Protein 3O0D (pdb70)

Radius of gyration: 40.68 Å; Cα contacts (8 Å, |Δi|>4): 5401; chains: 7; bounding box: 119×101×102 Å

Nearest PDB structures (foldseek):
  3o0d-assembly5_E  TM=1.002E+00  e=1.253E-67  Yarrowia lipolytica
  3o0d-assembly6_F  TM=1.001E+00  e=6.149E-67  Yarrowia lipolytica
  3o0d-assembly4_D  TM=1.002E+00  e=1.162E-66  Yarrowia lipolytica
  4jei-assembly1_A  TM=9.976E-01  e=8.583E-63  Yarrowia lipolytica
  3o0d-assembly7_G  TM=9.815E-01  e=1.068E-59  Yarrowia lipolytica

Structure (mmCIF, N/CA/C/O backbone):
data_3O0D
#
_entry.id   3O0D
#
_cell.length_a   115.354
_cell.length_b   132.141
_cell.length_c   137.255
_cell.angle_alpha   90.00
_cell.angle_beta   90.00
_cell.angle_gamma   90.00
#
_symmetry.space_group_name_H-M   'P 21 21 21'
#
loop_
_entity.id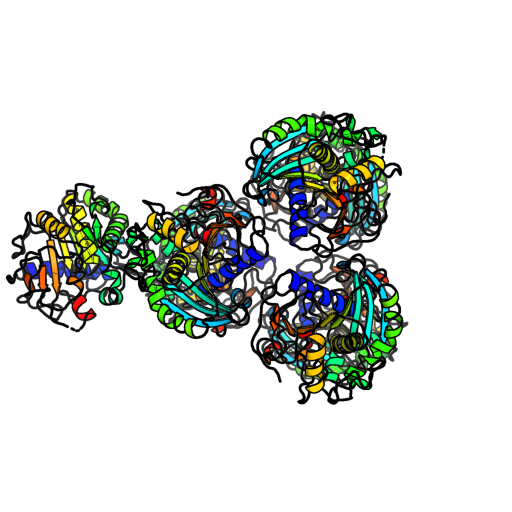
_entity.type
_entity.pdbx_description
1 polymer 'Triacylglycerol lipase'
2 non-polymer 2-acetamido-2-deoxy-beta-D-glucopyranose
3 non-polymer (4S)-2-METHYL-2,4-PENTANEDIOL
4 non-polymer (4R)-2-METHYLPENTANE-2,4-DIOL
5 non-polymer 'POTASSIUM ION'
6 water water
#
loop_
_atom_site.group_PDB
_atom_site.id
_atom_site.type_symbol
_atom_site.label_atom_id
_atom_site.label_alt_id
_atom_site.label_comp_id
_atom_site.label_asym_id
_atom_site.label_entity_id
_atom_site.label_seq_id
_atom_site.pdbx_PDB_ins_code
_atom_site.Cartn_x
_atom_site.Cartn_y
_atom_site.Cartn_z
_atom_site.occupancy
_atom_site.B_iso_or_equiv
_atom_site.auth_seq_id
_atom_site.auth_comp_id
_atom_site.auth_asym_id
_atom_site.auth_atom_id
_atom_site.pdbx_PDB_model_num
ATOM 1 N N A VAL A 1 1 ? 93.884 37.016 -6.729 0.50 24.48 1 VAL A N 1
ATOM 2 N N B VAL A 1 1 ? 94.123 37.337 -6.872 0.50 25.90 1 VAL A N 1
ATOM 3 C CA A VAL A 1 1 ? 93.681 38.423 -6.221 0.50 25.15 1 VAL A CA 1
ATOM 4 C CA B VAL A 1 1 ? 93.669 38.694 -6.368 0.50 25.57 1 VAL A CA 1
ATOM 5 C C A VAL A 1 1 ? 92.293 38.476 -5.618 0.50 24.46 1 VAL A C 1
ATOM 6 C C B VAL A 1 1 ? 92.303 38.562 -5.671 0.50 24.92 1 VAL A C 1
ATOM 7 O O A VAL A 1 1 ? 91.331 37.923 -6.191 0.50 24.58 1 VAL A O 1
ATOM 8 O O B VAL A 1 1 ? 91.370 37.949 -6.230 0.50 24.95 1 VAL A O 1
ATOM 15 N N . TYR A 1 2 ? 92.168 39.123 -4.464 1.00 23.50 2 TYR A N 1
ATOM 16 C CA . TYR A 1 2 ? 90.874 39.176 -3.807 1.00 24.04 2 TYR A CA 1
ATOM 17 C C . TYR A 1 2 ? 90.023 40.317 -4.470 1.00 22.81 2 TYR A C 1
ATOM 18 O O . TYR A 1 2 ? 90.437 41.502 -4.518 1.00 20.92 2 TYR A O 1
ATOM 27 N N . THR A 1 3 ? 88.919 39.931 -5.083 1.00 21.55 3 THR A N 1
ATOM 28 C CA . THR A 1 3 ? 88.113 40.918 -5.800 1.00 21.18 3 THR A CA 1
ATOM 29 C C . THR A 1 3 ? 86.786 41.073 -5.090 1.00 21.09 3 THR A C 1
ATOM 30 O O . THR A 1 3 ? 86.323 40.148 -4.444 1.00 20.79 3 THR A O 1
ATOM 34 N N . SER A 1 4 ? 86.111 42.196 -5.304 1.00 18.81 4 SER A N 1
ATOM 35 C CA . SER A 1 4 ? 84.826 42.362 -4.680 1.00 18.61 4 SER A CA 1
ATOM 36 C C . SER A 1 4 ? 84.131 43.426 -5.477 1.00 17.16 4 SER A C 1
ATOM 37 O O . SER A 1 4 ? 84.821 44.182 -6.197 1.00 16.63 4 SER A O 1
ATOM 40 N N . THR A 1 5 ? 82.798 43.519 -5.291 1.00 15.90 5 THR A N 1
ATOM 41 C CA . THR A 1 5 ? 82.084 44.756 -5.688 1.00 15.97 5 THR A CA 1
ATOM 42 C C . THR A 1 5 ? 81.372 45.427 -4.507 1.00 14.92 5 THR A C 1
ATOM 43 O O . THR A 1 5 ? 80.491 46.258 -4.749 1.00 14.74 5 THR A O 1
ATOM 47 N N . GLU A 1 6 ? 81.821 45.101 -3.313 1.00 13.60 6 GLU A N 1
ATOM 48 C CA . GLU A 1 6 ? 81.186 45.663 -2.109 1.00 13.16 6 GLU A CA 1
ATOM 49 C C . GLU A 1 6 ? 81.795 47.001 -1.788 1.00 10.11 6 GLU A C 1
ATOM 50 O O . GLU A 1 6 ? 83.027 47.211 -1.835 1.00 12.27 6 GLU A O 1
ATOM 56 N N . THR A 1 7 ? 80.897 47.975 -1.476 1.00 9.86 7 THR A N 1
ATOM 57 C CA . THR A 1 7 ? 81.430 49.302 -1.046 1.00 8.89 7 THR A CA 1
ATOM 58 C C . THR A 1 7 ? 80.537 49.790 0.077 1.00 9.06 7 THR A C 1
ATOM 59 O O . THR A 1 7 ? 79.452 49.217 0.243 1.00 11.69 7 THR A O 1
ATOM 63 N N . SER A 1 8 ? 80.983 50.781 0.820 1.00 9.34 8 SER A N 1
ATOM 64 C CA . SER A 1 8 ? 80.222 51.309 1.971 1.00 9.81 8 SER A CA 1
ATOM 65 C C . SER A 1 8 ? 80.430 52.833 2.016 1.00 8.61 8 SER A C 1
ATOM 66 O O . SER A 1 8 ? 81.475 53.362 1.655 1.00 10.80 8 SER A O 1
ATOM 69 N N . HIS A 1 9 ? 79.409 53.520 2.484 1.00 9.30 9 HIS A N 1
ATOM 70 C CA . HIS A 1 9 ? 79.499 54.948 2.708 1.00 8.69 9 HIS A CA 1
ATOM 71 C C . HIS A 1 9 ? 80.281 55.362 3.928 1.00 8.74 9 HIS A C 1
ATOM 72 O O . HIS A 1 9 ? 80.614 54.491 4.752 1.00 11.81 9 HIS A O 1
ATOM 79 N N . ILE A 1 10 ? 80.555 56.679 4.049 1.00 7.36 10 ILE A N 1
ATOM 80 C CA . ILE A 1 10 ? 81.322 57.187 5.193 1.00 8.93 10 ILE A CA 1
ATOM 81 C C . ILE A 1 10 ? 80.577 58.362 5.804 1.00 9.36 10 ILE A C 1
ATOM 82 O O . ILE A 1 10 ? 79.636 58.899 5.172 1.00 11.45 10 ILE A O 1
ATOM 87 N N . ASP A 1 11 ? 81.006 58.770 6.979 1.00 10.41 11 ASP A N 1
ATOM 88 C CA . ASP A 1 11 ? 80.439 59.913 7.638 1.00 13.14 11 ASP A CA 1
ATOM 89 C C . ASP A 1 11 ? 81.308 61.167 7.472 1.00 12.00 11 ASP A C 1
ATOM 90 O O . ASP A 1 11 ? 82.345 61.100 6.951 1.00 9.79 11 ASP A O 1
ATOM 95 N N . GLN A 1 12 ? 80.786 62.308 7.881 1.00 10.64 12 GLN A N 1
ATOM 96 C CA . GLN A 1 12 ? 81.444 63.541 7.554 1.00 10.64 12 GLN A CA 1
ATOM 97 C C . GLN A 1 12 ? 82.802 63.649 8.284 1.00 9.60 12 GLN A C 1
ATOM 98 O O . GLN A 1 12 ? 83.750 64.178 7.710 1.00 8.96 12 GLN A O 1
ATOM 104 N N . GLU A 1 13 ? 82.854 63.083 9.495 1.00 10.00 13 GLU A N 1
ATOM 105 C CA . GLU A 1 13 ? 84.124 63.123 10.216 1.00 10.52 13 GLU A CA 1
ATOM 106 C C . GLU A 1 13 ? 85.257 62.401 9.403 1.00 9.74 13 GLU A C 1
ATOM 107 O O . GLU A 1 13 ? 86.407 62.885 9.388 1.00 9.12 13 GLU A O 1
ATOM 113 N N . SER A 1 14 ? 84.872 61.274 8.783 1.00 8.66 14 SER A N 1
ATOM 114 C CA . SER A 1 14 ? 85.826 60.480 8.006 1.00 7.78 14 SER A CA 1
ATOM 115 C C . SER A 1 14 ? 86.123 61.216 6.747 1.00 9.32 14 SER A C 1
ATOM 116 O O . SER A 1 14 ? 87.308 61.273 6.355 1.00 8.27 14 SER A O 1
ATOM 119 N N . TYR A 1 15 ? 85.127 61.853 6.134 1.00 7.40 15 TYR A N 1
ATOM 120 C CA . TYR A 1 15 ? 85.403 62.623 4.926 1.00 7.95 15 TYR A CA 1
ATOM 121 C C . TYR A 1 15 ? 86.418 63.763 5.261 1.00 8.96 15 TYR A C 1
ATOM 122 O O . TYR A 1 15 ? 87.379 63.996 4.529 1.00 8.10 15 TYR A O 1
ATOM 131 N N . ASN A 1 16 ? 86.249 64.445 6.447 1.00 7.37 16 ASN A N 1
ATOM 132 C CA . ASN A 1 16 ? 87.129 65.554 6.790 1.00 8.72 16 ASN A CA 1
ATOM 133 C C . ASN A 1 16 ? 88.606 65.057 7.065 1.00 7.58 16 ASN A C 1
ATOM 134 O O . ASN A 1 16 ? 89.581 65.800 6.744 1.00 9.60 16 ASN A O 1
ATOM 139 N N . PHE A 1 17 ? 88.690 63.810 7.528 1.00 7.68 17 PHE A N 1
ATOM 140 C CA . PHE A 1 17 ? 89.956 63.182 7.793 1.00 8.36 17 PHE A CA 1
ATOM 141 C C . PHE A 1 17 ? 90.679 62.906 6.454 1.00 8.45 17 PHE A C 1
ATOM 142 O O . PHE A 1 17 ? 91.863 63.290 6.278 1.00 8.85 17 PHE A O 1
ATOM 150 N N . PHE A 1 18 ? 89.962 62.372 5.479 1.00 8.41 18 PHE A N 1
ATOM 151 C CA . PHE A 1 18 ? 90.617 62.167 4.186 1.00 8.76 18 PHE A CA 1
ATOM 152 C C . PHE A 1 18 ? 91.027 63.492 3.555 1.00 9.15 18 PHE A C 1
ATOM 153 O O . PHE A 1 18 ? 92.085 63.616 3.023 1.00 9.31 18 PHE A O 1
ATOM 161 N N . GLU A 1 19 ? 90.142 64.467 3.614 1.00 8.20 19 GLU A N 1
ATOM 162 C CA . GLU A 1 19 ? 90.450 65.802 3.046 1.00 8.34 19 GLU A CA 1
ATOM 163 C C . GLU A 1 19 ? 91.664 66.392 3.654 1.00 7.39 19 GLU A C 1
ATOM 164 O O . GLU A 1 19 ? 92.494 66.999 2.972 1.00 7.60 19 GLU A O 1
ATOM 170 N N . LYS A 1 20 ? 91.794 66.218 4.974 1.00 7.52 20 LYS A N 1
ATOM 171 C CA . LYS A 1 20 ? 93.003 66.671 5.647 1.00 6.34 20 LYS A CA 1
ATOM 172 C C . LYS A 1 20 ? 94.325 66.168 5.018 1.00 6.24 20 LYS A C 1
ATOM 173 O O . LYS A 1 20 ? 95.235 67.039 4.749 1.00 9.13 20 LYS A O 1
ATOM 179 N N . TYR A 1 21 ? 94.354 64.865 4.753 1.00 6.83 21 TYR A N 1
ATOM 180 C CA . TYR A 1 21 ? 95.610 64.242 4.200 1.00 8.73 21 TYR A CA 1
ATOM 181 C C . TYR A 1 21 ? 95.708 64.703 2.724 1.00 10.24 21 TYR A C 1
ATOM 182 O O . TYR A 1 21 ? 96.841 65.012 2.201 1.00 10.64 21 TYR A O 1
ATOM 191 N N . ALA A 1 22 ? 94.591 64.883 2.052 1.00 8.44 22 ALA A N 1
ATOM 192 C CA . ALA A 1 22 ? 94.758 65.426 0.722 1.00 9.87 22 ALA A CA 1
ATOM 193 C C . ALA A 1 22 ? 95.412 66.792 0.722 1.00 9.74 22 ALA A C 1
ATOM 194 O O . ALA A 1 22 ? 96.196 67.129 -0.166 1.00 9.13 22 ALA A O 1
ATOM 196 N N . ARG A 1 23 ? 95.042 67.634 1.673 1.00 7.34 23 ARG A N 1
ATOM 197 C CA . ARG A 1 23 ? 95.655 68.917 1.763 1.00 6.07 23 ARG A CA 1
ATOM 198 C C . ARG A 1 23 ? 97.158 68.837 2.114 1.00 8.45 23 ARG A C 1
ATOM 199 O O . ARG A 1 23 ? 97.913 69.516 1.559 1.00 8.70 23 ARG A O 1
ATOM 207 N N . LEU A 1 24 ? 97.522 68.010 3.062 1.00 8.41 24 LEU A N 1
ATOM 208 C CA . LEU A 1 24 ? 98.921 67.890 3.446 1.00 9.59 24 LEU A CA 1
ATOM 209 C C . LEU A 1 24 ? 99.733 67.414 2.215 1.00 8.36 24 LEU A C 1
ATOM 210 O O . LEU A 1 24 ? 100.889 67.888 2.025 1.00 11.38 24 LEU A O 1
ATOM 215 N N . ALA A 1 25 ? 99.187 66.433 1.518 1.00 9.20 25 ALA A N 1
ATOM 216 C CA . ALA A 1 25 ? 99.893 65.966 0.249 1.00 9.02 25 ALA A CA 1
ATOM 217 C C . ALA A 1 25 ? 100.052 67.059 -0.727 1.00 10.71 25 ALA A C 1
ATOM 218 O O . ALA A 1 25 ? 101.131 67.154 -1.391 1.00 10.37 25 ALA A O 1
ATOM 220 N N . ASN A 1 26 ? 99.040 67.901 -0.909 1.00 8.23 26 ASN A N 1
ATOM 221 C CA . ASN A 1 26 ? 99.114 69.083 -1.843 1.00 10.31 26 ASN A CA 1
ATOM 222 C C . ASN A 1 26 ? 100.202 70.003 -1.488 1.00 12.02 26 ASN A C 1
ATOM 223 O O . ASN A 1 26 ? 100.952 70.453 -2.366 1.00 12.59 26 ASN A O 1
ATOM 228 N N . ILE A 1 27 ? 100.427 70.210 -0.163 1.00 8.99 27 ILE A N 1
ATOM 229 C CA . ILE A 1 27 ? 101.487 71.090 0.287 1.00 8.59 27 ILE A CA 1
ATOM 230 C C . ILE A 1 27 ? 102.913 70.554 -0.130 1.00 8.45 27 ILE A C 1
ATOM 231 O O . ILE A 1 27 ? 103.882 71.355 -0.209 1.00 11.43 27 ILE A O 1
ATOM 236 N N . GLY A 1 28 ? 103.006 69.302 -0.434 1.00 10.87 28 GLY A N 1
ATOM 237 C CA . GLY A 1 28 ? 104.286 68.685 -0.845 1.00 13.43 28 GLY A CA 1
ATOM 238 C C . GLY A 1 28 ? 104.695 69.326 -2.164 1.00 11.73 28 GLY A C 1
ATOM 239 O O . GLY A 1 28 ? 105.914 69.398 -2.434 1.00 10.95 28 GLY A O 1
ATOM 240 N N . TYR A 1 29 ? 103.752 69.858 -2.935 1.00 10.60 29 TYR A N 1
ATOM 241 C CA . TYR A 1 29 ? 104.091 70.527 -4.183 1.00 11.20 29 TYR A CA 1
ATOM 242 C C . TYR A 1 29 ? 104.571 71.973 -3.992 1.00 11.80 29 TYR A C 1
ATOM 243 O O . TYR A 1 29 ? 104.961 72.596 -4.913 1.00 15.66 29 TYR A O 1
ATOM 252 N N . CYS A 1 30 ? 104.556 72.456 -2.752 1.00 11.80 30 CYS A N 1
ATOM 253 C CA . CYS A 1 30 ? 105.162 73.736 -2.372 1.00 11.89 30 CYS A CA 1
ATOM 254 C C . CYS A 1 30 ? 106.689 73.602 -2.076 1.00 12.45 30 CYS A C 1
ATOM 255 O O . CYS A 1 30 ? 107.277 74.626 -1.658 1.00 15.61 30 CYS A O 1
ATOM 258 N N . VAL A 1 31 ? 107.242 72.397 -2.181 1.00 13.56 31 VAL A N 1
ATOM 259 C CA . VAL A 1 31 ? 108.663 72.135 -1.983 1.00 15.81 31 VAL A CA 1
ATOM 260 C C . VAL A 1 31 ? 109.242 71.981 -3.367 1.00 17.56 31 VAL A C 1
ATOM 261 O O . VAL A 1 31 ? 108.796 71.178 -4.195 1.00 19.89 31 VAL A O 1
ATOM 265 N N . GLY A 1 32 ? 110.249 72.781 -3.583 1.00 19.67 32 GLY A N 1
ATOM 266 C CA . GLY A 1 32 ? 110.969 72.632 -4.863 1.00 23.75 32 GLY A CA 1
ATOM 267 C C . GLY A 1 32 ? 111.341 73.965 -5.414 1.00 24.57 32 GLY A C 1
ATOM 268 O O . GLY A 1 32 ? 111.254 74.987 -4.731 1.00 22.07 32 GLY A O 1
ATOM 269 N N . PRO A 1 33 ? 111.771 73.971 -6.698 1.00 26.63 33 PRO A N 1
ATOM 270 C CA . PRO A 1 33 ? 112.415 75.208 -7.040 1.00 27.00 33 PRO A CA 1
ATOM 271 C C . PRO A 1 33 ? 111.317 76.132 -7.501 1.00 24.42 33 PRO A C 1
ATOM 272 O O . PRO A 1 33 ? 110.266 75.692 -7.947 1.00 28.46 33 PRO A O 1
ATOM 276 N N . GLY A 1 34 ? 111.447 77.386 -7.202 1.00 23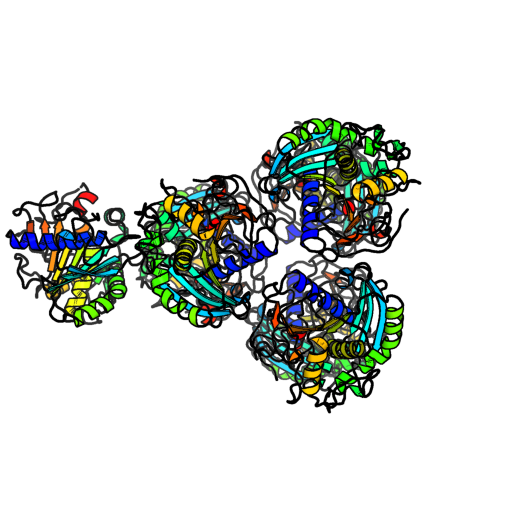.92 34 GLY A N 1
ATOM 277 C CA . GLY A 1 34 ? 110.387 78.295 -7.564 1.00 21.27 34 GLY A CA 1
ATOM 278 C C . GLY A 1 34 ? 109.269 78.405 -6.539 1.00 21.88 34 GLY A C 1
ATOM 279 O O . GLY A 1 34 ? 108.369 79.291 -6.659 1.00 25.22 34 GLY A O 1
ATOM 280 N N A THR A 1 35 ? 109.280 77.519 -5.549 0.50 20.67 35 THR A N 1
ATOM 281 N N B THR A 1 35 ? 109.324 77.582 -5.501 0.50 19.54 35 THR A N 1
ATOM 282 C CA A THR A 1 35 ? 108.240 77.583 -4.513 0.50 20.34 35 THR A CA 1
ATOM 283 C CA B THR A 1 35 ? 108.265 77.624 -4.479 0.50 18.70 35 THR A CA 1
ATOM 284 C C A THR A 1 35 ? 108.894 77.596 -3.131 0.50 19.85 35 THR A C 1
ATOM 285 C C B THR A 1 35 ? 108.812 77.307 -3.121 0.50 18.10 35 THR A C 1
ATOM 286 O O A THR A 1 35 ? 110.100 77.447 -2.989 0.50 19.56 35 THR A O 1
ATOM 287 O O B THR A 1 35 ? 109.846 76.638 -2.994 0.50 15.19 35 THR A O 1
ATOM 294 N N . LYS A 1 36 ? 108.106 77.738 -2.086 1.00 20.24 36 LYS A N 1
ATOM 295 C CA . LYS A 1 36 ? 108.652 77.545 -0.759 1.00 21.86 36 LYS A CA 1
ATOM 296 C C . LYS A 1 36 ? 107.536 77.323 0.258 1.00 19.97 36 LYS A C 1
ATOM 297 O O . LYS A 1 36 ? 106.471 77.818 0.046 1.00 23.05 36 LYS A O 1
ATOM 303 N N . ILE A 1 37 ? 107.835 76.626 1.342 1.00 17.63 37 ILE A N 1
ATOM 304 C CA . ILE A 1 37 ? 106.902 76.705 2.499 1.00 16.61 37 ILE A CA 1
ATOM 305 C C . ILE A 1 37 ? 107.643 77.636 3.494 1.00 17.98 37 ILE A C 1
ATOM 306 O O . ILE A 1 37 ? 108.812 77.269 3.863 1.00 18.38 37 ILE A O 1
ATOM 311 N N . PHE A 1 38 ? 107.091 78.799 3.812 1.00 18.07 38 PHE A N 1
ATOM 312 C CA . PHE A 1 38 ? 107.756 79.686 4.817 1.00 21.33 38 PHE A CA 1
ATOM 313 C C . PHE A 1 38 ? 107.514 79.129 6.257 1.00 22.81 38 PHE A C 1
ATOM 314 O O . PHE A 1 38 ? 106.445 78.672 6.491 1.00 19.00 38 PHE A O 1
ATOM 322 N N . LYS A 1 39 ? 108.513 79.120 7.164 1.00 23.97 39 LYS A N 1
ATOM 323 C CA . LYS A 1 39 ? 108.295 78.809 8.619 1.00 25.21 39 LYS A CA 1
ATOM 324 C C . LYS A 1 39 ? 107.358 79.897 9.182 1.00 24.54 39 LYS A C 1
ATOM 325 O O . LYS A 1 39 ? 107.426 81.092 8.796 1.00 26.02 39 LYS A O 1
ATOM 331 N N . PRO A 1 40 ? 106.429 79.519 10.104 1.00 22.01 40 PRO A N 1
ATOM 332 C CA . PRO A 1 40 ? 106.306 78.186 10.630 1.00 19.48 40 PRO A CA 1
ATOM 333 C C . PRO A 1 40 ? 105.738 77.269 9.658 1.00 14.52 40 PRO A C 1
ATOM 334 O O . PRO A 1 40 ? 106.271 76.181 9.521 1.00 16.14 40 PRO A O 1
ATOM 338 N N . PHE A 1 41 ? 104.654 77.638 8.993 1.00 13.99 41 PHE A N 1
ATOM 339 C CA . PHE A 1 41 ? 104.025 76.741 8.035 1.00 14.14 41 PHE A CA 1
ATOM 340 C C . PHE A 1 41 ? 103.100 77.545 7.148 1.00 15.05 41 PHE A C 1
ATOM 341 O O . PHE A 1 41 ? 101.878 77.434 7.241 1.00 17.08 41 PHE A O 1
ATOM 349 N N . ASN A 1 42 ? 103.691 78.370 6.293 1.00 16.43 42 ASN A N 1
ATOM 350 C CA . ASN A 1 42 ? 102.899 79.301 5.493 1.00 17.63 42 ASN A CA 1
ATOM 351 C C . ASN A 1 42 ? 103.124 79.064 3.993 1.00 17.15 42 ASN A C 1
ATOM 352 O O . ASN A 1 42 ? 104.284 78.998 3.559 1.00 17.27 42 ASN A O 1
ATOM 357 N N . CYS A 1 43 ? 102.060 78.863 3.227 1.00 15.92 43 CYS A N 1
ATOM 358 C CA . CYS A 1 43 ? 102.209 78.517 1.816 1.00 18.40 43 CYS A CA 1
ATOM 359 C C . CYS A 1 43 ? 100.900 78.745 1.086 1.00 18.69 43 CYS A C 1
ATOM 360 O O . CYS A 1 43 ? 100.551 78.026 0.149 1.00 22.49 43 CYS A O 1
ATOM 363 N N . GLY A 1 44 ? 100.180 79.762 1.537 1.00 18.78 44 GLY A N 1
ATOM 364 C CA . GLY A 1 44 ? 98.872 80.113 0.989 1.00 18.18 44 GLY A CA 1
ATOM 365 C C . GLY A 1 44 ? 97.732 79.273 1.583 1.00 18.85 44 GLY A C 1
ATOM 366 O O . GLY A 1 44 ? 97.789 78.823 2.761 1.00 18.62 44 GLY A O 1
ATOM 367 N N . LEU A 1 45 ? 96.724 79.038 0.773 1.00 18.09 45 LEU A N 1
ATOM 368 C CA . LEU A 1 45 ? 95.443 78.552 1.261 1.00 19.93 45 LEU A CA 1
ATOM 369 C C . LEU A 1 45 ? 95.545 77.241 2.003 1.00 18.72 45 LEU A C 1
ATOM 370 O O . LEU A 1 45 ? 94.901 77.057 3.066 1.00 18.56 45 LEU A O 1
ATOM 375 N N . GLN A 1 46 ? 96.311 76.295 1.461 1.00 15.52 46 GLN A N 1
ATOM 376 C CA . GLN A 1 46 ? 96.269 74.981 2.077 1.00 13.73 46 GLN A CA 1
ATOM 377 C C . GLN A 1 46 ? 97.005 74.924 3.419 1.00 13.40 46 GLN A C 1
ATOM 378 O O . GLN A 1 46 ? 96.457 74.390 4.333 1.00 11.30 46 GLN A O 1
ATOM 384 N N . CYS A 1 47 ? 98.172 75.540 3.562 1.00 12.75 47 CYS A N 1
ATOM 385 C CA . CYS A 1 47 ? 98.884 75.564 4.841 1.00 9.95 47 CYS A CA 1
ATOM 386 C C . CYS A 1 47 ? 98.025 76.316 5.871 1.00 9.96 47 CYS A C 1
ATOM 387 O O . CYS A 1 47 ? 98.194 76.038 7.094 1.00 10.57 47 CYS A O 1
ATOM 390 N N . ALA A 1 48 ? 97.184 77.281 5.403 1.00 9.90 48 ALA A N 1
ATOM 391 C CA . ALA A 1 48 ? 96.362 78.073 6.351 1.00 10.82 48 ALA A CA 1
ATOM 392 C C . ALA A 1 48 ? 95.368 77.222 7.139 1.00 11.50 48 ALA A C 1
ATOM 393 O O . ALA A 1 48 ? 94.930 77.702 8.213 1.00 13.73 48 ALA A O 1
ATOM 395 N N . HIS A 1 49 ? 95.091 76.031 6.708 1.00 11.13 49 HIS A N 1
ATOM 396 C CA . HIS A 1 49 ? 94.202 75.106 7.479 1.00 11.22 49 HIS A CA 1
ATOM 397 C C . HIS A 1 49 ? 94.896 74.344 8.578 1.00 10.10 49 HIS A C 1
ATOM 398 O O . HIS A 1 49 ? 94.254 73.456 9.214 1.00 10.64 49 HIS A O 1
ATOM 405 N N . PHE A 1 50 ? 96.190 74.706 8.886 1.00 9.15 50 PHE A N 1
ATOM 406 C CA . PHE A 1 50 ? 96.955 73.917 9.844 1.00 9.90 50 PHE A CA 1
ATOM 407 C C . PHE A 1 50 ? 97.582 74.752 10.973 1.00 10.19 50 PHE A C 1
ATOM 408 O O . PHE A 1 50 ? 98.844 74.953 11.043 1.00 11.29 50 PHE A O 1
ATOM 416 N N . PRO A 1 51 ? 96.766 75.234 11.914 1.00 9.80 51 PRO A N 1
ATOM 417 C CA . PRO A 1 51 ? 97.311 76.041 13.022 1.00 9.65 51 PRO A CA 1
ATOM 418 C C . PRO A 1 51 ? 98.181 75.101 13.895 1.00 8.75 51 PRO A C 1
ATOM 419 O O . PRO A 1 51 ? 97.902 73.911 14.108 1.00 11.15 51 PRO A O 1
ATOM 423 N N . ASN A 1 52 ? 99.180 75.716 14.489 1.00 9.06 52 ASN A N 1
ATOM 424 C CA . ASN A 1 52 ? 100.119 75.015 15.395 1.00 10.09 52 ASN A CA 1
ATOM 425 C C . ASN A 1 52 ? 100.934 73.952 14.755 1.00 11.53 52 ASN A C 1
ATOM 426 O O . ASN A 1 52 ? 101.374 72.991 15.388 1.00 10.33 52 ASN A O 1
ATOM 431 N N . VAL A 1 53 ? 101.196 74.143 13.431 1.00 11.72 53 VAL A N 1
ATOM 432 C CA . VAL A 1 53 ? 102.069 73.211 12.733 1.00 11.09 53 VAL A CA 1
ATOM 433 C C . VAL A 1 53 ? 103.349 73.971 12.469 1.00 10.57 53 VAL A C 1
ATOM 434 O O . VAL A 1 53 ? 103.334 75.158 12.145 1.00 11.19 53 VAL A O 1
ATOM 438 N N . GLU A 1 54 ? 104.448 73.254 12.658 1.00 11.75 54 GLU A N 1
ATOM 439 C CA . GLU A 1 54 ? 105.812 73.832 12.290 1.00 12.89 54 GLU A CA 1
ATOM 440 C C . GLU A 1 54 ? 106.519 72.924 11.328 1.00 12.79 54 GLU A C 1
ATOM 441 O O . GLU A 1 54 ? 106.603 71.694 11.506 1.00 11.97 54 GLU A O 1
ATOM 447 N N . LEU A 1 55 ? 107.013 73.577 10.259 1.00 13.43 55 LEU A N 1
ATOM 448 C CA . LEU A 1 55 ? 107.835 72.929 9.275 1.00 12.91 55 LEU A CA 1
ATOM 449 C C . LEU A 1 55 ? 109.200 72.600 9.992 1.00 13.92 55 LEU A C 1
ATOM 450 O O . LEU A 1 55 ? 109.800 73.516 10.628 1.00 16.96 55 LEU A O 1
ATOM 455 N N . ILE A 1 56 ? 109.594 71.345 9.874 1.00 12.66 56 ILE A N 1
ATOM 456 C CA . ILE A 1 56 ? 110.918 70.948 10.433 1.00 14.77 56 ILE A CA 1
ATOM 457 C C . ILE A 1 56 ? 111.970 71.088 9.313 1.00 15.54 56 ILE A C 1
ATOM 458 O O . ILE A 1 56 ? 113.014 71.787 9.494 1.00 16.42 56 ILE A O 1
ATOM 463 N N . GLU A 1 57 ? 111.712 70.416 8.197 1.00 15.12 57 GLU A N 1
ATOM 464 C CA . GLU A 1 57 ? 112.737 70.362 7.120 1.00 16.88 57 GLU A CA 1
ATOM 465 C C . GLU A 1 57 ? 112.048 70.040 5.825 1.00 17.60 57 GLU A C 1
ATOM 466 O O . GLU A 1 57 ? 111.174 69.184 5.797 1.00 17.34 57 GLU A O 1
ATOM 472 N N . GLU A 1 58 ? 112.546 70.642 4.729 1.00 17.21 58 GLU A N 1
ATOM 473 C CA . GLU A 1 58 ? 112.112 70.210 3.395 1.00 19.32 58 GLU A CA 1
ATOM 474 C C . GLU A 1 58 ? 113.254 69.326 2.810 1.00 20.40 58 GLU A C 1
ATOM 475 O O . GLU A 1 58 ? 114.427 69.404 3.248 1.00 20.75 58 GLU A O 1
ATOM 481 N N . PHE A 1 59 ? 112.925 68.482 1.849 1.00 16.86 59 PHE A N 1
ATOM 482 C CA . PHE A 1 59 ? 113.960 67.787 1.102 1.00 18.36 59 PHE A CA 1
ATOM 483 C C . PHE A 1 59 ? 113.588 67.792 -0.417 1.00 19.15 59 PHE A C 1
ATOM 484 O O . PHE A 1 59 ? 112.397 67.830 -0.792 1.00 17.70 59 PHE A O 1
ATOM 492 N N . HIS A 1 60 ? 114.597 67.735 -1.313 1.00 19.23 60 HIS A N 1
ATOM 493 C CA . HIS A 1 60 ? 114.275 67.792 -2.736 1.00 19.14 60 HIS A CA 1
ATOM 494 C C . HIS A 1 60 ? 115.489 67.123 -3.416 1.00 18.36 60 HIS A C 1
ATOM 495 O O . HIS A 1 60 ? 116.623 67.542 -3.120 1.00 19.18 60 HIS A O 1
ATOM 502 N N . ASP A 1 61 ? 115.252 66.091 -4.215 1.00 18.51 61 ASP A N 1
ATOM 503 C CA . ASP A 1 61 ? 116.346 65.510 -5.044 1.00 19.06 61 ASP A CA 1
ATOM 504 C C . ASP A 1 61 ? 115.798 65.342 -6.473 1.00 20.02 61 ASP A C 1
ATOM 505 O O . ASP A 1 61 ? 114.843 64.650 -6.712 1.00 17.85 61 ASP A O 1
ATOM 510 N N . PRO A 1 62 ? 116.453 66.003 -7.477 1.00 22.21 62 PRO A N 1
ATOM 511 C CA . PRO A 1 62 ? 115.966 65.867 -8.837 1.00 21.89 62 PRO A CA 1
ATOM 512 C C . PRO A 1 62 ? 116.815 64.919 -9.693 1.00 24.09 62 PRO A C 1
ATOM 513 O O . PRO A 1 62 ? 116.623 64.847 -10.901 1.00 22.32 62 PRO A O 1
ATOM 517 N N . ARG A 1 63 ? 117.705 64.155 -9.083 1.00 22.44 63 ARG A N 1
ATOM 518 C CA . ARG A 1 63 ? 118.756 63.458 -9.890 1.00 24.94 63 ARG A CA 1
ATOM 519 C C . ARG A 1 63 ? 118.264 62.356 -10.809 1.00 25.12 63 ARG A C 1
ATOM 520 O O . ARG A 1 63 ? 118.779 62.211 -11.959 1.00 25.75 63 ARG A O 1
ATOM 528 N N . LEU A 1 64 ? 117.261 61.587 -10.356 1.00 21.71 64 LEU A N 1
ATOM 529 C CA . LEU A 1 64 ? 116.756 60.399 -11.045 1.00 20.86 64 LEU A CA 1
ATOM 530 C C . LEU A 1 64 ? 115.266 60.556 -11.149 1.00 20.61 64 LEU A C 1
ATOM 531 O O . LEU A 1 64 ? 114.674 61.328 -10.323 1.00 19.74 64 LEU A O 1
ATOM 536 N N . ILE A 1 65 ? 114.708 59.848 -12.134 1.00 18.63 65 ILE A N 1
ATOM 537 C CA . ILE A 1 65 ? 113.290 59.972 -12.486 1.00 21.23 65 ILE A CA 1
ATOM 538 C C . ILE A 1 65 ? 112.398 59.533 -11.328 1.00 21.16 65 ILE A C 1
ATOM 539 O O . ILE A 1 65 ? 111.304 60.048 -11.173 1.00 20.98 65 ILE A O 1
ATOM 544 N N . PHE A 1 66 ? 112.896 58.636 -10.495 1.00 20.73 66 PHE A N 1
ATOM 545 C CA . PHE A 1 66 ? 112.070 58.230 -9.300 1.00 19.93 66 PHE A CA 1
ATOM 546 C C . PHE A 1 66 ? 112.447 58.867 -7.977 1.00 19.45 66 PHE A C 1
ATOM 547 O O . PHE A 1 66 ? 112.001 58.381 -6.889 1.00 20.32 66 PHE A O 1
ATOM 555 N N . ASP A 1 67 ? 113.186 59.935 -8.019 1.00 16.96 67 ASP A N 1
ATOM 556 C CA . ASP A 1 67 ? 113.564 60.649 -6.810 1.00 18.91 67 ASP A CA 1
ATOM 557 C C . ASP A 1 67 ? 112.385 61.513 -6.293 1.00 17.17 67 ASP A C 1
ATOM 558 O O . ASP A 1 67 ? 111.413 61.780 -7.028 1.00 15.72 67 ASP A O 1
ATOM 563 N N . VAL A 1 68 ? 112.517 61.924 -5.031 1.00 15.90 68 VAL A N 1
ATOM 564 C CA . VAL A 1 68 ? 111.397 62.495 -4.303 1.00 15.11 68 VAL A CA 1
ATOM 565 C C . VAL A 1 68 ? 111.723 63.845 -3.699 1.00 12.47 68 VAL A C 1
ATOM 566 O O . VAL A 1 68 ? 112.913 64.232 -3.482 1.00 13.37 68 VAL A O 1
ATOM 570 N N . SER A 1 69 ? 110.689 64.604 -3.291 1.00 12.06 69 SER A N 1
ATOM 571 C CA . SER A 1 69 ? 110.837 65.852 -2.611 1.00 11.03 69 SER A CA 1
ATOM 572 C C . SER A 1 69 ? 109.677 65.800 -1.544 1.00 12.52 69 SER A C 1
ATOM 573 O O . SER A 1 69 ? 108.826 64.922 -1.633 1.00 14.75 69 SER A O 1
ATOM 576 N N . GLY A 1 70 ? 109.717 66.740 -0.635 1.00 13.87 70 GLY A N 1
ATOM 577 C CA . GLY A 1 70 ? 108.610 66.648 0.415 1.00 10.85 70 GLY A CA 1
ATOM 578 C C . GLY A 1 70 ? 109.101 67.338 1.651 1.00 11.50 70 GLY A C 1
ATOM 579 O O . GLY A 1 70 ? 109.981 68.210 1.661 1.00 13.17 70 GLY A O 1
ATOM 580 N N . TYR A 1 71 ? 108.371 67.069 2.764 1.00 10.56 71 TYR A N 1
ATOM 581 C CA . TYR A 1 71 ? 108.738 67.840 3.973 1.00 9.70 71 TYR A CA 1
ATOM 582 C C . TYR A 1 71 ? 108.333 67.019 5.221 1.00 9.21 71 TYR A C 1
ATOM 583 O O . TYR A 1 71 ? 107.594 66.031 5.157 1.00 10.14 71 TYR A O 1
ATOM 592 N N . LEU A 1 72 ? 108.945 67.430 6.315 1.00 11.07 72 LEU A N 1
ATOM 593 C CA . LEU A 1 72 ? 108.683 66.844 7.603 1.00 11.89 72 LEU A CA 1
ATOM 594 C C . LEU A 1 72 ? 108.129 67.977 8.403 1.00 10.81 72 LEU A C 1
ATOM 595 O O . LEU A 1 72 ? 108.724 69.070 8.537 1.00 12.16 72 LEU A O 1
ATOM 600 N N . ALA A 1 73 ? 106.965 67.735 9.099 1.00 10.41 73 ALA A N 1
ATOM 601 C CA . ALA A 1 73 ? 106.435 68.821 9.952 1.00 10.77 73 ALA A CA 1
ATOM 602 C C . ALA A 1 73 ? 105.865 68.204 11.242 1.00 9.48 73 ALA A C 1
ATOM 603 O O . ALA A 1 73 ? 105.659 66.984 11.299 1.00 11.69 73 ALA A O 1
ATOM 605 N N . VAL A 1 74 ? 105.624 69.066 12.249 1.00 11.50 74 VAL A N 1
ATOM 606 C CA . VAL A 1 74 ? 105.062 68.606 13.554 1.00 9.35 74 VAL A CA 1
ATOM 607 C C . VAL A 1 74 ? 103.785 69.446 13.787 1.00 7.71 74 VAL A C 1
ATOM 608 O O . VAL A 1 74 ? 103.832 70.674 13.746 1.00 9.92 74 VAL A O 1
ATOM 612 N N . ASP A 1 75 ? 102.681 68.756 14.075 1.00 9.28 75 ASP A N 1
ATOM 613 C CA . ASP A 1 75 ? 101.364 69.450 14.278 1.00 8.42 75 ASP A CA 1
ATOM 614 C C . ASP A 1 75 ? 101.136 69.218 15.815 1.00 9.54 75 ASP A C 1
ATOM 615 O O . ASP A 1 75 ? 100.830 68.102 16.277 1.00 10.32 75 ASP A O 1
ATOM 620 N N . HIS A 1 76 ? 101.336 70.306 16.528 1.00 9.35 76 HIS A N 1
ATOM 621 C CA . HIS A 1 76 ? 101.145 70.354 17.986 1.00 11.94 76 HIS A CA 1
ATOM 622 C C . HIS A 1 76 ? 99.675 70.413 18.308 1.00 13.00 76 HIS A C 1
ATOM 623 O O . HIS A 1 76 ? 99.315 70.228 19.504 1.00 15.11 76 HIS A O 1
ATOM 630 N N . ALA A 1 77 ? 98.801 70.724 17.340 1.00 12.12 77 ALA A N 1
ATOM 631 C CA . ALA A 1 77 ? 97.329 70.706 17.672 1.00 11.99 77 ALA A CA 1
ATOM 632 C C . ALA A 1 77 ? 96.833 69.299 17.607 1.00 11.98 77 ALA A C 1
ATOM 633 O O . ALA A 1 77 ? 96.044 68.850 18.454 1.00 12.83 77 ALA A O 1
ATOM 635 N N . SER A 1 78 ? 97.233 68.539 16.614 1.00 10.66 78 SER A N 1
ATOM 636 C CA . SER A 1 78 ? 96.751 67.165 16.497 1.00 11.67 78 SER A CA 1
ATOM 637 C C . SER A 1 78 ? 97.703 66.158 17.169 1.00 11.69 78 SER A C 1
ATOM 638 O O . SER A 1 78 ? 97.313 64.959 17.263 1.00 12.52 78 SER A O 1
ATOM 641 N N . LYS A 1 79 ? 98.837 66.650 17.654 1.00 13.48 79 LYS A N 1
ATOM 642 C CA . LYS A 1 79 ? 99.914 65.765 18.234 1.00 12.68 79 LYS A CA 1
ATOM 643 C C . LYS A 1 79 ? 100.374 64.689 17.273 1.00 11.82 79 LYS A C 1
ATOM 644 O O . LYS A 1 79 ? 100.301 63.461 17.527 1.00 11.44 79 LYS A O 1
ATOM 650 N N . GLN A 1 80 ? 100.800 65.146 16.078 1.00 11.29 80 GLN A N 1
ATOM 651 C CA . GLN A 1 80 ? 101.225 64.234 15.035 1.00 9.40 80 GLN A CA 1
ATOM 652 C C . GLN A 1 80 ? 102.528 64.814 14.439 1.00 6.91 80 GLN A C 1
ATOM 653 O O . GLN A 1 80 ? 102.790 66.018 14.510 1.00 9.97 80 GLN A O 1
ATOM 659 N N . ILE A 1 81 ? 103.263 63.875 13.860 1.00 9.98 81 ILE A N 1
ATOM 660 C CA . ILE A 1 81 ? 104.461 64.222 13.029 1.00 8.67 81 ILE A CA 1
ATOM 661 C C . ILE A 1 81 ? 104.031 63.804 11.608 1.00 8.41 81 ILE A C 1
ATOM 662 O O . ILE A 1 81 ? 103.591 62.672 11.376 1.00 11.86 81 ILE A O 1
ATOM 667 N N . TYR A 1 82 ? 104.217 64.737 10.677 1.00 10.98 82 TYR A N 1
ATOM 668 C CA . TYR A 1 82 ? 103.829 64.448 9.263 1.00 9.26 82 TYR A CA 1
ATOM 669 C C . TYR A 1 82 ? 105.076 64.262 8.389 1.00 7.19 82 TYR A C 1
ATOM 670 O O . TYR A 1 82 ? 105.931 65.096 8.488 1.00 11.88 82 TYR A O 1
ATOM 679 N N . LEU A 1 83 ? 105.128 63.161 7.652 1.00 9.12 83 LEU A N 1
ATOM 680 C CA . LEU A 1 83 ? 106.120 63.049 6.582 1.00 9.31 83 LEU A CA 1
ATOM 681 C C . LEU A 1 83 ? 105.275 63.033 5.253 1.00 7.61 83 LEU A C 1
ATOM 682 O O . LEU A 1 83 ? 104.419 62.210 5.097 1.00 10.82 83 LEU A O 1
ATOM 687 N N . VAL A 1 84 ? 105.610 63.994 4.364 1.00 9.43 84 VAL A N 1
ATOM 688 C CA . VAL A 1 84 ? 104.796 64.138 3.154 1.00 8.13 84 VAL A CA 1
ATOM 689 C C . VAL A 1 84 ? 105.795 64.053 2.004 1.00 10.12 84 VAL A C 1
ATOM 690 O O . VAL A 1 84 ? 106.853 64.682 2.055 1.00 10.59 84 VAL A O 1
ATOM 694 N N . ILE A 1 85 ? 105.406 63.224 1.032 1.00 9.75 85 ILE A N 1
ATOM 695 C CA . ILE A 1 85 ? 106.372 62.934 -0.070 1.00 9.24 85 ILE A CA 1
ATOM 696 C C . ILE A 1 85 ? 105.653 63.125 -1.415 1.00 9.83 85 ILE A C 1
ATOM 697 O O . ILE A 1 85 ? 104.452 62.899 -1.551 1.00 11.73 85 ILE A O 1
ATOM 702 N N A ARG A 1 86 ? 106.433 63.523 -2.431 0.50 11.41 86 ARG A N 1
ATOM 703 N N B ARG A 1 86 ? 106.435 63.485 -2.444 0.50 11.02 86 ARG A N 1
ATOM 704 C CA A ARG A 1 86 ? 105.904 63.649 -3.776 0.50 10.70 86 ARG A CA 1
ATOM 705 C CA B ARG A 1 86 ? 105.890 63.607 -3.785 0.50 9.76 86 ARG A CA 1
ATOM 706 C C A ARG A 1 86 ? 107.049 63.162 -4.678 0.50 9.83 86 ARG A C 1
ATOM 707 C C B ARG A 1 86 ? 107.068 63.301 -4.710 0.50 9.65 86 ARG A C 1
ATOM 708 O O A ARG A 1 86 ? 108.157 63.011 -4.231 0.50 10.59 86 ARG A O 1
ATOM 709 O O B ARG A 1 86 ? 108.232 63.482 -4.317 0.50 11.00 86 ARG A O 1
ATOM 724 N N . GLY A 1 87 ? 106.744 62.886 -5.916 1.00 11.82 87 GLY A N 1
ATOM 725 C CA . GLY A 1 87 ? 107.832 62.757 -6.964 1.00 12.21 87 GLY A CA 1
ATOM 726 C C . GLY A 1 87 ? 108.419 64.082 -7.293 1.00 13.10 87 GLY A C 1
ATOM 727 O O . GLY A 1 87 ? 107.720 65.101 -7.451 1.00 12.68 87 GLY A O 1
ATOM 728 N N . THR A 1 88 ? 109.779 64.146 -7.478 1.00 12.51 88 THR A N 1
ATOM 729 C CA . THR A 1 88 ? 110.335 65.377 -7.867 1.00 13.36 88 THR A CA 1
ATOM 730 C C . THR A 1 88 ? 110.022 65.797 -9.339 1.00 13.71 88 THR A C 1
ATOM 731 O O . THR A 1 88 ? 109.749 67.009 -9.598 1.00 14.49 88 THR A O 1
ATOM 735 N N . HIS A 1 89 ? 110.087 64.826 -10.226 1.00 15.09 89 HIS A N 1
ATOM 736 C CA . HIS A 1 89 ? 109.888 65.094 -11.646 1.00 17.66 89 HIS A CA 1
ATOM 737 C C . HIS A 1 89 ? 108.392 65.300 -11.982 1.00 17.97 89 HIS A C 1
ATOM 738 O O . HIS A 1 89 ? 107.488 65.020 -11.143 1.00 16.05 89 HIS A O 1
ATOM 745 N N . SER A 1 90 ? 108.150 65.932 -13.135 1.00 19.32 90 SER A N 1
ATOM 746 C CA . SER A 1 90 ? 106.780 66.195 -13.559 1.00 17.85 90 SER A CA 1
ATOM 747 C C . SER A 1 90 ? 105.925 64.935 -13.549 1.00 19.13 90 SER A C 1
ATOM 748 O O . SER A 1 90 ? 106.339 63.805 -13.885 1.00 17.77 90 SER A O 1
ATOM 751 N N . LEU A 1 91 ? 104.645 65.118 -13.182 1.00 17.78 91 LEU A N 1
ATOM 752 C CA . LEU A 1 91 ? 103.747 63.985 -13.202 1.00 17.01 91 LEU A CA 1
ATOM 753 C C . LEU A 1 91 ? 103.741 63.315 -14.555 1.00 18.30 91 LEU A C 1
ATOM 754 O O . LEU A 1 91 ? 103.743 62.112 -14.609 1.00 18.30 91 LEU A O 1
ATOM 759 N N . GLU A 1 92 ? 103.766 64.090 -15.665 1.00 20.30 92 GLU A N 1
ATOM 760 C CA . GLU A 1 92 ? 103.722 63.481 -16.978 1.00 22.48 92 GLU A CA 1
ATOM 761 C C . GLU A 1 92 ? 104.908 62.561 -17.205 1.00 21.17 92 GLU A C 1
ATOM 762 O O . GLU A 1 92 ? 104.743 61.412 -17.655 1.00 20.00 92 GLU A O 1
ATOM 765 N N . ASP A 1 93 ? 106.088 63.041 -16.858 1.00 21.84 93 ASP A N 1
ATOM 766 C CA . ASP A 1 93 ? 107.310 62.202 -17.014 1.00 22.52 93 ASP A CA 1
ATOM 767 C C . ASP A 1 93 ? 107.308 60.950 -16.140 1.00 22.33 93 ASP A C 1
ATOM 768 O O . ASP A 1 93 ? 107.645 59.827 -16.597 1.00 20.55 93 ASP A O 1
ATOM 773 N N . VAL A 1 94 ? 106.963 61.123 -14.852 1.00 19.67 94 VAL A N 1
ATOM 774 C CA . VAL A 1 94 ? 106.931 59.976 -13.994 1.00 17.96 94 VAL A CA 1
ATOM 775 C C . VAL A 1 94 ? 105.861 58.959 -14.441 1.00 16.82 94 VAL A C 1
ATOM 776 O O . VAL A 1 94 ? 106.131 57.745 -14.473 1.00 17.22 94 VAL A O 1
ATOM 780 N N . ILE A 1 95 ? 104.611 59.401 -14.773 1.00 15.04 95 ILE A N 1
ATOM 781 C CA . ILE A 1 95 ? 103.579 58.416 -15.070 1.00 16.01 95 ILE A CA 1
ATOM 782 C C . ILE A 1 95 ? 103.940 57.678 -16.374 1.00 16.59 95 ILE A C 1
ATOM 783 O O . ILE A 1 95 ? 103.620 56.512 -16.532 1.00 18.48 95 ILE A O 1
ATOM 788 N N . THR A 1 96 ? 104.573 58.420 -17.305 1.00 19.78 96 THR A N 1
ATOM 789 C CA . THR A 1 96 ? 104.960 57.762 -18.566 1.00 22.78 96 THR A CA 1
ATOM 790 C C . THR A 1 96 ? 105.930 56.644 -18.242 1.00 22.21 96 THR A C 1
ATOM 791 O O . THR A 1 96 ? 105.771 55.537 -18.760 1.00 24.61 96 THR A O 1
ATOM 795 N N . ASP A 1 97 ? 106.923 56.888 -17.383 1.00 21.93 97 ASP A N 1
ATOM 796 C CA . ASP A 1 97 ? 107.806 55.807 -17.008 1.00 22.63 97 ASP A CA 1
ATOM 797 C C . ASP A 1 97 ? 107.134 54.637 -16.362 1.00 22.66 97 ASP A C 1
ATOM 798 O O . ASP A 1 97 ? 107.420 53.468 -16.636 1.00 23.37 97 ASP A O 1
ATOM 803 N N . ILE A 1 98 ? 106.216 54.889 -15.425 1.00 19.97 98 ILE A N 1
ATOM 804 C CA . ILE A 1 98 ? 105.585 53.799 -14.751 1.00 20.99 98 ILE A CA 1
ATOM 805 C C . ILE A 1 98 ? 104.700 52.935 -15.653 1.00 23.50 98 ILE A C 1
ATOM 806 O O . ILE A 1 98 ? 104.607 51.703 -15.478 1.00 21.84 98 ILE A O 1
ATOM 811 N N A ARG A 1 99 ? 104.028 53.604 -16.588 0.50 25.24 99 ARG A N 1
ATOM 812 N N B ARG A 1 99 ? 103.989 53.594 -16.557 0.50 24.48 99 ARG A N 1
ATOM 813 C CA A ARG A 1 99 ? 103.017 53.038 -17.495 0.50 28.61 99 ARG A CA 1
ATOM 814 C CA B ARG A 1 99 ? 103.043 52.922 -17.428 0.50 27.11 99 ARG A CA 1
ATOM 815 C C A ARG A 1 99 ? 103.679 52.133 -18.553 0.50 30.58 99 ARG A C 1
ATOM 816 C C B ARG A 1 99 ? 103.791 52.014 -18.409 0.50 29.74 99 ARG A C 1
ATOM 817 O O A ARG A 1 99 ? 103.171 51.068 -18.873 0.50 31.19 99 ARG A O 1
ATOM 818 O O B ARG A 1 99 ? 103.449 50.843 -18.507 0.50 30.26 99 ARG A O 1
ATOM 833 N N . ILE A 1 100 ? 104.834 52.565 -19.047 1.00 32.33 100 ILE A N 1
ATOM 834 C CA . ILE A 1 100 ? 105.493 52.007 -20.248 1.00 36.77 100 ILE A CA 1
ATOM 835 C C . ILE A 1 100 ? 106.771 51.191 -19.980 1.00 38.53 100 ILE A C 1
ATOM 836 O O . ILE A 1 100 ? 107.050 50.223 -20.697 1.00 39.82 100 ILE A O 1
ATOM 841 N N . MET A 1 101 ? 107.564 51.594 -18.985 1.00 41.12 101 MET A N 1
ATOM 842 C CA . MET A 1 101 ? 108.825 50.923 -18.649 1.00 42.86 101 MET A CA 1
ATOM 843 C C . MET A 1 101 ? 108.636 49.733 -17.679 1.00 44.20 101 MET A C 1
ATOM 844 O O . MET A 1 101 ? 108.046 49.868 -16.578 1.00 43.24 101 MET A O 1
ATOM 849 N N . GLN A 1 102 ? 109.157 48.566 -18.072 1.00 45.29 102 GLN A N 1
ATOM 850 C CA . GLN A 1 102 ? 109.030 47.323 -17.276 1.00 47.12 102 GLN A CA 1
ATOM 851 C C . GLN A 1 102 ? 110.080 47.113 -16.123 1.00 47.03 102 GLN A C 1
ATOM 852 O O . GLN A 1 102 ? 111.076 46.424 -16.328 1.00 47.82 102 GLN A O 1
ATOM 858 N N . ALA A 1 103 ? 109.870 47.643 -14.914 1.00 46.86 103 ALA A N 1
ATOM 859 C CA . ALA A 1 103 ? 110.841 47.357 -13.831 1.00 46.61 103 ALA A CA 1
ATOM 860 C C . ALA A 1 103 ? 111.066 45.816 -13.518 1.00 46.35 103 ALA A C 1
ATOM 861 O O . ALA A 1 103 ? 110.122 45.026 -13.496 1.00 47.13 103 ALA A O 1
ATOM 863 N N . PRO A 1 104 ? 112.335 45.384 -13.334 1.00 45.80 104 PRO A N 1
ATOM 864 C CA . PRO A 1 104 ? 112.521 44.090 -12.652 1.00 44.73 104 PRO A CA 1
ATOM 865 C C . PRO A 1 104 ? 112.015 44.211 -11.202 1.00 42.84 104 PRO A C 1
ATOM 866 O O . PRO A 1 104 ? 112.405 45.129 -10.470 1.00 42.25 104 PRO A O 1
ATOM 870 N N . LEU A 1 105 ? 111.157 43.294 -10.770 1.00 41.34 105 LEU A N 1
ATOM 871 C CA . LEU A 1 105 ? 110.704 43.344 -9.365 1.00 38.47 105 LEU A CA 1
ATOM 872 C C . LEU A 1 105 ? 111.804 42.866 -8.399 1.00 37.69 105 LEU A C 1
ATOM 873 O O . LEU A 1 105 ? 112.408 41.813 -8.629 1.00 38.03 105 LEU A O 1
ATOM 878 N N . THR A 1 106 ? 112.051 43.648 -7.334 1.00 34.03 106 THR A N 1
ATOM 879 C CA . THR A 1 106 ? 113.190 43.537 -6.400 1.00 32.48 106 THR A CA 1
ATOM 880 C C . THR A 1 106 ? 112.678 43.245 -5.006 1.00 31.60 106 THR A C 1
ATOM 881 O O . THR A 1 106 ? 111.593 43.777 -4.652 1.00 27.42 106 THR A O 1
ATOM 885 N N . ASN A 1 107 ? 113.430 42.489 -4.172 1.00 29.08 107 ASN A N 1
ATOM 886 C CA . ASN A 1 107 ? 112.952 42.202 -2.826 1.00 28.69 107 ASN A CA 1
ATOM 887 C C . ASN A 1 107 ? 112.998 43.439 -1.977 1.00 26.51 107 ASN A C 1
ATOM 888 O O . ASN A 1 107 ? 114.031 44.133 -1.936 1.00 26.18 107 ASN A O 1
ATOM 893 N N . PHE A 1 108 ? 111.890 43.745 -1.269 1.00 27.89 108 PHE A N 1
ATOM 894 C CA . PHE A 1 108 ? 111.897 44.953 -0.411 1.00 27.95 108 PHE A CA 1
ATOM 895 C C . PHE A 1 108 ? 112.971 44.918 0.673 1.00 28.70 108 PHE A C 1
ATOM 896 O O . PHE A 1 108 ? 113.369 45.968 1.177 1.00 28.13 108 PHE A O 1
ATOM 904 N N . ASP A 1 109 ? 113.491 43.716 1.013 1.00 30.13 109 ASP A N 1
ATOM 905 C CA . ASP A 1 109 ? 114.552 43.694 2.014 1.00 30.87 109 ASP A CA 1
ATOM 906 C C . ASP A 1 109 ? 115.890 44.285 1.515 1.00 30.49 109 ASP A C 1
ATOM 907 O O . ASP A 1 109 ? 116.813 44.544 2.305 1.00 30.95 109 ASP A O 1
ATOM 912 N N . LEU A 1 110 ? 115.991 44.585 0.235 1.00 28.23 110 LEU A N 1
ATOM 913 C CA . LEU A 1 110 ? 117.140 45.335 -0.240 1.00 28.34 110 LEU A CA 1
ATOM 914 C C . LEU A 1 110 ? 117.061 46.815 0.067 1.00 27.71 110 LEU A C 1
ATOM 915 O O . LEU A 1 110 ? 118.045 47.522 -0.078 1.00 27.69 110 LEU A O 1
ATOM 920 N N . ALA A 1 111 ? 115.885 47.297 0.521 1.00 26.10 111 ALA A N 1
ATOM 921 C CA . ALA A 1 111 ? 115.694 48.745 0.739 1.00 24.43 111 ALA A CA 1
ATOM 922 C C . ALA A 1 111 ? 116.271 49.175 2.079 1.00 24.51 111 ALA A C 1
ATOM 923 O O . ALA A 1 111 ? 116.420 48.338 2.990 1.00 24.89 111 ALA A O 1
ATOM 925 N N . ALA A 1 112 ? 116.557 50.462 2.222 1.00 22.77 112 ALA A N 1
ATOM 926 C CA . ALA A 1 112 ? 117.165 51.004 3.450 1.00 23.46 112 ALA A CA 1
ATOM 927 C C . ALA A 1 112 ? 116.319 50.666 4.706 1.00 25.82 112 ALA A C 1
ATOM 928 O O . ALA A 1 112 ? 115.061 50.749 4.697 1.00 23.49 112 ALA A O 1
ATOM 930 N N . ASN A 1 113 ? 117.036 50.308 5.793 1.00 25.68 113 ASN A N 1
ATOM 931 C CA . ASN A 1 113 ? 116.376 50.016 7.075 1.00 25.96 113 ASN A CA 1
ATOM 932 C C . ASN A 1 113 ? 115.495 48.791 7.152 1.00 26.13 113 ASN A C 1
ATOM 933 O O . ASN A 1 113 ? 114.863 48.535 8.197 1.00 25.52 113 ASN A O 1
ATOM 938 N N . ILE A 1 114 ? 115.409 48.016 6.080 1.00 25.75 114 ILE A N 1
ATOM 939 C CA . ILE A 1 114 ? 114.672 46.790 6.115 1.00 25.82 114 ILE A CA 1
ATOM 940 C C . ILE A 1 114 ? 115.595 45.590 6.326 1.00 30.72 114 ILE A C 1
ATOM 941 O O . ILE A 1 114 ? 116.366 45.241 5.444 1.00 30.50 114 ILE A O 1
ATOM 946 N N . SER A 1 115 ? 115.467 44.943 7.464 1.00 32.73 115 SER A N 1
ATOM 947 C CA . SER A 1 115 ? 116.340 43.787 7.773 1.00 35.75 115 SER A CA 1
ATOM 948 C C . SER A 1 115 ? 115.985 42.572 6.910 1.00 37.73 115 SER A C 1
ATOM 949 O O . SER A 1 115 ? 114.836 42.388 6.498 1.00 37.44 115 SER A O 1
ATOM 952 N N . SER A 1 116 ? 116.982 41.725 6.639 1.00 40.00 116 SER A N 1
ATOM 953 C CA . SER A 1 116 ? 116.753 40.464 5.948 1.00 41.51 116 SER A CA 1
ATOM 954 C C . SER A 1 116 ? 115.553 39.635 6.484 1.00 42.13 116 SER A C 1
ATOM 955 O O . SER A 1 116 ? 114.979 38.863 5.726 1.00 43.89 116 SER A O 1
ATOM 957 N N . THR A 1 117 ? 115.152 39.789 7.748 1.00 40.94 117 THR A N 1
ATOM 958 C CA . THR A 1 117 ? 114.034 38.979 8.252 1.00 41.33 117 THR A CA 1
ATOM 959 C C . THR A 1 117 ? 112.629 39.671 8.374 1.00 39.71 117 THR A C 1
ATOM 960 O O . THR A 1 117 ? 111.618 39.024 8.717 1.00 38.07 117 THR A O 1
ATOM 964 N N . ALA A 1 118 ? 112.593 40.964 8.054 1.00 38.88 118 ALA A N 1
ATOM 965 C CA . ALA A 1 118 ? 111.381 41.788 8.165 1.00 38.09 118 ALA A CA 1
ATOM 966 C C . ALA A 1 118 ? 110.287 41.481 7.124 1.00 37.91 118 ALA A C 1
ATOM 967 O O . ALA A 1 118 ? 109.092 41.621 7.417 1.00 38.43 118 ALA A O 1
ATOM 969 N N . THR A 1 119 ? 110.680 41.066 5.920 1.00 36.34 119 THR A N 1
ATOM 970 C CA . THR A 1 119 ? 109.711 40.806 4.838 1.00 36.26 119 THR A CA 1
ATOM 971 C C . THR A 1 119 ? 109.503 39.313 4.522 1.00 36.31 119 THR A C 1
ATOM 972 O O . THR A 1 119 ? 110.303 38.470 4.892 1.00 36.75 119 THR A O 1
ATOM 976 N N . CYS A 1 120 ? 108.444 38.996 3.802 1.00 34.82 120 CYS A N 1
ATOM 977 C CA . CYS A 1 120 ? 108.241 37.642 3.290 1.00 34.84 120 CYS A CA 1
ATOM 978 C C . CYS A 1 120 ? 109.258 37.344 2.143 1.00 33.90 120 CYS A C 1
ATOM 979 O O . CYS A 1 120 ? 109.730 38.248 1.459 1.00 31.21 120 CYS A O 1
ATOM 982 N N . ASP A 1 121 ? 109.647 36.091 1.929 1.00 33.34 121 ASP A N 1
ATOM 983 C CA . ASP A 1 121 ? 110.630 35.870 0.852 1.00 34.09 121 ASP A CA 1
ATOM 984 C C . ASP A 1 121 ? 110.101 36.265 -0.538 1.00 32.96 121 ASP A C 1
ATOM 985 O O . ASP A 1 121 ? 110.886 36.628 -1.401 1.00 35.05 121 ASP A O 1
ATOM 990 N N . ASP A 1 122 ? 108.784 36.248 -0.743 1.00 30.32 122 ASP A N 1
ATOM 991 C CA . ASP A 1 122 ? 108.248 36.622 -2.039 1.00 29.05 122 ASP A CA 1
ATOM 992 C C . ASP A 1 122 ? 107.640 38.096 -2.022 1.00 27.88 122 ASP A C 1
ATOM 993 O O . ASP A 1 122 ? 106.679 38.384 -2.694 1.00 28.98 122 ASP A O 1
ATOM 998 N N . CYS A 1 123 ? 108.289 38.988 -1.293 1.00 25.53 123 CYS A N 1
ATOM 999 C CA A CYS A 1 123 ? 107.847 40.397 -1.114 0.50 26.06 123 CYS A CA 1
ATOM 1000 C CA B CYS A 1 123 ? 107.817 40.366 -1.136 0.50 25.58 123 CYS A CA 1
ATOM 1001 C C . CYS A 1 123 ? 108.602 41.298 -2.093 1.00 24.00 123 CYS A C 1
ATOM 1002 O O . CYS A 1 123 ? 109.569 41.987 -1.699 1.00 26.20 123 CYS A O 1
ATOM 1007 N N . LEU A 1 124 ? 108.159 41.294 -3.361 1.00 22.40 124 LEU A N 1
ATOM 1008 C CA . LEU A 1 124 ? 108.828 41.910 -4.466 1.00 21.54 124 LEU A CA 1
ATOM 1009 C C . LEU A 1 124 ? 108.115 43.227 -4.876 1.00 20.23 124 LEU A C 1
ATOM 1010 O O . LEU A 1 124 ? 106.863 43.261 -4.945 1.00 20.46 124 LEU A O 1
ATOM 1015 N N A VAL A 1 125 ? 108.921 44.239 -5.139 0.50 19.71 125 VAL A N 1
ATOM 1016 N N B VAL A 1 125 ? 108.904 44.284 -5.016 0.50 19.24 125 VAL A N 1
ATOM 1017 C CA A VAL A 1 125 ? 108.414 45.552 -5.437 0.50 19.88 125 VAL A CA 1
ATOM 1018 C CA B VAL A 1 125 ? 108.399 45.623 -5.322 0.50 19.25 125 VAL A CA 1
ATOM 1019 C C A VAL A 1 125 ? 109.171 46.207 -6.587 0.50 21.28 125 VAL A C 1
ATOM 1020 C C B VAL A 1 125 ? 108.990 45.986 -6.673 0.50 20.39 125 VAL A C 1
ATOM 1021 O O A VAL A 1 125 ? 110.409 46.050 -6.766 0.50 19.69 125 VAL A O 1
ATOM 1022 O O B VAL A 1 125 ? 109.954 45.364 -7.072 0.50 19.22 125 VAL A O 1
ATOM 1029 N N . HIS A 1 126 ? 108.416 46.993 -7.351 1.00 21.28 126 HIS A N 1
ATOM 1030 C CA . HIS A 1 126 ? 108.976 47.693 -8.507 1.00 21.68 126 HIS A CA 1
ATOM 1031 C C . HIS A 1 126 ? 110.260 48.428 -8.144 1.00 21.87 126 HIS A C 1
ATOM 1032 O O . HIS A 1 126 ? 110.383 49.179 -7.142 1.00 19.58 126 HIS A O 1
ATOM 1039 N N . ASN A 1 127 ? 111.302 48.206 -8.934 1.00 22.16 127 ASN A N 1
ATOM 1040 C CA . ASN A 1 127 ? 112.598 48.740 -8.565 1.00 23.05 127 ASN A CA 1
ATOM 1041 C C . ASN A 1 127 ? 112.650 50.265 -8.540 1.00 21.03 127 ASN A C 1
ATOM 1042 O O . ASN A 1 127 ? 113.439 50.897 -7.822 1.00 22.79 127 ASN A O 1
ATOM 1045 N N . GLY A 1 128 ? 111.818 50.893 -9.335 1.00 18.14 128 GLY A N 1
ATOM 1046 C CA . GLY A 1 128 ? 111.697 52.312 -9.300 1.00 19.12 128 GLY A CA 1
ATOM 1047 C C . GLY A 1 128 ? 111.110 52.811 -7.946 1.00 18.51 128 GLY A C 1
ATOM 1048 O O . GLY A 1 128 ? 111.550 53.805 -7.453 1.00 18.54 128 GLY A O 1
ATOM 1049 N N . PHE A 1 129 ? 110.063 52.135 -7.485 1.00 17.11 129 PHE A N 1
ATOM 1050 C CA . PHE A 1 129 ? 109.348 52.571 -6.214 1.00 16.71 129 PHE A CA 1
ATOM 1051 C C . PHE A 1 129 ? 110.270 52.320 -5.048 1.00 18.19 129 PHE A C 1
ATOM 1052 O O . PHE A 1 129 ? 110.273 53.108 -4.098 1.00 16.91 129 PHE A O 1
ATOM 1060 N N . ILE A 1 130 ? 111.102 51.266 -5.125 1.00 18.21 130 ILE A N 1
ATOM 1061 C CA . ILE A 1 130 ? 112.126 51.112 -4.071 1.00 19.85 130 ILE A CA 1
ATOM 1062 C C . ILE A 1 130 ? 113.063 52.245 -4.079 1.00 19.74 130 ILE A C 1
ATOM 1063 O O . ILE A 1 130 ? 113.490 52.725 -3.011 1.00 18.88 130 ILE A O 1
ATOM 1068 N N . GLN A 1 131 ? 113.464 52.734 -5.266 1.00 18.36 131 GLN A N 1
ATOM 1069 C CA . GLN A 1 131 ? 114.268 53.912 -5.290 1.00 17.58 131 GLN A CA 1
ATOM 1070 C C . GLN A 1 131 ? 113.599 55.177 -4.662 1.00 16.89 131 GLN A C 1
ATOM 1071 O O . GLN A 1 131 ? 114.262 56.024 -4.038 1.00 18.85 131 GLN A O 1
ATOM 1077 N N . SER A 1 132 ? 112.313 55.354 -4.911 1.00 17.37 132 SER A N 1
ATOM 1078 C CA A SER A 1 132 ? 111.595 56.492 -4.351 0.50 16.13 132 SER A CA 1
ATOM 1079 C CA B SER A 1 132 ? 111.651 56.535 -4.343 0.50 16.12 132 SER A CA 1
ATOM 1080 C C . SER A 1 132 ? 111.612 56.416 -2.803 1.00 16.24 132 SER A C 1
ATOM 1081 O O . SER A 1 132 ? 111.832 57.418 -2.140 1.00 16.26 132 SER A O 1
ATOM 1086 N N . TYR A 1 133 ? 111.371 55.202 -2.333 1.00 16.23 133 TYR A N 1
ATOM 1087 C CA . TYR A 1 133 ? 111.399 54.896 -0.836 1.00 16.64 133 TYR A CA 1
ATOM 1088 C C . TYR A 1 133 ? 112.843 55.167 -0.352 1.00 17.76 133 TYR A C 1
ATOM 1089 O O . TYR A 1 133 ? 113.082 55.880 0.590 1.00 16.35 133 TYR A O 1
ATOM 1098 N N . ASN A 1 134 ? 113.835 54.650 -1.067 1.00 15.89 134 ASN A N 1
ATOM 1099 C CA . ASN A 1 134 ? 115.179 54.883 -0.592 1.00 18.02 134 ASN A CA 1
ATOM 1100 C C . ASN A 1 134 ? 115.602 56.269 -0.572 1.00 16.31 134 ASN A C 1
ATOM 1101 O O . ASN A 1 134 ? 116.343 56.691 0.317 1.00 17.81 134 ASN A O 1
ATOM 1106 N N . ASN A 1 135 ? 115.221 57.005 -1.609 1.00 16.95 135 ASN A N 1
ATOM 1107 C CA . ASN A 1 135 ? 115.553 58.359 -1.732 1.00 16.36 135 ASN A CA 1
ATOM 1108 C C . ASN A 1 135 ? 114.864 59.176 -0.634 1.00 15.97 135 ASN A C 1
ATOM 1109 O O . ASN A 1 135 ? 115.375 60.172 -0.185 1.00 17.29 135 ASN A O 1
ATOM 1114 N N . THR A 1 136 ? 113.698 58.753 -0.230 1.00 15.12 136 THR A N 1
ATOM 1115 C CA . THR A 1 136 ? 113.067 59.454 0.937 1.00 13.38 136 THR A CA 1
ATOM 1116 C C . THR A 1 136 ? 113.905 59.174 2.242 1.00 14.31 136 THR A C 1
ATOM 1117 O O . THR A 1 136 ? 114.305 60.114 2.905 1.00 15.98 136 THR A O 1
ATOM 1121 N N . TYR A 1 137 ? 114.224 57.922 2.466 1.00 15.99 137 TYR A N 1
ATOM 1122 C CA . TYR A 1 137 ? 114.969 57.507 3.674 1.00 17.67 137 TYR A CA 1
ATOM 1123 C C . TYR A 1 137 ? 116.325 58.252 3.748 1.00 17.87 137 TYR A C 1
ATOM 1124 O O . TYR A 1 137 ? 116.719 58.879 4.769 1.00 17.51 137 TYR A O 1
ATOM 1133 N N . ASN A 1 138 ? 117.050 58.238 2.611 1.00 18.38 138 ASN A N 1
ATOM 1134 C CA . ASN A 1 138 ? 118.351 58.847 2.639 1.00 19.80 138 ASN A CA 1
ATOM 1135 C C . ASN A 1 138 ? 118.350 60.300 2.804 1.00 19.83 138 ASN A C 1
ATOM 1136 O O . ASN A 1 138 ? 119.361 60.847 3.253 1.00 21.55 138 ASN A O 1
ATOM 1141 N N . GLN A 1 139 ? 117.215 61.018 2.467 1.00 14.99 139 GLN A N 1
ATOM 1142 C CA . GLN A 1 139 ? 117.167 62.445 2.652 1.00 15.61 139 GLN A CA 1
ATOM 1143 C C . GLN A 1 139 ? 116.614 62.918 4.011 1.00 17.01 139 GLN A C 1
ATOM 1144 O O . GLN A 1 139 ? 116.930 63.997 4.470 1.00 19.65 139 GLN A O 1
ATOM 1150 N N . ILE A 1 140 ? 115.761 62.100 4.574 1.00 17.46 140 ILE A N 1
ATOM 1151 C CA . ILE A 1 140 ? 114.973 62.553 5.755 1.00 18.44 140 ILE A CA 1
ATOM 1152 C C . ILE A 1 140 ? 114.932 61.593 6.938 1.00 18.23 140 ILE A C 1
ATOM 1153 O O . ILE A 1 140 ? 114.525 61.993 8.044 1.00 18.77 140 ILE A O 1
ATOM 1158 N N . GLY A 1 141 ? 115.385 60.359 6.750 1.00 19.20 141 GLY A N 1
ATOM 1159 C CA . GLY A 1 141 ? 115.221 59.344 7.742 1.00 17.84 141 GLY A CA 1
ATOM 1160 C C . GLY A 1 141 ? 115.843 59.731 9.079 1.00 20.43 141 GLY A C 1
ATOM 1161 O O . GLY A 1 141 ? 115.162 59.585 10.133 1.00 18.96 141 GLY A O 1
ATOM 1162 N N . PRO A 1 142 ? 117.104 60.183 9.078 1.00 20.28 142 PRO A N 1
ATOM 1163 C CA . PRO A 1 142 ? 117.741 60.528 10.363 1.00 21.79 142 PRO A CA 1
ATOM 1164 C C . PRO A 1 142 ? 117.039 61.716 11.073 1.00 21.01 142 PRO A C 1
ATOM 1165 O O . PRO A 1 142 ? 116.873 61.696 12.348 1.00 21.86 142 PRO A O 1
ATOM 1169 N N . LYS A 1 143 ? 116.674 62.751 10.296 1.00 20.55 143 LYS A N 1
ATOM 1170 C CA . LYS A 1 143 ? 115.927 63.877 10.837 1.00 18.86 143 LYS A CA 1
ATOM 1171 C C . LYS A 1 143 ? 114.565 63.399 11.422 1.00 17.63 143 LYS A C 1
ATOM 1172 O O . LYS A 1 143 ? 114.227 63.856 12.556 1.00 18.62 143 LYS A O 1
ATOM 1178 N N . LEU A 1 144 ? 113.831 62.532 10.713 1.00 17.00 144 LEU A N 1
ATOM 1179 C CA . LEU A 1 144 ? 112.564 61.966 11.248 1.00 17.35 144 LEU A CA 1
ATOM 1180 C C . LEU A 1 144 ? 112.798 61.244 12.585 1.00 19.10 144 LEU A C 1
ATOM 1181 O O . LEU A 1 144 ? 112.119 61.493 13.606 1.00 16.60 144 LEU A O 1
ATOM 1186 N N . ASP A 1 145 ? 113.800 60.361 12.585 1.00 18.92 145 ASP A N 1
ATOM 1187 C CA . ASP A 1 145 ? 114.130 59.718 13.907 1.00 20.42 145 ASP A CA 1
ATOM 1188 C C . ASP A 1 145 ? 114.413 60.716 15.043 1.00 18.66 145 ASP A C 1
ATOM 1189 O O . ASP A 1 145 ? 113.950 60.505 16.168 1.00 19.62 145 ASP A O 1
ATOM 1194 N N . SER A 1 146 ? 115.109 61.820 14.802 1.00 18.21 146 SER A N 1
ATOM 1195 C CA . SER A 1 146 ? 115.386 62.782 15.860 1.00 20.29 146 SER A CA 1
ATOM 1196 C C . SER A 1 146 ? 114.105 63.474 16.293 1.00 20.57 146 SER A C 1
ATOM 1197 O O . SER A 1 146 ? 113.894 63.726 17.475 1.00 19.58 146 SER A O 1
ATOM 1200 N N . VAL A 1 147 ? 113.233 63.751 15.319 1.00 17.06 147 VAL A N 1
ATOM 1201 C CA . VAL A 1 147 ? 111.944 64.391 15.651 1.00 15.81 147 VAL A CA 1
ATOM 1202 C C . VAL A 1 147 ? 111.044 63.399 16.429 1.00 14.86 147 VAL A C 1
ATOM 1203 O O . VAL A 1 147 ? 110.330 63.802 17.374 1.00 15.61 147 VAL A O 1
ATOM 1207 N N . ILE A 1 148 ? 111.050 62.141 16.088 1.00 14.35 148 ILE A N 1
ATOM 1208 C CA . ILE A 1 148 ? 110.278 61.088 16.853 1.00 16.11 148 ILE A CA 1
ATOM 1209 C C . ILE A 1 148 ? 110.758 61.116 18.311 1.00 18.27 148 ILE A C 1
ATOM 1210 O O . ILE A 1 148 ? 109.961 61.027 19.247 1.00 17.53 148 ILE A O 1
ATOM 1215 N N . GLU A 1 149 ? 112.079 61.190 18.504 1.00 19.06 149 GLU A N 1
ATOM 1216 C CA . GLU A 1 149 ? 112.606 61.200 19.901 1.00 20.46 149 GLU A CA 1
ATOM 1217 C C . GLU A 1 149 ? 112.214 62.467 20.641 1.00 19.85 149 GLU A C 1
ATOM 1218 O O . GLU A 1 149 ? 112.001 62.482 21.858 1.00 18.12 149 GLU A O 1
ATOM 1224 N N . GLN A 1 150 ? 112.105 63.572 19.941 1.00 18.37 150 GLN A N 1
ATOM 1225 C CA . GLN A 1 150 ? 111.721 64.787 20.525 1.00 17.57 150 GLN A CA 1
ATOM 1226 C C . GLN A 1 150 ? 110.239 64.828 20.950 1.00 15.81 150 GLN A C 1
ATOM 1227 O O . GLN A 1 150 ? 109.887 65.476 21.916 1.00 18.69 150 GLN A O 1
ATOM 1233 N N . TYR A 1 151 ? 109.378 64.175 20.169 1.00 14.35 151 TYR A N 1
ATOM 1234 C CA . TYR A 1 151 ? 107.930 64.117 20.400 1.00 15.22 151 TYR A CA 1
ATOM 1235 C C . TYR A 1 151 ? 107.440 62.713 20.493 1.00 14.91 151 TYR A C 1
ATOM 1236 O O . TYR A 1 151 ? 106.783 62.176 19.598 1.00 14.43 151 TYR A O 1
ATOM 1245 N N . PRO A 1 152 ? 107.835 62.008 21.558 1.00 16.58 152 PRO A N 1
ATOM 1246 C CA . PRO A 1 152 ? 107.714 60.530 21.479 1.00 17.91 152 PRO A CA 1
ATOM 1247 C C . PRO A 1 152 ? 106.311 59.979 21.624 1.00 17.14 152 PRO A C 1
ATOM 1248 O O . PRO A 1 152 ? 106.030 58.836 21.239 1.00 18.53 152 PRO A O 1
ATOM 1252 N N . ASP A 1 153 ? 105.387 60.839 22.088 1.00 15.03 153 ASP A N 1
ATOM 1253 C CA . ASP A 1 153 ? 104.015 60.375 22.137 1.00 15.17 153 ASP A CA 1
ATOM 1254 C C . ASP A 1 153 ? 103.128 60.936 20.987 1.00 16.50 153 ASP A C 1
ATOM 1255 O O . ASP A 1 153 ? 101.962 60.643 20.930 1.00 15.98 153 ASP A O 1
ATOM 1260 N N . TYR A 1 154 ? 103.755 61.646 20.041 1.00 13.98 154 TYR A N 1
ATOM 1261 C CA . TYR A 1 154 ? 102.969 62.031 18.784 1.00 13.24 154 TYR A CA 1
ATOM 1262 C C . TYR A 1 154 ? 102.804 60.869 17.821 1.00 13.12 154 TYR A C 1
ATOM 1263 O O . TYR A 1 154 ? 103.696 60.017 17.713 1.00 16.33 154 TYR A O 1
ATOM 1272 N N . GLN A 1 155 ? 101.683 60.817 17.131 1.00 12.16 155 GLN A N 1
ATOM 1273 C CA . GLN A 1 155 ? 101.378 59.764 16.139 1.00 14.65 155 GLN A CA 1
ATOM 1274 C C . GLN A 1 155 ? 102.130 60.193 14.864 1.00 13.61 155 GLN A C 1
ATOM 1275 O O . GLN A 1 155 ? 102.064 61.373 14.479 1.00 14.55 155 GLN A O 1
ATOM 1281 N N . ILE A 1 156 ? 102.787 59.248 14.201 1.00 11.53 156 ILE A N 1
ATOM 1282 C CA A ILE A 1 156 ? 103.476 59.486 12.917 0.50 11.87 156 ILE A CA 1
ATOM 1283 C CA B ILE A 1 156 ? 103.444 59.574 12.910 0.50 11.36 156 ILE A CA 1
ATOM 1284 C C . ILE A 1 156 ? 102.476 59.229 11.809 1.00 10.38 156 ILE A C 1
ATOM 1285 O O . ILE A 1 156 ? 101.821 58.189 11.802 1.00 13.74 156 ILE A O 1
ATOM 1294 N N . ALA A 1 157 ? 102.371 60.174 10.863 1.00 12.96 157 ALA A N 1
ATOM 1295 C CA . ALA A 1 157 ? 101.476 60.013 9.709 1.00 7.60 157 ALA A CA 1
ATOM 1296 C C . ALA A 1 157 ? 102.280 60.272 8.423 1.00 8.66 157 ALA A C 1
ATOM 1297 O O . ALA A 1 157 ? 102.962 61.328 8.357 1.00 11.07 157 ALA A O 1
ATOM 1299 N N . VAL A 1 158 ? 102.187 59.313 7.490 1.00 8.23 158 VAL A N 1
ATOM 1300 C CA . VAL A 1 158 ? 102.953 59.427 6.219 1.00 7.62 158 VAL A CA 1
ATOM 1301 C C . VAL A 1 158 ? 101.916 59.561 5.121 1.00 7.50 158 VAL A C 1
ATOM 1302 O O . VAL A 1 158 ? 101.004 58.743 5.064 1.00 10.38 158 VAL A O 1
ATOM 1306 N N . THR A 1 159 ? 102.084 60.578 4.288 1.00 9.62 159 THR A N 1
ATOM 1307 C CA . THR A 1 159 ? 101.118 60.757 3.164 1.00 9.88 159 THR A CA 1
ATOM 1308 C C . THR A 1 159 ? 101.826 61.216 1.899 1.00 10.99 159 THR A C 1
ATOM 1309 O O . THR A 1 159 ? 102.900 61.746 1.927 1.00 11.04 159 THR A O 1
ATOM 1313 N N . GLY A 1 160 ? 101.191 60.942 0.781 1.00 9.85 160 GLY A N 1
ATOM 1314 C CA . GLY A 1 160 ? 101.778 61.497 -0.485 1.00 11.76 160 GLY A CA 1
ATOM 1315 C C . GLY A 1 160 ? 100.803 61.183 -1.598 1.00 8.79 160 GLY A C 1
ATOM 1316 O O . GLY A 1 160 ? 100.031 60.215 -1.562 1.00 8.21 160 GLY A O 1
ATOM 1317 N N . HIS A 1 161 ? 100.999 61.987 -2.675 1.00 10.31 161 HIS A N 1
ATOM 1318 C CA . HIS A 1 161 ? 100.184 61.826 -3.913 1.00 10.00 161 HIS A CA 1
ATOM 1319 C C . HIS A 1 161 ? 101.080 61.327 -5.045 1.00 9.00 161 HIS A C 1
ATOM 1320 O O . HIS A 1 161 ? 102.253 61.607 -5.023 1.00 10.32 161 HIS A O 1
ATOM 1327 N N . SER A 1 162 ? 100.514 60.430 -5.846 1.00 7.83 162 SER A N 1
ATOM 1328 C CA . SER A 1 162 ? 101.229 59.915 -7.078 1.00 9.82 162 SER A CA 1
ATOM 1329 C C . SER A 1 162 ? 102.465 59.138 -6.641 1.00 12.54 162 SER A C 1
ATOM 1330 O O . SER A 1 162 ? 102.360 58.236 -5.878 1.00 11.40 162 SER A O 1
ATOM 1333 N N . LEU A 1 163 ? 103.647 59.389 -7.231 1.00 12.40 163 LEU A N 1
ATOM 1334 C CA . LEU A 1 163 ? 104.823 58.613 -6.805 1.00 14.22 163 LEU A CA 1
ATOM 1335 C C . LEU A 1 163 ? 105.067 58.824 -5.267 1.00 12.67 163 LEU A C 1
ATOM 1336 O O . LEU A 1 163 ? 105.575 57.897 -4.611 1.00 13.14 163 LEU A O 1
ATOM 1341 N N . GLY A 1 164 ? 104.763 60.050 -4.778 1.00 12.48 164 GLY A N 1
ATOM 1342 C CA . GLY A 1 164 ? 104.747 60.303 -3.302 1.00 12.61 164 GLY A CA 1
ATOM 1343 C C . GLY A 1 164 ? 103.920 59.280 -2.549 1.00 12.82 164 GLY A C 1
ATOM 1344 O O . GLY A 1 164 ? 104.264 58.910 -1.424 1.00 11.80 164 GLY A O 1
ATOM 1345 N N . GLY A 1 165 ? 102.810 58.787 -3.117 1.00 12.89 165 GLY A N 1
ATOM 1346 C CA . GLY A 1 165 ? 101.978 57.845 -2.443 1.00 14.44 165 GLY A CA 1
ATOM 1347 C C . GLY A 1 165 ? 102.684 56.479 -2.402 1.00 14.87 165 GLY A C 1
ATOM 1348 O O . GLY A 1 165 ? 102.567 55.707 -1.485 1.00 13.16 165 GLY A O 1
ATOM 1349 N N . ALA A 1 166 ? 103.339 56.109 -3.511 1.00 12.19 166 ALA A N 1
ATOM 1350 C CA . ALA A 1 166 ? 104.122 54.869 -3.465 1.00 13.63 166 ALA A CA 1
ATOM 1351 C C . ALA A 1 166 ? 105.221 54.956 -2.435 1.00 11.08 166 ALA A C 1
ATOM 1352 O O . ALA A 1 166 ? 105.392 53.937 -1.698 1.00 13.95 166 ALA A O 1
ATOM 1354 N N . ALA A 1 167 ? 105.986 56.040 -2.395 1.00 10.95 167 ALA A N 1
ATOM 1355 C CA . ALA A 1 167 ? 107.084 56.248 -1.424 1.00 11.51 167 ALA A CA 1
ATOM 1356 C C . ALA A 1 167 ? 106.430 56.198 0.002 1.00 14.24 167 ALA A C 1
ATOM 1357 O O . ALA A 1 167 ? 106.999 55.574 0.926 1.00 15.80 167 ALA A O 1
ATOM 1359 N N . ALA A 1 168 ? 105.260 56.774 0.168 1.00 12.80 168 ALA A N 1
ATOM 1360 C CA . ALA A 1 168 ? 104.630 56.780 1.499 1.00 12.06 168 ALA A CA 1
ATOM 1361 C C . ALA A 1 168 ? 104.215 55.403 2.027 1.00 11.78 168 ALA A C 1
ATOM 1362 O O . ALA A 1 168 ? 104.394 55.081 3.161 1.00 13.19 168 ALA A O 1
ATOM 1364 N N . LEU A 1 169 ? 103.653 54.623 1.161 1.00 11.81 169 LEU A N 1
ATOM 1365 C CA . LEU A 1 169 ? 103.289 53.232 1.452 1.00 10.87 169 LEU A CA 1
ATOM 1366 C C . LEU A 1 169 ? 104.533 52.436 1.930 1.00 12.12 169 LEU A C 1
ATOM 1367 O O . LEU A 1 169 ? 104.528 51.834 3.036 1.00 12.63 169 LEU A O 1
ATOM 1372 N N . LEU A 1 170 ? 105.602 52.523 1.127 1.00 12.10 170 LEU A N 1
ATOM 1373 C CA . LEU A 1 170 ? 106.833 51.832 1.503 1.00 11.69 170 LEU A CA 1
ATOM 1374 C C . LEU A 1 170 ? 107.461 52.421 2.753 1.00 13.32 170 LEU A C 1
ATOM 1375 O O . LEU A 1 170 ? 107.946 51.624 3.592 1.00 14.81 170 LEU A O 1
ATOM 1380 N N . PHE A 1 171 ? 107.420 53.754 2.925 1.00 10.51 171 PHE A N 1
ATOM 1381 C CA . PHE A 1 171 ? 108.038 54.356 4.091 1.00 12.48 171 PHE A CA 1
ATOM 1382 C C . PHE A 1 171 ? 107.179 53.946 5.315 1.00 13.28 171 PHE A C 1
ATOM 1383 O O . PHE A 1 171 ? 107.748 53.685 6.435 1.00 13.90 171 PHE A O 1
ATOM 1391 N N . GLY A 1 172 ? 105.845 53.892 5.160 1.00 12.34 172 GLY A N 1
ATOM 1392 C CA . GLY A 1 172 ? 105.021 53.400 6.288 1.00 15.07 172 GLY A CA 1
ATOM 1393 C C . GLY A 1 172 ? 105.296 51.949 6.685 1.00 15.71 172 GLY A C 1
ATOM 1394 O O . GLY A 1 172 ? 105.358 51.561 7.881 1.00 15.45 172 GLY A O 1
ATOM 1395 N N . ILE A 1 173 ? 105.585 51.138 5.689 1.00 14.23 173 ILE A N 1
ATOM 1396 C CA . ILE A 1 173 ? 105.933 49.741 5.912 1.00 15.90 173 ILE A CA 1
ATOM 1397 C C . ILE A 1 173 ? 107.271 49.699 6.655 1.00 16.18 173 ILE A C 1
ATOM 1398 O O . ILE A 1 173 ? 107.370 48.923 7.654 1.00 17.36 173 ILE A O 1
ATOM 1403 N N . ASN A 1 174 ? 108.245 50.501 6.239 1.00 15.77 174 ASN A N 1
ATOM 1404 C CA . ASN A 1 174 ? 109.578 50.657 6.940 1.00 15.92 174 ASN A CA 1
ATOM 1405 C C . ASN A 1 174 ? 109.319 50.968 8.446 1.00 18.70 174 ASN A C 1
ATOM 1406 O O . ASN A 1 174 ? 109.765 50.249 9.319 1.00 18.37 174 ASN A O 1
ATOM 1411 N N . LEU A 1 175 ? 108.523 52.008 8.714 1.00 16.03 175 LEU A N 1
ATOM 1412 C CA . LEU A 1 175 ? 108.294 52.451 10.109 1.00 16.62 175 LEU A CA 1
ATOM 1413 C C . LEU A 1 175 ? 107.584 51.335 10.909 1.00 17.43 175 LEU A C 1
ATOM 1414 O O . LEU A 1 175 ? 107.907 51.108 12.088 1.00 18.76 175 LEU A O 1
ATOM 1419 N N . LYS A 1 176 ? 106.618 50.672 10.298 1.00 17.68 176 LYS A N 1
ATOM 1420 C CA . LYS A 1 176 ? 105.821 49.659 10.928 1.00 19.55 176 LYS A CA 1
ATOM 1421 C C . LYS A 1 176 ? 106.636 48.368 11.257 1.00 21.88 176 LYS A C 1
ATOM 1422 O O . LYS A 1 176 ? 106.623 47.897 12.378 1.00 22.50 176 LYS A O 1
ATOM 1428 N N . VAL A 1 177 ? 107.413 47.865 10.329 1.00 18.81 177 VAL A N 1
ATOM 1429 C CA . VAL A 1 177 ? 108.276 46.755 10.690 1.00 19.25 177 VAL A CA 1
ATOM 1430 C C . VAL A 1 177 ? 109.410 47.156 11.652 1.00 20.52 177 VAL A C 1
ATOM 1431 O O . VAL A 1 177 ? 109.968 46.308 12.292 1.00 23.97 177 VAL A O 1
ATOM 1435 N N . ASN A 1 178 ? 109.740 48.424 11.728 1.00 17.57 178 ASN A N 1
ATOM 1436 C CA . ASN A 1 178 ? 110.801 48.891 12.633 1.00 20.81 178 ASN A CA 1
ATOM 1437 C C . ASN A 1 178 ? 110.302 49.424 13.979 1.00 19.23 178 ASN A C 1
ATOM 1438 O O . ASN A 1 178 ? 110.989 50.213 14.629 1.00 20.89 178 ASN A O 1
ATOM 1443 N N . GLY A 1 179 ? 109.083 48.996 14.324 1.00 20.29 179 GLY A N 1
ATOM 1444 C CA . GLY A 1 179 ? 108.571 49.178 15.700 1.00 22.46 179 GLY A CA 1
ATOM 1445 C C . GLY A 1 179 ? 107.704 50.390 15.942 1.00 22.45 179 GLY A C 1
ATOM 1446 O O . GLY A 1 179 ? 107.433 50.754 17.109 1.00 23.21 179 GLY A O 1
ATOM 1447 N N . HIS A 1 180 ? 107.393 51.113 14.878 1.00 20.68 180 HIS A N 1
ATOM 1448 C CA . HIS A 1 180 ? 106.530 52.280 15.058 1.00 19.88 180 HIS A CA 1
ATOM 1449 C C . HIS A 1 180 ? 105.112 51.882 14.604 1.00 18.02 180 HIS A C 1
ATOM 1450 O O . HIS A 1 180 ? 104.852 50.755 14.118 1.00 20.31 180 HIS A O 1
ATOM 1457 N N . ASP A 1 181 ? 104.162 52.795 14.764 1.00 18.34 181 ASP A N 1
ATOM 1458 C CA . ASP A 1 181 ? 102.754 52.489 14.484 1.00 16.49 181 ASP A CA 1
ATOM 1459 C C . ASP A 1 181 ? 102.176 53.661 13.588 1.00 14.55 181 ASP A C 1
ATOM 1460 O O . ASP A 1 181 ? 101.306 54.449 14.033 1.00 15.71 181 ASP A O 1
ATOM 1465 N N . PRO A 1 182 ? 102.713 53.816 12.398 1.00 13.28 182 PRO A N 1
ATOM 1466 C CA . PRO A 1 182 ? 102.387 54.950 11.572 1.00 13.65 182 PRO A CA 1
ATOM 1467 C C . PRO A 1 182 ? 100.965 54.869 11.014 1.00 11.42 182 PRO A C 1
ATOM 1468 O O . PRO A 1 182 ? 100.477 53.769 10.733 1.00 15.35 182 PRO A O 1
ATOM 1472 N N . LEU A 1 183 ? 100.357 56.026 10.726 1.00 9.78 183 LEU A N 1
ATOM 1473 C CA . LEU A 1 183 ? 99.163 56.133 9.827 1.00 9.35 183 LEU A CA 1
ATOM 1474 C C . LEU A 1 183 ? 99.683 56.408 8.420 1.00 7.37 183 LEU A C 1
ATOM 1475 O O . LEU A 1 183 ? 100.532 57.219 8.281 1.00 11.88 183 LEU A O 1
ATOM 1480 N N . VAL A 1 184 ? 99.147 55.674 7.445 1.00 10.60 184 VAL A N 1
ATOM 1481 C CA . VAL A 1 184 ? 99.617 55.837 6.010 1.00 9.28 184 VAL A CA 1
ATOM 1482 C C . VAL A 1 184 ? 98.358 56.181 5.212 1.00 7.26 184 VAL A C 1
ATOM 1483 O O . VAL A 1 184 ? 97.364 55.434 5.266 1.00 10.79 184 VAL A O 1
ATOM 1487 N N . VAL A 1 185 ? 98.418 57.313 4.526 1.00 8.91 185 VAL A N 1
ATOM 1488 C CA . VAL A 1 185 ? 97.248 57.611 3.652 1.00 7.70 185 VAL A CA 1
ATOM 1489 C C . VAL A 1 185 ? 97.937 57.980 2.309 1.00 7.18 185 VAL A C 1
ATOM 1490 O O . VAL A 1 185 ? 98.719 58.921 2.259 1.00 11.17 185 VAL A O 1
ATOM 1494 N N . THR A 1 186 ? 97.515 57.309 1.260 1.00 9.28 186 THR A N 1
ATOM 1495 C CA . THR A 1 186 ? 98.132 57.653 -0.046 1.00 10.12 186 THR A CA 1
ATOM 1496 C C . THR A 1 186 ? 97.004 58.165 -0.945 1.00 9.14 186 THR A C 1
ATOM 1497 O O . THR A 1 186 ? 95.848 57.787 -0.749 1.00 9.90 186 THR A O 1
ATOM 1501 N N . LEU A 1 187 ? 97.370 58.928 -1.984 1.00 8.22 187 LEU A N 1
ATOM 1502 C CA . LEU A 1 187 ? 96.340 59.424 -2.939 1.00 7.36 187 LEU A CA 1
ATOM 1503 C C . LEU A 1 187 ? 96.903 59.182 -4.334 1.00 7.14 187 LEU A C 1
ATOM 1504 O O . LEU A 1 187 ? 98.043 59.592 -4.625 1.00 10.75 187 LEU A O 1
ATOM 1509 N N . GLY A 1 188 ? 96.082 58.555 -5.173 1.00 9.19 188 GLY A N 1
ATOM 1510 C CA . GLY A 1 188 ? 96.448 58.418 -6.577 1.00 8.51 188 GLY A CA 1
ATOM 1511 C C . GLY A 1 188 ? 97.710 57.474 -6.643 1.00 11.19 188 GLY A C 1
ATOM 1512 O O . GLY A 1 188 ? 98.614 57.731 -7.461 1.00 10.72 188 GLY A O 1
ATOM 1513 N N . GLN A 1 189 ? 97.786 56.518 -5.723 1.00 10.62 189 GLN A N 1
ATOM 1514 C CA . GLN A 1 189 ? 99.007 55.674 -5.639 1.00 11.02 189 GLN A CA 1
ATOM 1515 C C . GLN A 1 189 ? 99.044 54.540 -6.622 1.00 8.51 189 GLN A C 1
ATOM 1516 O O . GLN A 1 189 ? 98.124 53.749 -6.722 1.00 10.33 189 GLN A O 1
ATOM 1522 N N . PRO A 1 190 ? 100.161 54.391 -7.377 1.00 10.32 190 PRO A N 1
ATOM 1523 C CA . PRO A 1 190 ? 100.259 53.302 -8.350 1.00 13.22 190 PRO A CA 1
ATOM 1524 C C . PRO A 1 190 ? 100.453 51.943 -7.630 1.00 12.74 190 PRO A C 1
ATOM 1525 O O . PRO A 1 190 ? 100.727 51.947 -6.371 1.00 12.85 190 PRO A O 1
ATOM 1529 N N . ILE A 1 191 ? 100.249 50.810 -8.325 1.00 12.85 191 ILE A N 1
ATOM 1530 C CA . ILE A 1 191 ? 100.460 49.501 -7.723 1.00 13.72 191 ILE A CA 1
ATOM 1531 C C . ILE A 1 191 ? 101.970 49.294 -7.443 1.00 16.79 191 ILE A C 1
ATOM 1532 O O . ILE A 1 191 ? 102.788 49.496 -8.342 1.00 19.95 191 ILE A O 1
ATOM 1537 N N . VAL A 1 192 ? 102.324 48.943 -6.221 1.00 17.71 192 VAL A N 1
ATOM 1538 C CA . VAL A 1 192 ? 103.699 48.946 -5.789 1.00 18.81 192 VAL A CA 1
ATOM 1539 C C . VAL A 1 192 ? 104.442 47.593 -6.056 1.00 17.46 192 VAL A C 1
ATOM 1540 O O . VAL A 1 192 ? 105.668 47.586 -6.408 1.00 17.97 192 VAL A O 1
ATOM 1544 N N . GLY A 1 193 ? 103.758 46.504 -5.835 1.00 15.83 193 GLY A N 1
ATOM 1545 C CA . GLY A 1 193 ? 104.424 45.163 -5.869 1.00 16.73 193 GLY A CA 1
ATOM 1546 C C . GLY A 1 193 ? 103.563 44.021 -6.316 1.00 18.36 193 GLY A C 1
ATOM 1547 O O . GLY A 1 193 ? 102.478 44.179 -6.862 1.00 19.05 193 GLY A O 1
ATOM 1548 N N . ASN A 1 194 ? 104.023 42.814 -6.009 1.00 16.90 194 ASN A N 1
ATOM 1549 C CA . ASN A 1 194 ? 103.343 41.639 -6.438 1.00 18.39 194 ASN A CA 1
ATOM 1550 C C . ASN A 1 194 ? 102.376 41.035 -5.412 1.00 19.10 194 ASN A C 1
ATOM 1551 O O . ASN A 1 194 ? 102.090 41.665 -4.395 1.00 19.59 194 ASN A O 1
ATOM 1556 N N . ALA A 1 195 ? 101.797 39.867 -5.697 1.00 18.46 195 ALA A N 1
ATOM 1557 C CA . ALA A 1 195 ? 100.775 39.276 -4.813 1.00 19.37 195 ALA A CA 1
ATOM 1558 C C . ALA A 1 195 ? 101.384 38.933 -3.454 1.00 20.67 195 ALA A C 1
ATOM 1559 O O . ALA A 1 195 ? 100.798 39.189 -2.411 1.00 20.36 195 ALA A O 1
ATOM 1561 N N . GLY A 1 196 ? 102.597 38.376 -3.443 1.00 19.80 196 GLY A N 1
ATOM 1562 C CA . GLY A 1 196 ? 103.290 38.236 -2.165 1.00 19.55 196 GLY A CA 1
ATOM 1563 C C . GLY A 1 196 ? 103.359 39.497 -1.329 1.00 18.26 196 GLY A C 1
ATOM 1564 O O . GLY A 1 196 ? 102.967 39.450 -0.168 1.00 19.91 196 GLY A O 1
ATOM 1565 N N . PHE A 1 197 ? 103.857 40.609 -1.904 1.00 19.61 197 PHE A N 1
ATOM 1566 C CA . PHE A 1 197 ? 103.963 41.879 -1.216 1.00 18.52 197 PHE A CA 1
ATOM 1567 C C . PHE A 1 197 ? 102.545 42.346 -0.783 1.00 17.63 197 PHE A C 1
ATOM 1568 O O . PHE A 1 197 ? 102.326 42.689 0.382 1.00 16.67 197 PHE A O 1
ATOM 1576 N N . ALA A 1 198 ? 101.597 42.290 -1.703 1.00 17.57 198 ALA A N 1
ATOM 1577 C CA . ALA A 1 198 ? 100.246 42.864 -1.399 1.00 18.09 198 ALA A CA 1
ATOM 1578 C C . ALA A 1 198 ? 99.631 42.104 -0.206 1.00 18.84 198 ALA A C 1
ATOM 1579 O O . ALA A 1 198 ? 99.052 42.709 0.682 1.00 18.17 198 ALA A O 1
ATOM 1581 N N . ASN A 1 199 ? 99.706 40.772 -0.207 1.00 18.00 199 ASN A N 1
ATOM 1582 C CA . ASN A 1 199 ? 99.085 40.000 0.848 1.00 18.81 199 ASN A CA 1
ATOM 1583 C C . ASN A 1 199 ? 99.813 40.143 2.169 1.00 17.81 199 ASN A C 1
ATOM 1584 O O . ASN A 1 199 ? 99.154 40.150 3.246 1.00 17.20 199 ASN A O 1
ATOM 1589 N N . TRP A 1 200 ? 101.127 40.357 2.103 1.00 16.07 200 TRP A N 1
ATOM 1590 C CA . TRP A 1 200 ? 101.916 40.530 3.267 1.00 18.46 200 TRP A CA 1
ATOM 1591 C C . TRP A 1 200 ? 101.588 41.887 3.915 1.00 18.74 200 TRP A C 1
ATOM 1592 O O . TRP A 1 200 ? 101.373 41.968 5.146 1.00 19.36 200 TRP A O 1
ATOM 1603 N N . VAL A 1 201 ? 101.488 42.941 3.068 1.00 16.98 201 VAL A N 1
ATOM 1604 C CA . VAL A 1 201 ? 101.048 44.280 3.521 1.00 16.99 201 VAL A CA 1
ATOM 1605 C C . VAL A 1 201 ? 99.653 44.154 4.175 1.00 14.93 201 VAL A C 1
ATOM 1606 O O . VAL A 1 201 ? 99.440 44.768 5.244 1.00 17.53 201 VAL A O 1
ATOM 1610 N N . ASP A 1 202 ? 98.735 43.391 3.620 1.00 15.14 202 ASP A N 1
ATOM 1611 C CA . ASP A 1 202 ? 97.378 43.276 4.209 1.00 16.21 202 ASP A CA 1
ATOM 1612 C C . ASP A 1 202 ? 97.530 42.596 5.611 1.00 19.40 202 ASP A C 1
ATOM 1613 O O . ASP A 1 202 ? 96.914 42.981 6.572 1.00 15.75 202 ASP A O 1
ATOM 1618 N N . LYS A 1 203 ? 98.359 41.540 5.698 1.00 20.44 203 LYS A N 1
ATOM 1619 C CA . LYS A 1 203 ? 98.536 40.931 7.019 1.00 21.62 203 LYS A CA 1
ATOM 1620 C C . LYS A 1 203 ? 99.131 41.907 8.005 1.00 19.62 203 LYS A C 1
ATOM 1621 O O . LYS A 1 203 ? 98.731 41.927 9.168 1.00 21.98 203 LYS A O 1
ATOM 1627 N N . LEU A 1 204 ? 100.104 42.717 7.559 1.00 19.57 204 LEU A N 1
ATOM 1628 C CA . LEU A 1 204 ? 100.856 43.604 8.380 1.00 19.58 204 LEU A CA 1
ATOM 1629 C C . LEU A 1 204 ? 99.891 44.662 8.910 1.00 20.36 204 LEU A C 1
ATOM 1630 O O . LEU A 1 204 ? 99.873 44.985 10.103 1.00 19.24 204 LEU A O 1
ATOM 1635 N N . PHE A 1 205 ? 99.062 45.214 8.019 1.00 18.03 205 PHE A N 1
ATOM 1636 C CA . PHE A 1 205 ? 98.233 46.346 8.476 1.00 19.64 205 PHE A CA 1
ATOM 1637 C C . PHE A 1 205 ? 96.864 45.989 8.941 1.00 20.22 205 PHE A C 1
ATOM 1638 O O . PHE A 1 205 ? 96.301 46.762 9.740 1.00 22.39 205 PHE A O 1
ATOM 1646 N N . PHE A 1 206 ? 96.270 44.941 8.401 1.00 20.19 206 PHE A N 1
ATOM 1647 C CA . PHE A 1 206 ? 94.867 44.619 8.699 1.00 21.29 206 PHE A CA 1
ATOM 1648 C C . PHE A 1 206 ? 94.758 43.320 9.473 1.00 23.45 206 PHE A C 1
ATOM 1649 O O . PHE A 1 206 ? 93.665 42.904 9.898 1.00 25.01 206 PHE A O 1
ATOM 1657 N N . GLY A 1 207 ? 95.892 42.657 9.584 1.00 24.23 207 GLY A N 1
ATOM 1658 C CA . GLY A 1 207 ? 95.996 41.445 10.385 1.00 25.68 207 GLY A CA 1
ATOM 1659 C C . GLY A 1 207 ? 95.585 40.113 9.742 1.00 27.05 207 GLY A C 1
ATOM 1660 O O . GLY A 1 207 ? 95.694 39.089 10.412 1.00 26.51 207 GLY A O 1
ATOM 1661 N N . GLN A 1 208 ? 95.100 40.082 8.488 1.00 24.54 208 GLN A N 1
ATOM 1662 C CA . GLN A 1 208 ? 94.747 38.807 7.825 1.00 25.70 208 GLN A CA 1
ATOM 1663 C C . GLN A 1 208 ? 94.733 39.094 6.363 1.00 26.36 208 GLN A C 1
ATOM 1664 O O . GLN A 1 208 ? 94.693 40.306 5.984 1.00 23.69 208 GLN A O 1
ATOM 1670 N N . GLU A 1 209 ? 94.727 38.034 5.551 1.00 25.21 209 GLU A N 1
ATOM 1671 C CA . GLU A 1 209 ? 94.445 38.189 4.131 1.00 25.43 209 GLU A CA 1
ATOM 1672 C C . GLU A 1 209 ? 92.979 38.436 3.932 1.00 24.69 209 GLU A C 1
ATOM 1673 O O . GLU A 1 209 ? 92.163 38.180 4.813 1.00 25.54 209 GLU A O 1
ATOM 1679 N N . ASN A 1 210 ? 92.669 39.038 2.795 1.00 24.13 210 ASN A N 1
ATOM 1680 C CA . ASN A 1 210 ? 91.324 39.375 2.420 1.00 24.70 210 ASN A CA 1
ATOM 1681 C C . ASN A 1 210 ? 90.559 40.055 3.600 1.00 22.11 210 ASN A C 1
ATOM 1682 O O . ASN A 1 210 ? 89.455 39.580 3.985 1.00 23.73 210 ASN A O 1
ATOM 1687 N N . PRO A 1 211 ? 91.134 41.147 4.130 1.00 19.72 211 PRO A N 1
ATOM 1688 C CA . PRO A 1 211 ? 90.603 41.872 5.311 1.00 17.98 211 PRO A CA 1
ATOM 1689 C C . PRO A 1 211 ? 89.310 42.637 4.996 1.00 19.13 211 PRO A C 1
ATOM 1690 O O . PRO A 1 211 ? 89.076 43.060 3.856 1.00 18.49 211 PRO A O 1
ATOM 1694 N N . ASP A 1 212 ? 88.497 42.787 6.013 1.00 17.83 212 ASP A N 1
ATOM 1695 C CA . ASP A 1 212 ? 87.289 43.612 5.929 1.00 17.00 212 ASP A CA 1
ATOM 1696 C C . ASP A 1 212 ? 87.802 45.065 6.115 1.00 14.18 212 ASP A C 1
ATOM 1697 O O . ASP A 1 212 ? 88.258 45.492 7.198 1.00 15.07 212 ASP A O 1
ATOM 1702 N N . VAL A 1 213 ? 87.715 45.838 5.032 1.00 13.00 213 VAL A N 1
ATOM 1703 C CA . VAL A 1 213 ? 88.227 47.229 5.034 1.00 12.51 213 VAL A CA 1
ATOM 1704 C C . VAL A 1 213 ? 87.070 48.167 4.689 1.00 12.02 213 VAL A C 1
ATOM 1705 O O . VAL A 1 213 ? 87.295 49.252 4.105 1.00 13.26 213 VAL A O 1
ATOM 1709 N N . SER A 1 214 ? 85.874 47.832 5.131 1.00 12.18 214 SER A N 1
ATOM 1710 C CA . SER A 1 214 ? 84.672 48.612 4.831 1.00 12.02 214 SER A CA 1
ATOM 1711 C C . SER A 1 214 ? 84.504 49.824 5.757 1.00 11.96 214 SER A C 1
ATOM 1712 O O . SER A 1 214 ? 83.711 50.672 5.476 1.00 13.06 214 SER A O 1
ATOM 1715 N N . LYS A 1 215 ? 85.283 49.871 6.837 1.00 12.32 215 LYS A N 1
ATOM 1716 C CA . LYS A 1 215 ? 85.129 50.912 7.851 1.00 13.89 215 LYS A CA 1
ATOM 1717 C C . LYS A 1 215 ? 86.317 51.791 8.113 1.00 12.36 215 LYS A C 1
ATOM 1718 O O . LYS A 1 215 ? 87.481 51.326 8.098 1.00 13.81 215 LYS A O 1
ATOM 1724 N N . VAL A 1 216 ? 86.043 53.044 8.451 1.00 13.60 216 VAL A N 1
ATOM 1725 C CA . VAL A 1 216 ? 87.039 53.961 8.974 1.00 13.91 216 VAL A CA 1
ATOM 1726 C C . VAL A 1 216 ? 87.007 53.842 10.478 1.00 17.97 216 VAL A C 1
ATOM 1727 O O . VAL A 1 216 ? 85.903 53.808 11.066 1.00 17.23 216 VAL A O 1
ATOM 1731 N N . SER A 1 217 ? 88.161 53.648 11.091 1.00 18.47 217 SER A N 1
ATOM 1732 C CA . SER A 1 217 ? 88.114 53.420 12.543 1.00 20.09 217 SER A CA 1
ATOM 1733 C C . SER A 1 217 ? 89.381 53.940 13.187 1.00 22.92 217 SER A C 1
ATOM 1734 O O . SER A 1 217 ? 90.378 54.157 12.517 1.00 20.50 217 SER A O 1
ATOM 1737 N N . LYS A 1 218 ? 89.321 54.225 14.511 1.00 24.11 218 LYS A N 1
ATOM 1738 C CA . LYS A 1 218 ? 90.449 54.898 15.159 1.00 24.40 218 LYS A CA 1
ATOM 1739 C C . LYS A 1 218 ? 91.724 54.058 15.014 1.00 22.75 218 LYS A C 1
ATOM 1740 O O . LYS A 1 218 ? 92.791 54.620 14.969 1.00 25.68 218 LYS A O 1
ATOM 1746 N N . ASP A 1 219 ? 91.640 52.741 14.969 1.00 21.48 219 ASP A N 1
ATOM 1747 C CA . ASP A 1 219 ? 92.803 51.929 14.958 1.00 20.76 219 ASP A CA 1
ATOM 1748 C C . ASP A 1 219 ? 93.309 51.509 13.578 1.00 19.98 219 ASP A C 1
ATOM 1749 O O . ASP A 1 219 ? 94.312 50.767 13.450 1.00 18.56 219 ASP A O 1
ATOM 1754 N N . ARG A 1 220 ? 92.558 51.889 12.550 1.00 16.27 220 ARG A N 1
ATOM 1755 C CA . ARG A 1 220 ? 92.972 51.463 11.190 1.00 14.07 220 ARG A CA 1
ATOM 1756 C C . ARG A 1 220 ? 94.091 52.338 10.728 1.00 13.49 220 ARG A C 1
ATOM 1757 O O . ARG A 1 220 ? 94.076 53.540 10.989 1.00 14.05 220 ARG A O 1
ATOM 1765 N N . LYS A 1 221 ? 95.099 51.800 9.996 1.00 11.49 221 LYS A N 1
ATOM 1766 C CA . LYS A 1 221 ? 96.212 52.651 9.797 1.00 10.38 221 LYS A CA 1
ATOM 1767 C C . LYS A 1 221 ? 96.601 52.747 8.320 1.00 10.91 221 LYS A C 1
ATOM 1768 O O . LYS A 1 221 ? 97.689 53.273 8.067 1.00 12.68 221 LYS A O 1
ATOM 1774 N N . LEU A 1 222 ? 95.770 52.186 7.442 1.00 8.60 222 LEU A N 1
ATOM 1775 C CA . LEU A 1 222 ? 96.135 52.238 5.980 1.00 9.42 222 LEU A CA 1
ATOM 1776 C C . LEU A 1 222 ? 94.936 52.630 5.180 1.00 9.94 222 LEU A C 1
ATOM 1777 O O . LEU A 1 222 ? 93.909 51.920 5.196 1.00 10.24 222 LEU A O 1
ATOM 1782 N N . TYR A 1 223 ? 95.098 53.687 4.405 1.00 10.13 223 TYR A N 1
ATOM 1783 C CA . TYR A 1 223 ? 94.025 54.031 3.418 1.00 9.24 223 TYR A CA 1
ATOM 1784 C C . TYR A 1 223 ? 94.696 54.410 2.088 1.00 8.32 223 TYR A C 1
ATOM 1785 O O . TYR A 1 223 ? 95.597 55.269 2.079 1.00 10.39 223 TYR A O 1
ATOM 1794 N N . ARG A 1 224 ? 94.154 53.879 1.005 1.00 10.56 224 ARG A N 1
ATOM 1795 C CA . ARG A 1 224 ? 94.628 54.193 -0.413 1.00 9.83 224 ARG A CA 1
ATOM 1796 C C . ARG A 1 224 ? 93.455 54.915 -1.119 1.00 6.48 224 ARG A C 1
ATOM 1797 O O . ARG A 1 224 ? 92.505 54.257 -1.574 1.00 10.27 224 ARG A O 1
ATOM 1805 N N . ILE A 1 225 ? 93.564 56.233 -1.156 1.00 7.82 225 ILE A N 1
ATOM 1806 C CA . ILE A 1 225 ? 92.503 57.039 -1.789 1.00 6.83 225 ILE A CA 1
ATOM 1807 C C . ILE A 1 225 ? 92.713 57.033 -3.310 1.00 6.47 225 ILE A C 1
ATOM 1808 O O . ILE A 1 225 ? 93.823 57.296 -3.746 1.00 8.19 225 ILE A O 1
ATOM 1813 N N . THR A 1 226 ? 91.617 56.773 -4.019 1.00 8.07 226 THR A N 1
ATOM 1814 C CA . THR A 1 226 ? 91.660 56.710 -5.525 1.00 8.66 226 THR A CA 1
ATOM 1815 C C . THR A 1 226 ? 90.511 57.571 -6.024 1.00 10.32 226 THR A C 1
ATOM 1816 O O . THR A 1 226 ? 89.585 57.852 -5.264 1.00 10.75 226 THR A O 1
ATOM 1820 N N . HIS A 1 227 ? 90.573 57.972 -7.300 1.00 8.98 227 HIS A N 1
ATOM 1821 C CA . HIS A 1 227 ? 89.544 58.904 -7.823 1.00 8.69 227 HIS A CA 1
ATOM 1822 C C . HIS A 1 227 ? 89.031 58.313 -9.155 1.00 11.14 227 HIS A C 1
ATOM 1823 O O . HIS A 1 227 ? 89.835 57.799 -9.931 1.00 10.57 227 HIS A O 1
ATOM 1830 N N . ARG A 1 228 ? 87.726 58.249 -9.349 1.00 10.47 228 ARG A N 1
ATOM 1831 C CA . ARG A 1 228 ? 87.162 57.843 -10.649 1.00 11.24 228 ARG A CA 1
ATOM 1832 C C . ARG A 1 228 ? 87.921 58.540 -11.771 1.00 12.08 228 ARG A C 1
ATOM 1833 O O . ARG A 1 228 ? 88.169 59.753 -11.787 1.00 12.30 228 ARG A O 1
ATOM 1841 N N . GLY A 1 229 ? 88.337 57.683 -12.690 1.00 12.80 229 GLY A N 1
ATOM 1842 C CA . GLY A 1 229 ? 88.993 58.120 -13.919 1.00 12.38 229 GLY A CA 1
ATOM 1843 C C . GLY A 1 229 ? 90.488 58.269 -13.828 1.00 14.34 229 GLY A C 1
ATOM 1844 O O . GLY A 1 229 ? 91.175 58.427 -14.830 1.00 14.91 229 GLY A O 1
ATOM 1845 N N . ASP A 1 230 ? 91.058 58.201 -12.623 1.00 9.95 230 ASP A N 1
ATOM 1846 C CA . ASP A 1 230 ? 92.485 58.283 -12.546 1.00 10.63 230 ASP A CA 1
ATOM 1847 C C . ASP A 1 230 ? 93.146 56.888 -12.836 1.00 10.29 230 ASP A C 1
ATOM 1848 O O . ASP A 1 230 ? 92.889 55.908 -12.142 1.00 10.12 230 ASP A O 1
ATOM 1853 N N . ILE A 1 231 ? 93.977 56.809 -13.898 1.00 12.01 231 ILE A N 1
ATOM 1854 C CA . ILE A 1 231 ? 94.598 55.492 -14.191 1.00 11.57 231 ILE A CA 1
ATOM 1855 C C . ILE A 1 231 ? 95.795 55.219 -13.390 1.00 11.11 231 ILE A C 1
ATOM 1856 O O . ILE A 1 231 ? 96.281 54.069 -13.408 1.00 11.53 231 ILE A O 1
ATOM 1861 N N . VAL A 1 232 ? 96.301 56.174 -12.668 1.00 10.93 232 VAL A N 1
ATOM 1862 C CA . VAL A 1 232 ? 97.582 55.906 -11.913 1.00 11.57 232 VAL A CA 1
ATOM 1863 C C . VAL A 1 232 ? 97.419 54.715 -10.963 1.00 14.08 232 VAL A C 1
ATOM 1864 O O . VAL A 1 232 ? 98.297 53.853 -10.861 1.00 13.32 232 VAL A O 1
ATOM 1868 N N . PRO A 1 233 ? 96.324 54.687 -10.176 1.00 13.30 233 PRO A N 1
ATOM 1869 C CA . PRO A 1 233 ? 96.088 53.512 -9.346 1.00 12.32 233 PRO A CA 1
ATOM 1870 C C . PRO A 1 233 ? 95.808 52.165 -10.048 1.00 13.04 233 PRO A C 1
ATOM 1871 O O . PRO A 1 233 ? 95.598 51.119 -9.417 1.00 13.50 233 PRO A O 1
ATOM 1875 N N . GLN A 1 234 ? 95.731 52.193 -11.397 1.00 10.43 234 GLN A N 1
ATOM 1876 C CA . GLN A 1 234 ? 95.603 51.019 -12.191 1.00 13.02 234 GLN A CA 1
ATOM 1877 C C . GLN A 1 234 ? 96.914 50.540 -12.832 1.00 13.89 234 GLN A C 1
ATOM 1878 O O . GLN A 1 234 ? 96.865 49.443 -13.426 1.00 18.81 234 GLN A O 1
ATOM 1884 N N . VAL A 1 235 ? 97.981 51.285 -12.716 1.00 15.41 235 VAL A N 1
ATOM 1885 C CA . VAL A 1 235 ? 99.304 50.862 -13.271 1.00 16.17 235 VAL A CA 1
ATOM 1886 C C . VAL A 1 235 ? 100.360 50.729 -12.167 1.00 17.06 235 VAL A C 1
ATOM 1887 O O . VAL A 1 235 ? 100.172 51.177 -11.056 1.00 15.54 235 VAL A O 1
ATOM 1891 N N . PRO A 1 236 ? 101.488 50.060 -12.450 1.00 17.10 236 PRO A N 1
ATOM 1892 C CA . PRO A 1 236 ? 101.688 49.319 -13.686 1.00 20.81 236 PRO A CA 1
ATOM 1893 C C . PRO A 1 236 ? 100.788 48.074 -13.606 1.00 24.38 236 PRO A C 1
ATOM 1894 O O . PRO A 1 236 ? 100.480 47.551 -12.496 1.00 25.42 236 PRO A O 1
ATOM 1898 N N . PHE A 1 237 ? 100.337 47.605 -14.730 1.00 28.54 237 PHE A N 1
ATOM 1899 C CA . PHE A 1 237 ? 99.510 46.395 -14.711 1.00 34.10 237 PHE A CA 1
ATOM 1900 C C . PHE A 1 237 ? 100.173 45.072 -15.182 1.00 37.19 237 PHE A C 1
ATOM 1901 O O . PHE A 1 237 ? 99.483 44.048 -15.341 1.00 38.25 237 PHE A O 1
ATOM 1909 N N . TRP A 1 238 ? 101.483 45.070 -15.397 1.00 39.85 238 TRP A N 1
ATOM 1910 C CA . TRP A 1 238 ? 102.147 43.839 -15.789 1.00 41.55 238 TRP A CA 1
ATOM 1911 C C . TRP A 1 238 ? 101.475 42.798 -14.862 1.00 43.78 238 TRP A C 1
ATOM 1912 O O . TRP A 1 238 ? 101.524 42.907 -13.620 1.00 43.79 238 TRP A O 1
ATOM 1923 N N . ASP A 1 239 ? 100.820 41.808 -15.426 1.00 44.56 239 ASP A N 1
ATOM 1924 C CA . ASP A 1 239 ? 100.371 40.746 -14.573 1.00 45.77 239 ASP A CA 1
ATOM 1925 C C . ASP A 1 239 ? 101.493 40.432 -13.586 1.00 44.30 239 ASP A C 1
ATOM 1926 O O . ASP A 1 239 ? 102.653 40.548 -13.896 1.00 46.34 239 ASP A O 1
ATOM 1931 N N . GLY A 1 240 ? 101.144 40.007 -12.400 1.00 41.32 240 GLY A N 1
ATOM 1932 C CA . GLY A 1 240 ? 102.126 39.962 -11.325 1.00 37.28 240 GLY A CA 1
ATOM 1933 C C . GLY A 1 240 ? 101.831 41.102 -10.325 1.00 32.71 240 GLY A C 1
ATOM 1934 O O . GLY A 1 240 ? 101.785 40.852 -9.129 1.00 34.28 240 GLY A O 1
ATOM 1935 N N . TYR A 1 241 ? 101.624 42.321 -10.810 1.00 28.20 241 TYR A N 1
ATOM 1936 C CA . TYR A 1 241 ? 101.381 43.477 -9.888 1.00 24.52 241 TYR A CA 1
ATOM 1937 C C . TYR A 1 241 ? 99.966 43.377 -9.366 1.00 22.62 241 TYR A C 1
ATOM 1938 O O . TYR A 1 241 ? 99.022 43.127 -10.140 1.00 22.03 241 TYR A O 1
ATOM 1947 N N . GLN A 1 242 ? 99.786 43.646 -8.075 1.00 21.29 242 GLN A N 1
ATOM 1948 C CA . GLN A 1 242 ? 98.438 43.793 -7.567 1.00 20.40 242 GLN A CA 1
ATOM 1949 C C . GLN A 1 242 ? 98.513 44.700 -6.303 1.00 15.94 242 GLN A C 1
ATOM 1950 O O . GLN A 1 242 ? 99.486 44.723 -5.599 1.00 14.93 242 GLN A O 1
ATOM 1956 N N . HIS A 1 243 ? 97.419 45.411 -6.034 1.00 13.88 243 HIS A N 1
ATOM 1957 C CA . HIS A 1 243 ? 97.376 46.236 -4.877 1.00 12.98 243 HIS A CA 1
ATOM 1958 C C . HIS A 1 243 ? 97.130 45.429 -3.586 1.00 11.48 243 HIS A C 1
ATOM 1959 O O . HIS A 1 243 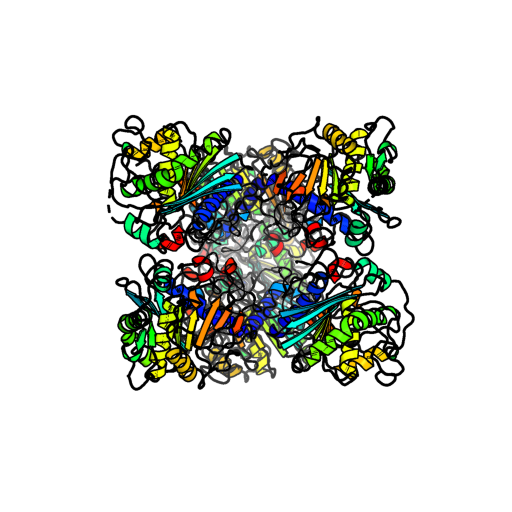? 96.534 44.335 -3.600 1.00 14.49 243 HIS A O 1
ATOM 1966 N N . CYS A 1 244 ? 97.571 46.028 -2.499 1.00 14.94 244 CYS A N 1
ATOM 1967 C CA . CYS A 1 244 ? 97.051 45.658 -1.190 1.00 15.90 244 CYS A CA 1
ATOM 1968 C C . CYS A 1 244 ? 95.620 46.171 -1.032 1.00 16.65 244 CYS A C 1
ATOM 1969 O O . CYS A 1 244 ? 95.097 46.943 -1.883 1.00 17.37 244 CYS A O 1
ATOM 1972 N N . SER A 1 245 ? 94.969 45.705 0.018 1.00 15.24 245 SER A N 1
ATOM 1973 C CA . SER A 1 245 ? 93.584 46.203 0.318 1.00 16.00 245 SER A CA 1
ATOM 1974 C C . SER A 1 245 ? 93.635 47.634 0.869 1.00 14.55 245 SER A C 1
ATOM 1975 O O . SER A 1 245 ? 94.665 48.148 1.279 1.00 16.19 245 SER A O 1
ATOM 1978 N N . GLY A 1 246 ? 92.432 48.212 0.989 1.00 13.82 246 GLY A N 1
ATOM 1979 C CA . GLY A 1 246 ? 92.387 49.479 1.677 1.00 10.47 246 GLY A CA 1
ATOM 1980 C C . GLY A 1 246 ? 91.917 50.698 0.832 1.00 10.89 246 GLY A C 1
ATOM 1981 O O . GLY A 1 246 ? 92.089 51.827 1.254 1.00 11.84 246 GLY A O 1
ATOM 1982 N N . GLU A 1 247 ? 91.321 50.402 -0.320 1.00 10.93 247 GLU A N 1
ATOM 1983 C CA . GLU A 1 247 ? 90.919 51.464 -1.265 1.00 11.23 247 GLU A CA 1
ATOM 1984 C C . GLU A 1 247 ? 89.735 52.325 -0.709 1.00 9.53 247 GLU A C 1
ATOM 1985 O O . GLU A 1 247 ? 88.772 51.745 -0.159 1.00 10.60 247 GLU A O 1
ATOM 1991 N N . VAL A 1 248 ? 89.897 53.663 -0.816 1.00 8.97 248 VAL A N 1
ATOM 1992 C CA . VAL A 1 248 ? 88.829 54.652 -0.552 1.00 8.91 248 VAL A CA 1
ATOM 1993 C C . VAL A 1 248 ? 88.637 55.433 -1.885 1.00 8.22 248 VAL A C 1
ATOM 1994 O O . VAL A 1 248 ? 89.568 56.006 -2.372 1.00 10.09 248 VAL A O 1
ATOM 1998 N N . PHE A 1 249 ? 87.453 55.369 -2.472 1.00 8.40 249 PHE A N 1
ATOM 1999 C CA . PHE A 1 249 ? 87.261 55.798 -3.866 1.00 8.48 249 PHE A CA 1
ATOM 2000 C C . PHE A 1 249 ? 86.386 57.033 -3.851 1.00 8.56 249 PHE A C 1
ATOM 2001 O O . PHE A 1 249 ? 85.290 57.030 -3.282 1.00 9.65 249 PHE A O 1
ATOM 2009 N N . ILE A 1 250 ? 86.871 58.056 -4.580 1.00 7.76 250 ILE A N 1
ATOM 2010 C CA . ILE A 1 250 ? 86.062 59.283 -4.780 1.00 7.36 250 ILE A CA 1
ATOM 2011 C C . ILE A 1 250 ? 85.324 59.043 -6.087 1.00 8.75 250 ILE A C 1
ATOM 2012 O O . ILE A 1 250 ? 85.945 59.145 -7.164 1.00 10.03 250 ILE A O 1
ATOM 2017 N N . ASP A 1 251 ? 84.038 58.698 -5.959 1.00 9.35 251 ASP A N 1
ATOM 2018 C CA . ASP A 1 251 ? 83.229 58.447 -7.148 1.00 10.51 251 ASP A CA 1
ATOM 2019 C C . ASP A 1 251 ? 82.569 59.758 -7.588 1.00 9.87 251 ASP A C 1
ATOM 2020 O O . ASP A 1 251 ? 81.333 59.947 -7.414 1.00 10.36 251 ASP A O 1
ATOM 2025 N N . TRP A 1 252 ? 83.365 60.646 -8.168 1.00 9.50 252 TRP A N 1
ATOM 2026 C CA . TRP A 1 252 ? 82.866 62.026 -8.530 1.00 8.99 252 TRP A CA 1
ATOM 2027 C C . TRP A 1 252 ? 83.854 62.549 -9.513 1.00 11.25 252 TRP A C 1
ATOM 2028 O O . TRP A 1 252 ? 85.026 62.292 -9.363 1.00 11.87 252 TRP A O 1
ATOM 2039 N N . PRO A 1 253 ? 83.393 63.372 -10.446 1.00 11.24 253 PRO A N 1
ATOM 2040 C CA . PRO A 1 253 ? 84.351 63.816 -11.445 1.00 12.52 253 PRO A CA 1
ATOM 2041 C C . PRO A 1 253 ? 85.188 64.969 -11.035 1.00 14.94 253 PRO A C 1
ATOM 2042 O O . PRO A 1 253 ? 86.277 65.090 -11.629 1.00 18.69 253 PRO A O 1
ATOM 2046 N N . LEU A 1 254 ? 84.836 65.717 -9.958 1.00 11.36 254 LEU A N 1
ATOM 2047 C CA . LEU A 1 254 ? 85.558 66.903 -9.626 1.00 12.08 254 LEU A CA 1
ATOM 2048 C C . LEU A 1 254 ? 86.189 66.829 -8.226 1.00 13.83 254 LEU A C 1
ATOM 2049 O O . LEU A 1 254 ? 85.877 65.923 -7.450 1.00 13.36 254 LEU A O 1
ATOM 2054 N N . ILE A 1 255 ? 86.921 67.887 -7.886 1.00 11.74 255 ILE A N 1
ATOM 2055 C CA . ILE A 1 255 ? 87.299 68.126 -6.476 1.00 11.31 255 ILE A CA 1
ATOM 2056 C C . ILE A 1 255 ? 86.022 68.380 -5.655 1.00 10.82 255 ILE A C 1
ATOM 2057 O O . ILE A 1 255 ? 84.897 68.496 -6.194 1.00 11.63 255 ILE A O 1
ATOM 2062 N N . HIS A 1 256 ? 86.222 68.479 -4.355 1.00 10.92 256 HIS A N 1
ATOM 2063 C CA . HIS A 1 256 ? 85.139 68.719 -3.444 1.00 11.34 256 HIS A CA 1
ATOM 2064 C C . HIS A 1 256 ? 83.921 67.841 -3.622 1.00 9.91 256 HIS A C 1
ATOM 2065 O O . HIS A 1 256 ? 82.795 68.352 -3.771 1.00 11.29 256 HIS A O 1
ATOM 2072 N N . PRO A 1 257 ? 84.092 66.503 -3.599 1.00 8.67 257 PRO A N 1
ATOM 2073 C CA . PRO A 1 257 ? 82.998 65.623 -3.859 1.00 7.26 257 PRO A CA 1
ATOM 2074 C C . PRO A 1 257 ? 81.951 65.752 -2.719 1.00 9.00 257 PRO A C 1
ATOM 2075 O O . PRO A 1 257 ? 82.284 66.085 -1.524 1.00 8.59 257 PRO A O 1
ATOM 2079 N N . PRO A 1 258 ? 80.712 65.437 -3.065 1.00 9.01 258 PRO A N 1
ATOM 2080 C CA . PRO A 1 258 ? 79.701 65.265 -2.026 1.00 10.96 258 PRO A CA 1
ATOM 2081 C C . PRO A 1 258 ? 80.083 64.082 -1.077 1.00 9.93 258 PRO A C 1
ATOM 2082 O O . PRO A 1 258 ? 80.749 63.114 -1.423 1.00 9.07 258 PRO A O 1
ATOM 2086 N N . LEU A 1 259 ? 79.584 64.196 0.158 1.00 9.29 259 LEU A N 1
ATOM 2087 C CA . LEU A 1 259 ? 79.826 63.121 1.138 1.00 8.99 259 LEU A CA 1
ATOM 2088 C C . LEU A 1 259 ? 79.351 61.770 0.662 1.00 8.85 259 LEU A C 1
ATOM 2089 O O . LEU A 1 259 ? 80.027 60.788 0.929 1.00 8.69 259 LEU A O 1
ATOM 2094 N N . SER A 1 260 ? 78.218 61.712 -0.050 1.00 9.60 260 SER A N 1
ATOM 2095 C CA . SER A 1 260 ? 77.676 60.437 -0.484 1.00 9.78 260 SER A CA 1
ATOM 2096 C C . SER A 1 260 ? 78.616 59.692 -1.483 1.00 9.40 260 SER A C 1
ATOM 2097 O O . SER A 1 260 ? 78.384 58.516 -1.741 1.00 10.40 260 SER A O 1
ATOM 2100 N N . ASN A 1 261 ? 79.556 60.430 -2.016 1.00 8.91 261 ASN A N 1
ATOM 2101 C CA . ASN A 1 261 ? 80.302 59.926 -3.180 1.00 8.94 261 ASN A CA 1
ATOM 2102 C C . ASN A 1 261 ? 81.754 59.621 -2.854 1.00 10.04 261 ASN A C 1
ATOM 2103 O O . ASN A 1 261 ? 82.553 59.330 -3.770 1.00 11.20 261 ASN A O 1
ATOM 2108 N N . VAL A 1 262 ? 82.084 59.485 -1.579 1.00 8.92 262 VAL A N 1
ATOM 2109 C CA . VAL A 1 262 ? 83.392 58.914 -1.229 1.00 9.22 262 VAL A CA 1
ATOM 2110 C C . VAL A 1 262 ? 83.070 57.540 -0.505 1.00 9.20 262 VAL A C 1
ATOM 2111 O O . VAL A 1 262 ? 82.348 57.545 0.517 1.00 11.21 262 VAL A O 1
ATOM 2115 N N . VAL A 1 263 ? 83.583 56.420 -1.008 1.00 8.28 263 VAL A N 1
ATOM 2116 C CA . VAL A 1 263 ? 83.096 55.124 -0.522 1.00 7.44 263 VAL A CA 1
ATOM 2117 C C . VAL A 1 263 ? 84.334 54.296 -0.109 1.00 7.97 263 VAL A C 1
ATOM 2118 O O . VAL A 1 263 ? 85.431 54.470 -0.673 1.00 8.85 263 VAL A O 1
ATOM 2122 N N . MET A 1 264 ? 84.123 53.358 0.837 1.00 10.17 264 MET A N 1
ATOM 2123 C CA . MET A 1 264 ? 85.206 52.441 1.201 1.00 8.99 264 MET A CA 1
ATOM 2124 C C . MET A 1 264 ? 84.992 51.163 0.392 1.00 11.10 264 MET A C 1
ATOM 2125 O O . MET A 1 264 ? 83.874 50.635 0.321 1.00 12.46 264 MET A O 1
ATOM 2130 N N . CYS A 1 265 ? 86.049 50.693 -0.302 1.00 10.05 265 CYS A N 1
ATOM 2131 C CA . CYS A 1 265 ? 85.897 49.573 -1.252 1.00 13.05 265 CYS A CA 1
ATOM 2132 C C . CYS A 1 265 ? 86.478 48.340 -0.602 1.00 9.76 265 CYS A C 1
ATOM 2133 O O . CYS A 1 265 ? 87.559 48.466 -0.091 1.00 13.71 265 CYS A O 1
ATOM 2136 N N . GLN A 1 266 ? 85.765 47.238 -0.683 1.00 11.62 266 GLN A N 1
ATOM 2137 C CA . GLN A 1 266 ? 86.396 45.880 -0.314 1.00 12.33 266 GLN A CA 1
ATOM 2138 C C . GLN A 1 266 ? 87.359 45.454 -1.404 1.00 12.58 266 GLN A C 1
ATOM 2139 O O . GLN A 1 266 ? 87.252 45.818 -2.584 1.00 13.20 266 GLN A O 1
ATOM 2145 N N . GLY A 1 267 ? 88.330 44.668 -0.977 1.00 12.39 267 GLY A N 1
ATOM 2146 C CA . GLY A 1 267 ? 89.192 43.923 -1.920 1.00 15.17 267 GLY A CA 1
ATOM 2147 C C . GLY A 1 267 ? 90.410 44.565 -2.495 1.00 15.42 267 GLY A C 1
ATOM 2148 O O . GLY A 1 267 ? 90.658 45.782 -2.407 1.00 13.91 267 GLY A O 1
ATOM 2149 N N . GLN A 1 268 ? 91.165 43.754 -3.244 1.00 12.59 268 GLN A N 1
ATOM 2150 C CA . GLN A 1 268 ? 92.353 44.304 -3.814 1.00 13.81 268 GLN A CA 1
ATOM 2151 C C . GLN A 1 268 ? 92.078 44.861 -5.237 1.00 13.17 268 GLN A C 1
ATOM 2152 O O . GLN A 1 268 ? 92.942 45.531 -5.809 1.00 14.56 268 GLN A O 1
ATOM 2158 N N . SER A 1 269 ? 90.941 44.478 -5.803 1.00 11.97 269 SER A N 1
ATOM 2159 C CA . SER A 1 269 ? 90.449 45.076 -7.056 1.00 15.71 269 SER A CA 1
ATOM 2160 C C . SER A 1 269 ? 88.947 45.091 -7.008 1.00 14.60 269 SER A C 1
ATOM 2161 O O . SER A 1 269 ? 88.307 44.093 -6.634 1.00 16.19 269 SER A O 1
ATOM 2164 N N . ASN A 1 270 ? 88.319 46.245 -7.344 1.00 10.59 270 ASN A N 1
ATOM 2165 C CA . ASN A 1 270 ? 86.881 46.352 -7.119 1.00 12.25 270 ASN A CA 1
ATOM 2166 C C . ASN A 1 270 ? 86.280 47.161 -8.268 1.00 9.30 270 ASN A C 1
ATOM 2167 O O . ASN A 1 270 ? 86.636 48.341 -8.461 1.00 14.23 270 ASN A O 1
ATOM 2172 N N . LYS A 1 271 ? 85.407 46.524 -9.038 1.00 12.94 271 LYS A N 1
ATOM 2173 C CA . LYS A 1 271 ? 84.919 47.186 -10.273 1.00 13.01 271 LYS A CA 1
ATOM 2174 C C . LYS A 1 271 ? 83.940 48.282 -9.909 1.00 14.12 271 LYS A C 1
ATOM 2175 O O . LYS A 1 271 ? 83.482 49.073 -10.813 1.00 12.69 271 LYS A O 1
ATOM 2181 N N . GLN A 1 272 ? 83.519 48.363 -8.630 1.00 11.82 272 GLN A N 1
ATOM 2182 C CA . GLN A 1 272 ? 82.723 49.555 -8.256 1.00 12.48 272 GLN A CA 1
ATOM 2183 C C . GLN A 1 272 ? 83.624 50.766 -8.000 1.00 12.28 272 GLN A C 1
ATOM 2184 O O . GLN A 1 272 ? 83.144 51.933 -7.858 1.00 12.22 272 GLN A O 1
ATOM 2190 N N . CYS A 1 273 ? 84.922 50.535 -7.925 1.00 10.83 273 CYS A N 1
ATOM 2191 C CA . CYS A 1 273 ? 85.952 51.512 -7.618 1.00 10.37 273 CYS A CA 1
ATOM 2192 C C . CYS A 1 273 ? 86.963 51.703 -8.789 1.00 10.15 273 CYS A C 1
ATOM 2193 O O . CYS A 1 273 ? 86.540 51.671 -9.878 1.00 12.24 273 CYS A O 1
ATOM 2196 N N . SER A 1 274 ? 88.239 51.930 -8.512 1.00 10.13 274 SER A N 1
ATOM 2197 C CA A SER A 1 274 ? 89.263 52.228 -9.578 0.50 11.98 274 SER A CA 1
ATOM 2198 C CA B SER A 1 274 ? 89.159 52.309 -9.615 0.50 9.88 274 SER A CA 1
ATOM 2199 C C . SER A 1 274 ? 89.273 51.223 -10.722 1.00 13.37 274 SER A C 1
ATOM 2200 O O . SER A 1 274 ? 89.346 51.609 -11.912 1.00 12.18 274 SER A O 1
ATOM 2205 N N . ALA A 1 275 ? 89.185 49.923 -10.349 1.00 13.08 275 ALA A N 1
ATOM 2206 C CA . ALA A 1 275 ? 89.234 48.855 -11.358 1.00 14.62 275 ALA A CA 1
ATOM 2207 C C . ALA A 1 275 ? 88.122 48.958 -12.375 1.00 14.46 275 ALA A C 1
ATOM 2208 O O . ALA A 1 275 ? 88.220 48.355 -13.489 1.00 15.63 275 ALA A O 1
ATOM 2210 N N . GLY A 1 276 ? 87.010 49.588 -12.000 1.00 12.57 276 GLY A N 1
ATOM 2211 C CA . GLY A 1 276 ? 85.854 49.813 -12.898 1.00 12.77 276 GLY A CA 1
ATOM 2212 C C . GLY A 1 276 ? 85.887 51.113 -13.750 1.00 13.32 276 GLY A C 1
ATOM 2213 O O . GLY A 1 276 ? 84.875 51.362 -14.510 1.00 13.00 276 GLY A O 1
ATOM 2214 N N . ASN A 1 277 ? 86.981 51.851 -13.672 1.00 12.27 277 ASN A N 1
ATOM 2215 C CA . ASN A 1 277 ? 87.142 53.113 -14.518 1.00 10.93 277 ASN A CA 1
ATOM 2216 C C . ASN A 1 277 ? 86.836 52.708 -16.004 1.00 13.92 277 ASN A C 1
ATOM 2217 O O . ASN A 1 277 ? 87.331 51.650 -16.460 1.00 12.79 277 ASN A O 1
ATOM 2222 N N . THR A 1 278 ? 85.968 53.464 -16.648 1.00 11.03 278 THR A N 1
ATOM 2223 C CA . THR A 1 278 ? 85.599 53.162 -18.060 1.00 14.35 278 THR A CA 1
ATOM 2224 C C . THR A 1 278 ? 86.611 53.836 -18.965 1.00 12.32 278 THR A C 1
ATOM 2225 O O . THR A 1 278 ? 87.300 54.716 -18.615 1.00 10.99 278 THR A O 1
ATOM 2229 N N . LEU A 1 279 ? 86.615 53.427 -20.244 1.00 12.79 279 LEU A N 1
ATOM 2230 C CA . LEU A 1 279 ? 87.576 54.056 -21.192 1.00 12.60 279 LEU A CA 1
ATOM 2231 C C . LEU A 1 279 ? 87.380 55.539 -21.342 1.00 12.34 279 LEU A C 1
ATOM 2232 O O . LEU A 1 279 ? 88.362 56.282 -21.331 1.00 14.25 279 LEU A O 1
ATOM 2237 N N . LEU A 1 280 ? 86.154 56.042 -21.418 1.00 11.17 280 LEU A N 1
ATOM 2238 C CA A LEU A 1 280 ? 85.910 57.474 -21.502 0.50 11.85 280 LEU A CA 1
ATOM 2239 C CA B LEU A 1 280 ? 86.037 57.491 -21.523 0.50 11.54 280 LEU A CA 1
ATOM 2240 C C . LEU A 1 280 ? 86.329 58.210 -20.209 1.00 12.17 280 LEU A C 1
ATOM 2241 O O . LEU A 1 280 ? 86.839 59.315 -20.264 1.00 13.45 280 LEU A O 1
ATOM 2250 N N . GLN A 1 281 ? 86.086 57.537 -19.074 1.00 12.60 281 GLN A N 1
ATOM 2251 C CA . GLN A 1 281 ? 86.532 58.112 -17.795 1.00 12.83 281 GLN A CA 1
ATOM 2252 C C . GLN A 1 281 ? 88.027 58.270 -17.686 1.00 13.31 281 GLN A C 1
ATOM 2253 O O . GLN A 1 281 ? 88.473 59.212 -16.987 1.00 14.14 281 GLN A O 1
ATOM 2259 N N . GLN A 1 282 ? 88.807 57.424 -18.380 1.00 13.15 282 GLN A N 1
ATOM 2260 C CA . GLN A 1 282 ? 90.279 57.361 -18.285 1.00 13.95 282 GLN A CA 1
ATOM 2261 C C . GLN A 1 282 ? 90.989 58.336 -19.223 1.00 16.86 282 GLN A C 1
ATOM 2262 O O . GLN A 1 282 ? 92.232 58.447 -19.160 1.00 18.06 282 GLN A O 1
ATOM 2268 N N . VAL A 1 283 ? 90.229 58.950 -20.133 1.00 14.43 283 VAL A N 1
ATOM 2269 C CA . VAL A 1 283 ? 90.832 59.773 -21.191 1.00 18.19 283 VAL A CA 1
ATOM 2270 C C . VAL A 1 283 ? 91.746 60.843 -20.715 1.00 17.41 283 VAL A C 1
ATOM 2271 O O . VAL A 1 283 ? 92.945 60.900 -21.150 1.00 17.80 283 VAL A O 1
ATOM 2275 N N . ASN A 1 284 ? 91.285 61.679 -19.784 1.00 15.76 284 ASN A N 1
ATOM 2276 C CA . ASN A 1 284 ? 92.091 62.829 -19.372 1.00 13.70 284 ASN A CA 1
ATOM 2277 C C . ASN A 1 284 ? 93.038 62.604 -18.188 1.00 15.10 284 ASN A C 1
ATOM 2278 O O . ASN A 1 284 ? 92.746 62.928 -16.962 1.00 11.38 284 ASN A O 1
ATOM 2283 N N . VAL A 1 285 ? 94.190 62.038 -18.518 1.00 13.86 285 VAL A N 1
ATOM 2284 C CA . VAL A 1 285 ? 94.941 61.273 -17.518 1.00 13.29 285 VAL A CA 1
ATOM 2285 C C . VAL A 1 285 ? 95.472 62.218 -16.413 1.00 13.91 285 VAL A C 1
ATOM 2286 O O . VAL A 1 285 ? 95.193 61.967 -15.255 1.00 13.72 285 VAL A O 1
ATOM 2290 N N . ILE A 1 286 ? 96.206 63.274 -16.738 1.00 12.72 286 ILE A N 1
ATOM 2291 C CA . ILE A 1 286 ? 96.776 64.169 -15.720 1.00 15.98 286 ILE A CA 1
ATOM 2292 C C . ILE A 1 286 ? 95.627 64.845 -14.951 1.00 15.16 286 ILE A C 1
ATOM 2293 O O . ILE A 1 286 ? 95.622 64.813 -13.711 1.00 14.29 286 ILE A O 1
ATOM 2298 N N . GLY A 1 287 ? 94.619 65.412 -15.657 1.00 12.93 287 GLY A N 1
ATOM 2299 C CA . GLY A 1 287 ? 93.633 66.163 -14.922 1.00 12.12 287 GLY A CA 1
ATOM 2300 C C . GLY A 1 287 ? 92.925 65.285 -13.901 1.00 11.56 287 GLY A C 1
ATOM 2301 O O . GLY A 1 287 ? 92.646 65.761 -12.749 1.00 12.08 287 GLY A O 1
ATOM 2302 N N . ASN A 1 288 ? 92.586 64.038 -14.256 1.00 10.53 288 ASN A N 1
ATOM 2303 C CA . ASN A 1 288 ? 91.805 63.173 -13.372 1.00 11.48 288 ASN A CA 1
ATOM 2304 C C . ASN A 1 288 ? 92.681 62.725 -12.213 1.00 11.52 288 ASN A C 1
ATOM 2305 O O . ASN A 1 288 ? 92.197 62.463 -11.129 1.00 11.67 288 ASN A O 1
ATOM 2310 N N . HIS A 1 289 ? 93.973 62.674 -12.463 1.00 9.73 289 HIS A N 1
ATOM 2311 C CA . HIS A 1 289 ? 94.922 62.342 -11.383 1.00 9.74 289 HIS A CA 1
ATOM 2312 C C . HIS A 1 289 ? 95.139 63.460 -10.390 1.00 11.18 289 HIS A C 1
ATOM 2313 O O . HIS A 1 289 ? 95.613 63.205 -9.255 1.00 12.17 289 HIS A O 1
ATOM 2320 N N . LEU A 1 290 ? 94.703 64.695 -10.689 1.00 9.78 290 LEU A N 1
ATOM 2321 C CA . LEU A 1 290 ? 94.848 65.847 -9.725 1.00 11.09 290 LEU A CA 1
ATOM 2322 C C . LEU A 1 290 ? 93.661 65.974 -8.747 1.00 11.40 290 LEU A C 1
ATOM 2323 O O . LEU A 1 290 ? 93.798 66.700 -7.791 1.00 12.52 290 LEU A O 1
ATOM 2328 N N . GLN A 1 291 ? 92.516 65.398 -9.073 1.00 11.05 291 GLN A N 1
ATOM 2329 C CA . GLN A 1 291 ? 91.249 65.666 -8.406 1.00 11.13 291 GLN A CA 1
ATOM 2330 C C . GLN A 1 291 ? 90.963 64.796 -7.187 1.00 9.18 291 GLN A C 1
ATOM 2331 O O . GLN A 1 291 ? 90.260 63.869 -7.290 1.00 9.77 291 GLN A O 1
ATOM 2337 N N . TYR A 1 292 ? 91.567 65.178 -6.063 1.00 9.39 292 TYR A N 1
ATOM 2338 C CA . TYR A 1 292 ? 91.520 64.442 -4.815 1.00 9.89 292 TYR A CA 1
ATOM 2339 C C . TYR A 1 292 ? 91.091 65.374 -3.656 1.00 8.98 292 TYR A C 1
ATOM 2340 O O . TYR A 1 292 ? 91.878 65.742 -2.898 1.00 9.17 292 TYR A O 1
ATOM 2349 N N . PHE A 1 293 ? 89.797 65.675 -3.590 1.00 9.28 293 PHE A N 1
ATOM 2350 C CA . PHE A 1 293 ? 89.218 66.646 -2.632 1.00 7.96 293 PHE A CA 1
ATOM 2351 C C . PHE A 1 293 ? 89.602 68.090 -2.977 1.00 9.65 293 PHE A C 1
ATOM 2352 O O . PHE A 1 293 ? 88.762 68.920 -3.204 1.00 11.07 293 PHE A O 1
ATOM 2360 N N . VAL A 1 294 ? 90.908 68.322 -3.010 1.00 10.16 294 VAL A N 1
ATOM 2361 C CA . VAL A 1 294 ? 91.499 69.537 -3.519 1.00 10.28 294 VAL A CA 1
ATOM 2362 C C . VAL A 1 294 ? 92.333 69.197 -4.779 1.00 9.47 294 VAL A C 1
ATOM 2363 O O . VAL A 1 294 ? 92.570 68.079 -5.007 1.00 9.01 294 VAL A O 1
ATOM 2367 N N . THR A 1 295 ? 92.706 70.208 -5.554 1.00 11.57 295 THR A N 1
ATOM 2368 C CA . THR A 1 295 ? 93.560 69.956 -6.734 1.00 11.21 295 THR A CA 1
ATOM 2369 C C . THR A 1 295 ? 94.980 69.643 -6.294 1.00 13.72 295 THR A C 1
ATOM 2370 O O . THR A 1 295 ? 95.553 70.434 -5.564 1.00 17.60 295 THR A O 1
ATOM 2374 N N . GLU A 1 296 ? 95.523 68.511 -6.710 1.00 11.35 296 GLU A N 1
ATOM 2375 C CA . GLU A 1 296 ? 96.875 68.125 -6.281 1.00 11.02 296 GLU A CA 1
ATOM 2376 C C . GLU A 1 296 ? 97.818 68.538 -7.414 1.00 15.12 296 GLU A C 1
ATOM 2377 O O . GLU A 1 296 ? 97.329 68.739 -8.511 1.00 13.71 296 GLU A O 1
ATOM 2383 N N . GLY A 1 297 ? 99.080 68.816 -7.067 1.00 12.70 297 GLY A N 1
ATOM 2384 C CA . GLY A 1 297 ? 100.120 68.957 -8.107 1.00 13.35 297 GLY A CA 1
ATOM 2385 C C . GLY A 1 297 ? 100.550 70.349 -8.362 1.00 13.59 297 GLY A C 1
ATOM 2386 O O . GLY A 1 297 ? 101.576 70.548 -9.082 1.00 15.29 297 GLY A O 1
ATOM 2387 N N . VAL A 1 298 ? 99.855 71.319 -7.805 1.00 14.05 298 VAL A N 1
ATOM 2388 C CA . VAL A 1 298 ? 100.202 72.724 -7.994 1.00 17.65 298 VAL A CA 1
ATOM 2389 C C . VAL A 1 298 ? 100.180 73.473 -6.699 1.00 18.71 298 VAL A C 1
ATOM 2390 O O . VAL A 1 298 ? 99.135 73.484 -6.007 1.00 19.42 298 VAL A O 1
ATOM 2394 N N . CYS A 1 299 ? 101.296 74.100 -6.348 1.00 19.48 299 CYS A N 1
ATOM 2395 C CA . CYS A 1 299 ? 101.335 74.847 -5.093 1.00 21.52 299 CYS A CA 1
ATOM 2396 C C . CYS A 1 299 ? 100.509 76.124 -5.215 1.00 22.83 299 CYS A C 1
ATOM 2397 O O . CYS A 1 299 ? 100.548 76.850 -6.244 1.00 21.37 299 CYS A O 1
ATOM 2400 N N . GLY A 1 300 ? 99.761 76.366 -4.149 1.00 25.66 300 GLY A N 1
ATOM 2401 C CA . GLY A 1 300 ? 99.108 77.661 -3.897 1.00 28.84 300 GLY A CA 1
ATOM 2402 C C . GLY A 1 300 ? 97.634 77.672 -4.226 1.00 32.40 300 GLY A C 1
ATOM 2403 O O . GLY A 1 300 ? 96.918 78.675 -3.925 1.00 33.45 300 GLY A O 1
ATOM 2404 N N . ILE A 1 301 ? 97.146 76.573 -4.800 1.00 33.84 301 ILE A N 1
ATOM 2405 C CA . ILE A 1 301 ? 95.690 76.364 -4.902 1.00 34.07 301 ILE A CA 1
ATOM 2406 C C . ILE A 1 301 ? 95.244 75.128 -4.062 1.00 34.31 301 ILE A C 1
ATOM 2407 O O . ILE A 1 301 ? 96.144 74.390 -3.638 1.00 30.88 301 ILE A O 1
ATOM 2413 N N . VAL B 1 1 ? 42.462 63.926 18.682 1.00 28.37 1 VAL B N 1
ATOM 2414 C CA . VAL B 1 1 ? 43.724 64.317 18.131 1.00 25.45 1 VAL B CA 1
ATOM 2415 C C . VAL B 1 1 ? 44.659 64.843 19.167 1.00 24.07 1 VAL B C 1
ATOM 2416 O O . VAL B 1 1 ? 44.318 65.679 19.924 1.00 24.01 1 VAL B O 1
ATOM 2420 N N . TYR B 1 2 ? 45.856 64.286 19.154 1.00 19.51 2 TYR B N 1
ATOM 2421 C CA . TYR B 1 2 ? 46.857 64.598 20.128 1.00 19.68 2 TYR B CA 1
ATOM 2422 C C . TYR B 1 2 ? 47.601 65.829 19.617 1.00 19.12 2 TYR B C 1
ATOM 2423 O O . TYR B 1 2 ? 48.198 65.737 18.503 1.00 18.81 2 TYR B O 1
ATOM 2432 N N . THR B 1 3 ? 47.519 66.950 20.351 1.00 17.13 3 THR B N 1
ATOM 2433 C CA . THR B 1 3 ? 48.135 68.198 19.769 1.00 18.13 3 THR B CA 1
ATOM 2434 C C . THR B 1 3 ? 49.316 68.569 20.651 1.00 17.06 3 THR B C 1
ATOM 2435 O O . THR B 1 3 ? 49.354 68.221 21.826 1.00 16.88 3 THR B O 1
ATOM 2439 N N . SER B 1 4 ? 50.323 69.291 20.099 1.00 14.67 4 SER B N 1
ATOM 2440 C CA . SER B 1 4 ? 51.438 69.713 20.939 1.00 13.95 4 SER B CA 1
ATOM 2441 C C . SER B 1 4 ? 51.989 71.005 20.291 1.00 12.19 4 SER B C 1
ATOM 2442 O O . SER B 1 4 ? 51.685 71.245 19.105 1.00 12.24 4 SER B O 1
ATOM 2445 N N . THR B 1 5 ? 52.824 71.758 21.011 1.00 13.74 5 THR B N 1
ATOM 2446 C CA . THR B 1 5 ? 53.677 72.746 20.357 1.00 13.98 5 THR B CA 1
ATOM 2447 C C . THR B 1 5 ? 55.137 72.472 20.591 1.00 13.64 5 THR B C 1
ATOM 2448 O O . THR B 1 5 ? 55.977 73.382 20.344 1.00 13.81 5 THR B O 1
ATOM 2452 N N A GLU B 1 6 ? 55.437 71.237 20.985 0.50 11.85 6 GLU B N 1
ATOM 2453 N N C GLU B 1 6 ? 55.461 71.255 21.020 0.50 12.54 6 GLU B N 1
ATOM 2454 C CA A GLU B 1 6 ? 56.826 70.829 21.256 0.25 12.01 6 GLU B CA 1
ATOM 2455 C CA B GLU B 1 6 ? 56.906 71.026 21.372 0.25 2.00 6 GLU B CA 1
ATOM 2456 C CA C GLU B 1 6 ? 56.862 70.874 21.323 0.50 13.11 6 GLU B CA 1
ATOM 2457 C C A GLU B 1 6 ? 57.580 70.536 19.968 0.50 10.88 6 GLU B C 1
ATOM 2458 C C C GLU B 1 6 ? 57.616 70.499 20.050 0.50 11.61 6 GLU B C 1
ATOM 2459 O O A GLU B 1 6 ? 57.042 69.879 19.106 0.50 11.30 6 GLU B O 1
ATOM 2460 O O C GLU B 1 6 ? 57.126 69.721 19.290 0.50 11.85 6 GLU B O 1
ATOM 2476 N N . THR B 1 7 ? 58.801 71.094 19.847 1.00 11.14 7 THR B N 1
ATOM 2477 C CA . THR B 1 7 ? 59.694 70.658 18.743 1.00 9.24 7 THR B CA 1
ATOM 2478 C C . THR B 1 7 ? 61.127 70.503 19.275 1.00 9.71 7 THR B C 1
ATOM 2479 O O . THR B 1 7 ? 61.435 70.997 20.360 1.00 9.61 7 THR B O 1
ATOM 2483 N N . SER B 1 8 ? 61.992 69.840 18.474 1.00 10.42 8 SER B N 1
ATOM 2484 C CA . SER B 1 8 ? 63.344 69.580 18.891 1.00 8.30 8 SER B CA 1
ATOM 2485 C C . SER B 1 8 ? 64.241 69.675 17.642 1.00 9.22 8 SER B C 1
ATOM 2486 O O . SER B 1 8 ? 63.802 69.406 16.519 1.00 9.91 8 SER B O 1
ATOM 2489 N N . HIS B 1 9 ? 65.480 70.070 17.924 1.00 9.88 9 HIS B N 1
ATOM 2490 C CA . HIS B 1 9 ? 66.447 70.189 16.833 1.00 8.97 9 HIS B CA 1
ATOM 2491 C C . HIS B 1 9 ? 67.041 68.837 16.460 1.00 9.54 9 HIS B C 1
ATOM 2492 O O . HIS B 1 9 ? 66.857 67.860 17.167 1.00 10.46 9 HIS B O 1
ATOM 2499 N N . ILE B 1 10 ? 67.804 68.796 15.338 1.00 8.40 10 ILE B N 1
ATOM 2500 C CA . ILE B 1 10 ? 68.396 67.554 14.905 1.00 8.81 10 ILE B CA 1
ATOM 2501 C C . ILE B 1 10 ? 69.909 67.822 14.621 1.00 9.10 10 ILE B C 1
ATOM 2502 O O . ILE B 1 10 ? 70.351 69.009 14.504 1.00 10.06 10 ILE B O 1
ATOM 2507 N N . ASP B 1 11 ? 70.623 66.718 14.465 1.00 9.66 11 ASP B N 1
ATOM 2508 C CA . ASP B 1 11 ? 72.057 66.857 14.117 1.00 10.26 11 ASP B CA 1
ATOM 2509 C C . ASP B 1 11 ? 72.299 66.694 12.628 1.00 10.59 11 ASP B C 1
ATOM 2510 O O . ASP B 1 11 ? 71.388 66.349 11.862 1.00 9.44 11 ASP B O 1
ATOM 2515 N N . GLN B 1 12 ? 73.535 66.985 12.201 1.00 9.29 12 GLN B N 1
ATOM 2516 C CA . GLN B 1 12 ? 73.810 66.922 10.769 1.00 10.30 12 GLN B CA 1
ATOM 2517 C C . GLN B 1 12 ? 73.618 65.525 10.173 1.00 8.63 12 GLN B C 1
ATOM 2518 O O . GLN B 1 12 ? 73.176 65.396 9.024 1.00 9.17 12 GLN B O 1
ATOM 2524 N N . GLU B 1 13 ? 73.973 64.464 10.907 1.00 10.27 13 GLU B N 1
ATOM 2525 C CA . GLU B 1 13 ? 73.790 63.124 10.367 1.00 10.33 13 GLU B CA 1
ATOM 2526 C C . GLU B 1 13 ? 72.308 62.852 10.057 1.00 10.82 13 GLU B C 1
ATOM 2527 O O . GLU B 1 13 ? 71.973 62.251 9.014 1.00 10.61 13 GLU B O 1
ATOM 2533 N N . SER B 1 14 ? 71.421 63.377 10.918 1.00 11.28 14 SER B N 1
ATOM 2534 C CA . SER B 1 14 ? 69.984 63.131 10.683 1.00 9.67 14 SER B CA 1
ATOM 2535 C C . SER B 1 14 ? 69.562 63.933 9.451 1.00 8.32 14 SER B C 1
ATOM 2536 O O . SER B 1 14 ? 68.716 63.492 8.701 1.00 9.73 14 SER B O 1
ATOM 2539 N N . TYR B 1 15 ? 70.026 65.174 9.348 1.00 7.97 15 TYR B N 1
ATOM 2540 C CA . TYR B 1 15 ? 69.709 66.091 8.237 1.00 7.50 15 TYR B CA 1
ATOM 2541 C C . TYR B 1 15 ? 70.118 65.370 6.950 1.00 8.98 15 TYR B C 1
ATOM 2542 O O . TYR B 1 15 ? 69.338 65.324 6.012 1.00 7.51 15 TYR B O 1
ATOM 2551 N N . ASN B 1 16 ? 71.332 64.815 6.941 1.00 8.15 16 ASN B N 1
ATOM 2552 C CA . ASN B 1 16 ? 71.774 64.098 5.728 1.00 8.99 16 ASN B CA 1
ATOM 2553 C C . ASN B 1 16 ? 70.840 62.912 5.364 1.00 7.72 16 ASN B C 1
ATOM 2554 O O . ASN B 1 16 ? 70.662 62.606 4.175 1.00 8.93 16 ASN B O 1
ATOM 2559 N N . PHE B 1 17 ? 70.332 62.232 6.378 1.00 7.51 17 PHE B N 1
ATOM 2560 C CA . PHE B 1 17 ? 69.460 61.067 6.188 1.00 8.62 17 PHE B CA 1
ATOM 2561 C C . PHE B 1 17 ? 68.182 61.566 5.552 1.00 7.45 17 PHE B C 1
ATOM 2562 O O . PHE B 1 17 ? 67.681 60.980 4.585 1.00 8.97 17 PHE B O 1
ATOM 2570 N N . PHE B 1 18 ? 67.625 62.655 6.074 1.00 8.26 18 PHE B N 1
ATOM 2571 C CA . PHE B 1 18 ? 66.344 63.143 5.445 1.00 8.71 18 PHE B CA 1
ATOM 2572 C C . PHE B 1 18 ? 66.553 63.598 4.043 1.00 8.82 18 PHE B C 1
ATOM 2573 O O . PHE B 1 18 ? 65.749 63.274 3.161 1.00 8.00 18 PHE B O 1
ATOM 2581 N N . GLU B 1 19 ? 67.665 64.288 3.780 1.00 8.31 19 GLU B N 1
ATOM 2582 C CA . GLU B 1 19 ? 67.940 64.779 2.425 1.00 8.34 19 GLU B CA 1
ATOM 2583 C C . GLU B 1 19 ? 68.121 63.589 1.456 1.00 8.10 19 GLU B C 1
ATOM 2584 O O . GLU B 1 19 ? 67.703 63.655 0.286 1.00 8.62 19 GLU B O 1
ATOM 2590 N N . LYS B 1 20 ? 68.717 62.475 1.932 1.00 8.65 20 LYS B N 1
ATOM 2591 C CA . LYS B 1 20 ? 68.932 61.292 1.084 1.00 7.96 20 LYS B CA 1
ATOM 2592 C C . LYS B 1 20 ? 67.578 60.783 0.529 1.00 8.20 20 LYS B C 1
ATOM 2593 O O . LYS B 1 20 ? 67.449 60.559 -0.687 1.00 8.42 20 LYS B O 1
ATOM 2599 N N . TYR B 1 21 ? 66.573 60.729 1.399 1.00 7.19 21 TYR B N 1
ATOM 2600 C CA . TYR B 1 21 ? 65.253 60.259 0.971 1.00 8.45 21 TYR B CA 1
ATOM 2601 C C . TYR B 1 21 ? 64.572 61.300 0.091 1.00 9.17 21 TYR B C 1
ATOM 2602 O O . TYR B 1 21 ? 63.869 60.960 -0.887 1.00 9.68 21 TYR B O 1
ATOM 2611 N N . ALA B 1 22 ? 64.837 62.577 0.343 1.00 9.21 22 ALA B N 1
ATOM 2612 C CA . ALA B 1 22 ? 64.276 63.560 -0.564 1.00 8.33 22 ALA B CA 1
ATOM 2613 C C . ALA B 1 22 ? 64.845 63.363 -1.985 1.00 8.53 22 ALA B C 1
ATOM 2614 O O . ALA B 1 22 ? 64.137 63.530 -2.958 1.00 8.10 22 ALA B O 1
ATOM 2616 N N . ARG B 1 23 ? 66.148 63.048 -2.072 1.00 8.38 23 ARG B N 1
ATOM 2617 C CA . ARG B 1 23 ? 66.732 62.819 -3.412 1.00 8.24 23 ARG B CA 1
ATOM 2618 C C . ARG B 1 23 ? 66.067 61.583 -4.069 1.00 8.73 23 ARG B C 1
ATOM 2619 O O . ARG B 1 23 ? 65.797 61.634 -5.285 1.00 9.55 23 ARG B O 1
ATOM 2627 N N . LEU B 1 24 ? 66.003 60.492 -3.306 1.00 8.80 24 LEU B N 1
ATOM 2628 C CA . LEU B 1 24 ? 65.404 59.238 -3.862 1.00 9.03 24 LEU B CA 1
ATOM 2629 C C . LEU B 1 24 ? 63.966 59.485 -4.366 1.00 8.36 24 LEU B C 1
ATOM 2630 O O . LEU B 1 24 ? 63.559 59.053 -5.508 1.00 9.35 24 LEU B O 1
ATOM 2635 N N . ALA B 1 25 ? 63.190 60.237 -3.572 1.00 9.21 25 ALA B N 1
ATOM 2636 C CA . ALA B 1 25 ? 61.786 60.599 -3.994 1.00 7.59 25 ALA B CA 1
ATOM 2637 C C . ALA B 1 25 ? 61.807 61.427 -5.240 1.00 10.52 25 ALA B C 1
ATOM 2638 O O . ALA B 1 25 ? 60.974 61.256 -6.145 1.00 10.22 25 ALA B O 1
ATOM 2640 N N . ASN B 1 26 ? 62.745 62.381 -5.360 1.00 8.46 26 ASN B N 1
ATOM 2641 C CA . ASN B 1 26 ? 62.868 63.171 -6.579 1.00 9.65 26 ASN B CA 1
ATOM 2642 C C . ASN B 1 26 ? 63.136 62.335 -7.836 1.00 9.85 26 ASN B C 1
ATOM 2643 O O . ASN B 1 26 ? 62.567 62.614 -8.876 1.00 10.11 26 ASN B O 1
ATOM 2648 N N . ILE B 1 27 ? 63.941 61.287 -7.699 1.00 8.39 27 ILE B N 1
ATOM 2649 C CA . ILE B 1 27 ? 64.275 60.420 -8.832 1.00 9.89 27 ILE B CA 1
ATOM 2650 C C . ILE B 1 27 ? 63.021 59.715 -9.306 1.00 8.72 27 ILE B C 1
ATOM 2651 O O . ILE B 1 27 ? 62.973 59.364 -10.493 1.00 12.39 27 ILE B O 1
ATOM 2656 N N . GLY B 1 28 ? 61.980 59.640 -8.448 1.00 10.33 28 GLY B N 1
ATOM 2657 C CA . GLY B 1 28 ? 60.733 59.026 -8.869 1.00 10.41 28 GLY B CA 1
ATOM 2658 C C . GLY B 1 28 ? 60.148 59.795 -10.042 1.00 11.61 28 GLY B C 1
ATOM 2659 O O . GLY B 1 28 ? 59.428 59.229 -10.884 1.00 11.52 28 GLY B O 1
ATOM 2660 N N . TYR B 1 29 ? 60.438 61.108 -10.117 1.00 10.77 29 TYR B N 1
ATOM 2661 C CA . TYR B 1 29 ? 59.953 61.894 -11.270 1.00 8.53 29 TYR B CA 1
ATOM 2662 C C . TYR B 1 29 ? 60.739 61.709 -12.571 1.00 10.88 29 TYR B C 1
ATOM 2663 O O . TYR B 1 29 ? 60.363 62.298 -13.629 1.00 14.77 29 TYR B O 1
ATOM 2672 N N . CYS B 1 30 ? 61.775 60.849 -12.540 1.00 9.84 30 CYS B N 1
ATOM 2673 C CA . CYS B 1 30 ? 62.498 60.431 -13.745 1.00 12.42 30 CYS B CA 1
ATOM 2674 C C . CYS B 1 30 ? 61.942 59.123 -14.340 1.00 13.91 30 CYS B C 1
ATOM 2675 O O . CYS B 1 30 ? 62.490 58.613 -15.320 1.00 15.06 30 CYS B O 1
ATOM 2678 N N . VAL B 1 31 ? 60.830 58.681 -13.756 1.00 15.26 31 VAL B N 1
ATOM 2679 C CA . VAL B 1 31 ? 60.104 57.505 -14.262 1.00 16.39 31 VAL B CA 1
ATOM 2680 C C . VAL B 1 31 ? 58.938 57.986 -15.133 1.00 19.51 31 VAL B C 1
ATOM 2681 O O . VAL B 1 31 ? 58.121 58.780 -14.699 1.00 21.18 31 VAL B O 1
ATOM 2685 N N . GLY B 1 32 ? 58.811 57.409 -16.314 1.00 21.49 32 GLY B N 1
ATOM 2686 C CA . GLY B 1 32 ? 57.588 57.607 -17.092 1.00 23.35 32 GLY B CA 1
ATOM 2687 C C . GLY B 1 32 ? 57.953 58.094 -18.481 1.00 23.80 32 GLY B C 1
ATOM 2688 O O . GLY B 1 32 ? 59.110 58.166 -18.834 1.00 22.19 32 GLY B O 1
ATOM 2689 N N . PRO B 1 33 ? 56.939 58.381 -19.313 1.00 24.22 33 PRO B N 1
ATOM 2690 C CA . PRO B 1 33 ? 57.178 58.899 -20.673 1.00 26.30 33 PRO B CA 1
ATOM 2691 C C . PRO B 1 33 ? 57.887 60.241 -20.587 1.00 24.76 33 PRO B C 1
ATOM 2692 O O . PRO B 1 33 ? 57.576 61.029 -19.712 1.00 28.72 33 PRO B O 1
ATOM 2696 N N . GLY B 1 34 ? 58.811 60.503 -21.465 1.00 24.30 34 GLY B N 1
ATOM 2697 C CA . GLY B 1 34 ? 59.404 61.794 -21.546 1.00 22.67 34 GLY B CA 1
ATOM 2698 C C . GLY B 1 34 ? 60.554 61.951 -20.564 1.00 21.45 34 GLY B C 1
ATOM 2699 O O . GLY B 1 34 ? 60.953 63.054 -20.352 1.00 24.40 34 GLY B O 1
ATOM 2700 N N . THR B 1 35 ? 61.019 60.860 -19.891 1.00 18.05 35 THR B N 1
ATOM 2701 C CA A THR B 1 35 ? 62.124 60.937 -18.918 0.50 18.34 35 THR B CA 1
ATOM 2702 C CA B THR B 1 35 ? 62.252 60.968 -19.141 0.50 18.68 35 THR B CA 1
ATOM 2703 C C . THR B 1 35 ? 62.759 59.542 -18.918 1.00 18.25 35 THR B C 1
ATOM 2704 O O . THR B 1 35 ? 62.111 58.594 -19.352 1.00 19.40 35 THR B O 1
ATOM 2711 N N . LYS B 1 36 ? 63.930 59.405 -18.357 1.00 17.62 36 LYS B N 1
ATOM 2712 C CA . LYS B 1 36 ? 64.503 58.087 -18.279 1.00 18.59 36 LYS B CA 1
ATOM 2713 C C . LYS B 1 36 ? 65.397 57.943 -17.053 1.00 18.90 36 LYS B C 1
ATOM 2714 O O . LYS B 1 36 ? 66.125 58.888 -16.736 1.00 19.54 36 LYS B O 1
ATOM 2720 N N . ILE B 1 37 ? 65.387 56.767 -16.377 1.00 14.93 37 ILE B N 1
ATOM 2721 C CA . ILE B 1 37 ? 66.522 56.396 -15.519 1.00 16.50 37 ILE B CA 1
ATOM 2722 C C . ILE B 1 37 ? 67.285 55.318 -16.330 1.00 16.08 37 ILE B C 1
ATOM 2723 O O . ILE B 1 37 ? 66.714 54.254 -16.612 1.00 17.11 37 ILE B O 1
ATOM 2728 N N . PHE B 1 38 ? 68.462 55.639 -16.770 1.00 15.13 38 PHE B N 1
ATOM 2729 C CA . PHE B 1 38 ? 69.300 54.650 -17.473 1.00 17.40 38 PHE B CA 1
ATOM 2730 C C . PHE B 1 38 ? 69.928 53.705 -16.479 1.00 19.37 38 PHE B C 1
ATOM 2731 O O . PHE B 1 38 ? 70.215 54.092 -15.355 1.00 17.88 38 PHE B O 1
ATOM 2739 N N . LYS B 1 39 ? 70.073 52.413 -16.866 1.00 18.71 39 LYS B N 1
ATOM 2740 C CA . LYS B 1 39 ? 70.827 51.487 -16.043 1.00 22.03 39 LYS B CA 1
ATOM 2741 C C . LYS B 1 39 ? 72.320 51.764 -15.983 1.00 19.74 39 LYS B C 1
ATOM 2742 O O . LYS B 1 39 ? 72.942 52.209 -16.910 1.00 22.86 39 LYS B O 1
ATOM 2748 N N . PRO B 1 40 ? 72.932 51.544 -14.824 1.00 17.74 40 PRO B N 1
ATOM 2749 C CA . PRO B 1 40 ? 72.328 50.961 -13.623 1.00 15.47 40 PRO B CA 1
ATOM 2750 C C . PRO B 1 40 ? 71.472 51.941 -12.818 1.00 12.88 40 PRO B C 1
ATOM 2751 O O . PRO B 1 40 ? 70.397 51.581 -12.388 1.00 14.23 40 PRO B O 1
ATOM 2755 N N . PHE B 1 41 ? 71.938 53.167 -12.637 1.00 12.94 41 PHE B N 1
ATOM 2756 C CA . PHE B 1 41 ? 71.144 54.164 -11.937 1.00 12.97 41 PHE B CA 1
ATOM 2757 C C . PHE B 1 41 ? 71.619 55.539 -12.352 1.00 13.85 41 PHE B C 1
ATOM 2758 O O . PHE B 1 41 ? 72.322 56.212 -11.598 1.00 14.14 41 PHE B O 1
ATOM 2766 N N . ASN B 1 42 ? 71.254 55.957 -13.559 1.00 15.00 42 ASN B N 1
ATOM 2767 C CA . ASN B 1 42 ? 71.831 57.221 -14.089 1.00 17.47 42 ASN B CA 1
ATOM 2768 C C . ASN B 1 42 ? 70.680 58.115 -14.552 1.00 16.78 42 ASN B C 1
ATOM 2769 O O . ASN B 1 42 ? 69.830 57.715 -15.362 1.00 18.95 42 ASN B O 1
ATOM 2774 N N . CYS B 1 43 ? 70.611 59.321 -14.005 1.00 17.90 43 CYS B N 1
ATOM 2775 C CA . CYS B 1 43 ? 69.505 60.214 -14.323 1.00 18.11 43 CYS B CA 1
ATOM 2776 C C . CYS B 1 43 ? 69.855 61.651 -13.985 1.00 19.11 43 CYS B C 1
ATOM 2777 O O . CYS B 1 43 ? 68.997 62.435 -13.580 1.00 20.72 43 CYS B O 1
ATOM 2780 N N . GLY B 1 44 ? 71.126 61.991 -14.155 1.00 18.54 44 GLY B N 1
ATOM 2781 C CA . GLY B 1 44 ? 71.599 63.353 -13.856 1.00 18.00 44 GLY B CA 1
ATOM 2782 C C . GLY B 1 44 ? 72.055 63.463 -12.410 1.00 17.82 44 GLY B C 1
ATOM 2783 O O . GLY B 1 44 ? 72.419 62.466 -11.751 1.00 15.79 44 GLY B O 1
ATOM 2784 N N . LEU B 1 45 ? 72.001 64.699 -11.919 1.00 15.50 45 LEU B N 1
ATOM 2785 C CA . LEU B 1 45 ? 72.570 65.065 -10.662 1.00 16.50 45 LEU B CA 1
ATOM 2786 C C . LEU B 1 45 ? 72.103 64.226 -9.490 1.00 15.46 45 LEU B C 1
ATOM 2787 O O . LEU B 1 45 ? 72.933 63.872 -8.634 1.00 16.18 45 LEU B O 1
ATOM 2792 N N . GLN B 1 46 ? 70.806 63.926 -9.373 1.00 12.79 46 GLN B N 1
ATOM 2793 C CA . GLN B 1 46 ? 70.335 63.288 -8.100 1.00 11.32 46 GLN B CA 1
ATOM 2794 C C . GLN B 1 46 ? 70.754 61.780 -8.030 1.00 10.24 46 GLN B C 1
ATOM 2795 O O . GLN B 1 46 ? 71.207 61.323 -6.984 1.00 9.88 46 GLN B O 1
ATOM 2801 N N . CYS B 1 47 ? 70.578 61.073 -9.134 1.00 11.26 47 CYS B N 1
ATOM 2802 C CA . CYS B 1 47 ? 71.094 59.646 -9.171 1.00 10.49 47 CYS B CA 1
ATOM 2803 C C . CYS B 1 47 ? 72.617 59.562 -9.004 1.00 12.30 47 CYS B C 1
ATOM 2804 O O . CYS B 1 47 ? 73.069 58.558 -8.496 1.00 10.62 47 CYS B O 1
ATOM 2807 N N . ALA B 1 48 ? 73.355 60.593 -9.389 1.00 11.92 48 ALA B N 1
ATOM 2808 C CA . ALA B 1 48 ? 74.764 60.598 -9.188 1.00 12.45 48 ALA B CA 1
ATOM 2809 C C . ALA B 1 48 ? 75.162 60.521 -7.744 1.00 12.73 48 ALA B C 1
ATOM 2810 O O . ALA B 1 48 ? 76.311 60.131 -7.495 1.00 13.72 48 ALA B O 1
ATOM 2812 N N . HIS B 1 49 ? 74.282 60.820 -6.771 1.00 11.47 49 HIS B N 1
ATOM 2813 C CA . HIS B 1 49 ? 74.657 60.645 -5.370 1.00 12.07 49 HIS B CA 1
ATOM 2814 C C . HIS B 1 49 ? 74.545 59.196 -4.780 1.00 12.04 49 HIS B C 1
ATOM 2815 O O . HIS B 1 49 ? 74.624 58.965 -3.566 1.00 12.18 49 HIS B O 1
ATOM 2822 N N . PHE B 1 50 ? 74.313 58.228 -5.666 1.00 9.37 50 PHE B N 1
ATOM 2823 C CA . PHE B 1 50 ? 73.991 56.879 -5.270 1.00 9.27 50 PHE B CA 1
ATOM 2824 C C . PHE B 1 50 ? 74.905 55.806 -5.897 1.00 11.00 50 PHE B C 1
ATOM 2825 O O . PHE B 1 50 ? 74.451 55.071 -6.732 1.00 10.28 50 PHE B O 1
ATOM 2833 N N . PRO B 1 51 ? 76.162 55.773 -5.485 1.00 10.37 51 PRO B N 1
ATOM 2834 C CA . PRO B 1 51 ? 77.070 54.720 -6.029 1.00 10.23 51 PRO B CA 1
ATOM 2835 C C . PRO B 1 51 ? 76.596 53.342 -5.550 1.00 11.29 51 PRO B C 1
ATOM 2836 O O . PRO B 1 51 ? 76.004 53.174 -4.454 1.00 11.51 51 PRO B O 1
ATOM 2840 N N . ASN B 1 52 ? 76.822 52.348 -6.404 1.00 11.90 52 ASN B N 1
ATOM 2841 C CA . ASN B 1 52 ? 76.466 50.957 -6.073 1.00 10.70 52 ASN B CA 1
ATOM 2842 C C . ASN B 1 52 ? 74.946 50.720 -6.001 1.00 11.68 52 ASN B C 1
ATOM 2843 O O . ASN B 1 52 ? 74.458 49.834 -5.280 1.00 11.97 52 ASN B O 1
ATOM 2848 N N . VAL B 1 53 ? 74.170 51.588 -6.657 1.00 11.43 53 VAL B N 1
ATOM 2849 C CA . VAL B 1 53 ? 72.722 51.352 -6.719 1.00 12.49 53 VAL B CA 1
ATOM 2850 C C . VAL B 1 53 ? 72.361 50.835 -8.100 1.00 14.36 53 VAL B C 1
ATOM 2851 O O . VAL B 1 53 ? 72.937 51.280 -9.136 1.00 14.57 53 VAL B O 1
ATOM 2855 N N . GLU B 1 54 ? 71.508 49.795 -8.142 1.00 14.70 54 GLU B N 1
ATOM 2856 C CA . GLU B 1 54 ? 70.939 49.406 -9.416 1.00 16.15 54 GLU B CA 1
ATOM 2857 C C . GLU B 1 54 ? 69.460 49.498 -9.448 1.00 15.24 54 GLU B C 1
ATOM 2858 O O . GLU B 1 54 ? 68.775 49.039 -8.505 1.00 15.06 54 GLU B O 1
ATOM 2864 N N . LEU B 1 55 ? 68.921 50.044 -10.542 1.00 15.23 55 LEU B N 1
ATOM 2865 C CA . LEU B 1 55 ? 67.487 50.038 -10.780 1.00 15.46 55 LEU B CA 1
ATOM 2866 C C . LEU B 1 55 ? 67.024 48.597 -11.124 1.00 14.60 55 LEU B C 1
ATOM 2867 O O . LEU B 1 55 ? 67.657 47.960 -11.970 1.00 18.49 55 LEU B O 1
ATOM 2872 N N . ILE B 1 56 ? 66.021 48.115 -10.414 1.00 14.13 56 ILE B N 1
ATOM 2873 C CA . ILE B 1 56 ? 65.503 46.729 -10.709 1.00 15.97 56 ILE B CA 1
ATOM 2874 C C . ILE B 1 56 ? 64.349 46.829 -11.707 1.00 17.31 56 ILE B C 1
ATOM 2875 O O . ILE B 1 56 ? 64.321 46.126 -12.718 1.00 18.16 56 ILE B O 1
ATOM 2880 N N . GLU B 1 57 ? 63.392 47.728 -11.480 1.00 17.71 57 GLU B N 1
ATOM 2881 C CA . GLU B 1 57 ? 62.232 47.793 -12.312 1.00 17.87 57 GLU B CA 1
ATOM 2882 C C . GLU B 1 57 ? 61.565 49.134 -12.075 1.00 18.95 57 GLU B C 1
ATOM 2883 O O . GLU B 1 57 ? 61.500 49.548 -10.935 1.00 17.43 57 GLU B O 1
ATOM 2889 N N . GLU B 1 58 ? 61.011 49.729 -13.126 1.00 17.95 58 GLU B N 1
ATOM 2890 C CA . GLU B 1 58 ? 60.165 50.922 -12.984 1.00 19.54 58 GLU B CA 1
ATOM 2891 C C . GLU B 1 58 ? 58.759 50.499 -13.196 1.00 20.25 58 GLU B C 1
ATOM 2892 O O . GLU B 1 58 ? 58.536 49.436 -13.749 1.00 22.94 58 GLU B O 1
ATOM 2898 N N . PHE B 1 59 ? 57.791 51.274 -12.747 1.00 17.47 59 PHE B N 1
ATOM 2899 C CA . PHE B 1 59 ? 56.386 51.049 -13.035 1.00 16.89 59 PHE B CA 1
ATOM 2900 C C . PHE B 1 59 ? 55.677 52.377 -13.302 1.00 17.64 59 PHE B C 1
ATOM 2901 O O . PHE B 1 59 ? 56.106 53.420 -12.795 1.00 15.70 59 PHE B O 1
ATOM 2909 N N . HIS B 1 60 ? 54.610 52.355 -14.106 1.00 16.60 60 HIS B N 1
ATOM 2910 C CA . HIS B 1 60 ? 53.922 53.597 -14.471 1.00 18.00 60 HIS B CA 1
ATOM 2911 C C . HIS B 1 60 ? 52.512 53.210 -14.909 1.00 18.22 60 HIS B C 1
ATOM 2912 O O . HIS B 1 60 ? 52.364 52.359 -15.801 1.00 19.88 60 HIS B O 1
ATOM 2919 N N . ASP B 1 61 ? 51.516 53.792 -14.267 1.00 18.47 61 ASP B N 1
ATOM 2920 C CA . ASP B 1 61 ? 50.086 53.629 -14.634 1.00 18.69 61 ASP B CA 1
ATOM 2921 C C . ASP B 1 61 ? 49.378 54.978 -14.676 1.00 19.60 61 ASP B C 1
ATOM 2922 O O . ASP B 1 61 ? 49.238 55.618 -13.660 1.00 19.13 61 ASP B O 1
ATOM 2927 N N . PRO B 1 62 ? 48.946 55.405 -15.872 1.00 18.61 62 PRO B N 1
ATOM 2928 C CA . PRO B 1 62 ? 48.391 56.707 -16.068 1.00 20.91 62 PRO B CA 1
ATOM 2929 C C . PRO B 1 62 ? 46.855 56.590 -16.091 1.00 20.96 62 PRO B C 1
ATOM 2930 O O . PRO B 1 62 ? 46.184 57.543 -16.378 1.00 21.63 62 PRO B O 1
ATOM 2934 N N . ARG B 1 63 ? 46.291 55.385 -15.848 1.00 19.52 63 ARG B N 1
ATOM 2935 C CA . ARG B 1 63 ? 44.838 55.240 -16.142 1.00 20.16 63 ARG B CA 1
ATOM 2936 C C . ARG B 1 63 ? 43.910 56.067 -15.282 1.00 21.00 63 ARG B C 1
ATOM 2937 O O . ARG B 1 63 ? 42.859 56.525 -15.753 1.00 20.73 63 ARG B O 1
ATOM 2945 N N . LEU B 1 64 ? 44.255 56.265 -14.018 1.00 18.26 64 LEU B N 1
ATOM 2946 C CA . LEU B 1 64 ? 43.345 56.863 -13.050 1.00 19.44 64 LEU B CA 1
ATOM 2947 C C . LEU B 1 64 ? 44.049 58.040 -12.349 1.00 17.57 64 LEU B C 1
ATOM 2948 O O . LEU B 1 64 ? 45.265 58.030 -12.261 1.00 18.86 64 LEU B O 1
ATOM 2953 N N . ILE B 1 65 ? 43.259 58.978 -11.819 1.00 19.04 65 ILE B N 1
ATOM 2954 C CA . ILE B 1 65 ? 43.850 60.186 -11.182 1.00 18.27 65 ILE B CA 1
ATOM 2955 C C . ILE B 1 65 ? 44.666 59.833 -9.935 1.00 19.17 65 ILE B C 1
ATOM 2956 O O . ILE B 1 65 ? 45.653 60.493 -9.698 1.00 20.22 65 ILE B O 1
ATOM 2961 N N . PHE B 1 66 ? 44.304 58.745 -9.236 1.00 17.14 66 PHE B N 1
ATOM 2962 C CA . PHE B 1 66 ? 45.056 58.327 -8.060 1.00 17.46 66 PHE B CA 1
ATOM 2963 C C . PHE B 1 66 ? 46.112 57.275 -8.387 1.00 13.46 66 PHE B C 1
ATOM 2964 O O . PHE B 1 66 ? 46.708 56.773 -7.472 1.00 17.09 66 PHE B O 1
ATOM 2972 N N . ASP B 1 67 ? 46.429 57.023 -9.650 1.00 13.69 67 ASP B N 1
ATOM 2973 C CA . ASP B 1 67 ? 47.397 56.001 -9.977 1.00 14.74 67 ASP B CA 1
ATOM 2974 C C . ASP B 1 67 ? 48.862 56.542 -9.827 1.00 15.22 67 ASP B C 1
ATOM 2975 O O . ASP B 1 67 ? 49.153 57.757 -9.738 1.00 14.90 67 ASP B O 1
ATOM 2980 N N . VAL B 1 68 ? 49.748 55.589 -9.706 1.00 14.62 68 VAL B N 1
ATOM 2981 C CA . VAL B 1 68 ? 51.164 55.877 -9.352 1.00 13.12 68 VAL B CA 1
ATOM 2982 C C . VAL B 1 68 ? 52.188 55.399 -10.339 1.00 13.65 68 VAL B C 1
ATOM 2983 O O . VAL B 1 68 ? 51.931 54.538 -11.229 1.00 14.24 68 VAL B O 1
ATOM 2987 N N . SER B 1 69 ? 53.399 55.965 -10.250 1.00 13.96 69 SER B N 1
ATOM 2988 C CA . SER B 1 69 ? 54.561 55.523 -10.955 1.00 12.96 69 SER B CA 1
ATOM 2989 C C . SER B 1 69 ? 55.709 55.473 -9.956 1.00 13.89 69 SER B C 1
ATOM 2990 O O . SER B 1 69 ? 55.591 56.003 -8.845 1.00 13.56 69 SER B O 1
ATOM 2993 N N . GLY B 1 70 ? 56.803 54.847 -10.321 1.00 11.85 70 GLY B N 1
ATOM 2994 C CA . GLY B 1 70 ? 57.901 54.805 -9.318 1.00 12.88 70 GLY B CA 1
ATOM 2995 C C . GLY B 1 70 ? 58.938 53.794 -9.728 1.00 11.49 70 GLY B C 1
ATOM 2996 O O . GLY B 1 70 ? 58.979 53.318 -10.901 1.00 12.74 70 GLY B O 1
ATOM 2997 N N . TYR B 1 71 ? 59.779 53.427 -8.771 1.00 12.29 71 TYR B N 1
ATOM 2998 C CA . TYR B 1 71 ? 60.792 52.412 -9.085 1.00 12.04 71 TYR B CA 1
ATOM 2999 C C . TYR B 1 71 ? 61.201 51.619 -7.875 1.00 12.79 71 TYR B C 1
ATOM 3000 O O . TYR B 1 71 ? 60.933 52.021 -6.710 1.00 11.21 71 TYR B O 1
ATOM 3009 N N . LEU B 1 72 ? 61.790 50.456 -8.184 1.00 11.87 72 LEU B N 1
ATOM 3010 C CA . LEU B 1 72 ? 62.345 49.555 -7.202 1.00 13.12 72 LEU B CA 1
ATOM 3011 C C . LEU B 1 72 ? 63.863 49.481 -7.491 1.00 12.20 72 LEU B C 1
ATOM 3012 O O . LEU B 1 72 ? 64.285 49.243 -8.620 1.00 13.97 72 LEU B O 1
ATOM 3017 N N . ALA B 1 73 ? 64.711 49.753 -6.502 1.00 11.63 73 ALA B N 1
ATOM 3018 C CA . ALA B 1 73 ? 66.141 49.668 -6.736 1.00 12.61 73 ALA B CA 1
ATOM 3019 C C . ALA B 1 73 ? 66.817 49.008 -5.550 1.00 12.27 73 ALA B C 1
ATOM 3020 O O . ALA B 1 73 ? 66.237 48.914 -4.461 1.00 11.27 73 ALA B O 1
ATOM 3022 N N . VAL B 1 74 ? 68.054 48.574 -5.733 1.00 11.81 74 VAL B N 1
ATOM 3023 C CA . VAL B 1 74 ? 68.841 47.966 -4.642 1.00 13.19 74 VAL B CA 1
ATOM 3024 C C . VAL B 1 74 ? 70.102 48.774 -4.481 1.00 13.09 74 VAL B C 1
ATOM 3025 O O . VAL B 1 74 ? 70.806 49.017 -5.435 1.00 12.66 74 VAL B O 1
ATOM 3029 N N . ASP B 1 75 ? 70.381 49.158 -3.237 1.00 13.16 75 ASP B N 1
ATOM 3030 C CA . ASP B 1 75 ? 71.577 49.893 -2.933 1.00 12.14 75 ASP B CA 1
ATOM 3031 C C . ASP B 1 75 ? 72.517 48.940 -2.233 1.00 12.93 75 ASP B C 1
ATOM 3032 O O . ASP B 1 75 ? 72.292 48.619 -1.075 1.00 12.87 75 ASP B O 1
ATOM 3037 N N . HIS B 1 76 ? 73.542 48.480 -2.959 1.00 12.13 76 HIS B N 1
ATOM 3038 C CA . HIS B 1 76 ? 74.564 47.596 -2.348 1.00 14.42 76 HIS B CA 1
ATOM 3039 C C . HIS B 1 76 ? 75.564 48.294 -1.453 1.00 14.12 76 HIS B C 1
ATOM 3040 O O . HIS B 1 76 ? 76.360 47.617 -0.773 1.00 15.27 76 HIS B O 1
ATOM 3047 N N . ALA B 1 77 ? 75.663 49.646 -1.507 1.00 13.87 77 ALA B N 1
ATOM 3048 C CA . ALA B 1 77 ? 76.542 50.377 -0.584 1.00 12.66 77 ALA B CA 1
ATOM 3049 C C . ALA B 1 77 ? 75.883 50.539 0.807 1.00 12.43 77 ALA B C 1
ATOM 3050 O O . ALA B 1 77 ? 76.552 50.319 1.815 1.00 13.47 77 ALA B O 1
ATOM 3052 N N . SER B 1 78 ? 74.588 50.893 0.848 1.00 12.65 78 SER B N 1
ATOM 3053 C CA . SER B 1 78 ? 73.891 51.048 2.141 1.00 13.07 78 SER B CA 1
ATOM 3054 C C . SER B 1 78 ? 73.200 49.756 2.586 1.00 11.74 78 SER B C 1
ATOM 3055 O O . SER B 1 78 ? 72.597 49.656 3.699 1.00 12.04 78 SER B O 1
ATOM 3058 N N . LYS B 1 79 ? 73.228 48.771 1.714 1.00 14.66 79 LYS B N 1
ATOM 3059 C CA . LYS B 1 79 ? 72.498 47.471 1.967 1.00 14.29 79 LYS B CA 1
ATOM 3060 C C . LYS B 1 79 ? 70.990 47.649 2.225 1.00 14.50 79 LYS B C 1
ATOM 3061 O O . LYS B 1 79 ? 70.463 47.279 3.306 1.00 14.43 79 LYS B O 1
ATOM 3067 N N . GLN B 1 80 ? 70.292 48.260 1.245 1.00 11.59 80 GLN B N 1
ATOM 3068 C CA . GLN B 1 80 ? 68.866 48.589 1.368 1.00 11.59 80 GLN B CA 1
ATOM 3069 C C . GLN B 1 80 ? 68.216 48.252 0.039 1.00 11.47 80 GLN B C 1
ATOM 3070 O O . GLN B 1 80 ? 68.885 48.255 -1.001 1.00 11.42 80 GLN B O 1
ATOM 3076 N N . ILE B 1 81 ? 66.918 48.034 0.095 1.00 11.95 81 ILE B N 1
ATOM 3077 C CA . ILE B 1 81 ? 66.064 47.999 -1.049 1.00 12.13 81 ILE B CA 1
ATOM 3078 C C . ILE B 1 81 ? 65.187 49.210 -1.010 1.00 12.11 81 ILE B C 1
ATOM 3079 O O . ILE B 1 81 ? 64.586 49.480 0.023 1.00 14.80 81 ILE B O 1
ATOM 3084 N N . TYR B 1 82 ? 65.122 49.961 -2.123 1.00 11.48 82 TYR B N 1
ATOM 3085 C CA . TYR B 1 82 ? 64.323 51.189 -2.148 1.00 11.59 82 TYR B CA 1
ATOM 3086 C C . TYR B 1 82 ? 63.068 50.946 -2.957 1.00 11.38 82 TYR B C 1
ATOM 3087 O O . TYR B 1 82 ? 63.161 50.437 -4.087 1.00 13.31 82 TYR B O 1
ATOM 3096 N N . LEU B 1 83 ? 61.908 51.345 -2.410 1.00 11.14 83 LEU B N 1
ATOM 3097 C CA . LEU B 1 83 ? 60.720 51.409 -3.227 1.00 10.39 83 LEU B CA 1
ATOM 3098 C C . LEU B 1 83 ? 60.283 52.861 -3.166 1.00 12.00 83 LEU B C 1
ATOM 3099 O O . LEU B 1 83 ? 60.085 53.378 -2.055 1.00 11.09 83 LEU B O 1
ATOM 3104 N N . VAL B 1 84 ? 60.207 53.493 -4.348 1.00 11.26 84 VAL B N 1
ATOM 3105 C CA . VAL B 1 84 ? 59.953 54.968 -4.426 1.00 10.21 84 VAL B CA 1
ATOM 3106 C C . VAL B 1 84 ? 58.686 55.167 -5.273 1.00 9.92 84 VAL B C 1
ATOM 3107 O O . VAL B 1 84 ? 58.503 54.532 -6.360 1.00 13.47 84 VAL B O 1
ATOM 3111 N N . ILE B 1 85 ? 57.763 55.984 -4.773 1.00 10.24 85 ILE B N 1
ATOM 3112 C CA . ILE B 1 85 ? 56.483 56.129 -5.474 1.00 8.98 85 ILE B CA 1
ATOM 3113 C C . ILE B 1 85 ? 56.170 57.630 -5.678 1.00 12.61 85 ILE B C 1
ATOM 3114 O O . ILE B 1 85 ? 56.517 58.427 -4.829 1.00 13.94 85 ILE B O 1
ATOM 3119 N N . ARG B 1 86 ? 55.473 57.959 -6.769 1.00 10.94 86 ARG B N 1
ATOM 3120 C CA . ARG B 1 86 ? 55.012 59.299 -6.987 1.00 13.31 86 ARG B CA 1
ATOM 3121 C C . ARG B 1 86 ? 53.660 59.122 -7.728 1.00 13.28 86 ARG B C 1
ATOM 3122 O O . ARG B 1 86 ? 53.326 58.035 -8.247 1.00 14.32 86 ARG B O 1
ATOM 3130 N N . GLY B 1 87 ? 52.823 60.158 -7.643 1.00 12.53 87 GLY B N 1
ATOM 3131 C CA . GLY B 1 87 ? 51.592 60.082 -8.472 1.00 12.67 87 GLY B CA 1
ATOM 3132 C C . GLY B 1 87 ? 51.953 60.208 -9.918 1.00 16.20 87 GLY B C 1
ATOM 3133 O O . GLY B 1 87 ? 52.857 60.951 -10.260 1.00 14.79 87 GLY B O 1
ATOM 3134 N N . THR B 1 88 ? 51.215 59.520 -10.809 1.00 14.70 88 THR B N 1
ATOM 3135 C CA . THR B 1 88 ? 51.501 59.567 -12.223 1.00 15.68 88 THR B CA 1
ATOM 3136 C C . THR B 1 88 ? 51.182 60.926 -12.827 1.00 16.83 88 THR B C 1
ATOM 3137 O O . THR B 1 88 ? 51.949 61.423 -13.611 1.00 18.28 88 THR B O 1
ATOM 3141 N N . HIS B 1 89 ? 50.087 61.473 -12.395 1.00 18.02 89 HIS B N 1
ATOM 3142 C CA . HIS B 1 89 ? 49.563 62.680 -12.944 1.00 18.77 89 HIS B CA 1
ATOM 3143 C C . HIS B 1 89 ? 50.129 63.902 -12.306 1.00 19.16 89 HIS B C 1
ATOM 3144 O O . HIS B 1 89 ? 50.669 63.866 -11.258 1.00 19.52 89 HIS B O 1
ATOM 3151 N N A SER B 1 90 ? 49.902 65.056 -13.001 0.50 18.16 90 SER B N 1
ATOM 3152 N N B SER B 1 90 ? 50.012 64.987 -13.022 0.50 17.79 90 SER B N 1
ATOM 3153 C CA A SER B 1 90 ? 50.510 66.289 -12.503 0.50 18.41 90 SER B CA 1
ATOM 3154 C CA B SER B 1 90 ? 50.656 66.182 -12.601 0.50 17.43 90 SER B CA 1
ATOM 3155 C C A SER B 1 90 ? 50.221 66.536 -11.068 0.50 17.81 90 SER B C 1
ATOM 3156 C C B SER B 1 90 ? 50.199 66.558 -11.218 0.50 17.16 90 SER B C 1
ATOM 3157 O O A SER B 1 90 ? 49.149 66.240 -10.564 0.50 17.40 90 SER B O 1
ATOM 3158 O O B SER B 1 90 ? 49.141 66.358 -10.832 0.50 17.27 90 SER B O 1
ATOM 3163 N N . LEU B 1 91 ? 51.113 67.080 -10.467 1.00 16.79 91 LEU B N 1
ATOM 3164 C CA . LEU B 1 91 ? 50.896 67.463 -9.090 1.00 19.23 91 LEU B CA 1
ATOM 3165 C C . LEU B 1 91 ? 49.692 68.365 -8.941 1.00 19.66 91 LEU B C 1
ATOM 3166 O O . LEU B 1 91 ? 48.914 68.233 -8.058 1.00 19.02 91 LEU B O 1
ATOM 3171 N N . GLU B 1 92 ? 49.616 69.316 -9.833 1.00 20.30 92 GLU B N 1
ATOM 3172 C CA . GLU B 1 92 ? 48.532 70.301 -9.777 1.00 25.79 92 GLU B CA 1
ATOM 3173 C C . GLU B 1 92 ? 47.186 69.583 -9.991 1.00 25.75 92 GLU B C 1
ATOM 3174 O O . GLU B 1 92 ? 46.248 69.788 -9.239 1.00 27.50 92 GLU B O 1
ATOM 3180 N N . ASP B 1 93 ? 47.129 68.692 -10.955 1.00 26.87 93 ASP B N 1
ATOM 3181 C CA . ASP B 1 93 ? 45.878 67.912 -11.163 1.00 27.37 93 ASP B CA 1
ATOM 3182 C C . ASP B 1 93 ? 45.424 67.176 -9.872 1.00 25.10 93 ASP B C 1
ATOM 3183 O O . ASP B 1 93 ? 44.258 67.190 -9.502 1.00 25.72 93 ASP B O 1
ATOM 3188 N N . VAL B 1 94 ? 46.349 66.465 -9.235 1.00 22.37 94 VAL B N 1
ATOM 3189 C CA . VAL B 1 94 ? 46.003 65.522 -8.126 1.00 19.56 94 VAL B CA 1
ATOM 3190 C C . VAL B 1 94 ? 45.648 66.332 -6.924 1.00 18.22 94 VAL B C 1
ATOM 3191 O O . VAL B 1 94 ? 44.676 66.035 -6.265 1.00 17.58 94 VAL B O 1
ATOM 3195 N N . ILE B 1 95 ? 46.395 67.417 -6.605 1.00 17.85 95 ILE B N 1
ATOM 3196 C CA . ILE B 1 95 ? 46.049 68.201 -5.421 1.00 18.53 95 ILE B CA 1
ATOM 3197 C C . ILE B 1 95 ? 44.680 68.860 -5.578 1.00 19.76 95 ILE B C 1
ATOM 3198 O O . ILE B 1 95 ? 43.869 68.833 -4.646 1.00 21.19 95 ILE B O 1
ATOM 3203 N N . THR B 1 96 ? 44.401 69.375 -6.761 1.00 20.16 96 THR B N 1
ATOM 3204 C CA . THR B 1 96 ? 43.103 69.992 -6.981 1.00 22.09 96 THR B CA 1
ATOM 3205 C C . THR B 1 96 ? 41.967 69.043 -6.697 1.00 22.34 96 THR B C 1
ATOM 3206 O O . THR B 1 96 ? 41.047 69.369 -5.968 1.00 23.82 96 THR B O 1
ATOM 3210 N N . ASP B 1 97 ? 42.071 67.852 -7.212 1.00 24.70 97 ASP B N 1
ATOM 3211 C CA . ASP B 1 97 ? 41.029 66.807 -6.932 1.00 25.59 97 ASP B CA 1
ATOM 3212 C C . ASP B 1 97 ? 40.886 66.492 -5.431 1.00 24.76 97 ASP B C 1
ATOM 3213 O O . ASP B 1 97 ? 39.800 66.384 -4.888 1.00 26.09 97 ASP B O 1
ATOM 3218 N N . ILE B 1 98 ? 42.022 66.373 -4.735 1.00 24.22 98 ILE B N 1
ATOM 3219 C CA . ILE B 1 98 ? 41.954 66.116 -3.310 1.00 23.63 98 ILE B CA 1
ATOM 3220 C C . ILE B 1 98 ? 41.181 67.236 -2.525 1.00 22.89 98 ILE B C 1
ATOM 3221 O O . ILE B 1 98 ? 40.450 66.950 -1.576 1.00 20.95 98 ILE B O 1
ATOM 3226 N N . ARG B 1 99 ? 41.354 68.505 -2.927 1.00 22.77 99 ARG B N 1
ATOM 3227 C CA . ARG B 1 99 ? 40.786 69.601 -2.117 1.00 25.39 99 ARG B CA 1
ATOM 3228 C C . ARG B 1 99 ? 39.300 69.923 -2.393 1.00 26.26 99 ARG B C 1
ATOM 3229 O O . ARG B 1 99 ? 38.604 70.587 -1.564 1.00 25.38 99 ARG B O 1
ATOM 3237 N N . ILE B 1 100 ? 38.810 69.406 -3.518 1.00 26.07 100 ILE B N 1
ATOM 3238 C CA . ILE B 1 100 ? 37.481 69.831 -3.963 1.00 28.12 100 ILE B CA 1
ATOM 3239 C C . ILE B 1 100 ? 36.422 68.726 -3.874 1.00 30.09 100 ILE B C 1
ATOM 3240 O O . ILE B 1 100 ? 35.205 69.035 -3.708 1.00 28.80 100 ILE B O 1
ATOM 3245 N N . MET B 1 101 ? 36.895 67.470 -3.947 1.00 30.31 101 MET B N 1
ATOM 3246 C CA . MET B 1 101 ? 36.000 66.302 -3.850 1.00 33.73 101 MET B CA 1
ATOM 3247 C C . MET B 1 101 ? 36.220 65.456 -2.617 1.00 33.80 101 MET B C 1
ATOM 3248 O O . MET B 1 101 ? 37.285 64.841 -2.456 1.00 35.03 101 MET B O 1
ATOM 3253 N N . GLN B 1 102 ? 35.191 65.371 -1.779 1.00 34.24 102 GLN B N 1
ATOM 3254 C CA . GLN B 1 102 ? 35.182 64.403 -0.712 1.00 35.46 102 GLN B CA 1
ATOM 3255 C C . GLN B 1 102 ? 35.084 62.995 -1.286 1.00 36.32 102 GLN B C 1
ATOM 3256 O O . GLN B 1 102 ? 34.272 62.750 -2.188 1.00 36.70 102 GLN B O 1
ATOM 3262 N N . ALA B 1 103 ? 35.900 62.087 -0.744 1.00 36.60 103 ALA B N 1
ATOM 3263 C CA . ALA B 1 103 ? 35.876 60.649 -1.107 1.00 35.36 103 ALA B CA 1
ATOM 3264 C C . ALA B 1 103 ? 35.319 59.772 0.041 1.00 34.89 103 ALA B C 1
ATOM 3265 O O . ALA B 1 103 ? 35.399 60.109 1.216 1.00 32.11 103 ALA B O 1
ATOM 3267 N N . PRO B 1 104 ? 34.714 58.618 -0.288 1.00 34.62 104 PRO B N 1
ATOM 3268 C CA . PRO B 1 104 ? 34.293 57.856 0.900 1.00 34.43 104 PRO B CA 1
ATOM 3269 C C . PRO B 1 104 ? 35.531 57.344 1.621 1.00 32.92 104 PRO B C 1
ATOM 3270 O O . PRO B 1 104 ? 36.552 57.126 0.986 1.00 33.43 104 PRO B O 1
ATOM 3274 N N A LEU B 1 105 ? 35.458 57.166 2.934 0.50 30.87 105 LEU B N 1
ATOM 3275 N N B LEU B 1 105 ? 35.485 57.239 2.946 0.50 31.34 105 LEU B N 1
ATOM 3276 C CA A LEU B 1 105 ? 36.541 56.482 3.627 0.50 28.43 105 LEU B CA 1
ATOM 3277 C CA B LEU B 1 105 ? 36.543 56.524 3.645 0.50 29.45 105 LEU B CA 1
ATOM 3278 C C A LEU B 1 105 ? 36.213 55.012 3.745 0.50 29.57 105 LEU B C 1
ATOM 3279 C C B LEU B 1 105 ? 36.191 55.049 3.455 0.50 30.04 105 LEU B C 1
ATOM 3280 O O A LEU B 1 105 ? 35.101 54.639 4.173 0.50 28.94 105 LEU B O 1
ATOM 3281 O O B LEU B 1 105 ? 35.013 54.701 3.347 0.50 29.78 105 LEU B O 1
ATOM 3290 N N . THR B 1 106 ? 37.205 54.202 3.401 1.00 29.13 106 THR B N 1
ATOM 3291 C CA . THR B 1 106 ? 37.053 52.798 3.214 1.00 30.47 106 THR B CA 1
ATOM 3292 C C . THR B 1 106 ? 37.969 52.134 4.264 1.00 29.82 106 THR B C 1
ATOM 3293 O O . THR B 1 106 ? 39.018 52.709 4.671 1.00 25.57 106 THR B O 1
ATOM 3297 N N . ASN B 1 107 ? 37.616 50.933 4.699 1.00 25.86 107 ASN B N 1
ATOM 3298 C CA . ASN B 1 107 ? 38.474 50.206 5.620 1.00 26.02 107 ASN B CA 1
ATOM 3299 C C . ASN B 1 107 ? 39.726 49.749 4.913 1.00 24.15 107 ASN B C 1
ATOM 3300 O O . ASN B 1 107 ? 39.651 49.247 3.806 1.00 24.26 107 ASN B O 1
ATOM 3305 N N . PHE B 1 108 ? 40.876 49.953 5.525 1.00 24.37 108 PHE B N 1
ATOM 3306 C CA . PHE B 1 108 ? 42.125 49.6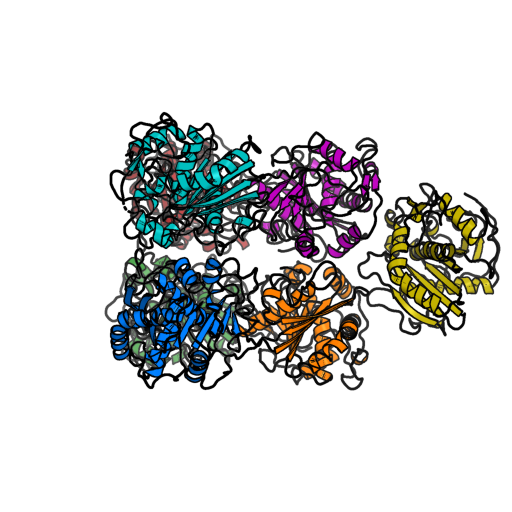21 4.863 1.00 23.98 108 PHE B CA 1
ATOM 3307 C C . PHE B 1 108 ? 42.195 48.107 4.612 1.00 24.68 108 PHE B C 1
ATOM 3308 O O . PHE B 1 108 ? 42.947 47.653 3.769 1.00 25.01 108 PHE B O 1
ATOM 3316 N N . ASP B 1 109 ? 41.387 47.317 5.325 1.00 25.43 109 ASP B N 1
ATOM 3317 C CA . ASP B 1 109 ? 41.461 45.869 5.050 1.00 25.57 109 ASP B CA 1
ATOM 3318 C C . ASP B 1 109 ? 40.927 45.472 3.660 1.00 26.06 109 ASP B C 1
ATOM 3319 O O . ASP B 1 109 ? 41.142 44.361 3.215 1.00 28.13 109 ASP B O 1
ATOM 3324 N N . LEU B 1 110 ? 40.297 46.374 2.946 1.00 24.68 110 LEU B N 1
ATOM 3325 C CA . LEU B 1 110 ? 39.899 46.093 1.594 1.00 26.53 110 LEU B CA 1
ATOM 3326 C C . LEU B 1 110 ? 41.058 46.238 0.623 1.00 25.19 110 LEU B C 1
ATOM 3327 O O . LEU B 1 110 ? 40.904 45.969 -0.541 1.00 24.12 110 LEU B O 1
ATOM 3332 N N . ALA B 1 111 ? 42.211 46.702 1.114 1.00 25.08 111 ALA B N 1
ATOM 3333 C CA . ALA B 1 111 ? 43.365 46.880 0.256 1.00 23.33 111 ALA B CA 1
ATOM 3334 C C . ALA B 1 111 ? 44.158 45.573 0.091 1.00 22.21 111 ALA B C 1
ATOM 3335 O O . ALA B 1 111 ? 44.091 44.674 0.950 1.00 21.79 111 ALA B O 1
ATOM 3337 N N . ALA B 1 112 ? 44.947 45.516 -0.971 1.00 21.90 112 ALA B N 1
ATOM 3338 C CA . ALA B 1 112 ? 45.793 44.346 -1.333 1.00 21.54 112 ALA B CA 1
ATOM 3339 C C . ALA B 1 112 ? 46.695 43.953 -0.196 1.00 21.73 112 ALA B C 1
ATOM 3340 O O . ALA B 1 112 ? 47.284 44.825 0.491 1.00 20.37 112 ALA B O 1
ATOM 3342 N N . ASN B 1 113 ? 46.752 42.633 0.053 1.00 20.50 113 ASN B N 1
ATOM 3343 C CA . ASN B 1 113 ? 47.644 42.086 1.075 1.00 21.70 113 ASN B CA 1
ATOM 3344 C C . ASN B 1 113 ? 47.326 42.382 2.531 1.00 20.28 113 ASN B C 1
ATOM 3345 O O . ASN B 1 113 ? 48.076 42.013 3.404 1.00 23.22 113 ASN B O 1
ATOM 3350 N N . ILE B 1 114 ? 46.217 43.039 2.814 1.00 21.52 114 ILE B N 1
ATOM 3351 C CA . ILE B 1 114 ? 45.857 43.361 4.188 1.00 22.08 114 ILE B CA 1
ATOM 3352 C C . ILE B 1 114 ? 44.671 42.436 4.654 1.00 26.29 114 ILE B C 1
ATOM 3353 O O . ILE B 1 114 ? 43.561 42.585 4.133 1.00 25.65 114 ILE B O 1
ATOM 3358 N N . SER B 1 115 ? 44.936 41.498 5.574 1.00 29.90 115 SER B N 1
ATOM 3359 C CA . SER B 1 115 ? 43.855 40.727 6.308 1.00 34.39 115 SER B CA 1
ATOM 3360 C C . SER B 1 115 ? 42.801 41.554 7.023 1.00 36.27 115 SER B C 1
ATOM 3361 O O . SER B 1 115 ? 43.086 42.650 7.488 1.00 36.15 115 SER B O 1
ATOM 3364 N N . SER B 1 116 ? 41.604 40.979 7.207 1.00 39.53 116 SER B N 1
ATOM 3365 C CA . SER B 1 116 ? 40.602 41.566 8.134 1.00 41.72 116 SER B CA 1
ATOM 3366 C C . SER B 1 116 ? 41.116 41.682 9.583 1.00 41.96 116 SER B C 1
ATOM 3367 O O . SER B 1 116 ? 40.724 42.608 10.348 1.00 42.97 116 SER B O 1
ATOM 3370 N N . THR B 1 117 ? 42.027 40.771 9.926 1.00 41.07 117 THR B N 1
ATOM 3371 C CA . THR B 1 117 ? 42.642 40.708 11.247 1.00 40.88 117 THR B CA 1
ATOM 3372 C C . THR B 1 117 ? 43.751 41.736 11.526 1.00 39.72 117 THR B C 1
ATOM 3373 O O . THR B 1 117 ? 44.005 42.055 12.687 1.00 38.01 117 THR B O 1
ATOM 3377 N N . ALA B 1 118 ? 44.386 42.257 10.468 1.00 38.68 118 ALA B N 1
ATOM 3378 C CA . ALA B 1 118 ? 45.598 43.079 10.614 1.00 36.99 118 ALA B CA 1
ATOM 3379 C C . ALA B 1 118 ? 45.294 44.509 11.094 1.00 37.23 118 ALA B C 1
ATOM 3380 O O . ALA B 1 118 ? 46.139 45.151 11.770 1.00 36.61 118 ALA B O 1
ATOM 3382 N N . THR B 1 119 ? 44.121 45.033 10.741 1.00 36.00 119 THR B N 1
ATOM 3383 C CA . THR B 1 119 ? 43.789 46.382 11.189 1.00 36.63 119 THR B CA 1
ATOM 3384 C C . THR B 1 119 ? 42.766 46.463 12.286 1.00 36.34 119 THR B C 1
ATOM 3385 O O . THR B 1 119 ? 42.022 45.531 12.546 1.00 36.18 119 THR B O 1
ATOM 3389 N N . CYS B 1 120 ? 42.725 47.612 12.922 1.00 34.82 120 CYS B N 1
ATOM 3390 C CA . CYS B 1 120 ? 41.601 47.958 13.760 1.00 35.11 120 CYS B CA 1
ATOM 3391 C C . CYS B 1 120 ? 40.256 48.062 12.962 1.00 34.88 120 CYS B C 1
ATOM 3392 O O . CYS B 1 120 ? 40.231 48.211 11.724 1.00 32.99 120 CYS B O 1
ATOM 3395 N N . ASP B 1 121 ? 39.125 47.902 13.647 1.00 35.30 121 ASP B N 1
ATOM 3396 C CA . ASP B 1 121 ? 37.828 47.877 12.917 1.00 34.90 121 ASP B CA 1
ATOM 3397 C C . ASP B 1 121 ? 37.459 49.210 12.303 1.00 34.43 121 ASP B C 1
ATOM 3398 O O . ASP B 1 121 ? 36.760 49.272 11.254 1.00 34.44 121 ASP B O 1
ATOM 3403 N N . ASP B 1 122 ? 37.922 50.267 12.969 1.00 32.85 122 ASP B N 1
ATOM 3404 C CA . ASP B 1 122 ? 37.677 51.658 12.580 1.00 30.18 122 ASP B CA 1
ATOM 3405 C C . ASP B 1 122 ? 38.894 52.278 11.860 1.00 28.33 122 ASP B C 1
ATOM 3406 O O . ASP B 1 122 ? 39.112 53.493 11.908 1.00 27.88 122 ASP B O 1
ATOM 3411 N N A CYS B 1 123 ? 39.678 51.456 11.187 0.50 26.09 123 CYS B N 1
ATOM 3412 N N B CYS B 1 123 ? 39.632 51.446 11.142 0.50 26.71 123 CYS B N 1
ATOM 3413 C CA A CYS B 1 123 ? 40.845 51.972 10.485 0.50 25.14 123 CYS B CA 1
ATOM 3414 C CA B CYS B 1 123 ? 40.810 51.887 10.405 0.50 26.56 123 CYS B CA 1
ATOM 3415 C C A CYS B 1 123 ? 40.462 52.342 9.060 0.50 24.00 123 CYS B C 1
ATOM 3416 C C B CYS B 1 123 ? 40.426 52.327 9.013 0.50 24.79 123 CYS B C 1
ATOM 3417 O O A CYS B 1 123 ? 40.666 51.538 8.132 0.50 25.06 123 CYS B O 1
ATOM 3418 O O B CYS B 1 123 ? 40.606 51.559 8.048 0.50 25.88 123 CYS B O 1
ATOM 3423 N N . LEU B 1 124 ? 39.919 53.565 8.906 1.00 22.94 124 LEU B N 1
ATOM 3424 C CA . LEU B 1 124 ? 39.380 54.067 7.654 1.00 22.17 124 LEU B CA 1
ATOM 3425 C C . LEU B 1 124 ? 40.342 55.007 6.933 1.00 20.80 124 LEU B C 1
ATOM 3426 O O . LEU B 1 124 ? 40.984 55.837 7.581 1.00 20.70 124 LEU B O 1
ATOM 3431 N N . VAL B 1 125 ? 40.481 54.801 5.644 1.00 20.82 125 VAL B N 1
ATOM 3432 C CA . VAL B 1 125 ? 41.399 55.625 4.808 1.00 19.35 125 VAL B CA 1
ATOM 3433 C C . VAL B 1 125 ? 40.686 56.222 3.580 1.00 18.24 125 VAL B C 1
ATOM 3434 O O . VAL B 1 125 ? 39.762 55.605 3.014 1.00 19.19 125 VAL B O 1
ATOM 3438 N N . HIS B 1 126 ? 41.100 57.426 3.148 1.00 18.43 126 HIS B N 1
ATOM 3439 C CA . HIS B 1 126 ? 40.638 58.080 1.938 1.00 18.46 126 HIS B CA 1
ATOM 3440 C C . HIS B 1 126 ? 40.665 57.063 0.763 1.00 20.05 126 HIS B C 1
ATOM 3441 O O . HIS B 1 126 ? 41.628 56.405 0.529 1.00 16.47 126 HIS B O 1
ATOM 3448 N N . ASN B 1 127 ? 39.563 56.927 0.018 1.00 21.06 127 ASN B N 1
ATOM 3449 C CA . ASN B 1 127 ? 39.475 55.866 -1.003 1.00 21.34 127 ASN B CA 1
ATOM 3450 C C . ASN B 1 127 ? 40.418 56.060 -2.185 1.00 20.53 127 ASN B C 1
ATOM 3451 O O . ASN B 1 127 ? 40.898 55.096 -2.840 1.00 20.45 127 ASN B O 1
ATOM 3456 N N . GLY B 1 128 ? 40.748 57.322 -2.424 1.00 19.06 128 GLY B N 1
ATOM 3457 C CA . GLY B 1 128 ? 41.728 57.672 -3.461 1.00 19.02 128 GLY B CA 1
ATOM 3458 C C . GLY B 1 128 ? 43.114 57.208 -3.070 1.00 16.63 128 GLY B C 1
ATOM 3459 O O . GLY B 1 128 ? 43.788 56.596 -3.878 1.00 16.32 128 GLY B O 1
ATOM 3460 N N . PHE B 1 129 ? 43.508 57.477 -1.817 1.00 15.67 129 PHE B N 1
ATOM 3461 C CA . PHE B 1 129 ? 44.818 57.027 -1.365 1.00 16.31 129 PHE B CA 1
ATOM 3462 C C . PHE B 1 129 ? 44.880 55.514 -1.288 1.00 16.96 129 PHE B C 1
ATOM 3463 O O . PHE B 1 129 ? 45.947 54.911 -1.544 1.00 15.77 129 PHE B O 1
ATOM 3471 N N . ILE B 1 130 ? 43.744 54.871 -0.954 1.00 16.08 130 ILE B N 1
ATOM 3472 C CA . ILE B 1 130 ? 43.770 53.381 -0.987 1.00 17.93 130 ILE B CA 1
ATOM 3473 C C . ILE B 1 130 ? 44.077 52.898 -2.391 1.00 16.82 130 ILE B C 1
ATOM 3474 O O . ILE B 1 130 ? 44.830 51.932 -2.574 1.00 17.18 130 ILE B O 1
ATOM 3479 N N . GLN B 1 131 ? 43.553 53.592 -3.395 1.00 16.51 131 GLN B N 1
ATOM 3480 C CA . GLN B 1 131 ? 43.806 53.275 -4.775 1.00 17.56 131 GLN B CA 1
ATOM 3481 C C . GLN B 1 131 ? 45.264 53.518 -5.097 1.00 16.77 131 GLN B C 1
ATOM 3482 O O . GLN B 1 131 ? 45.875 52.678 -5.778 1.00 16.77 131 GLN B O 1
ATOM 3488 N N . SER B 1 132 ? 45.891 54.581 -4.591 1.00 15.24 132 SER B N 1
ATOM 3489 C CA A SER B 1 132 ? 47.321 54.755 -4.915 0.50 12.94 132 SER B CA 1
ATOM 3490 C CA B SER B 1 132 ? 47.299 54.748 -4.969 0.50 13.03 132 SER B CA 1
ATOM 3491 C C . SER B 1 132 ? 48.172 53.621 -4.345 1.00 12.36 132 SER B C 1
ATOM 3492 O O . SER B 1 132 ? 49.067 53.154 -4.991 1.00 14.28 132 SER B O 1
ATOM 3497 N N . TYR B 1 133 ? 47.852 53.161 -3.115 1.00 12.96 133 TYR B N 1
ATOM 3498 C CA . TYR B 1 133 ? 48.548 52.018 -2.516 1.00 15.01 133 TYR B CA 1
ATOM 3499 C C . TYR B 1 133 ? 48.265 50.745 -3.382 1.00 16.61 133 TYR B C 1
ATOM 3500 O O . TYR B 1 133 ? 49.202 50.014 -3.758 1.00 14.45 133 TYR B O 1
ATOM 3509 N N . ASN B 1 134 ? 46.987 50.497 -3.668 1.00 16.94 134 ASN B N 1
ATOM 3510 C CA . ASN B 1 134 ? 46.647 49.323 -4.438 1.00 18.27 134 ASN B CA 1
ATOM 3511 C C . ASN B 1 134 ? 47.355 49.232 -5.765 1.00 18.18 134 ASN B C 1
ATOM 3512 O O . ASN B 1 134 ? 47.855 48.162 -6.153 1.00 16.34 134 ASN B O 1
ATOM 3517 N N . ASN B 1 135 ? 47.431 50.376 -6.478 1.00 15.61 135 ASN B N 1
ATOM 3518 C CA . ASN B 1 135 ? 48.098 50.479 -7.750 1.00 16.73 135 ASN B CA 1
ATOM 3519 C C . ASN B 1 135 ? 49.611 50.304 -7.618 1.00 16.22 135 ASN B C 1
ATOM 3520 O O . ASN B 1 135 ? 50.245 49.767 -8.543 1.00 16.61 135 ASN B O 1
ATOM 3525 N N . THR B 1 136 ? 50.207 50.666 -6.453 1.00 13.67 136 THR B N 1
ATOM 3526 C CA . THR B 1 136 ? 51.627 50.389 -6.265 1.00 14.88 136 THR B CA 1
ATOM 3527 C C . THR B 1 136 ? 51.768 48.822 -6.089 1.00 13.22 136 THR B C 1
ATOM 3528 O O . THR B 1 136 ? 52.586 48.209 -6.715 1.00 15.84 136 THR B O 1
ATOM 3532 N N . TYR B 1 137 ? 50.967 48.274 -5.203 1.00 14.84 137 TYR B N 1
ATOM 3533 C CA . TYR B 1 137 ? 51.110 46.835 -4.912 1.00 17.33 137 TYR B CA 1
ATOM 3534 C C . TYR B 1 137 ? 50.886 45.998 -6.179 1.00 18.20 137 TYR B C 1
ATOM 3535 O O . TYR B 1 137 ? 51.632 45.080 -6.509 1.00 17.85 137 TYR B O 1
ATOM 3544 N N . ASN B 1 138 ? 49.892 46.380 -6.953 1.00 18.49 138 ASN B N 1
ATOM 3545 C CA . ASN B 1 138 ? 49.558 45.568 -8.113 1.00 18.82 138 ASN B CA 1
ATOM 3546 C C . ASN B 1 138 ? 50.573 45.711 -9.280 1.00 20.06 138 ASN B C 1
ATOM 3547 O O . ASN B 1 138 ? 50.661 44.823 -10.144 1.00 20.58 138 ASN B O 1
ATOM 3552 N N . GLN B 1 139 ? 51.384 46.778 -9.280 1.00 17.56 139 GLN B N 1
ATOM 3553 C CA . GLN B 1 139 ? 52.439 46.887 -10.274 1.00 17.03 139 GLN B CA 1
ATOM 3554 C C . GLN B 1 139 ? 53.767 46.388 -9.844 1.00 18.20 139 GLN B C 1
ATOM 3555 O O . GLN B 1 139 ? 54.548 45.987 -10.698 1.00 20.75 139 GLN B O 1
ATOM 3561 N N . ILE B 1 140 ? 54.029 46.344 -8.548 1.00 15.94 140 ILE B N 1
ATOM 3562 C CA . ILE B 1 140 ? 55.360 45.996 -8.088 1.00 17.19 140 ILE B CA 1
ATOM 3563 C C . ILE B 1 140 ? 55.486 45.017 -6.885 1.00 17.54 140 ILE B C 1
ATOM 3564 O O . ILE B 1 140 ? 56.602 44.579 -6.584 1.00 18.12 140 ILE B O 1
ATOM 3569 N N . GLY B 1 141 ? 54.376 44.672 -6.202 1.00 18.82 141 GLY B N 1
ATOM 3570 C CA . GLY B 1 141 ? 54.467 43.882 -4.960 1.00 19.15 141 GLY B CA 1
ATOM 3571 C C . GLY B 1 141 ? 55.233 42.572 -5.227 1.00 19.54 141 GLY B C 1
ATOM 3572 O O . GLY B 1 141 ? 56.184 42.227 -4.518 1.00 18.49 141 GLY B O 1
ATOM 3573 N N . PRO B 1 142 ? 54.851 41.854 -6.288 1.00 21.09 142 PRO B N 1
ATOM 3574 C CA . PRO B 1 142 ? 55.486 40.538 -6.427 1.00 21.65 142 PRO B CA 1
ATOM 3575 C C . PRO B 1 142 ? 56.991 40.639 -6.795 1.00 21.29 142 PRO B C 1
ATOM 3576 O O . PRO B 1 142 ? 57.824 39.867 -6.295 1.00 21.16 142 PRO B O 1
ATOM 3580 N N . LYS B 1 143 ? 57.335 41.636 -7.595 1.00 20.30 143 LYS B N 1
ATOM 3581 C CA . LYS B 1 143 ? 58.747 41.939 -7.838 1.00 19.31 143 LYS B CA 1
ATOM 3582 C C . LYS B 1 143 ? 59.511 42.307 -6.593 1.00 17.74 143 LYS B C 1
ATOM 3583 O O . LYS B 1 143 ? 60.603 41.792 -6.390 1.00 18.10 143 LYS B O 1
ATOM 3589 N N . LEU B 1 144 ? 58.920 43.166 -5.745 1.00 16.99 144 LEU B N 1
ATOM 3590 C CA . LEU B 1 144 ? 59.513 43.505 -4.452 1.00 15.76 144 LEU B CA 1
ATOM 3591 C C . LEU B 1 144 ? 59.763 42.225 -3.622 1.00 17.93 144 LEU B C 1
ATOM 3592 O O . LEU B 1 144 ? 60.860 42.064 -3.088 1.00 17.16 144 LEU B O 1
ATOM 3597 N N . ASP B 1 145 ? 58.717 41.368 -3.489 1.00 18.14 145 ASP B N 1
ATOM 3598 C CA . ASP B 1 145 ? 58.859 40.082 -2.786 1.00 20.70 145 ASP B CA 1
ATOM 3599 C C . ASP B 1 145 ? 60.041 39.252 -3.263 1.00 18.97 145 ASP B C 1
ATOM 3600 O O . ASP B 1 145 ? 60.839 38.809 -2.374 1.00 20.70 145 ASP B O 1
ATOM 3605 N N . SER B 1 146 ? 60.273 39.241 -4.558 1.00 19.41 146 SER B N 1
ATOM 3606 C CA A SER B 1 146 ? 61.417 38.489 -5.100 0.50 20.90 146 SER B CA 1
ATOM 3607 C CA B SER B 1 146 ? 61.416 38.510 -5.154 0.50 20.56 146 SER B CA 1
ATOM 3608 C C . SER B 1 146 ? 62.740 39.102 -4.754 1.00 20.87 146 SER B C 1
ATOM 3609 O O . SER B 1 146 ? 63.716 38.397 -4.517 1.00 21.75 146 SER B O 1
ATOM 3614 N N . VAL B 1 147 ? 62.795 40.438 -4.707 1.00 19.00 147 VAL B N 1
ATOM 3615 C CA . VAL B 1 147 ? 64.043 41.087 -4.383 1.00 18.00 147 VAL B CA 1
ATOM 3616 C C . VAL B 1 147 ? 64.356 40.913 -2.901 1.00 16.42 147 VAL B C 1
ATOM 3617 O O . VAL B 1 147 ? 65.546 40.785 -2.539 1.00 18.87 147 VAL B O 1
ATOM 3621 N N . ILE B 1 148 ? 63.316 40.926 -2.052 1.00 16.83 148 ILE B N 1
ATOM 3622 C CA . ILE B 1 148 ? 63.494 40.797 -0.621 1.00 18.14 148 ILE B CA 1
ATOM 3623 C C . ILE B 1 148 ? 64.022 39.351 -0.411 1.00 19.96 148 ILE B C 1
ATOM 3624 O O . ILE B 1 148 ? 64.958 39.155 0.377 1.00 20.34 148 ILE B O 1
ATOM 3629 N N . GLU B 1 149 ? 63.490 38.396 -1.172 1.00 20.68 149 GLU B N 1
ATOM 3630 C CA . GLU B 1 149 ? 64.007 36.970 -1.071 1.00 22.88 149 GLU B CA 1
ATOM 3631 C C . GLU B 1 149 ? 65.475 36.869 -1.511 1.00 21.27 149 GLU B C 1
ATOM 3632 O O . GLU B 1 149 ? 66.270 36.120 -0.901 1.00 21.34 149 GLU B O 1
ATOM 3638 N N . GLN B 1 150 ? 65.865 37.621 -2.534 1.00 20.67 150 GLN B N 1
ATOM 3639 C CA . GLN B 1 150 ? 67.289 37.656 -2.891 1.00 20.92 150 GLN B CA 1
ATOM 3640 C C . GLN B 1 150 ? 68.203 38.348 -1.922 1.00 21.16 150 GLN B C 1
ATOM 3641 O O . GLN B 1 150 ? 69.401 38.015 -1.877 1.00 20.38 150 GLN B O 1
ATOM 3647 N N . TYR B 1 151 ? 67.704 39.391 -1.241 1.00 19.51 151 TYR B N 1
ATOM 3648 C CA . TYR B 1 151 ? 68.509 40.163 -0.326 1.00 17.82 151 TYR B CA 1
ATOM 3649 C C . TYR B 1 151 ? 67.839 40.231 1.036 1.00 20.25 151 TYR B C 1
ATOM 3650 O O . TYR B 1 151 ? 67.381 41.313 1.505 1.00 19.11 151 TYR B O 1
ATOM 3659 N N . PRO B 1 152 ? 67.757 39.105 1.734 1.00 20.07 152 PRO B N 1
ATOM 3660 C CA . PRO B 1 152 ? 66.974 39.071 2.929 1.00 20.97 152 PRO B CA 1
ATOM 3661 C C . PRO B 1 152 ? 67.540 39.882 4.141 1.00 19.60 152 PRO B C 1
ATOM 3662 O O . PRO B 1 152 ? 66.773 40.170 5.073 1.00 21.56 152 PRO B O 1
ATOM 3666 N N . ASP B 1 153 ? 68.802 40.302 4.111 1.00 19.45 153 ASP B N 1
ATOM 3667 C CA . ASP B 1 153 ? 69.404 41.064 5.173 1.00 20.64 153 ASP B CA 1
ATOM 3668 C C . ASP B 1 153 ? 69.440 42.598 4.876 1.00 20.28 153 ASP B C 1
ATOM 3669 O O . ASP B 1 153 ? 69.889 43.410 5.716 1.00 21.03 153 ASP B O 1
ATOM 3674 N N . TYR B 1 154 ? 68.965 42.971 3.681 1.00 17.05 154 TYR B N 1
ATOM 3675 C CA . TYR B 1 154 ? 68.915 44.430 3.352 1.00 15.30 154 TYR B CA 1
ATOM 3676 C C . TYR B 1 154 ? 67.659 44.978 3.964 1.00 15.39 154 TYR B C 1
ATOM 3677 O O . TYR B 1 154 ? 66.626 44.330 4.068 1.00 19.30 154 TYR B O 1
ATOM 3686 N N . GLN B 1 155 ? 67.773 46.205 4.412 1.00 15.62 155 GLN B N 1
ATOM 3687 C CA . GLN B 1 155 ? 66.628 46.913 4.927 1.00 13.49 155 GLN B CA 1
ATOM 3688 C C . GLN B 1 155 ? 65.774 47.474 3.810 1.00 15.34 155 GLN B C 1
ATOM 3689 O O . GLN B 1 155 ? 66.295 48.021 2.856 1.00 15.11 155 GLN B O 1
ATOM 3695 N N . ILE B 1 156 ? 64.462 47.349 3.954 1.00 14.36 156 ILE B N 1
ATOM 3696 C CA . ILE B 1 156 ? 63.546 47.833 2.975 1.00 13.71 156 ILE B CA 1
ATOM 3697 C C . ILE B 1 156 ? 63.197 49.281 3.365 1.00 13.61 156 ILE B C 1
ATOM 3698 O O . ILE B 1 156 ? 62.821 49.542 4.529 1.00 14.09 156 ILE B O 1
ATOM 3703 N N . ALA B 1 157 ? 63.270 50.179 2.406 1.00 13.22 157 ALA B N 1
ATOM 3704 C CA . ALA B 1 157 ? 62.947 51.609 2.723 1.00 11.58 157 ALA B CA 1
ATOM 3705 C C . ALA B 1 157 ? 61.955 52.060 1.694 1.00 11.15 157 ALA B C 1
ATOM 3706 O O . ALA B 1 157 ? 62.186 51.837 0.502 1.00 13.55 157 ALA B O 1
ATOM 3708 N N . VAL B 1 158 ? 60.827 52.668 2.098 1.00 9.67 158 VAL B N 1
ATOM 3709 C CA . VAL B 1 158 ? 59.811 53.066 1.159 1.00 9.75 158 VAL B CA 1
ATOM 3710 C C . VAL B 1 158 ? 59.647 54.576 1.314 1.00 10.79 158 VAL B C 1
ATOM 3711 O O . VAL B 1 158 ? 59.561 55.069 2.468 1.00 11.64 158 VAL B O 1
ATOM 3715 N N . THR B 1 159 ? 59.682 55.287 0.173 1.00 9.91 159 THR B N 1
ATOM 3716 C CA . THR B 1 159 ? 59.615 56.745 0.263 1.00 10.92 159 THR B CA 1
ATOM 3717 C C . THR B 1 159 ? 58.798 57.297 -0.898 1.00 10.58 159 THR B C 1
ATOM 3718 O O . THR B 1 159 ? 58.633 56.641 -1.880 1.00 12.29 159 THR B O 1
ATOM 3722 N N . GLY B 1 160 ? 58.217 58.508 -0.733 1.00 10.88 160 GLY B N 1
ATOM 3723 C CA . GLY B 1 160 ? 57.587 59.145 -1.842 1.00 9.54 160 GLY B CA 1
ATOM 3724 C C . GLY B 1 160 ? 57.199 60.563 -1.437 1.00 10.32 160 GLY B C 1
ATOM 3725 O O . GLY B 1 160 ? 56.965 60.866 -0.240 1.00 10.19 160 GLY B O 1
ATOM 3726 N N . HIS B 1 161 ? 56.960 61.360 -2.473 1.00 10.11 161 HIS B N 1
ATOM 3727 C CA . HIS B 1 161 ? 56.574 62.785 -2.280 1.00 10.45 161 HIS B CA 1
ATOM 3728 C C . HIS B 1 161 ? 55.119 62.904 -2.759 1.00 11.98 161 HIS B C 1
ATOM 3729 O O . HIS B 1 161 ? 54.745 62.194 -3.677 1.00 11.38 161 HIS B O 1
ATOM 3736 N N . SER B 1 162 ? 54.336 63.724 -2.067 1.00 11.18 162 SER B N 1
ATOM 3737 C CA . SER B 1 162 ? 52.964 64.104 -2.460 1.00 10.48 162 SER B CA 1
ATOM 3738 C C . SER B 1 162 ? 52.020 62.889 -2.409 1.00 10.10 162 SER B C 1
ATOM 3739 O O . SER B 1 162 ? 52.012 62.197 -1.445 1.00 10.11 162 SER B O 1
ATOM 3742 N N . LEU B 1 163 ? 51.296 62.614 -3.496 1.00 12.10 163 LEU B N 1
ATOM 3743 C CA . LEU B 1 163 ? 50.521 61.324 -3.534 1.00 11.12 163 LEU B CA 1
ATOM 3744 C C . LEU B 1 163 ? 51.419 60.108 -3.354 1.00 10.12 163 LEU B C 1
ATOM 3745 O O . LEU B 1 163 ? 50.962 59.105 -2.713 1.00 10.93 163 LEU B O 1
ATOM 3750 N N . GLY B 1 164 ? 52.675 60.182 -3.808 1.00 11.77 164 GLY B N 1
ATOM 3751 C CA . GLY B 1 164 ? 53.658 59.099 -3.547 1.00 10.78 164 GLY B CA 1
ATOM 3752 C C . GLY B 1 164 ? 53.880 58.898 -2.046 1.00 12.10 164 GLY B C 1
ATOM 3753 O O . GLY B 1 164 ? 54.129 57.786 -1.603 1.00 12.40 164 GLY B O 1
ATOM 3754 N N . GLY B 1 165 ? 53.866 59.988 -1.255 1.00 10.80 165 GLY B N 1
ATOM 3755 C CA . GLY B 1 165 ? 54.016 59.945 0.216 1.00 11.32 165 GLY B CA 1
ATOM 3756 C C . GLY B 1 165 ? 52.832 59.171 0.829 1.00 10.45 165 GLY B C 1
ATOM 3757 O O . GLY B 1 165 ? 53.003 58.416 1.778 1.00 13.12 165 GLY B O 1
ATOM 3758 N N . ALA B 1 166 ? 51.616 59.422 0.319 1.00 9.77 166 ALA B N 1
ATOM 3759 C CA . ALA B 1 166 ? 50.434 58.768 0.909 1.00 11.61 166 ALA B CA 1
ATOM 3760 C C . ALA B 1 166 ? 50.570 57.268 0.543 1.00 11.63 166 ALA B C 1
ATOM 3761 O O . ALA B 1 166 ? 50.360 56.409 1.441 1.00 12.92 166 ALA B O 1
ATOM 3763 N N . ALA B 1 167 ? 50.943 56.973 -0.685 1.00 11.66 167 ALA B N 1
ATOM 3764 C CA . ALA B 1 167 ? 51.121 55.559 -1.035 1.00 11.04 167 ALA B CA 1
ATOM 3765 C C . ALA B 1 167 ? 52.240 54.882 -0.238 1.00 14.64 167 ALA B C 1
ATOM 3766 O O . ALA B 1 167 ? 52.101 53.694 0.079 1.00 14.18 167 ALA B O 1
ATOM 3768 N N . ALA B 1 168 ? 53.378 55.577 -0.030 1.00 10.97 168 ALA B N 1
ATOM 3769 C CA . ALA B 1 168 ? 54.474 55.082 0.758 1.00 12.39 168 ALA B CA 1
ATOM 3770 C C . ALA B 1 168 ? 54.045 54.742 2.176 1.00 12.26 168 ALA B C 1
ATOM 3771 O O . ALA B 1 168 ? 54.461 53.668 2.680 1.00 14.31 168 ALA B O 1
ATOM 3773 N N . LEU B 1 169 ? 53.263 55.612 2.815 1.00 12.03 169 LEU B N 1
ATOM 3774 C CA . LEU B 1 169 ? 52.887 55.344 4.179 1.00 12.08 169 LEU B CA 1
ATOM 3775 C C . LEU B 1 169 ? 52.060 54.018 4.185 1.00 12.56 169 LEU B C 1
ATOM 3776 O O . LEU B 1 169 ? 52.298 53.114 5.002 1.00 14.33 169 LEU B O 1
ATOM 3781 N N . LEU B 1 170 ? 51.073 53.969 3.306 1.00 12.62 170 LEU B N 1
ATOM 3782 C CA . LEU B 1 170 ? 50.191 52.776 3.325 1.00 14.80 170 LEU B CA 1
ATOM 3783 C C . LEU B 1 170 ? 50.976 51.529 2.877 1.00 15.64 170 LEU B C 1
ATOM 3784 O O . LEU B 1 170 ? 50.739 50.434 3.386 1.00 18.30 170 LEU B O 1
ATOM 3789 N N . PHE B 1 171 ? 51.934 51.669 1.970 1.00 12.12 171 PHE B N 1
ATOM 3790 C CA . PHE B 1 171 ? 52.764 50.494 1.578 1.00 12.83 171 PHE B CA 1
ATOM 3791 C C . PHE B 1 171 ? 53.623 50.066 2.739 1.00 14.79 171 PHE B C 1
ATOM 3792 O O . PHE B 1 171 ? 53.899 48.847 2.947 1.00 14.61 171 PHE B O 1
ATOM 3800 N N . GLY B 1 172 ? 54.206 51.032 3.420 1.00 13.56 172 GLY B N 1
ATOM 3801 C CA . GLY B 1 172 ? 54.958 50.779 4.665 1.00 15.44 172 GLY B CA 1
ATOM 3802 C C . GLY B 1 172 ? 54.105 49.956 5.616 1.00 16.10 172 GLY B C 1
ATOM 3803 O O . GLY B 1 172 ? 54.572 48.934 6.230 1.00 16.54 172 GLY B O 1
ATOM 3804 N N . ILE B 1 173 ? 52.906 50.479 5.853 1.00 17.36 173 ILE B N 1
ATOM 3805 C CA . ILE B 1 173 ? 52.013 49.798 6.777 1.00 16.84 173 ILE B CA 1
ATOM 3806 C C . ILE B 1 173 ? 51.737 48.353 6.299 1.00 17.13 173 ILE B C 1
ATOM 3807 O O . ILE B 1 173 ? 51.785 47.447 7.125 1.00 17.91 173 ILE B O 1
ATOM 3812 N N . ASN B 1 174 ? 51.488 48.146 5.008 1.00 15.70 174 ASN B N 1
ATOM 3813 C CA . ASN B 1 174 ? 51.305 46.752 4.475 1.00 15.96 174 ASN B CA 1
ATOM 3814 C C . ASN B 1 174 ? 52.522 45.897 4.802 1.00 16.84 174 ASN B C 1
ATOM 3815 O O . ASN B 1 174 ? 52.380 44.799 5.306 1.00 17.61 174 ASN B O 1
ATOM 3820 N N . LEU B 1 175 ? 53.729 46.396 4.547 1.00 16.22 175 LEU B N 1
ATOM 3821 C CA . LEU B 1 175 ? 54.943 45.643 4.884 1.00 16.16 175 LEU B CA 1
ATOM 3822 C C . LEU B 1 175 ? 55.122 45.287 6.355 1.00 18.62 175 LEU B C 1
ATOM 3823 O O . LEU B 1 175 ? 55.528 44.139 6.683 1.00 19.75 175 LEU B O 1
ATOM 3828 N N . LYS B 1 176 ? 54.801 46.234 7.213 1.00 18.37 176 LYS B N 1
ATOM 3829 C CA . LYS B 1 176 ? 54.911 46.090 8.603 1.00 21.23 176 LYS B CA 1
ATOM 3830 C C . LYS B 1 176 ? 53.930 44.995 9.150 1.00 22.26 176 LYS B C 1
ATOM 3831 O O . LYS B 1 176 ? 54.360 44.108 9.920 1.00 21.80 176 LYS B O 1
ATOM 3837 N N . VAL B 1 177 ? 52.648 45.124 8.846 1.00 20.57 177 VAL B N 1
ATOM 3838 C CA . VAL B 1 177 ? 51.678 44.116 9.346 1.00 22.41 177 VAL B CA 1
ATOM 3839 C C . VAL B 1 177 ? 51.919 42.752 8.706 1.00 22.52 177 VAL B C 1
ATOM 3840 O O . VAL B 1 177 ? 51.501 41.710 9.296 1.00 23.95 177 VAL B O 1
ATOM 3844 N N . ASN B 1 178 ? 52.601 42.712 7.551 1.00 21.62 178 ASN B N 1
ATOM 3845 C CA . ASN B 1 178 ? 52.966 41.440 6.887 1.00 20.89 178 ASN B CA 1
ATOM 3846 C C . ASN B 1 178 ? 54.336 40.864 7.222 1.00 21.19 178 ASN B C 1
ATOM 3847 O O . ASN B 1 178 ? 54.916 40.109 6.435 1.00 22.52 178 ASN B O 1
ATOM 3852 N N . GLY B 1 179 ? 54.859 41.227 8.380 1.00 20.41 179 GLY B N 1
ATOM 3853 C CA . GLY B 1 179 ? 56.099 40.580 8.895 1.00 23.13 179 GLY B CA 1
ATOM 3854 C C . GLY B 1 179 ? 57.469 41.191 8.633 1.00 23.11 179 GLY B C 1
ATOM 3855 O O . GLY B 1 179 ? 58.488 40.711 9.187 1.00 25.99 179 GLY B O 1
ATOM 3856 N N . HIS B 1 180 ? 57.489 42.326 7.936 1.00 21.38 180 HIS B N 1
ATOM 3857 C CA . HIS B 1 180 ? 58.732 42.949 7.569 1.00 20.49 180 HIS B CA 1
ATOM 3858 C C . HIS B 1 180 ? 58.917 44.140 8.466 1.00 19.76 180 HIS B C 1
ATOM 3859 O O . HIS B 1 180 ? 58.065 44.474 9.265 1.00 21.32 180 HIS B O 1
ATOM 3866 N N . ASP B 1 181 ? 60.060 44.796 8.308 1.00 19.25 181 ASP B N 1
ATOM 3867 C CA . ASP B 1 181 ? 60.518 45.858 9.176 1.00 18.17 181 ASP B CA 1
ATOM 3868 C C . ASP B 1 181 ? 60.985 47.074 8.331 1.00 16.51 181 ASP B C 1
ATOM 3869 O O . ASP B 1 181 ? 62.134 47.480 8.386 1.00 15.08 181 ASP B O 1
ATOM 3874 N N . PRO B 1 182 ? 60.050 47.693 7.637 1.00 14.58 182 PRO B N 1
ATOM 3875 C CA . PRO B 1 182 ? 60.464 48.780 6.714 1.00 14.43 182 PRO B CA 1
ATOM 3876 C C . PRO B 1 182 ? 60.716 50.108 7.382 1.00 12.86 182 PRO B C 1
ATOM 3877 O O . PRO B 1 182 ? 60.090 50.441 8.401 1.00 14.25 182 PRO B O 1
ATOM 3881 N N . LEU B 1 183 ? 61.621 50.879 6.739 1.00 11.94 183 LEU B N 1
ATOM 3882 C CA . LEU B 1 183 ? 61.735 52.314 7.009 1.00 12.41 183 LEU B CA 1
ATOM 3883 C C . LEU B 1 183 ? 60.791 53.060 6.061 1.00 10.85 183 LEU B C 1
ATOM 3884 O O . LEU B 1 183 ? 60.775 52.700 4.860 1.00 14.87 183 LEU B O 1
ATOM 3889 N N . VAL B 1 184 ? 59.999 54.000 6.612 1.00 12.02 184 VAL B N 1
ATOM 3890 C CA . VAL B 1 184 ? 59.021 54.738 5.785 1.00 10.17 184 VAL B CA 1
ATOM 3891 C C . VAL B 1 184 ? 59.342 56.232 5.959 1.00 8.98 184 VAL B C 1
ATOM 3892 O O . VAL B 1 184 ? 59.359 56.738 7.122 1.00 10.14 184 VAL B O 1
ATOM 3896 N N . VAL B 1 185 ? 59.640 56.920 4.829 1.00 9.10 185 VAL B N 1
ATOM 3897 C CA . VAL B 1 185 ? 59.947 58.383 4.947 1.00 8.82 185 VAL B CA 1
ATOM 3898 C C . VAL B 1 185 ? 59.060 59.004 3.896 1.00 7.97 185 VAL B C 1
ATOM 3899 O O . VAL B 1 185 ? 59.183 58.724 2.689 1.00 10.84 185 VAL B O 1
ATOM 3903 N N . THR B 1 186 ? 58.132 59.809 4.327 1.00 10.37 186 THR B N 1
ATOM 3904 C CA . THR B 1 186 ? 57.239 60.498 3.324 1.00 9.34 186 THR B CA 1
ATOM 3905 C C . THR B 1 186 ? 57.593 62.011 3.260 1.00 8.60 186 THR B C 1
ATOM 3906 O O . THR B 1 186 ? 58.087 62.569 4.230 1.00 10.33 186 THR B O 1
ATOM 3910 N N . LEU B 1 187 ? 57.324 62.636 2.113 1.00 9.14 187 LEU B N 1
ATOM 3911 C CA . LEU B 1 187 ? 57.555 64.085 1.941 1.00 7.62 187 LEU B CA 1
ATOM 3912 C C . LEU B 1 187 ? 56.266 64.746 1.387 1.00 8.23 187 LEU B C 1
ATOM 3913 O O . LEU B 1 187 ? 55.693 64.273 0.377 1.00 9.24 187 LEU B O 1
ATOM 3918 N N . GLY B 1 188 ? 55.796 65.801 2.041 1.00 8.72 188 GLY B N 1
ATOM 3919 C CA . GLY B 1 188 ? 54.623 66.531 1.443 1.00 7.94 188 GLY B CA 1
ATOM 3920 C C . GLY B 1 188 ? 53.402 65.621 1.407 1.00 9.56 188 GLY B C 1
ATOM 3921 O O . GLY B 1 188 ? 52.602 65.769 0.473 1.00 9.61 188 GLY B O 1
ATOM 3922 N N . GLN B 1 189 ? 53.219 64.796 2.443 1.00 10.14 189 GLN B N 1
ATOM 3923 C CA . GLN B 1 189 ? 52.168 63.742 2.385 1.00 10.06 189 GLN B CA 1
ATOM 3924 C C . GLN B 1 189 ? 50.876 64.275 2.942 1.00 9.50 189 GLN B C 1
ATOM 3925 O O . GLN B 1 189 ? 50.854 64.761 4.008 1.00 10.18 189 GLN B O 1
ATOM 3931 N N . PRO B 1 190 ? 49.774 64.092 2.221 1.00 10.58 190 PRO B N 1
ATOM 3932 C CA . PRO B 1 190 ? 48.484 64.570 2.716 1.00 11.07 190 PRO B CA 1
ATOM 3933 C C . PRO B 1 190 ? 47.994 63.660 3.832 1.00 12.01 190 PRO B C 1
ATOM 3934 O O . PRO B 1 190 ? 48.549 62.598 4.038 1.00 13.19 190 PRO B O 1
ATOM 3938 N N . ILE B 1 191 ? 46.946 64.069 4.535 1.00 11.98 191 ILE B N 1
ATOM 3939 C CA A ILE B 1 191 ? 46.367 63.246 5.571 0.50 13.64 191 ILE B CA 1
ATOM 3940 C CA B ILE B 1 191 ? 46.382 63.247 5.578 0.50 12.87 191 ILE B CA 1
ATOM 3941 C C . ILE B 1 191 ? 45.647 62.044 4.967 1.00 14.37 191 ILE B C 1
ATOM 3942 O O . ILE B 1 191 ? 44.779 62.240 4.141 1.00 16.40 191 ILE B O 1
ATOM 3951 N N . VAL B 1 192 ? 45.972 60.847 5.450 1.00 16.34 192 VAL B N 1
ATOM 3952 C CA . VAL B 1 192 ? 45.515 59.661 4.743 1.00 16.64 192 VAL B CA 1
ATOM 3953 C C . VAL B 1 192 ? 44.178 59.124 5.331 1.00 16.59 192 VAL B C 1
ATOM 3954 O O . VAL B 1 192 ? 43.366 58.606 4.578 1.00 17.43 192 VAL B O 1
ATOM 3958 N N . GLY B 1 193 ? 44.020 59.178 6.634 1.00 16.81 193 GLY B N 1
ATOM 3959 C CA . GLY B 1 193 ? 42.841 58.527 7.240 1.00 17.10 193 GLY B CA 1
ATOM 3960 C C . GLY B 1 193 ? 42.252 59.181 8.455 1.00 17.02 193 GLY B C 1
ATOM 3961 O O . GLY B 1 193 ? 42.414 60.364 8.718 1.00 14.90 193 GLY B O 1
ATOM 3962 N N . ASN B 1 194 ? 41.411 58.417 9.192 1.00 17.72 194 ASN B N 1
ATOM 3963 C CA . ASN B 1 194 ? 40.674 59.010 10.275 1.00 18.59 194 ASN B CA 1
ATOM 3964 C C . ASN B 1 194 ? 41.394 58.797 11.584 1.00 20.42 194 ASN B C 1
ATOM 3965 O O . ASN B 1 194 ? 42.517 58.329 11.567 1.00 18.82 194 ASN B O 1
ATOM 3970 N N . ALA B 1 195 ? 40.748 59.106 12.711 1.00 18.30 195 ALA B N 1
ATOM 3971 C CA . ALA B 1 195 ? 41.414 59.005 14.039 1.00 20.18 195 ALA B CA 1
ATOM 3972 C C . ALA B 1 195 ? 41.792 57.594 14.330 1.00 21.33 195 ALA B C 1
ATOM 3973 O O . ALA B 1 195 ? 42.836 57.337 14.933 1.00 20.46 195 ALA B O 1
ATOM 3975 N N . GLY B 1 196 ? 40.852 56.682 14.027 1.00 19.21 196 GLY B N 1
ATOM 3976 C CA . GLY B 1 196 ? 41.139 55.279 14.253 1.00 19.67 196 GLY B CA 1
ATOM 3977 C C . GLY B 1 196 ? 42.409 54.810 13.545 1.00 18.58 196 GLY B C 1
ATOM 3978 O O . GLY B 1 196 ? 43.277 54.240 14.173 1.00 20.83 196 GLY B O 1
ATOM 3979 N N . PHE B 1 197 ? 42.509 55.107 12.277 1.00 16.35 197 PHE B N 1
ATOM 3980 C CA . PHE B 1 197 ? 43.654 54.791 11.459 1.00 16.50 197 PHE B CA 1
ATOM 3981 C C . PHE B 1 197 ? 44.934 55.385 12.043 1.00 15.39 197 PHE B C 1
ATOM 3982 O O . PHE B 1 197 ? 45.902 54.686 12.150 1.00 19.06 197 PHE B O 1
ATOM 3990 N N . ALA B 1 198 ? 44.888 56.692 12.324 1.00 16.11 198 ALA B N 1
ATOM 3991 C CA . ALA B 1 198 ? 46.103 57.487 12.816 1.00 14.79 198 ALA B CA 1
ATOM 3992 C C . ALA B 1 198 ? 46.585 56.929 14.095 1.00 16.83 198 ALA B C 1
ATOM 3993 O O . ALA B 1 198 ? 47.785 56.698 14.262 1.00 15.06 198 ALA B O 1
ATOM 3995 N N . ASN B 1 199 ? 45.648 56.691 15.043 1.00 16.38 199 ASN B N 1
ATOM 3996 C CA . ASN B 1 199 ? 46.076 56.165 16.293 1.00 17.83 199 ASN B CA 1
ATOM 3997 C C . ASN B 1 199 ? 46.599 54.707 16.176 1.00 16.88 199 ASN B C 1
ATOM 3998 O O . ASN B 1 199 ? 47.514 54.304 16.895 1.00 19.03 199 ASN B O 1
ATOM 4003 N N . TRP B 1 200 ? 46.044 53.944 15.250 1.00 17.44 200 TRP B N 1
ATOM 4004 C CA . TRP B 1 200 ? 46.477 52.531 15.067 1.00 18.14 200 TRP B CA 1
ATOM 4005 C C . TRP B 1 200 ? 47.877 52.508 14.414 1.00 17.66 200 TRP B C 1
ATOM 4006 O O . TRP B 1 200 ? 48.758 51.746 14.820 1.00 18.63 200 TRP B O 1
ATOM 4017 N N . VAL B 1 201 ? 48.131 53.463 13.520 1.00 16.25 201 VAL B N 1
ATOM 4018 C CA . VAL B 1 201 ? 49.477 53.622 12.922 1.00 15.67 201 VAL B CA 1
ATOM 4019 C C . VAL B 1 201 ? 50.504 53.937 14.032 1.00 15.84 201 VAL B C 1
ATOM 4020 O O . VAL B 1 201 ? 51.629 53.462 13.988 1.00 16.78 201 VAL B O 1
ATOM 4024 N N . ASP B 1 202 ? 50.152 54.816 14.957 1.00 15.41 202 ASP B N 1
ATOM 4025 C CA . ASP B 1 202 ? 51.088 55.300 16.003 1.00 16.81 202 ASP B CA 1
ATOM 4026 C C . ASP B 1 202 ? 51.416 54.072 16.886 1.00 17.10 202 ASP B C 1
ATOM 4027 O O . ASP B 1 202 ? 52.558 53.825 17.204 1.00 17.49 202 ASP B O 1
ATOM 4032 N N . LYS B 1 203 ? 50.407 53.224 17.167 1.00 17.69 203 LYS B N 1
ATOM 4033 C CA . LYS B 1 203 ? 50.695 52.035 17.943 1.00 19.44 203 LYS B CA 1
ATOM 4034 C C . LYS B 1 203 ? 51.573 51.077 17.124 1.00 18.33 203 LYS B C 1
ATOM 4035 O O . LYS B 1 203 ? 52.529 50.518 17.669 1.00 20.38 203 LYS B O 1
ATOM 4041 N N . LEU B 1 204 ? 51.330 50.930 15.825 1.00 18.72 204 LEU B N 1
ATOM 4042 C CA . LEU B 1 204 ? 52.080 50.024 15.014 1.00 18.26 204 LEU B CA 1
ATOM 4043 C C . LEU B 1 204 ? 53.541 50.430 14.905 1.00 20.15 204 LEU B C 1
ATOM 4044 O O . LEU B 1 204 ? 54.439 49.605 15.114 1.00 20.27 204 LEU B O 1
ATOM 4049 N N . PHE B 1 205 ? 53.781 51.722 14.621 1.00 18.91 205 PHE B N 1
ATOM 4050 C CA . PHE B 1 205 ? 55.183 52.194 14.422 1.00 19.95 205 PHE B CA 1
ATOM 4051 C C . PHE B 1 205 ? 55.899 52.684 15.631 1.00 20.42 205 PHE B C 1
ATOM 4052 O O . PHE B 1 205 ? 57.147 52.564 15.680 1.00 20.26 205 PHE B O 1
ATOM 4060 N N . PHE B 1 206 ? 55.174 53.229 16.613 1.00 20.11 206 PHE B N 1
ATOM 4061 C CA . PHE B 1 206 ? 55.857 53.846 17.747 1.00 21.05 206 PHE B CA 1
ATOM 4062 C C . PHE B 1 206 ? 55.516 53.139 19.070 1.00 23.89 206 PHE B C 1
ATOM 4063 O O . PHE B 1 206 ? 56.086 53.482 20.138 1.00 24.86 206 PHE B O 1
ATOM 4071 N N . GLY B 1 207 ? 54.651 52.139 19.003 1.00 23.76 207 GLY B N 1
ATOM 4072 C CA . GLY B 1 207 ? 54.402 51.268 20.149 1.00 25.24 207 GLY B CA 1
ATOM 4073 C C . GLY B 1 207 ? 53.362 51.728 21.153 1.00 26.37 207 GLY B C 1
ATOM 4074 O O . GLY B 1 207 ? 53.006 50.976 22.096 1.00 26.01 207 GLY B O 1
ATOM 4075 N N . GLN B 1 208 ? 52.847 52.946 20.987 1.00 24.40 208 GLN B N 1
ATOM 4076 C CA . GLN B 1 208 ? 51.828 53.448 21.900 1.00 24.36 208 GLN B CA 1
ATOM 4077 C C . GLN B 1 208 ? 51.107 54.583 21.235 1.00 24.79 208 GLN B C 1
ATOM 4078 O O . GLN B 1 208 ? 51.579 55.139 20.225 1.00 23.38 208 GLN B O 1
ATOM 4084 N N . GLU B 1 209 ? 49.970 54.966 21.818 1.00 24.00 209 GLU B N 1
ATOM 4085 C CA . GLU B 1 209 ? 49.292 56.173 21.394 1.00 24.77 209 GLU B CA 1
ATOM 4086 C C . GLU B 1 209 ? 49.996 57.365 21.977 1.00 22.44 209 GLU B C 1
ATOM 4087 O O . GLU B 1 209 ? 50.677 57.300 23.031 1.00 22.78 209 GLU B O 1
ATOM 4093 N N . ASN B 1 210 ? 49.894 58.475 21.249 1.00 20.94 210 ASN B N 1
ATOM 4094 C CA . ASN B 1 210 ? 50.457 59.703 21.686 1.00 20.60 210 ASN B CA 1
ATOM 4095 C C . ASN B 1 210 ? 51.947 59.595 21.974 1.00 18.37 210 ASN B C 1
ATOM 4096 O O . ASN B 1 210 ? 52.399 59.949 23.052 1.00 19.99 210 ASN B O 1
ATOM 4101 N N . PRO B 1 211 ? 52.689 59.016 21.041 1.00 16.52 211 PRO B N 1
ATOM 4102 C CA . PRO B 1 211 ? 54.106 58.700 21.272 1.00 16.37 211 PRO B CA 1
ATOM 4103 C C . PRO B 1 211 ? 55.059 59.890 21.295 1.00 16.98 211 PRO B C 1
ATOM 4104 O O . PRO B 1 211 ? 54.751 60.958 20.719 1.00 17.49 211 PRO B O 1
ATOM 4108 N N . ASP B 1 212 ? 56.219 59.709 21.948 1.00 16.51 212 ASP B N 1
ATOM 4109 C CA . ASP B 1 212 ? 57.283 60.694 21.911 1.00 16.11 212 ASP B CA 1
ATOM 4110 C C . ASP B 1 212 ? 58.040 60.483 20.589 1.00 15.46 212 ASP B C 1
ATOM 4111 O O . ASP B 1 212 ? 58.677 59.386 20.365 1.00 16.85 212 ASP B O 1
ATOM 4116 N N . VAL B 1 213 ? 57.962 61.495 19.710 1.00 12.65 213 VAL B N 1
ATOM 4117 C CA . VAL B 1 213 ? 58.580 61.408 18.431 1.00 13.06 213 VAL B CA 1
ATOM 4118 C C . VAL B 1 213 ? 59.555 62.573 18.244 1.00 12.62 213 VAL B C 1
ATOM 4119 O O . VAL B 1 213 ? 59.783 63.034 17.069 1.00 12.69 213 VAL B O 1
ATOM 4123 N N . SER B 1 214 ? 60.200 62.908 19.355 1.00 11.51 214 SER B N 1
ATOM 4124 C CA . SER B 1 214 ? 61.122 64.064 19.335 1.00 11.83 214 SER B CA 1
ATOM 4125 C C . SER B 1 214 ? 62.489 63.727 18.786 1.00 13.14 214 SER B C 1
ATOM 4126 O O . SER B 1 214 ? 63.268 64.660 18.552 1.00 13.46 214 SER B O 1
ATOM 4129 N N . LYS B 1 215 ? 62.791 62.428 18.634 1.00 14.34 215 LYS B N 1
ATOM 4130 C CA . LYS B 1 215 ? 64.170 61.984 18.325 1.00 14.25 215 LYS B CA 1
ATOM 4131 C C . LYS B 1 215 ? 64.275 61.166 17.050 1.00 13.97 215 LYS B C 1
ATOM 4132 O O . LYS B 1 215 ? 63.367 60.373 16.678 1.00 15.09 215 LYS B O 1
ATOM 4138 N N . VAL B 1 216 ? 65.431 61.314 16.377 1.00 13.72 216 VAL B N 1
ATOM 4139 C CA . VAL B 1 216 ? 65.793 60.458 15.263 1.00 15.34 216 VAL B CA 1
ATOM 4140 C C . VAL B 1 216 ? 66.587 59.339 15.927 1.00 18.44 216 VAL B C 1
ATOM 4141 O O . VAL B 1 216 ? 67.524 59.614 16.741 1.00 19.79 216 VAL B O 1
ATOM 4145 N N . SER B 1 217 ? 66.264 58.100 15.557 1.00 19.17 217 SER B N 1
ATOM 4146 C CA . SER B 1 217 ? 67.081 56.962 16.057 1.00 22.30 217 SER B CA 1
ATOM 4147 C C . SER B 1 217 ? 67.024 55.839 15.075 1.00 22.80 217 SER B C 1
ATOM 4148 O O . SER B 1 217 ? 66.137 55.773 14.247 1.00 21.92 217 SER B O 1
ATOM 4151 N N . LYS B 1 218 ? 68.038 54.961 15.166 1.00 24.98 218 LYS B N 1
ATOM 4152 C CA . LYS B 1 218 ? 68.166 53.806 14.308 1.00 25.92 218 LYS B CA 1
ATOM 4153 C C . LYS B 1 218 ? 66.943 52.904 14.419 1.00 24.90 218 LYS B C 1
ATOM 4154 O O . LYS B 1 218 ? 66.581 52.259 13.441 1.00 27.02 218 LYS B O 1
ATOM 4158 N N . ASP B 1 219 ? 66.308 52.860 15.584 1.00 24.29 219 ASP B N 1
ATOM 4159 C CA . ASP B 1 219 ? 65.084 52.005 15.828 1.00 26.23 219 ASP B CA 1
ATOM 4160 C C . ASP B 1 219 ? 63.808 52.560 15.233 1.00 23.77 219 ASP B C 1
ATOM 4161 O O . ASP B 1 219 ? 62.809 51.827 15.054 1.00 23.87 219 ASP B O 1
ATOM 4166 N N . ARG B 1 220 ? 63.798 53.879 15.016 1.00 20.26 220 ARG B N 1
ATOM 4167 C CA . ARG B 1 220 ? 62.569 54.539 14.525 1.00 16.81 220 ARG B CA 1
ATOM 4168 C C . ARG B 1 220 ? 62.399 54.305 13.025 1.00 16.00 220 ARG B C 1
ATOM 4169 O O . ARG B 1 220 ? 63.396 54.377 12.227 1.00 16.33 220 ARG B O 1
ATOM 4177 N N . LYS B 1 221 ? 61.139 54.095 12.631 1.00 12.74 221 LYS B N 1
ATOM 4178 C CA . LYS B 1 221 ? 60.867 53.573 11.281 1.00 14.55 221 LYS B CA 1
ATOM 4179 C C . LYS B 1 221 ? 59.889 54.439 10.503 1.00 13.75 221 LYS B C 1
ATOM 4180 O O . LYS B 1 221 ? 59.542 54.079 9.363 1.00 16.01 221 LYS B O 1
ATOM 4186 N N . LEU B 1 222 ? 59.396 55.552 11.082 1.00 12.60 222 LEU B N 1
ATOM 4187 C CA . LEU B 1 222 ? 58.427 56.338 10.348 1.00 11.14 222 LEU B CA 1
ATOM 4188 C C . LEU B 1 222 ? 58.738 57.843 10.521 1.00 10.79 222 LEU B C 1
ATOM 4189 O O . LEU B 1 222 ? 58.879 58.337 11.661 1.00 9.59 222 LEU B O 1
ATOM 4194 N N . TYR B 1 223 ? 58.866 58.525 9.388 1.00 10.06 223 TYR B N 1
ATOM 4195 C CA . TYR B 1 223 ? 59.083 59.975 9.426 1.00 10.73 223 TYR B CA 1
ATOM 4196 C C . TYR B 1 223 ? 58.189 60.623 8.377 1.00 9.80 223 TYR B C 1
ATOM 4197 O O . TYR B 1 223 ? 58.205 60.150 7.195 1.00 12.89 223 TYR B O 1
ATOM 4206 N N . ARG B 1 224 ? 57.458 61.699 8.748 1.00 9.34 224 ARG B N 1
ATOM 4207 C CA . ARG B 1 224 ? 56.592 62.447 7.721 1.00 8.87 224 ARG B CA 1
ATOM 4208 C C . ARG B 1 224 ? 57.227 63.811 7.603 1.00 9.21 224 ARG B C 1
ATOM 4209 O O . ARG B 1 224 ? 57.027 64.632 8.462 1.00 9.42 224 ARG B O 1
ATOM 4217 N N . ILE B 1 225 ? 57.978 64.063 6.522 1.00 8.28 225 ILE B N 1
ATOM 4218 C CA . ILE B 1 225 ? 58.615 65.351 6.368 1.00 8.10 225 ILE B CA 1
ATOM 4219 C C . ILE B 1 225 ? 57.598 66.330 5.727 1.00 6.78 225 ILE B C 1
ATOM 4220 O O . ILE B 1 225 ? 56.955 66.038 4.695 1.00 8.69 225 ILE B O 1
ATOM 4225 N N . THR B 1 226 ? 57.525 67.501 6.303 1.00 8.42 226 THR B N 1
ATOM 4226 C CA . THR B 1 226 ? 56.595 68.562 5.835 1.00 7.08 226 THR B CA 1
ATOM 4227 C C . THR B 1 226 ? 57.392 69.853 5.729 1.00 8.88 226 THR B C 1
ATOM 4228 O O . THR B 1 226 ? 58.513 69.963 6.281 1.00 10.09 226 THR B O 1
ATOM 4232 N N . HIS B 1 227 ? 56.842 70.863 5.103 1.00 8.29 227 HIS B N 1
ATOM 4233 C CA . HIS B 1 227 ? 57.609 72.090 4.802 1.00 8.20 227 HIS B CA 1
ATOM 4234 C C . HIS B 1 227 ? 56.748 73.326 5.091 1.00 10.22 227 HIS B C 1
ATOM 4235 O O . HIS B 1 227 ? 55.573 73.354 4.705 1.00 9.64 227 HIS B O 1
ATOM 4242 N N . ARG B 1 228 ? 57.339 74.304 5.753 1.00 9.16 228 ARG B N 1
ATOM 4243 C CA . ARG B 1 228 ? 56.727 75.647 5.857 1.00 9.16 228 ARG B CA 1
ATOM 4244 C C . ARG B 1 228 ? 56.091 76.089 4.527 1.00 9.89 228 ARG B C 1
ATOM 4245 O O . ARG B 1 228 ? 56.691 76.079 3.484 1.00 9.99 228 ARG B O 1
ATOM 4253 N N . GLY B 1 229 ? 54.820 76.428 4.654 1.00 8.92 229 GLY B N 1
ATOM 4254 C CA . GLY B 1 229 ? 54.046 76.923 3.578 1.00 7.62 229 GLY B CA 1
ATOM 4255 C C . GLY B 1 229 ? 53.409 75.930 2.625 1.00 11.28 229 GLY B C 1
ATOM 4256 O O . GLY B 1 229 ? 52.701 76.331 1.701 1.00 11.34 229 GLY B O 1
ATOM 4257 N N . ASP B 1 230 ? 53.733 74.631 2.801 1.00 8.98 230 ASP B N 1
ATOM 4258 C CA . ASP B 1 230 ? 53.099 73.603 2.013 1.00 9.17 230 ASP B CA 1
ATOM 4259 C C . ASP B 1 230 ? 51.768 73.195 2.617 1.00 7.97 230 ASP B C 1
ATOM 4260 O O . ASP B 1 230 ? 51.712 72.614 3.693 1.00 9.86 230 ASP B O 1
ATOM 4265 N N . ILE B 1 231 ? 50.685 73.453 1.849 1.00 9.43 231 ILE B N 1
ATOM 4266 C CA . ILE B 1 231 ? 49.339 73.133 2.385 1.00 10.06 231 ILE B CA 1
ATOM 4267 C C . ILE B 1 231 ? 49.007 71.684 2.215 1.00 10.59 231 ILE B C 1
ATOM 4268 O O . ILE B 1 231 ? 48.135 71.219 2.897 1.00 12.34 231 ILE B O 1
ATOM 4273 N N . VAL B 1 232 ? 49.763 70.942 1.415 1.00 10.61 232 VAL B N 1
ATOM 4274 C CA . VAL B 1 232 ? 49.398 69.547 1.149 1.00 10.06 232 VAL B CA 1
ATOM 4275 C C . VAL B 1 232 ? 49.338 68.666 2.395 1.00 11.74 232 VAL B C 1
ATOM 4276 O O . VAL B 1 232 ? 48.384 67.899 2.607 1.00 10.60 232 VAL B O 1
ATOM 4280 N N . PRO B 1 233 ? 50.310 68.800 3.317 1.00 10.14 233 PRO B N 1
ATOM 4281 C CA . PRO B 1 233 ? 50.180 68.041 4.561 1.00 11.61 233 PRO B CA 1
ATOM 4282 C C . PRO B 1 233 ? 49.024 68.425 5.461 1.00 13.44 233 PRO B C 1
ATOM 4283 O O . PRO B 1 233 ? 48.868 67.817 6.509 1.00 14.75 233 PRO B O 1
ATOM 4287 N N . GLN B 1 234 ? 48.282 69.478 5.100 1.00 11.62 234 GLN B N 1
ATOM 4288 C CA . GLN B 1 234 ? 47.137 69.892 5.878 1.00 12.92 234 GLN B CA 1
ATOM 4289 C C . GLN B 1 234 ? 45.816 69.463 5.292 1.00 14.79 234 GLN B C 1
ATOM 4290 O O . GLN B 1 234 ? 44.764 69.788 5.891 1.00 16.16 234 GLN B O 1
ATOM 4296 N N . VAL B 1 235 ? 45.849 68.825 4.138 1.00 13.97 235 VAL B N 1
ATOM 4297 C CA . VAL B 1 235 ? 44.590 68.436 3.489 1.00 15.13 235 VAL B CA 1
ATOM 4298 C C . VAL B 1 235 ? 44.507 66.954 3.420 1.00 16.19 235 VAL B C 1
ATOM 4299 O O . VAL B 1 235 ? 45.502 66.262 3.496 1.00 16.04 235 VAL B O 1
ATOM 4303 N N . PRO B 1 236 ? 43.285 66.425 3.343 1.00 17.61 236 PRO B N 1
ATOM 4304 C CA . PRO B 1 236 ? 42.005 67.184 3.404 1.00 17.97 236 PRO B CA 1
ATOM 4305 C C . PRO B 1 236 ? 41.651 67.809 4.717 1.00 16.40 236 PRO B C 1
ATOM 4306 O O . PRO B 1 236 ? 42.004 67.353 5.786 1.00 16.45 236 PRO B O 1
ATOM 4310 N N . PHE B 1 237 ? 40.929 68.936 4.601 1.00 18.62 237 PHE B N 1
ATOM 4311 C CA . PHE B 1 237 ? 40.409 69.630 5.751 1.00 19.39 237 PHE B CA 1
ATOM 4312 C C . PHE B 1 237 ? 39.074 68.990 6.206 1.00 21.89 237 PHE B C 1
ATOM 4313 O O . PHE B 1 237 ? 38.540 69.385 7.223 1.00 23.78 237 PHE B O 1
ATOM 4321 N N . TRP B 1 238 ? 38.513 68.058 5.462 1.00 22.69 238 TRP B N 1
ATOM 4322 C CA . TRP B 1 238 ? 37.228 67.445 5.898 1.00 23.87 238 TRP B CA 1
ATOM 4323 C C . TRP B 1 238 ? 37.263 66.997 7.344 1.00 24.75 238 TRP B C 1
ATOM 4324 O O . TRP B 1 238 ? 38.281 66.497 7.925 1.00 24.39 238 TRP B O 1
ATOM 4335 N N . ASP B 1 239 ? 36.104 67.144 7.972 1.00 26.40 239 ASP B N 1
ATOM 4336 C CA . ASP B 1 239 ? 35.906 66.591 9.268 1.00 27.52 239 ASP B CA 1
ATOM 4337 C C . ASP B 1 239 ? 36.300 65.129 9.301 1.00 25.96 239 ASP B C 1
ATOM 4338 O O . ASP B 1 239 ? 35.977 64.401 8.352 1.00 28.91 239 ASP B O 1
ATOM 4343 N N . GLY B 1 240 ? 37.004 64.711 10.358 1.00 24.02 240 GLY B N 1
ATOM 4344 C CA . GLY B 1 240 ? 37.322 63.312 10.544 1.00 23.02 240 GLY B CA 1
ATOM 4345 C C . GLY B 1 240 ? 38.744 62.882 10.187 1.00 23.60 240 GLY B C 1
ATOM 4346 O O . GLY B 1 240 ? 39.238 61.888 10.753 1.00 25.90 240 GLY B O 1
ATOM 4347 N N . TYR B 1 241 ? 39.402 63.645 9.305 1.00 20.63 241 TYR B N 1
ATOM 4348 C CA . TYR B 1 241 ? 40.789 63.272 8.879 1.00 18.91 241 TYR B CA 1
ATOM 4349 C C . TYR B 1 241 ? 41.799 63.763 9.919 1.00 18.40 241 TYR B C 1
ATOM 4350 O O . TYR B 1 241 ? 41.673 64.941 10.449 1.00 19.26 241 TYR B O 1
ATOM 4359 N N . GLN B 1 242 ? 42.782 62.897 10.249 1.00 16.09 242 GLN B N 1
ATOM 4360 C CA . GLN B 1 242 ? 43.869 63.398 11.066 1.00 18.32 242 GLN B CA 1
ATOM 4361 C C . GLN B 1 242 ? 45.109 62.599 10.783 1.00 15.53 242 GLN B C 1
ATOM 4362 O O . GLN B 1 242 ? 45.071 61.430 10.444 1.00 14.75 242 GLN B O 1
ATOM 4368 N N . HIS B 1 243 ? 46.262 63.238 10.976 1.00 15.31 243 HIS B N 1
ATOM 4369 C CA . HIS B 1 243 ? 47.516 62.525 10.715 1.00 13.10 243 HIS B CA 1
ATOM 4370 C C . HIS B 1 243 ? 47.908 61.606 11.862 1.00 14.05 243 HIS B C 1
ATOM 4371 O O . HIS B 1 243 ? 47.452 61.826 13.035 1.00 16.21 243 HIS B O 1
ATOM 4378 N N . CYS B 1 244 ? 48.726 60.616 11.516 1.00 12.77 244 CYS B N 1
ATOM 4379 C CA . CYS B 1 244 ? 49.521 59.911 12.533 1.00 13.31 244 CYS B CA 1
ATOM 4380 C C . CYS B 1 244 ? 50.661 60.849 13.021 1.00 13.92 244 CYS B C 1
ATOM 4381 O O . CYS B 1 244 ? 50.853 61.905 12.422 1.00 16.77 244 CYS B O 1
ATOM 4384 N N . SER B 1 245 ? 51.310 60.460 14.116 1.00 13.73 245 SER B N 1
ATOM 4385 C CA . SER B 1 245 ? 52.520 61.171 14.654 1.00 12.22 245 SER B CA 1
ATOM 4386 C C . SER B 1 245 ? 53.694 60.971 13.693 1.00 11.98 245 SER B C 1
ATOM 4387 O O . SER B 1 245 ? 53.714 60.072 12.850 1.00 16.87 245 SER B O 1
ATOM 4390 N N . GLY B 1 246 ? 54.738 61.766 13.911 1.00 11.43 246 GLY B N 1
ATOM 4391 C CA . GLY B 1 246 ? 56.011 61.481 13.254 1.00 8.62 246 GLY B CA 1
ATOM 4392 C C . GLY B 1 246 ? 56.461 62.648 12.369 1.00 8.09 246 GLY B C 1
ATOM 4393 O O . GLY B 1 246 ? 57.359 62.425 11.533 1.00 10.35 246 GLY B O 1
ATOM 4394 N N . GLU B 1 247 ? 55.872 63.818 12.494 1.00 10.55 247 GLU B N 1
ATOM 4395 C CA . GLU B 1 247 ? 56.247 64.959 11.582 1.00 8.29 247 GLU B CA 1
ATOM 4396 C C . GLU B 1 247 ? 57.682 65.493 11.802 1.00 9.46 247 GLU B C 1
ATOM 4397 O O . GLU B 1 247 ? 58.116 65.765 12.936 1.00 10.26 247 GLU B O 1
ATOM 4403 N N . VAL B 1 248 ? 58.364 65.712 10.679 1.00 7.08 248 VAL B N 1
ATOM 4404 C CA . VAL B 1 248 ? 59.657 66.426 10.635 1.00 8.16 248 VAL B CA 1
ATOM 4405 C C . VAL B 1 248 ? 59.426 67.644 9.800 1.00 7.89 248 VAL B C 1
ATOM 4406 O O . VAL B 1 248 ? 59.153 67.509 8.621 1.00 10.88 248 VAL B O 1
ATOM 4410 N N . PHE B 1 249 ? 59.645 68.823 10.329 1.00 7.89 249 PHE B N 1
ATOM 4411 C CA . PHE B 1 249 ? 59.221 70.047 9.675 1.00 7.66 249 PHE B CA 1
ATOM 4412 C C . PHE B 1 249 ? 60.400 70.868 9.243 1.00 9.00 249 PHE B C 1
ATOM 4413 O O . PHE B 1 249 ? 61.291 71.171 10.034 1.00 9.74 249 PHE B O 1
ATOM 4421 N N . ILE B 1 250 ? 60.389 71.266 7.960 1.00 7.96 250 ILE B N 1
ATOM 4422 C CA . ILE B 1 250 ? 61.428 72.188 7.383 1.00 7.47 250 ILE B CA 1
ATOM 4423 C C . ILE B 1 250 ? 60.898 73.558 7.565 1.00 7.14 250 ILE B C 1
ATOM 4424 O O . ILE B 1 250 ? 60.042 74.038 6.830 1.00 8.59 250 ILE B O 1
ATOM 4429 N N . ASP B 1 251 ? 61.370 74.204 8.627 1.00 6.78 251 ASP B N 1
ATOM 4430 C CA . ASP B 1 251 ? 60.893 75.566 8.912 1.00 8.81 251 ASP B CA 1
ATOM 4431 C C . ASP B 1 251 ? 61.770 76.615 8.194 1.00 8.85 251 ASP B C 1
ATOM 4432 O O . ASP B 1 251 ? 62.592 77.305 8.787 1.00 9.66 251 ASP B O 1
ATOM 4437 N N . TRP B 1 252 ? 61.636 76.644 6.888 1.00 7.11 252 TRP B N 1
ATOM 4438 C CA . TRP B 1 252 ? 62.473 77.517 6.052 1.00 8.15 252 TRP B CA 1
ATOM 4439 C C . TRP B 1 252 ? 61.766 77.640 4.694 1.00 10.06 252 TRP B C 1
ATOM 4440 O O . TRP B 1 252 ? 61.151 76.684 4.246 1.00 10.80 252 TRP B O 1
ATOM 4451 N N . PRO B 1 253 ? 61.820 78.794 4.062 1.00 10.77 253 PRO B N 1
ATOM 4452 C CA . PRO B 1 253 ? 60.985 78.952 2.861 1.00 10.98 253 PRO B CA 1
ATOM 4453 C C . PRO B 1 253 ? 61.573 78.449 1.593 1.00 10.74 253 PRO B C 1
ATOM 4454 O O . PRO B 1 253 ? 60.862 78.551 0.561 1.00 14.89 253 PRO B O 1
ATOM 4458 N N . LEU B 1 254 ? 62.820 77.968 1.602 1.00 10.06 254 LEU B N 1
ATOM 4459 C CA . LEU B 1 254 ? 63.515 77.535 0.390 1.00 10.20 254 LEU B CA 1
ATOM 4460 C C . LEU B 1 254 ? 63.985 76.074 0.510 1.00 11.18 254 LEU B C 1
ATOM 4461 O O . LEU B 1 254 ? 63.991 75.463 1.594 1.00 13.67 254 LEU B O 1
ATOM 4466 N N . ILE B 1 255 ? 64.505 75.542 -0.602 1.00 11.92 255 ILE B N 1
ATOM 4467 C CA . ILE B 1 255 ? 65.312 74.325 -0.505 1.00 9.63 255 ILE B CA 1
ATOM 4468 C C . ILE B 1 255 ? 66.594 74.557 0.289 1.00 10.55 255 ILE B C 1
ATOM 4469 O O . ILE B 1 255 ? 66.914 75.702 0.665 1.00 10.87 255 ILE B O 1
ATOM 4474 N N . HIS B 1 256 ? 67.352 73.471 0.481 1.00 9.42 256 HIS B N 1
ATOM 4475 C CA . HIS B 1 256 ? 68.659 73.487 1.232 1.00 9.21 256 HIS B CA 1
ATOM 4476 C C . HIS B 1 256 ? 68.590 74.308 2.550 1.00 10.52 256 HIS B C 1
ATOM 4477 O O . HIS B 1 256 ? 69.362 75.309 2.809 1.00 10.06 256 HIS B O 1
ATOM 4484 N N . PRO B 1 257 ? 67.677 73.924 3.423 1.00 8.66 257 PRO B N 1
ATOM 4485 C CA . PRO B 1 257 ? 67.491 74.659 4.658 1.00 8.16 257 PRO B CA 1
ATOM 4486 C C . PRO B 1 257 ? 68.713 74.517 5.560 1.00 7.83 257 PRO B C 1
ATOM 4487 O O . PRO B 1 257 ? 69.467 73.543 5.498 1.00 9.27 257 PRO B O 1
ATOM 4491 N N . PRO B 1 258 ? 68.943 75.529 6.396 1.00 8.35 258 PRO B N 1
ATOM 4492 C CA . PRO B 1 258 ? 69.986 75.358 7.413 1.00 9.47 258 PRO B CA 1
ATOM 4493 C C . PRO B 1 258 ? 69.644 74.232 8.401 1.00 9.31 258 PRO B C 1
ATOM 4494 O O . PRO B 1 258 ? 68.483 73.896 8.598 1.00 9.46 258 PRO B O 1
ATOM 4498 N N . LEU B 1 259 ? 70.706 73.632 8.978 1.00 7.12 259 LEU B N 1
ATOM 4499 C CA . LEU B 1 259 ? 70.515 72.523 9.917 1.00 7.04 259 LEU B CA 1
ATOM 4500 C C . LEU B 1 259 ? 69.579 72.968 11.062 1.00 7.29 259 LEU B C 1
ATOM 4501 O O . LEU B 1 259 ? 68.762 72.141 11.491 1.00 8.28 259 LEU B O 1
ATOM 4506 N N . SER B 1 260 ? 69.697 74.221 11.510 1.00 8.74 260 SER B N 1
ATOM 4507 C CA . SER B 1 260 ? 68.917 74.682 12.695 1.00 8.98 260 SER B CA 1
ATOM 4508 C C . SER B 1 260 ? 67.408 74.680 12.370 1.00 9.12 260 SER B C 1
ATOM 4509 O O . SER B 1 260 ? 66.597 74.868 13.309 1.00 8.52 260 SER B O 1
ATOM 4512 N N . ASN B 1 261 ? 67.050 74.630 11.102 1.00 8.27 261 ASN B N 1
ATOM 4513 C CA . ASN B 1 261 ? 65.673 74.842 10.741 1.00 8.75 261 ASN B CA 1
ATOM 4514 C C . ASN B 1 261 ? 64.912 73.610 10.353 1.00 10.02 261 ASN B C 1
ATOM 4515 O O . ASN B 1 261 ? 63.791 73.762 9.817 1.00 12.42 261 ASN B O 1
ATOM 4520 N N . VAL B 1 262 ? 65.425 72.431 10.642 1.00 7.39 262 VAL B N 1
ATOM 4521 C CA . VAL B 1 262 ? 64.658 71.169 10.419 1.00 7.45 262 VAL B CA 1
ATOM 4522 C C . VAL B 1 262 ? 64.446 70.675 11.834 1.00 9.36 262 VAL B C 1
ATOM 4523 O O . VAL B 1 262 ? 65.392 70.359 12.581 1.00 8.27 262 VAL B O 1
ATOM 4527 N N . VAL B 1 263 ? 63.165 70.538 12.193 1.00 9.07 263 VAL B N 1
ATOM 4528 C CA . VAL B 1 263 ? 62.846 70.202 13.643 1.00 9.07 263 VAL B CA 1
ATOM 4529 C C . VAL B 1 263 ? 61.912 68.951 13.658 1.00 9.15 263 VAL B C 1
ATOM 4530 O O . VAL B 1 263 ? 61.156 68.672 12.729 1.00 9.55 263 VAL B O 1
ATOM 4534 N N . MET B 1 264 ? 61.998 68.172 14.723 1.00 8.56 264 MET B N 1
ATOM 4535 C CA . MET B 1 264 ? 61.114 67.027 14.986 1.00 8.90 264 MET B CA 1
ATOM 4536 C C . MET B 1 264 ? 59.933 67.577 15.774 1.00 10.91 264 MET B C 1
ATOM 4537 O O . MET B 1 264 ? 60.153 68.236 16.783 1.00 10.15 264 MET B O 1
ATOM 4542 N N . CYS B 1 265 ? 58.723 67.341 15.278 1.00 10.72 265 CYS B N 1
ATOM 4543 C CA . CYS B 1 265 ? 57.518 67.906 15.943 1.00 9.76 265 CYS B CA 1
ATOM 4544 C C . CYS B 1 265 ? 56.809 66.803 16.688 1.00 10.11 265 CYS B C 1
ATOM 4545 O O . CYS B 1 265 ? 56.672 65.681 16.199 1.00 10.23 265 CYS B O 1
ATOM 4548 N N . GLN B 1 266 ? 56.391 67.106 17.890 1.00 10.91 266 GLN B N 1
ATOM 4549 C CA . GLN B 1 266 ? 55.537 66.119 18.621 1.00 11.97 266 GLN B CA 1
ATOM 4550 C C . GLN B 1 266 ? 54.109 66.296 18.138 1.00 11.52 266 GLN B C 1
ATOM 4551 O O . GLN B 1 266 ? 53.694 67.357 17.687 1.00 13.36 266 GLN B O 1
ATOM 4557 N N . GLY B 1 267 ? 53.310 65.253 18.342 1.00 12.38 267 GLY B N 1
ATOM 4558 C CA . GLY B 1 267 ? 51.878 65.387 18.125 1.00 14.48 267 GLY B CA 1
ATOM 4559 C C . GLY B 1 267 ? 51.390 65.009 16.763 1.00 15.62 267 GLY B C 1
ATOM 4560 O O . GLY B 1 267 ? 52.111 64.946 15.748 1.00 15.75 267 GLY B O 1
ATOM 4561 N N . GLN B 1 268 ? 50.067 64.847 16.688 1.00 13.94 268 GLN B N 1
ATOM 4562 C CA . GLN B 1 268 ? 49.402 64.627 15.419 1.00 14.00 268 GLN B CA 1
ATOM 4563 C C . GLN B 1 268 ? 49.003 65.913 14.722 1.00 13.22 268 GLN B C 1
ATOM 4564 O O . GLN B 1 268 ? 48.645 65.922 13.497 1.00 14.96 268 GLN B O 1
ATOM 4570 N N . SER B 1 269 ? 49.087 67.019 15.456 1.00 13.63 269 SER B N 1
ATOM 4571 C CA . SER B 1 269 ? 48.861 68.341 14.892 1.00 13.01 269 SER B CA 1
ATOM 4572 C C . SER B 1 269 ? 49.751 69.219 15.755 1.00 12.63 269 SER B C 1
ATOM 4573 O O . SER B 1 269 ? 49.736 69.109 16.923 1.00 14.54 269 SER B O 1
ATOM 4576 N N . ASN B 1 270 ? 50.546 70.104 15.154 1.00 13.57 270 ASN B N 1
ATOM 4577 C CA . ASN B 1 270 ? 51.433 70.967 15.940 1.00 13.50 270 ASN B CA 1
ATOM 4578 C C . ASN B 1 270 ? 51.542 72.358 15.315 1.00 12.73 270 ASN B C 1
ATOM 4579 O O . ASN B 1 270 ? 52.025 72.483 14.183 1.00 12.48 270 ASN B O 1
ATOM 4584 N N . LYS B 1 271 ? 51.116 73.402 16.010 1.00 9.32 271 LYS B N 1
ATOM 4585 C CA . LYS B 1 271 ? 51.090 74.736 15.468 1.00 11.45 271 LYS B CA 1
ATOM 4586 C C . LYS B 1 271 ? 52.452 75.361 15.287 1.00 9.56 271 LYS B C 1
ATOM 4587 O O . LYS B 1 271 ? 52.534 76.418 14.601 1.00 13.25 271 LYS B O 1
ATOM 4593 N N . GLN B 1 272 ? 53.478 74.643 15.781 1.00 11.23 272 GLN B N 1
ATOM 4594 C CA . GLN B 1 272 ? 54.882 75.110 15.456 1.00 11.08 272 GLN B CA 1
ATOM 4595 C C . GLN B 1 272 ? 55.306 74.566 14.142 1.00 11.25 272 GLN B C 1
ATOM 4596 O O . GLN B 1 272 ? 56.334 75.068 13.556 1.00 12.08 272 GLN B O 1
ATOM 4602 N N . CYS B 1 273 ? 54.525 73.633 13.597 1.00 11.26 273 CYS B N 1
ATOM 4603 C CA . CYS B 1 273 ? 54.901 72.939 12.364 1.00 11.16 273 CYS B CA 1
ATOM 4604 C C . CYS B 1 273 ? 53.832 73.181 11.300 1.00 9.83 273 CYS B C 1
ATOM 4605 O O . CYS B 1 273 ? 53.318 74.306 11.199 1.00 10.88 273 CYS B O 1
ATOM 4608 N N . SER B 1 274 ? 53.538 72.181 10.502 1.00 10.38 274 SER B N 1
ATOM 4609 C CA . SER B 1 274 ? 52.651 72.394 9.322 1.00 10.06 274 SER B CA 1
ATOM 4610 C C . SER B 1 274 ? 51.215 72.942 9.676 1.00 12.78 274 SER B C 1
ATOM 4611 O O . SER B 1 274 ? 50.686 73.792 8.927 1.00 12.91 274 SER B O 1
ATOM 4614 N N . ALA B 1 275 ? 50.670 72.464 10.803 1.00 12.56 275 ALA B N 1
ATOM 4615 C CA . ALA B 1 275 ? 49.370 72.965 11.245 1.00 13.14 275 ALA B CA 1
ATOM 4616 C C . ALA B 1 275 ? 49.358 74.463 11.494 1.00 13.45 275 ALA B C 1
ATOM 4617 O O . ALA B 1 275 ? 48.281 75.091 11.475 1.00 14.87 275 ALA B O 1
ATOM 4619 N N . GLY B 1 276 ? 50.509 75.106 11.779 1.00 11.08 276 GLY B N 1
ATOM 4620 C CA . GLY B 1 276 ? 50.613 76.528 11.937 1.00 10.64 276 GLY B CA 1
ATOM 4621 C C . GLY B 1 276 ? 50.916 77.349 10.688 1.00 13.16 276 GLY B C 1
ATOM 4622 O O . GLY B 1 276 ? 51.031 78.541 10.803 1.00 12.68 276 GLY B O 1
ATOM 4623 N N . ASN B 1 277 ? 50.905 76.750 9.495 1.00 10.91 277 ASN B N 1
ATOM 4624 C CA . ASN B 1 277 ? 51.142 77.545 8.289 1.00 11.85 277 ASN B CA 1
ATOM 4625 C C . ASN B 1 277 ? 50.065 78.620 8.223 1.00 12.15 277 ASN B C 1
ATOM 4626 O O . ASN B 1 277 ? 48.848 78.300 8.456 1.00 13.40 277 ASN B O 1
ATOM 4631 N N . THR B 1 278 ? 50.466 79.822 7.857 1.00 11.98 278 THR B N 1
ATOM 4632 C CA . THR B 1 278 ? 49.507 80.921 7.700 1.00 14.56 278 THR B CA 1
ATOM 4633 C C . THR B 1 278 ? 49.048 81.054 6.274 1.00 13.41 278 THR B C 1
ATOM 4634 O O . THR B 1 278 ? 49.651 80.485 5.339 1.00 13.03 278 THR B O 1
ATOM 4638 N N . LEU B 1 279 ? 47.937 81.804 6.041 1.00 13.92 279 LEU B N 1
ATOM 4639 C CA . LEU B 1 279 ? 47.512 82.017 4.660 1.00 14.60 279 LEU B CA 1
ATOM 4640 C C . LEU B 1 279 ? 48.565 82.646 3.812 1.00 14.21 279 LEU B C 1
ATOM 4641 O O . LEU B 1 279 ? 48.756 82.239 2.633 1.00 15.44 279 LEU B O 1
ATOM 4646 N N . LEU B 1 280 ? 49.315 83.575 4.363 1.00 14.32 280 LEU B N 1
ATOM 4647 C CA . LEU B 1 280 ? 50.351 84.238 3.586 1.00 16.82 280 LEU B CA 1
ATOM 4648 C C . LEU B 1 280 ? 51.468 83.234 3.257 1.00 16.14 280 LEU B C 1
ATOM 4649 O O . LEU B 1 280 ? 52.033 83.268 2.109 1.00 15.65 280 LEU B O 1
ATOM 4654 N N . GLN B 1 281 ? 51.851 82.409 4.238 1.00 13.83 281 GLN B N 1
ATOM 4655 C CA . GLN B 1 281 ? 52.903 81.380 3.977 1.00 13.69 281 GLN B CA 1
ATOM 4656 C C . GLN B 1 281 ? 52.501 80.379 2.910 1.00 14.34 281 GLN B C 1
ATOM 4657 O O . GLN B 1 281 ? 53.363 79.877 2.170 1.00 16.13 281 GLN B O 1
ATOM 4663 N N . GLN B 1 282 ? 51.223 80.119 2.804 1.00 14.11 282 GLN B N 1
ATOM 4664 C CA . GLN B 1 282 ? 50.641 79.183 1.843 1.00 16.77 282 GLN B CA 1
ATOM 4665 C C . GLN B 1 282 ? 50.551 79.702 0.416 1.00 19.41 282 GLN B C 1
ATOM 4666 O O . GLN B 1 282 ? 50.198 78.935 -0.486 1.00 21.36 282 GLN B O 1
ATOM 4672 N N . VAL B 1 283 ? 50.861 80.987 0.204 1.00 19.93 283 VAL B N 1
ATOM 4673 C CA . VAL B 1 283 ? 50.902 81.502 -1.158 1.00 20.80 283 VAL B CA 1
ATOM 4674 C C . VAL B 1 283 ? 52.034 80.742 -1.935 1.00 21.55 283 VAL B C 1
ATOM 4675 O O . VAL B 1 283 ? 53.199 80.670 -1.463 1.00 24.11 283 VAL B O 1
ATOM 4679 N N . ASN B 1 284 ? 51.688 80.324 -3.131 1.00 21.83 284 ASN B N 1
ATOM 4680 C CA . ASN B 1 284 ? 52.477 79.521 -3.997 1.00 20.64 284 ASN B CA 1
ATOM 4681 C C . ASN B 1 284 ? 52.325 78.072 -3.607 1.00 18.99 284 ASN B C 1
ATOM 4682 O O . ASN B 1 284 ? 53.241 77.480 -3.156 1.00 17.33 284 ASN B O 1
ATOM 4687 N N . VAL B 1 285 ? 51.131 77.538 -3.792 1.00 15.68 285 VAL B N 1
ATOM 4688 C CA . VAL B 1 285 ? 50.806 76.159 -3.398 1.00 15.82 285 VAL B CA 1
ATOM 4689 C C . VAL B 1 285 ? 51.766 75.151 -4.023 1.00 16.99 285 VAL B C 1
ATOM 4690 O O . VAL B 1 285 ? 52.410 74.367 -3.282 1.00 15.19 285 VAL B O 1
ATOM 4694 N N . ILE B 1 286 ? 51.909 75.177 -5.345 1.00 14.53 286 ILE B N 1
ATOM 4695 C CA . ILE B 1 286 ? 52.793 74.189 -6.053 1.00 15.44 286 ILE B CA 1
ATOM 4696 C C . ILE B 1 286 ? 54.242 74.428 -5.642 1.00 13.90 286 ILE B C 1
ATOM 4697 O O . ILE B 1 286 ? 54.938 73.508 -5.194 1.00 13.19 286 ILE B O 1
ATOM 4702 N N . GLY B 1 287 ? 54.720 75.670 -5.760 1.00 11.53 287 GLY B N 1
ATOM 4703 C CA . GLY B 1 287 ? 56.098 75.964 -5.442 1.00 12.18 287 GLY B CA 1
ATOM 4704 C C . GLY B 1 287 ? 56.508 75.558 -4.056 1.00 11.39 287 GLY B C 1
ATOM 4705 O O . GLY B 1 287 ? 57.569 74.933 -3.833 1.00 11.43 287 GLY B O 1
ATOM 4706 N N . ASN B 1 288 ? 55.687 75.886 -3.073 1.00 7.98 288 ASN B N 1
ATOM 4707 C CA . ASN B 1 288 ? 56.083 75.499 -1.684 1.00 11.26 288 ASN B CA 1
ATOM 4708 C C . ASN B 1 288 ? 56.049 73.965 -1.468 1.00 8.87 288 ASN B C 1
ATOM 4709 O O . ASN B 1 288 ? 56.789 73.415 -0.612 1.00 10.04 288 ASN B O 1
ATOM 4714 N N . HIS B 1 289 ? 55.220 73.296 -2.230 1.00 10.36 289 HIS B N 1
ATOM 4715 C CA . HIS B 1 289 ? 55.153 71.831 -2.168 1.00 7.94 289 HIS B CA 1
ATOM 4716 C C . HIS B 1 289 ? 56.348 71.115 -2.810 1.00 10.36 289 HIS B C 1
ATOM 4717 O O . HIS B 1 289 ? 56.569 69.924 -2.567 1.00 10.88 289 HIS B O 1
ATOM 4724 N N . LEU B 1 290 ? 57.128 71.836 -3.589 1.00 9.74 290 LEU B N 1
ATOM 4725 C CA . LEU B 1 290 ? 58.328 71.255 -4.245 1.00 9.52 290 LEU B CA 1
ATOM 4726 C C . LEU B 1 290 ? 59.554 71.328 -3.359 1.00 11.12 290 LEU B C 1
ATOM 4727 O O . LEU B 1 290 ? 60.549 70.617 -3.625 1.00 11.93 290 LEU B O 1
ATOM 4732 N N . GLN B 1 291 ? 59.519 72.136 -2.323 1.00 9.93 291 GLN B N 1
ATOM 4733 C CA . GLN B 1 291 ? 60.791 72.583 -1.645 1.00 9.15 291 GLN B CA 1
ATOM 4734 C C . GLN B 1 291 ? 61.033 71.659 -0.425 1.00 10.55 291 GLN B C 1
ATOM 4735 O O . GLN B 1 291 ? 60.715 72.044 0.734 1.00 9.56 291 GLN B O 1
ATOM 4741 N N . TYR B 1 292 ? 61.669 70.515 -0.695 1.00 7.92 292 TYR B N 1
ATOM 4742 C CA . TYR B 1 292 ? 61.973 69.526 0.354 1.00 8.97 292 TYR B CA 1
ATOM 4743 C C . TYR B 1 292 ? 63.454 69.131 0.281 1.00 8.54 292 TYR B C 1
ATOM 4744 O O . TYR B 1 292 ? 63.775 68.079 -0.245 1.00 8.77 292 TYR B O 1
ATOM 4753 N N . PHE B 1 293 ? 64.302 69.974 0.813 1.00 7.96 293 PHE B N 1
ATOM 4754 C CA . PHE B 1 293 ? 65.732 69.841 0.678 1.00 8.38 293 PHE B CA 1
ATOM 4755 C C . PHE B 1 293 ? 66.249 70.075 -0.745 1.00 10.85 293 PHE B C 1
ATOM 4756 O O . PHE B 1 293 ? 67.003 70.957 -0.957 1.00 11.61 293 PHE B O 1
ATOM 4764 N N . VAL B 1 294 ? 65.828 69.222 -1.667 1.00 10.42 294 VAL B N 1
ATOM 4765 C CA . VAL B 1 294 ? 66.008 69.474 -3.062 1.00 10.70 294 VAL B CA 1
ATOM 4766 C C . VAL B 1 294 ? 64.631 69.917 -3.626 1.00 10.75 294 VAL B C 1
ATOM 4767 O O . VAL B 1 294 ? 63.581 69.714 -3.013 1.00 10.79 294 VAL B O 1
ATOM 4771 N N . THR B 1 295 ? 64.628 70.409 -4.859 1.00 10.63 295 THR B N 1
ATOM 4772 C CA . THR B 1 295 ? 63.369 70.621 -5.542 1.00 11.07 295 THR B CA 1
ATOM 4773 C C . THR B 1 295 ? 62.795 69.248 -6.026 1.00 11.72 295 THR B C 1
ATOM 4774 O O . THR B 1 295 ? 63.512 68.511 -6.697 1.00 15.90 295 THR B O 1
ATOM 4778 N N . GLU B 1 296 ? 61.525 68.970 -5.673 1.00 10.24 296 GLU B N 1
ATOM 4779 C CA . GLU B 1 296 ? 60.838 67.749 -6.023 1.00 10.01 296 GLU B CA 1
ATOM 4780 C C . GLU B 1 296 ? 60.001 68.054 -7.269 1.00 12.97 296 GLU B C 1
ATOM 4781 O O . GLU B 1 296 ? 59.602 69.219 -7.482 1.00 16.29 296 GLU B O 1
ATOM 4787 N N . GLY B 1 297 ? 59.779 67.044 -8.073 1.00 12.39 297 GLY B N 1
ATOM 4788 C CA . GLY B 1 297 ? 58.720 67.108 -9.140 1.00 14.78 297 GLY B CA 1
ATOM 4789 C C . GLY B 1 297 ? 59.259 67.342 -10.545 1.00 16.12 297 GLY B C 1
ATOM 4790 O O . GLY B 1 297 ? 58.487 67.226 -11.531 1.00 17.47 297 GLY B O 1
ATOM 4791 N N . VAL B 1 298 ? 60.553 67.649 -10.679 1.00 14.30 298 VAL B N 1
ATOM 4792 C CA . VAL B 1 298 ? 61.201 67.853 -11.975 1.00 17.65 298 VAL B CA 1
ATOM 4793 C C . VAL B 1 298 ? 62.434 66.985 -12.106 1.00 17.95 298 VAL B C 1
ATOM 4794 O O . VAL B 1 298 ? 63.383 67.170 -11.358 1.00 18.16 298 VAL B O 1
ATOM 4798 N N . CYS B 1 299 ? 62.426 66.056 -13.099 1.00 17.54 299 CYS B N 1
ATOM 4799 C CA . CYS B 1 299 ? 63.602 65.191 -13.320 1.00 17.86 299 CYS B CA 1
ATOM 4800 C C . CYS B 1 299 ? 64.737 66.045 -13.842 1.00 18.62 299 CYS B C 1
ATOM 4801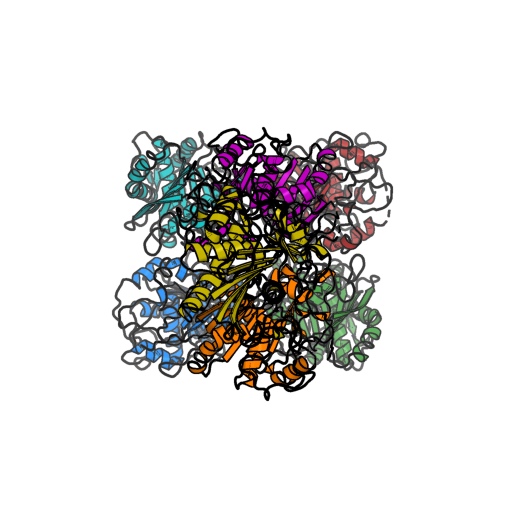 O O . CYS B 1 299 ? 64.520 66.872 -14.755 1.00 17.08 299 CYS B O 1
ATOM 4804 N N . GLY B 1 300 ? 65.915 65.877 -13.228 1.00 19.21 300 GLY B N 1
ATOM 4805 C CA . GLY B 1 300 ? 67.146 66.464 -13.820 1.00 20.59 300 GLY B CA 1
ATOM 4806 C C . GLY B 1 300 ? 67.690 67.603 -12.950 1.00 24.09 300 GLY B C 1
ATOM 4807 O O . GLY B 1 300 ? 68.879 68.009 -13.094 1.00 25.39 300 GLY B O 1
ATOM 4808 N N . ILE B 1 301 ? 66.855 68.104 -12.031 1.00 23.79 301 ILE B N 1
ATOM 4809 C CA . ILE B 1 301 ? 67.377 69.094 -11.063 1.00 23.59 301 ILE B CA 1
ATOM 4810 C C . ILE B 1 301 ? 67.328 68.525 -9.655 1.00 24.99 301 ILE B C 1
ATOM 4811 O O . ILE B 1 301 ? 66.592 67.492 -9.537 1.00 24.09 301 ILE B O 1
ATOM 4817 N N . VAL C 1 1 ? 100.668 83.828 35.796 1.00 30.00 1 VAL C N 1
ATOM 4818 C CA . VAL C 1 1 ? 99.810 83.515 34.664 1.00 30.00 1 VAL C CA 1
ATOM 4819 C C . VAL C 1 1 ? 100.171 82.203 34.103 1.00 30.00 1 VAL C C 1
ATOM 4820 O O . VAL C 1 1 ? 101.305 81.960 33.801 1.00 30.00 1 VAL C O 1
ATOM 4824 N N . TYR C 1 2 ? 99.170 81.366 33.943 1.00 25.04 2 TYR C N 1
ATOM 4825 C CA . TYR C 1 2 ? 99.386 79.986 33.530 1.00 23.16 2 TYR C CA 1
ATOM 4826 C C . TYR C 1 2 ? 99.422 80.123 32.013 1.00 22.72 2 TYR C C 1
ATOM 4827 O O . TYR C 1 2 ? 98.472 80.562 31.458 1.00 21.26 2 TYR C O 1
ATOM 4836 N N . THR C 1 3 ? 100.556 79.829 31.401 1.00 19.38 3 THR C N 1
ATOM 4837 C CA . THR C 1 3 ? 100.715 79.992 29.975 1.00 18.73 3 THR C CA 1
ATOM 4838 C C . THR C 1 3 ? 100.872 78.656 29.284 1.00 18.92 3 THR C C 1
ATOM 4839 O O . THR C 1 3 ? 101.325 77.722 29.888 1.00 18.03 3 THR C O 1
ATOM 4843 N N . SER C 1 4 ? 100.468 78.607 28.010 1.00 15.16 4 SER C N 1
ATOM 4844 C CA . SER C 1 4 ? 100.668 77.369 27.266 1.00 15.47 4 SER C CA 1
ATOM 4845 C C . SER C 1 4 ? 100.819 77.770 25.809 1.00 13.84 4 SER C C 1
ATOM 4846 O O . SER C 1 4 ? 100.500 78.896 25.468 1.00 15.52 4 SER C O 1
ATOM 4849 N N . THR C 1 5 ? 101.249 76.835 25.017 1.00 15.20 5 THR C N 1
ATOM 4850 C CA . THR C 1 5 ? 101.076 76.989 23.546 1.00 14.35 5 THR C CA 1
ATOM 4851 C C . THR C 1 5 ? 100.324 75.795 23.004 1.00 14.98 5 THR C C 1
ATOM 4852 O O . THR C 1 5 ? 100.306 75.619 21.789 1.00 13.07 5 THR C O 1
ATOM 4856 N N . GLU C 1 6 ? 99.711 74.967 23.853 1.00 12.82 6 GLU C N 1
ATOM 4857 C CA . GLU C 1 6 ? 98.976 73.814 23.394 1.00 12.78 6 GLU C CA 1
ATOM 4858 C C . GLU C 1 6 ? 97.573 74.281 22.863 1.00 11.28 6 GLU C C 1
ATOM 4859 O O . GLU C 1 6 ? 96.904 75.111 23.450 1.00 10.97 6 GLU C O 1
ATOM 4865 N N . THR C 1 7 ? 97.182 73.774 21.708 1.00 10.42 7 THR C N 1
ATOM 4866 C CA . THR C 1 7 ? 95.805 73.989 21.217 1.00 10.88 7 THR C CA 1
ATOM 4867 C C . THR C 1 7 ? 95.304 72.630 20.714 1.00 9.67 7 THR C C 1
ATOM 4868 O O . THR C 1 7 ? 96.123 71.651 20.520 1.00 9.69 7 THR C O 1
ATOM 4872 N N . SER C 1 8 ? 93.952 72.479 20.519 1.00 7.95 8 SER C N 1
ATOM 4873 C CA . SER C 1 8 ? 93.431 71.245 20.001 1.00 6.85 8 SER C CA 1
ATOM 4874 C C . SER C 1 8 ? 92.292 71.588 19.004 1.00 8.37 8 SER C C 1
ATOM 4875 O O . SER C 1 8 ? 91.656 72.618 19.172 1.00 10.22 8 SER C O 1
ATOM 4878 N N . HIS C 1 9 ? 92.030 70.678 18.071 1.00 7.48 9 HIS C N 1
ATOM 4879 C CA . HIS C 1 9 ? 90.979 70.957 17.074 1.00 8.01 9 HIS C CA 1
ATOM 4880 C C . HIS C 1 9 ? 89.614 70.579 17.683 1.00 9.49 9 HIS C C 1
ATOM 4881 O O . HIS C 1 9 ? 89.511 69.960 18.751 1.00 10.68 9 HIS C O 1
ATOM 4888 N N . ILE C 1 10 ? 88.555 70.888 16.930 1.00 9.52 10 ILE C N 1
ATOM 4889 C CA . ILE C 1 10 ? 87.175 70.566 17.389 1.00 9.54 10 ILE C CA 1
ATOM 4890 C C . ILE C 1 10 ? 86.368 69.890 16.277 1.00 9.80 10 ILE C C 1
ATOM 4891 O O . ILE C 1 10 ? 86.866 69.854 15.103 1.00 11.08 10 ILE C O 1
ATOM 4896 N N . ASP C 1 11 ? 85.270 69.218 16.657 1.00 9.97 11 ASP C N 1
ATOM 4897 C CA . ASP C 1 11 ? 84.397 68.634 15.621 1.00 11.88 11 ASP C CA 1
ATOM 4898 C C . ASP C 1 11 ? 83.288 69.591 15.205 1.00 10.15 11 ASP C C 1
ATOM 4899 O O . ASP C 1 11 ? 83.114 70.698 15.733 1.00 7.87 11 ASP C O 1
ATOM 4904 N N . GLN C 1 12 ? 82.586 69.156 14.160 1.00 9.08 12 GLN C N 1
ATOM 4905 C CA . GLN C 1 12 ? 81.621 70.018 13.468 1.00 9.33 12 GLN C CA 1
ATOM 4906 C C . GLN C 1 12 ? 80.442 70.331 14.487 1.00 8.51 12 GLN C C 1
ATOM 4907 O O . GLN C 1 12 ? 79.930 71.422 14.463 1.00 8.04 12 GLN C O 1
ATOM 4913 N N . GLU C 1 13 ? 80.058 69.360 15.293 1.00 9.70 13 GLU C N 1
ATOM 4914 C CA . GLU C 1 13 ? 78.927 69.626 16.293 1.00 9.97 13 GLU C CA 1
ATOM 4915 C C . GLU C 1 13 ? 79.356 70.760 17.222 1.00 9.96 13 GLU C C 1
ATOM 4916 O O . GLU C 1 13 ? 78.553 71.667 17.535 1.00 8.59 13 GLU C O 1
ATOM 4922 N N . SER C 1 14 ? 80.620 70.736 17.643 1.00 8.99 14 SER C N 1
ATOM 4923 C CA . SER C 1 14 ? 81.132 71.830 18.466 1.00 8.67 14 SER C CA 1
ATOM 4924 C C . SER C 1 14 ? 81.175 73.207 17.764 1.00 8.83 14 SER C C 1
ATOM 4925 O O . SER C 1 14 ? 80.784 74.235 18.309 1.00 7.19 14 SER C O 1
ATOM 4928 N N . TYR C 1 15 ? 81.648 73.198 16.543 1.00 9.22 15 TYR C N 1
ATOM 4929 C CA . TYR C 1 15 ? 81.649 74.378 15.716 1.00 7.94 15 TYR C CA 1
ATOM 4930 C C . TYR C 1 15 ? 80.235 74.967 15.648 1.00 7.81 15 TYR C C 1
ATOM 4931 O O . TYR C 1 15 ? 80.062 76.099 15.829 1.00 6.83 15 TYR C O 1
ATOM 4940 N N . ASN C 1 16 ? 79.257 74.101 15.411 1.00 7.25 16 ASN C N 1
ATOM 4941 C CA . ASN C 1 16 ? 77.855 74.570 15.238 1.00 5.85 16 ASN C CA 1
ATOM 4942 C C . ASN C 1 16 ? 77.298 75.195 16.572 1.00 7.91 16 ASN C C 1
ATOM 4943 O O . ASN C 1 16 ? 76.526 76.166 16.504 1.00 8.03 16 ASN C O 1
ATOM 4948 N N . PHE C 1 17 ? 77.768 74.611 17.676 1.00 8.22 17 PHE C N 1
ATOM 4949 C CA . PHE C 1 17 ? 77.428 75.117 19.013 1.00 8.63 17 PHE C CA 1
ATOM 4950 C C . PHE C 1 17 ? 77.992 76.506 19.225 1.00 8.76 17 PHE C C 1
ATOM 4951 O O . PHE C 1 17 ? 77.311 77.455 19.554 1.00 7.08 17 PHE C O 1
ATOM 4959 N N . PHE C 1 18 ? 79.288 76.721 18.917 1.00 7.46 18 PHE C N 1
ATOM 4960 C CA . PHE C 1 18 ? 79.776 78.060 19.020 1.00 8.11 18 PHE C CA 1
ATOM 4961 C C . PHE C 1 18 ? 79.133 79.098 18.071 1.00 7.99 18 PHE C C 1
ATOM 4962 O O . PHE C 1 18 ? 78.864 80.226 18.445 1.00 8.04 18 PHE C O 1
ATOM 4970 N N . GLU C 1 19 ? 78.835 78.671 16.824 1.00 7.24 19 GLU C N 1
ATOM 4971 C CA . GLU C 1 19 ? 78.212 79.538 15.892 1.00 7.15 19 GLU C CA 1
ATOM 4972 C C . GLU C 1 19 ? 76.770 79.944 16.381 1.00 6.37 19 GLU C C 1
ATOM 4973 O O . GLU C 1 19 ? 76.350 81.118 16.190 1.00 7.84 19 GLU C O 1
ATOM 4979 N N . LYS C 1 20 ? 76.100 78.971 17.029 1.00 7.83 20 LYS C N 1
ATOM 4980 C CA . LYS C 1 20 ? 74.748 79.261 17.576 1.00 8.39 20 LYS C CA 1
ATOM 4981 C C . LYS C 1 20 ? 74.852 80.472 18.504 1.00 8.77 20 LYS C C 1
ATOM 4982 O O . LYS C 1 20 ? 74.055 81.424 18.371 1.00 9.20 20 LYS C O 1
ATOM 4988 N N . TYR C 1 21 ? 75.815 80.494 19.443 1.00 8.71 21 TYR C N 1
ATOM 4989 C CA . TYR C 1 21 ? 75.848 81.605 20.417 1.00 9.36 21 TYR C CA 1
ATOM 4990 C C . TYR C 1 21 ? 76.360 82.910 19.818 1.00 9.40 21 TYR C C 1
ATOM 4991 O O . TYR C 1 21 ? 75.934 83.991 20.154 1.00 7.64 21 TYR C O 1
ATOM 5000 N N . ALA C 1 22 ? 77.214 82.761 18.772 1.00 7.80 22 ALA C N 1
ATOM 5001 C CA . ALA C 1 22 ? 77.522 83.950 17.993 1.00 7.14 22 ALA C CA 1
ATOM 5002 C C . ALA C 1 22 ? 76.299 84.580 17.318 1.00 6.67 22 ALA C C 1
ATOM 5003 O O . ALA C 1 22 ? 76.179 85.805 17.336 1.00 8.34 22 ALA C O 1
ATOM 5005 N N . ARG C 1 23 ? 75.381 83.779 16.808 1.00 7.96 23 ARG C N 1
ATOM 5006 C CA . ARG C 1 23 ? 74.177 84.301 16.238 1.00 7.65 23 ARG C CA 1
ATOM 5007 C C . ARG C 1 23 ? 73.349 84.984 17.357 1.00 8.80 23 ARG C C 1
ATOM 5008 O O . ARG C 1 23 ? 72.827 86.092 17.143 1.00 7.13 23 ARG C O 1
ATOM 5016 N N . LEU C 1 24 ? 73.162 84.269 18.461 1.00 9.24 24 LEU C N 1
ATOM 5017 C CA . LEU C 1 24 ? 72.374 84.892 19.536 1.00 9.52 24 LEU C CA 1
ATOM 5018 C C . LEU C 1 24 ? 72.950 86.259 19.986 1.00 9.22 24 LEU C C 1
ATOM 5019 O O . LEU C 1 24 ? 72.203 87.240 20.254 1.00 9.02 24 LEU C O 1
ATOM 5024 N N . ALA C 1 25 ? 74.258 86.311 20.165 1.00 8.34 25 ALA C N 1
ATOM 5025 C CA . ALA C 1 25 ? 74.943 87.588 20.529 1.00 9.02 25 ALA C CA 1
ATOM 5026 C C . ALA C 1 25 ? 74.728 88.641 19.513 1.00 9.48 25 ALA C C 1
ATOM 5027 O O . ALA C 1 25 ? 74.447 89.807 19.834 1.00 10.31 25 ALA C O 1
ATOM 5029 N N . ASN C 1 26 ? 74.764 88.270 18.245 1.00 9.40 26 ASN C N 1
ATOM 5030 C CA . ASN C 1 26 ? 74.504 89.216 17.174 1.00 9.31 26 ASN C CA 1
ATOM 5031 C C . ASN C 1 26 ? 73.113 89.847 17.278 1.00 10.84 26 ASN C C 1
ATOM 5032 O O . ASN C 1 26 ? 72.932 91.012 17.024 1.00 10.37 26 ASN C O 1
ATOM 5037 N N . ILE C 1 27 ? 72.170 89.001 17.653 1.00 9.04 27 ILE C N 1
ATOM 5038 C CA . ILE C 1 27 ? 70.763 89.499 17.756 1.00 9.70 27 ILE C CA 1
ATOM 5039 C C . ILE C 1 27 ? 70.639 90.527 18.913 1.00 9.63 27 ILE C C 1
ATOM 5040 O O . ILE C 1 27 ? 69.725 91.381 18.905 1.00 11.11 27 ILE C O 1
ATOM 5045 N N . GLY C 1 28 ? 71.576 90.562 19.854 1.00 9.79 28 GLY C N 1
ATOM 5046 C CA . GLY C 1 28 ? 71.561 91.626 20.866 1.00 11.25 28 GLY C CA 1
ATOM 5047 C C . GLY C 1 28 ? 71.682 92.985 20.248 1.00 11.48 28 GLY C C 1
ATOM 5048 O O . GLY C 1 28 ? 71.216 93.974 20.825 1.00 13.29 28 GLY C O 1
ATOM 5049 N N . TYR C 1 29 ? 72.327 93.069 19.045 1.00 9.81 29 TYR C N 1
ATOM 5050 C CA . TYR C 1 29 ? 72.412 94.338 18.341 1.00 10.28 29 TYR C CA 1
ATOM 5051 C C . TYR C 1 29 ? 71.154 94.785 17.657 1.00 12.18 29 TYR C C 1
ATOM 5052 O O . TYR C 1 29 ? 71.079 95.916 17.183 1.00 14.31 29 TYR C O 1
ATOM 5061 N N . CYS C 1 30 ? 70.120 93.943 17.720 1.00 12.60 30 CYS C N 1
ATOM 5062 C CA . CYS C 1 30 ? 68.784 94.310 17.249 1.00 13.74 30 CYS C CA 1
ATOM 5063 C C . CYS C 1 30 ? 67.959 94.914 18.382 1.00 14.28 30 CYS C C 1
ATOM 5064 O O . CYS C 1 30 ? 66.812 95.199 18.163 1.00 16.29 30 CYS C O 1
ATOM 5067 N N . VAL C 1 31 ? 68.540 95.029 19.565 1.00 12.93 31 VAL C N 1
ATOM 5068 C CA . VAL C 1 31 ? 67.826 95.700 20.673 1.00 15.09 31 VAL C CA 1
ATOM 5069 C C . VAL C 1 31 ? 68.344 97.141 20.707 1.00 19.15 31 VAL C C 1
ATOM 5070 O O . VAL C 1 31 ? 69.556 97.405 20.796 1.00 19.17 31 VAL C O 1
ATOM 5074 N N . GLY C 1 32 ? 67.373 98.058 20.725 1.00 21.72 32 GLY C N 1
ATOM 5075 C CA . GLY C 1 32 ? 67.646 99.434 21.038 1.00 23.18 32 GLY C CA 1
ATOM 5076 C C . GLY C 1 32 ? 66.991 100.337 20.037 1.00 23.35 32 GLY C C 1
ATOM 5077 O O . GLY C 1 32 ? 66.198 99.910 19.194 1.00 22.39 32 GLY C O 1
ATOM 5078 N N . PRO C 1 33 ? 67.320 101.636 20.113 1.00 25.54 33 PRO C N 1
ATOM 5079 C CA . PRO C 1 33 ? 66.771 102.648 19.178 1.00 25.67 33 PRO C CA 1
ATOM 5080 C C . PRO C 1 33 ? 67.111 102.354 17.737 1.00 24.18 33 PRO C C 1
ATOM 5081 O O . PRO C 1 33 ? 68.252 101.972 17.445 1.00 25.27 33 PRO C O 1
ATOM 5085 N N . GLY C 1 34 ? 66.138 102.471 16.836 1.00 21.89 34 GLY C N 1
ATOM 5086 C CA . GLY C 1 34 ? 66.406 102.296 15.416 1.00 22.16 34 GLY C CA 1
ATOM 5087 C C . GLY C 1 34 ? 66.517 100.823 14.999 1.00 22.88 34 GLY C C 1
ATOM 5088 O O . GLY C 1 34 ? 66.970 100.536 13.889 1.00 25.74 34 GLY C O 1
ATOM 5089 N N . THR C 1 35 ? 66.129 99.880 15.861 1.00 19.24 35 THR C N 1
ATOM 5090 C CA . THR C 1 35 ? 66.100 98.473 15.495 1.00 19.80 35 THR C CA 1
ATOM 5091 C C . THR C 1 35 ? 64.972 97.770 16.240 1.00 21.07 35 THR C C 1
ATOM 5092 O O . THR C 1 35 ? 64.429 98.325 17.195 1.00 20.27 35 THR C O 1
ATOM 5096 N N . LYS C 1 36 ? 64.648 96.551 15.827 1.00 18.96 36 LYS C N 1
ATOM 5097 C CA . LYS C 1 36 ? 63.538 95.893 16.497 1.00 19.75 36 LYS C CA 1
ATOM 5098 C C . LYS C 1 36 ? 63.745 94.396 16.467 1.00 18.11 36 LYS C C 1
ATOM 5099 O O . LYS C 1 36 ? 64.240 93.838 15.497 1.00 20.16 36 LYS C O 1
ATOM 5102 N N . ILE C 1 37 ? 63.386 93.751 17.549 1.00 16.70 37 ILE C N 1
ATOM 5103 C CA . ILE C 1 37 ? 63.076 92.322 17.450 1.00 16.19 37 ILE C CA 1
ATOM 5104 C C . ILE C 1 37 ? 61.560 92.223 17.610 1.00 16.76 37 ILE C C 1
ATOM 5105 O O . ILE C 1 37 ? 61.034 92.527 18.678 1.00 18.72 37 ILE C O 1
ATOM 5110 N N . PHE C 1 38 ? 60.905 91.757 16.594 1.00 16.51 38 PHE C N 1
ATOM 5111 C CA . PHE C 1 38 ? 59.433 91.618 16.610 1.00 21.05 38 PHE C CA 1
ATOM 5112 C C . PHE C 1 38 ? 59.046 90.276 17.239 1.00 20.83 38 PHE C C 1
ATOM 5113 O O . PHE C 1 38 ? 59.807 89.312 17.229 1.00 20.49 38 PHE C O 1
ATOM 5121 N N . LYS C 1 39 ? 57.891 90.243 17.890 1.00 21.29 39 LYS C N 1
ATOM 5122 C CA . LYS C 1 39 ? 57.412 88.984 18.471 1.00 21.55 39 LYS C CA 1
ATOM 5123 C C . LYS C 1 39 ? 57.004 88.075 17.400 1.00 20.85 39 LYS C C 1
ATOM 5124 O O . LYS C 1 39 ? 56.499 88.495 16.341 1.00 21.11 39 LYS C O 1
ATOM 5130 N N . PRO C 1 40 ? 57.206 86.750 17.619 1.00 17.61 40 PRO C N 1
ATOM 5131 C CA . PRO C 1 40 ? 57.776 86.052 18.796 1.00 16.47 40 PRO C CA 1
ATOM 5132 C C . PRO C 1 40 ? 59.313 86.284 18.838 1.00 14.26 40 PRO C C 1
ATOM 5133 O O . PRO C 1 40 ? 59.875 86.522 19.893 1.00 14.16 40 PRO C O 1
ATOM 5137 N N . PHE C 1 41 ? 59.975 86.150 17.700 1.00 13.24 41 PHE C N 1
ATOM 5138 C CA . PHE C 1 41 ? 61.425 86.274 17.664 1.00 11.72 41 PHE C CA 1
ATOM 5139 C C . PHE C 1 41 ? 61.849 86.481 16.229 1.00 12.47 41 PHE C C 1
ATOM 5140 O O . PHE C 1 41 ? 62.388 85.580 15.587 1.00 12.32 41 PHE C O 1
ATOM 5148 N N . ASN C 1 42 ? 61.586 87.678 15.723 1.00 12.99 42 ASN C N 1
ATOM 5149 C CA . ASN C 1 42 ? 61.792 87.955 14.271 1.00 13.80 42 ASN C CA 1
ATOM 5150 C C . ASN C 1 42 ? 62.637 89.177 14.136 1.00 15.19 42 ASN C C 1
ATOM 5151 O O . ASN C 1 42 ? 62.340 90.217 14.714 1.00 17.43 42 ASN C O 1
ATOM 5156 N N . CYS C 1 43 ? 63.706 89.073 13.359 1.00 15.11 43 CYS C N 1
ATOM 5157 C CA . CYS C 1 43 ? 64.582 90.214 13.149 1.00 15.92 43 CYS C CA 1
ATOM 5158 C C . CYS C 1 43 ? 65.489 89.980 11.956 1.00 15.75 43 CYS C C 1
ATOM 5159 O O . CYS C 1 43 ? 66.640 90.416 11.949 1.00 18.58 43 CYS C O 1
ATOM 5162 N N . GLY C 1 44 ? 64.976 89.289 10.943 1.00 15.76 44 GLY C N 1
ATOM 5163 C CA . GLY C 1 44 ? 65.805 89.010 9.759 1.00 16.80 44 GLY C CA 1
ATOM 5164 C C . GLY C 1 44 ? 66.555 87.674 9.862 1.00 17.45 44 GLY C C 1
ATOM 5165 O O . GLY C 1 44 ? 66.180 86.784 10.637 1.00 15.43 44 GLY C O 1
ATOM 5166 N N . LEU C 1 45 ? 67.651 87.541 9.130 1.00 15.28 45 LEU C N 1
ATOM 5167 C CA . LEU C 1 45 ? 68.209 86.176 8.981 1.00 17.27 45 LEU C CA 1
ATOM 5168 C C . LEU C 1 45 ? 68.751 85.510 10.215 1.00 13.05 45 LEU C C 1
ATOM 5169 O O . LEU C 1 45 ? 68.721 84.286 10.255 1.00 15.24 45 LEU C O 1
ATOM 5174 N N . GLN C 1 46 ? 69.259 86.218 11.218 1.00 12.33 46 GLN C N 1
ATOM 5175 C CA . GLN C 1 46 ? 69.860 85.528 12.357 1.00 10.88 46 GLN C CA 1
ATOM 5176 C C . GLN C 1 46 ? 68.753 84.940 13.232 1.00 10.18 46 GLN C C 1
ATOM 5177 O O . GLN C 1 46 ? 68.840 83.782 13.631 1.00 11.35 46 GLN C O 1
ATOM 5183 N N . CYS C 1 47 ? 67.698 85.734 13.462 1.00 9.89 47 CYS C N 1
ATOM 5184 C CA . CYS C 1 47 ? 66.620 85.170 14.284 1.00 9.64 47 CYS C CA 1
ATOM 5185 C C . CYS C 1 47 ? 65.903 84.032 13.574 1.00 11.08 47 CYS C C 1
ATOM 5186 O O . CYS C 1 47 ? 65.308 83.198 14.223 1.00 10.61 47 CYS C O 1
ATOM 5189 N N . ALA C 1 48 ? 65.973 84.048 12.210 1.00 12.75 48 ALA C N 1
ATOM 5190 C CA . ALA C 1 48 ? 65.393 82.977 11.411 1.00 14.06 48 ALA C CA 1
ATOM 5191 C C . ALA C 1 48 ? 65.935 81.637 11.710 1.00 14.10 48 ALA C C 1
ATOM 5192 O O . ALA C 1 48 ? 65.251 80.669 11.419 1.00 14.33 48 ALA C O 1
ATOM 5194 N N . HIS C 1 49 ? 67.129 81.530 12.340 1.00 11.27 49 HIS C N 1
ATOM 5195 C CA . HIS C 1 49 ? 67.683 80.228 12.730 1.00 10.07 49 HIS C CA 1
ATOM 5196 C C . HIS C 1 49 ? 67.178 79.682 14.082 1.00 8.04 49 HIS C C 1
ATOM 5197 O O . HIS C 1 49 ? 67.670 78.614 14.515 1.00 9.95 49 HIS C O 1
ATOM 5204 N N . PHE C 1 50 ? 66.110 80.308 14.648 1.00 8.66 50 PHE C N 1
ATOM 5205 C CA . PHE C 1 50 ? 65.642 79.979 16.005 1.00 7.21 50 PHE C CA 1
ATOM 5206 C C . PHE C 1 50 ? 64.161 79.648 16.125 1.00 8.34 50 PHE C C 1
ATOM 5207 O O . PHE C 1 50 ? 63.407 80.440 16.696 1.00 12.01 50 PHE C O 1
ATOM 5215 N N . PRO C 1 51 ? 63.752 78.546 15.538 1.00 8.77 51 PRO C N 1
ATOM 5216 C CA . PRO C 1 51 ? 62.349 78.143 15.650 1.00 10.78 51 PRO C CA 1
ATOM 5217 C C . PRO C 1 51 ? 61.963 77.839 17.088 1.00 9.72 51 PRO C C 1
ATOM 5218 O O . PRO C 1 51 ? 62.788 77.392 17.918 1.00 9.98 51 PRO C O 1
ATOM 5222 N N . ASN C 1 52 ? 60.694 78.174 17.374 1.00 9.72 52 ASN C N 1
ATOM 5223 C CA . ASN C 1 52 ? 60.172 77.916 18.738 1.00 8.58 52 ASN C CA 1
ATOM 5224 C C . ASN C 1 52 ? 60.850 78.744 19.822 1.00 11.16 52 ASN C C 1
ATOM 5225 O O . ASN C 1 52 ? 60.906 78.332 20.963 1.00 10.04 52 ASN C O 1
ATOM 5230 N N . VAL C 1 53 ? 61.368 79.926 19.474 1.00 10.50 53 VAL C N 1
ATOM 5231 C CA . VAL C 1 53 ? 61.919 80.857 20.485 1.00 10.57 53 VAL C CA 1
ATOM 5232 C C . VAL C 1 53 ? 60.978 81.997 20.658 1.00 11.34 53 VAL C C 1
ATOM 5233 O O . VAL C 1 53 ? 60.382 82.451 19.659 1.00 14.06 53 VAL C O 1
ATOM 5237 N N . GLU C 1 54 ? 60.793 82.429 21.907 1.00 12.58 54 GLU C N 1
ATOM 5238 C CA . GLU C 1 54 ? 59.993 83.674 22.162 1.00 12.20 54 GLU C CA 1
ATOM 5239 C C . GLU C 1 54 ? 60.757 84.673 22.938 1.00 11.88 54 GLU C C 1
ATOM 5240 O O . GLU C 1 54 ? 61.398 84.348 23.930 1.00 12.69 54 GLU C O 1
ATOM 5246 N N . LEU C 1 55 ? 60.742 85.917 22.496 1.00 12.94 55 LEU C N 1
ATOM 5247 C CA . LEU C 1 55 ? 61.337 86.977 23.211 1.00 12.29 55 LEU C CA 1
ATOM 5248 C C . LEU C 1 55 ? 60.449 87.327 24.403 1.00 12.97 55 LEU C C 1
ATOM 5249 O O . LEU C 1 55 ? 59.219 87.504 24.233 1.00 14.43 55 LEU C O 1
ATOM 5254 N N . ILE C 1 56 ? 61.071 87.402 25.551 1.00 12.20 56 ILE C N 1
ATOM 5255 C CA . ILE C 1 56 ? 60.367 87.639 26.863 1.00 13.18 56 ILE C CA 1
ATOM 5256 C C . ILE C 1 56 ? 60.380 89.173 27.133 1.00 14.47 56 ILE C C 1
ATOM 5257 O O . ILE C 1 56 ? 59.338 89.831 27.367 1.00 13.89 56 ILE C O 1
ATOM 5262 N N . GLU C 1 57 ? 61.547 89.758 27.057 1.00 14.48 57 GLU C N 1
ATOM 5263 C CA . GLU C 1 57 ? 61.732 91.160 27.341 1.00 15.03 57 GLU C CA 1
ATOM 5264 C C . GLU C 1 57 ? 63.069 91.611 26.770 1.00 15.71 57 GLU C C 1
ATOM 5265 O O . GLU C 1 57 ? 64.036 90.857 26.838 1.00 14.44 57 GLU C O 1
ATOM 5271 N N . GLU C 1 58 ? 63.069 92.862 26.318 1.00 17.80 58 GLU C N 1
ATOM 5272 C CA . GLU C 1 58 ? 64.279 93.618 25.922 1.00 17.74 58 GLU C CA 1
ATOM 5273 C C . GLU C 1 58 ? 64.661 94.576 27.027 1.00 18.81 58 GLU C C 1
ATOM 5274 O O . GLU C 1 58 ? 63.788 95.014 27.815 1.00 18.49 58 GLU C O 1
ATOM 5280 N N . PHE C 1 59 ? 65.940 94.916 27.147 1.00 16.20 59 PHE C N 1
ATOM 5281 C CA . PHE C 1 59 ? 66.385 95.956 28.088 1.00 17.02 59 PHE C CA 1
ATOM 5282 C C . PHE C 1 59 ? 67.395 96.842 27.433 1.00 16.98 59 PHE C C 1
ATOM 5283 O O . PHE C 1 59 ? 68.110 96.394 26.506 1.00 14.92 59 PHE C O 1
ATOM 5291 N N . HIS C 1 60 ? 67.465 98.116 27.845 1.00 17.31 60 HIS C N 1
ATOM 5292 C CA . HIS C 1 60 ? 68.335 99.090 27.150 1.00 18.77 60 HIS C CA 1
ATOM 5293 C C . HIS C 1 60 ? 68.591 100.246 28.128 1.00 19.00 60 HIS C C 1
ATOM 5294 O O . HIS C 1 60 ? 67.599 100.824 28.598 1.00 18.07 60 HIS C O 1
ATOM 5301 N N . ASP C 1 61 ? 69.859 100.535 28.479 1.00 15.81 61 ASP C N 1
ATOM 5302 C CA . ASP C 1 61 ? 70.182 101.730 29.317 1.00 17.70 61 ASP C CA 1
ATOM 5303 C C . ASP C 1 61 ? 71.404 102.406 28.678 1.00 19.04 61 ASP C C 1
ATOM 5304 O O . ASP C 1 61 ? 72.469 101.779 28.586 1.00 20.10 61 ASP C O 1
ATOM 5309 N N . PRO C 1 62 ? 71.258 103.677 28.260 1.00 20.27 62 PRO C N 1
ATOM 5310 C CA . PRO C 1 62 ? 72.348 104.443 27.626 1.00 21.25 62 PRO C CA 1
ATOM 5311 C C . PRO C 1 62 ? 73.056 105.458 28.533 1.00 22.94 62 PRO C C 1
ATOM 5312 O O . PRO C 1 62 ? 73.905 106.221 28.081 1.00 23.33 62 PRO C O 1
ATOM 5316 N N . ARG C 1 63 ? 72.716 105.454 29.810 1.00 22.84 63 ARG C N 1
ATOM 5317 C CA . ARG C 1 63 ? 73.144 106.574 30.663 1.00 24.87 63 ARG C CA 1
ATOM 5318 C C . ARG C 1 63 ? 74.635 106.668 30.907 1.00 23.49 63 ARG C C 1
ATOM 5319 O O . ARG C 1 63 ? 75.157 107.795 31.028 1.00 24.82 63 ARG C O 1
ATOM 5327 N N . LEU C 1 64 ? 75.320 105.524 31.049 1.00 20.47 64 LEU C N 1
ATOM 5328 C CA . LEU C 1 64 ? 76.733 105.487 31.362 1.00 19.14 64 LEU C CA 1
ATOM 5329 C C . LEU C 1 64 ? 77.478 104.719 30.235 1.00 19.39 64 LEU C C 1
ATOM 5330 O O . LEU C 1 64 ? 76.896 103.861 29.555 1.00 18.68 64 LEU C O 1
ATOM 5335 N N . ILE C 1 65 ? 78.760 104.984 30.088 1.00 18.06 65 ILE C N 1
ATOM 5336 C CA . ILE C 1 65 ? 79.507 104.327 29.045 1.00 19.07 65 ILE C CA 1
ATOM 5337 C C . ILE C 1 65 ? 79.614 102.805 29.205 1.00 17.03 65 ILE C C 1
ATOM 5338 O O . ILE C 1 65 ? 79.648 102.106 28.164 1.00 19.67 65 ILE C O 1
ATOM 5343 N N . PHE C 1 66 ? 79.573 102.313 30.425 1.00 15.63 66 PHE C N 1
ATOM 5344 C CA . PHE C 1 66 ? 79.596 100.867 30.694 1.00 14.38 66 PHE C CA 1
ATOM 5345 C C . PHE C 1 66 ? 78.195 100.257 30.809 1.00 15.23 66 PHE C C 1
ATOM 5346 O O . PHE C 1 66 ? 78.104 99.090 31.168 1.00 15.35 66 PHE C O 1
ATOM 5354 N N . ASP C 1 67 ? 77.144 100.981 30.466 1.00 14.12 67 ASP C N 1
ATOM 5355 C CA . ASP C 1 67 ? 75.808 100.409 30.542 1.00 15.32 67 ASP C CA 1
ATOM 5356 C C . ASP C 1 67 ? 75.506 99.430 29.395 1.00 16.08 67 ASP C C 1
ATOM 5357 O O . ASP C 1 67 ? 76.230 99.395 28.354 1.00 15.37 67 ASP C O 1
ATOM 5362 N N . VAL C 1 68 ? 74.461 98.638 29.606 1.00 15.25 68 VAL C N 1
ATOM 5363 C CA . VAL C 1 68 ? 74.148 97.577 28.664 1.00 12.76 68 VAL C CA 1
ATOM 5364 C C . VAL C 1 68 ? 72.721 97.562 28.132 1.00 13.93 68 VAL C C 1
ATOM 5365 O O . VAL C 1 68 ? 71.809 98.243 28.601 1.00 13.27 68 VAL C O 1
ATOM 5369 N N . SER C 1 69 ? 72.554 96.780 27.069 1.00 13.62 69 SER C N 1
ATOM 5370 C CA . SER C 1 69 ? 71.264 96.457 26.478 1.00 11.48 69 SER C CA 1
ATOM 5371 C C . SER C 1 69 ? 71.266 94.985 26.175 1.00 12.22 69 SER C C 1
ATOM 5372 O O . SER C 1 69 ? 72.315 94.377 26.158 1.00 11.24 69 SER C O 1
ATOM 5375 N N . GLY C 1 70 ? 70.097 94.437 25.855 1.00 11.78 70 GLY C N 1
ATOM 5376 C CA . GLY C 1 70 ? 70.091 92.991 25.544 1.00 11.62 70 GLY C CA 1
ATOM 5377 C C . GLY C 1 70 ? 68.671 92.432 25.651 1.00 11.69 70 GLY C C 1
ATOM 5378 O O . GLY C 1 70 ? 67.676 93.189 25.559 1.00 13.96 70 GLY C O 1
ATOM 5379 N N . TYR C 1 71 ? 68.567 91.112 25.648 1.00 10.49 71 TYR C N 1
ATOM 5380 C CA . TYR C 1 71 ? 67.247 90.455 25.699 1.00 10.13 71 TYR C CA 1
ATOM 5381 C C . TYR C 1 71 ? 67.246 89.212 26.476 1.00 11.93 71 TYR C C 1
ATOM 5382 O O . TYR C 1 71 ? 68.291 88.567 26.734 1.00 11.42 71 TYR C O 1
ATOM 5391 N N . LEU C 1 72 ? 66.030 88.826 26.862 1.00 9.76 72 LEU C N 1
ATOM 5392 C CA . LEU C 1 72 ? 65.839 87.587 27.535 1.00 10.26 72 LEU C CA 1
ATOM 5393 C C . LEU C 1 72 ? 64.869 86.849 26.647 1.00 10.80 72 LEU C C 1
ATOM 5394 O O . LEU C 1 72 ? 63.824 87.385 26.287 1.00 12.20 72 LEU C O 1
ATOM 5399 N N . ALA C 1 73 ? 65.144 85.581 26.338 1.00 10.20 73 ALA C N 1
ATOM 5400 C CA . ALA C 1 73 ? 64.258 84.816 25.452 1.00 9.57 73 ALA C CA 1
ATOM 5401 C C . ALA C 1 73 ? 64.175 83.374 25.931 1.00 10.12 73 ALA C C 1
ATOM 5402 O O . ALA C 1 73 ? 65.012 82.933 26.701 1.00 10.95 73 ALA C O 1
ATOM 5404 N N . VAL C 1 74 ? 63.155 82.655 25.514 1.00 8.69 74 VAL C N 1
ATOM 5405 C CA . VAL C 1 74 ? 63.032 81.200 25.870 1.00 9.41 74 VAL C CA 1
ATOM 5406 C C . VAL C 1 74 ? 62.995 80.422 24.588 1.00 11.33 74 VAL C C 1
ATOM 5407 O O . VAL C 1 74 ? 62.195 80.730 23.688 1.00 9.32 74 VAL C O 1
ATOM 5411 N N . ASP C 1 75 ? 63.819 79.383 24.539 1.00 11.44 75 ASP C N 1
ATOM 5412 C CA . ASP C 1 75 ? 63.849 78.521 23.389 1.00 10.35 75 ASP C CA 1
ATOM 5413 C C . ASP C 1 75 ? 63.258 77.182 23.772 1.00 9.92 75 ASP C C 1
ATOM 5414 O O . ASP C 1 75 ? 63.866 76.354 24.470 1.00 9.18 75 ASP C O 1
ATOM 5419 N N . HIS C 1 76 ? 62.044 76.996 23.302 1.00 9.15 76 HIS C N 1
ATOM 5420 C CA . HIS C 1 76 ? 61.319 75.769 23.564 1.00 11.35 76 HIS C CA 1
ATOM 5421 C C . HIS C 1 76 ? 61.789 74.544 22.780 1.00 12.53 76 HIS C C 1
ATOM 5422 O O . HIS C 1 76 ? 61.391 73.450 23.102 1.00 15.03 76 HIS C O 1
ATOM 5429 N N . ALA C 1 77 ? 62.565 74.759 21.726 1.00 11.61 77 ALA C N 1
ATOM 5430 C CA . ALA C 1 77 ? 63.084 73.667 20.880 1.00 12.75 77 ALA C CA 1
ATOM 5431 C C . ALA C 1 77 ? 64.333 73.121 21.539 1.00 11.46 77 ALA C C 1
ATOM 5432 O O . ALA C 1 77 ? 64.472 71.880 21.650 1.00 14.10 77 ALA C O 1
ATOM 5434 N N . SER C 1 78 ? 65.173 73.990 22.105 1.00 10.27 78 SER C N 1
ATOM 5435 C CA . SER C 1 78 ? 66.389 73.451 22.767 1.00 10.47 78 SER C CA 1
ATOM 5436 C C . SER C 1 78 ? 66.221 73.347 24.287 1.00 12.65 78 SER C C 1
ATOM 5437 O O . SER C 1 78 ? 67.101 72.851 24.979 1.00 12.38 78 SER C O 1
ATOM 5440 N N . LYS C 1 79 ? 65.083 73.850 24.773 1.00 11.47 79 LYS C N 1
ATOM 5441 C CA . LYS C 1 79 ? 64.794 73.859 26.248 1.00 11.19 79 LYS C CA 1
ATOM 5442 C C . LYS C 1 79 ? 65.812 74.656 27.041 1.00 10.31 79 LYS C C 1
ATOM 5443 O O . LYS C 1 79 ? 66.493 74.142 27.985 1.00 11.29 79 LYS C O 1
ATOM 5449 N N . GLN C 1 80 ? 65.962 75.930 26.654 1.00 10.87 80 GLN C N 1
ATOM 5450 C CA . GLN C 1 80 ? 66.911 76.800 27.246 1.00 8.89 80 GLN C CA 1
ATOM 5451 C C . GLN C 1 80 ? 66.248 78.201 27.443 1.00 9.60 80 GLN C C 1
ATOM 5452 O O . GLN C 1 80 ? 65.325 78.596 26.720 1.00 11.66 80 GLN C O 1
ATOM 5458 N N . ILE C 1 81 ? 66.828 78.942 28.376 1.00 10.95 81 ILE C N 1
ATOM 5459 C CA . ILE C 1 81 ? 66.532 80.321 28.579 1.00 9.60 81 ILE C CA 1
ATOM 5460 C C . ILE C 1 81 ? 67.813 81.091 28.154 1.00 9.70 81 ILE C C 1
ATOM 5461 O O . ILE C 1 81 ? 68.880 80.773 28.652 1.00 11.14 81 ILE C O 1
ATOM 5466 N N . TYR C 1 82 ? 67.657 82.052 27.266 1.00 7.87 82 TYR C N 1
ATOM 5467 C CA . TYR C 1 82 ? 68.846 82.814 26.818 1.00 9.40 82 TYR C CA 1
ATOM 5468 C C . TYR C 1 82 ? 68.804 84.188 27.435 1.00 10.92 82 TYR C C 1
ATOM 5469 O O . TYR C 1 82 ? 67.810 84.908 27.341 1.00 12.51 82 TYR C O 1
ATOM 5478 N N . LEU C 1 83 ? 69.945 84.598 27.962 1.00 9.41 83 LEU C N 1
ATOM 5479 C CA . LEU C 1 83 ? 70.130 85.969 28.348 1.00 7.69 83 LEU C CA 1
ATOM 5480 C C . LEU C 1 83 ? 71.315 86.492 27.484 1.00 8.87 83 LEU C C 1
ATOM 5481 O O . LEU C 1 83 ? 72.422 85.953 27.555 1.00 11.14 83 LEU C O 1
ATOM 5486 N N . VAL C 1 84 ? 71.057 87.543 26.759 1.00 8.84 84 VAL C N 1
ATOM 5487 C CA . VAL C 1 84 ? 72.065 88.028 25.788 1.00 8.64 84 VAL C CA 1
ATOM 5488 C C . VAL C 1 84 ? 72.302 89.506 26.070 1.00 9.42 84 VAL C C 1
ATOM 5489 O O . VAL C 1 84 ? 71.319 90.276 26.282 1.00 10.74 84 VAL C O 1
ATOM 5493 N N . ILE C 1 85 ? 73.570 89.896 26.142 1.00 9.04 85 ILE C N 1
ATOM 5494 C CA . ILE C 1 85 ? 73.912 91.275 26.558 1.00 6.91 85 ILE C CA 1
ATOM 5495 C C . ILE C 1 85 ? 74.841 91.885 25.519 1.00 10.31 85 ILE C C 1
ATOM 5496 O O . ILE C 1 85 ? 75.677 91.163 24.966 1.00 10.66 85 ILE C O 1
ATOM 5501 N N . ARG C 1 86 ? 74.719 93.182 25.323 1.00 10.39 86 ARG C N 1
ATOM 5502 C CA . ARG C 1 86 ? 75.762 93.955 24.559 1.00 11.98 86 ARG C CA 1
ATOM 5503 C C . ARG C 1 86 ? 75.950 95.309 25.263 1.00 12.83 86 ARG C C 1
ATOM 5504 O O . ARG C 1 86 ? 75.113 95.750 26.123 1.00 10.99 86 ARG C O 1
ATOM 5512 N N . GLY C 1 87 ? 77.090 95.940 24.982 1.00 11.83 87 GLY C N 1
ATOM 5513 C CA . GLY C 1 87 ? 77.253 97.345 25.449 1.00 12.90 87 GLY C CA 1
ATOM 5514 C C . GLY C 1 87 ? 76.249 98.209 24.691 1.00 12.53 87 GLY C C 1
ATOM 5515 O O . GLY C 1 87 ? 75.983 98.064 23.457 1.00 12.68 87 GLY C O 1
ATOM 5516 N N . THR C 1 88 ? 75.628 99.164 25.404 1.00 13.19 88 THR C N 1
ATOM 5517 C CA . THR C 1 88 ? 74.756 100.112 24.730 1.00 15.03 88 THR C CA 1
ATOM 5518 C C . THR C 1 88 ? 75.423 101.082 23.797 1.00 15.49 88 THR C C 1
ATOM 5519 O O . THR C 1 88 ? 74.926 101.319 22.723 1.00 16.82 88 THR C O 1
ATOM 5523 N N . HIS C 1 89 ? 76.573 101.590 24.208 1.00 19.46 89 HIS C N 1
ATOM 5524 C CA . HIS C 1 89 ? 77.324 102.568 23.402 1.00 19.68 89 HIS C CA 1
ATOM 5525 C C . HIS C 1 89 ? 78.158 101.895 22.332 1.00 19.88 89 HIS C C 1
ATOM 5526 O O . HIS C 1 89 ? 78.399 100.677 22.366 1.00 19.17 89 HIS C O 1
ATOM 5533 N N A SER C 1 90 ? 78.611 102.708 21.390 0.50 20.70 90 SER C N 1
ATOM 5534 N N B SER C 1 90 ? 78.529 102.691 21.334 0.50 20.79 90 SER C N 1
ATOM 5535 C CA A SER C 1 90 ? 79.370 102.196 20.260 0.50 20.64 90 SER C CA 1
ATOM 5536 C CA B SER C 1 90 ? 79.316 102.199 20.204 0.50 20.87 90 SER C CA 1
ATOM 5537 C C A SER C 1 90 ? 80.563 101.380 20.698 0.50 20.77 90 SER C C 1
ATOM 5538 C C B SER C 1 90 ? 80.523 101.394 20.669 0.50 20.88 90 SER C C 1
ATOM 5539 O O A SER C 1 90 ? 81.247 101.667 21.709 0.50 18.91 90 SER C O 1
ATOM 5540 O O B SER C 1 90 ? 81.202 101.731 21.661 0.50 19.47 90 SER C O 1
ATOM 5545 N N . LEU C 1 91 ? 80.808 100.312 19.938 1.00 19.66 91 LEU C N 1
ATOM 5546 C CA . LEU C 1 91 ? 81.977 99.482 20.201 1.00 20.03 91 LEU C CA 1
ATOM 5547 C C . LEU C 1 91 ? 83.204 100.421 20.271 1.00 18.04 91 LEU C C 1
ATOM 5548 O O . LEU C 1 91 ? 84.035 100.266 21.186 1.00 17.91 91 LEU C O 1
ATOM 5553 N N . GLU C 1 92 ? 83.333 101.303 19.311 1.00 21.09 92 GLU C N 1
ATOM 5554 C CA A GLU C 1 92 ? 84.468 102.311 19.249 0.50 20.83 92 GLU C CA 1
ATOM 5555 C CA B GLU C 1 92 ? 84.575 102.131 19.315 0.50 20.92 92 GLU C CA 1
ATOM 5556 C C . GLU C 1 92 ? 84.728 102.971 20.600 1.00 21.71 92 GLU C C 1
ATOM 5557 O O . GLU C 1 92 ? 85.852 103.030 21.187 1.00 20.17 92 GLU C O 1
ATOM 5560 N N . ASP C 1 93 ? 83.652 103.533 21.112 1.00 21.95 93 ASP C N 1
ATOM 5561 C CA . ASP C 1 93 ? 83.794 104.385 22.289 1.00 23.98 93 ASP C CA 1
ATOM 5562 C C . ASP C 1 93 ? 84.153 103.617 23.530 1.00 22.96 93 ASP C C 1
ATOM 5563 O O . ASP C 1 93 ? 84.915 104.093 24.408 1.00 22.04 93 ASP C O 1
ATOM 5568 N N . VAL C 1 94 ? 83.565 102.427 23.650 1.00 20.32 94 VAL C N 1
ATOM 5569 C CA . VAL C 1 94 ? 83.777 101.627 24.838 1.00 19.28 94 VAL C CA 1
ATOM 5570 C C . VAL C 1 94 ? 85.203 101.097 24.848 1.00 19.01 94 VAL C C 1
ATOM 5571 O O . VAL C 1 94 ? 85.904 101.150 25.869 1.00 18.70 94 VAL C O 1
ATOM 5575 N N . ILE C 1 95 ? 85.635 100.560 23.710 1.00 18.01 95 ILE C N 1
ATOM 5576 C CA . ILE C 1 95 ? 86.950 99.986 23.626 1.00 17.18 95 ILE C CA 1
ATOM 5577 C C . ILE C 1 95 ? 88.008 101.082 23.864 1.00 16.86 95 ILE C C 1
ATOM 5578 O O . ILE C 1 95 ? 88.989 100.868 24.612 1.00 19.37 95 ILE C O 1
ATOM 5583 N N . THR C 1 96 ? 87.789 102.224 23.290 1.00 16.75 96 THR C N 1
ATOM 5584 C CA . THR C 1 96 ? 88.717 103.331 23.527 1.00 20.25 96 THR C CA 1
ATOM 5585 C C . THR C 1 96 ? 88.854 103.643 25.024 1.00 21.48 96 THR C C 1
ATOM 5586 O O . THR C 1 96 ? 89.983 103.741 25.586 1.00 22.06 96 THR C O 1
ATOM 5590 N N . ASP C 1 97 ? 87.713 103.775 25.700 1.00 21.90 97 ASP C N 1
ATOM 5591 C CA . ASP C 1 97 ? 87.734 103.998 27.179 1.00 22.11 97 ASP C CA 1
ATOM 5592 C C . ASP C 1 97 ? 88.506 102.953 27.966 1.00 21.33 97 ASP C C 1
ATOM 5593 O O . ASP C 1 97 ? 89.331 103.286 28.829 1.00 20.26 97 ASP C O 1
ATOM 5598 N N . ILE C 1 98 ? 88.252 101.657 27.690 1.00 17.88 98 ILE C N 1
ATOM 5599 C CA . ILE C 1 98 ? 88.929 100.621 28.419 1.00 19.59 98 ILE C CA 1
ATOM 5600 C C . ILE C 1 98 ? 90.468 100.686 28.253 1.00 18.78 98 ILE C C 1
ATOM 5601 O O . ILE C 1 98 ? 91.234 100.385 29.182 1.00 18.32 98 ILE C O 1
ATOM 5606 N N . ARG C 1 99 ? 90.907 101.082 27.057 1.00 18.30 99 ARG C N 1
ATOM 5607 C CA . ARG C 1 99 ? 92.365 101.058 26.754 1.00 18.89 99 ARG C CA 1
ATOM 5608 C C . ARG C 1 99 ? 93.066 102.321 27.245 1.00 19.75 99 ARG C C 1
ATOM 5609 O O . ARG C 1 99 ? 94.272 102.319 27.320 1.00 18.36 99 ARG C O 1
ATOM 5617 N N . ILE C 1 100 ? 92.321 103.385 27.537 1.00 21.32 100 ILE C N 1
ATOM 5618 C CA . ILE C 1 100 ? 92.999 104.668 27.862 1.00 22.64 100 ILE C CA 1
ATOM 5619 C C . ILE C 1 100 ? 92.944 105.032 29.375 1.00 24.66 100 ILE C C 1
ATOM 5620 O O . ILE C 1 100 ? 93.848 105.748 29.916 1.00 25.68 100 ILE C O 1
ATOM 5625 N N . MET C 1 101 ? 91.898 104.549 30.061 1.00 24.18 101 MET C N 1
ATOM 5626 C CA . MET C 1 101 ? 91.643 104.953 31.467 1.00 24.40 101 MET C CA 1
ATOM 5627 C C . MET C 1 101 ? 91.631 103.699 32.372 1.00 24.57 101 MET C C 1
ATOM 5628 O O . MET C 1 101 ? 90.696 102.883 32.264 1.00 22.42 101 MET C O 1
ATOM 5633 N N . GLN C 1 102 ? 92.599 103.528 33.264 1.00 24.91 102 GLN C N 1
ATOM 5634 C CA . GLN C 1 102 ? 92.369 102.519 34.363 1.00 26.64 102 GLN C CA 1
ATOM 5635 C C . GLN C 1 102 ? 91.097 102.791 35.166 1.00 27.66 102 GLN C C 1
ATOM 5636 O O . GLN C 1 102 ? 90.693 103.952 35.328 1.00 29.59 102 GLN C O 1
ATOM 5642 N N . ALA C 1 103 ? 90.460 101.728 35.660 1.00 26.05 103 ALA C N 1
ATOM 5643 C CA . ALA C 1 103 ? 89.378 101.912 36.660 1.00 24.84 103 ALA C CA 1
ATOM 5644 C C . ALA C 1 103 ? 89.890 101.262 37.929 1.00 24.28 103 ALA C C 1
ATOM 5645 O O . ALA C 1 103 ? 90.752 100.321 37.930 1.00 24.66 103 ALA C O 1
ATOM 5647 N N . PRO C 1 104 ? 89.364 101.715 39.063 1.00 24.52 104 PRO C N 1
ATOM 5648 C CA . PRO C 1 104 ? 89.698 100.952 40.242 1.00 25.48 104 PRO C CA 1
ATOM 5649 C C . PRO C 1 104 ? 89.186 99.520 40.063 1.00 25.76 104 PRO C C 1
ATOM 5650 O O . PRO C 1 104 ? 88.241 99.287 39.281 1.00 25.40 104 PRO C O 1
ATOM 5654 N N . LEU C 1 105 ? 89.841 98.580 40.717 1.00 25.53 105 LEU C N 1
ATOM 5655 C CA . LEU C 1 105 ? 89.372 97.228 40.749 1.00 24.61 105 LEU C CA 1
ATOM 5656 C C . LEU C 1 105 ? 88.765 97.043 42.119 1.00 25.09 105 LEU C C 1
ATOM 5657 O O . LEU C 1 105 ? 89.314 97.551 43.116 1.00 25.38 105 LEU C O 1
ATOM 5662 N N . THR C 1 106 ? 87.578 96.476 42.175 1.00 22.63 106 THR C N 1
ATOM 5663 C CA . THR C 1 106 ? 86.956 96.217 43.464 1.00 23.43 106 THR C CA 1
ATOM 5664 C C . THR C 1 106 ? 86.517 94.835 43.537 1.00 21.30 106 THR C C 1
ATOM 5665 O O . THR C 1 106 ? 86.435 94.140 42.506 1.00 18.53 106 THR C O 1
ATOM 5669 N N . ASN C 1 107 ? 86.238 94.369 44.753 1.00 18.67 107 ASN C N 1
ATOM 5670 C CA . ASN C 1 107 ? 85.842 92.999 44.906 1.00 17.32 107 ASN C CA 1
ATOM 5671 C C . ASN C 1 107 ? 84.473 92.808 44.276 1.00 16.29 107 ASN C C 1
ATOM 5672 O O . ASN C 1 107 ? 83.623 93.638 44.428 1.00 18.02 107 ASN C O 1
ATOM 5677 N N . PHE C 1 108 ? 84.270 91.660 43.600 1.00 15.75 108 PHE C N 1
ATOM 5678 C CA . PHE C 1 108 ? 83.036 91.348 42.885 1.00 15.13 108 PHE C CA 1
ATOM 5679 C C . PHE C 1 108 ? 81.894 91.262 43.939 1.00 17.45 108 PHE C C 1
ATOM 5680 O O . PHE C 1 108 ? 80.752 91.453 43.597 1.00 17.08 108 PHE C O 1
ATOM 5688 N N . ASP C 1 109 ? 82.236 91.055 45.229 1.00 16.95 109 ASP C N 1
ATOM 5689 C CA . ASP C 1 109 ? 81.115 91.091 46.223 1.00 18.05 109 ASP C CA 1
ATOM 5690 C C . ASP C 1 109 ? 80.414 92.424 46.398 1.00 17.00 109 ASP C C 1
ATOM 5691 O O . ASP C 1 109 ? 79.397 92.518 47.103 1.00 19.62 109 ASP C O 1
ATOM 5696 N N . LEU C 1 110 ? 80.918 93.484 45.795 1.00 17.29 110 LEU C N 1
ATOM 5697 C CA . LEU C 1 110 ? 80.227 94.754 45.867 1.00 17.67 110 LEU C CA 1
ATOM 5698 C C . LEU C 1 110 ? 79.032 94.795 44.828 1.00 18.84 110 LEU C C 1
ATOM 5699 O O . LEU C 1 110 ? 78.142 95.702 44.849 1.00 17.62 110 LEU C O 1
ATOM 5704 N N . ALA C 1 111 ? 79.004 93.813 43.938 1.00 18.35 111 ALA C N 1
ATOM 5705 C CA . ALA C 1 111 ? 77.973 93.761 42.878 1.00 18.51 111 ALA C CA 1
ATOM 5706 C C . ALA C 1 111 ? 76.718 93.085 43.398 1.00 17.91 111 ALA C C 1
ATOM 5707 O O . ALA C 1 111 ? 76.737 92.278 44.360 1.00 17.50 111 ALA C O 1
ATOM 5709 N N . ALA C 1 112 ? 75.630 93.364 42.693 1.00 17.84 112 ALA C N 1
ATOM 5710 C CA . ALA C 1 112 ? 74.320 92.813 43.026 1.00 18.57 112 ALA C CA 1
ATOM 5711 C C . ALA C 1 112 ? 74.306 91.292 43.088 1.00 18.50 112 ALA C C 1
ATOM 5712 O O . ALA C 1 112 ? 74.861 90.622 42.215 1.00 18.79 112 ALA C O 1
ATOM 5714 N N . ASN C 1 113 ? 73.617 90.744 44.104 1.00 14.42 113 ASN C N 1
ATOM 5715 C CA . ASN C 1 113 ? 73.478 89.293 44.298 1.00 15.10 113 ASN C CA 1
ATOM 5716 C C . ASN C 1 113 ? 74.715 88.537 44.660 1.00 16.51 113 ASN C C 1
ATOM 5717 O O . ASN C 1 113 ? 74.631 87.330 44.821 1.00 19.29 113 ASN C O 1
ATOM 5722 N N . ILE C 1 114 ? 75.859 89.216 44.853 1.00 17.22 114 ILE C N 1
ATOM 5723 C CA . ILE C 1 114 ? 77.113 88.455 45.104 1.00 18.63 114 ILE C CA 1
ATOM 5724 C C . ILE C 1 114 ? 77.417 88.629 46.604 1.00 21.09 114 ILE C C 1
ATOM 5725 O O . ILE C 1 114 ? 77.614 89.756 47.078 1.00 21.52 114 ILE C O 1
ATOM 5730 N N . SER C 1 115 ? 77.464 87.503 47.307 1.00 21.34 115 SER C N 1
ATOM 5731 C CA . SER C 1 115 ? 77.768 87.524 48.739 1.00 22.27 115 SER C CA 1
ATOM 5732 C C . SER C 1 115 ? 79.267 87.605 48.973 1.00 22.22 115 SER C C 1
ATOM 5733 O O . SER C 1 115 ? 80.055 86.977 48.211 1.00 21.74 115 SER C O 1
ATOM 5736 N N . SER C 1 116 ? 79.696 88.310 50.050 1.00 23.78 116 SER C N 1
ATOM 5737 C CA . SER C 1 116 ? 81.110 88.231 50.513 1.00 24.75 116 SER C CA 1
ATOM 5738 C C . SER C 1 116 ? 81.510 86.759 50.819 1.00 23.63 116 SER C C 1
ATOM 5739 O O . SER C 1 116 ? 82.710 86.407 50.768 1.00 24.57 116 SER C O 1
ATOM 5742 N N . THR C 1 117 ? 80.525 85.904 51.092 1.00 22.16 117 THR C N 1
ATOM 5743 C CA . THR C 1 117 ? 80.812 84.443 51.356 1.00 22.59 117 THR C CA 1
ATOM 5744 C C . THR C 1 117 ? 81.192 83.633 50.099 1.00 23.11 117 THR C C 1
ATOM 5745 O O . THR C 1 117 ? 81.729 82.505 50.176 1.00 21.64 117 THR C O 1
ATOM 5749 N N . ALA C 1 118 ? 80.899 84.221 48.930 1.00 21.39 118 ALA C N 1
ATOM 5750 C CA . ALA C 1 118 ? 81.195 83.563 47.678 1.00 22.89 118 ALA C CA 1
ATOM 5751 C C . ALA C 1 118 ? 82.545 83.920 47.068 1.00 21.51 118 ALA C C 1
ATOM 5752 O O . ALA C 1 118 ? 83.273 83.047 46.485 1.00 23.64 118 ALA C O 1
ATOM 5754 N N . THR C 1 119 ? 82.940 85.178 47.139 1.00 21.94 119 THR C N 1
ATOM 5755 C CA . THR C 1 119 ? 84.240 85.537 46.527 1.00 23.97 119 THR C CA 1
ATOM 5756 C C . THR C 1 119 ? 85.405 85.453 47.497 1.00 24.77 119 THR C C 1
ATOM 5757 O O . THR C 1 119 ? 85.212 85.422 48.732 1.00 28.00 119 THR C O 1
ATOM 5761 N N . CYS C 1 120 ? 86.623 85.435 46.956 1.00 24.00 120 CYS C N 1
ATOM 5762 C CA . CYS C 1 120 ? 87.817 85.387 47.754 1.00 25.05 120 CYS C CA 1
ATOM 5763 C C . CYS C 1 120 ? 88.195 86.817 48.038 1.00 24.60 120 CYS C C 1
ATOM 5764 O O . CYS C 1 120 ? 87.677 87.731 47.386 1.00 23.55 120 CYS C O 1
ATOM 5767 N N . ASP C 1 121 ? 89.074 87.047 49.011 1.00 23.60 121 ASP C N 1
ATOM 5768 C CA . ASP C 1 121 ? 89.567 88.384 49.309 1.00 25.79 121 ASP C CA 1
ATOM 5769 C C . ASP C 1 121 ? 90.127 89.174 48.140 1.00 25.35 121 ASP C C 1
ATOM 5770 O O . ASP C 1 121 ? 89.947 90.434 48.027 1.00 26.30 121 ASP C O 1
ATOM 5775 N N . ASP C 1 122 ? 90.794 88.445 47.259 1.00 23.75 122 ASP C N 1
ATOM 5776 C CA . ASP C 1 122 ? 91.535 89.067 46.189 1.00 23.41 122 ASP C CA 1
ATOM 5777 C C . ASP C 1 122 ? 90.831 88.858 44.835 1.00 23.19 122 ASP C C 1
ATOM 5778 O O . ASP C 1 122 ? 91.472 88.902 43.780 1.00 21.15 122 ASP C O 1
ATOM 5783 N N . CYS C 1 123 ? 89.505 88.671 44.884 1.00 20.72 123 CYS C N 1
ATOM 5784 C CA A CYS C 1 123 ? 88.686 88.496 43.695 0.50 20.00 123 CYS C CA 1
ATOM 5785 C CA B CYS C 1 123 ? 88.707 88.494 43.679 0.50 19.48 123 CYS C CA 1
ATOM 5786 C C . CYS C 1 123 ? 88.257 89.867 43.156 1.00 18.02 123 CYS C C 1
ATOM 5787 O O . CYS C 1 123 ? 87.085 90.237 43.297 1.00 17.72 123 CYS C O 1
ATOM 5792 N N . LEU C 1 124 ? 89.188 90.603 42.515 1.00 16.96 124 LEU C N 1
ATOM 5793 C CA . LEU C 1 124 ? 88.954 91.984 42.128 1.00 14.89 124 LEU C CA 1
ATOM 5794 C C . LEU C 1 124 ? 88.650 92.126 40.609 1.00 15.93 124 LEU C C 1
ATOM 5795 O O . LEU C 1 124 ? 89.254 91.439 39.807 1.00 16.77 124 LEU C O 1
ATOM 5800 N N . VAL C 1 125 ? 87.773 93.038 40.280 1.00 13.69 125 VAL C N 1
ATOM 5801 C CA . VAL C 1 125 ? 87.237 93.175 38.911 1.00 15.14 125 VAL C CA 1
ATOM 5802 C C . VAL C 1 125 ? 87.225 94.639 38.544 1.00 14.72 125 VAL C C 1
ATOM 5803 O O . VAL C 1 125 ? 86.930 95.500 39.401 1.00 17.84 125 VAL C O 1
ATOM 5807 N N . HIS C 1 126 ? 87.525 94.940 37.273 1.00 13.12 126 HIS C N 1
ATOM 5808 C CA . HIS C 1 126 ? 87.475 96.324 36.783 1.00 14.67 126 HIS C CA 1
ATOM 5809 C C . HIS C 1 126 ? 86.137 96.958 37.128 1.00 15.36 126 HIS C C 1
ATOM 5810 O O . HIS C 1 126 ? 85.077 96.371 36.859 1.00 14.10 126 HIS C O 1
ATOM 5817 N N . ASN C 1 127 ? 86.142 98.194 37.672 1.00 17.27 127 ASN C N 1
ATOM 5818 C CA . ASN C 1 127 ? 84.906 98.813 38.111 1.00 18.83 127 ASN C CA 1
ATOM 5819 C C . ASN C 1 127 ? 83.884 99.098 36.999 1.00 17.31 127 ASN C C 1
ATOM 5820 O O . ASN C 1 127 ? 82.642 99.046 37.218 1.00 19.70 127 ASN C O 1
ATOM 5825 N N . GLY C 1 128 ? 84.386 99.359 35.786 1.00 16.87 128 GLY C N 1
ATOM 5826 C CA . GLY C 1 128 ? 83.462 99.505 34.640 1.00 16.59 128 GLY C CA 1
ATOM 5827 C C . GLY C 1 128 ? 82.757 98.184 34.315 1.00 13.93 128 GLY C C 1
ATOM 5828 O O . GLY C 1 128 ? 81.537 98.212 34.048 1.00 16.28 128 GLY C O 1
ATOM 5829 N N . PHE C 1 129 ? 83.446 97.032 34.346 1.00 15.24 129 PHE C N 1
ATOM 5830 C CA . PHE C 1 129 ? 82.790 95.766 34.036 1.00 14.63 129 PHE C CA 1
ATOM 5831 C C . PHE C 1 129 ? 81.846 95.391 35.154 1.00 14.78 129 PHE C C 1
ATOM 5832 O O . PHE C 1 129 ? 80.776 94.819 34.888 1.00 13.53 129 PHE C O 1
ATOM 5840 N N . ILE C 1 130 ? 82.187 95.751 36.399 1.00 15.10 130 ILE C N 1
ATOM 5841 C CA . ILE C 1 130 ? 81.189 95.476 37.489 1.00 15.38 130 ILE C CA 1
ATOM 5842 C C . ILE C 1 130 ? 79.921 96.266 37.175 1.00 15.48 130 ILE C C 1
ATOM 5843 O O . ILE C 1 130 ? 78.804 95.730 37.329 1.00 16.98 130 ILE C O 1
ATOM 5848 N N . GLN C 1 131 ? 80.052 97.498 36.709 1.00 15.07 131 GLN C N 1
ATOM 5849 C CA . GLN C 1 131 ? 78.907 98.342 36.368 1.00 15.43 131 GLN C CA 1
ATOM 5850 C C . GLN C 1 131 ? 78.125 97.701 35.203 1.00 15.42 131 GLN C C 1
ATOM 5851 O O . GLN C 1 131 ? 76.892 97.626 35.239 1.00 15.71 131 GLN C O 1
ATOM 5857 N N . SER C 1 132 ? 78.836 97.093 34.235 1.00 13.20 132 SER C N 1
ATOM 5858 C CA A SER C 1 132 ? 78.086 96.471 33.128 0.50 13.22 132 SER C CA 1
ATOM 5859 C CA B SER C 1 132 ? 78.101 96.470 33.123 0.50 13.55 132 SER C CA 1
ATOM 5860 C C . SER C 1 132 ? 77.249 95.279 33.625 1.00 12.58 132 SER C C 1
ATOM 5861 O O . SER C 1 132 ? 76.123 95.101 33.198 1.00 14.65 132 SER C O 1
ATOM 5866 N N . TYR C 1 133 ? 77.781 94.504 34.536 1.00 13.88 133 TYR C N 1
ATOM 5867 C CA . TYR C 1 133 ? 77.081 93.391 35.182 1.00 14.49 133 TYR C CA 1
ATOM 5868 C C . TYR C 1 133 ? 75.923 93.961 36.055 1.00 15.15 133 TYR C C 1
ATOM 5869 O O . TYR C 1 133 ? 74.754 93.489 35.944 1.00 14.61 133 TYR C O 1
ATOM 5878 N N . ASN C 1 134 ? 76.257 94.975 36.874 1.00 13.65 134 ASN C N 1
ATOM 5879 C CA . ASN C 1 134 ? 75.201 95.504 37.731 1.00 14.74 134 ASN C CA 1
ATOM 5880 C C . ASN C 1 134 ? 74.029 96.057 36.949 1.00 16.00 134 ASN C C 1
ATOM 5881 O O . ASN C 1 134 ? 72.846 95.857 37.345 1.00 15.26 134 ASN C O 1
ATOM 5886 N N . ASN C 1 135 ? 74.332 96.772 35.856 1.00 14.50 135 ASN C N 1
ATOM 5887 C CA . ASN C 1 135 ? 73.354 97.305 34.958 1.00 15.86 135 ASN C CA 1
ATOM 5888 C C . ASN C 1 135 ? 72.541 96.198 34.223 1.00 16.24 135 ASN C C 1
ATOM 5889 O O . ASN C 1 135 ? 71.336 96.413 33.932 1.00 17.19 135 ASN C O 1
ATOM 5894 N N . THR C 1 136 ? 73.141 95.017 33.999 1.00 15.42 136 THR C N 1
ATOM 5895 C CA . THR C 1 136 ? 72.330 93.883 33.459 1.00 12.95 136 THR C CA 1
ATOM 5896 C C . THR C 1 136 ? 71.330 93.430 34.594 1.00 11.98 136 THR C C 1
ATOM 5897 O O . THR C 1 136 ? 70.148 93.354 34.351 1.00 16.01 136 THR C O 1
ATOM 5901 N N . TYR C 1 137 ? 71.890 93.161 35.792 1.00 12.81 137 TYR C N 1
ATOM 5902 C CA . TYR C 1 137 ? 71.107 92.610 36.919 1.00 12.77 137 TYR C CA 1
ATOM 5903 C C . TYR C 1 137 ? 69.958 93.545 37.268 1.00 14.80 137 TYR C C 1
ATOM 5904 O O . TYR C 1 137 ? 68.788 93.068 37.480 1.00 13.89 137 TYR C O 1
ATOM 5913 N N . ASN C 1 138 ? 70.254 94.854 37.325 1.00 15.48 138 ASN C N 1
ATOM 5914 C CA . ASN C 1 138 ? 69.212 95.765 37.792 1.00 17.47 138 ASN C CA 1
ATOM 5915 C C . ASN C 1 138 ? 68.119 96.001 36.716 1.00 18.45 138 ASN C C 1
ATOM 5916 O O . ASN C 1 138 ? 66.967 96.387 37.042 1.00 19.09 138 ASN C O 1
ATOM 5921 N N . GLN C 1 139 ? 68.418 95.671 35.440 1.00 15.19 139 GLN C N 1
ATOM 5922 C CA . GLN C 1 139 ? 67.401 95.751 34.443 1.00 14.58 139 GLN C CA 1
ATOM 5923 C C . GLN C 1 139 ? 66.654 94.436 34.206 1.00 15.68 139 GLN C C 1
ATOM 5924 O O . GLN C 1 139 ? 65.527 94.454 33.731 1.00 18.87 139 GLN C O 1
ATOM 5930 N N . ILE C 1 140 ? 67.272 93.290 34.457 1.00 14.32 140 ILE C N 1
ATOM 5931 C CA . ILE C 1 140 ? 66.590 92.041 34.045 1.00 14.32 140 ILE C CA 1
ATOM 5932 C C . ILE C 1 140 ? 66.594 90.919 35.057 1.00 16.55 140 ILE C C 1
ATOM 5933 O O . ILE C 1 140 ? 65.989 89.866 34.822 1.00 16.03 140 ILE C O 1
ATOM 5938 N N . GLY C 1 141 ? 67.289 91.102 36.170 1.00 15.54 141 GLY C N 1
ATOM 5939 C CA . GLY C 1 141 ? 67.447 89.999 37.120 1.00 17.34 141 GLY C CA 1
ATOM 5940 C C . GLY C 1 141 ? 66.114 89.449 37.631 1.00 17.13 141 GLY C C 1
ATOM 5941 O O . GLY C 1 141 ? 65.932 88.242 37.607 1.00 15.53 141 GLY C O 1
ATOM 5942 N N . PRO C 1 142 ? 65.184 90.324 38.094 1.00 18.78 142 PRO C N 1
ATOM 5943 C CA . PRO C 1 142 ? 63.917 89.768 38.687 1.00 19.85 142 PRO C CA 1
ATOM 5944 C C . PRO C 1 142 ? 63.100 89.079 37.635 1.00 16.83 142 PRO C C 1
ATOM 5945 O O . PRO C 1 142 ? 62.555 87.992 37.901 1.00 18.90 142 PRO C O 1
ATOM 5949 N N . LYS C 1 143 ? 63.114 89.648 36.409 1.00 16.99 143 LYS C N 1
ATOM 5950 C CA . LYS C 1 143 ? 62.433 89.037 35.264 1.00 14.86 143 LYS C CA 1
ATOM 5951 C C . LYS C 1 143 ? 63.052 87.657 34.975 1.00 15.37 143 LYS C C 1
ATOM 5952 O O . LYS C 1 143 ? 62.318 86.648 34.853 1.00 14.41 143 LYS C O 1
ATOM 5958 N N . LEU C 1 144 ? 64.382 87.575 34.896 1.00 15.14 144 LEU C N 1
ATOM 5959 C CA . LEU C 1 144 ? 65.015 86.253 34.735 1.00 16.52 144 LEU C CA 1
ATOM 5960 C C . LEU C 1 144 ? 64.583 85.247 35.796 1.00 16.07 144 LEU C C 1
ATOM 5961 O O . LEU C 1 144 ? 64.264 84.112 35.482 1.00 13.85 144 LEU C O 1
ATOM 5966 N N . ASP C 1 145 ? 64.598 85.632 37.080 1.00 17.53 145 ASP C N 1
ATOM 5967 C CA . ASP C 1 145 ? 64.153 84.715 38.126 1.00 18.01 145 ASP C CA 1
ATOM 5968 C C . ASP C 1 145 ? 62.720 84.236 37.923 1.00 15.84 145 ASP C C 1
ATOM 5969 O O . ASP C 1 145 ? 62.462 83.072 38.165 1.00 17.52 145 ASP C O 1
ATOM 5974 N N . SER C 1 146 ? 61.815 85.091 37.472 1.00 16.09 146 SER C N 1
ATOM 5975 C CA A SER C 1 146 ? 60.431 84.648 37.217 0.50 16.47 146 SER C CA 1
ATOM 5976 C CA B SER C 1 146 ? 60.433 84.627 37.238 0.50 15.61 146 SER C CA 1
ATOM 5977 C C . SER C 1 146 ? 60.363 83.645 36.069 1.00 16.71 146 SER C C 1
ATOM 5978 O O . SER C 1 146 ? 59.560 82.713 36.088 1.00 15.80 146 SER C O 1
ATOM 5983 N N . VAL C 1 147 ? 61.236 83.837 35.056 1.00 14.76 147 VAL C N 1
ATOM 5984 C CA . VAL C 1 147 ? 61.289 82.899 33.953 1.00 13.66 147 VAL C CA 1
ATOM 5985 C C . VAL C 1 147 ? 61.857 81.580 34.378 1.00 13.70 147 VAL C C 1
ATOM 5986 O O . VAL C 1 147 ? 61.424 80.540 33.927 1.00 15.57 147 VAL C O 1
ATOM 5990 N N . ILE C 1 148 ? 62.889 81.598 35.231 1.00 12.22 148 ILE C N 1
ATOM 5991 C CA . ILE C 1 148 ? 63.466 80.378 35.734 1.00 14.56 148 ILE C CA 1
ATOM 5992 C C . ILE C 1 148 ? 62.404 79.593 36.536 1.00 15.46 148 ILE C C 1
ATOM 5993 O O . ILE C 1 148 ? 62.260 78.383 36.386 1.00 17.33 148 ILE C O 1
ATOM 5998 N N . GLU C 1 149 ? 61.607 80.299 37.313 1.00 16.73 149 GLU C N 1
ATOM 5999 C CA . GLU C 1 149 ? 60.462 79.635 38.031 1.00 18.92 149 GLU C CA 1
ATOM 6000 C C . GLU C 1 149 ? 59.456 78.993 37.047 1.00 18.88 149 GLU C C 1
ATOM 6001 O O . GLU C 1 149 ? 58.930 77.861 37.310 1.00 19.98 149 GLU C O 1
ATOM 6007 N N . GLN C 1 150 ? 59.157 79.687 35.920 1.00 17.07 150 GLN C N 1
ATOM 6008 C CA . GLN C 1 150 ? 58.271 79.115 34.920 1.00 16.84 150 GLN C CA 1
ATOM 6009 C C . GLN C 1 150 ? 58.821 77.884 34.217 1.00 15.98 150 GLN C C 1
ATOM 6010 O O . GLN C 1 150 ? 58.054 77.009 33.858 1.00 16.69 150 GLN C O 1
ATOM 6016 N N . TYR C 1 151 ? 60.172 77.850 33.961 1.00 13.76 151 TYR C N 1
ATOM 6017 C CA . TYR C 1 151 ? 60.810 76.782 33.262 1.00 15.06 151 TYR C CA 1
ATOM 6018 C C . TYR C 1 151 ? 61.988 76.201 34.019 1.00 17.94 151 TYR C C 1
ATOM 6019 O O . TYR C 1 151 ? 63.180 76.388 33.659 1.00 16.16 151 TYR C O 1
ATOM 6028 N N . PRO C 1 152 ? 61.723 75.503 35.133 1.00 17.32 152 PRO C N 1
ATOM 6029 C CA . PRO C 1 152 ? 62.825 75.135 36.002 1.00 17.87 152 PRO C CA 1
ATOM 6030 C C . PRO C 1 152 ? 63.776 74.061 35.435 1.00 18.97 152 PRO C C 1
ATOM 6031 O O . PRO C 1 152 ? 64.914 73.897 35.930 1.00 19.92 152 PRO C O 1
ATOM 6035 N N . ASP C 1 153 ? 63.315 73.367 34.401 1.00 18.04 153 ASP C N 1
ATOM 6036 C CA . ASP C 1 153 ? 64.099 72.322 33.766 1.00 18.98 153 ASP C CA 1
ATOM 6037 C C . ASP C 1 153 ? 64.915 72.845 32.588 1.00 16.45 153 ASP C C 1
ATOM 6038 O O . ASP C 1 153 ? 65.780 72.137 32.073 1.00 20.14 153 ASP C O 1
ATOM 6043 N N . TYR C 1 154 ? 64.651 74.076 32.154 1.00 13.11 154 TYR C N 1
ATOM 6044 C CA . TYR C 1 154 ? 65.404 74.614 31.008 1.00 13.33 154 TYR C CA 1
ATOM 6045 C C . TYR C 1 154 ? 66.830 75.021 31.405 1.00 12.38 154 TYR C C 1
ATOM 6046 O O . TYR C 1 154 ? 67.011 75.513 32.448 1.00 15.50 154 TYR C O 1
ATOM 6055 N N . GLN C 1 155 ? 67.821 74.833 30.544 1.00 11.66 155 GLN C N 1
ATOM 6056 C CA . GLN C 1 155 ? 69.194 75.261 30.838 1.00 12.63 155 GLN C CA 1
ATOM 6057 C C . GLN C 1 155 ? 69.286 76.760 30.604 1.00 13.42 155 GLN C C 1
ATOM 6058 O O . GLN C 1 155 ? 68.823 77.282 29.570 1.00 13.44 155 GLN C O 1
ATOM 6064 N N . ILE C 1 156 ? 69.906 77.461 31.517 1.00 10.73 156 ILE C N 1
ATOM 6065 C CA . ILE C 1 156 ? 70.091 78.903 31.317 1.00 10.31 156 ILE C CA 1
ATOM 6066 C C . ILE C 1 156 ? 71.430 79.087 30.556 1.00 11.73 156 ILE C C 1
ATOM 6067 O O . ILE C 1 156 ? 72.429 78.559 30.998 1.00 12.10 156 ILE C O 1
ATOM 6072 N N . ALA C 1 157 ? 71.395 79.836 29.446 1.00 10.34 157 ALA C N 1
ATOM 6073 C CA . ALA C 1 157 ? 72.654 80.199 28.747 1.00 9.39 157 ALA C CA 1
ATOM 6074 C C . ALA C 1 157 ? 72.826 81.678 28.691 1.00 10.05 157 ALA C C 1
ATOM 6075 O O . ALA C 1 157 ? 71.864 82.415 28.326 1.00 11.27 157 ALA C O 1
ATOM 6077 N N . VAL C 1 158 ? 74.026 82.187 28.988 1.00 9.90 158 VAL C N 1
ATOM 6078 C CA . VAL C 1 158 ? 74.236 83.625 28.974 1.00 7.28 158 VAL C CA 1
ATOM 6079 C C . VAL C 1 158 ? 75.354 83.915 27.967 1.00 8.30 158 VAL C C 1
ATOM 6080 O O . VAL C 1 158 ? 76.376 83.246 28.013 1.00 10.33 158 VAL C O 1
ATOM 6084 N N . THR C 1 159 ? 75.096 84.800 27.068 1.00 8.18 159 THR C N 1
ATOM 6085 C CA . THR C 1 159 ? 76.147 85.133 26.021 1.00 9.91 159 THR C CA 1
ATOM 6086 C C . THR C 1 159 ? 76.195 86.555 25.759 1.00 9.10 159 THR C C 1
ATOM 6087 O O . THR C 1 159 ? 75.226 87.318 25.940 1.00 11.08 159 THR C O 1
ATOM 6091 N N . GLY C 1 160 ? 77.317 87.007 25.192 1.00 9.15 160 GLY C N 1
ATOM 6092 C CA . GLY C 1 160 ? 77.403 88.411 24.820 1.00 9.83 160 GLY C CA 1
ATOM 6093 C C . GLY C 1 160 ? 78.705 88.641 24.053 1.00 8.82 160 GLY C C 1
ATOM 6094 O O . GLY C 1 160 ? 79.675 87.932 24.268 1.00 10.46 160 GLY C O 1
ATOM 6095 N N . HIS C 1 161 ? 78.686 89.688 23.221 1.00 9.83 161 HIS C N 1
ATOM 6096 C CA . HIS C 1 161 ? 79.919 90.058 22.494 1.00 9.85 161 HIS C CA 1
ATOM 6097 C C . HIS C 1 161 ? 80.489 91.373 23.059 1.00 12.33 161 HIS C C 1
ATOM 6098 O O . HIS C 1 161 ? 79.686 92.275 23.448 1.00 9.98 161 HIS C O 1
ATOM 6105 N N . SER C 1 162 ? 81.832 91.469 23.181 1.00 10.94 162 SER C N 1
ATOM 6106 C CA . SER C 1 162 ? 82.510 92.785 23.508 1.00 10.93 162 SER C CA 1
ATOM 6107 C C . SER C 1 162 ? 82.154 93.080 24.973 1.00 10.22 162 SER C C 1
ATOM 6108 O O . SER C 1 162 ? 82.331 92.184 25.809 1.00 9.34 162 SER C O 1
ATOM 6111 N N . LEU C 1 163 ? 81.702 94.300 25.274 1.00 11.13 163 LEU C N 1
ATOM 6112 C CA . LEU C 1 163 ? 81.319 94.658 26.679 1.00 11.35 163 LEU C CA 1
ATOM 6113 C C . LEU C 1 163 ? 80.264 93.663 27.130 1.00 10.81 163 LEU C C 1
ATOM 6114 O O . LEU C 1 163 ? 80.260 93.239 28.331 1.00 10.34 163 LEU C O 1
ATOM 6119 N N . GLY C 1 164 ? 79.373 93.274 26.202 1.00 11.06 164 GLY C N 1
ATOM 6120 C CA . GLY C 1 164 ? 78.375 92.177 26.590 1.00 11.24 164 GLY C CA 1
ATOM 6121 C C . GLY C 1 164 ? 79.019 90.896 27.027 1.00 12.36 164 GLY C C 1
ATOM 6122 O O . GLY C 1 164 ? 78.449 90.156 27.784 1.00 11.58 164 GLY C O 1
ATOM 6123 N N . GLY C 1 165 ? 80.181 90.560 26.465 1.00 9.77 165 GLY C N 1
ATOM 6124 C CA . GLY C 1 165 ? 80.848 89.340 26.920 1.00 8.74 165 GLY C CA 1
ATOM 6125 C C . GLY C 1 165 ? 81.365 89.493 28.353 1.00 10.16 165 GLY C C 1
ATOM 6126 O O . GLY C 1 165 ? 81.364 88.506 29.088 1.00 10.90 165 GLY C O 1
ATOM 6127 N N . ALA C 1 166 ? 81.908 90.674 28.697 1.00 10.44 166 ALA C N 1
ATOM 6128 C CA . ALA C 1 166 ? 82.391 90.883 30.098 1.00 12.05 166 ALA C CA 1
ATOM 6129 C C . ALA C 1 166 ? 81.196 90.769 31.052 1.00 12.39 166 ALA C C 1
ATOM 6130 O O . ALA C 1 166 ? 81.309 90.109 32.064 1.00 13.14 166 ALA C O 1
ATOM 6132 N N . ALA C 1 167 ? 80.093 91.370 30.650 1.00 11.59 167 ALA C N 1
ATOM 6133 C CA . ALA C 1 167 ? 78.857 91.350 31.522 1.00 11.55 167 ALA C CA 1
ATOM 6134 C C . ALA C 1 167 ? 78.336 89.949 31.580 1.00 11.72 167 ALA C C 1
ATOM 6135 O O . ALA C 1 167 ? 77.850 89.506 32.602 1.00 10.74 167 ALA C O 1
ATOM 6137 N N . ALA C 1 168 ? 78.351 89.210 30.460 1.00 10.54 168 ALA C N 1
ATOM 6138 C CA . ALA C 1 168 ? 77.962 87.832 30.494 1.00 9.98 168 ALA C CA 1
ATOM 6139 C C . ALA C 1 168 ? 78.774 86.913 31.368 1.00 9.66 168 ALA C C 1
ATOM 6140 O O . ALA C 1 168 ? 78.174 86.027 32.008 1.00 10.01 168 ALA C O 1
ATOM 6142 N N . LEU C 1 169 ? 80.089 87.065 31.382 1.00 10.18 169 LEU C N 1
ATOM 6143 C CA . LEU C 1 169 ? 80.891 86.278 32.254 1.00 8.61 169 LEU C CA 1
ATOM 6144 C C . LEU C 1 169 ? 80.538 86.568 33.709 1.00 11.19 169 LEU C C 1
ATOM 6145 O O . LEU C 1 169 ? 80.421 85.707 34.444 1.00 11.10 169 LEU C O 1
ATOM 6150 N N . LEU C 1 170 ? 80.377 87.824 34.049 1.00 10.66 170 LEU C N 1
ATOM 6151 C CA . LEU C 1 170 ? 80.111 88.173 35.468 1.00 11.97 170 LEU C CA 1
ATOM 6152 C C . LEU C 1 170 ? 78.683 87.729 35.787 1.00 12.28 170 LEU C C 1
ATOM 6153 O O . LEU C 1 170 ? 78.431 87.264 36.885 1.00 10.60 170 LEU C O 1
ATOM 6158 N N . PHE C 1 171 ? 77.772 87.792 34.822 1.00 11.32 171 PHE C N 1
ATOM 6159 C CA . PHE C 1 171 ? 76.385 87.338 35.067 1.00 10.77 171 PHE C CA 1
ATOM 6160 C C . PHE C 1 171 ? 76.305 85.858 35.270 1.00 12.48 171 PHE C C 1
ATOM 6161 O O . PHE C 1 171 ? 75.543 85.375 36.144 1.00 12.25 171 PHE C O 1
ATOM 6169 N N . GLY C 1 172 ? 77.103 85.105 34.497 1.00 10.32 172 GLY C N 1
ATOM 6170 C CA . GLY C 1 172 ? 77.186 83.674 34.590 1.00 10.35 172 GLY C CA 1
ATOM 6171 C C . GLY C 1 172 ? 77.729 83.306 35.993 1.00 9.80 172 GLY C C 1
ATOM 6172 O O . GLY C 1 172 ? 77.252 82.383 36.630 1.00 12.38 172 GLY C O 1
ATOM 6173 N N . ILE C 1 173 ? 78.770 84.003 36.400 1.00 11.29 173 ILE C N 1
ATOM 6174 C CA . ILE C 1 173 ? 79.360 83.777 37.770 1.00 10.41 173 ILE C CA 1
ATOM 6175 C C . ILE C 1 173 ? 78.298 84.048 38.858 1.00 11.98 173 ILE C C 1
ATOM 6176 O O . ILE C 1 173 ? 78.141 83.204 39.718 1.00 11.54 173 ILE C O 1
ATOM 6181 N N . ASN C 1 174 ? 77.598 85.171 38.763 1.00 12.43 174 ASN C N 1
ATOM 6182 C CA . ASN C 1 174 ? 76.422 85.409 39.646 1.00 12.99 174 ASN C CA 1
ATOM 6183 C C . ASN C 1 174 ? 75.493 84.190 39.699 1.00 14.90 174 ASN C C 1
ATOM 6184 O O . ASN C 1 174 ? 75.214 83.650 40.779 1.00 15.42 174 ASN C O 1
ATOM 6189 N N . LEU C 1 175 ? 75.048 83.695 38.540 1.00 11.86 175 LEU C N 1
ATOM 6190 C CA . LEU C 1 175 ? 74.108 82.550 38.541 1.00 11.71 175 LEU C CA 1
ATOM 6191 C C . LEU C 1 175 ? 74.721 81.307 39.151 1.00 13.50 175 LEU C C 1
ATOM 6192 O O . LEU C 1 175 ? 74.040 80.574 39.883 1.00 14.74 175 LEU C O 1
ATOM 6197 N N . LYS C 1 176 ? 75.999 81.106 38.941 1.00 12.26 176 LYS C N 1
ATOM 6198 C CA . LYS C 1 176 ? 76.670 79.885 39.373 1.00 14.13 176 LYS C CA 1
ATOM 6199 C C . LYS C 1 176 ? 76.881 79.913 40.930 1.00 14.75 176 LYS C C 1
ATOM 6200 O O . LYS C 1 176 ? 76.689 78.898 41.592 1.00 17.19 176 LYS C O 1
ATOM 6206 N N . VAL C 1 177 ? 77.229 81.048 41.467 1.00 14.59 177 VAL C N 1
ATOM 6207 C CA . VAL C 1 177 ? 77.487 81.106 42.923 1.00 15.64 177 VAL C CA 1
ATOM 6208 C C . VAL C 1 177 ? 76.156 81.159 43.653 1.00 17.81 177 VAL C C 1
ATOM 6209 O O . VAL C 1 177 ? 76.118 80.869 44.893 1.00 17.96 177 VAL C O 1
ATOM 6213 N N . ASN C 1 178 ? 75.057 81.420 42.915 1.00 16.66 178 ASN C N 1
ATOM 6214 C CA . ASN C 1 178 ? 73.733 81.494 43.518 1.00 18.39 178 ASN C CA 1
ATOM 6215 C C . ASN C 1 178 ? 72.862 80.313 43.178 1.00 19.85 178 ASN C C 1
ATOM 6216 O O . ASN C 1 178 ? 71.653 80.439 43.102 1.00 22.39 178 ASN C O 1
ATOM 6221 N N . GLY C 1 179 ? 73.485 79.154 42.977 1.00 21.11 179 GLY C N 1
ATOM 6222 C CA . GLY C 1 179 ? 72.757 77.891 42.913 1.00 21.26 179 GLY C CA 1
ATOM 6223 C C . GLY C 1 179 ? 72.241 77.479 41.571 1.00 21.35 179 GLY C C 1
ATOM 6224 O O . GLY C 1 179 ? 71.384 76.555 41.499 1.00 23.58 179 GLY C O 1
ATOM 6225 N N . HIS C 1 180 ? 72.637 78.195 40.499 1.00 18.09 180 HIS C N 1
ATOM 6226 C CA . HIS C 1 180 ? 72.206 77.772 39.157 1.00 16.80 180 HIS C CA 1
ATOM 6227 C C . HIS C 1 180 ? 73.384 77.131 38.420 1.00 15.79 180 HIS C C 1
ATOM 6228 O O . HIS C 1 180 ? 74.510 77.160 38.935 1.00 17.12 180 HIS C O 1
ATOM 6235 N N . ASP C 1 181 ? 73.131 76.569 37.234 1.00 15.02 181 ASP C N 1
ATOM 6236 C CA . ASP C 1 181 ? 74.174 75.856 36.498 1.00 14.48 181 ASP C CA 1
ATOM 6237 C C . ASP C 1 181 ? 74.163 76.457 35.068 1.00 13.13 181 ASP C C 1
ATOM 6238 O O . ASP C 1 181 ? 73.794 75.755 34.112 1.00 14.72 181 ASP C O 1
ATOM 6243 N N . PRO C 1 182 ? 74.625 77.717 34.930 1.00 12.72 182 PRO C N 1
ATOM 6244 C CA . PRO C 1 182 ? 74.469 78.329 33.592 1.00 10.47 182 PRO C CA 1
ATOM 6245 C C . PRO C 1 182 ? 75.582 77.812 32.661 1.00 12.12 182 PRO C C 1
ATOM 6246 O O . PRO C 1 182 ? 76.675 77.551 33.096 1.00 13.38 182 PRO C O 1
ATOM 6250 N N . LEU C 1 183 ? 75.292 77.871 31.371 1.00 9.73 183 LEU C N 1
ATOM 6251 C CA . LEU C 1 183 ? 76.328 77.839 30.308 1.00 9.26 183 LEU C CA 1
ATOM 6252 C C . LEU C 1 183 ? 76.705 79.314 30.045 1.00 9.59 183 LEU C C 1
ATOM 6253 O O . LEU C 1 183 ? 75.814 80.148 29.804 1.00 10.30 183 LEU C O 1
ATOM 6258 N N . VAL C 1 184 ? 78.021 79.605 29.883 1.00 9.28 184 VAL C N 1
ATOM 6259 C CA . VAL C 1 184 ? 78.454 80.995 29.659 1.00 9.78 184 VAL C CA 1
ATOM 6260 C C . VAL C 1 184 ? 79.304 80.911 28.371 1.00 8.22 184 VAL C C 1
ATOM 6261 O O . VAL C 1 184 ? 80.288 80.161 28.388 1.00 9.83 184 VAL C O 1
ATOM 6265 N N . VAL C 1 185 ? 78.900 81.678 27.364 1.00 8.32 185 VAL C N 1
ATOM 6266 C CA . VAL C 1 185 ? 79.748 81.717 26.106 1.00 8.04 185 VAL C CA 1
ATOM 6267 C C . VAL C 1 185 ? 79.918 83.209 25.848 1.00 8.91 185 VAL C C 1
ATOM 6268 O O . VAL C 1 185 ? 78.947 83.929 25.543 1.00 11.65 185 VAL C O 1
ATOM 6272 N N . THR C 1 186 ? 81.168 83.681 25.852 1.00 7.73 186 THR C N 1
ATOM 6273 C CA . THR C 1 186 ? 81.487 85.080 25.550 1.00 6.70 186 THR C CA 1
ATOM 6274 C C . THR C 1 186 ? 82.202 85.202 24.174 1.00 7.17 186 THR C C 1
ATOM 6275 O O . THR C 1 186 ? 82.849 84.221 23.756 1.00 9.40 186 THR C O 1
ATOM 6279 N N . LEU C 1 187 ? 82.051 86.349 23.545 1.00 7.22 187 LEU C N 1
ATOM 6280 C CA . LEU C 1 187 ? 82.770 86.542 22.238 1.00 7.67 187 LEU C CA 1
ATOM 6281 C C . LEU C 1 187 ? 83.459 87.892 22.265 1.00 7.21 187 LEU C C 1
ATOM 6282 O O . LEU C 1 187 ? 82.821 88.907 22.597 1.00 10.06 187 LEU C O 1
ATOM 6287 N N . GLY C 1 188 ? 84.739 87.908 21.903 1.00 8.42 188 GLY C N 1
ATOM 6288 C CA . GLY C 1 188 ? 85.484 89.189 21.950 1.00 9.91 188 GLY C CA 1
ATOM 6289 C C . GLY C 1 188 ? 85.469 89.874 23.337 1.00 10.67 188 GLY C C 1
ATOM 6290 O O . GLY C 1 188 ? 85.440 91.080 23.406 1.00 9.02 188 GLY C O 1
ATOM 6291 N N . GLN C 1 189 ? 85.580 89.072 24.397 1.00 8.92 189 GLN C N 1
ATOM 6292 C CA . GLN C 1 189 ? 85.464 89.600 25.782 1.00 9.25 189 GLN C CA 1
ATOM 6293 C C . GLN C 1 189 ? 86.833 90.132 26.234 1.00 8.88 189 GLN C C 1
ATOM 6294 O O . GLN C 1 189 ? 87.818 89.382 26.237 1.00 11.47 189 GLN C O 1
ATOM 6300 N N . PRO C 1 190 ? 86.836 91.361 26.713 1.00 8.88 190 PRO C N 1
ATOM 6301 C CA . PRO C 1 190 ? 88.048 91.869 27.372 1.00 10.70 190 PRO C CA 1
ATOM 6302 C C . PRO C 1 190 ? 88.371 91.161 28.697 1.00 13.25 190 PRO C C 1
ATOM 6303 O O . PRO C 1 190 ? 87.537 90.393 29.232 1.00 13.71 190 PRO C O 1
ATOM 6307 N N . ILE C 1 191 ? 89.556 91.389 29.226 1.00 10.99 191 ILE C N 1
ATOM 6308 C CA . ILE C 1 191 ? 89.975 90.717 30.455 1.00 13.06 191 ILE C CA 1
ATOM 6309 C C . ILE C 1 191 ? 89.217 91.510 31.568 1.00 14.30 191 ILE C C 1
ATOM 6310 O O . ILE C 1 191 ? 89.235 92.753 31.592 1.00 15.20 191 ILE C O 1
ATOM 6315 N N . VAL C 1 192 ? 88.533 90.769 32.440 1.00 14.44 192 VAL C N 1
ATOM 6316 C CA . VAL C 1 192 ? 87.647 91.367 33.416 1.00 14.38 192 VAL C CA 1
ATOM 6317 C C . VAL C 1 192 ? 88.313 91.703 34.769 1.00 13.30 192 VAL C C 1
ATOM 6318 O O . VAL C 1 192 ? 87.926 92.708 35.368 1.00 14.45 192 VAL C O 1
ATOM 6322 N N . GLY C 1 193 ? 89.255 90.907 35.208 1.00 13.74 193 GLY C N 1
ATOM 6323 C CA . GLY C 1 193 ? 89.840 91.136 36.598 1.00 14.79 193 GLY C CA 1
ATOM 6324 C C . GLY C 1 193 ? 91.277 90.704 36.748 1.00 16.10 193 GLY C C 1
ATOM 6325 O O . GLY C 1 193 ? 92.041 90.538 35.739 1.00 13.15 193 GLY C O 1
ATOM 6326 N N . ASN C 1 194 ? 91.710 90.538 38.017 1.00 13.89 194 ASN C N 1
ATOM 6327 C CA . ASN C 1 194 ? 93.116 90.286 38.302 1.00 14.70 194 ASN C CA 1
ATOM 6328 C C . ASN C 1 194 ? 93.378 88.844 38.443 1.00 14.57 194 ASN C C 1
ATOM 6329 O O . ASN C 1 194 ? 92.504 88.007 38.106 1.00 13.53 194 ASN C O 1
ATOM 6334 N N . ALA C 1 195 ? 94.579 88.463 38.869 1.00 14.94 195 ALA C N 1
ATOM 6335 C CA . ALA C 1 195 ? 94.913 87.048 39.005 1.00 16.58 195 ALA C CA 1
ATOM 6336 C C . ALA C 1 195 ? 94.048 86.302 39.991 1.00 15.37 195 ALA C C 1
ATOM 6337 O O . ALA C 1 195 ? 93.651 85.144 39.745 1.00 14.84 195 ALA C O 1
ATOM 6339 N N . GLY C 1 196 ? 93.720 86.988 41.101 1.00 16.56 196 GLY C N 1
ATOM 6340 C CA . GLY C 1 196 ? 92.926 86.308 42.155 1.00 15.18 196 GLY C CA 1
ATOM 6341 C C . GLY C 1 196 ? 91.554 85.962 41.581 1.00 13.79 196 GLY C C 1
ATOM 6342 O O . GLY C 1 196 ? 91.068 84.851 41.770 1.00 15.87 196 GLY C O 1
ATOM 6343 N N . PHE C 1 197 ? 90.968 86.903 40.871 1.00 14.23 197 PHE C N 1
ATOM 6344 C CA . PHE C 1 197 ? 89.690 86.653 40.166 1.00 13.84 197 PHE C CA 1
ATOM 6345 C C . PHE C 1 197 ? 89.820 85.509 39.180 1.00 13.85 197 PHE C C 1
ATOM 6346 O O . PHE C 1 197 ? 88.991 84.639 39.128 1.00 13.98 197 PHE C O 1
ATOM 6354 N N . ALA C 1 198 ? 90.825 85.571 38.328 1.00 13.79 198 ALA C N 1
ATOM 6355 C CA . ALA C 1 198 ? 90.893 84.594 37.262 1.00 13.92 198 ALA C CA 1
ATOM 6356 C C . ALA C 1 198 ? 91.096 83.215 37.773 1.00 13.61 198 ALA C C 1
ATOM 6357 O O . ALA C 1 198 ? 90.511 82.283 37.287 1.00 13.26 198 ALA C O 1
ATOM 6359 N N . ASN C 1 199 ? 91.956 83.027 38.813 1.00 11.42 199 ASN C N 1
ATOM 6360 C CA . ASN C 1 199 ? 92.138 81.737 39.345 1.00 12.73 199 ASN C CA 1
ATOM 6361 C C . ASN C 1 199 ? 90.904 81.212 40.104 1.00 12.70 199 ASN C C 1
ATOM 6362 O O . ASN C 1 199 ? 90.615 80.032 40.088 1.00 12.32 199 ASN C O 1
ATOM 6367 N N . TRP C 1 200 ? 90.148 82.139 40.649 1.00 12.64 200 TRP C N 1
ATOM 6368 C CA . TRP C 1 200 ? 88.905 81.773 41.382 1.00 13.98 200 TRP C CA 1
ATOM 6369 C C . TRP C 1 200 ? 87.807 81.370 40.362 1.00 13.44 200 TRP C C 1
ATOM 6370 O O . TRP C 1 200 ? 87.158 80.370 40.531 1.00 11.86 200 TRP C O 1
ATOM 6381 N N . VAL C 1 201 ? 87.732 82.081 39.248 1.00 13.43 201 VAL C N 1
ATOM 6382 C CA . VAL C 1 201 ? 86.831 81.645 38.144 1.00 12.22 201 VAL C CA 1
ATOM 6383 C C . VAL C 1 201 ? 87.209 80.258 37.660 1.00 11.56 201 VAL C C 1
ATOM 6384 O O . VAL C 1 201 ? 86.356 79.401 37.441 1.00 11.17 201 VAL C O 1
ATOM 6388 N N . ASP C 1 202 ? 88.502 79.978 37.507 1.00 12.13 202 ASP C N 1
ATOM 6389 C CA . ASP C 1 202 ? 88.920 78.653 37.059 1.00 12.84 202 ASP C CA 1
ATOM 6390 C C . ASP C 1 202 ? 88.501 77.536 38.037 1.00 12.18 202 ASP C C 1
ATOM 6391 O O . ASP C 1 202 ? 88.055 76.478 37.688 1.00 13.81 202 ASP C O 1
ATOM 6396 N N . LYS C 1 203 ? 88.663 77.809 39.339 1.00 14.06 203 LYS C N 1
ATOM 6397 C CA . LYS C 1 203 ? 88.171 76.895 40.279 1.00 13.27 203 LYS C CA 1
ATOM 6398 C C . LYS C 1 203 ? 86.654 76.709 40.237 1.00 12.11 203 LYS C C 1
ATOM 6399 O O . LYS C 1 203 ? 86.161 75.525 40.415 1.00 16.88 203 LYS C O 1
ATOM 6405 N N . LEU C 1 204 ? 85.938 77.802 40.103 1.00 14.04 204 LEU C N 1
ATOM 6406 C CA . LEU C 1 204 ? 84.482 77.793 40.075 1.00 14.06 204 LEU C CA 1
ATOM 6407 C C . LEU C 1 204 ? 83.959 76.909 38.924 1.00 16.80 204 LEU C C 1
ATOM 6408 O O . LEU C 1 204 ? 83.112 76.046 39.135 1.00 15.36 204 LEU C O 1
ATOM 6413 N N . PHE C 1 205 ? 84.511 77.115 37.727 1.00 17.32 205 PHE C N 1
ATOM 6414 C CA . PHE C 1 205 ? 83.995 76.433 36.516 1.00 19.07 205 PHE C CA 1
ATOM 6415 C C . PHE C 1 205 ? 84.691 75.134 36.200 1.00 20.09 205 PHE C C 1
ATOM 6416 O O . PHE C 1 205 ? 84.036 74.178 35.662 1.00 21.77 205 PHE C O 1
ATOM 6424 N N . PHE C 1 206 ? 85.983 74.999 36.543 1.00 20.70 206 PHE C N 1
ATOM 6425 C CA . PHE C 1 206 ? 86.765 73.773 36.229 1.00 22.42 206 PHE C CA 1
ATOM 6426 C C . PHE C 1 206 ? 87.328 72.949 37.384 1.00 23.27 206 PHE C C 1
ATOM 6427 O O . PHE C 1 206 ? 87.899 71.877 37.168 1.00 26.94 206 PHE C O 1
ATOM 6435 N N . GLY C 1 207 ? 87.207 73.447 38.643 1.00 22.62 207 GLY C N 1
ATOM 6436 C CA . GLY C 1 207 ? 87.521 72.763 39.818 1.00 21.64 207 GLY C CA 1
ATOM 6437 C C . GLY C 1 207 ? 88.941 72.823 40.239 1.00 20.73 207 GLY C C 1
ATOM 6438 O O . GLY C 1 207 ? 89.296 72.296 41.261 1.00 22.51 207 GLY C O 1
ATOM 6439 N N . GLN C 1 208 ? 89.812 73.439 39.412 1.00 20.24 208 GLN C N 1
ATOM 6440 C CA . GLN C 1 208 ? 91.217 73.593 39.845 1.00 18.82 208 GLN C CA 1
ATOM 6441 C C . GLN C 1 208 ? 91.854 74.744 39.097 1.00 19.64 208 GLN C C 1
ATOM 6442 O O . GLN C 1 208 ? 91.349 75.176 38.072 1.00 19.98 208 GLN C O 1
ATOM 6448 N N . GLU C 1 209 ? 93.018 75.195 39.574 1.00 19.94 209 GLU C N 1
ATOM 6449 C CA . GLU C 1 209 ? 93.769 76.194 38.833 1.00 20.84 209 GLU C CA 1
ATOM 6450 C C . GLU C 1 209 ? 94.435 75.474 37.701 1.00 20.61 209 GLU C C 1
ATOM 6451 O O . GLU C 1 209 ? 94.637 74.249 37.788 1.00 19.54 209 GLU C O 1
ATOM 6457 N N . ASN C 1 210 ? 94.765 76.261 36.662 1.00 20.92 210 ASN C N 1
ATOM 6458 C CA . ASN C 1 210 ? 95.408 75.734 35.446 1.00 20.46 210 ASN C CA 1
ATOM 6459 C C . ASN C 1 210 ? 94.706 74.474 34.962 1.00 17.90 210 ASN C C 1
ATOM 6460 O O . ASN C 1 210 ? 95.306 73.386 34.761 1.00 19.90 210 ASN C O 1
ATOM 6465 N N . PRO C 1 211 ? 93.405 74.593 34.741 1.00 16.11 211 PRO C N 1
ATOM 6466 C CA . PRO C 1 211 ? 92.611 73.439 34.294 1.00 15.48 211 PRO C CA 1
ATOM 6467 C C . PRO C 1 211 ? 92.796 72.977 32.806 1.00 14.94 211 PRO C C 1
ATOM 6468 O O . PRO C 1 211 ? 93.263 73.804 31.993 1.00 15.68 211 PRO C O 1
ATOM 6472 N N . ASP C 1 212 ? 92.520 71.688 32.528 1.00 13.49 212 ASP C N 1
ATOM 6473 C CA . ASP C 1 212 ? 92.590 71.140 31.135 1.00 13.72 212 ASP C CA 1
ATOM 6474 C C . ASP C 1 212 ? 91.313 71.661 30.431 1.00 12.67 212 ASP C C 1
ATOM 6475 O O . ASP C 1 212 ? 90.140 71.179 30.743 1.00 12.48 212 ASP C O 1
ATOM 6480 N N . VAL C 1 213 ? 91.497 72.649 29.520 1.00 12.53 213 VAL C N 1
ATOM 6481 C CA . VAL C 1 213 ? 90.346 73.218 28.782 1.00 9.85 213 VAL C CA 1
ATOM 6482 C C . VAL C 1 213 ? 90.516 72.881 27.271 1.00 10.30 213 VAL C C 1
ATOM 6483 O O . VAL C 1 213 ? 90.014 73.604 26.426 1.00 10.47 213 VAL C O 1
ATOM 6487 N N . SER C 1 214 ? 91.030 71.687 27.018 1.00 11.98 214 SER C N 1
ATOM 6488 C CA . SER C 1 214 ? 91.251 71.277 25.612 1.00 10.81 214 SER C CA 1
ATOM 6489 C C . SER C 1 214 ? 90.014 70.773 24.891 1.00 10.62 214 SER C C 1
ATOM 6490 O O . SER C 1 214 ? 90.048 70.687 23.656 1.00 11.96 214 SER C O 1
ATOM 6493 N N . LYS C 1 215 ? 88.953 70.385 25.604 1.00 11.93 215 LYS C N 1
ATOM 6494 C CA . LYS C 1 215 ? 87.805 69.708 25.023 1.00 13.04 215 LYS C CA 1
ATOM 6495 C C . LYS C 1 215 ? 86.492 70.475 25.253 1.00 11.14 215 LYS C C 1
ATOM 6496 O O . LYS C 1 215 ? 86.287 71.120 26.291 1.00 12.56 215 LYS C O 1
ATOM 6502 N N . VAL C 1 216 ? 85.631 70.308 24.280 1.00 12.12 216 VAL C N 1
ATOM 6503 C CA . VAL C 1 216 ? 84.220 70.687 24.405 1.00 11.90 216 VAL C CA 1
ATOM 6504 C C . VAL C 1 216 ? 83.469 69.503 24.934 1.00 12.44 216 VAL C C 1
ATOM 6505 O O . VAL C 1 216 ? 83.709 68.352 24.502 1.00 14.81 216 VAL C O 1
ATOM 6509 N N . SER C 1 217 ? 82.576 69.689 25.912 1.00 12.77 217 SER C N 1
ATOM 6510 C CA . SER C 1 217 ? 81.842 68.558 26.429 1.00 14.14 217 SER C CA 1
ATOM 6511 C C . SER C 1 217 ? 80.535 69.082 27.042 1.00 15.14 217 SER C C 1
ATOM 6512 O O . SER C 1 217 ? 80.418 70.257 27.327 1.00 14.17 217 SER C O 1
ATOM 6515 N N . LYS C 1 218 ? 79.562 68.185 27.200 1.00 14.71 218 LYS C N 1
ATOM 6516 C CA . LYS C 1 218 ? 78.269 68.626 27.830 1.00 17.04 218 LYS C CA 1
ATOM 6517 C C . LYS C 1 218 ? 78.441 69.228 29.180 1.00 17.23 218 LYS C C 1
ATOM 6518 O O . LYS C 1 218 ? 77.733 70.202 29.547 1.00 20.19 218 LYS C O 1
ATOM 6524 N N . ASP C 1 219 ? 79.376 68.713 29.985 1.00 16.86 219 ASP C N 1
ATOM 6525 C CA . ASP C 1 219 ? 79.366 69.251 31.323 1.00 17.97 219 ASP C CA 1
ATOM 6526 C C . ASP C 1 219 ? 80.203 70.500 31.495 1.00 16.32 219 ASP C C 1
ATOM 6527 O O . ASP C 1 219 ? 80.182 71.111 32.489 1.00 15.93 219 ASP C O 1
ATOM 6532 N N . ARG C 1 220 ? 80.920 70.918 30.458 1.00 14.15 220 ARG C N 1
ATOM 6533 C CA . ARG C 1 220 ? 81.695 72.145 30.542 1.00 12.88 220 ARG C CA 1
ATOM 6534 C C . ARG C 1 220 ? 80.817 73.379 30.330 1.00 11.85 220 ARG C C 1
ATOM 6535 O O . ARG C 1 220 ? 79.892 73.365 29.478 1.00 12.95 220 ARG C O 1
ATOM 6543 N N . LYS C 1 221 ? 81.011 74.408 31.141 1.00 11.00 221 LYS C N 1
ATOM 6544 C CA . LYS C 1 221 ? 80.086 75.521 31.104 1.00 10.77 221 LYS C CA 1
ATOM 6545 C C . LYS C 1 221 ? 80.660 76.842 30.805 1.00 11.50 221 LYS C C 1
ATOM 6546 O O . LYS C 1 221 ? 79.944 77.853 31.004 1.00 11.47 221 LYS C O 1
ATOM 6552 N N . LEU C 1 222 ? 81.947 76.936 30.437 1.00 9.95 222 LEU C N 1
ATOM 6553 C CA . LEU C 1 222 ? 82.488 78.287 30.209 1.00 8.46 222 LEU C CA 1
ATOM 6554 C C . LEU C 1 222 ? 83.367 78.228 28.915 1.00 8.68 222 LEU C C 1
ATOM 6555 O O . LEU C 1 222 ? 84.286 77.374 28.804 1.00 10.35 222 LEU C O 1
ATOM 6560 N N . TYR C 1 223 ? 83.043 79.107 27.969 1.00 8.62 223 TYR C N 1
ATOM 6561 C CA . TYR C 1 223 ? 83.902 79.232 26.708 1.00 8.10 223 TYR C CA 1
ATOM 6562 C C . TYR C 1 223 ? 84.065 80.713 26.430 1.00 8.34 223 TYR C C 1
ATOM 6563 O O . TYR C 1 223 ? 83.089 81.447 26.372 1.00 10.94 223 TYR C O 1
ATOM 6572 N N . ARG C 1 224 ? 85.310 81.161 26.175 1.00 9.06 224 ARG C N 1
ATOM 6573 C CA . ARG C 1 224 ? 85.559 82.595 25.811 1.00 6.92 224 ARG C CA 1
ATOM 6574 C C . ARG C 1 224 ? 86.041 82.537 24.381 1.00 7.26 224 ARG C C 1
ATOM 6575 O O . ARG C 1 224 ? 87.186 82.139 24.152 1.00 10.81 224 ARG C O 1
ATOM 6583 N N . ILE C 1 225 ? 85.169 82.896 23.449 1.00 6.58 225 ILE C N 1
ATOM 6584 C CA . ILE C 1 225 ? 85.571 82.809 22.002 1.00 7.71 225 ILE C CA 1
ATOM 6585 C C . ILE C 1 225 ? 86.370 84.086 21.726 1.00 6.93 225 ILE C C 1
ATOM 6586 O O . ILE C 1 225 ? 85.946 85.195 21.962 1.00 7.71 225 ILE C O 1
ATOM 6591 N N . THR C 1 226 ? 87.498 83.890 20.989 1.00 8.57 226 THR C N 1
ATOM 6592 C CA . THR C 1 226 ? 88.359 85.007 20.640 1.00 6.53 226 THR C CA 1
ATOM 6593 C C . THR C 1 226 ? 88.693 84.846 19.121 1.00 8.21 226 THR C C 1
ATOM 6594 O O . THR C 1 226 ? 88.496 83.776 18.570 1.00 9.55 226 THR C O 1
ATOM 6598 N N . HIS C 1 227 ? 89.234 85.909 18.518 1.00 10.43 227 HIS C N 1
ATOM 6599 C CA . HIS C 1 227 ? 89.434 85.853 17.023 1.00 10.24 227 HIS C CA 1
ATOM 6600 C C . HIS C 1 227 ? 90.782 86.436 16.717 1.00 9.41 227 HIS C C 1
ATOM 6601 O O . HIS C 1 227 ? 91.196 87.467 17.247 1.00 10.64 227 HIS C O 1
ATOM 6608 N N . ARG C 1 228 ? 91.436 85.756 15.762 1.00 8.85 228 ARG C N 1
ATOM 6609 C CA . ARG C 1 228 ? 92.705 86.277 15.216 1.00 10.53 228 ARG C CA 1
ATOM 6610 C C . ARG C 1 228 ? 92.541 87.744 14.848 1.00 8.84 228 ARG C C 1
ATOM 6611 O O . ARG C 1 228 ? 91.563 88.140 14.154 1.00 9.58 228 ARG C O 1
ATOM 6619 N N . GLY C 1 229 ? 93.469 88.576 15.314 1.00 8.46 229 GLY C N 1
ATOM 6620 C CA . GLY C 1 229 ? 93.469 89.986 14.984 1.00 10.73 229 GLY C CA 1
ATOM 6621 C C . GLY C 1 229 ? 92.666 90.914 15.884 1.00 9.50 229 GLY C C 1
ATOM 6622 O O . GLY C 1 229 ? 92.756 92.130 15.792 1.00 11.34 229 GLY C O 1
ATOM 6623 N N . ASP C 1 230 ? 91.837 90.320 16.743 1.00 9.44 230 ASP C N 1
ATOM 6624 C CA . ASP C 1 230 ? 90.994 91.112 17.612 1.00 9.01 230 ASP C CA 1
ATOM 6625 C C . ASP C 1 230 ? 91.740 91.442 18.885 1.00 9.35 230 ASP C C 1
ATOM 6626 O O . ASP C 1 230 ? 92.058 90.561 19.657 1.00 10.85 230 ASP C O 1
ATOM 6631 N N . ILE C 1 231 ? 92.049 92.710 19.075 1.00 8.69 231 ILE C N 1
ATOM 6632 C CA . ILE C 1 231 ? 92.832 93.040 20.271 1.00 9.50 231 ILE C CA 1
ATOM 6633 C C . ILE C 1 231 ? 91.953 93.147 21.512 1.00 11.85 231 ILE C C 1
ATOM 6634 O O . ILE C 1 231 ? 92.481 93.207 22.608 1.00 10.76 231 ILE C O 1
ATOM 6639 N N . VAL C 1 232 ? 90.611 93.131 21.384 1.00 10.58 232 VAL C N 1
ATOM 6640 C CA . VAL C 1 232 ? 89.765 93.368 22.598 1.00 10.78 232 VAL C CA 1
ATOM 6641 C C . VAL C 1 232 ? 89.966 92.298 23.672 1.00 10.75 232 VAL C C 1
ATOM 6642 O O . VAL C 1 232 ? 90.115 92.647 24.852 1.00 12.67 232 VAL C O 1
ATOM 6646 N N . PRO C 1 233 ? 90.093 90.995 23.334 1.00 10.81 233 PRO C N 1
ATOM 6647 C CA . PRO C 1 233 ? 90.481 89.994 24.327 1.00 10.40 233 PRO C CA 1
ATOM 6648 C C . PRO C 1 233 ? 91.833 90.119 24.981 1.00 10.63 233 PRO C C 1
ATOM 6649 O O . PRO C 1 233 ? 92.167 89.330 25.849 1.00 13.57 233 PRO C O 1
ATOM 6653 N N . GLN C 1 234 ? 92.659 91.077 24.469 1.00 10.65 234 GLN C N 1
ATOM 6654 C CA . GLN C 1 234 ? 93.948 91.297 25.069 1.00 12.03 234 GLN C CA 1
ATOM 6655 C C . GLN C 1 234 ? 93.918 92.497 25.980 1.00 12.90 234 GLN C C 1
ATOM 6656 O O . GLN C 1 234 ? 94.954 92.787 26.574 1.00 16.36 234 GLN C O 1
ATOM 6662 N N . VAL C 1 235 ? 92.812 93.244 26.075 1.00 12.74 235 VAL C N 1
ATOM 6663 C CA . VAL C 1 235 ? 92.834 94.509 26.834 1.00 13.56 235 VAL C CA 1
ATOM 6664 C C . VAL C 1 235 ? 91.913 94.306 28.060 1.00 14.22 235 VAL C C 1
ATOM 6665 O O . VAL C 1 235 ? 91.025 93.441 27.999 1.00 11.44 235 VAL C O 1
ATOM 6669 N N . PRO C 1 236 ? 92.145 95.056 29.137 1.00 14.91 236 PRO C N 1
ATOM 6670 C CA . PRO C 1 236 ? 93.272 96.013 29.345 1.00 15.33 236 PRO C CA 1
ATOM 6671 C C . PRO C 1 236 ? 94.630 95.346 29.491 1.00 15.86 236 PRO C C 1
ATOM 6672 O O . PRO C 1 236 ? 94.779 94.180 29.943 1.00 16.04 236 PRO C O 1
ATOM 6676 N N . PHE C 1 237 ? 95.658 96.085 29.061 1.00 16.10 237 PHE C N 1
ATOM 6677 C CA . PHE C 1 237 ? 97.027 95.637 29.217 1.00 16.55 237 PHE C CA 1
ATOM 6678 C C . PHE C 1 237 ? 97.567 96.006 30.594 1.00 16.44 237 PHE C C 1
ATOM 6679 O O . PHE C 1 237 ? 98.710 95.744 30.891 1.00 18.29 237 PHE C O 1
ATOM 6687 N N . TRP C 1 238 ? 96.766 96.621 31.468 1.00 18.62 238 TRP C N 1
ATOM 6688 C CA . TRP C 1 238 ? 97.254 97.019 32.820 1.00 19.95 238 TRP C CA 1
ATOM 6689 C C . TRP C 1 238 ? 97.857 95.883 33.637 1.00 22.84 238 TRP C C 1
ATOM 6690 O O . TRP C 1 238 ? 97.386 94.709 33.653 1.00 23.82 238 TRP C O 1
ATOM 6701 N N . ASP C 1 239 ? 98.896 96.257 34.377 1.00 23.25 239 ASP C N 1
ATOM 6702 C CA . ASP C 1 239 ? 99.620 95.366 35.229 1.00 25.73 239 ASP C CA 1
ATOM 6703 C C . ASP C 1 239 ? 98.589 94.629 36.072 1.00 24.42 239 ASP C C 1
ATOM 6704 O O . ASP C 1 239 ? 97.684 95.268 36.660 1.00 24.47 239 ASP C O 1
ATOM 6709 N N . GLY C 1 240 ? 98.672 93.306 36.139 1.00 23.33 240 GLY C N 1
ATOM 6710 C CA . GLY C 1 240 ? 97.807 92.605 37.086 1.00 21.23 240 GLY C CA 1
ATOM 6711 C C . GLY C 1 240 ? 96.548 91.991 36.430 1.00 20.82 240 GLY C C 1
ATOM 6712 O O . GLY C 1 240 ? 95.987 90.999 36.978 1.00 22.17 240 GLY C O 1
ATOM 6713 N N . TYR C 1 241 ? 96.110 92.511 35.281 1.00 17.72 241 TYR C N 1
ATOM 6714 C CA . TYR C 1 241 ? 94.908 91.822 34.679 1.00 17.27 241 TYR C CA 1
ATOM 6715 C C . TYR C 1 241 ? 95.294 90.540 34.051 1.00 17.87 241 TYR C C 1
ATOM 6716 O O . TYR C 1 241 ? 96.374 90.433 33.417 1.00 18.52 241 TYR C O 1
ATOM 6725 N N . GLN C 1 242 ? 94.464 89.494 34.211 1.00 17.62 242 GLN C N 1
ATOM 6726 C CA . GLN C 1 242 ? 94.697 88.317 33.393 1.00 17.60 242 GLN C CA 1
ATOM 6727 C C . GLN C 1 242 ? 93.369 87.602 33.228 1.00 15.88 242 GLN C C 1
ATOM 6728 O O . GLN C 1 242 ? 92.473 87.684 34.083 1.00 13.92 242 GLN C O 1
ATOM 6734 N N . HIS C 1 243 ? 93.253 86.873 32.126 1.00 15.08 243 HIS C N 1
ATOM 6735 C CA . HIS C 1 243 ? 92.034 86.106 31.862 1.00 12.90 243 HIS C CA 1
ATOM 6736 C C . HIS C 1 243 ? 91.948 84.867 32.747 1.00 10.61 243 HIS C C 1
ATOM 6737 O O . HIS C 1 243 ? 92.973 84.337 33.197 1.00 13.28 243 HIS C O 1
ATOM 6744 N N . CYS C 1 244 ? 90.678 84.371 32.908 1.00 12.84 244 CYS C N 1
ATOM 6745 C CA . CYS C 1 244 ? 90.452 83.006 33.291 1.00 12.90 244 CYS C CA 1
ATOM 6746 C C . CYS C 1 244 ? 90.749 82.143 32.053 1.00 13.42 244 CYS C C 1
ATOM 6747 O O . CYS C 1 244 ? 90.963 82.674 30.920 1.00 16.01 244 CYS C O 1
ATOM 6750 N N . SER C 1 245 ? 90.781 80.861 32.264 1.00 14.30 245 SER C N 1
ATOM 6751 C CA . SER C 1 245 ? 90.975 79.839 31.244 1.00 11.65 245 SER C CA 1
ATOM 6752 C C . SER C 1 245 ? 89.733 79.674 30.405 1.00 14.46 245 SER C C 1
ATOM 6753 O O . SER C 1 245 ? 88.599 80.197 30.750 1.00 18.23 245 SER C O 1
ATOM 6756 N N . GLY C 1 246 ? 89.897 78.919 29.316 1.00 12.70 246 GLY C N 1
ATOM 6757 C CA . GLY C 1 246 ? 88.678 78.563 28.545 1.00 11.02 246 GLY C CA 1
ATOM 6758 C C . GLY C 1 246 ? 88.567 79.210 27.175 1.00 11.14 246 GLY C C 1
ATOM 6759 O O . GLY C 1 246 ? 87.463 79.258 26.601 1.00 9.45 246 GLY C O 1
ATOM 6760 N N . GLU C 1 247 ? 89.706 79.653 26.623 1.00 9.90 247 GLU C N 1
ATOM 6761 C CA . GLU C 1 247 ? 89.720 80.327 25.299 1.00 8.97 247 GLU C CA 1
ATOM 6762 C C . GLU C 1 247 ? 89.469 79.388 24.137 1.00 9.46 247 GLU C C 1
ATOM 6763 O O . GLU C 1 247 ? 90.035 78.293 24.090 1.00 9.15 247 GLU C O 1
ATOM 6769 N N . VAL C 1 248 ? 88.607 79.850 23.226 1.00 8.36 248 VAL C N 1
ATOM 6770 C CA . VAL C 1 248 ? 88.350 79.121 21.964 1.00 8.66 248 VAL C CA 1
ATOM 6771 C C . VAL C 1 248 ? 88.685 80.165 20.890 1.00 8.95 248 VAL C C 1
ATOM 6772 O O . VAL C 1 248 ? 88.048 81.163 20.767 1.00 10.82 248 VAL C O 1
ATOM 6776 N N . PHE C 1 249 ? 89.670 79.867 20.065 1.00 7.39 249 PHE C N 1
ATOM 6777 C CA . PHE C 1 249 ? 90.254 80.855 19.183 1.00 8.18 249 PHE C CA 1
ATOM 6778 C C . PHE C 1 249 ? 89.879 80.603 17.703 1.00 7.43 249 PHE C C 1
ATOM 6779 O O . PHE C 1 249 ? 90.128 79.578 17.205 1.00 8.47 249 PHE C O 1
ATOM 6787 N N . ILE C 1 250 ? 89.361 81.629 17.040 1.00 9.18 250 ILE C N 1
ATOM 6788 C CA . ILE C 1 250 ? 89.082 81.523 15.599 1.00 7.44 250 ILE C CA 1
ATOM 6789 C C . ILE C 1 250 ? 90.382 81.995 14.899 1.00 6.84 250 ILE C C 1
ATOM 6790 O O . ILE C 1 250 ? 90.611 83.204 14.810 1.00 9.54 250 ILE C O 1
ATOM 6795 N N . ASP C 1 251 ? 91.149 81.008 14.451 1.00 9.04 251 ASP C N 1
ATOM 6796 C CA . ASP C 1 251 ? 92.435 81.310 13.780 1.00 10.00 251 ASP C CA 1
ATOM 6797 C C . ASP C 1 251 ? 92.179 81.504 12.259 1.00 9.61 251 ASP C C 1
ATOM 6798 O O . ASP C 1 251 ? 92.588 80.692 11.448 1.00 10.18 251 ASP C O 1
ATOM 6803 N N . TRP C 1 252 ? 91.525 82.575 11.924 1.00 8.87 252 TRP C N 1
ATOM 6804 C CA . TRP C 1 252 ? 91.132 82.832 10.545 1.00 8.78 252 TRP C CA 1
ATOM 6805 C C . TRP C 1 252 ? 90.800 84.273 10.403 1.00 9.60 252 TRP C C 1
ATOM 6806 O O . TRP C 1 252 ? 90.210 84.810 11.290 1.00 12.00 252 TRP C O 1
ATOM 6817 N N . PRO C 1 253 ? 91.015 84.927 9.257 1.00 10.51 253 PRO C N 1
ATOM 6818 C CA . PRO C 1 253 ? 90.873 86.379 9.260 1.00 13.08 253 PRO C CA 1
ATOM 6819 C C . PRO C 1 253 ? 89.460 86.849 8.920 1.00 14.37 253 PRO C C 1
ATOM 6820 O O . PRO C 1 253 ? 89.206 88.039 8.924 1.00 17.02 253 PRO C O 1
ATOM 6824 N N . LEU C 1 254 ? 88.556 85.922 8.649 1.00 12.07 254 LEU C N 1
ATOM 6825 C CA . LEU C 1 254 ? 87.237 86.278 8.159 1.00 11.90 254 LEU C CA 1
ATOM 6826 C C . LEU C 1 254 ? 86.145 85.649 9.005 1.00 12.62 254 LEU C C 1
ATOM 6827 O O . LEU C 1 254 ? 86.401 84.775 9.813 1.00 13.02 254 LEU C O 1
ATOM 6832 N N . ILE C 1 255 ? 84.894 86.044 8.715 1.00 10.53 255 ILE C N 1
ATOM 6833 C CA . ILE C 1 255 ? 83.741 85.250 9.180 1.00 12.51 255 ILE C CA 1
ATOM 6834 C C . ILE C 1 255 ? 83.748 83.856 8.527 1.00 10.46 255 ILE C C 1
ATOM 6835 O O . ILE C 1 255 ? 84.523 83.556 7.557 1.00 13.25 255 ILE C O 1
ATOM 6840 N N . HIS C 1 256 ? 82.834 83.014 8.984 1.00 11.25 256 HIS C N 1
ATOM 6841 C CA . HIS C 1 256 ? 82.688 81.670 8.434 1.00 10.99 256 HIS C CA 1
ATOM 6842 C C . HIS C 1 256 ? 83.981 80.880 8.319 1.00 10.53 256 HIS C C 1
ATOM 6843 O O . HIS C 1 256 ? 84.402 80.428 7.216 1.00 10.74 256 HIS C O 1
ATOM 6850 N N . PRO C 1 257 ? 84.666 80.737 9.437 1.00 10.19 257 PRO C N 1
ATOM 6851 C CA . PRO C 1 257 ? 85.963 80.030 9.315 1.00 8.73 257 PRO C CA 1
ATOM 6852 C C . PRO C 1 257 ? 85.814 78.576 9.008 1.00 8.87 257 PRO C C 1
ATOM 6853 O O . PRO C 1 257 ? 84.794 77.958 9.337 1.00 9.03 257 PRO C O 1
ATOM 6857 N N . PRO C 1 258 ? 86.857 77.978 8.405 1.00 7.85 258 PRO C N 1
ATOM 6858 C CA . PRO C 1 258 ? 86.777 76.539 8.244 1.00 10.35 258 PRO C CA 1
ATOM 6859 C C . PRO C 1 258 ? 86.849 75.822 9.604 1.00 7.62 258 PRO C C 1
ATOM 6860 O O . PRO C 1 258 ? 87.421 76.366 10.538 1.00 7.20 258 PRO C O 1
ATOM 6864 N N . LEU C 1 259 ? 86.339 74.593 9.612 1.00 8.86 259 LEU C N 1
ATOM 6865 C CA . LEU C 1 259 ? 86.283 73.787 10.846 1.00 7.52 259 LEU C CA 1
ATOM 6866 C C . LEU C 1 259 ? 87.689 73.628 11.446 1.00 9.41 259 LEU C C 1
ATOM 6867 O O . LEU C 1 259 ? 87.877 73.635 12.642 1.00 8.79 259 LEU C O 1
ATOM 6872 N N . SER C 1 260 ? 88.702 73.453 10.576 1.00 9.20 260 SER C N 1
ATOM 6873 C CA . SER C 1 260 ? 90.080 73.263 11.028 1.00 10.23 260 SER C CA 1
ATOM 6874 C C . SER C 1 260 ? 90.655 74.413 11.748 1.00 9.05 260 SER C C 1
ATOM 6875 O O . SER C 1 260 ? 91.651 74.223 12.447 1.00 10.95 260 SER C O 1
ATOM 6878 N N . ASN C 1 261 ? 90.075 75.595 11.622 1.00 9.01 261 ASN C N 1
ATOM 6879 C CA . ASN C 1 261 ? 90.664 76.788 12.129 1.00 9.00 261 ASN C CA 1
ATOM 6880 C C . ASN C 1 261 ? 89.997 77.376 13.390 1.00 10.04 261 ASN C C 1
ATOM 6881 O O . ASN C 1 261 ? 90.312 78.512 13.758 1.00 11.90 261 ASN C O 1
ATOM 6886 N N . VAL C 1 262 ? 89.180 76.549 14.059 1.00 8.75 262 VAL C N 1
ATOM 6887 C CA . VAL C 1 262 ? 88.632 76.948 15.368 1.00 9.27 262 VAL C CA 1
ATOM 6888 C C . VAL C 1 262 ? 89.261 75.971 16.381 1.00 7.65 262 VAL C C 1
ATOM 6889 O O . VAL C 1 262 ? 89.088 74.758 16.274 1.00 9.59 262 VAL C O 1
ATOM 6893 N N . VAL C 1 263 ? 90.014 76.538 17.336 1.00 8.83 263 VAL C N 1
ATOM 6894 C CA . VAL C 1 263 ? 90.768 75.638 18.185 1.00 7.39 263 VAL C CA 1
ATOM 6895 C C . VAL C 1 263 ? 90.520 75.937 19.688 1.00 7.60 263 VAL C C 1
ATOM 6896 O O . VAL C 1 263 ? 90.199 77.036 19.996 1.00 7.61 263 VAL C O 1
ATOM 6900 N N . MET C 1 264 ? 90.636 74.901 20.524 1.00 8.75 264 MET C N 1
ATOM 6901 C CA . MET C 1 264 ? 90.546 75.128 22.009 1.00 8.79 264 MET C CA 1
ATOM 6902 C C . MET C 1 264 ? 91.998 75.427 22.504 1.00 8.08 264 MET C C 1
ATOM 6903 O O . MET C 1 264 ? 92.917 74.654 22.162 1.00 11.47 264 MET C O 1
ATOM 6908 N N . CYS C 1 265 ? 92.157 76.487 23.267 1.00 8.25 265 CYS C N 1
ATOM 6909 C CA . CYS C 1 265 ? 93.505 76.841 23.710 1.00 8.80 265 CYS C CA 1
ATOM 6910 C C . CYS C 1 265 ? 93.674 76.525 25.180 1.00 9.58 265 CYS C C 1
ATOM 6911 O O . CYS C 1 265 ? 92.741 76.866 25.941 1.00 8.99 265 CYS C O 1
ATOM 6914 N N . GLN C 1 266 ? 94.783 75.903 25.571 1.00 10.63 266 GLN C N 1
ATOM 6915 C CA . GLN C 1 266 ? 95.097 75.854 27.014 1.00 11.86 266 GLN C CA 1
ATOM 6916 C C . GLN C 1 266 ? 95.532 77.164 27.546 1.00 13.46 266 GLN C C 1
ATOM 6917 O O . GLN C 1 266 ? 96.106 78.069 26.874 1.00 11.59 266 GLN C O 1
ATOM 6923 N N . GLY C 1 267 ? 95.396 77.271 28.886 1.00 13.18 267 GLY C N 1
ATOM 6924 C CA . GLY C 1 267 ? 96.111 78.356 29.531 1.00 14.14 267 GLY C CA 1
ATOM 6925 C C . GLY C 1 267 ? 95.334 79.645 29.706 1.00 13.24 267 GLY C C 1
ATOM 6926 O O . GLY C 1 267 ? 94.324 79.965 29.040 1.00 11.80 267 GLY C O 1
ATOM 6927 N N . GLN C 1 268 ? 95.880 80.513 30.550 1.00 12.97 268 GLN C N 1
ATOM 6928 C CA . GLN C 1 268 ? 95.318 81.835 30.659 1.00 11.80 268 GLN C CA 1
ATOM 6929 C C . GLN C 1 268 ? 95.889 82.856 29.666 1.00 12.82 268 GLN C C 1
ATOM 6930 O O . GLN C 1 268 ? 95.271 83.897 29.450 1.00 13.12 268 GLN C O 1
ATOM 6936 N N . SER C 1 269 ? 96.974 82.486 28.968 1.00 13.82 269 SER C N 1
ATOM 6937 C CA . SER C 1 269 ? 97.564 83.345 27.905 1.00 13.87 269 SER C CA 1
ATOM 6938 C C . SER C 1 269 ? 98.165 82.314 27.011 1.00 13.61 269 SER C C 1
ATOM 6939 O O . SER C 1 269 ? 98.788 81.382 27.515 1.00 13.98 269 SER C O 1
ATOM 6942 N N . ASN C 1 270 ? 97.962 82.405 25.689 1.00 12.01 270 ASN C N 1
ATOM 6943 C CA . ASN C 1 270 ? 98.455 81.332 24.836 1.00 9.83 270 ASN C CA 1
ATOM 6944 C C . ASN C 1 270 ? 98.865 81.993 23.501 1.00 11.07 270 ASN C C 1
ATOM 6945 O O . ASN C 1 270 ? 98.034 82.609 22.852 1.00 10.32 270 ASN C O 1
ATOM 6950 N N . LYS C 1 271 ? 100.167 81.964 23.217 1.00 10.00 271 LYS C N 1
ATOM 6951 C CA . LYS C 1 271 ? 100.695 82.695 22.079 1.00 11.56 271 LYS C CA 1
ATOM 6952 C C . LYS C 1 271 ? 100.268 82.067 20.751 1.00 11.43 271 LYS C C 1
ATOM 6953 O O . LYS C 1 271 ? 100.558 82.612 19.671 1.00 12.99 271 LYS C O 1
ATOM 6959 N N . GLN C 1 272 ? 99.738 80.843 20.786 1.00 10.66 272 GLN C N 1
ATOM 6960 C CA . GLN C 1 272 ? 99.076 80.289 19.573 1.00 12.03 272 GLN C CA 1
ATOM 6961 C C . GLN C 1 272 ? 97.716 80.868 19.307 1.00 11.30 272 GLN C C 1
ATOM 6962 O O . GLN C 1 272 ? 97.143 80.683 18.205 1.00 11.96 272 GLN C O 1
ATOM 6968 N N . CYS C 1 273 ? 97.191 81.610 20.272 1.00 11.98 273 CYS C N 1
ATOM 6969 C CA . CYS C 1 273 ? 95.830 82.146 20.264 1.00 9.24 273 CYS C CA 1
ATOM 6970 C C . CYS C 1 273 ? 95.863 83.652 20.385 1.00 9.74 273 CYS C C 1
ATOM 6971 O O . CYS C 1 273 ? 96.734 84.271 19.814 1.00 11.87 273 CYS C O 1
ATOM 6974 N N A SER C 1 274 ? 94.955 84.248 21.137 0.50 9.89 274 SER C N 1
ATOM 6975 N N B SER C 1 274 ? 94.946 84.284 21.114 0.50 9.05 274 SER C N 1
ATOM 6976 C CA A SER C 1 274 ? 94.812 85.692 21.130 0.50 12.36 274 SER C CA 1
ATOM 6977 C CA B SER C 1 274 ? 94.825 85.751 21.031 0.50 10.74 274 SER C CA 1
ATOM 6978 C C A SER C 1 274 ? 96.081 86.394 21.524 0.50 11.83 274 SER C C 1
ATOM 6979 C C B SER C 1 274 ? 96.052 86.456 21.580 0.50 10.86 274 SER C C 1
ATOM 6980 O O A SER C 1 274 ? 96.451 87.423 20.907 0.50 12.06 274 SER C O 1
ATOM 6981 O O B SER C 1 274 ? 96.377 87.558 21.110 0.50 10.91 274 SER C O 1
ATOM 6986 N N . ALA C 1 275 ? 96.758 85.827 22.508 1.00 11.04 275 ALA C N 1
ATOM 6987 C CA . ALA C 1 275 ? 97.945 86.488 23.027 1.00 13.22 275 ALA C CA 1
ATOM 6988 C C . ALA C 1 275 ? 99.070 86.576 22.001 1.00 13.87 275 ALA C C 1
ATOM 6989 O O . ALA C 1 275 ? 99.974 87.438 22.162 1.00 15.32 275 ALA C O 1
ATOM 6991 N N . GLY C 1 276 ? 98.981 85.803 20.934 1.00 10.69 276 GLY C N 1
ATOM 6992 C CA . GLY C 1 276 ? 99.985 85.824 19.854 1.00 10.95 276 GLY C CA 1
ATOM 6993 C C . GLY C 1 276 ? 99.620 86.711 18.684 1.00 11.40 276 GLY C C 1
ATOM 6994 O O . GLY C 1 276 ? 100.343 86.739 17.665 1.00 12.15 276 GLY C O 1
ATOM 6995 N N . ASN C 1 277 ? 98.551 87.489 18.798 1.00 12.80 277 ASN C N 1
ATOM 6996 C CA . ASN C 1 277 ? 98.149 88.393 17.695 1.00 10.89 277 ASN C CA 1
ATOM 6997 C C . ASN C 1 277 ? 99.341 89.363 17.473 1.00 11.74 277 ASN C C 1
ATOM 6998 O O . ASN C 1 277 ? 99.908 89.916 18.438 1.00 12.66 277 ASN C O 1
ATOM 7003 N N . THR C 1 278 ? 99.748 89.478 16.231 1.00 12.10 278 THR C N 1
ATOM 7004 C CA . THR C 1 278 ? 100.824 90.463 15.921 1.00 12.97 278 THR C CA 1
ATOM 7005 C C . THR C 1 278 ? 100.264 91.849 15.691 1.00 14.64 278 THR C C 1
ATOM 7006 O O . THR C 1 278 ? 99.049 92.050 15.464 1.00 13.45 278 THR C O 1
ATOM 7010 N N . LEU C 1 279 ? 101.158 92.873 15.698 1.00 14.25 279 LEU C N 1
ATOM 7011 C CA . LEU C 1 279 ? 100.715 94.223 15.381 1.00 14.85 279 LEU C CA 1
ATOM 7012 C C . LEU C 1 279 ? 100.044 94.319 14.006 1.00 15.79 279 LEU C C 1
ATOM 7013 O O . LEU C 1 279 ? 99.067 95.042 13.847 1.00 17.86 279 LEU C O 1
ATOM 7018 N N . LEU C 1 280 ? 100.616 93.663 13.007 1.00 14.40 280 LEU C N 1
ATOM 7019 C CA . LEU C 1 280 ? 100.038 93.795 11.677 1.00 17.30 280 LEU C CA 1
ATOM 7020 C C . LEU C 1 280 ? 98.639 93.137 11.714 1.00 18.18 280 LEU C C 1
ATOM 7021 O O . LEU C 1 280 ? 97.705 93.650 11.123 1.00 14.95 280 LEU C O 1
ATOM 7026 N N . GLN C 1 281 ? 98.530 92.009 12.398 1.00 14.75 281 GLN C N 1
ATOM 7027 C CA . GLN C 1 281 ? 97.181 91.318 12.470 1.00 17.04 281 GLN C CA 1
ATOM 7028 C C . GLN C 1 281 ? 96.106 92.173 13.178 1.00 16.92 281 GLN C C 1
ATOM 7029 O O . GLN C 1 281 ? 94.889 91.970 12.867 1.00 16.48 281 GLN C O 1
ATOM 7035 N N . GLN C 1 282 ? 96.522 93.002 14.116 1.00 16.33 282 GLN C N 1
ATOM 7036 C CA . GLN C 1 282 ? 95.652 93.903 14.938 1.00 16.50 282 GLN C CA 1
ATOM 7037 C C . GLN C 1 282 ? 95.143 95.147 14.150 1.00 18.96 282 GLN C C 1
ATOM 7038 O O . GLN C 1 282 ? 94.364 95.919 14.644 1.00 20.11 282 GLN C O 1
ATOM 7044 N N . VAL C 1 283 ? 95.684 95.350 12.956 1.00 19.59 283 VAL C N 1
ATOM 7045 C CA . VAL C 1 283 ? 95.154 96.420 12.082 1.00 22.24 283 VAL C CA 1
ATOM 7046 C C . VAL C 1 283 ? 93.722 96.116 11.720 1.00 20.36 283 VAL C C 1
ATOM 7047 O O . VAL C 1 283 ? 93.417 95.005 11.277 1.00 23.94 283 VAL C O 1
ATOM 7051 N N . ASN C 1 284 ? 92.907 97.127 11.839 1.00 21.78 284 ASN C N 1
ATOM 7052 C CA . ASN C 1 284 ? 91.507 97.085 11.701 1.00 20.59 284 ASN C CA 1
ATOM 7053 C C . ASN C 1 284 ? 90.899 96.633 13.005 1.00 20.90 284 ASN C C 1
ATOM 7054 O O . ASN C 1 284 ? 90.289 95.623 13.070 1.00 18.07 284 ASN C O 1
ATOM 7059 N N . VAL C 1 285 ? 91.095 97.441 14.029 1.00 18.20 285 VAL C N 1
ATOM 7060 C CA . VAL C 1 285 ? 90.618 97.064 15.365 1.00 19.27 285 VAL C CA 1
ATOM 7061 C C . VAL C 1 285 ? 89.132 96.731 15.362 1.00 20.17 285 VAL C C 1
ATOM 7062 O O . VAL C 1 285 ? 88.742 95.637 15.792 1.00 19.69 285 VAL C O 1
ATOM 7066 N N . ILE C 1 286 ? 88.303 97.603 14.823 1.00 18.59 286 ILE C N 1
ATOM 7067 C CA . ILE C 1 286 ? 86.865 97.341 14.850 1.00 17.54 286 ILE C CA 1
ATOM 7068 C C . ILE C 1 286 ? 86.512 96.177 13.946 1.00 16.61 286 ILE C C 1
ATOM 7069 O O . ILE C 1 286 ? 85.844 95.213 14.369 1.00 14.17 286 ILE C O 1
ATOM 7074 N N . GLY C 1 287 ? 86.987 96.203 12.682 1.00 14.44 287 GLY C N 1
ATOM 7075 C CA . GLY C 1 287 ? 86.539 95.144 11.821 1.00 11.51 287 GLY C CA 1
ATOM 7076 C C . GLY C 1 287 ? 86.909 93.761 12.366 1.00 12.05 287 GLY C C 1
ATOM 7077 O O . GLY C 1 287 ? 86.083 92.814 12.289 1.00 12.85 287 GLY C O 1
ATOM 7078 N N . ASN C 1 288 ? 88.109 93.605 12.915 1.00 11.27 288 ASN C N 1
ATOM 7079 C CA . ASN C 1 288 ? 88.506 92.239 13.342 1.00 9.32 288 ASN C CA 1
ATOM 7080 C C . ASN C 1 288 ? 87.706 91.778 14.630 1.00 8.49 288 ASN C C 1
ATOM 7081 O O . ASN C 1 288 ? 87.576 90.552 14.907 1.00 10.06 288 ASN C O 1
ATOM 7086 N N . HIS C 1 289 ? 87.227 92.778 15.329 1.00 10.16 289 HIS C N 1
ATOM 7087 C CA . HIS C 1 289 ? 86.373 92.538 16.523 1.00 10.22 289 HIS C CA 1
ATOM 7088 C C . HIS C 1 289 ? 84.981 92.060 16.130 1.00 11.85 289 HIS C C 1
ATOM 7089 O O . HIS C 1 289 ? 84.255 91.525 16.968 1.00 10.33 289 HIS C O 1
ATOM 7096 N N . LEU C 1 290 ? 84.614 92.297 14.878 1.00 9.88 290 LEU C N 1
ATOM 7097 C CA . LEU C 1 290 ? 83.244 91.917 14.478 1.00 11.00 290 LEU C CA 1
ATOM 7098 C C . LEU C 1 290 ? 83.176 90.529 13.956 1.00 10.77 290 LEU C C 1
ATOM 7099 O O . LEU C 1 290 ? 82.073 89.979 13.783 1.00 11.67 290 LEU C O 1
ATOM 7104 N N . GLN C 1 291 ? 84.322 89.926 13.600 1.00 12.06 291 GLN C N 1
ATOM 7105 C CA . GLN C 1 291 ? 84.288 88.687 12.800 1.00 9.90 291 GLN C CA 1
ATOM 7106 C C . GLN C 1 291 ? 84.327 87.460 13.667 1.00 9.81 291 GLN C C 1
ATOM 7107 O O . GLN C 1 291 ? 85.364 86.906 13.943 1.00 8.62 291 GLN C O 1
ATOM 7113 N N . TYR C 1 292 ? 83.138 87.028 14.152 1.00 7.35 292 TYR C N 1
ATOM 7114 C CA . TYR C 1 292 ? 83.038 85.899 15.020 1.00 8.05 292 TYR C CA 1
ATOM 7115 C C . TYR C 1 292 ? 81.966 84.897 14.461 1.00 8.75 292 TYR C C 1
ATOM 7116 O O . TYR C 1 292 ? 80.810 84.810 15.023 1.00 8.51 292 TYR C O 1
ATOM 7125 N N . PHE C 1 293 ? 82.346 84.144 13.448 1.00 7.75 293 PHE C N 1
ATOM 7126 C CA . PHE C 1 293 ? 81.498 83.221 12.759 1.00 6.91 293 PHE C CA 1
ATOM 7127 C C . PHE C 1 293 ? 80.555 84.009 11.848 1.00 9.51 293 PHE C C 1
ATOM 7128 O O . PHE C 1 293 ? 80.596 83.823 10.709 1.00 10.81 293 PHE C O 1
ATOM 7136 N N . VAL C 1 294 ? 79.692 84.830 12.436 1.00 9.77 294 VAL C N 1
ATOM 7137 C CA . VAL C 1 294 ? 78.916 85.797 11.704 1.00 10.92 294 VAL C CA 1
ATOM 7138 C C . VAL C 1 294 ? 79.480 87.182 12.031 1.00 12.23 294 VAL C C 1
ATOM 7139 O O . VAL C 1 294 ? 80.305 87.335 12.958 1.00 12.40 294 VAL C O 1
ATOM 7143 N N . THR C 1 295 ? 79.016 88.204 11.318 1.00 12.20 295 THR C N 1
ATOM 7144 C CA . THR C 1 295 ? 79.441 89.563 11.630 1.00 11.72 295 THR C CA 1
ATOM 7145 C C . THR C 1 295 ? 78.667 90.024 12.854 1.00 13.94 295 THR C C 1
ATOM 7146 O O . THR C 1 295 ? 77.442 89.862 12.886 1.00 17.26 295 THR C O 1
ATOM 7150 N N . GLU C 1 296 ? 79.389 90.436 13.898 1.00 10.84 296 GLU C N 1
ATOM 7151 C CA . GLU C 1 296 ? 78.698 91.000 15.115 1.00 10.30 296 GLU C CA 1
ATOM 7152 C C . GLU C 1 296 ? 78.584 92.470 15.007 1.00 13.77 296 GLU C C 1
ATOM 7153 O O . GLU C 1 296 ? 79.332 93.078 14.246 1.00 15.93 296 GLU C O 1
ATOM 7159 N N . GLY C 1 297 ? 77.582 93.081 15.671 1.00 11.45 297 GLY C N 1
ATOM 7160 C CA . GLY C 1 297 ? 77.614 94.525 15.811 1.00 12.05 297 GLY C CA 1
ATOM 7161 C C . GLY C 1 297 ? 76.589 95.277 14.960 1.00 12.19 297 GLY C C 1
ATOM 7162 O O . GLY C 1 297 ? 76.343 96.496 15.268 1.00 15.77 297 GLY C O 1
ATOM 7163 N N . VAL C 1 298 ? 75.997 94.586 13.962 1.00 14.46 298 VAL C N 1
ATOM 7164 C CA . VAL C 1 298 ? 75.072 95.226 13.061 1.00 15.60 298 VAL C CA 1
ATOM 7165 C C . VAL C 1 298 ? 73.843 94.337 12.945 1.00 18.16 298 VAL C C 1
ATOM 7166 O O . VAL C 1 298 ? 73.913 93.197 12.489 1.00 20.23 298 VAL C O 1
ATOM 7170 N N . CYS C 1 299 ? 72.698 94.884 13.292 1.00 17.14 299 CYS C N 1
ATOM 7171 C CA . CYS C 1 299 ? 71.430 94.150 13.189 1.00 18.08 299 CYS C CA 1
ATOM 7172 C C . CYS C 1 299 ? 71.060 93.929 11.752 1.00 19.56 299 CYS C C 1
ATOM 7173 O O . CYS C 1 299 ? 71.142 94.876 10.946 1.00 19.47 299 CYS C O 1
ATOM 7176 N N . GLY C 1 300 ? 70.704 92.660 11.424 1.00 20.07 300 GLY C N 1
ATOM 7177 C CA . GLY C 1 300 ? 70.028 92.334 10.155 1.00 22.49 300 GLY C CA 1
ATOM 7178 C C . GLY C 1 300 ? 71.004 91.715 9.186 1.00 23.00 300 GLY C C 1
ATOM 7179 O O . GLY C 1 300 ? 70.605 91.252 8.117 1.00 26.55 300 GLY C O 1
ATOM 7180 N N . ILE C 1 301 ? 72.294 91.710 9.513 1.00 24.05 301 ILE C N 1
ATOM 7181 C CA . ILE C 1 301 ? 73.217 90.879 8.739 1.00 24.36 301 ILE C CA 1
ATOM 7182 C C . ILE C 1 301 ? 73.762 89.743 9.620 1.00 25.01 301 ILE C C 1
ATOM 7183 O O . ILE C 1 301 ? 73.668 89.846 10.850 1.00 23.53 301 ILE C O 1
ATOM 7189 N N . VAL D 1 1 ? 60.698 120.429 -3.438 1.00 40.22 1 VAL D N 1
ATOM 7190 C CA . VAL D 1 1 ? 59.454 120.826 -4.142 1.00 38.97 1 VAL D CA 1
ATOM 7191 C C . VAL D 1 1 ? 59.222 120.219 -5.524 1.00 37.08 1 VAL D C 1
ATOM 7192 O O . VAL D 1 1 ? 58.080 119.939 -5.876 1.00 37.55 1 VAL D O 1
ATOM 7196 N N A TYR D 1 2 ? 60.278 120.032 -6.320 0.50 35.44 2 TYR D N 1
ATOM 7197 N N B TYR D 1 2 ? 60.277 120.030 -6.321 0.50 35.45 2 TYR D N 1
ATOM 7198 C CA A TYR D 1 2 ? 60.103 119.363 -7.615 0.50 33.69 2 TYR D CA 1
ATOM 7199 C CA B TYR D 1 2 ? 60.096 119.369 -7.620 0.50 33.70 2 TYR D CA 1
ATOM 7200 C C A TYR D 1 2 ? 59.951 117.877 -7.312 0.50 32.89 2 TYR D C 1
ATOM 7201 C C B TYR D 1 2 ? 59.954 117.879 -7.334 0.50 32.91 2 TYR D C 1
ATOM 7202 O O A TYR D 1 2 ? 60.920 117.263 -6.888 0.50 31.31 2 TYR D O 1
ATOM 7203 O O B TYR D 1 2 ? 60.935 117.263 -6.947 0.50 31.36 2 TYR D O 1
ATOM 7206 N N . THR D 1 3 ? 58.739 117.331 -7.479 1.00 31.38 3 THR D N 1
ATOM 7207 C CA . THR D 1 3 ? 58.467 115.965 -7.111 1.00 29.94 3 THR D CA 1
ATOM 7208 C C . THR D 1 3 ? 58.206 115.137 -8.369 1.00 27.40 3 THR D C 1
ATOM 7209 O O . THR D 1 3 ? 57.795 115.668 -9.408 1.00 26.32 3 THR D O 1
ATOM 7213 N N . SER D 1 4 ? 58.422 113.819 -8.302 1.00 25.00 4 SER D N 1
ATOM 7214 C CA . SER D 1 4 ? 58.242 112.976 -9.478 1.00 21.83 4 SER D CA 1
ATOM 7215 C C . SER D 1 4 ? 58.070 111.528 -8.997 1.00 19.93 4 SER D C 1
ATOM 7216 O O . SER D 1 4 ? 58.348 111.239 -7.801 1.00 18.93 4 SER D O 1
ATOM 7219 N N . THR D 1 5 ? 57.604 110.676 -9.904 1.00 18.52 5 THR D N 1
ATOM 7220 C CA . THR D 1 5 ? 57.644 109.207 -9.684 1.00 17.68 5 THR D CA 1
ATOM 7221 C C . THR D 1 5 ? 58.346 108.564 -10.833 1.00 16.64 5 THR D C 1
ATOM 7222 O O . THR D 1 5 ? 58.295 107.298 -10.972 1.00 16.60 5 THR D O 1
ATOM 7226 N N . GLU D 1 6 ? 58.962 109.382 -11.698 1.00 15.67 6 GLU D N 1
ATOM 7227 C CA . GLU D 1 6 ? 59.689 108.836 -12.832 1.00 15.28 6 GLU D CA 1
ATOM 7228 C C . GLU D 1 6 ? 61.066 108.256 -12.422 1.00 13.44 6 GLU D C 1
ATOM 7229 O O . GLU D 1 6 ? 61.798 108.900 -11.680 1.00 13.65 6 GLU D O 1
ATOM 7235 N N . THR D 1 7 ? 61.354 107.034 -12.905 1.00 13.08 7 THR D N 1
ATOM 7236 C CA . THR D 1 7 ? 62.688 106.428 -12.752 1.00 12.62 7 THR D CA 1
ATOM 7237 C C . THR D 1 7 ? 63.093 105.754 -14.042 1.00 12.64 7 THR D C 1
ATOM 7238 O O . THR D 1 7 ? 62.226 105.496 -14.931 1.00 11.18 7 THR D O 1
ATOM 7242 N N . SER D 1 8 ? 64.410 105.450 -14.186 1.00 10.40 8 SER D N 1
ATOM 7243 C CA . SER D 1 8 ? 64.943 104.828 -15.343 1.00 9.54 8 SER D CA 1
ATOM 7244 C C . SER D 1 8 ? 65.969 103.780 -14.959 1.00 10.68 8 SER D C 1
ATOM 7245 O O . SER D 1 8 ? 66.663 103.965 -13.936 1.00 12.23 8 SER D O 1
ATOM 7248 N N . HIS D 1 9 ? 66.141 102.814 -15.834 1.00 9.67 9 HIS D N 1
ATOM 7249 C CA . HIS D 1 9 ? 67.160 101.790 -15.557 1.00 10.11 9 HIS D CA 1
ATOM 7250 C C . HIS D 1 9 ? 68.556 102.266 -15.983 1.00 11.03 9 HIS D C 1
ATOM 7251 O O . HIS D 1 9 ? 68.675 103.254 -16.685 1.00 12.03 9 HIS D O 1
ATOM 7258 N N . ILE D 1 10 ? 69.594 101.455 -15.615 1.00 9.20 10 ILE D N 1
ATOM 7259 C CA . ILE D 1 10 ? 70.980 101.823 -15.992 1.00 10.46 10 ILE D CA 1
ATOM 7260 C C . ILE D 1 10 ? 71.657 100.633 -16.608 1.00 10.13 10 ILE D C 1
ATOM 7261 O O . ILE D 1 10 ? 71.166 99.502 -16.482 1.00 11.54 10 ILE D O 1
ATOM 7266 N N . ASP D 1 11 ? 72.767 100.870 -17.310 1.00 11.06 11 ASP D N 1
ATOM 7267 C CA . ASP D 1 11 ? 73.533 99.760 -17.846 1.00 11.27 11 ASP D CA 1
ATOM 7268 C C . ASP D 1 11 ? 74.664 99.335 -16.928 1.00 10.65 11 ASP D C 1
ATOM 7269 O O . ASP D 1 11 ? 74.904 100.004 -15.932 1.00 10.62 11 ASP D O 1
ATOM 7274 N N . GLN D 1 12 ? 75.295 98.208 -17.249 1.00 9.81 12 GLN D N 1
ATOM 7275 C CA . GLN D 1 12 ? 76.313 97.630 -16.392 1.00 9.00 12 GLN D CA 1
ATOM 7276 C C . GLN D 1 12 ? 77.499 98.623 -16.227 1.00 9.24 12 GLN D C 1
ATOM 7277 O O . GLN D 1 12 ? 78.077 98.698 -15.097 1.00 9.59 12 GLN D O 1
ATOM 7283 N N . GLU D 1 13 ? 77.910 99.296 -17.323 1.00 8.90 13 GLU D N 1
ATOM 7284 C CA . GLU D 1 13 ? 79.043 100.206 -17.161 1.00 11.30 13 GLU D CA 1
ATOM 7285 C C . GLU D 1 13 ? 78.744 101.293 -16.111 1.00 10.90 13 GLU D C 1
ATOM 7286 O O . GLU D 1 13 ? 79.624 101.614 -15.287 1.00 9.66 13 GLU D O 1
ATOM 7292 N N . SER D 1 14 ? 77.481 101.808 -16.118 1.00 9.86 14 SER D N 1
ATOM 7293 C CA . SER D 1 14 ? 77.055 102.740 -15.079 1.00 9.60 14 SER D CA 1
ATOM 7294 C C . SER D 1 14 ? 77.004 102.190 -13.660 1.00 8.55 14 SER D C 1
ATOM 7295 O O . SER D 1 14 ? 77.426 102.796 -12.710 1.00 9.90 14 SER D O 1
ATOM 7298 N N . TYR D 1 15 ? 76.536 100.955 -13.555 1.00 7.78 15 TYR D N 1
ATOM 7299 C CA . TYR D 1 15 ? 76.551 100.266 -12.254 1.00 7.70 15 TYR D CA 1
ATOM 7300 C C . TYR D 1 15 ? 77.968 100.148 -11.734 1.00 7.37 15 TYR D C 1
ATOM 7301 O O . TYR D 1 15 ? 78.216 100.414 -10.554 1.00 8.23 15 TYR D O 1
ATOM 7310 N N . ASN D 1 16 ? 78.922 99.770 -12.606 1.00 7.22 16 ASN D N 1
ATOM 7311 C CA . ASN D 1 16 ? 80.287 99.619 -12.134 1.00 7.79 16 ASN D CA 1
ATOM 7312 C C . ASN D 1 16 ? 80.889 100.943 -11.672 1.00 7.17 16 ASN D C 1
ATOM 7313 O O . ASN D 1 16 ? 81.678 100.938 -10.718 1.00 8.70 16 ASN D O 1
ATOM 7318 N N . PHE D 1 17 ? 80.460 102.041 -12.324 1.00 9.84 17 PHE D N 1
ATOM 7319 C CA . PHE D 1 17 ? 80.879 103.438 -11.966 1.00 9.93 17 PHE D CA 1
ATOM 7320 C C . PHE D 1 17 ? 80.372 103.787 -10.546 1.00 9.63 17 PHE D C 1
ATOM 7321 O O . PHE D 1 17 ? 81.142 104.187 -9.686 1.00 8.97 17 PHE D O 1
ATOM 7329 N N . PHE D 1 18 ? 79.092 103.507 -10.255 1.00 9.46 18 PHE D N 1
ATOM 7330 C CA . PHE D 1 18 ? 78.578 103.758 -8.919 1.00 9.10 18 PHE D CA 1
ATOM 7331 C C . PHE D 1 18 ? 79.260 102.890 -7.878 1.00 8.72 18 PHE D C 1
ATOM 7332 O O . PHE D 1 18 ? 79.611 103.393 -6.790 1.00 9.57 18 PHE D O 1
ATOM 7340 N N . GLU D 1 19 ? 79.449 101.597 -8.161 1.00 8.13 19 GLU D N 1
ATOM 7341 C CA . GLU D 1 19 ? 80.118 100.698 -7.231 1.00 8.99 19 GLU D CA 1
ATOM 7342 C C . GLU D 1 19 ? 81.559 101.176 -6.938 1.00 10.36 19 GLU D C 1
ATOM 7343 O O . GLU D 1 19 ? 82.009 101.105 -5.783 1.00 9.27 19 GLU D O 1
ATOM 7349 N N . LYS D 1 20 ? 82.233 101.691 -7.964 1.00 8.58 20 LYS D N 1
ATOM 7350 C CA . LYS D 1 20 ? 83.576 102.256 -7.768 1.00 9.93 20 LYS D CA 1
ATOM 7351 C C . LYS D 1 20 ? 83.595 103.316 -6.648 1.00 7.90 20 LYS D C 1
ATOM 7352 O O . LYS D 1 20 ? 84.429 103.199 -5.734 1.00 8.37 20 LYS D O 1
ATOM 7358 N N . TYR D 1 21 ? 82.690 104.292 -6.697 1.00 8.70 21 TYR D N 1
ATOM 7359 C CA . TYR D 1 21 ? 82.676 105.361 -5.690 1.00 9.20 21 TYR D CA 1
ATOM 7360 C C . TYR D 1 21 ? 82.239 104.801 -4.317 1.00 8.66 21 TYR D C 1
ATOM 7361 O O . TYR D 1 21 ? 82.745 105.231 -3.281 1.00 9.14 21 TYR D O 1
ATOM 7370 N N . ALA D 1 22 ? 81.346 103.762 -4.317 1.00 9.46 22 ALA D N 1
ATOM 7371 C CA . ALA D 1 22 ? 81.007 103.162 -3.037 1.00 9.29 22 ALA D CA 1
ATOM 7372 C C . ALA D 1 22 ? 82.276 102.549 -2.419 1.00 8.72 22 ALA D C 1
ATOM 7373 O O . ALA D 1 22 ? 82.432 102.620 -1.211 1.00 10.80 22 ALA D O 1
ATOM 7375 N N . ARG D 1 23 ? 83.142 101.961 -3.238 1.00 8.43 23 ARG D N 1
ATOM 7376 C CA . ARG D 1 23 ? 84.370 101.353 -2.737 1.00 7.00 23 ARG D CA 1
ATOM 7377 C C . ARG D 1 23 ? 85.296 102.412 -2.148 1.00 10.01 23 ARG D C 1
ATOM 7378 O O . ARG D 1 23 ? 85.830 102.247 -1.051 1.00 10.70 23 ARG D O 1
ATOM 7386 N N . LEU D 1 24 ? 85.477 103.499 -2.889 1.00 10.60 24 LEU D N 1
ATOM 7387 C CA . LEU D 1 24 ? 86.330 104.620 -2.452 1.00 10.56 24 LEU D CA 1
ATOM 7388 C C . LEU D 1 24 ? 85.827 105.231 -1.141 1.00 9.54 24 LEU D C 1
ATOM 7389 O O . LEU D 1 24 ? 86.641 105.452 -0.222 1.00 11.10 24 LEU D O 1
ATOM 7394 N N . ALA D 1 25 ? 84.518 105.454 -1.050 1.00 9.85 25 ALA D N 1
ATOM 7395 C CA . ALA D 1 25 ? 83.930 105.935 0.196 1.00 10.06 25 ALA D CA 1
ATOM 7396 C C . ALA D 1 25 ? 84.137 105.021 1.374 1.00 10.14 25 ALA D C 1
ATOM 7397 O O . ALA D 1 25 ? 84.439 105.505 2.512 1.00 12.21 25 ALA D O 1
ATOM 7399 N N . ASN D 1 26 ? 84.000 103.691 1.138 1.00 10.91 26 ASN D N 1
ATOM 7400 C CA . ASN D 1 26 ? 84.296 102.678 2.117 1.00 10.75 26 ASN D CA 1
ATOM 7401 C C . ASN D 1 26 ? 85.715 102.779 2.684 1.00 11.36 26 ASN D C 1
ATOM 7402 O O . ASN D 1 26 ? 85.928 102.660 3.916 1.00 11.58 26 ASN D O 1
ATOM 7407 N N . ILE D 1 27 ? 86.666 103.043 1.772 1.00 9.09 27 ILE D N 1
ATOM 7408 C CA . ILE D 1 27 ? 88.049 103.124 2.178 1.00 11.39 27 ILE D CA 1
ATOM 7409 C C . ILE D 1 27 ? 88.243 104.358 3.127 1.00 10.76 27 ILE D C 1
ATOM 7410 O O . ILE D 1 27 ? 89.237 104.393 3.925 1.00 11.97 27 ILE D O 1
ATOM 7415 N N . GLY D 1 28 ? 87.345 105.327 3.100 1.00 11.66 28 GLY D N 1
ATOM 7416 C CA . GLY D 1 28 ? 87.426 106.485 4.020 1.00 12.64 28 GLY D CA 1
ATOM 7417 C C . GLY D 1 28 ? 87.351 105.969 5.449 1.00 15.27 28 GLY D C 1
ATOM 7418 O O . GLY D 1 28 ? 87.909 106.582 6.368 1.00 15.43 28 GLY D O 1
ATOM 7419 N N . TYR D 1 29 ? 86.741 104.777 5.651 1.00 14.39 29 TYR D N 1
ATOM 7420 C CA . TYR D 1 29 ? 86.696 104.211 7.018 1.00 15.55 29 TYR D CA 1
ATOM 7421 C C . TYR D 1 29 ? 87.956 103.544 7.500 1.00 14.94 29 TYR D C 1
ATOM 7422 O O . TYR D 1 29 ? 88.023 103.111 8.681 1.00 14.80 29 TYR D O 1
ATOM 7431 N N . CYS D 1 30 ? 88.946 103.490 6.623 1.00 12.78 30 CYS D N 1
ATOM 7432 C CA . CYS D 1 30 ? 90.296 102.871 6.934 1.00 14.49 30 CYS D CA 1
ATOM 7433 C C . CYS D 1 30 ? 91.225 103.989 7.417 1.00 15.60 30 CYS D C 1
ATOM 7434 O O . CYS D 1 30 ? 92.428 103.762 7.564 1.00 17.13 30 CYS D O 1
ATOM 7437 N N . VAL D 1 31 ? 90.682 105.170 7.504 1.00 15.38 31 VAL D N 1
ATOM 7438 C CA . VAL D 1 31 ? 91.434 106.353 8.052 1.00 19.80 31 VAL D CA 1
ATOM 7439 C C . VAL D 1 31 ? 91.067 106.512 9.512 1.00 21.55 31 VAL D C 1
ATOM 7440 O O . VAL D 1 31 ? 89.893 106.650 9.850 1.00 24.98 31 VAL D O 1
ATOM 7444 N N . GLY D 1 32 ? 92.085 106.568 10.349 1.00 25.09 32 GLY D N 1
ATOM 7445 C CA . GLY D 1 32 ? 91.856 106.993 11.742 1.00 26.97 32 GLY D CA 1
ATOM 7446 C C . GLY D 1 32 ? 92.444 105.988 12.683 1.00 26.93 32 GLY D C 1
ATOM 7447 O O . GLY D 1 32 ? 93.123 105.056 12.274 1.00 27.64 32 GLY D O 1
ATOM 7448 N N . PRO D 1 33 ? 92.226 106.187 13.988 1.00 28.19 33 PRO D N 1
ATOM 7449 C CA . PRO D 1 33 ? 92.920 105.279 14.913 1.00 28.50 33 PRO D CA 1
ATOM 7450 C C . PRO D 1 33 ? 92.420 103.842 14.733 1.00 25.97 33 PRO D C 1
ATOM 7451 O O . PRO D 1 33 ? 91.255 103.676 14.388 1.00 28.90 33 PRO D O 1
ATOM 7455 N N . GLY D 1 34 ? 93.287 102.847 14.892 1.00 26.34 34 GLY D N 1
ATOM 7456 C CA . GLY D 1 34 ? 92.916 101.417 14.785 1.00 24.82 34 GLY D CA 1
ATOM 7457 C C . GLY D 1 34 ? 92.869 100.796 13.389 1.00 23.91 34 GLY D C 1
ATOM 7458 O O . GLY D 1 34 ? 92.861 99.529 13.214 1.00 25.01 34 GLY D O 1
ATOM 7459 N N . THR D 1 35 ? 93.044 101.650 12.387 1.00 22.46 35 THR D N 1
ATOM 7460 C CA A THR D 1 35 ? 92.912 101.272 10.975 0.50 21.80 35 THR D CA 1
ATOM 7461 C CA B THR D 1 35 ? 93.051 101.140 11.028 0.50 21.23 35 THR D CA 1
ATOM 7462 C C . THR D 1 35 ? 94.084 101.863 10.195 1.00 21.73 35 THR D C 1
ATOM 7463 O O . THR D 1 35 ? 94.763 102.726 10.713 1.00 21.62 35 THR D O 1
ATOM 7470 N N . LYS D 1 36 ? 94.327 101.399 8.982 1.00 19.65 36 LYS D N 1
ATOM 7471 C CA . LYS D 1 36 ? 95.456 101.958 8.236 1.00 20.93 36 LYS D CA 1
ATOM 7472 C C . LYS D 1 36 ? 95.108 101.926 6.785 1.00 18.95 36 LYS D C 1
ATOM 7473 O O . LYS D 1 36 ? 94.458 100.980 6.333 1.00 19.32 36 LYS D O 1
ATOM 7477 N N . ILE D 1 37 ? 95.609 102.886 6.012 1.00 19.34 37 ILE D N 1
ATOM 7478 C CA . ILE D 1 37 ? 95.774 102.678 4.553 1.00 15.62 37 ILE D CA 1
ATOM 7479 C C . ILE D 1 37 ? 97.276 102.735 4.392 1.00 15.76 37 ILE D C 1
ATOM 7480 O O . ILE D 1 37 ? 97.861 103.813 4.632 1.00 18.23 37 ILE D O 1
ATOM 7485 N N . PHE D 1 38 ? 97.876 101.620 4.012 1.00 16.51 38 PHE D N 1
ATOM 7486 C CA . PHE D 1 38 ? 99.322 101.559 3.711 1.00 17.84 38 PHE D CA 1
ATOM 7487 C C . PHE D 1 38 ? 99.637 102.112 2.332 1.00 18.59 38 PHE D C 1
ATOM 7488 O O . PHE D 1 38 ? 98.852 102.007 1.411 1.00 17.52 38 PHE D O 1
ATOM 7496 N N . LYS D 1 39 ? 100.811 102.735 2.205 1.00 19.51 39 LYS D N 1
ATOM 7497 C CA . LYS D 1 39 ? 101.293 103.146 0.867 1.00 18.95 39 LYS D CA 1
ATOM 7498 C C . LYS D 1 39 ? 101.616 101.944 0.009 1.00 20.11 39 LYS D C 1
ATOM 7499 O O . LYS D 1 39 ? 102.042 100.892 0.512 1.00 20.51 39 LYS D O 1
ATOM 7505 N N . PRO D 1 40 ? 101.404 102.017 -1.343 1.00 18.61 40 PRO D N 1
ATOM 7506 C CA . PRO D 1 40 ? 100.845 103.184 -2.017 1.00 17.84 40 PRO D CA 1
ATOM 7507 C C . PRO D 1 40 ? 99.368 103.326 -1.765 1.00 15.99 40 PRO D C 1
ATOM 7508 O O . PRO D 1 40 ? 98.879 104.408 -1.651 1.00 17.11 40 PRO D O 1
ATOM 7512 N N . PHE D 1 41 ? 98.630 102.238 -1.699 1.00 15.28 41 PHE D N 1
ATOM 7513 C CA . PHE D 1 41 ? 97.194 102.311 -1.483 1.00 14.98 41 PHE D CA 1
ATOM 7514 C C . PHE D 1 41 ? 96.685 100.908 -1.178 1.00 16.59 41 PHE D C 1
ATOM 7515 O O . PHE D 1 41 ? 96.110 100.256 -1.987 1.00 15.36 41 PHE D O 1
ATOM 7523 N N . ASN D 1 42 ? 96.985 100.484 0.024 1.00 16.64 42 ASN D N 1
ATOM 7524 C CA . ASN D 1 42 ? 96.722 99.092 0.443 1.00 17.57 42 ASN D CA 1
ATOM 7525 C C . ASN D 1 42 ? 95.942 99.049 1.758 1.00 17.43 42 ASN D C 1
ATOM 7526 O O . ASN D 1 42 ? 96.294 99.724 2.737 1.00 19.09 42 ASN D O 1
ATOM 7531 N N . CYS D 1 43 ? 94.849 98.336 1.759 1.00 17.04 43 CYS D N 1
ATOM 7532 C CA . CYS D 1 43 ? 93.990 98.297 2.889 1.00 17.16 43 CYS D CA 1
ATOM 7533 C C . CYS D 1 43 ? 93.062 97.108 2.817 1.00 19.17 43 CYS D C 1
ATOM 7534 O O . CYS D 1 43 ? 91.974 97.190 3.264 1.00 19.75 43 CYS D O 1
ATOM 7537 N N . GLY D 1 44 ? 93.515 96.018 2.254 1.00 18.99 44 GLY D N 1
ATOM 7538 C CA . GLY D 1 44 ? 92.629 94.883 2.172 1.00 18.80 44 GLY D CA 1
ATOM 7539 C C . GLY D 1 44 ? 91.830 94.894 0.889 1.00 17.61 44 GLY D C 1
ATOM 7540 O O . GLY D 1 44 ? 92.227 95.536 -0.135 1.00 15.81 44 GLY D O 1
ATOM 7541 N N A LEU D 1 45 ? 90.682 94.192 0.883 0.50 17.25 45 LEU D N 1
ATOM 7542 N N B LEU D 1 45 ? 90.663 94.244 0.952 0.50 17.19 45 LEU D N 1
ATOM 7543 C CA A LEU D 1 45 ? 90.050 93.955 -0.429 0.50 17.04 45 LEU D CA 1
ATOM 7544 C CA B LEU D 1 45 ? 89.980 93.924 -0.287 0.50 17.08 45 LEU D CA 1
ATOM 7545 C C A LEU D 1 45 ? 89.580 95.201 -1.173 0.50 15.28 45 LEU D C 1
ATOM 7546 C C B LEU D 1 45 ? 89.498 95.138 -1.119 0.50 15.32 45 LEU D C 1
ATOM 7547 O O A LEU D 1 45 ? 89.637 95.177 -2.400 0.50 16.37 45 LEU D O 1
ATOM 7548 O O B LEU D 1 45 ? 89.524 95.050 -2.349 0.50 16.33 45 LEU D O 1
ATOM 7557 N N . GLN D 1 46 ? 89.115 96.258 -0.488 1.00 14.38 46 GLN D N 1
ATOM 7558 C CA . GLN D 1 46 ? 88.539 97.379 -1.270 1.00 13.27 46 GLN D CA 1
ATOM 7559 C C . GLN D 1 46 ? 89.641 98.151 -2.016 1.00 12.29 46 GLN D C 1
ATOM 7560 O O . GLN D 1 46 ? 89.529 98.479 -3.190 1.00 10.88 46 GLN D O 1
ATOM 7566 N N . CYS D 1 47 ? 90.741 98.420 -1.309 1.00 12.23 47 CYS D N 1
ATOM 7567 C CA . CYS D 1 47 ? 91.874 99.119 -2.003 1.00 12.52 47 CYS D CA 1
ATOM 7568 C C . CYS D 1 47 ? 92.459 98.305 -3.102 1.00 10.94 47 CYS D C 1
ATOM 7569 O O . CYS D 1 47 ? 92.999 98.864 -4.070 1.00 12.85 47 CYS D O 1
ATOM 7572 N N . ALA D 1 48 ? 92.326 96.978 -3.027 1.00 11.43 48 ALA D N 1
ATOM 7573 C CA . ALA D 1 48 ? 92.943 96.158 -4.040 1.00 12.67 48 ALA D CA 1
ATOM 7574 C C . ALA D 1 48 ? 92.374 96.359 -5.429 1.00 12.11 48 ALA D C 1
ATOM 7575 O O . ALA D 1 48 ? 93.036 95.986 -6.387 1.00 15.18 48 ALA D O 1
ATOM 7577 N N . HIS D 1 49 ? 91.157 96.915 -5.539 1.00 10.59 49 HIS D N 1
ATOM 7578 C CA . HIS D 1 49 ? 90.514 97.230 -6.832 1.00 10.72 49 HIS D CA 1
ATOM 7579 C C . HIS D 1 49 ? 91.045 98.491 -7.486 1.00 12.39 49 HIS D C 1
ATOM 7580 O O . HIS D 1 49 ? 90.515 98.895 -8.492 1.00 12.14 49 HIS D O 1
ATOM 7587 N N . PHE D 1 50 ? 92.107 99.099 -6.919 1.00 11.45 50 PHE D N 1
ATOM 7588 C CA . PHE D 1 50 ? 92.575 100.396 -7.420 1.00 11.64 50 PHE D CA 1
ATOM 7589 C C . PHE D 1 50 ? 94.084 100.381 -7.780 1.00 12.72 50 PHE D C 1
ATOM 7590 O O . PHE D 1 50 ? 94.899 100.979 -7.034 1.00 13.55 50 PHE D O 1
ATOM 7598 N N . PRO D 1 51 ? 94.450 99.692 -8.855 1.00 12.51 51 PRO D N 1
ATOM 7599 C CA . PRO D 1 51 ? 95.857 99.697 -9.293 1.00 13.27 51 PRO D CA 1
ATOM 7600 C C . PRO D 1 51 ? 96.276 101.111 -9.685 1.00 13.75 51 PRO D C 1
ATOM 7601 O O . PRO D 1 51 ? 95.471 101.907 -10.181 1.00 12.72 51 PRO D O 1
ATOM 7605 N N . ASN D 1 52 ? 97.579 101.382 -9.457 1.00 12.04 52 ASN D N 1
ATOM 7606 C CA . ASN D 1 52 ? 98.146 102.692 -9.904 1.00 12.07 52 ASN D CA 1
ATOM 7607 C C . ASN D 1 52 ? 97.598 103.883 -9.123 1.00 13.84 52 ASN D C 1
ATOM 7608 O O . ASN D 1 52 ? 97.480 104.957 -9.669 1.00 12.88 52 ASN D O 1
ATOM 7613 N N . VAL D 1 53 ? 97.207 103.651 -7.833 1.00 13.50 53 VAL D N 1
ATOM 7614 C CA . VAL D 1 53 ? 96.674 104.738 -7.008 1.00 11.94 53 VAL D CA 1
ATOM 7615 C C . VAL D 1 53 ? 97.667 104.978 -5.941 1.00 13.58 53 VAL D C 1
ATOM 7616 O O . VAL D 1 53 ? 98.244 104.029 -5.399 1.00 15.64 53 VAL D O 1
ATOM 7620 N N . GLU D 1 54 ? 97.967 106.245 -5.733 1.00 13.80 54 GLU D N 1
ATOM 7621 C CA . GLU D 1 54 ? 98.802 106.617 -4.555 1.00 15.48 54 GLU D CA 1
ATOM 7622 C C . GLU D 1 54 ? 98.036 107.438 -3.566 1.00 14.77 54 GLU D C 1
ATOM 7623 O O . GLU D 1 54 ? 97.493 108.488 -3.872 1.00 13.04 54 GLU D O 1
ATOM 7629 N N . LEU D 1 55 ? 98.120 107.026 -2.317 1.00 14.98 55 LEU D N 1
ATOM 7630 C CA . LEU D 1 55 ? 97.689 107.839 -1.210 1.00 13.90 55 LEU D CA 1
ATOM 7631 C C . LEU D 1 55 ? 98.607 109.097 -1.056 1.00 14.47 55 LEU D C 1
ATOM 7632 O O . LEU D 1 55 ? 99.806 108.981 -1.024 1.00 17.75 55 LEU D O 1
ATOM 7637 N N . ILE D 1 56 ? 97.998 110.234 -1.005 1.00 14.18 56 ILE D N 1
ATOM 7638 C CA . ILE D 1 56 ? 98.731 111.552 -0.784 1.00 16.30 56 ILE D CA 1
ATOM 7639 C C . ILE D 1 56 ? 98.761 111.920 0.700 1.00 17.72 56 ILE D C 1
ATOM 7640 O O . ILE D 1 56 ? 99.881 112.047 1.308 1.00 17.35 56 ILE D O 1
ATOM 7645 N N . GLU D 1 57 ? 97.595 111.977 1.348 1.00 18.32 57 GLU D N 1
ATOM 7646 C CA . GLU D 1 57 ? 97.513 112.480 2.708 1.00 20.14 57 GLU D CA 1
ATOM 7647 C C . GLU D 1 57 ? 96.253 111.855 3.278 1.00 20.59 57 GLU D C 1
ATOM 7648 O O . GLU D 1 57 ? 95.246 111.815 2.568 1.00 19.77 57 GLU D O 1
ATOM 7653 N N . GLU D 1 58 ? 96.297 111.397 4.525 1.00 21.02 58 GLU D N 1
ATOM 7654 C CA . GLU D 1 58 ? 95.021 111.183 5.260 1.00 22.42 58 GLU D CA 1
ATOM 7655 C C . GLU D 1 58 ? 94.813 112.340 6.230 1.00 23.50 58 GLU D C 1
ATOM 7656 O O . GLU D 1 58 ? 95.787 113.064 6.600 1.00 25.11 58 GLU D O 1
ATOM 7662 N N . PHE D 1 59 ? 93.596 112.523 6.699 1.00 21.96 59 PHE D N 1
ATOM 7663 C CA . PHE D 1 59 ? 93.260 113.554 7.720 1.00 21.97 59 PHE D CA 1
ATOM 7664 C C . PHE D 1 59 ? 92.207 113.034 8.667 1.00 23.64 59 PHE D C 1
ATOM 7665 O O . PHE D 1 59 ? 91.417 112.217 8.271 1.00 20.53 59 PHE D O 1
ATOM 7673 N N . HIS D 1 60 ? 92.148 113.538 9.902 1.00 24.67 60 HIS D N 1
ATOM 7674 C CA . HIS D 1 60 ? 91.252 112.958 10.922 1.00 27.07 60 HIS D CA 1
ATOM 7675 C C . HIS D 1 60 ? 91.149 113.997 12.023 1.00 28.48 60 HIS D C 1
ATOM 7676 O O . HIS D 1 60 ? 92.176 114.389 12.547 1.00 28.68 60 HIS D O 1
ATOM 7683 N N . ASP D 1 61 ? 89.942 114.420 12.329 1.00 28.27 61 ASP D N 1
ATOM 7684 C CA . ASP D 1 61 ? 89.695 115.350 13.440 1.00 29.78 61 ASP D CA 1
ATOM 7685 C C . ASP D 1 61 ? 88.456 114.888 14.249 1.00 30.88 61 ASP D C 1
ATOM 7686 O O . ASP D 1 61 ? 87.314 114.886 13.712 1.00 30.49 61 ASP D O 1
ATOM 7691 N N . PRO D 1 62 ? 88.669 114.523 15.543 1.00 31.69 62 PRO D N 1
ATOM 7692 C CA . PRO D 1 62 ? 87.550 114.007 16.413 1.00 32.86 62 PRO D CA 1
ATOM 7693 C C . PRO D 1 62 ? 86.920 115.103 17.295 1.00 34.73 62 PRO D C 1
ATOM 7694 O O . PRO D 1 62 ? 85.773 114.979 17.808 1.00 35.37 62 PRO D O 1
ATOM 7698 N N . ARG D 1 63 ? 87.600 116.233 17.392 1.00 35.50 63 ARG D N 1
ATOM 7699 C CA . ARG D 1 63 ? 87.222 117.270 18.381 1.00 36.87 63 ARG D CA 1
ATOM 7700 C C . ARG D 1 63 ? 85.742 117.471 18.571 1.00 35.80 63 ARG D C 1
ATOM 7701 O O . ARG D 1 63 ? 85.242 117.566 19.711 1.00 37.28 63 ARG D O 1
ATOM 7709 N N . LEU D 1 64 ? 85.047 117.545 17.456 1.00 34.86 64 LEU D N 1
ATOM 7710 C CA . LEU D 1 64 ? 83.638 117.864 17.424 1.00 33.20 64 LEU D CA 1
ATOM 7711 C C . LEU D 1 64 ? 82.829 116.776 16.731 1.00 33.56 64 LEU D C 1
ATOM 7712 O O . LEU D 1 64 ? 83.404 116.016 15.894 1.00 30.84 64 LEU D O 1
ATOM 7717 N N . ILE D 1 65 ? 81.527 116.731 17.058 1.00 32.31 65 ILE D N 1
ATOM 7718 C CA . ILE D 1 65 ? 80.587 115.742 16.483 1.00 32.31 65 ILE D CA 1
ATOM 7719 C C . ILE D 1 65 ? 80.436 115.823 14.948 1.00 31.64 65 ILE D C 1
ATOM 7720 O O . ILE D 1 65 ? 80.229 114.786 14.300 1.00 30.76 65 ILE D O 1
ATOM 7725 N N . PHE D 1 66 ? 80.561 117.010 14.366 1.00 28.21 66 PHE D N 1
ATOM 7726 C CA . PHE D 1 66 ? 80.476 117.128 12.932 1.00 27.63 66 PHE D CA 1
ATOM 7727 C C . PHE D 1 66 ? 81.835 117.144 12.247 1.00 24.28 66 PHE D C 1
ATOM 7728 O O . PHE D 1 66 ? 81.899 117.489 11.105 1.00 24.82 66 PHE D O 1
ATOM 7736 N N . ASP D 1 67 ? 82.902 116.770 12.920 1.00 24.96 67 ASP D N 1
ATOM 7737 C CA . ASP D 1 67 ? 84.171 116.828 12.248 1.00 23.91 67 ASP D CA 1
ATOM 7738 C C . ASP D 1 67 ? 84.363 115.570 11.359 1.00 24.31 67 ASP D C 1
ATOM 7739 O O . ASP D 1 67 ? 83.642 114.557 11.478 1.00 24.76 67 ASP D O 1
ATOM 7744 N N . VAL D 1 68 ? 85.346 115.684 10.484 1.00 22.94 68 VAL D N 1
ATOM 7745 C CA . VAL D 1 68 ? 85.530 114.704 9.405 1.00 20.14 68 VAL D CA 1
ATOM 7746 C C . VAL D 1 68 ? 86.910 114.039 9.408 1.00 20.73 68 VAL D C 1
ATOM 7747 O O . VAL D 1 68 ? 87.895 114.519 10.039 1.00 20.92 68 VAL D O 1
ATOM 7751 N N . SER D 1 69 ? 87.014 112.868 8.756 1.00 17.84 69 SER D N 1
ATOM 7752 C CA . SER D 1 69 ? 88.255 112.238 8.463 1.00 15.60 69 SER D CA 1
ATOM 7753 C C . SER D 1 69 ? 88.124 111.868 6.956 1.00 15.04 69 SER D C 1
ATOM 7754 O O . SER D 1 69 ? 87.043 111.954 6.366 1.00 15.42 69 SER D O 1
ATOM 7757 N N . GLY D 1 70 ? 89.249 111.469 6.412 1.00 16.56 70 GLY D N 1
ATOM 7758 C CA . GLY D 1 70 ? 89.264 111.091 4.978 1.00 14.21 70 GLY D CA 1
ATOM 7759 C C . GLY D 1 70 ? 90.674 111.097 4.437 1.00 14.08 70 GLY D C 1
ATOM 7760 O O . GLY D 1 70 ? 91.704 111.037 5.156 1.00 15.42 70 GLY D O 1
ATOM 7761 N N . TYR D 1 71 ? 90.712 110.985 3.116 1.00 12.85 71 TYR D N 1
ATOM 7762 C CA . TYR D 1 71 ? 91.993 110.950 2.424 1.00 12.18 71 TYR D CA 1
ATOM 7763 C C . TYR D 1 71 ? 91.917 111.579 1.055 1.00 12.25 71 TYR D C 1
ATOM 7764 O O . TYR D 1 71 ? 90.858 111.778 0.490 1.00 12.13 71 TYR D O 1
ATOM 7773 N N . LEU D 1 72 ? 93.115 111.884 0.570 1.00 12.79 72 LEU D N 1
ATOM 7774 C CA . LEU D 1 72 ? 93.369 112.466 -0.749 1.00 12.34 72 LEU D CA 1
ATOM 7775 C C . LEU D 1 72 ? 94.298 111.514 -1.441 1.00 13.71 72 LEU D C 1
ATOM 7776 O O . LEU D 1 72 ? 95.306 111.048 -0.835 1.00 14.53 72 LEU D O 1
ATOM 7781 N N . ALA D 1 73 ? 93.964 111.138 -2.712 1.00 11.47 73 ALA D N 1
ATOM 7782 C CA . ALA D 1 73 ? 94.718 110.105 -3.442 1.00 11.64 73 ALA D CA 1
ATOM 7783 C C . ALA D 1 73 ? 94.709 110.440 -4.895 1.00 10.36 73 ALA D C 1
ATOM 7784 O O . ALA D 1 73 ? 93.819 111.210 -5.313 1.00 12.20 73 ALA D O 1
ATOM 7786 N N . VAL D 1 74 ? 95.706 109.944 -5.639 1.00 10.82 74 VAL D N 1
ATOM 7787 C CA . VAL D 1 74 ? 95.739 110.149 -7.064 1.00 12.27 74 VAL D CA 1
ATOM 7788 C C . VAL D 1 74 ? 95.671 108.799 -7.746 1.00 12.98 74 VAL D C 1
ATOM 7789 O O . VAL D 1 74 ? 96.496 107.914 -7.503 1.00 12.79 74 VAL D O 1
ATOM 7793 N N . ASP D 1 75 ? 94.766 108.686 -8.693 1.00 12.56 75 ASP D N 1
ATOM 7794 C CA . ASP D 1 75 ? 94.654 107.468 -9.464 1.00 12.24 75 ASP D CA 1
ATOM 7795 C C . ASP D 1 75 ? 95.252 107.695 -10.881 1.00 10.96 75 ASP D C 1
ATOM 7796 O O . ASP D 1 75 ? 94.681 108.452 -11.694 1.00 11.95 75 ASP D O 1
ATOM 7801 N N . HIS D 1 76 ? 96.430 107.151 -11.152 1.00 11.01 76 HIS D N 1
ATOM 7802 C CA . HIS D 1 76 ? 97.092 107.344 -12.358 1.00 14.23 76 HIS D CA 1
ATOM 7803 C C . HIS D 1 76 ? 96.522 106.491 -13.466 1.00 14.71 76 HIS D C 1
ATOM 7804 O O . HIS D 1 76 ? 96.814 106.733 -14.657 1.00 16.56 76 HIS D O 1
ATOM 7811 N N . ALA D 1 77 ? 95.767 105.451 -13.093 1.00 14.37 77 ALA D N 1
ATOM 7812 C CA . ALA D 1 77 ? 95.090 104.650 -14.155 1.00 13.27 77 ALA D CA 1
ATOM 7813 C C . ALA D 1 77 ? 93.863 105.297 -14.779 1.00 13.14 77 ALA D C 1
ATOM 7814 O O . ALA D 1 77 ? 93.652 105.279 -15.997 1.00 13.96 77 ALA D O 1
ATOM 7816 N N . SER D 1 78 ? 93.081 105.959 -13.935 1.00 12.84 78 SER D N 1
ATOM 7817 C CA . SER D 1 78 ? 91.859 106.649 -14.395 1.00 12.40 78 SER D CA 1
ATOM 7818 C C . SER D 1 78 ? 92.077 108.136 -14.603 1.00 12.78 78 SER D C 1
ATOM 7819 O O . SER D 1 78 ? 91.182 108.847 -15.071 1.00 13.31 78 SER D O 1
ATOM 7822 N N . LYS D 1 79 ? 93.267 108.597 -14.226 1.00 12.94 79 LYS D N 1
ATOM 7823 C CA . LYS D 1 79 ? 93.625 110.027 -14.379 1.00 12.87 79 LYS D CA 1
ATOM 7824 C C . LYS D 1 79 ? 92.707 110.899 -13.548 1.00 12.09 79 LYS D C 1
ATOM 7825 O O . LYS D 1 79 ? 92.095 111.816 -14.078 1.00 13.14 79 LYS D O 1
ATOM 7831 N N . GLN D 1 80 ? 92.634 110.596 -12.252 1.00 12.81 80 GLN D N 1
ATOM 7832 C CA . GLN D 1 80 ? 91.759 111.342 -11.369 1.00 9.66 80 GLN D CA 1
ATOM 7833 C C . GLN D 1 80 ? 92.457 111.655 -10.061 1.00 11.29 80 GLN D C 1
ATOM 7834 O O . GLN D 1 80 ? 93.358 110.912 -9.627 1.00 12.33 80 GLN D O 1
ATOM 7840 N N . ILE D 1 81 ? 91.971 112.684 -9.364 1.00 11.18 81 ILE D N 1
ATOM 7841 C CA . ILE D 1 81 ? 92.354 112.979 -7.991 1.00 11.72 81 ILE D CA 1
ATOM 7842 C C . ILE D 1 81 ? 91.082 112.648 -7.167 1.00 12.02 81 ILE D C 1
ATOM 7843 O O . ILE D 1 81 ? 89.998 113.181 -7.486 1.00 14.69 81 ILE D O 1
ATOM 7848 N N . TYR D 1 82 ? 91.242 111.841 -6.115 1.00 10.03 82 TYR D N 1
ATOM 7849 C CA . TYR D 1 82 ? 90.098 111.509 -5.229 1.00 11.50 82 TYR D CA 1
ATOM 7850 C C . TYR D 1 82 ? 90.170 112.230 -3.892 1.00 11.23 82 TYR D C 1
ATOM 7851 O O . TYR D 1 82 ? 91.261 112.137 -3.217 1.00 13.28 82 TYR D O 1
ATOM 7860 N N . LEU D 1 83 ? 89.068 112.924 -3.521 1.00 11.94 83 LEU D N 1
ATOM 7861 C CA . LEU D 1 83 ? 88.953 113.399 -2.151 1.00 12.17 83 LEU D CA 1
ATOM 7862 C C . LEU D 1 83 ? 87.787 112.613 -1.550 1.00 12.03 83 LEU D C 1
ATOM 7863 O O . LEU D 1 83 ? 86.709 112.658 -2.108 1.00 13.46 83 LEU D O 1
ATOM 7868 N N . VAL D 1 84 ? 88.091 111.845 -0.510 1.00 11.41 84 VAL D N 1
ATOM 7869 C CA . VAL D 1 84 ? 87.093 110.985 0.157 1.00 12.12 84 VAL D CA 1
ATOM 7870 C C . VAL D 1 84 ? 86.905 111.442 1.554 1.00 12.47 84 VAL D C 1
ATOM 7871 O O . VAL D 1 84 ? 87.903 111.682 2.268 1.00 12.77 84 VAL D O 1
ATOM 7875 N N . ILE D 1 85 ? 85.643 111.600 1.969 1.00 11.90 85 ILE D N 1
ATOM 7876 C CA . ILE D 1 85 ? 85.319 112.164 3.331 1.00 12.89 85 ILE D CA 1
ATOM 7877 C C . ILE D 1 85 ? 84.356 111.239 4.084 1.00 14.27 85 ILE D C 1
ATOM 7878 O O . ILE D 1 85 ? 83.484 110.625 3.450 1.00 13.95 85 ILE D O 1
ATOM 7883 N N . ARG D 1 86 ? 84.529 111.097 5.400 1.00 13.56 86 ARG D N 1
ATOM 7884 C CA . ARG D 1 86 ? 83.455 110.544 6.203 1.00 16.31 86 ARG D CA 1
ATOM 7885 C C . ARG D 1 86 ? 83.400 111.281 7.537 1.00 19.40 86 ARG D C 1
ATOM 7886 O O . ARG D 1 86 ? 84.276 112.090 7.818 1.00 19.08 86 ARG D O 1
ATOM 7894 N N . GLY D 1 87 ? 82.344 111.009 8.310 1.00 18.25 87 GLY D N 1
ATOM 7895 C CA . GLY D 1 87 ? 82.256 111.596 9.704 1.00 21.00 87 GLY D CA 1
ATOM 7896 C C . GLY D 1 87 ? 83.274 110.936 10.583 1.00 20.09 87 GLY D C 1
ATOM 7897 O O . GLY D 1 87 ? 83.469 109.740 10.549 1.00 20.35 87 GLY D O 1
ATOM 7898 N N . THR D 1 88 ? 83.945 111.670 11.482 1.00 19.24 88 THR D N 1
ATOM 7899 C CA . THR D 1 88 ? 84.908 111.021 12.303 1.00 21.73 88 THR D CA 1
ATOM 7900 C C . THR D 1 88 ? 84.236 110.135 13.399 1.00 23.38 88 THR D C 1
ATOM 7901 O O . THR D 1 88 ? 84.743 109.072 13.735 1.00 23.34 88 THR D O 1
ATOM 7905 N N . HIS D 1 89 ? 83.163 110.655 13.956 1.00 25.46 89 HIS D N 1
ATOM 7906 C CA . HIS D 1 89 ? 82.478 109.970 15.068 1.00 28.31 89 HIS D CA 1
ATOM 7907 C C . HIS D 1 89 ? 81.629 108.814 14.562 1.00 28.06 89 HIS D C 1
ATOM 7908 O O . HIS D 1 89 ? 81.225 108.844 13.427 1.00 26.15 89 HIS D O 1
ATOM 7915 N N . SER D 1 90 ? 81.436 107.810 15.419 1.00 28.21 90 SER D N 1
ATOM 7916 C CA . SER D 1 90 ? 80.597 106.639 15.091 1.00 28.92 90 SER D CA 1
ATOM 7917 C C . SER D 1 90 ? 79.296 107.075 14.377 1.00 27.55 90 SER D C 1
ATOM 7918 O O . SER D 1 90 ? 78.711 108.105 14.685 1.00 26.86 90 SER D O 1
ATOM 7921 N N . LEU D 1 91 ? 78.827 106.281 13.402 1.00 25.76 91 LEU D N 1
ATOM 7922 C CA . LEU D 1 91 ? 77.632 106.654 12.679 1.00 25.42 91 LEU D CA 1
ATOM 7923 C C . LEU D 1 91 ? 76.421 106.816 13.549 1.00 27.12 91 LEU D C 1
ATOM 7924 O O . LEU D 1 91 ? 75.639 107.735 13.357 1.00 27.17 91 LEU D O 1
ATOM 7929 N N . GLU D 1 92 ? 76.228 105.881 14.475 1.00 28.36 92 GLU D N 1
ATOM 7930 C CA . GLU D 1 92 ? 75.107 106.001 15.430 1.00 33.14 92 GLU D CA 1
ATOM 7931 C C . GLU D 1 92 ? 75.068 107.352 16.149 1.00 33.60 92 GLU D C 1
ATOM 7932 O O . GLU D 1 92 ? 74.008 107.992 16.221 1.00 35.77 92 GLU D O 1
ATOM 7938 N N . ASP D 1 93 ? 76.212 107.840 16.626 1.00 35.34 93 ASP D N 1
ATOM 7939 C CA . ASP D 1 93 ? 76.242 109.170 17.292 1.00 36.97 93 ASP D CA 1
ATOM 7940 C C . ASP D 1 93 ? 75.881 110.307 16.349 1.00 35.66 93 ASP D C 1
ATOM 7941 O O . ASP D 1 93 ? 75.071 111.195 16.652 1.00 35.20 93 ASP D O 1
ATOM 7946 N N . VAL D 1 94 ? 76.479 110.279 15.170 1.00 33.95 94 VAL D N 1
ATOM 7947 C CA . VAL D 1 94 ? 76.270 111.366 14.268 1.00 31.78 94 VAL D CA 1
ATOM 7948 C C . VAL D 1 94 ? 74.802 111.486 13.781 1.00 31.96 94 VAL D C 1
ATOM 7949 O O . VAL D 1 94 ? 74.240 112.588 13.702 1.00 30.72 94 VAL D O 1
ATOM 7953 N N . ILE D 1 95 ? 74.173 110.363 13.429 1.00 32.81 95 ILE D N 1
ATOM 7954 C CA . ILE D 1 95 ? 72.802 110.386 12.926 1.00 34.17 95 ILE D CA 1
ATOM 7955 C C . ILE D 1 95 ? 71.834 110.798 14.014 1.00 36.01 95 ILE D C 1
ATOM 7956 O O . ILE D 1 95 ? 70.842 111.469 13.741 1.00 38.27 95 ILE D O 1
ATOM 7961 N N . THR D 1 96 ? 72.084 110.353 15.238 1.00 37.58 96 THR D N 1
ATOM 7962 C CA . THR D 1 96 ? 71.262 110.818 16.373 1.00 40.25 96 THR D CA 1
ATOM 7963 C C . THR D 1 96 ? 71.266 112.367 16.434 1.00 41.88 96 THR D C 1
ATOM 7964 O O . THR D 1 96 ? 70.218 113.002 16.371 1.00 42.35 96 THR D O 1
ATOM 7968 N N . ASP D 1 97 ? 72.456 112.956 16.492 1.00 44.48 97 ASP D N 1
ATOM 7969 C CA . ASP D 1 97 ? 72.616 114.411 16.469 1.00 46.41 97 ASP D CA 1
ATOM 7970 C C . ASP D 1 97 ? 71.983 115.122 15.248 1.00 48.10 97 ASP D C 1
ATOM 7971 O O . ASP D 1 97 ? 71.332 116.165 15.405 1.00 48.79 97 ASP D O 1
ATOM 7976 N N . ILE D 1 98 ? 72.151 114.582 14.034 1.00 48.78 98 ILE D N 1
ATOM 7977 C CA . ILE D 1 98 ? 71.612 115.255 12.842 1.00 50.04 98 ILE D CA 1
ATOM 7978 C C . ILE D 1 98 ? 70.114 115.416 12.962 1.00 52.20 98 ILE D C 1
ATOM 7979 O O . ILE D 1 98 ? 69.606 116.526 12.800 1.00 52.79 98 ILE D O 1
ATOM 7984 N N . ARG D 1 99 ? 69.435 114.309 13.286 1.00 54.30 99 ARG D N 1
ATOM 7985 C CA . ARG D 1 99 ? 67.969 114.244 13.380 1.00 56.78 99 ARG D CA 1
ATOM 7986 C C . ARG D 1 99 ? 67.428 115.316 14.309 1.00 57.59 99 ARG D C 1
ATOM 7987 O O . ARG D 1 99 ? 66.334 115.835 14.084 1.00 57.36 99 ARG D O 1
ATOM 7993 N N . ILE D 1 100 ? 68.235 115.634 15.330 1.00 59.14 100 ILE D N 1
ATOM 7994 C CA . ILE D 1 100 ? 67.984 116.720 16.315 1.00 60.11 100 ILE D CA 1
ATOM 7995 C C . ILE D 1 100 ? 68.661 118.049 15.882 1.00 60.30 100 ILE D C 1
ATOM 7996 O O . ILE D 1 100 ? 68.905 118.974 16.681 1.00 60.42 100 ILE D O 1
ATOM 8000 N N . LEU D 1 105 ? 70.963 127.129 10.351 1.00 42.12 105 LEU D N 1
ATOM 8001 C CA . LEU D 1 105 ? 70.848 127.445 8.913 1.00 44.06 105 LEU D CA 1
ATOM 8002 C C . LEU D 1 105 ? 71.552 128.792 8.583 1.00 45.00 105 LEU D C 1
ATOM 8003 O O . LEU D 1 105 ? 70.967 129.909 8.640 1.00 46.13 105 LEU D O 1
ATOM 8008 N N . THR D 1 106 ? 72.826 128.641 8.232 1.00 44.11 106 THR D N 1
ATOM 8009 C CA . THR D 1 106 ? 73.784 129.690 7.996 1.00 43.66 106 THR D CA 1
ATOM 8010 C C . THR D 1 106 ? 73.956 129.816 6.477 1.00 42.81 106 THR D C 1
ATOM 8011 O O . THR D 1 106 ? 73.914 128.792 5.761 1.00 42.70 106 THR D O 1
ATOM 8015 N N . ASN D 1 107 ? 74.166 131.036 5.963 1.00 41.43 107 ASN D N 1
ATOM 8016 C CA . ASN D 1 107 ? 74.475 131.209 4.542 1.00 39.86 107 ASN D CA 1
ATOM 8017 C C . ASN D 1 107 ? 75.757 130.457 4.195 1.00 38.40 107 ASN D C 1
ATOM 8018 O O . ASN D 1 107 ? 76.719 130.401 5.009 1.00 37.32 107 ASN D O 1
ATOM 8023 N N . PHE D 1 108 ? 75.749 129.824 3.016 1.00 37.77 108 PHE D N 1
ATOM 8024 C CA . PHE D 1 108 ? 76.880 128.996 2.601 1.00 36.94 108 PHE D CA 1
ATOM 8025 C C . PHE D 1 108 ? 78.064 129.936 2.362 1.00 37.14 108 PHE D C 1
ATOM 8026 O O . PHE D 1 108 ? 79.211 129.538 2.574 1.00 36.80 108 PHE D O 1
ATOM 8034 N N . ASP D 1 109 ? 77.794 131.209 2.033 1.00 38.31 109 ASP D N 1
ATOM 8035 C CA . ASP D 1 109 ? 78.932 132.128 1.790 1.00 38.61 109 ASP D CA 1
ATOM 8036 C C . ASP D 1 109 ? 79.788 132.464 3.042 1.00 37.80 109 ASP D C 1
ATOM 8037 O O . ASP D 1 109 ? 80.851 133.078 2.918 1.00 38.37 109 ASP D O 1
ATOM 8042 N N . LEU D 1 110 ? 79.369 131.985 4.219 1.00 37.09 110 LEU D N 1
ATOM 8043 C CA . LEU D 1 110 ? 80.189 132.007 5.435 1.00 36.09 110 LEU D CA 1
ATOM 8044 C C . LEU D 1 110 ? 81.253 130.902 5.550 1.00 35.67 110 LEU D C 1
ATOM 8045 O O . LEU D 1 110 ? 82.020 130.865 6.523 1.00 34.98 110 LEU D O 1
ATOM 8050 N N . ALA D 1 111 ? 81.280 129.970 4.586 1.00 34.22 111 ALA D N 1
ATOM 8051 C CA . ALA D 1 111 ? 82.157 128.789 4.684 1.00 32.58 111 ALA D CA 1
ATOM 8052 C C . ALA D 1 111 ? 83.574 129.068 4.146 1.00 30.53 111 ALA D C 1
ATOM 8053 O O . ALA D 1 111 ? 83.752 129.950 3.338 1.00 32.05 111 ALA D O 1
ATOM 8055 N N . ALA D 1 112 ? 84.560 128.294 4.559 1.00 30.38 112 ALA D N 1
ATOM 8056 C CA . ALA D 1 112 ? 85.939 128.451 4.033 1.00 30.05 112 ALA D CA 1
ATOM 8057 C C . ALA D 1 112 ? 86.000 128.543 2.511 1.00 29.23 112 ALA D C 1
ATOM 8058 O O . ALA D 1 112 ? 85.301 127.845 1.777 1.00 29.27 112 ALA D O 1
ATOM 8060 N N . ASN D 1 113 ? 86.819 129.475 2.030 1.00 28.59 113 ASN D N 1
ATOM 8061 C CA . ASN D 1 113 ? 87.024 129.610 0.599 1.00 27.61 113 ASN D CA 1
ATOM 8062 C C . ASN D 1 113 ? 85.860 130.016 -0.229 1.00 26.92 113 ASN D C 1
ATOM 8063 O O . ASN D 1 113 ? 85.992 130.091 -1.445 1.00 28.06 113 ASN D O 1
ATOM 8068 N N . ILE D 1 114 ? 84.741 130.332 0.381 1.00 29.02 114 ILE D N 1
ATOM 8069 C CA . ILE D 1 114 ? 83.558 130.710 -0.423 1.00 30.00 114 ILE D CA 1
ATOM 8070 C C . ILE D 1 114 ? 83.308 132.252 -0.392 1.00 35.53 114 ILE D C 1
ATOM 8071 O O . ILE D 1 114 ? 83.376 132.796 0.708 1.00 36.68 114 ILE D O 1
ATOM 8076 N N . SER D 1 115 ? 82.958 132.871 -1.542 1.00 39.39 115 SER D N 1
ATOM 8077 C CA . SER D 1 115 ? 82.543 134.345 -1.688 1.00 44.34 115 SER D CA 1
ATOM 8078 C C . SER D 1 115 ? 81.060 134.727 -1.676 1.00 46.35 115 SER D C 1
ATOM 8079 O O . SER D 1 115 ? 80.210 133.997 -2.227 1.00 47.55 115 SER D O 1
ATOM 8082 N N . SER D 1 116 ? 80.725 135.935 -1.177 1.00 49.07 116 SER D N 1
ATOM 8083 C CA . SER D 1 116 ? 79.289 136.311 -1.108 1.00 49.63 116 SER D CA 1
ATOM 8084 C C . SER D 1 116 ? 78.579 136.494 -2.462 1.00 50.59 116 SER D C 1
ATOM 8085 O O . SER D 1 116 ? 77.333 136.384 -2.575 1.00 51.02 116 SER D O 1
ATOM 8088 N N . THR D 1 117 ? 79.371 136.759 -3.493 1.00 49.91 117 THR D N 1
ATOM 8089 C CA . THR D 1 117 ? 78.881 136.816 -4.861 1.00 49.34 117 THR D CA 1
ATOM 8090 C C . THR D 1 117 ? 78.651 135.402 -5.493 1.00 48.35 117 THR D C 1
ATOM 8091 O O . THR D 1 117 ? 77.915 135.251 -6.474 1.00 47.50 117 THR D O 1
ATOM 8095 N N . ALA D 1 118 ? 79.278 134.384 -4.909 1.00 47.83 118 ALA D N 1
ATOM 8096 C CA . ALA D 1 118 ? 79.291 133.011 -5.457 1.00 46.92 118 ALA D CA 1
ATOM 8097 C C . ALA D 1 118 ? 77.961 132.261 -5.205 1.00 46.22 118 ALA D C 1
ATOM 8098 O O . ALA D 1 118 ? 77.428 131.602 -6.102 1.00 46.31 118 ALA D O 1
ATOM 8100 N N . THR D 1 119 ? 77.434 132.406 -3.990 1.00 45.42 119 THR D N 1
ATOM 8101 C CA . THR D 1 119 ? 76.198 131.773 -3.571 1.00 45.06 119 THR D CA 1
ATOM 8102 C C . THR D 1 119 ? 75.020 132.717 -3.742 1.00 45.85 119 THR D C 1
ATOM 8103 O O . THR D 1 119 ? 75.185 133.938 -3.741 1.00 46.21 119 THR D O 1
ATOM 8107 N N . CYS D 1 120 ? 73.823 132.135 -3.882 1.00 45.95 120 CYS D N 1
ATOM 8108 C CA . CYS D 1 120 ? 72.551 132.849 -3.994 1.00 45.93 120 CYS D CA 1
ATOM 8109 C C . CYS D 1 120 ? 72.126 133.527 -2.659 1.00 45.70 120 CYS D C 1
ATOM 8110 O O . CYS D 1 120 ? 72.649 133.191 -1.573 1.00 44.56 120 CYS D O 1
ATOM 8113 N N . ASP D 1 121 ? 71.202 134.495 -2.733 1.00 46.12 121 ASP D N 1
ATOM 8114 C CA . ASP D 1 121 ? 70.764 135.203 -1.506 1.00 46.43 121 ASP D CA 1
ATOM 8115 C C . ASP D 1 121 ? 70.048 134.288 -0.469 1.00 45.84 121 ASP D C 1
ATOM 8116 O O . ASP D 1 121 ? 70.296 134.351 0.760 1.00 46.15 121 ASP D O 1
ATOM 8118 N N . ASP D 1 122 ? 69.215 133.403 -0.951 1.00 44.28 122 ASP D N 1
ATOM 8119 C CA . ASP D 1 122 ? 68.541 132.467 -0.088 1.00 43.21 122 ASP D CA 1
ATOM 8120 C C . ASP D 1 122 ? 69.233 131.067 0.036 1.00 42.12 122 ASP D C 1
ATOM 8121 O O . ASP D 1 122 ? 68.560 130.113 0.298 1.00 43.44 122 ASP D O 1
ATOM 8126 N N . CYS D 1 123 ? 70.548 130.971 -0.119 1.00 39.57 123 CYS D N 1
ATOM 8127 C CA . CYS D 1 123 ? 71.342 129.694 -0.025 1.00 37.17 123 CYS D CA 1
ATOM 8128 C C . CYS D 1 123 ? 71.839 129.303 1.388 1.00 34.39 123 CYS D C 1
ATOM 8129 O O . CYS D 1 123 ? 73.034 129.527 1.748 1.00 34.54 123 CYS D O 1
ATOM 8132 N N A LEU D 1 124 ? 70.943 128.717 2.193 0.50 32.66 124 LEU D N 1
ATOM 8133 N N B LEU D 1 124 ? 70.942 128.682 2.165 0.50 32.81 124 LEU D N 1
ATOM 8134 C CA A LEU D 1 124 ? 71.293 128.307 3.548 0.50 31.65 124 LEU D CA 1
ATOM 8135 C CA B LEU D 1 124 ? 71.226 128.295 3.539 0.50 31.98 124 LEU D CA 1
ATOM 8136 C C A LEU D 1 124 ? 71.434 126.801 3.670 0.50 30.55 124 LEU D C 1
ATOM 8137 C C B LEU D 1 124 ? 71.407 126.788 3.685 0.50 30.74 124 LEU D C 1
ATOM 8138 O O A LEU D 1 124 ? 70.738 126.046 2.998 0.50 30.32 124 LEU D O 1
ATOM 8139 O O B LEU D 1 124 ? 70.716 126.015 3.031 0.50 30.54 124 LEU D O 1
ATOM 8148 N N . VAL D 1 125 ? 72.217 126.401 4.651 1.00 30.05 125 VAL D N 1
ATOM 8149 C CA . VAL D 1 125 ? 72.663 125.075 4.837 1.00 30.44 125 VAL D CA 1
ATOM 8150 C C . VAL D 1 125 ? 72.784 124.925 6.333 1.00 31.54 125 VAL D C 1
ATOM 8151 O O . VAL D 1 125 ? 73.104 125.873 6.995 1.00 32.56 125 VAL D O 1
ATOM 8155 N N A HIS D 1 126 ? 72.453 123.760 6.868 0.50 31.60 126 HIS D N 1
ATOM 8156 N N B HIS D 1 126 ? 72.390 123.802 6.884 0.50 32.28 126 HIS D N 1
ATOM 8157 C CA A HIS D 1 126 ? 72.678 123.259 8.229 0.50 30.17 126 HIS D CA 1
ATOM 8158 C CA B HIS D 1 126 ? 72.482 123.776 8.303 0.50 31.63 126 HIS D CA 1
ATOM 8159 C C A HIS D 1 126 ? 74.074 123.693 8.736 0.50 30.93 126 HIS D C 1
ATOM 8160 C C B HIS D 1 126 ? 73.931 123.943 8.677 0.50 31.93 126 HIS D C 1
ATOM 8161 O O A HIS D 1 126 ? 75.035 123.374 8.130 0.50 27.98 126 HIS D O 1
ATOM 8162 O O B HIS D 1 126 ? 74.839 123.622 7.909 0.50 29.36 126 HIS D O 1
ATOM 8175 N N . ASN D 1 127 ? 74.147 124.419 9.862 1.00 31.26 127 ASN D N 1
ATOM 8176 C CA . ASN D 1 127 ? 75.367 124.959 10.384 1.00 32.09 127 ASN D CA 1
ATOM 8177 C C . ASN D 1 127 ? 76.321 123.851 10.794 1.00 30.42 127 ASN D C 1
ATOM 8178 O O . ASN D 1 127 ? 77.496 124.013 10.773 1.00 31.80 127 ASN D O 1
ATOM 8183 N N . GLY D 1 128 ? 75.794 122.700 11.127 1.00 27.82 128 GLY D N 1
ATOM 8184 C CA . GLY D 1 128 ? 76.612 121.558 11.383 1.00 26.23 128 GLY D CA 1
ATOM 8185 C C . GLY D 1 128 ? 77.355 121.031 10.155 1.00 24.87 128 GLY D C 1
ATOM 8186 O O . GLY D 1 128 ? 78.496 120.653 10.203 1.00 25.51 128 GLY D O 1
ATOM 8187 N N . PHE D 1 129 ? 76.631 120.969 9.065 1.00 25.06 129 PHE D N 1
ATOM 8188 C CA . PHE D 1 129 ? 77.195 120.486 7.770 1.00 27.47 129 PHE D CA 1
ATOM 8189 C C . PHE D 1 129 ? 78.196 121.497 7.235 1.00 27.36 129 PHE D C 1
ATOM 8190 O O . PHE D 1 129 ? 79.192 121.117 6.605 1.00 24.51 129 PHE D O 1
ATOM 8198 N N . ILE D 1 130 ? 77.996 122.788 7.539 1.00 28.18 130 ILE D N 1
ATOM 8199 C CA . ILE D 1 130 ? 79.013 123.796 7.165 1.00 27.80 130 ILE D CA 1
ATOM 8200 C C . ILE D 1 130 ? 80.251 123.484 7.946 1.00 28.16 130 ILE D C 1
ATOM 8201 O O . ILE D 1 130 ? 81.348 123.508 7.387 1.00 28.51 130 ILE D O 1
ATOM 8206 N N . GLN D 1 131 ? 80.108 123.111 9.217 1.00 26.81 131 GLN D N 1
ATOM 8207 C CA . GLN D 1 131 ? 81.257 122.692 9.959 1.00 26.74 131 GLN D CA 1
ATOM 8208 C C . GLN D 1 131 ? 81.974 121.484 9.312 1.00 26.47 131 GLN D C 1
ATOM 8209 O O . GLN D 1 131 ? 83.244 121.456 9.266 1.00 26.03 131 GLN D O 1
ATOM 8215 N N . SER D 1 132 ? 81.225 120.470 8.834 1.00 23.97 132 SER D N 1
ATOM 8216 C CA A SER D 1 132 ? 81.928 119.304 8.301 0.50 22.34 132 SER D CA 1
ATOM 8217 C CA B SER D 1 132 ? 81.931 119.301 8.288 0.50 23.04 132 SER D CA 1
ATOM 8218 C C . SER D 1 132 ? 82.693 119.716 7.054 1.00 21.22 132 SER D C 1
ATOM 8219 O O . SER D 1 132 ? 83.834 119.257 6.832 1.00 23.05 132 SER D O 1
ATOM 8224 N N . TYR D 1 133 ? 82.073 120.578 6.275 1.00 20.78 133 TYR D N 1
ATOM 8225 C CA . TYR D 1 133 ? 82.743 121.129 5.049 1.00 22.35 133 TYR D CA 1
ATOM 8226 C C . TYR D 1 133 ? 83.975 121.965 5.452 1.00 24.06 133 TYR D C 1
ATOM 8227 O O . TYR D 1 133 ? 85.040 121.764 4.903 1.00 20.99 133 TYR D O 1
ATOM 8236 N N . ASN D 1 134 ? 83.818 122.917 6.382 1.00 24.37 134 ASN D N 1
ATOM 8237 C CA . ASN D 1 134 ? 85.027 123.596 6.988 1.00 23.17 134 ASN D CA 1
ATOM 8238 C C . ASN D 1 134 ? 86.152 122.766 7.561 1.00 24.20 134 ASN D C 1
ATOM 8239 O O . ASN D 1 134 ? 87.336 123.035 7.283 1.00 26.12 134 ASN D O 1
ATOM 8244 N N . ASN D 1 135 ? 85.844 121.729 8.355 1.00 20.97 135 ASN D N 1
ATOM 8245 C CA . ASN D 1 135 ? 86.824 120.853 8.878 1.00 21.80 135 ASN D CA 1
ATOM 8246 C C . ASN D 1 135 ? 87.519 120.130 7.702 1.00 18.31 135 ASN D C 1
ATOM 8247 O O . ASN D 1 135 ? 88.652 119.783 7.807 1.00 19.08 135 ASN D O 1
ATOM 8252 N N . THR D 1 136 ? 86.783 119.823 6.623 1.00 18.80 136 THR D N 1
ATOM 8253 C CA . THR D 1 136 ? 87.456 119.220 5.441 1.00 19.72 136 THR D CA 1
ATOM 8254 C C . THR D 1 136 ? 88.488 120.185 4.860 1.00 19.09 136 THR D C 1
ATOM 8255 O O . THR D 1 136 ? 89.702 119.874 4.772 1.00 20.00 136 THR D O 1
ATOM 8259 N N . TYR D 1 137 ? 87.986 121.344 4.522 1.00 21.51 137 TYR D N 1
ATOM 8260 C CA . TYR D 1 137 ? 88.810 122.377 3.884 1.00 22.58 137 TYR D CA 1
ATOM 8261 C C . TYR D 1 137 ? 90.038 122.745 4.739 1.00 24.27 137 TYR D C 1
ATOM 8262 O O . TYR D 1 137 ? 91.183 122.749 4.249 1.00 22.86 137 TYR D O 1
ATOM 8271 N N . ASN D 1 138 ? 89.853 122.982 6.048 1.00 25.33 138 ASN D N 1
ATOM 8272 C CA . ASN D 1 138 ? 91.062 123.170 6.927 1.00 23.42 138 ASN D CA 1
ATOM 8273 C C . ASN D 1 138 ? 92.087 122.083 7.091 1.00 24.27 138 ASN D C 1
ATOM 8274 O O . ASN D 1 138 ? 93.259 122.367 7.486 1.00 25.50 138 ASN D O 1
ATOM 8279 N N . GLN D 1 139 ? 91.704 120.814 6.860 1.00 19.01 139 GLN D N 1
ATOM 8280 C CA . GLN D 1 139 ? 92.621 119.790 7.029 1.00 21.61 139 GLN D CA 1
ATOM 8281 C C . GLN D 1 139 ? 93.293 119.469 5.717 1.00 20.15 139 GLN D C 1
ATOM 8282 O O . GLN D 1 139 ? 94.374 118.894 5.763 1.00 26.32 139 GLN D O 1
ATOM 8288 N N . ILE D 1 140 ? 92.631 119.742 4.584 1.00 19.68 140 ILE D N 1
ATOM 8289 C CA . ILE D 1 140 ? 93.132 119.237 3.276 1.00 19.31 140 ILE D CA 1
ATOM 8290 C C . ILE D 1 140 ? 93.175 120.182 2.089 1.00 20.66 140 ILE D C 1
ATOM 8291 O O . ILE D 1 140 ? 93.813 119.876 1.027 1.00 20.32 140 ILE D O 1
ATOM 8296 N N . GLY D 1 141 ? 92.471 121.318 2.190 1.00 19.11 141 GLY D N 1
ATOM 8297 C CA . GLY D 1 141 ? 92.379 122.254 1.131 1.00 19.57 141 GLY D CA 1
ATOM 8298 C C . GLY D 1 141 ? 93.760 122.614 0.530 1.00 19.69 141 GLY D C 1
ATOM 8299 O O . GLY D 1 141 ? 93.932 122.585 -0.718 1.00 20.52 141 GLY D O 1
ATOM 8300 N N . PRO D 1 142 ? 94.716 122.965 1.397 1.00 20.49 142 PRO D N 1
ATOM 8301 C CA . PRO D 1 142 ? 96.048 123.434 0.905 1.00 20.64 142 PRO D CA 1
ATOM 8302 C C . PRO D 1 142 ? 96.804 122.322 0.143 1.00 19.89 142 PRO D C 1
ATOM 8303 O O . PRO D 1 142 ? 97.357 122.566 -0.968 1.00 20.28 142 PRO D O 1
ATOM 8307 N N . LYS D 1 143 ? 96.799 121.110 0.700 1.00 19.28 143 LYS D N 1
ATOM 8308 C CA . LYS D 1 143 ? 97.405 119.998 0.006 1.00 18.17 143 LYS D CA 1
ATOM 8309 C C . LYS D 1 143 ? 96.634 119.780 -1.320 1.00 15.76 143 LYS D C 1
ATOM 8310 O O . LYS D 1 143 ? 97.246 119.476 -2.357 1.00 17.25 143 LYS D O 1
ATOM 8316 N N . LEU D 1 144 ? 95.317 119.843 -1.285 1.00 16.61 144 LEU D N 1
ATOM 8317 C CA . LEU D 1 144 ? 94.539 119.593 -2.539 1.00 17.06 144 LEU D CA 1
ATOM 8318 C C . LEU D 1 144 ? 94.916 120.554 -3.635 1.00 17.16 144 LEU D C 1
ATOM 8319 O O . LEU D 1 144 ? 95.124 120.178 -4.785 1.00 16.22 144 LEU D O 1
ATOM 8324 N N . ASP D 1 145 ? 95.022 121.854 -3.270 1.00 16.92 145 ASP D N 1
ATOM 8325 C CA . ASP D 1 145 ? 95.488 122.831 -4.296 1.00 18.80 145 ASP D CA 1
ATOM 8326 C C . ASP D 1 145 ? 96.837 122.448 -4.864 1.00 16.74 145 ASP D C 1
ATOM 8327 O O . ASP D 1 145 ? 97.074 122.569 -6.069 1.00 17.51 145 ASP D O 1
ATOM 8332 N N . SER D 1 146 ? 97.724 121.946 -4.038 1.00 17.10 146 SER D N 1
ATOM 8333 C CA A SER D 1 146 ? 99.031 121.529 -4.495 0.50 15.85 146 SER D CA 1
ATOM 8334 C CA B SER D 1 146 ? 99.022 121.569 -4.521 0.50 16.87 146 SER D CA 1
ATOM 8335 C C . SER D 1 146 ? 98.941 120.358 -5.459 1.00 16.64 146 SER D C 1
ATOM 8336 O O . SER D 1 146 ? 99.609 120.309 -6.476 1.00 14.57 146 SER D O 1
ATOM 8341 N N . VAL D 1 147 ? 98.085 119.384 -5.124 1.00 15.54 147 VAL D N 1
ATOM 8342 C CA . VAL D 1 147 ? 97.929 118.227 -6.006 1.00 15.27 147 VAL D CA 1
ATOM 8343 C C . VAL D 1 147 ? 97.279 118.605 -7.326 1.00 15.69 147 VAL D C 1
ATOM 8344 O O . VAL D 1 147 ? 97.700 118.093 -8.356 1.00 13.09 147 VAL D O 1
ATOM 8348 N N . ILE D 1 148 ? 96.335 119.530 -7.314 1.00 13.42 148 ILE D N 1
ATOM 8349 C CA . ILE D 1 148 ? 95.659 119.968 -8.551 1.00 13.98 148 ILE D CA 1
ATOM 8350 C C . ILE D 1 148 ? 96.726 120.647 -9.470 1.00 14.45 148 ILE D C 1
ATOM 8351 O O . ILE D 1 148 ? 96.774 120.409 -10.671 1.00 15.57 148 ILE D O 1
ATOM 8356 N N . GLU D 1 149 ? 97.632 121.399 -8.846 1.00 15.79 149 GLU D N 1
ATOM 8357 C CA . GLU D 1 149 ? 98.758 121.956 -9.627 1.00 16.46 149 GLU D CA 1
ATOM 8358 C C . GLU D 1 149 ? 99.671 120.882 -10.237 1.00 15.32 149 GLU D C 1
ATOM 8359 O O . GLU D 1 149 ? 100.170 121.049 -11.385 1.00 17.16 149 GLU D O 1
ATOM 8365 N N . GLN D 1 150 ? 99.870 119.776 -9.521 1.00 14.15 150 GLN D N 1
ATOM 8366 C CA . GLN D 1 150 ? 100.732 118.723 -10.016 1.00 15.88 150 GLN D CA 1
ATOM 8367 C C . GLN D 1 150 ? 100.135 117.963 -11.181 1.00 15.83 150 GLN D C 1
ATOM 8368 O O . GLN D 1 150 ? 100.873 117.419 -12.049 1.00 16.77 150 GLN D O 1
ATOM 8374 N N . TYR D 1 151 ? 98.804 117.813 -11.141 1.00 14.67 151 TYR D N 1
ATOM 8375 C CA . TYR D 1 151 ? 98.093 117.020 -12.124 1.00 14.71 151 TYR D CA 1
ATOM 8376 C C . TYR D 1 151 ? 96.938 117.759 -12.693 1.00 15.89 151 TYR D C 1
ATOM 8377 O O . TYR D 1 151 ? 95.728 117.471 -12.412 1.00 15.61 151 TYR D O 1
ATOM 8386 N N . PRO D 1 152 ? 97.221 118.784 -13.497 1.00 16.32 152 PRO D N 1
ATOM 8387 C CA . PRO D 1 152 ? 96.207 119.699 -13.953 1.00 17.64 152 PRO D CA 1
ATOM 8388 C C . PRO D 1 152 ? 95.272 119.009 -14.997 1.00 19.51 152 PRO D C 1
ATOM 8389 O O . PRO D 1 152 ? 94.193 119.547 -15.246 1.00 21.27 152 PRO D O 1
ATOM 8393 N N . ASP D 1 153 ? 95.695 117.871 -15.532 1.00 20.56 153 ASP D N 1
ATOM 8394 C CA . ASP D 1 153 ? 94.903 117.146 -16.506 1.00 24.33 153 ASP D CA 1
ATOM 8395 C C . ASP D 1 153 ? 94.064 116.051 -15.859 1.00 23.11 153 ASP D C 1
ATOM 8396 O O . ASP D 1 153 ? 93.324 115.355 -16.554 1.00 22.65 153 ASP D O 1
ATOM 8401 N N . TYR D 1 154 ? 94.163 115.883 -14.540 1.00 17.55 154 TYR D N 1
ATOM 8402 C CA . TYR D 1 154 ? 93.346 114.813 -13.910 1.00 14.97 154 TYR D CA 1
ATOM 8403 C C . TYR D 1 154 ? 92.003 115.383 -13.484 1.00 15.87 154 TYR D C 1
ATOM 8404 O O . TYR D 1 154 ? 91.902 116.510 -13.048 1.00 16.61 154 TYR D O 1
ATOM 8413 N N . GLN D 1 155 ? 90.943 114.570 -13.584 1.00 14.97 155 GLN D N 1
ATOM 8414 C CA . GLN D 1 155 ? 89.615 115.005 -13.107 1.00 14.33 155 GLN D CA 1
ATOM 8415 C C . GLN D 1 155 ? 89.547 114.804 -11.578 1.00 13.16 155 GLN D C 1
ATOM 8416 O O . GLN D 1 155 ? 89.997 113.759 -11.044 1.00 12.62 155 GLN D O 1
ATOM 8422 N N . ILE D 1 156 ? 89.007 115.807 -10.868 1.00 12.09 156 ILE D N 1
ATOM 8423 C CA . ILE D 1 156 ? 88.884 115.759 -9.436 1.00 12.61 156 ILE D CA 1
ATOM 8424 C C . ILE D 1 156 ? 87.505 115.116 -9.141 1.00 13.15 156 ILE D C 1
ATOM 8425 O O . ILE D 1 156 ? 86.475 115.542 -9.720 1.00 13.71 156 ILE D O 1
ATOM 8430 N N . ALA D 1 157 ? 87.534 114.113 -8.276 1.00 12.75 157 ALA D N 1
ATOM 8431 C CA . ALA D 1 157 ? 86.281 113.434 -7.841 1.00 12.64 157 ALA D CA 1
ATOM 8432 C C . ALA D 1 157 ? 86.172 113.462 -6.338 1.00 12.98 157 ALA D C 1
ATOM 8433 O O . ALA D 1 157 ? 87.143 113.107 -5.631 1.00 14.55 157 ALA D O 1
ATOM 8435 N N . VAL D 1 158 ? 85.014 113.942 -5.834 1.00 12.17 158 VAL D N 1
ATOM 8436 C CA . VAL D 1 158 ? 84.830 113.975 -4.417 1.00 12.16 158 VAL D CA 1
ATOM 8437 C C . VAL D 1 158 ? 83.702 113.046 -4.040 1.00 12.17 158 VAL D C 1
ATOM 8438 O O . VAL D 1 158 ? 82.665 113.142 -4.654 1.00 12.28 158 VAL D O 1
ATOM 8442 N N . THR D 1 159 ? 83.907 112.226 -2.999 1.00 13.47 159 THR D N 1
ATOM 8443 C CA . THR D 1 159 ? 82.859 111.237 -2.664 1.00 12.85 159 THR D CA 1
ATOM 8444 C C . THR D 1 159 ? 82.854 111.059 -1.179 1.00 12.04 159 THR D C 1
ATOM 8445 O O . THR D 1 159 ? 83.875 111.263 -0.518 1.00 14.34 159 THR D O 1
ATOM 8449 N N . GLY D 1 160 ? 81.708 110.649 -0.631 1.00 11.47 160 GLY D N 1
ATOM 8450 C CA . GLY D 1 160 ? 81.667 110.311 0.756 1.00 12.62 160 GLY D CA 1
ATOM 8451 C C . GLY D 1 160 ? 80.352 109.678 1.124 1.00 11.62 160 GLY D C 1
ATOM 8452 O O . GLY D 1 160 ? 79.381 109.873 0.412 1.00 11.45 160 GLY D O 1
ATOM 8453 N N . HIS D 1 161 ? 80.394 108.889 2.204 1.00 11.66 161 HIS D N 1
ATOM 8454 C CA . HIS D 1 161 ? 79.197 108.252 2.740 1.00 12.44 161 HIS D CA 1
ATOM 8455 C C . HIS D 1 161 ? 78.746 109.020 4.013 1.00 14.17 161 HIS D C 1
ATOM 8456 O O . HIS D 1 161 ? 79.598 109.459 4.808 1.00 14.39 161 HIS D O 1
ATOM 8463 N N . SER D 1 162 ? 77.428 109.154 4.152 1.00 12.21 162 SER D N 1
ATOM 8464 C CA . SER D 1 162 ? 76.820 109.608 5.447 1.00 12.48 162 SER D CA 1
ATOM 8465 C C . SER D 1 162 ? 77.196 111.097 5.598 1.00 13.10 162 SER D C 1
ATOM 8466 O O . SER D 1 162 ? 77.011 111.851 4.676 1.00 13.97 162 SER D O 1
ATOM 8469 N N . LEU D 1 163 ? 77.709 111.454 6.771 1.00 15.81 163 LEU D N 1
ATOM 8470 C CA . LEU D 1 163 ? 78.170 112.837 6.987 1.00 17.10 163 LEU D CA 1
ATOM 8471 C C . LEU D 1 163 ? 79.200 113.157 5.908 1.00 15.61 163 LEU D C 1
ATOM 8472 O O . LEU D 1 163 ? 79.266 114.317 5.452 1.00 16.49 163 LEU D O 1
ATOM 8477 N N . GLY D 1 164 ? 79.991 112.151 5.550 1.00 14.57 164 GLY D N 1
ATOM 8478 C CA . GLY D 1 164 ? 80.976 112.365 4.461 1.00 15.77 164 GLY D CA 1
ATOM 8479 C C . GLY D 1 164 ? 80.335 112.829 3.147 1.00 16.27 164 GLY D C 1
ATOM 8480 O O . GLY D 1 164 ? 80.971 113.535 2.326 1.00 15.55 164 GLY D O 1
ATOM 8481 N N . GLY D 1 165 ? 79.124 112.345 2.873 1.00 12.55 165 GLY D N 1
ATOM 8482 C CA . GLY D 1 165 ? 78.395 112.679 1.704 1.00 14.32 165 GLY D CA 1
ATOM 8483 C C . GLY D 1 165 ? 78.001 114.161 1.730 1.00 13.44 165 GLY D C 1
ATOM 8484 O O . GLY D 1 165 ? 78.007 114.834 0.700 1.00 14.93 165 GLY D O 1
ATOM 8485 N N . ALA D 1 166 ? 77.580 114.588 2.909 1.00 13.37 166 ALA D N 1
ATOM 8486 C CA . ALA D 1 166 ? 77.180 115.999 3.088 1.00 14.74 166 ALA D CA 1
ATOM 8487 C C . ALA D 1 166 ? 78.415 116.920 2.873 1.00 14.96 166 ALA D C 1
ATOM 8488 O O . ALA D 1 166 ? 78.300 117.893 2.123 1.00 16.94 166 ALA D O 1
ATOM 8490 N N . ALA D 1 167 ? 79.554 116.545 3.445 1.00 14.99 167 ALA D N 1
ATOM 8491 C CA . ALA D 1 167 ? 80.823 117.288 3.304 1.00 15.16 167 ALA D CA 1
ATOM 8492 C C . ALA D 1 167 ? 81.304 117.210 1.857 1.00 17.61 167 ALA D C 1
ATOM 8493 O O . ALA D 1 167 ? 81.672 118.233 1.250 1.00 17.30 167 ALA D O 1
ATOM 8495 N N . ALA D 1 168 ? 81.088 116.046 1.227 1.00 13.96 168 ALA D N 1
ATOM 8496 C CA . ALA D 1 168 ? 81.411 115.954 -0.218 1.00 14.49 168 ALA D CA 1
ATOM 8497 C C . ALA D 1 168 ? 80.638 116.843 -1.164 1.00 15.11 168 ALA D C 1
ATOM 8498 O O . ALA D 1 168 ? 81.213 117.386 -2.092 1.00 16.41 168 ALA D O 1
ATOM 8500 N N . LEU D 1 169 ? 79.319 116.947 -0.982 1.00 13.25 169 LEU D N 1
ATOM 8501 C CA . LEU D 1 169 ? 78.493 117.776 -1.784 1.00 14.63 169 LEU D CA 1
ATOM 8502 C C . LEU D 1 169 ? 78.943 119.259 -1.626 1.00 13.65 169 LEU D C 1
ATOM 8503 O O . LEU D 1 169 ? 79.040 119.932 -2.653 1.00 15.34 169 LEU D O 1
ATOM 8508 N N . LEU D 1 170 ? 79.216 119.637 -0.369 1.00 16.47 170 LEU D N 1
ATOM 8509 C CA . LEU D 1 170 ? 79.527 121.094 -0.096 1.00 17.68 170 LEU D CA 1
ATOM 8510 C C . LEU D 1 170 ? 80.922 121.375 -0.668 1.00 18.11 170 LEU D C 1
ATOM 8511 O O . LEU D 1 170 ? 81.152 122.420 -1.296 1.00 19.17 170 LEU D O 1
ATOM 8516 N N . PHE D 1 171 ? 81.804 120.407 -0.534 1.00 16.95 171 PHE D N 1
ATOM 8517 C CA . PHE D 1 171 ? 83.166 120.564 -1.056 1.00 17.01 171 PHE D CA 1
ATOM 8518 C C . PHE D 1 171 ? 83.145 120.627 -2.533 1.00 17.11 171 PHE D C 1
ATOM 8519 O O . PHE D 1 171 ? 83.876 121.401 -3.163 1.00 17.76 171 PHE D O 1
ATOM 8527 N N . GLY D 1 172 ? 82.342 119.780 -3.169 1.00 17.47 172 GLY D N 1
ATOM 8528 C CA . GLY D 1 172 ? 82.245 119.840 -4.603 1.00 16.61 172 GLY D CA 1
ATOM 8529 C C . GLY D 1 172 ? 81.678 121.208 -5.078 1.00 18.37 172 GLY D C 1
ATOM 8530 O O . GLY D 1 172 ? 82.111 121.766 -6.093 1.00 19.22 172 GLY D O 1
ATOM 8531 N N . ILE D 1 173 ? 80.728 121.762 -4.323 1.00 17.28 173 ILE D N 1
ATOM 8532 C CA . ILE D 1 173 ? 80.216 123.042 -4.678 1.00 18.29 173 ILE D CA 1
ATOM 8533 C C . ILE D 1 173 ? 81.341 124.072 -4.578 1.00 18.71 173 ILE D C 1
ATOM 8534 O O . ILE D 1 173 ? 81.425 124.883 -5.520 1.00 21.41 173 ILE D O 1
ATOM 8539 N N . ASN D 1 174 ? 82.096 124.039 -3.494 1.00 19.13 174 ASN D N 1
ATOM 8540 C CA . ASN D 1 174 ? 83.317 124.930 -3.330 1.00 19.30 174 ASN D CA 1
ATOM 8541 C C . ASN D 1 174 ? 84.199 124.858 -4.584 1.00 19.55 174 ASN D C 1
ATOM 8542 O O . ASN D 1 174 ? 84.533 125.893 -5.258 1.00 20.53 174 ASN D O 1
ATOM 8547 N N . LEU D 1 175 ? 84.553 123.628 -4.963 1.00 18.26 175 LEU D N 1
ATOM 8548 C CA . LEU D 1 175 ? 85.422 123.435 -6.110 1.00 18.15 175 LEU D CA 1
ATOM 8549 C C . LEU D 1 175 ? 84.773 123.991 -7.410 1.00 20.40 175 LEU D C 1
ATOM 8550 O O . LEU D 1 175 ? 85.423 124.666 -8.238 1.00 21.85 175 LEU D O 1
ATOM 8555 N N . LYS D 1 176 ? 83.486 123.764 -7.598 1.00 18.82 176 LYS D N 1
ATOM 8556 C CA . LYS D 1 176 ? 82.779 124.173 -8.770 1.00 19.83 176 LYS D CA 1
ATOM 8557 C C . LYS D 1 176 ? 82.730 125.727 -8.878 1.00 20.63 176 LYS D C 1
ATOM 8558 O O . LYS D 1 176 ? 82.965 126.216 -9.977 1.00 21.55 176 LYS D O 1
ATOM 8564 N N . VAL D 1 177 ? 82.385 126.419 -7.789 1.00 21.80 177 VAL D N 1
ATOM 8565 C CA . VAL D 1 177 ? 82.312 127.914 -7.789 1.00 23.52 177 VAL D CA 1
ATOM 8566 C C . VAL D 1 177 ? 83.662 128.576 -7.880 1.00 24.53 177 VAL D C 1
ATOM 8567 O O . VAL D 1 177 ? 83.751 129.785 -8.140 1.00 25.83 177 VAL D O 1
ATOM 8571 N N . ASN D 1 178 ? 84.691 127.806 -7.642 1.00 24.62 178 ASN D N 1
ATOM 8572 C CA . ASN D 1 178 ? 86.069 128.311 -7.574 1.00 24.27 178 ASN D CA 1
ATOM 8573 C C . ASN D 1 178 ? 86.893 127.848 -8.770 1.00 24.12 178 ASN D C 1
ATOM 8574 O O . ASN D 1 178 ? 88.092 127.833 -8.689 1.00 26.29 178 ASN D O 1
ATOM 8579 N N . GLY D 1 179 ? 86.293 127.509 -9.877 1.00 24.19 179 GLY D N 1
ATOM 8580 C CA . GLY D 1 179 ? 87.106 127.338 -11.081 1.00 25.59 179 GLY D CA 1
ATOM 8581 C C . GLY D 1 179 ? 87.438 125.925 -11.513 1.00 25.40 179 GLY D C 1
ATOM 8582 O O . GLY D 1 179 ? 88.225 125.713 -12.486 1.00 25.95 179 GLY D O 1
ATOM 8583 N N . HIS D 1 180 ? 86.943 124.955 -10.748 1.00 22.86 180 HIS D N 1
ATOM 8584 C CA . HIS D 1 180 ? 87.316 123.589 -11.028 1.00 22.15 180 HIS D CA 1
ATOM 8585 C C . HIS D 1 180 ? 86.029 122.880 -11.483 1.00 21.13 180 HIS D C 1
ATOM 8586 O O . HIS D 1 180 ? 84.940 123.450 -11.421 1.00 22.34 180 HIS D O 1
ATOM 8593 N N . ASP D 1 181 ? 86.153 121.666 -11.954 1.00 20.85 181 ASP D N 1
ATOM 8594 C CA . ASP D 1 181 ? 84.992 121.019 -12.615 1.00 18.53 181 ASP D CA 1
ATOM 8595 C C . ASP D 1 181 ? 84.910 119.629 -11.962 1.00 17.71 181 ASP D C 1
ATOM 8596 O O . ASP D 1 181 ? 85.318 118.652 -12.617 1.00 16.97 181 ASP D O 1
ATOM 8601 N N . PRO D 1 182 ? 84.532 119.550 -10.664 1.00 16.32 182 PRO D N 1
ATOM 8602 C CA . PRO D 1 182 ? 84.584 118.282 -9.924 1.00 15.47 182 PRO D CA 1
ATOM 8603 C C . PRO D 1 182 ? 83.427 117.336 -10.279 1.00 14.19 182 PRO D C 1
ATOM 8604 O O . PRO D 1 182 ? 82.345 117.792 -10.728 1.00 15.40 182 PRO D O 1
ATOM 8608 N N . LEU D 1 183 ? 83.739 116.051 -10.237 1.00 13.19 183 LEU D N 1
ATOM 8609 C CA . LEU D 1 183 ? 82.666 115.011 -10.131 1.00 12.37 183 LEU D CA 1
ATOM 8610 C C . LEU D 1 183 ? 82.312 114.794 -8.658 1.00 11.69 183 LEU D C 1
ATOM 8611 O O . LEU D 1 183 ? 83.198 114.580 -7.832 1.00 12.88 183 LEU D O 1
ATOM 8616 N N . VAL D 1 184 ? 81.017 114.725 -8.318 1.00 12.03 184 VAL D N 1
ATOM 8617 C CA . VAL D 1 184 ? 80.577 114.601 -6.933 1.00 11.38 184 VAL D CA 1
ATOM 8618 C C . VAL D 1 184 ? 79.630 113.401 -6.867 1.00 11.56 184 VAL D C 1
ATOM 8619 O O . VAL D 1 184 ? 78.681 113.374 -7.636 1.00 10.55 184 VAL D O 1
ATOM 8623 N N . VAL D 1 185 ? 80.018 112.400 -6.092 1.00 10.21 185 VAL D N 1
ATOM 8624 C CA . VAL D 1 185 ? 79.154 111.223 -5.892 1.00 10.55 185 VAL D CA 1
ATOM 8625 C C . VAL D 1 185 ? 78.981 111.050 -4.404 1.00 11.44 185 VAL D C 1
ATOM 8626 O O . VAL D 1 185 ? 79.961 110.835 -3.676 1.00 10.38 185 VAL D O 1
ATOM 8630 N N . THR D 1 186 ? 77.763 111.129 -3.884 1.00 11.44 186 THR D N 1
ATOM 8631 C CA . THR D 1 186 ? 77.594 110.965 -2.436 1.00 12.00 186 THR D CA 1
ATOM 8632 C C . THR D 1 186 ? 76.731 109.697 -2.207 1.00 10.87 186 THR D C 1
ATOM 8633 O O . THR D 1 186 ? 76.013 109.241 -3.132 1.00 11.84 186 THR D O 1
ATOM 8637 N N . LEU D 1 187 ? 76.853 109.155 -1.035 1.00 11.11 187 LEU D N 1
ATOM 8638 C CA . LEU D 1 187 ? 76.128 107.916 -0.693 1.00 10.15 187 LEU D CA 1
ATOM 8639 C C . LEU D 1 187 ? 75.491 108.079 0.684 1.00 10.92 187 LEU D C 1
ATOM 8640 O O . LEU D 1 187 ? 76.176 108.453 1.646 1.00 11.88 187 LEU D O 1
ATOM 8645 N N . GLY D 1 188 ? 74.202 107.845 0.783 1.00 9.09 188 GLY D N 1
ATOM 8646 C CA . GLY D 1 188 ? 73.478 107.930 2.103 1.00 10.30 188 GLY D CA 1
ATOM 8647 C C . GLY D 1 188 ? 73.563 109.370 2.653 1.00 12.52 188 GLY D C 1
ATOM 8648 O O . GLY D 1 188 ? 73.611 109.617 3.877 1.00 13.38 188 GLY D O 1
ATOM 8649 N N . GLN D 1 189 ? 73.553 110.307 1.755 1.00 11.74 189 GLN D N 1
ATOM 8650 C CA . GLN D 1 189 ? 73.788 111.709 2.209 1.00 14.31 189 GLN D CA 1
ATOM 8651 C C . GLN D 1 189 ? 72.494 112.341 2.774 1.00 13.70 189 GLN D C 1
ATOM 8652 O O . GLN D 1 189 ? 71.452 112.358 2.101 1.00 12.69 189 GLN D O 1
ATOM 8658 N N . PRO D 1 190 ? 72.559 112.876 4.000 1.00 13.93 190 PRO D N 1
ATOM 8659 C CA . PRO D 1 190 ? 71.442 113.702 4.550 1.00 15.90 190 PRO D CA 1
ATOM 8660 C C . PRO D 1 190 ? 71.114 114.981 3.723 1.00 17.47 190 PRO D C 1
ATOM 8661 O O . PRO D 1 190 ? 71.894 115.388 2.886 1.00 16.16 190 PRO D O 1
ATOM 8665 N N . ILE D 1 191 ? 69.938 115.591 3.917 1.00 16.60 191 ILE D N 1
ATOM 8666 C CA . ILE D 1 191 ? 69.598 116.806 3.286 1.00 18.82 191 ILE D CA 1
ATOM 8667 C C . ILE D 1 191 ? 70.437 117.912 3.958 1.00 20.25 191 ILE D C 1
ATOM 8668 O O . ILE D 1 191 ? 70.668 117.896 5.177 1.00 20.37 191 ILE D O 1
ATOM 8673 N N . VAL D 1 192 ? 70.984 118.780 3.123 1.00 21.33 192 VAL D N 1
ATOM 8674 C CA . VAL D 1 192 ? 72.041 119.677 3.603 1.00 24.50 192 VAL D CA 1
ATOM 8675 C C . VAL D 1 192 ? 71.460 121.094 3.790 1.00 24.02 192 VAL D C 1
ATOM 8676 O O . VAL D 1 192 ? 71.829 121.798 4.728 1.00 26.44 192 VAL D O 1
ATOM 8680 N N . GLY D 1 193 ? 70.550 121.488 2.920 1.00 22.20 193 GLY D N 1
ATOM 8681 C CA . GLY D 1 193 ? 70.114 122.875 2.946 1.00 24.68 193 GLY D CA 1
ATOM 8682 C C . GLY D 1 193 ? 68.657 123.086 2.615 1.00 25.06 193 GLY D C 1
ATOM 8683 O O . GLY D 1 193 ? 67.840 122.157 2.659 1.00 23.91 193 GLY D O 1
ATOM 8684 N N . ASN D 1 194 ? 68.311 124.340 2.290 1.00 25.30 194 ASN D N 1
ATOM 8685 C CA . ASN D 1 194 ? 66.952 124.714 2.042 1.00 26.26 194 ASN D CA 1
ATOM 8686 C C . ASN D 1 194 ? 66.567 124.726 0.546 1.00 26.27 194 ASN D C 1
ATOM 8687 O O . ASN D 1 194 ? 67.385 124.321 -0.334 1.00 25.77 194 ASN D O 1
ATOM 8692 N N . ALA D 1 195 ? 65.356 125.191 0.212 1.00 25.60 195 ALA D N 1
ATOM 8693 C CA . ALA D 1 195 ? 64.891 125.207 -1.166 1.00 25.97 195 ALA D CA 1
ATOM 8694 C C . ALA D 1 195 ? 65.804 126.055 -2.043 1.00 26.76 195 ALA D C 1
ATOM 8695 O O . ALA D 1 195 ? 66.086 125.714 -3.231 1.00 25.62 195 ALA D O 1
ATOM 8697 N N . GLY D 1 196 ? 66.215 127.204 -1.456 1.00 26.46 196 GLY D N 1
ATOM 8698 C CA . GLY D 1 196 ? 67.128 128.104 -2.154 1.00 26.13 196 GLY D CA 1
ATOM 8699 C C . GLY D 1 196 ? 68.402 127.405 -2.626 1.00 24.93 196 GLY D C 1
ATOM 8700 O O . GLY D 1 196 ? 68.716 127.391 -3.832 1.00 26.96 196 GLY D O 1
ATOM 8701 N N . PHE D 1 197 ? 69.060 126.818 -1.658 1.00 25.19 197 PHE D N 1
ATOM 8702 C CA . PHE D 1 197 ? 70.308 126.077 -1.850 1.00 25.51 197 PHE D CA 1
ATOM 8703 C C . PHE D 1 197 ? 70.077 124.951 -2.885 1.00 24.96 197 PHE D C 1
ATOM 8704 O O . PHE D 1 197 ? 70.803 124.869 -3.892 1.00 21.45 197 PHE D O 1
ATOM 8712 N N . ALA D 1 198 ? 69.030 124.165 -2.688 1.00 24.13 198 ALA D N 1
ATOM 8713 C CA . ALA D 1 198 ? 68.791 123.011 -3.587 1.00 23.43 198 ALA D CA 1
ATOM 8714 C C . ALA D 1 198 ? 68.607 123.411 -5.051 1.00 24.65 198 ALA D C 1
ATOM 8715 O O . ALA D 1 198 ? 69.149 122.738 -5.996 1.00 21.02 198 ALA D O 1
ATOM 8717 N N . ASN D 1 199 ? 67.808 124.471 -5.304 1.00 23.52 199 ASN D N 1
ATOM 8718 C CA . ASN D 1 199 ? 67.558 124.923 -6.652 1.00 25.62 199 ASN D CA 1
ATOM 8719 C C . ASN D 1 199 ? 68.808 125.591 -7.211 1.00 22.59 199 ASN D C 1
ATOM 8720 O O . ASN D 1 199 ? 69.042 125.521 -8.377 1.00 24.18 199 ASN D O 1
ATOM 8725 N N . TRP D 1 200 ? 69.613 126.195 -6.358 1.00 24.34 200 TRP D N 1
ATOM 8726 C CA . TRP D 1 200 ? 70.847 126.803 -6.830 1.00 24.66 200 TRP D CA 1
ATOM 8727 C C . TRP D 1 200 ? 71.871 125.715 -7.197 1.00 23.82 200 TRP D C 1
ATOM 8728 O O . TRP D 1 200 ? 72.519 125.810 -8.226 1.00 22.39 200 TRP D O 1
ATOM 8739 N N . VAL D 1 201 ? 71.946 124.692 -6.354 1.00 22.51 201 VAL D N 1
ATOM 8740 C CA . VAL D 1 201 ? 72.796 123.505 -6.723 1.00 22.60 201 VAL D CA 1
ATOM 8741 C C . VAL D 1 201 ? 72.348 122.882 -8.057 1.00 21.28 201 VAL D C 1
ATOM 8742 O O . VAL D 1 201 ? 73.186 122.576 -8.903 1.00 22.72 201 VAL D O 1
ATOM 8746 N N . ASP D 1 202 ? 71.041 122.712 -8.296 1.00 20.49 202 ASP D N 1
ATOM 8747 C CA . ASP D 1 202 ? 70.566 122.191 -9.553 1.00 21.22 202 ASP D CA 1
ATOM 8748 C C . ASP D 1 202 ? 71.010 123.066 -10.681 1.00 22.78 202 ASP D C 1
ATOM 8749 O O . ASP D 1 202 ? 71.505 122.590 -11.684 1.00 22.66 202 ASP D O 1
ATOM 8754 N N . LYS D 1 203 ? 70.853 124.388 -10.526 1.00 23.19 203 LYS D N 1
ATOM 8755 C CA . LYS D 1 203 ? 71.321 125.229 -11.620 1.00 25.12 203 LYS D CA 1
ATOM 8756 C C . LYS D 1 203 ? 72.827 125.106 -11.801 1.00 24.05 203 LYS D C 1
ATOM 8757 O O . LYS D 1 203 ? 73.285 125.094 -12.944 1.00 26.18 203 LYS D O 1
ATOM 8760 N N . LEU D 1 204 ? 73.580 125.020 -10.717 1.00 24.61 204 LEU D N 1
ATOM 8761 C CA . LEU D 1 204 ? 75.067 124.936 -10.787 1.00 25.21 204 LEU D CA 1
ATOM 8762 C C . LEU D 1 204 ? 75.525 123.665 -11.523 1.00 25.95 204 LEU D C 1
ATOM 8763 O O . LEU D 1 204 ? 76.265 123.757 -12.535 1.00 26.07 204 LEU D O 1
ATOM 8768 N N . PHE D 1 205 ? 74.991 122.510 -11.111 1.00 24.87 205 PHE D N 1
ATOM 8769 C CA . PHE D 1 205 ? 75.457 121.199 -11.697 1.00 23.54 205 PHE D CA 1
ATOM 8770 C C . PHE D 1 205 ? 74.741 120.706 -12.916 1.00 22.83 205 PHE D C 1
ATOM 8771 O O . PHE D 1 205 ? 75.323 119.915 -13.693 1.00 23.18 205 PHE D O 1
ATOM 8779 N N . PHE D 1 206 ? 73.481 121.058 -13.080 1.00 22.91 206 PHE D N 1
ATOM 8780 C CA . PHE D 1 206 ? 72.673 120.550 -14.189 1.00 24.20 206 PHE D CA 1
ATOM 8781 C C . PHE D 1 206 ? 72.263 121.613 -15.200 1.00 26.22 206 PHE D C 1
ATOM 8782 O O . PHE D 1 206 ? 71.731 121.271 -16.238 1.00 28.09 206 PHE D O 1
ATOM 8790 N N . GLY D 1 207 ? 72.533 122.896 -14.893 1.00 28.52 207 GLY D N 1
ATOM 8791 C CA . GLY D 1 207 ? 72.268 123.983 -15.836 1.00 29.64 207 GLY D CA 1
ATOM 8792 C C . GLY D 1 207 ? 70.852 124.561 -15.828 1.00 31.09 207 GLY D C 1
ATOM 8793 O O . GLY D 1 207 ? 70.575 125.548 -16.528 1.00 32.03 207 GLY D O 1
ATOM 8794 N N . GLN D 1 208 ? 69.935 123.973 -15.055 1.00 29.87 208 GLN D N 1
ATOM 8795 C CA . GLN D 1 208 ? 68.559 124.455 -14.981 1.00 29.71 208 GLN D CA 1
ATOM 8796 C C . GLN D 1 208 ? 67.878 123.980 -13.693 1.00 29.61 208 GLN D C 1
ATOM 8797 O O . GLN D 1 208 ? 68.319 123.000 -13.034 1.00 28.20 208 GLN D O 1
ATOM 8803 N N . GLU D 1 209 ? 66.770 124.625 -13.362 1.00 28.74 209 GLU D N 1
ATOM 8804 C CA . GLU D 1 209 ? 65.868 124.069 -12.352 1.00 28.03 209 GLU D CA 1
ATOM 8805 C C . GLU D 1 209 ? 65.093 122.942 -12.955 1.00 25.51 209 GLU D C 1
ATOM 8806 O O . GLU D 1 209 ? 64.935 122.898 -14.149 1.00 24.80 209 GLU D O 1
ATOM 8812 N N . ASN D 1 210 ? 64.644 122.010 -12.119 1.00 25.53 210 ASN D N 1
ATOM 8813 C CA . ASN D 1 210 ? 63.810 120.879 -12.573 1.00 26.09 210 ASN D CA 1
ATOM 8814 C C . ASN D 1 210 ? 64.499 120.132 -13.681 1.00 22.98 210 ASN D C 1
ATOM 8815 O O . ASN D 1 210 ? 63.899 119.857 -14.681 1.00 23.55 210 ASN D O 1
ATOM 8820 N N . PRO D 1 211 ? 65.809 119.846 -13.514 1.00 22.10 211 PRO D N 1
ATOM 8821 C CA . PRO D 1 211 ? 66.579 119.205 -14.560 1.00 20.01 211 PRO D CA 1
ATOM 8822 C C . PRO D 1 211 ? 66.191 117.719 -14.802 1.00 20.57 211 PRO D C 1
ATOM 8823 O O . PRO D 1 211 ? 65.734 116.993 -13.861 1.00 20.34 211 PRO D O 1
ATOM 8827 N N . ASP D 1 212 ? 66.344 117.287 -16.054 1.00 20.29 212 ASP D N 1
ATOM 8828 C CA . ASP D 1 212 ? 66.202 115.917 -16.453 1.00 20.06 212 ASP D CA 1
ATOM 8829 C C . ASP D 1 212 ? 67.441 115.182 -15.942 1.00 19.58 212 ASP D C 1
ATOM 8830 O O . ASP D 1 212 ? 68.608 115.392 -16.432 1.00 18.66 212 ASP D O 1
ATOM 8835 N N . VAL D 1 213 ? 67.239 114.328 -14.950 1.00 17.40 213 VAL D N 1
ATOM 8836 C CA . VAL D 1 213 ? 68.415 113.626 -14.352 1.00 15.39 213 VAL D CA 1
ATOM 8837 C C . VAL D 1 213 ? 68.235 112.080 -14.553 1.00 14.15 213 VAL D C 1
ATOM 8838 O O . VAL D 1 213 ? 68.703 111.296 -13.714 1.00 13.61 213 VAL D O 1
ATOM 8842 N N . SER D 1 214 ? 67.635 111.687 -15.686 1.00 13.85 214 SER D N 1
ATOM 8843 C CA . SER D 1 214 ? 67.277 110.271 -15.923 1.00 14.85 214 SER D CA 1
ATOM 8844 C C . SER D 1 214 ? 68.499 109.467 -16.428 1.00 15.42 214 SER D C 1
ATOM 8845 O O . SER D 1 214 ? 68.446 108.207 -16.380 1.00 14.98 214 SER D O 1
ATOM 8848 N N . LYS D 1 215 ? 69.564 110.159 -16.871 1.00 15.71 215 LYS D N 1
ATOM 8849 C CA . LYS D 1 215 ? 70.725 109.495 -17.599 1.00 14.90 215 LYS D CA 1
ATOM 8850 C C . LYS D 1 215 ? 72.026 109.635 -16.864 1.00 15.90 215 LYS D C 1
ATOM 8851 O O . LYS D 1 215 ? 72.307 110.672 -16.253 1.00 14.89 215 LYS D O 1
ATOM 8857 N N . VAL D 1 216 ? 72.841 108.574 -16.909 1.00 14.91 216 VAL D N 1
ATOM 8858 C CA . VAL D 1 216 ? 74.244 108.646 -16.556 1.00 15.74 216 VAL D CA 1
ATOM 8859 C C . VAL D 1 216 ? 75.029 109.045 -17.820 1.00 16.10 216 VAL D C 1
ATOM 8860 O O . VAL D 1 216 ? 74.756 108.523 -18.901 1.00 18.42 216 VAL D O 1
ATOM 8864 N N . SER D 1 217 ? 76.013 109.929 -17.676 1.00 18.91 217 SER D N 1
ATOM 8865 C CA . SER D 1 217 ? 76.820 110.309 -18.866 1.00 20.83 217 SER D CA 1
ATOM 8866 C C . SER D 1 217 ? 78.117 110.820 -18.353 1.00 21.06 217 SER D C 1
ATOM 8867 O O . SER D 1 217 ? 78.213 111.239 -17.204 1.00 21.06 217 SER D O 1
ATOM 8870 N N . LYS D 1 218 ? 79.092 110.862 -19.259 1.00 24.22 218 LYS D N 1
ATOM 8871 C CA . LYS D 1 218 ? 80.425 111.308 -18.887 1.00 25.06 218 LYS D CA 1
ATOM 8872 C C . LYS D 1 218 ? 80.382 112.822 -18.594 1.00 23.51 218 LYS D C 1
ATOM 8873 O O . LYS D 1 218 ? 81.153 113.318 -17.787 1.00 25.44 218 LYS D O 1
ATOM 8876 N N . ASP D 1 219 ? 79.390 113.537 -19.114 1.00 23.85 219 ASP D N 1
ATOM 8877 C CA . ASP D 1 219 ? 79.283 114.980 -18.833 1.00 23.76 219 ASP D CA 1
ATOM 8878 C C . ASP D 1 219 ? 78.620 115.370 -17.540 1.00 22.48 219 ASP D C 1
ATOM 8879 O O . ASP D 1 219 ? 78.729 116.506 -17.079 1.00 23.42 219 ASP D O 1
ATOM 8884 N N . ARG D 1 220 ? 77.896 114.430 -16.937 1.00 18.92 220 ARG D N 1
ATOM 8885 C CA . ARG D 1 220 ? 77.147 114.721 -15.756 1.00 15.53 220 ARG D CA 1
ATOM 8886 C C . ARG D 1 220 ? 78.086 114.675 -14.515 1.00 15.51 220 ARG D C 1
ATOM 8887 O O . ARG D 1 220 ? 78.984 113.770 -14.375 1.00 16.88 220 ARG D O 1
ATOM 8895 N N . LYS D 1 221 ? 77.935 115.642 -13.612 1.00 14.57 221 LYS D N 1
ATOM 8896 C CA . LYS D 1 221 ? 78.889 115.773 -12.524 1.00 15.77 221 LYS D CA 1
ATOM 8897 C C . LYS D 1 221 ? 78.355 115.605 -11.089 1.00 14.55 221 LYS D C 1
ATOM 8898 O O . LYS D 1 221 ? 79.104 115.788 -10.142 1.00 15.12 221 LYS D O 1
ATOM 8904 N N . LEU D 1 222 ? 77.107 115.225 -10.944 1.00 13.15 222 LEU D N 1
ATOM 8905 C CA . LEU D 1 222 ? 76.558 115.101 -9.587 1.00 12.29 222 LEU D CA 1
ATOM 8906 C C . LEU D 1 222 ? 75.601 113.888 -9.510 1.00 11.52 222 LEU D C 1
ATOM 8907 O O . LEU D 1 222 ? 74.676 113.764 -10.334 1.00 11.42 222 LEU D O 1
ATOM 8912 N N . TYR D 1 223 ? 75.836 113.048 -8.529 1.00 10.73 223 TYR D N 1
ATOM 8913 C CA . TYR D 1 223 ? 74.959 111.902 -8.293 1.00 11.23 223 TYR D CA 1
ATOM 8914 C C . TYR D 1 223 ? 74.791 111.741 -6.785 1.00 12.49 223 TYR D C 1
ATOM 8915 O O . TYR D 1 223 ? 75.786 111.657 -6.075 1.00 12.26 223 TYR D O 1
ATOM 8924 N N . ARG D 1 224 ? 73.541 111.569 -6.302 1.00 11.05 224 ARG D N 1
ATOM 8925 C CA . ARG D 1 224 ? 73.334 111.272 -4.850 1.00 10.08 224 ARG D CA 1
ATOM 8926 C C . ARG D 1 224 ? 72.822 109.841 -4.715 1.00 10.30 224 ARG D C 1
ATOM 8927 O O . ARG D 1 224 ? 71.668 109.623 -5.106 1.00 11.81 224 ARG D O 1
ATOM 8935 N N . ILE D 1 225 ? 73.633 108.908 -4.246 1.00 10.62 225 ILE D N 1
ATOM 8936 C CA . ILE D 1 225 ? 73.172 107.514 -4.222 1.00 8.53 225 ILE D CA 1
ATOM 8937 C C . ILE D 1 225 ? 72.438 107.296 -2.875 1.00 8.97 225 ILE D C 1
ATOM 8938 O O . ILE D 1 225 ? 72.962 107.640 -1.830 1.00 11.24 225 ILE D O 1
ATOM 8943 N N . THR D 1 226 ? 71.277 106.661 -2.990 1.00 10.51 226 THR D N 1
ATOM 8944 C CA . THR D 1 226 ? 70.414 106.391 -1.821 1.00 9.89 226 THR D CA 1
ATOM 8945 C C . THR D 1 226 ? 70.001 104.925 -1.853 1.00 10.26 226 THR D C 1
ATOM 8946 O O . THR D 1 226 ? 70.107 104.304 -2.857 1.00 12.01 226 THR D O 1
ATOM 8950 N N . HIS D 1 227 ? 69.544 104.388 -0.716 1.00 11.95 227 HIS D N 1
ATOM 8951 C CA . HIS D 1 227 ? 69.246 102.938 -0.600 1.00 10.01 227 HIS D CA 1
ATOM 8952 C C . HIS D 1 227 ? 67.900 102.754 0.025 1.00 12.39 227 HIS D C 1
ATOM 8953 O O . HIS D 1 227 ? 67.555 103.467 0.990 1.00 12.76 227 HIS D O 1
ATOM 8960 N N . ARG D 1 228 ? 67.133 101.798 -0.489 1.00 11.29 228 ARG D N 1
ATOM 8961 C CA A ARG D 1 228 ? 65.821 101.489 0.063 0.50 12.26 228 ARG D CA 1
ATOM 8962 C CA B ARG D 1 228 ? 65.821 101.490 0.063 0.50 12.34 228 ARG D CA 1
ATOM 8963 C C . ARG D 1 228 ? 65.981 101.235 1.557 1.00 12.50 228 ARG D C 1
ATOM 8964 O O . ARG D 1 228 ? 66.869 100.497 1.984 1.00 12.47 228 ARG D O 1
ATOM 8979 N N . GLY D 1 229 ? 65.111 101.853 2.348 1.00 12.21 229 GLY D N 1
ATOM 8980 C CA . GLY D 1 229 ? 65.152 101.715 3.833 1.00 13.11 229 GLY D CA 1
ATOM 8981 C C . GLY D 1 229 ? 66.155 102.550 4.635 1.00 14.34 229 GLY D C 1
ATOM 8982 O O . GLY D 1 229 ? 66.108 102.512 5.877 1.00 15.43 229 GLY D O 1
ATOM 8983 N N . ASP D 1 230 ? 67.045 103.286 3.971 1.00 11.51 230 ASP D N 1
ATOM 8984 C CA . ASP D 1 230 ? 67.952 104.137 4.657 1.00 12.87 230 ASP D CA 1
ATOM 8985 C C . ASP D 1 230 ? 67.254 105.518 4.865 1.00 12.90 230 ASP D C 1
ATOM 8986 O O . ASP D 1 230 ? 66.912 106.227 3.902 1.00 14.29 230 ASP D O 1
ATOM 8991 N N . ILE D 1 231 ? 67.036 105.842 6.141 1.00 15.26 231 ILE D N 1
ATOM 8992 C CA . ILE D 1 231 ? 66.391 107.105 6.535 1.00 17.17 231 ILE D CA 1
ATOM 8993 C C . ILE D 1 231 ? 67.297 108.296 6.469 1.00 18.30 231 ILE D C 1
ATOM 8994 O O . ILE D 1 231 ? 66.847 109.426 6.497 1.00 17.68 231 ILE D O 1
ATOM 8999 N N . VAL D 1 232 ? 68.609 108.050 6.373 1.00 17.09 232 VAL D N 1
ATOM 9000 C CA . VAL D 1 232 ? 69.554 109.214 6.474 1.00 15.65 232 VAL D CA 1
ATOM 9001 C C . VAL D 1 232 ? 69.327 110.234 5.364 1.00 17.29 232 VAL D C 1
ATOM 9002 O O . VAL D 1 232 ? 69.289 111.451 5.619 1.00 18.21 232 VAL D O 1
ATOM 9006 N N . PRO D 1 233 ? 69.064 109.811 4.111 1.00 16.03 233 PRO D N 1
ATOM 9007 C CA . PRO D 1 233 ? 68.808 110.774 3.029 1.00 14.91 233 PRO D CA 1
ATOM 9008 C C . PRO D 1 233 ? 67.453 111.466 3.233 1.00 17.56 233 PRO D C 1
ATOM 9009 O O . PRO D 1 233 ? 67.113 112.329 2.474 1.00 19.01 233 PRO D O 1
ATOM 9013 N N . GLN D 1 234 ? 66.702 111.076 4.263 1.00 17.38 234 GLN D N 1
ATOM 9014 C CA . GLN D 1 234 ? 65.442 111.781 4.529 1.00 19.33 234 GLN D CA 1
ATOM 9015 C C . GLN D 1 234 ? 65.536 112.720 5.740 1.00 21.21 234 GLN D C 1
ATOM 9016 O O . GLN D 1 234 ? 64.503 113.321 6.128 1.00 23.14 234 GLN D O 1
ATOM 9022 N N . VAL D 1 235 ? 66.688 112.796 6.373 1.00 19.92 235 VAL D N 1
ATOM 9023 C CA . VAL D 1 235 ? 66.799 113.633 7.604 1.00 21.31 235 VAL D CA 1
ATOM 9024 C C . VAL D 1 235 ? 67.767 114.796 7.250 1.00 21.47 235 VAL D C 1
ATOM 9025 O O . VAL D 1 235 ? 68.575 114.671 6.316 1.00 20.34 235 VAL D O 1
ATOM 9029 N N . PRO D 1 236 ? 67.663 115.954 7.938 1.00 21.92 236 PRO D N 1
ATOM 9030 C CA . PRO D 1 236 ? 66.662 116.312 9.001 1.00 24.06 236 PRO D CA 1
ATOM 9031 C C . PRO D 1 236 ? 65.263 116.290 8.444 1.00 26.01 236 PRO D C 1
ATOM 9032 O O . PRO D 1 236 ? 65.075 116.666 7.305 1.00 26.15 236 PRO D O 1
ATOM 9036 N N . PHE D 1 237 ? 64.252 115.861 9.208 1.00 29.60 237 PHE D N 1
ATOM 9037 C CA . PHE D 1 237 ? 62.896 115.758 8.618 1.00 34.72 237 PHE D CA 1
ATOM 9038 C C . PHE D 1 237 ? 62.081 117.100 8.658 1.00 37.31 237 PHE D C 1
ATOM 9039 O O . PHE D 1 237 ? 60.984 117.250 8.030 1.00 40.06 237 PHE D O 1
ATOM 9042 N N . TRP D 1 238 ? 62.651 118.053 9.379 1.00 39.46 238 TRP D N 1
ATOM 9043 C CA . TRP D 1 238 ? 62.087 119.378 9.596 1.00 41.17 238 TRP D CA 1
ATOM 9044 C C . TRP D 1 238 ? 61.732 120.032 8.294 1.00 42.28 238 TRP D C 1
ATOM 9045 O O . TRP D 1 238 ? 62.416 119.821 7.253 1.00 43.46 238 TRP D O 1
ATOM 9048 N N . ASP D 1 239 ? 60.677 120.844 8.320 1.00 42.29 239 ASP D N 1
ATOM 9049 C CA . ASP D 1 239 ? 60.339 121.613 7.111 1.00 40.63 239 ASP D CA 1
ATOM 9050 C C . ASP D 1 239 ? 61.440 122.692 6.901 1.00 39.17 239 ASP D C 1
ATOM 9051 O O . ASP D 1 239 ? 62.169 123.030 7.850 1.00 39.89 239 ASP D O 1
ATOM 9053 N N . GLY D 1 240 ? 61.618 123.138 5.654 1.00 36.23 240 GLY D N 1
ATOM 9054 C CA . GLY D 1 240 ? 62.725 124.001 5.302 1.00 31.81 240 GLY D CA 1
ATOM 9055 C C . GLY D 1 240 ? 63.741 123.216 4.467 1.00 29.84 240 GLY D C 1
ATOM 9056 O O . GLY D 1 240 ? 64.148 123.685 3.453 1.00 28.97 240 GLY D O 1
ATOM 9057 N N . TYR D 1 241 ? 64.078 121.998 4.881 1.00 26.04 241 TYR D N 1
ATOM 9058 C CA . TYR D 1 241 ? 65.168 121.184 4.213 1.00 25.57 241 TYR D CA 1
ATOM 9059 C C . TYR D 1 241 ? 64.673 120.527 2.932 1.00 23.06 241 TYR D C 1
ATOM 9060 O O . TYR D 1 241 ? 63.569 120.032 2.905 1.00 23.54 241 TYR D O 1
ATOM 9069 N N . GLN D 1 242 ? 65.443 120.569 1.845 1.00 21.86 242 GLN D N 1
ATOM 9070 C CA . GLN D 1 242 ? 65.023 120.042 0.546 1.00 21.16 242 GLN D CA 1
ATOM 9071 C C . GLN D 1 242 ? 66.312 119.558 -0.133 1.00 20.32 242 GLN D C 1
ATOM 9072 O O . GLN D 1 242 ? 67.351 120.187 -0.007 1.00 19.43 242 GLN D O 1
ATOM 9078 N N . HIS D 1 243 ? 66.274 118.384 -0.791 1.00 18.60 243 HIS D N 1
ATOM 9079 C CA . HIS D 1 243 ? 67.403 117.951 -1.586 1.00 17.78 243 HIS D CA 1
ATOM 9080 C C . HIS D 1 243 ? 67.531 118.646 -2.884 1.00 16.68 243 HIS D C 1
ATOM 9081 O O . HIS D 1 243 ? 66.562 119.084 -3.528 1.00 18.78 243 HIS D O 1
ATOM 9088 N N . CYS D 1 244 ? 68.753 118.692 -3.391 1.00 15.74 244 CYS D N 1
ATOM 9089 C CA . CYS D 1 244 ? 68.900 118.926 -4.826 1.00 17.06 244 CYS D CA 1
ATOM 9090 C C . CYS D 1 244 ? 68.553 117.672 -5.634 1.00 19.27 244 CYS D C 1
ATOM 9091 O O . CYS D 1 244 ? 68.269 116.602 -5.047 1.00 17.48 244 CYS D O 1
ATOM 9094 N N . SER D 1 245 ? 68.513 117.810 -6.949 1.00 18.11 245 SER D N 1
ATOM 9095 C CA . SER D 1 245 ? 68.182 116.659 -7.848 1.00 17.73 245 SER D CA 1
ATOM 9096 C C . SER D 1 245 ? 69.398 115.753 -7.955 1.00 19.48 245 SER D C 1
ATOM 9097 O O . SER D 1 245 ? 70.511 116.128 -7.498 1.00 20.00 245 SER D O 1
ATOM 9100 N N . GLY D 1 246 ? 69.208 114.586 -8.555 1.00 16.39 246 GLY D N 1
ATOM 9101 C CA . GLY D 1 246 ? 70.369 113.787 -8.883 1.00 15.06 246 GLY D CA 1
ATOM 9102 C C . GLY D 1 246 ? 70.372 112.424 -8.209 1.00 15.44 246 GLY D C 1
ATOM 9103 O O . GLY D 1 246 ? 71.427 111.792 -8.101 1.00 14.44 246 GLY D O 1
ATOM 9104 N N . GLU D 1 247 ? 69.213 111.979 -7.723 1.00 14.58 247 GLU D N 1
ATOM 9105 C CA . GLU D 1 247 ? 69.188 110.754 -6.924 1.00 12.95 247 GLU D CA 1
ATOM 9106 C C . GLU D 1 247 ? 69.315 109.483 -7.790 1.00 13.62 247 GLU D C 1
ATOM 9107 O O . GLU D 1 247 ? 68.753 109.393 -8.858 1.00 13.23 247 GLU D O 1
ATOM 9113 N N . VAL D 1 248 ? 70.079 108.534 -7.257 1.00 11.61 248 VAL D N 1
ATOM 9114 C CA . VAL D 1 248 ? 70.267 107.216 -7.827 1.00 11.79 248 VAL D CA 1
ATOM 9115 C C . VAL D 1 248 ? 69.927 106.237 -6.698 1.00 9.76 248 VAL D C 1
ATOM 9116 O O . VAL D 1 248 ? 70.583 106.229 -5.648 1.00 12.26 248 VAL D O 1
ATOM 9120 N N . PHE D 1 249 ? 68.887 105.431 -6.885 1.00 9.02 249 PHE D N 1
ATOM 9121 C CA . PHE D 1 249 ? 68.337 104.673 -5.797 1.00 10.44 249 PHE D CA 1
ATOM 9122 C C . PHE D 1 249 ? 68.616 103.200 -5.973 1.00 8.87 249 PHE D C 1
ATOM 9123 O O . PHE D 1 249 ? 68.339 102.593 -7.070 1.00 10.94 249 PHE D O 1
ATOM 9131 N N . ILE D 1 250 ? 69.137 102.612 -4.896 1.00 8.97 250 ILE D N 1
ATOM 9132 C CA . ILE D 1 250 ? 69.324 101.166 -4.872 1.00 9.46 250 ILE D CA 1
ATOM 9133 C C . ILE D 1 250 ? 68.050 100.539 -4.278 1.00 9.32 250 ILE D C 1
ATOM 9134 O O . ILE D 1 250 ? 67.855 100.569 -3.025 1.00 9.89 250 ILE D O 1
ATOM 9139 N N . ASP D 1 251 ? 67.189 100.023 -5.168 1.00 9.43 251 ASP D N 1
ATOM 9140 C CA . ASP D 1 251 ? 65.875 99.443 -4.717 1.00 10.38 251 ASP D CA 1
ATOM 9141 C C . ASP D 1 251 ? 66.084 97.957 -4.422 1.00 10.73 251 ASP D C 1
ATOM 9142 O O . ASP D 1 251 ? 65.664 97.097 -5.191 1.00 11.60 251 ASP D O 1
ATOM 9147 N N . TRP D 1 252 ? 66.783 97.663 -3.322 1.00 10.92 252 TRP D N 1
ATOM 9148 C CA . TRP D 1 252 ? 67.170 96.301 -3.035 1.00 10.09 252 TRP D CA 1
ATOM 9149 C C . TRP D 1 252 ? 67.523 96.246 -1.588 1.00 13.00 252 TRP D C 1
ATOM 9150 O O . TRP D 1 252 ? 68.089 97.181 -1.117 1.00 13.56 252 TRP D O 1
ATOM 9161 N N . PRO D 1 253 ? 67.162 95.172 -0.884 1.00 13.26 253 PRO D N 1
ATOM 9162 C CA . PRO D 1 253 ? 67.467 95.203 0.549 1.00 15.96 253 PRO D CA 1
ATOM 9163 C C . PRO D 1 253 ? 68.889 94.983 0.970 1.00 15.93 253 PRO D C 1
ATOM 9164 O O . PRO D 1 253 ? 69.172 95.225 2.165 1.00 19.81 253 PRO D O 1
ATOM 9168 N N . LEU D 1 254 ? 69.769 94.557 0.060 1.00 13.67 254 LEU D N 1
ATOM 9169 C CA . LEU D 1 254 ? 71.092 94.065 0.458 1.00 12.74 254 LEU D CA 1
ATOM 9170 C C . LEU D 1 254 ? 72.190 94.800 -0.292 1.00 12.86 254 LEU D C 1
ATOM 9171 O O . LEU D 1 254 ? 71.896 95.504 -1.270 1.00 13.13 254 LEU D O 1
ATOM 9176 N N . ILE D 1 255 ? 73.445 94.534 0.051 1.00 10.60 255 ILE D N 1
ATOM 9177 C CA . ILE D 1 255 ? 74.557 94.935 -0.803 1.00 11.71 255 ILE D CA 1
ATOM 9178 C C . ILE D 1 255 ? 74.538 94.098 -2.090 1.00 11.60 255 ILE D C 1
ATOM 9179 O O . ILE D 1 255 ? 73.765 93.146 -2.205 1.00 11.93 255 ILE D O 1
ATOM 9184 N N . HIS D 1 256 ? 75.388 94.455 -3.050 1.00 10.07 256 HIS D N 1
ATOM 9185 C CA . HIS D 1 256 ? 75.470 93.757 -4.333 1.00 11.42 256 HIS D CA 1
ATOM 9186 C C . HIS D 1 256 ? 74.103 93.630 -5.014 1.00 11.76 256 HIS D C 1
ATOM 9187 O O . HIS D 1 256 ? 73.663 92.512 -5.386 1.00 11.76 256 HIS D O 1
ATOM 9194 N N . PRO D 1 257 ? 73.436 94.754 -5.225 1.00 10.30 257 PRO D N 1
ATOM 9195 C CA . PRO D 1 257 ? 72.108 94.634 -5.873 1.00 9.27 257 PRO D CA 1
ATOM 9196 C C . PRO D 1 257 ? 72.206 94.164 -7.321 1.00 9.33 257 PRO D C 1
ATOM 9197 O O . PRO D 1 257 ? 73.219 94.437 -8.015 1.00 8.51 257 PRO D O 1
ATOM 9201 N N . PRO D 1 258 ? 71.175 93.511 -7.827 1.00 8.18 258 PRO D N 1
ATOM 9202 C CA . PRO D 1 258 ? 71.134 93.232 -9.289 1.00 9.94 258 PRO D CA 1
ATOM 9203 C C . PRO D 1 258 ? 71.102 94.518 -10.111 1.00 9.65 258 PRO D C 1
ATOM 9204 O O . PRO D 1 258 ? 70.627 95.585 -9.635 1.00 8.62 258 PRO D O 1
ATOM 9208 N N . LEU D 1 259 ? 71.623 94.430 -11.355 1.00 8.39 259 LEU D N 1
ATOM 9209 C CA . LEU D 1 259 ? 71.709 95.602 -12.216 1.00 8.44 259 LEU D CA 1
ATOM 9210 C C . LEU D 1 259 ? 70.292 96.235 -12.420 1.00 7.96 259 LEU D C 1
ATOM 9211 O O . LEU D 1 259 ? 70.160 97.458 -12.445 1.00 7.85 259 LEU D O 1
ATOM 9216 N N . SER D 1 260 ? 69.260 95.368 -12.489 1.00 8.87 260 SER D N 1
ATOM 9217 C CA . SER D 1 260 ? 67.895 95.909 -12.693 1.00 8.24 260 SER D CA 1
ATOM 9218 C C . SER D 1 260 ? 67.367 96.776 -11.554 1.00 9.83 260 SER D C 1
ATOM 9219 O O . SER D 1 260 ? 66.333 97.475 -11.730 1.00 10.45 260 SER D O 1
ATOM 9222 N N . ASN D 1 261 ? 68.021 96.741 -10.395 1.00 10.16 261 ASN D N 1
ATOM 9223 C CA . ASN D 1 261 ? 67.487 97.348 -9.158 1.00 9.54 261 ASN D CA 1
ATOM 9224 C C . ASN D 1 261 ? 68.165 98.631 -8.712 1.00 9.36 261 ASN D C 1
ATOM 9225 O O . ASN D 1 261 ? 67.972 99.069 -7.611 1.00 11.88 261 ASN D O 1
ATOM 9230 N N . VAL D 1 262 ? 69.002 99.173 -9.590 1.00 7.03 262 VAL D N 1
ATOM 9231 C CA . VAL D 1 262 ? 69.570 100.511 -9.303 1.00 9.34 262 VAL D CA 1
ATOM 9232 C C . VAL D 1 262 ? 68.951 101.414 -10.343 1.00 10.31 262 VAL D C 1
ATOM 9233 O O . VAL D 1 262 ? 69.121 101.176 -11.578 1.00 10.46 262 VAL D O 1
ATOM 9237 N N . VAL D 1 263 ? 68.274 102.479 -9.918 1.00 10.32 263 VAL D N 1
ATOM 9238 C CA . VAL D 1 263 ? 67.536 103.316 -10.872 1.00 9.58 263 VAL D CA 1
ATOM 9239 C C . VAL D 1 263 ? 67.885 104.812 -10.726 1.00 9.11 263 VAL D C 1
ATOM 9240 O O . VAL D 1 263 ? 68.296 105.234 -9.647 1.00 10.08 263 VAL D O 1
ATOM 9244 N N . MET D 1 264 ? 67.805 105.551 -11.817 1.00 10.83 264 MET D N 1
ATOM 9245 C CA . MET D 1 264 ? 67.973 107.036 -11.781 1.00 9.51 264 MET D CA 1
ATOM 9246 C C . MET D 1 264 ? 66.577 107.638 -11.517 1.00 9.95 264 MET D C 1
ATOM 9247 O O . MET D 1 264 ? 65.613 107.332 -12.297 1.00 13.64 264 MET D O 1
ATOM 9252 N N . CYS D 1 265 ? 66.512 108.484 -10.496 1.00 12.23 265 CYS D N 1
ATOM 9253 C CA . CYS D 1 265 ? 65.198 109.031 -10.108 1.00 13.33 265 CYS D CA 1
ATOM 9254 C C . CYS D 1 265 ? 65.131 110.481 -10.557 1.00 14.85 265 CYS D C 1
ATOM 9255 O O . CYS D 1 265 ? 66.121 111.242 -10.319 1.00 14.67 265 CYS D O 1
ATOM 9258 N N . GLN D 1 266 ? 63.982 110.850 -11.126 1.00 14.54 266 GLN D N 1
ATOM 9259 C CA . GLN D 1 266 ? 63.736 112.287 -11.387 1.00 15.29 266 GLN D CA 1
ATOM 9260 C C . GLN D 1 266 ? 63.369 113.006 -10.114 1.00 17.56 266 GLN D C 1
ATOM 9261 O O . GLN D 1 266 ? 62.793 112.410 -9.164 1.00 17.33 266 GLN D O 1
ATOM 9267 N N . GLY D 1 267 ? 63.696 114.328 -10.068 1.00 16.91 267 GLY D N 1
ATOM 9268 C CA . GLY D 1 267 ? 63.169 115.149 -8.995 1.00 19.45 267 GLY D CA 1
ATOM 9269 C C . GLY D 1 267 ? 63.901 115.317 -7.722 1.00 18.60 267 GLY D C 1
ATOM 9270 O O . GLY D 1 267 ? 64.833 114.578 -7.428 1.00 17.10 267 GLY D O 1
ATOM 9271 N N . GLN D 1 268 ? 63.452 116.288 -6.909 1.00 17.72 268 GLN D N 1
ATOM 9272 C CA . GLN D 1 268 ? 64.035 116.461 -5.597 1.00 18.22 268 GLN D CA 1
ATOM 9273 C C . GLN D 1 268 ? 63.486 115.604 -4.496 1.00 17.94 268 GLN D C 1
ATOM 9274 O O . GLN D 1 268 ? 64.028 115.582 -3.396 1.00 19.29 268 GLN D O 1
ATOM 9280 N N . SER D 1 269 ? 62.338 114.951 -4.761 1.00 18.54 269 SER D N 1
ATOM 9281 C CA . SER D 1 269 ? 61.725 114.010 -3.854 1.00 19.92 269 SER D CA 1
ATOM 9282 C C . SER D 1 269 ? 60.981 113.066 -4.791 1.00 19.30 269 SER D C 1
ATOM 9283 O O . SER D 1 269 ? 60.403 113.491 -5.795 1.00 20.57 269 SER D O 1
ATOM 9286 N N . ASN D 1 270 ? 61.062 111.768 -4.544 1.00 17.51 270 ASN D N 1
ATOM 9287 C CA . ASN D 1 270 ? 60.491 110.831 -5.520 1.00 15.72 270 ASN D CA 1
ATOM 9288 C C . ASN D 1 270 ? 60.041 109.583 -4.728 1.00 15.09 270 ASN D C 1
ATOM 9289 O O . ASN D 1 270 ? 60.845 108.865 -4.109 1.00 13.11 270 ASN D O 1
ATOM 9294 N N . LYS D 1 271 ? 58.703 109.319 -4.728 1.00 16.81 271 LYS D N 1
ATOM 9295 C CA . LYS D 1 271 ? 58.139 108.267 -3.929 1.00 16.91 271 LYS D CA 1
ATOM 9296 C C . LYS D 1 271 ? 58.486 106.851 -4.422 1.00 13.74 271 LYS D C 1
ATOM 9297 O O . LYS D 1 271 ? 58.330 105.880 -3.685 1.00 14.65 271 LYS D O 1
ATOM 9300 N N . GLN D 1 272 ? 59.067 106.783 -5.627 1.00 14.12 272 GLN D N 1
ATOM 9301 C CA . GLN D 1 272 ? 59.595 105.459 -6.046 1.00 12.88 272 GLN D CA 1
ATOM 9302 C C . GLN D 1 272 ? 60.966 105.230 -5.475 1.00 13.16 272 GLN D C 1
ATOM 9303 O O . GLN D 1 272 ? 61.499 104.081 -5.577 1.00 15.49 272 GLN D O 1
ATOM 9309 N N . CYS D 1 273 ? 61.563 106.306 -4.987 1.00 14.85 273 CYS D N 1
ATOM 9310 C CA . CYS D 1 273 ? 62.925 106.254 -4.403 1.00 13.03 273 CYS D CA 1
ATOM 9311 C C . CYS D 1 273 ? 62.944 106.521 -2.888 1.00 14.34 273 CYS D C 1
ATOM 9312 O O . CYS D 1 273 ? 62.101 105.956 -2.168 1.00 13.02 273 CYS D O 1
ATOM 9315 N N . SER D 1 274 ? 63.914 107.279 -2.374 1.00 12.15 274 SER D N 1
ATOM 9316 C CA A SER D 1 274 ? 64.135 107.427 -0.906 0.50 13.15 274 SER D CA 1
ATOM 9317 C CA B SER D 1 274 ? 64.102 107.310 -0.903 0.50 12.51 274 SER D CA 1
ATOM 9318 C C . SER D 1 274 ? 62.884 107.946 -0.214 1.00 13.57 274 SER D C 1
ATOM 9319 O O . SER D 1 274 ? 62.550 107.597 0.929 1.00 15.40 274 SER D O 1
ATOM 9324 N N . ALA D 1 275 ? 62.206 108.839 -0.889 1.00 15.10 275 ALA D N 1
ATOM 9325 C CA . ALA D 1 275 ? 61.083 109.530 -0.220 1.00 17.41 275 ALA D CA 1
ATOM 9326 C C . ALA D 1 275 ? 59.944 108.561 0.002 1.00 19.55 275 ALA D C 1
ATOM 9327 O O . ALA D 1 275 ? 59.068 108.772 0.883 1.00 18.49 275 ALA D O 1
ATOM 9329 N N . GLY D 1 276 ? 59.958 107.487 -0.786 1.00 17.48 276 GLY D N 1
ATOM 9330 C CA . GLY D 1 276 ? 58.970 106.414 -0.634 1.00 20.36 276 GLY D CA 1
ATOM 9331 C C . GLY D 1 276 ? 59.249 105.378 0.446 1.00 22.97 276 GLY D C 1
ATOM 9332 O O . GLY D 1 276 ? 58.448 104.468 0.596 1.00 24.34 276 GLY D O 1
ATOM 9333 N N . ASN D 1 277 ? 60.362 105.476 1.189 1.00 23.05 277 ASN D N 1
ATOM 9334 C CA . ASN D 1 277 ? 60.679 104.491 2.242 1.00 26.40 277 ASN D CA 1
ATOM 9335 C C . ASN D 1 277 ? 59.504 104.366 3.224 1.00 30.09 277 ASN D C 1
ATOM 9336 O O . ASN D 1 277 ? 59.009 105.402 3.692 1.00 31.23 277 ASN D O 1
ATOM 9341 N N . THR D 1 278 ? 59.041 103.137 3.463 1.00 33.12 278 THR D N 1
ATOM 9342 C CA . THR D 1 278 ? 57.915 102.919 4.421 1.00 36.43 278 THR D CA 1
ATOM 9343 C C . THR D 1 278 ? 58.475 102.685 5.804 1.00 37.14 278 THR D C 1
ATOM 9344 O O . THR D 1 278 ? 59.662 102.355 5.951 1.00 38.83 278 THR D O 1
ATOM 9348 N N . LEU D 1 279 ? 57.604 102.785 6.810 1.00 39.06 279 LEU D N 1
ATOM 9349 C CA . LEU D 1 279 ? 57.996 102.564 8.216 1.00 39.99 279 LEU D CA 1
ATOM 9350 C C . LEU D 1 279 ? 58.690 101.219 8.434 1.00 40.18 279 LEU D C 1
ATOM 9351 O O . LEU D 1 279 ? 59.736 101.175 9.049 1.00 40.34 279 LEU D O 1
ATOM 9354 N N . LEU D 1 280 ? 58.121 100.128 7.900 1.00 40.80 280 LEU D N 1
ATOM 9355 C CA . LEU D 1 280 ? 58.742 98.805 7.997 1.00 40.27 280 LEU D CA 1
ATOM 9356 C C . LEU D 1 280 ? 60.159 98.763 7.383 1.00 39.92 280 LEU D C 1
ATOM 9357 O O . LEU D 1 280 ? 61.095 98.237 8.002 1.00 40.21 280 LEU D O 1
ATOM 9360 N N . GLN D 1 281 ? 60.306 99.323 6.179 1.00 39.38 281 GLN D N 1
ATOM 9361 C CA . GLN D 1 281 ? 61.597 99.321 5.462 1.00 39.19 281 GLN D CA 1
ATOM 9362 C C . GLN D 1 281 ? 62.675 100.072 6.243 1.00 39.51 281 GLN D C 1
ATOM 9363 O O . GLN D 1 281 ? 63.816 99.631 6.344 1.00 39.74 281 GLN D O 1
ATOM 9369 N N . GLN D 1 282 ? 62.301 101.206 6.811 1.00 39.82 282 GLN D N 1
ATOM 9370 C CA . GLN D 1 282 ? 63.265 102.030 7.503 1.00 41.06 282 GLN D CA 1
ATOM 9371 C C . GLN D 1 282 ? 63.517 101.548 8.925 1.00 41.04 282 GLN D C 1
ATOM 9372 O O . GLN D 1 282 ? 64.255 102.217 9.665 1.00 42.34 282 GLN D O 1
ATOM 9378 N N . VAL D 1 283 ? 62.985 100.368 9.286 1.00 39.63 283 VAL D N 1
ATOM 9379 C CA . VAL D 1 283 ? 63.424 99.730 10.505 1.00 38.07 283 VAL D CA 1
ATOM 9380 C C . VAL D 1 283 ? 64.783 99.116 10.175 1.00 35.52 283 VAL D C 1
ATOM 9381 O O . VAL D 1 283 ? 65.000 98.537 9.148 1.00 38.33 283 VAL D O 1
ATOM 9385 N N . ASN D 1 284 ? 65.681 99.289 11.071 1.00 31.95 284 ASN D N 1
ATOM 9386 C CA . ASN D 1 284 ? 67.013 98.887 10.907 1.00 28.12 284 ASN D CA 1
ATOM 9387 C C . ASN D 1 284 ? 67.826 100.016 10.325 1.00 24.52 284 ASN D C 1
ATOM 9388 O O . ASN D 1 284 ? 68.423 99.907 9.334 1.00 22.80 284 ASN D O 1
ATOM 9393 N N . VAL D 1 285 ? 67.816 101.091 11.052 1.00 23.16 285 VAL D N 1
ATOM 9394 C CA . VAL D 1 285 ? 68.389 102.318 10.612 1.00 21.66 285 VAL D CA 1
ATOM 9395 C C . VAL D 1 285 ? 69.843 102.190 10.246 1.00 20.71 285 VAL D C 1
ATOM 9396 O O . VAL D 1 285 ? 70.223 102.442 9.166 1.00 22.75 285 VAL D O 1
ATOM 9400 N N . ILE D 1 286 ? 70.646 101.754 11.170 1.00 20.17 286 ILE D N 1
ATOM 9401 C CA . ILE D 1 286 ? 72.032 101.642 10.878 1.00 20.39 286 ILE D CA 1
ATOM 9402 C C . ILE D 1 286 ? 72.302 100.633 9.787 1.00 18.82 286 ILE D C 1
ATOM 9403 O O . ILE D 1 286 ? 73.009 100.903 8.889 1.00 18.22 286 ILE D O 1
ATOM 9408 N N . GLY D 1 287 ? 71.767 99.437 9.905 1.00 16.78 287 GLY D N 1
ATOM 9409 C CA . GLY D 1 287 ? 72.147 98.460 8.914 1.00 15.31 287 GLY D CA 1
ATOM 9410 C C . GLY D 1 287 ? 71.749 98.904 7.515 1.00 13.99 287 GLY D C 1
ATOM 9411 O O . GLY D 1 287 ? 72.497 98.659 6.584 1.00 13.97 287 GLY D O 1
ATOM 9412 N N . ASN D 1 288 ? 70.566 99.500 7.338 1.00 14.45 288 ASN D N 1
ATOM 9413 C CA . ASN D 1 288 ? 70.124 99.907 5.999 1.00 13.81 288 ASN D CA 1
ATOM 9414 C C . ASN D 1 288 ? 71.018 101.038 5.422 1.00 14.43 288 ASN D C 1
ATOM 9415 O O . ASN D 1 288 ? 71.248 101.140 4.188 1.00 14.50 288 ASN D O 1
ATOM 9420 N N . HIS D 1 289 ? 71.565 101.821 6.351 1.00 13.84 289 HIS D N 1
ATOM 9421 C CA . HIS D 1 289 ? 72.498 102.908 5.952 1.00 12.53 289 HIS D CA 1
ATOM 9422 C C . HIS D 1 289 ? 73.865 102.397 5.532 1.00 13.46 289 HIS D C 1
ATOM 9423 O O . HIS D 1 289 ? 74.639 103.123 4.868 1.00 14.06 289 HIS D O 1
ATOM 9430 N N . LEU D 1 290 ? 74.188 101.126 5.778 1.00 11.06 290 LEU D N 1
ATOM 9431 C CA . LEU D 1 290 ? 75.529 100.631 5.416 1.00 12.87 290 LEU D CA 1
ATOM 9432 C C . LEU D 1 290 ? 75.510 100.033 4.008 1.00 13.07 290 LEU D C 1
ATOM 9433 O O . LEU D 1 290 ? 76.550 99.749 3.480 1.00 14.74 290 LEU D O 1
ATOM 9438 N N . GLN D 1 291 ? 74.337 99.698 3.475 1.00 14.07 291 GLN D N 1
ATOM 9439 C CA . GLN D 1 291 ? 74.227 98.753 2.338 1.00 12.69 291 GLN D CA 1
ATOM 9440 C C . GLN D 1 291 ? 74.198 99.568 1.044 1.00 11.24 291 GLN D C 1
ATOM 9441 O O . GLN D 1 291 ? 73.121 99.938 0.535 1.00 12.04 291 GLN D O 1
ATOM 9447 N N . TYR D 1 292 ? 75.392 99.951 0.542 1.00 10.65 292 TYR D N 1
ATOM 9448 C CA . TYR D 1 292 ? 75.511 100.756 -0.698 1.00 11.32 292 TYR D CA 1
ATOM 9449 C C . TYR D 1 292 ? 76.495 100.074 -1.649 1.00 12.02 292 TYR D C 1
ATOM 9450 O O . TYR D 1 292 ? 77.688 100.471 -1.718 1.00 10.33 292 TYR D O 1
ATOM 9459 N N . PHE D 1 293 ? 76.024 99.051 -2.353 1.00 11.53 293 PHE D N 1
ATOM 9460 C CA . PHE D 1 293 ? 76.845 98.155 -3.196 1.00 9.78 293 PHE D CA 1
ATOM 9461 C C . PHE D 1 293 ? 77.783 97.253 -2.381 1.00 10.81 293 PHE D C 1
ATOM 9462 O O . PHE D 1 293 ? 77.678 96.074 -2.449 1.00 13.33 293 PHE D O 1
ATOM 9470 N N . VAL D 1 294 ? 78.674 97.876 -1.632 1.00 11.66 294 VAL D N 1
ATOM 9471 C CA . VAL D 1 294 ? 79.491 97.242 -0.592 1.00 11.59 294 VAL D CA 1
ATOM 9472 C C . VAL D 1 294 ? 78.980 97.687 0.806 1.00 11.59 294 VAL D C 1
ATOM 9473 O O . VAL D 1 294 ? 78.175 98.601 0.926 1.00 11.62 294 VAL D O 1
ATOM 9477 N N . THR D 1 295 ? 79.432 97.031 1.884 1.00 12.53 295 THR D N 1
ATOM 9478 C CA . THR D 1 295 ? 79.003 97.436 3.205 1.00 12.88 295 THR D CA 1
ATOM 9479 C C . THR D 1 295 ? 79.900 98.642 3.545 1.00 15.13 295 THR D C 1
ATOM 9480 O O . THR D 1 295 ? 81.172 98.548 3.369 1.00 17.76 295 THR D O 1
ATOM 9484 N N . GLU D 1 296 ? 79.268 99.726 3.916 1.00 12.60 296 GLU D N 1
ATOM 9485 C CA . GLU D 1 296 ? 79.998 100.974 4.300 1.00 13.27 296 GLU D CA 1
ATOM 9486 C C . GLU D 1 296 ? 80.157 101.014 5.817 1.00 15.28 296 GLU D C 1
ATOM 9487 O O . GLU D 1 296 ? 79.363 100.386 6.527 1.00 17.53 296 GLU D O 1
ATOM 9493 N N . GLY D 1 297 ? 81.190 101.713 6.300 1.00 13.45 297 GLY D N 1
ATOM 9494 C CA . GLY D 1 297 ? 81.254 101.987 7.731 1.00 13.96 297 GLY D CA 1
ATOM 9495 C C . GLY D 1 297 ? 82.300 101.189 8.466 1.00 17.01 297 GLY D C 1
ATOM 9496 O O . GLY D 1 297 ? 82.613 101.534 9.623 1.00 18.43 297 GLY D O 1
ATOM 9497 N N . VAL D 1 298 ? 82.850 100.124 7.881 1.00 17.75 298 VAL D N 1
ATOM 9498 C CA . VAL D 1 298 ? 83.847 99.312 8.583 1.00 20.55 298 VAL D CA 1
ATOM 9499 C C . VAL D 1 298 ? 84.983 98.995 7.659 1.00 19.27 298 VAL D C 1
ATOM 9500 O O . VAL D 1 298 ? 84.772 98.377 6.611 1.00 21.62 298 VAL D O 1
ATOM 9504 N N . CYS D 1 299 ? 86.196 99.367 8.054 1.00 19.25 299 CYS D N 1
ATOM 9505 C CA . CYS D 1 299 ? 87.374 99.040 7.280 1.00 20.03 299 CYS D CA 1
ATOM 9506 C C . CYS D 1 299 ? 87.550 97.540 7.306 1.00 22.50 299 CYS D C 1
ATOM 9507 O O . CYS D 1 299 ? 87.591 96.929 8.370 1.00 21.42 299 CYS D O 1
ATOM 9510 N N . GLY D 1 300 ? 87.756 96.994 6.137 1.00 23.07 300 GLY D N 1
ATOM 9511 C CA . GLY D 1 300 ? 88.290 95.634 6.052 1.00 27.54 300 GLY D CA 1
ATOM 9512 C C . GLY D 1 300 ? 87.336 94.764 5.315 1.00 30.90 300 GLY D C 1
ATOM 9513 O O . GLY D 1 300 ? 87.727 93.676 4.879 1.00 30.78 300 GLY D O 1
ATOM 9514 N N . ILE D 1 301 ? 86.087 95.232 5.166 1.00 30.74 301 ILE D N 1
ATOM 9515 C CA . ILE D 1 301 ? 85.106 94.459 4.369 1.00 32.89 301 ILE D CA 1
ATOM 9516 C C . ILE D 1 301 ? 84.582 95.248 3.158 1.00 33.13 301 ILE D C 1
ATOM 9517 O O . ILE D 1 301 ? 84.957 96.417 3.069 1.00 30.67 301 ILE D O 1
ATOM 9523 N N . VAL E 1 1 ? 62.692 75.520 -43.491 1.00 34.00 1 VAL E N 1
ATOM 9524 C CA . VAL E 1 1 ? 62.846 75.387 -44.947 1.00 31.09 1 VAL E CA 1
ATOM 9525 C C . VAL E 1 1 ? 63.790 76.360 -45.618 1.00 29.08 1 VAL E C 1
ATOM 9526 O O . VAL E 1 1 ? 64.456 75.992 -46.493 1.00 29.97 1 VAL E O 1
ATOM 9530 N N A TYR E 1 2 ? 63.853 77.608 -45.181 0.50 25.85 2 TYR E N 1
ATOM 9531 N N B TYR E 1 2 ? 63.829 77.698 -45.195 0.50 25.14 2 TYR E N 1
ATOM 9532 C CA A TYR E 1 2 ? 65.028 78.370 -45.340 0.50 22.98 2 TYR E CA 1
ATOM 9533 C CA B TYR E 1 2 ? 65.059 78.448 -45.314 0.50 21.71 2 TYR E CA 1
ATOM 9534 C C A TYR E 1 2 ? 65.941 77.878 -44.196 0.50 21.44 2 TYR E C 1
ATOM 9535 C C B TYR E 1 2 ? 65.954 77.903 -44.186 0.50 20.70 2 TYR E C 1
ATOM 9536 O O A TYR E 1 2 ? 65.640 78.044 -43.064 0.50 19.13 2 TYR E O 1
ATOM 9537 O O B TYR E 1 2 ? 65.645 78.049 -43.007 0.50 18.68 2 TYR E O 1
ATOM 9554 N N . THR E 1 3 ? 67.030 77.225 -44.544 1.00 20.15 3 THR E N 1
ATOM 9555 C CA . THR E 1 3 ? 67.855 76.576 -43.518 1.00 17.50 3 THR E CA 1
ATOM 9556 C C . THR E 1 3 ? 69.183 77.244 -43.496 1.00 17.16 3 THR E C 1
ATOM 9557 O O . THR E 1 3 ? 69.596 77.870 -44.488 1.00 18.22 3 THR E O 1
ATOM 9561 N N . SER E 1 4 ? 69.926 77.134 -42.342 1.00 15.33 4 SER E N 1
ATOM 9562 C CA . SER E 1 4 ? 71.242 77.661 -42.262 1.00 15.89 4 SER E CA 1
ATOM 9563 C C . SER E 1 4 ? 71.940 76.819 -41.197 1.00 11.07 4 SER E C 1
ATOM 9564 O O . SER E 1 4 ? 71.264 76.162 -40.404 1.00 13.93 4 SER E O 1
ATOM 9567 N N . THR E 1 5 ? 73.245 76.953 -41.153 1.00 14.55 5 THR E N 1
ATOM 9568 C CA . THR E 1 5 ? 73.965 76.598 -39.911 1.00 13.28 5 THR E CA 1
ATOM 9569 C C . THR E 1 5 ? 74.803 77.752 -39.381 1.00 14.01 5 THR E C 1
ATOM 9570 O O . THR E 1 5 ? 75.643 77.513 -38.490 1.00 14.88 5 THR E O 1
ATOM 9574 N N . GLU E 1 6 ? 74.534 78.981 -39.821 1.00 12.04 6 GLU E N 1
ATOM 9575 C CA A GLU E 1 6 ? 75.215 80.174 -39.332 0.50 11.82 6 GLU E CA 1
ATOM 9576 C CA B GLU E 1 6 ? 75.267 80.128 -39.306 0.50 11.55 6 GLU E CA 1
ATOM 9577 C C . GLU E 1 6 ? 74.653 80.539 -37.957 1.00 9.70 6 GLU E C 1
ATOM 9578 O O . GLU E 1 6 ? 73.440 80.585 -37.804 1.00 12.25 6 GLU E O 1
ATOM 9589 N N . THR E 1 7 ? 75.509 80.770 -36.999 1.00 9.26 7 THR E N 1
ATOM 9590 C CA . THR E 1 7 ? 75.007 81.375 -35.734 1.00 9.76 7 THR E CA 1
ATOM 9591 C C . THR E 1 7 ? 75.987 82.545 -35.400 1.00 10.33 7 THR E C 1
ATOM 9592 O O . THR E 1 7 ? 77.117 82.705 -35.965 1.00 11.38 7 THR E O 1
ATOM 9596 N N . SER E 1 8 ? 75.600 83.427 -34.426 1.00 9.46 8 SER E N 1
ATOM 9597 C CA . SER E 1 8 ? 76.444 84.547 -34.021 1.00 8.63 8 SER E CA 1
ATOM 9598 C C . SER E 1 8 ? 76.346 84.736 -32.515 1.00 10.10 8 SER E C 1
ATOM 9599 O O . SER E 1 8 ? 75.314 84.451 -31.921 1.00 9.65 8 SER E O 1
ATOM 9602 N N . HIS E 1 9 ? 77.442 85.156 -31.919 1.00 10.12 9 HIS E N 1
ATOM 9603 C CA . HIS E 1 9 ? 77.425 85.445 -30.479 1.00 10.22 9 HIS E CA 1
ATOM 9604 C C . HIS E 1 9 ? 76.698 86.776 -30.153 1.00 10.21 9 HIS E C 1
ATOM 9605 O O . HIS E 1 9 ? 76.383 87.565 -31.025 1.00 11.36 9 HIS E O 1
ATOM 9612 N N . ILE E 1 10 ? 76.407 87.014 -28.871 1.00 9.11 10 ILE E N 1
ATOM 9613 C CA . ILE E 1 10 ? 75.778 88.231 -28.428 1.00 8.77 10 ILE E CA 1
ATOM 9614 C C . ILE E 1 10 ? 76.599 88.911 -27.298 1.00 10.13 10 ILE E C 1
ATOM 9615 O O . ILE E 1 10 ? 77.487 88.269 -26.715 1.00 11.56 10 ILE E O 1
ATOM 9620 N N . ASP E 1 11 ? 76.279 90.198 -27.086 1.00 11.01 11 ASP E N 1
ATOM 9621 C CA . ASP E 1 11 ? 76.897 90.861 -25.949 1.00 11.44 11 ASP E CA 1
ATOM 9622 C C . ASP E 1 11 ? 76.044 90.778 -24.701 1.00 10.38 11 ASP E C 1
ATOM 9623 O O . ASP E 1 11 ? 74.942 90.311 -24.722 1.00 9.00 11 ASP E O 1
ATOM 9628 N N . GLN E 1 12 ? 76.626 91.234 -23.616 1.00 11.04 12 GLN E N 1
ATOM 9629 C CA . GLN E 1 12 ? 75.975 91.116 -22.288 1.00 9.88 12 GLN E CA 1
ATOM 9630 C C . GLN E 1 12 ? 74.695 91.886 -22.233 1.00 10.84 12 GLN E C 1
ATOM 9631 O O . GLN E 1 12 ? 73.742 91.399 -21.598 1.00 9.41 12 GLN E O 1
ATOM 9637 N N . GLU E 1 13 ? 74.641 93.080 -22.848 1.00 9.45 13 GLU E N 1
ATOM 9638 C CA . GLU E 1 13 ? 73.415 93.890 -22.812 1.00 9.29 13 GLU E CA 1
ATOM 9639 C C . GLU E 1 13 ? 72.285 93.091 -23.507 1.00 8.28 13 GLU E C 1
ATOM 9640 O O . GLU E 1 13 ? 71.139 93.061 -23.020 1.00 9.01 13 GLU E O 1
ATOM 9646 N N . SER E 1 14 ? 72.639 92.340 -24.554 1.00 8.67 14 SER E N 1
ATOM 9647 C CA . SER E 1 14 ? 71.617 91.535 -25.215 1.00 7.92 14 SER E CA 1
ATOM 9648 C C . SER E 1 14 ? 71.172 90.377 -24.375 1.00 9.16 14 SER E C 1
ATOM 9649 O O . SER E 1 14 ? 69.990 90.032 -24.242 1.00 8.86 14 SER E O 1
ATOM 9652 N N . TYR E 1 15 ? 72.143 89.746 -23.737 1.00 7.38 15 TYR E N 1
ATOM 9653 C CA . TYR E 1 15 ? 71.799 88.646 -22.838 1.00 7.35 15 TYR E CA 1
ATOM 9654 C C . TYR E 1 15 ? 70.867 89.118 -21.723 1.00 7.85 15 TYR E C 1
ATOM 9655 O O . TYR E 1 15 ? 69.926 88.412 -21.398 1.00 7.43 15 TYR E O 1
ATOM 9664 N N . ASN E 1 16 ? 71.169 90.294 -21.161 1.00 6.83 16 ASN E N 1
ATOM 9665 C CA . ASN E 1 16 ? 70.286 90.802 -20.070 1.00 8.09 16 ASN E CA 1
ATOM 9666 C C . ASN E 1 16 ? 68.883 91.050 -20.541 1.00 8.57 16 ASN E C 1
ATOM 9667 O O . ASN E 1 16 ? 67.921 90.877 -19.758 1.00 8.78 16 ASN E O 1
ATOM 9672 N N . PHE E 1 17 ? 68.762 91.481 -21.792 1.00 6.65 17 PHE E N 1
ATOM 9673 C CA . PHE E 1 17 ? 67.499 91.643 -22.449 1.00 8.88 17 PHE E CA 1
ATOM 9674 C C . PHE E 1 17 ? 66.716 90.373 -22.575 1.00 9.46 17 PHE E C 1
ATOM 9675 O O . PHE E 1 17 ? 65.564 90.326 -22.124 1.00 9.39 17 PHE E O 1
ATOM 9683 N N . PHE E 1 18 ? 67.307 89.293 -23.097 1.00 8.23 18 PHE E N 1
ATOM 9684 C CA . PHE E 1 18 ? 66.579 88.000 -23.139 1.00 7.70 18 PHE E CA 1
ATOM 9685 C C . PHE E 1 18 ? 66.208 87.501 -21.725 1.00 7.60 18 PHE E C 1
ATOM 9686 O O . PHE E 1 18 ? 65.131 87.009 -21.524 1.00 8.07 18 PHE E O 1
ATOM 9694 N N . GLU E 1 19 ? 67.127 87.661 -20.760 1.00 8.24 19 GLU E N 1
ATOM 9695 C CA . GLU E 1 19 ? 66.836 87.210 -19.400 1.00 7.09 19 GLU E CA 1
ATOM 9696 C C . GLU E 1 19 ? 65.638 87.968 -18.837 1.00 6.93 19 GLU E C 1
ATOM 9697 O O . GLU E 1 19 ? 64.839 87.362 -18.110 1.00 7.57 19 GLU E O 1
ATOM 9703 N N . LYS E 1 20 ? 65.541 89.268 -19.069 1.00 6.92 20 LYS E N 1
ATOM 9704 C CA . LYS E 1 20 ? 64.443 90.066 -18.589 1.00 7.24 20 LYS E CA 1
ATOM 9705 C C . LYS E 1 20 ? 63.090 89.427 -19.014 1.00 8.30 20 LYS E C 1
ATOM 9706 O O . LYS E 1 20 ? 62.202 89.254 -18.192 1.00 7.23 20 LYS E O 1
ATOM 9712 N N . TYR E 1 21 ? 62.935 89.086 -20.292 1.00 8.82 21 TYR E N 1
ATOM 9713 C CA . TYR E 1 21 ? 61.640 88.472 -20.767 1.00 8.92 21 TYR E CA 1
ATOM 9714 C C . TYR E 1 21 ? 61.459 87.096 -20.244 1.00 9.14 21 TYR E C 1
ATOM 9715 O O . TYR E 1 21 ? 60.348 86.682 -19.976 1.00 8.92 21 TYR E O 1
ATOM 9724 N N . ALA E 1 22 ? 62.578 86.410 -19.980 1.00 6.84 22 ALA E N 1
ATOM 9725 C CA . ALA E 1 22 ? 62.410 85.108 -19.341 1.00 6.84 22 ALA E CA 1
ATOM 9726 C C . ALA E 1 22 ? 61.827 85.264 -17.958 1.00 7.85 22 ALA E C 1
ATOM 9727 O O . ALA E 1 22 ? 60.988 84.470 -17.513 1.00 8.76 22 ALA E O 1
ATOM 9729 N N . ARG E 1 23 ? 62.282 86.312 -17.240 1.00 6.80 23 ARG E N 1
ATOM 9730 C CA . ARG E 1 23 ? 61.648 86.585 -15.938 1.00 5.64 23 ARG E CA 1
ATOM 9731 C C . ARG E 1 23 ? 60.161 86.938 -16.063 1.00 6.99 23 ARG E C 1
ATOM 9732 O O . ARG E 1 23 ? 59.361 86.463 -15.268 1.00 8.34 23 ARG E O 1
ATOM 9740 N N . LEU E 1 24 ? 59.850 87.826 -16.978 1.00 8.59 24 LEU E N 1
ATOM 9741 C CA . LEU E 1 24 ? 58.447 88.287 -17.065 1.00 9.71 24 LEU E CA 1
ATOM 9742 C C . LEU E 1 24 ? 57.591 87.101 -17.448 1.00 9.49 24 LEU E C 1
ATOM 9743 O O . LEU E 1 24 ? 56.478 86.933 -16.899 1.00 8.80 24 LEU E O 1
ATOM 9748 N N . ALA E 1 25 ? 58.082 86.254 -18.343 1.00 8.14 25 ALA E N 1
ATOM 9749 C CA . ALA E 1 25 ? 57.279 85.021 -18.657 1.00 8.23 25 ALA E CA 1
ATOM 9750 C C . ALA E 1 25 ? 57.052 84.130 -17.460 1.00 10.67 25 ALA E C 1
ATOM 9751 O O . ALA E 1 25 ? 55.985 83.542 -17.279 1.00 11.54 25 ALA E O 1
ATOM 9753 N N . ASN E 1 26 ? 58.100 83.966 -16.638 1.00 9.61 26 ASN E N 1
ATOM 9754 C CA . ASN E 1 26 ? 58.025 83.178 -15.432 1.00 11.22 26 ASN E CA 1
ATOM 9755 C C . ASN E 1 26 ? 56.964 83.701 -14.491 1.00 11.07 26 ASN E C 1
ATOM 9756 O O . ASN E 1 26 ? 56.202 82.917 -13.928 1.00 11.34 26 ASN E O 1
ATOM 9761 N N . ILE E 1 27 ? 56.838 85.002 -14.416 1.00 7.46 27 ILE E N 1
ATOM 9762 C CA . ILE E 1 27 ? 55.855 85.616 -13.528 1.00 9.84 27 ILE E CA 1
ATOM 9763 C C . ILE E 1 27 ? 54.456 85.226 -13.976 1.00 9.04 27 ILE E C 1
ATOM 9764 O O . ILE E 1 27 ? 53.539 85.246 -13.160 1.00 9.87 27 ILE E O 1
ATOM 9769 N N . GLY E 1 28 ? 54.307 84.912 -15.248 1.00 10.41 28 GLY E N 1
ATOM 9770 C CA . GLY E 1 28 ? 52.974 84.410 -15.706 1.00 10.30 28 GLY E CA 1
ATOM 9771 C C . GLY E 1 28 ? 52.482 83.189 -14.973 1.00 11.91 28 GLY E C 1
ATOM 9772 O O . GLY E 1 28 ? 51.230 82.972 -14.866 1.00 12.34 28 GLY E O 1
ATOM 9773 N N . TYR E 1 29 ? 53.403 82.453 -14.394 1.00 9.26 29 TYR E N 1
ATOM 9774 C CA . TYR E 1 29 ? 53.030 81.288 -13.635 1.00 11.38 29 TYR E CA 1
ATOM 9775 C C . TYR E 1 29 ? 52.593 81.639 -12.215 1.00 11.69 29 TYR E C 1
ATOM 9776 O O . TYR E 1 29 ? 52.221 80.814 -11.499 1.00 13.41 29 TYR E O 1
ATOM 9785 N N . CYS E 1 30 ? 52.644 82.921 -11.887 1.00 11.75 30 CYS E N 1
ATOM 9786 C CA . CYS E 1 30 ? 52.163 83.451 -10.582 1.00 12.54 30 CYS E CA 1
ATOM 9787 C C . CYS E 1 30 ? 50.709 83.916 -10.736 1.00 12.80 30 CYS E C 1
ATOM 9788 O O . CYS E 1 30 ? 50.137 84.438 -9.774 1.00 14.23 30 CYS E O 1
ATOM 9791 N N . VAL E 1 31 ? 50.150 83.662 -11.906 1.00 12.21 31 VAL E N 1
ATOM 9792 C CA . VAL E 1 31 ? 48.740 83.956 -12.154 1.00 15.61 31 VAL E CA 1
ATOM 9793 C C . VAL E 1 31 ? 47.947 82.655 -11.957 1.00 15.72 31 VAL E C 1
ATOM 9794 O O . VAL E 1 31 ? 48.196 81.674 -12.647 1.00 19.67 31 VAL E O 1
ATOM 9798 N N . GLY E 1 32 ? 46.898 82.768 -11.150 1.00 18.35 32 GLY E N 1
ATOM 9799 C CA . GLY E 1 32 ? 45.953 81.625 -11.091 1.00 19.62 32 GLY E CA 1
ATOM 9800 C C . GLY E 1 32 ? 45.752 81.180 -9.640 1.00 21.08 32 GLY E C 1
ATOM 9801 O O . GLY E 1 32 ? 46.258 81.766 -8.673 1.00 20.10 32 GLY E O 1
ATOM 9802 N N . PRO E 1 33 ? 44.959 80.123 -9.477 1.00 21.91 33 PRO E N 1
ATOM 9803 C CA . PRO E 1 33 ? 44.599 79.676 -8.158 1.00 21.86 33 PRO E CA 1
ATOM 9804 C C . PRO E 1 33 ? 45.858 79.161 -7.459 1.00 20.93 33 PRO E C 1
ATOM 9805 O O . PRO E 1 33 ? 46.712 78.543 -8.070 1.00 22.42 33 PRO E O 1
ATOM 9809 N N . GLY E 1 34 ? 45.989 79.480 -6.199 1.00 19.68 34 GLY E N 1
ATOM 9810 C CA . GLY E 1 34 ? 47.130 79.045 -5.397 1.00 18.56 34 GLY E CA 1
ATOM 9811 C C . GLY E 1 34 ? 48.376 79.830 -5.554 1.00 19.74 34 GLY E C 1
ATOM 9812 O O . GLY E 1 34 ? 49.393 79.489 -4.929 1.00 19.21 34 GLY E O 1
ATOM 9813 N N A THR E 1 35 ? 48.340 80.853 -6.444 0.50 16.61 35 THR E N 1
ATOM 9814 N N B THR E 1 35 ? 48.303 80.957 -6.263 0.50 16.43 35 THR E N 1
ATOM 9815 C CA A THR E 1 35 ? 49.471 81.749 -6.658 0.50 17.41 35 THR E CA 1
ATOM 9816 C CA B THR E 1 35 ? 49.453 81.791 -6.261 0.50 16.52 35 THR E CA 1
ATOM 9817 C C A THR E 1 35 ? 48.956 83.197 -6.647 0.50 17.43 35 THR E C 1
ATOM 9818 C C B THR E 1 35 ? 48.940 83.225 -6.396 0.50 17.31 35 THR E C 1
ATOM 9819 O O A THR E 1 35 ? 47.732 83.403 -6.785 0.50 15.80 35 THR E O 1
ATOM 9820 O O B THR E 1 35 ? 47.705 83.464 -6.415 0.50 15.64 35 THR E O 1
ATOM 9827 N N . LYS E 1 36 ? 49.874 84.153 -6.474 1.00 17.40 36 LYS E N 1
ATOM 9828 C CA . LYS E 1 36 ? 49.536 85.595 -6.338 1.00 17.25 36 LYS E CA 1
ATOM 9829 C C . LYS E 1 36 ? 50.580 86.489 -6.956 1.00 17.48 36 LYS E C 1
ATOM 9830 O O . LYS E 1 36 ? 51.820 86.239 -6.837 1.00 18.45 36 LYS E O 1
ATOM 9834 N N . ILE E 1 37 ? 50.090 87.514 -7.637 1.00 16.83 37 ILE E N 1
ATOM 9835 C CA . ILE E 1 37 ? 50.882 88.731 -7.862 1.00 14.77 37 ILE E CA 1
ATOM 9836 C C . ILE E 1 37 ? 50.207 89.806 -7.058 1.00 16.02 37 ILE E C 1
ATOM 9837 O O . ILE E 1 37 ? 49.085 90.273 -7.429 1.00 16.62 37 ILE E O 1
ATOM 9842 N N . PHE E 1 38 ? 50.860 90.233 -5.998 1.00 15.79 38 PHE E N 1
ATOM 9843 C CA . PHE E 1 38 ? 50.264 91.292 -5.159 1.00 15.98 38 PHE E CA 1
ATOM 9844 C C . PHE E 1 38 ? 50.593 92.629 -5.786 1.00 16.97 38 PHE E C 1
ATOM 9845 O O . PHE E 1 38 ? 51.639 92.798 -6.461 1.00 15.52 38 PHE E O 1
ATOM 9853 N N . LYS E 1 39 ? 49.689 93.595 -5.643 1.00 17.94 39 LYS E N 1
ATOM 9854 C CA . LYS E 1 39 ? 49.999 94.942 -6.098 1.00 19.28 39 LYS E CA 1
ATOM 9855 C C . LYS E 1 39 ? 51.101 95.568 -5.268 1.00 18.94 39 LYS E C 1
ATOM 9856 O O . LYS E 1 39 ? 51.269 95.257 -4.125 1.00 18.87 39 LYS E O 1
ATOM 9862 N N . PRO E 1 40 ? 51.903 96.473 -5.875 1.00 16.30 40 PRO E N 1
ATOM 9863 C CA . PRO E 1 40 ? 51.861 96.817 -7.298 1.00 16.05 40 PRO E CA 1
ATOM 9864 C C . PRO E 1 40 ? 52.434 95.743 -8.205 1.00 13.38 40 PRO E C 1
ATOM 9865 O O . PRO E 1 40 ? 51.859 95.506 -9.260 1.00 13.51 40 PRO E O 1
ATOM 9869 N N . PHE E 1 41 ? 53.517 95.081 -7.864 1.00 10.97 41 PHE E N 1
ATOM 9870 C CA . PHE E 1 41 ? 54.025 93.999 -8.706 1.00 10.83 41 PHE E CA 1
ATOM 9871 C C . PHE E 1 41 ? 54.987 93.137 -7.888 1.00 12.27 41 PHE E C 1
ATOM 9872 O O . PHE E 1 41 ? 56.132 93.227 -8.008 1.00 11.70 41 PHE E O 1
ATOM 9880 N N . ASN E 1 42 ? 54.409 92.346 -7.013 1.00 12.90 42 ASN E N 1
ATOM 9881 C CA . ASN E 1 42 ? 55.181 91.633 -5.949 1.00 13.40 42 ASN E CA 1
ATOM 9882 C C . ASN E 1 42 ? 54.806 90.152 -5.957 1.00 15.67 42 ASN E C 1
ATOM 9883 O O . ASN E 1 42 ? 53.655 89.758 -5.947 1.00 16.42 42 ASN E O 1
ATOM 9888 N N . CYS E 1 43 ? 55.817 89.300 -6.041 1.00 14.58 43 CYS E N 1
ATOM 9889 C CA . CYS E 1 43 ? 55.568 87.868 -6.148 1.00 14.84 43 CYS E CA 1
ATOM 9890 C C . CYS E 1 43 ? 56.841 87.108 -5.846 1.00 16.62 43 CYS E C 1
ATOM 9891 O O . CYS E 1 43 ? 57.064 86.005 -6.345 1.00 19.28 43 CYS E O 1
ATOM 9894 N N . GLY E 1 44 ? 57.677 87.721 -5.021 1.00 17.48 44 GLY E N 1
ATOM 9895 C CA . GLY E 1 44 ? 58.973 87.145 -4.662 1.00 17.55 44 GLY E CA 1
ATOM 9896 C C . GLY E 1 44 ? 60.090 87.527 -5.599 1.00 17.01 44 GLY E C 1
ATOM 9897 O O . GLY E 1 44 ? 60.068 88.630 -6.164 1.00 15.83 44 GLY E O 1
ATOM 9898 N N . LEU E 1 45 ? 61.024 86.589 -5.803 1.00 16.20 45 LEU E N 1
ATOM 9899 C CA . LEU E 1 45 ? 62.288 86.950 -6.367 1.00 17.80 45 LEU E CA 1
ATOM 9900 C C . LEU E 1 45 ? 62.173 87.475 -7.787 1.00 14.50 45 LEU E C 1
ATOM 9901 O O . LEU E 1 45 ? 62.908 88.445 -8.109 1.00 14.05 45 LEU E O 1
ATOM 9906 N N . GLN E 1 46 ? 61.289 86.938 -8.630 1.00 11.81 46 GLN E N 1
ATOM 9907 C CA . GLN E 1 46 ? 61.363 87.415 -10.039 1.00 11.45 46 GLN E CA 1
ATOM 9908 C C . GLN E 1 46 ? 60.718 88.836 -10.215 1.00 11.30 46 GLN E C 1
ATOM 9909 O O . GLN E 1 46 ? 61.269 89.726 -10.901 1.00 10.51 46 GLN E O 1
ATOM 9915 N N . CYS E 1 47 ? 59.575 89.087 -9.542 1.00 10.80 47 CYS E N 1
ATOM 9916 C CA . CYS E 1 47 ? 58.976 90.429 -9.668 1.00 10.21 47 CYS E CA 1
ATOM 9917 C C . CYS E 1 47 ? 59.857 91.513 -9.005 1.00 9.62 47 CYS E C 1
ATOM 9918 O O . CYS E 1 47 ? 59.758 92.705 -9.374 1.00 10.91 47 CYS E O 1
ATOM 9921 N N . ALA E 1 48 ? 60.741 91.102 -8.075 1.00 10.29 48 ALA E N 1
ATOM 9922 C CA . ALA E 1 48 ? 61.614 92.076 -7.373 1.00 11.50 48 ALA E CA 1
ATOM 9923 C C . ALA E 1 48 ? 62.570 92.753 -8.350 1.00 12.17 48 ALA E C 1
ATOM 9924 O O . ALA E 1 48 ? 63.106 93.812 -8.022 1.00 13.13 48 ALA E O 1
ATOM 9926 N N . HIS E 1 49 ? 62.781 92.145 -9.526 1.00 9.63 49 HIS E N 1
ATOM 9927 C CA . HIS E 1 49 ? 63.655 92.811 -10.564 1.00 8.86 49 HIS E CA 1
ATOM 9928 C C . HIS E 1 49 ? 63.009 93.925 -11.392 1.00 8.59 49 HIS E C 1
ATOM 9929 O O . HIS E 1 49 ? 63.605 94.481 -12.346 1.00 8.59 49 HIS E O 1
ATOM 9936 N N . PHE E 1 50 ? 61.803 94.289 -11.012 1.00 8.95 50 PHE E N 1
ATOM 9937 C CA . PHE E 1 50 ? 60.970 95.173 -11.813 1.00 8.00 50 PHE E CA 1
ATOM 9938 C C . PHE E 1 50 ? 60.412 96.349 -11.026 1.00 8.84 50 PHE E C 1
ATOM 9939 O O . PHE E 1 50 ? 59.280 96.399 -10.757 1.00 11.51 50 PHE E O 1
ATOM 9947 N N . PRO E 1 51 ? 61.294 97.268 -10.670 1.00 11.33 51 PRO E N 1
ATOM 9948 C CA . PRO E 1 51 ? 60.805 98.499 -9.978 1.00 12.06 51 PRO E CA 1
ATOM 9949 C C . PRO E 1 51 ? 59.932 99.354 -10.918 1.00 11.18 51 PRO E C 1
ATOM 9950 O O . PRO E 1 51 ? 60.126 99.359 -12.101 1.00 11.69 51 PRO E O 1
ATOM 9954 N N . ASN E 1 52 ? 58.972 100.062 -10.311 1.00 10.20 52 ASN E N 1
ATOM 9955 C CA . ASN E 1 52 ? 58.115 100.984 -11.050 1.00 9.81 52 ASN E CA 1
ATOM 9956 C C . ASN E 1 52 ? 57.233 100.264 -12.050 1.00 10.48 52 ASN E C 1
ATOM 9957 O O . ASN E 1 52 ? 56.814 100.924 -13.034 1.00 10.51 52 ASN E O 1
ATOM 9962 N N . VAL E 1 53 ? 56.888 98.995 -11.739 1.00 11.52 53 VAL E N 1
ATOM 9963 C CA . VAL E 1 53 ? 55.922 98.245 -12.544 1.00 10.32 53 VAL E CA 1
ATOM 9964 C C . VAL E 1 53 ? 54.609 98.172 -11.773 1.00 11.86 53 VAL E C 1
ATOM 9965 O O . VAL E 1 53 ? 54.620 97.978 -10.547 1.00 12.56 53 VAL E O 1
ATOM 9969 N N . GLU E 1 54 ? 53.503 98.422 -12.489 1.00 10.40 54 GLU E N 1
ATOM 9970 C CA . GLU E 1 54 ? 52.182 98.194 -11.869 1.00 12.39 54 GLU E CA 1
ATOM 9971 C C . GLU E 1 54 ? 51.450 97.118 -12.617 1.00 12.26 54 GLU E C 1
ATOM 9972 O O . GLU E 1 54 ? 51.285 97.218 -13.833 1.00 12.27 54 GLU E O 1
ATOM 9978 N N . LEU E 1 55 ? 50.865 96.168 -11.905 1.00 13.04 55 LEU E N 1
ATOM 9979 C CA . LEU E 1 55 ? 50.010 95.169 -12.488 1.00 11.34 55 LEU E CA 1
ATOM 9980 C C . LEU E 1 55 ? 48.673 95.811 -12.765 1.00 13.66 55 LEU E C 1
ATOM 9981 O O . LEU E 1 55 ? 48.087 96.428 -11.875 1.00 14.68 55 LEU E O 1
ATOM 9986 N N . ILE E 1 56 ? 48.214 95.686 -14.013 1.00 10.47 56 ILE E N 1
ATOM 9987 C CA . ILE E 1 56 ? 46.880 96.243 -14.402 1.00 13.20 56 ILE E CA 1
ATOM 9988 C C . ILE E 1 56 ? 45.773 95.214 -14.187 1.00 13.82 56 ILE E C 1
ATOM 9989 O O . ILE E 1 56 ? 44.737 95.569 -13.550 1.00 12.76 56 ILE E O 1
ATOM 9994 N N A GLU E 1 57 ? 45.947 93.990 -14.700 0.50 14.07 57 GLU E N 1
ATOM 9995 N N B GLU E 1 57 ? 45.950 93.974 -14.635 0.50 14.69 57 GLU E N 1
ATOM 9996 C CA A GLU E 1 57 ? 44.893 92.963 -14.739 0.50 15.14 57 GLU E CA 1
ATOM 9997 C CA B GLU E 1 57 ? 44.881 92.982 -14.537 0.50 16.01 57 GLU E CA 1
ATOM 9998 C C A GLU E 1 57 ? 45.583 91.614 -14.794 0.50 16.44 57 GLU E C 1
ATOM 9999 C C B GLU E 1 57 ? 45.495 91.639 -14.842 0.50 17.08 57 GLU E C 1
ATOM 10000 O O A GLU E 1 57 ? 46.606 91.487 -15.439 0.50 16.54 57 GLU E O 1
ATOM 10001 O O B GLU E 1 57 ? 46.358 91.553 -15.729 0.50 16.90 57 GLU E O 1
ATOM 10012 N N . GLU E 1 58 ? 45.013 90.604 -14.149 1.00 15.91 58 GLU E N 1
ATOM 10013 C CA . GLU E 1 58 ? 45.444 89.211 -14.423 1.00 16.35 58 GLU E CA 1
ATOM 10014 C C . GLU E 1 58 ? 44.245 88.569 -15.103 1.00 15.86 58 GLU E C 1
ATOM 10015 O O . GLU E 1 58 ? 43.082 89.016 -14.864 1.00 17.08 58 GLU E O 1
ATOM 10021 N N . PHE E 1 59 ? 44.461 87.499 -15.859 1.00 14.87 59 PHE E N 1
ATOM 10022 C CA . PHE E 1 59 ? 43.322 86.749 -16.413 1.00 15.35 59 PHE E CA 1
ATOM 10023 C C . PHE E 1 59 ? 43.634 85.281 -16.352 1.00 16.52 59 PHE E C 1
ATOM 10024 O O . PHE E 1 59 ? 44.783 84.900 -16.409 1.00 15.91 59 PHE E O 1
ATOM 10032 N N . HIS E 1 60 ? 42.630 84.430 -16.206 1.00 18.23 60 HIS E N 1
ATOM 10033 C CA . HIS E 1 60 ? 42.846 82.971 -16.114 1.00 17.32 60 HIS E CA 1
ATOM 10034 C C . HIS E 1 60 ? 41.570 82.288 -16.637 1.00 19.22 60 HIS E C 1
ATOM 10035 O O . HIS E 1 60 ? 40.462 82.604 -16.153 1.00 18.00 60 HIS E O 1
ATOM 10042 N N . ASP E 1 61 ? 41.728 81.391 -17.616 1.00 16.05 61 ASP E N 1
ATOM 10043 C CA . ASP E 1 61 ? 40.572 80.536 -18.075 1.00 16.07 61 ASP E CA 1
ATOM 10044 C C . ASP E 1 61 ? 41.046 79.107 -18.104 1.00 17.19 61 ASP E C 1
ATOM 10045 O O . ASP E 1 61 ? 41.973 78.790 -18.841 1.00 16.39 61 ASP E O 1
ATOM 10050 N N . PRO E 1 62 ? 40.376 78.217 -17.354 1.00 17.90 62 PRO E N 1
ATOM 10051 C CA . PRO E 1 62 ? 40.794 76.814 -17.383 1.00 20.27 62 PRO E CA 1
ATOM 10052 C C . PRO E 1 62 ? 39.836 75.894 -18.135 1.00 20.72 62 PRO E C 1
ATOM 10053 O O . PRO E 1 62 ? 39.988 74.675 -18.072 1.00 22.57 62 PRO E O 1
ATOM 10057 N N . ARG E 1 63 ? 38.962 76.474 -18.923 1.00 20.58 63 ARG E N 1
ATOM 10058 C CA . ARG E 1 63 ? 37.867 75.618 -19.514 1.00 22.50 63 ARG E CA 1
ATOM 10059 C C . ARG E 1 63 ? 38.371 74.559 -20.498 1.00 22.56 63 ARG E C 1
ATOM 10060 O O . ARG E 1 63 ? 37.996 73.365 -20.388 1.00 24.55 63 ARG E O 1
ATOM 10068 N N . LEU E 1 64 ? 39.218 74.961 -21.439 1.00 19.53 64 LEU E N 1
ATOM 10069 C CA . LEU E 1 64 ? 39.727 74.080 -22.506 1.00 19.23 64 LEU E CA 1
ATOM 10070 C C . LEU E 1 64 ? 41.252 73.924 -22.459 1.00 19.96 64 LEU E C 1
ATOM 10071 O O . LEU E 1 64 ? 41.974 74.798 -21.848 1.00 17.69 64 LEU E O 1
ATOM 10076 N N . ILE E 1 65 ? 41.745 72.807 -23.016 1.00 16.86 65 ILE E N 1
ATOM 10077 C CA . ILE E 1 65 ? 43.203 72.477 -22.809 1.00 19.76 65 ILE E CA 1
ATOM 10078 C C . ILE E 1 65 ? 44.123 73.546 -23.413 1.00 20.01 65 ILE E C 1
ATOM 10079 O O . ILE E 1 65 ? 45.273 73.692 -22.962 1.00 19.17 65 ILE E O 1
ATOM 10084 N N . PHE E 1 66 ? 43.641 74.258 -24.440 1.00 17.34 66 PHE E N 1
ATOM 10085 C CA . PHE E 1 66 ? 44.373 75.347 -25.060 1.00 17.53 66 PHE E CA 1
ATOM 10086 C C . PHE E 1 66 ? 44.071 76.706 -24.467 1.00 14.67 66 PHE E C 1
ATOM 10087 O O . PHE E 1 66 ? 44.577 77.696 -25.006 1.00 17.04 66 PHE E O 1
ATOM 10095 N N . ASP E 1 67 ? 43.383 76.788 -23.364 1.00 14.00 67 ASP E N 1
ATOM 10096 C CA . ASP E 1 67 ? 43.102 78.113 -22.825 1.00 12.94 67 ASP E CA 1
ATOM 10097 C C . ASP E 1 67 ? 44.286 78.676 -22.049 1.00 12.86 67 ASP E C 1
ATOM 10098 O O . ASP E 1 67 ? 45.237 77.932 -21.737 1.00 13.95 67 ASP E O 1
ATOM 10103 N N . VAL E 1 68 ? 44.205 79.980 -21.762 1.00 12.89 68 VAL E N 1
ATOM 10104 C CA . VAL E 1 68 ? 45.383 80.738 -21.258 1.00 12.59 68 VAL E CA 1
ATOM 10105 C C . VAL E 1 68 ? 45.111 81.497 -19.989 1.00 14.25 68 VAL E C 1
ATOM 10106 O O . VAL E 1 68 ? 43.938 81.859 -19.648 1.00 13.58 68 VAL E O 1
ATOM 10110 N N . SER E 1 69 ? 46.210 81.866 -19.322 1.00 12.23 69 SER E N 1
ATOM 10111 C CA . SER E 1 69 ? 46.174 82.773 -18.191 1.00 12.81 69 SER E CA 1
ATOM 10112 C C . SER E 1 69 ? 47.382 83.759 -18.416 1.00 12.16 69 SER E C 1
ATOM 10113 O O . SER E 1 69 ? 48.219 83.597 -19.281 1.00 13.51 69 SER E O 1
ATOM 10116 N N . GLY E 1 70 ? 47.406 84.794 -17.666 1.00 11.30 70 GLY E N 1
ATOM 10117 C CA . GLY E 1 70 ? 48.544 85.728 -17.818 1.00 10.34 70 GLY E CA 1
ATOM 10118 C C . GLY E 1 70 ? 48.195 87.056 -17.186 1.00 10.37 70 GLY E C 1
ATOM 10119 O O . GLY E 1 70 ? 47.313 87.165 -16.302 1.00 10.28 70 GLY E O 1
ATOM 10120 N N . TYR E 1 71 ? 48.997 88.095 -17.534 1.00 8.51 71 TYR E N 1
ATOM 10121 C CA . TYR E 1 71 ? 48.752 89.406 -16.934 1.00 10.52 71 TYR E CA 1
ATOM 10122 C C . TYR E 1 71 ? 49.169 90.538 -17.869 1.00 9.73 71 TYR E C 1
ATOM 10123 O O . TYR E 1 71 ? 49.886 90.315 -18.870 1.00 9.40 71 TYR E O 1
ATOM 10132 N N . LEU E 1 72 ? 48.663 91.719 -17.554 1.00 9.04 72 LEU E N 1
ATOM 10133 C CA . LEU E 1 72 ? 48.962 92.974 -18.256 1.00 9.85 72 LEU E CA 1
ATOM 10134 C C . LEU E 1 72 ? 49.518 93.900 -17.202 1.00 11.87 72 LEU E C 1
ATOM 10135 O O . LEU E 1 72 ? 48.928 94.068 -16.145 1.00 10.98 72 LEU E O 1
ATOM 10140 N N . ALA E 1 73 ? 50.727 94.433 -17.469 1.00 9.56 73 ALA E N 1
ATOM 10141 C CA . ALA E 1 73 ? 51.334 95.323 -16.535 1.00 11.54 73 ALA E CA 1
ATOM 10142 C C . ALA E 1 73 ? 51.903 96.522 -17.298 1.00 10.20 73 ALA E C 1
ATOM 10143 O O . ALA E 1 73 ? 52.150 96.449 -18.472 1.00 10.85 73 ALA E O 1
ATOM 10145 N N . VAL E 1 74 ? 52.231 97.586 -16.570 1.00 9.87 74 VAL E N 1
ATOM 10146 C CA . VAL E 1 74 ? 52.867 98.741 -17.196 1.00 9.05 74 VAL E CA 1
ATOM 10147 C C . VAL E 1 74 ? 54.180 99.040 -16.458 1.00 8.21 74 VAL E C 1
ATOM 10148 O O . VAL E 1 74 ? 54.192 99.101 -15.237 1.00 8.56 74 VAL E O 1
ATOM 10152 N N . ASP E 1 75 ? 55.257 99.154 -17.217 1.00 7.96 75 ASP E N 1
ATOM 10153 C CA . ASP E 1 75 ? 56.587 99.371 -16.573 1.00 9.03 75 ASP E CA 1
ATOM 10154 C C . ASP E 1 75 ? 56.926 100.845 -16.811 1.00 8.94 75 ASP E C 1
ATOM 10155 O O . ASP E 1 75 ? 57.236 101.274 -17.990 1.00 9.29 75 ASP E O 1
ATOM 10160 N N . HIS E 1 76 ? 56.833 101.655 -15.766 1.00 10.21 76 HIS E N 1
ATOM 10161 C CA . HIS E 1 76 ? 57.110 103.105 -15.934 1.00 11.02 76 HIS E CA 1
ATOM 10162 C C . HIS E 1 76 ? 58.615 103.396 -15.987 1.00 12.47 76 HIS E C 1
ATOM 10163 O O . HIS E 1 76 ? 59.014 104.529 -16.324 1.00 12.08 76 HIS E O 1
ATOM 10170 N N . ALA E 1 77 ? 59.439 102.412 -15.549 1.00 10.42 77 ALA E N 1
ATOM 10171 C CA . ALA E 1 77 ? 60.924 102.639 -15.613 1.00 11.45 77 ALA E CA 1
ATOM 10172 C C . ALA E 1 77 ? 61.459 102.403 -17.002 1.00 13.12 77 ALA E C 1
ATOM 10173 O O . ALA E 1 77 ? 62.302 103.168 -17.475 1.00 13.62 77 ALA E O 1
ATOM 10175 N N . SER E 1 78 ? 60.944 101.414 -17.714 1.00 10.57 78 SER E N 1
ATOM 10176 C CA . SER E 1 78 ? 61.398 101.122 -19.073 1.00 11.32 78 SER E CA 1
ATOM 10177 C C . SER E 1 78 ? 60.449 101.749 -20.159 1.00 12.56 78 SER E C 1
ATOM 10178 O O . SER E 1 78 ? 60.692 101.670 -21.376 1.00 13.62 78 SER E O 1
ATOM 10181 N N . LYS E 1 79 ? 59.324 102.302 -19.655 1.00 12.70 79 LYS E N 1
ATOM 10182 C CA . LYS E 1 79 ? 58.275 102.865 -20.570 1.00 11.65 79 LYS E CA 1
ATOM 10183 C C . LYS E 1 79 ? 57.733 101.848 -21.508 1.00 11.03 79 LYS E C 1
ATOM 10184 O O . LYS E 1 79 ? 57.778 102.029 -22.746 1.00 12.60 79 LYS E O 1
ATOM 10190 N N . GLN E 1 80 ? 57.275 100.741 -20.927 1.00 9.35 80 GLN E N 1
ATOM 10191 C CA . GLN E 1 80 ? 56.696 99.662 -21.685 1.00 7.67 80 GLN E CA 1
ATOM 10192 C C . GLN E 1 80 ? 55.357 99.154 -21.106 1.00 9.02 80 GLN E C 1
ATOM 10193 O O . GLN E 1 80 ? 55.098 99.333 -19.929 1.00 9.40 80 GLN E O 1
ATOM 10199 N N . ILE E 1 81 ? 54.533 98.498 -21.936 1.00 8.79 81 ILE E N 1
ATOM 10200 C CA . ILE E 1 81 ? 53.366 97.735 -21.473 1.00 8.88 81 ILE E CA 1
ATOM 10201 C C . ILE E 1 81 ? 53.687 96.305 -21.744 1.00 9.25 81 ILE E C 1
ATOM 10202 O O . ILE E 1 81 ? 54.107 95.941 -22.868 1.00 11.42 81 ILE E O 1
ATOM 10207 N N . TYR E 1 82 ? 53.492 95.436 -20.750 1.00 8.80 82 TYR E N 1
ATOM 10208 C CA . TYR E 1 82 ? 53.814 94.017 -20.938 1.00 9.20 82 TYR E CA 1
ATOM 10209 C C . TYR E 1 82 ? 52.508 93.273 -20.987 1.00 10.41 82 TYR E C 1
ATOM 10210 O O . TYR E 1 82 ? 51.683 93.440 -20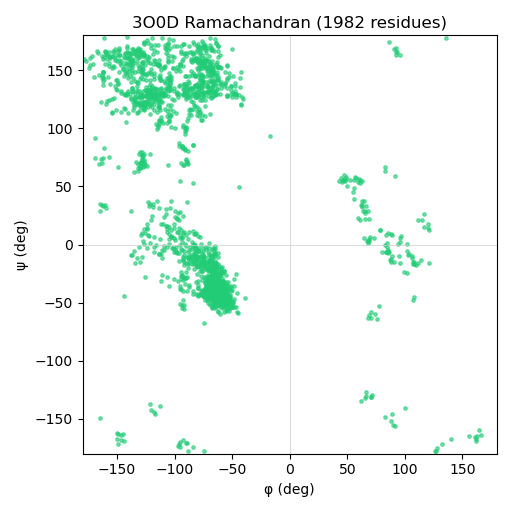.117 1.00 10.32 82 TYR E O 1
ATOM 10219 N N . LEU E 1 83 ? 52.384 92.405 -21.968 1.00 8.19 83 LEU E N 1
ATOM 10220 C CA . LEU E 1 83 ? 51.307 91.387 -21.938 1.00 9.61 83 LEU E CA 1
ATOM 10221 C C . LEU E 1 83 ? 52.072 90.053 -21.886 1.00 10.06 83 LEU E C 1
ATOM 10222 O O . LEU E 1 83 ? 52.869 89.734 -22.803 1.00 10.65 83 LEU E O 1
ATOM 10227 N N . VAL E 1 84 ? 51.761 89.250 -20.859 1.00 9.83 84 VAL E N 1
ATOM 10228 C CA . VAL E 1 84 ? 52.453 88.006 -20.629 1.00 8.24 84 VAL E CA 1
ATOM 10229 C C . VAL E 1 84 ? 51.418 86.891 -20.627 1.00 9.91 84 VAL E C 1
ATOM 10230 O O . VAL E 1 84 ? 50.348 87.031 -19.999 1.00 9.76 84 VAL E O 1
ATOM 10234 N N . ILE E 1 85 ? 51.732 85.787 -21.299 1.00 10.06 85 ILE E N 1
ATOM 10235 C CA . ILE E 1 85 ? 50.723 84.736 -21.447 1.00 9.87 85 ILE E CA 1
ATOM 10236 C C . ILE E 1 85 ? 51.332 83.372 -21.087 1.00 10.86 85 ILE E C 1
ATOM 10237 O O . ILE E 1 85 ? 52.524 83.148 -21.380 1.00 11.10 85 ILE E O 1
ATOM 10242 N N . ARG E 1 86 ? 50.515 82.451 -20.568 1.00 8.99 86 ARG E N 1
ATOM 10243 C CA . ARG E 1 86 ? 50.945 81.061 -20.469 1.00 11.95 86 ARG E CA 1
ATOM 10244 C C . ARG E 1 86 ? 49.717 80.160 -20.605 1.00 12.79 86 ARG E C 1
ATOM 10245 O O . ARG E 1 86 ? 48.573 80.650 -20.547 1.00 13.83 86 ARG E O 1
ATOM 10253 N N . GLY E 1 87 ? 49.983 78.873 -20.811 1.00 11.73 87 GLY E N 1
ATOM 10254 C CA . GLY E 1 87 ? 48.807 77.974 -20.864 1.00 12.02 87 GLY E CA 1
ATOM 10255 C C . GLY E 1 87 ? 48.294 77.775 -19.437 1.00 14.31 87 GLY E C 1
ATOM 10256 O O . GLY E 1 87 ? 49.070 77.740 -18.418 1.00 13.99 87 GLY E O 1
ATOM 10257 N N . THR E 1 88 ? 46.970 77.658 -19.284 1.00 14.02 88 THR E N 1
ATOM 10258 C CA . THR E 1 88 ? 46.382 77.489 -17.954 1.00 15.36 88 THR E CA 1
ATOM 10259 C C . THR E 1 88 ? 46.679 76.100 -17.434 1.00 15.29 88 THR E C 1
ATOM 10260 O O . THR E 1 88 ? 47.015 75.933 -16.219 1.00 16.65 88 THR E O 1
ATOM 10264 N N . HIS E 1 89 ? 46.484 75.097 -18.276 1.00 16.05 89 HIS E N 1
ATOM 10265 C CA . HIS E 1 89 ? 46.670 73.715 -17.813 1.00 17.78 89 HIS E CA 1
ATOM 10266 C C . HIS E 1 89 ? 48.120 73.313 -17.609 1.00 18.54 89 HIS E C 1
ATOM 10267 O O . HIS E 1 89 ? 49.034 73.962 -18.141 1.00 19.51 89 HIS E O 1
ATOM 10274 N N . SER E 1 90 ? 48.341 72.259 -16.828 1.00 20.15 90 SER E N 1
ATOM 10275 C CA . SER E 1 90 ? 49.700 71.757 -16.622 1.00 20.51 90 SER E CA 1
ATOM 10276 C C . SER E 1 90 ? 50.530 71.591 -17.925 1.00 20.56 90 SER E C 1
ATOM 10277 O O . SER E 1 90 ? 50.040 71.199 -19.030 1.00 19.48 90 SER E O 1
ATOM 10280 N N . LEU E 1 91 ? 51.824 71.971 -17.862 1.00 19.61 91 LEU E N 1
ATOM 10281 C CA . LEU E 1 91 ? 52.683 71.837 -19.020 1.00 20.45 91 LEU E CA 1
ATOM 10282 C C . LEU E 1 91 ? 52.638 70.449 -19.539 1.00 19.80 91 LEU E C 1
ATOM 10283 O O . LEU E 1 91 ? 52.588 70.235 -20.705 1.00 19.50 91 LEU E O 1
ATOM 10288 N N . GLU E 1 92 ? 52.696 69.465 -18.668 1.00 20.16 92 GLU E N 1
ATOM 10289 C CA . GLU E 1 92 ? 52.730 68.114 -19.230 1.00 22.88 92 GLU E CA 1
ATOM 10290 C C . GLU E 1 92 ? 51.477 67.772 -20.053 1.00 21.26 92 GLU E C 1
ATOM 10291 O O . GLU E 1 92 ? 51.603 67.213 -21.123 1.00 19.90 92 GLU E O 1
ATOM 10297 N N . ASP E 1 93 ? 50.298 68.119 -19.538 1.00 21.19 93 ASP E N 1
ATOM 10298 C CA . ASP E 1 93 ? 49.077 67.866 -20.271 1.00 21.30 93 ASP E CA 1
ATOM 10299 C C . ASP E 1 93 ? 49.005 68.644 -21.597 1.00 20.22 93 ASP E C 1
ATOM 10300 O O . ASP E 1 93 ? 48.565 68.125 -22.625 1.00 19.41 93 ASP E O 1
ATOM 10305 N N . VAL E 1 94 ? 49.448 69.908 -21.597 1.00 17.79 94 VAL E N 1
ATOM 10306 C CA . VAL E 1 94 ? 49.311 70.676 -22.801 1.00 17.23 94 VAL E CA 1
ATOM 10307 C C . VAL E 1 94 ? 50.306 70.177 -23.846 1.00 16.62 94 VAL E C 1
ATOM 10308 O O . VAL E 1 94 ? 49.998 70.018 -25.062 1.00 15.59 94 VAL E O 1
ATOM 10312 N N . ILE E 1 95 ? 51.565 69.916 -23.422 1.00 16.53 95 ILE E N 1
ATOM 10313 C CA . ILE E 1 95 ? 52.522 69.428 -24.449 1.00 17.91 95 ILE E CA 1
ATOM 10314 C C . ILE E 1 95 ? 52.125 68.043 -24.980 1.00 18.94 95 ILE E C 1
ATOM 10315 O O . ILE E 1 95 ? 52.262 67.792 -26.193 1.00 18.45 95 ILE E O 1
ATOM 10320 N N . THR E 1 96 ? 51.589 67.173 -24.110 1.00 20.15 96 THR E N 1
ATOM 10321 C CA . THR E 1 96 ? 51.181 65.826 -24.608 1.00 22.92 96 THR E CA 1
ATOM 10322 C C . THR E 1 96 ? 50.149 66.055 -25.703 1.00 23.40 96 THR E C 1
ATOM 10323 O O . THR E 1 96 ? 50.298 65.580 -26.825 1.00 24.47 96 THR E O 1
ATOM 10327 N N . ASP E 1 97 ? 49.173 66.884 -25.404 1.00 24.82 97 ASP E N 1
ATOM 10328 C CA . ASP E 1 97 ? 48.127 67.219 -26.395 1.00 26.10 97 ASP E CA 1
ATOM 10329 C C . ASP E 1 97 ? 48.674 67.752 -27.719 1.00 26.34 97 ASP E C 1
ATOM 10330 O O . ASP E 1 97 ? 48.272 67.306 -28.778 1.00 27.45 97 ASP E O 1
ATOM 10335 N N . ILE E 1 98 ? 49.631 68.679 -27.670 1.00 25.62 98 ILE E N 1
ATOM 10336 C CA . ILE E 1 98 ? 50.233 69.233 -28.861 1.00 25.68 98 ILE E CA 1
ATOM 10337 C C . ILE E 1 98 ? 50.968 68.186 -29.727 1.00 27.42 98 ILE E C 1
ATOM 10338 O O . ILE E 1 98 ? 50.906 68.250 -30.973 1.00 26.51 98 ILE E O 1
ATOM 10343 N N . ARG E 1 99 ? 51.625 67.226 -29.061 1.00 28.40 99 ARG E N 1
ATOM 10344 C CA . ARG E 1 99 ? 52.415 66.173 -29.746 1.00 31.55 99 ARG E CA 1
ATOM 10345 C C . ARG E 1 99 ? 51.618 65.011 -30.334 1.00 34.76 99 ARG E C 1
ATOM 10346 O O . ARG E 1 99 ? 52.023 64.429 -31.357 1.00 35.65 99 ARG E O 1
ATOM 10354 N N . ILE E 1 100 ? 50.532 64.614 -29.674 1.00 36.27 100 ILE E N 1
ATOM 10355 C CA . ILE E 1 100 ? 49.840 63.386 -30.116 1.00 39.86 100 ILE E CA 1
ATOM 10356 C C . ILE E 1 100 ? 48.486 63.669 -30.716 1.00 41.99 100 ILE E C 1
ATOM 10357 O O . ILE E 1 100 ? 47.865 62.764 -31.284 1.00 41.94 100 ILE E O 1
ATOM 10362 N N . MET E 1 101 ? 47.984 64.891 -30.559 1.00 43.80 101 MET E N 1
ATOM 10363 C CA . MET E 1 101 ? 46.775 65.233 -31.268 1.00 46.96 101 MET E CA 1
ATOM 10364 C C . MET E 1 101 ? 47.229 65.820 -32.593 1.00 48.31 101 MET E C 1
ATOM 10365 O O . MET E 1 101 ? 48.310 66.432 -32.676 1.00 49.95 101 MET E O 1
ATOM 10370 N N . GLN E 1 102 ? 46.465 65.560 -33.644 1.00 48.67 102 GLN E N 1
ATOM 10371 C CA . GLN E 1 102 ? 46.787 66.101 -34.964 1.00 49.48 102 GLN E CA 1
ATOM 10372 C C . GLN E 1 102 ? 45.819 67.256 -35.191 1.00 48.78 102 GLN E C 1
ATOM 10373 O O . GLN E 1 102 ? 44.607 67.012 -35.360 1.00 49.84 102 GLN E O 1
ATOM 10379 N N . ALA E 1 103 ? 46.324 68.497 -35.185 1.00 46.57 103 ALA E N 1
ATOM 10380 C CA . ALA E 1 103 ? 45.442 69.654 -35.392 1.00 44.72 103 ALA E CA 1
ATOM 10381 C C . ALA E 1 103 ? 45.452 70.112 -36.841 1.00 42.65 103 ALA E C 1
ATOM 10382 O O . ALA E 1 103 ? 46.532 70.223 -37.442 1.00 42.06 103 ALA E O 1
ATOM 10384 N N . PRO E 1 104 ? 44.248 70.413 -37.383 1.00 40.86 104 PRO E N 1
ATOM 10385 C CA . PRO E 1 104 ? 44.160 71.014 -38.696 1.00 38.92 104 PRO E CA 1
ATOM 10386 C C . PRO E 1 104 ? 44.615 72.499 -38.708 1.00 36.80 104 PRO E C 1
ATOM 10387 O O . PRO E 1 104 ? 44.452 73.232 -37.722 1.00 35.55 104 PRO E O 1
ATOM 10391 N N . LEU E 1 105 ? 45.231 72.896 -39.792 1.00 34.54 105 LEU E N 1
ATOM 10392 C CA . LEU E 1 105 ? 45.569 74.256 -40.014 1.00 33.49 105 LEU E CA 1
ATOM 10393 C C . LEU E 1 105 ? 44.355 75.030 -40.515 1.00 33.79 105 LEU E C 1
ATOM 10394 O O . LEU E 1 105 ? 43.666 74.581 -41.360 1.00 35.21 105 LEU E O 1
ATOM 10399 N N . THR E 1 106 ? 44.078 76.165 -39.921 1.00 30.66 106 THR E N 1
ATOM 10400 C CA . THR E 1 106 ? 43.043 77.070 -40.400 1.00 29.95 106 THR E CA 1
ATOM 10401 C C . THR E 1 106 ? 43.570 78.454 -40.667 1.00 27.38 106 THR E C 1
ATOM 10402 O O . THR E 1 106 ? 44.598 78.837 -40.132 1.00 26.70 106 THR E O 1
ATOM 10406 N N . ASN E 1 107 ? 42.847 79.261 -41.438 1.00 24.07 107 ASN E N 1
ATOM 10407 C CA . ASN E 1 107 ? 43.367 80.583 -41.803 1.00 24.42 107 ASN E CA 1
ATOM 10408 C C . ASN E 1 107 ? 43.338 81.520 -40.604 1.00 23.81 107 ASN E C 1
ATOM 10409 O O . ASN E 1 107 ? 42.335 81.560 -39.896 1.00 23.39 107 ASN E O 1
ATOM 10414 N N . PHE E 1 108 ? 44.460 82.208 -40.326 1.00 23.10 108 PHE E N 1
ATOM 10415 C CA . PHE E 1 108 ? 44.544 83.109 -39.187 1.00 25.59 108 PHE E CA 1
ATOM 10416 C C . PHE E 1 108 ? 43.520 84.245 -39.257 1.00 27.56 108 PHE E C 1
ATOM 10417 O O . PHE E 1 108 ? 43.143 84.786 -38.247 1.00 26.86 108 PHE E O 1
ATOM 10425 N N . ASP E 1 109 ? 43.050 84.567 -40.470 1.00 28.71 109 ASP E N 1
ATOM 10426 C CA . ASP E 1 109 ? 42.019 85.612 -40.629 1.00 30.86 109 ASP E CA 1
ATOM 10427 C C . ASP E 1 109 ? 40.652 85.291 -39.990 1.00 29.38 109 ASP E C 1
ATOM 10428 O O . ASP E 1 109 ? 39.772 86.168 -39.880 1.00 31.77 109 ASP E O 1
ATOM 10433 N N . LEU E 1 110 ? 40.486 84.072 -39.519 1.00 27.71 110 LEU E N 1
ATOM 10434 C CA . LEU E 1 110 ? 39.336 83.670 -38.718 1.00 28.29 110 LEU E CA 1
ATOM 10435 C C . LEU E 1 110 ? 39.497 84.008 -37.263 1.00 26.88 110 LEU E C 1
ATOM 10436 O O . LEU E 1 110 ? 38.580 83.720 -36.448 1.00 26.42 110 LEU E O 1
ATOM 10441 N N . ALA E 1 111 ? 40.684 84.562 -36.917 1.00 24.03 111 ALA E N 1
ATOM 10442 C CA . ALA E 1 111 ? 40.972 84.807 -35.500 1.00 24.50 111 ALA E CA 1
ATOM 10443 C C . ALA E 1 111 ? 40.367 86.141 -35.130 1.00 22.13 111 ALA E C 1
ATOM 10444 O O . ALA E 1 111 ? 40.203 87.028 -36.015 1.00 23.08 111 ALA E O 1
ATOM 10446 N N . ALA E 1 112 ? 40.115 86.321 -33.840 1.00 21.19 112 ALA E N 1
ATOM 10447 C CA . ALA E 1 112 ? 39.622 87.592 -33.332 1.00 20.02 112 ALA E CA 1
ATOM 10448 C C . ALA E 1 112 ? 40.428 88.788 -33.773 1.00 19.92 112 ALA E C 1
ATOM 10449 O O . ALA E 1 112 ? 41.688 88.846 -33.698 1.00 18.52 112 ALA E O 1
ATOM 10451 N N . ASN E 1 113 ? 39.716 89.856 -34.166 1.00 16.87 113 ASN E N 1
ATOM 10452 C CA . ASN E 1 113 ? 40.416 91.114 -34.530 1.00 16.46 113 ASN E CA 1
ATOM 10453 C C . ASN E 1 113 ? 41.252 91.104 -35.799 1.00 16.19 113 ASN E C 1
ATOM 10454 O O . ASN E 1 113 ? 41.873 92.095 -36.146 1.00 17.53 113 ASN E O 1
ATOM 10459 N N . ILE E 1 114 ? 41.251 89.995 -36.540 1.00 19.19 114 ILE E N 1
ATOM 10460 C CA . ILE E 1 114 ? 42.086 89.909 -37.756 1.00 19.00 114 ILE E CA 1
ATOM 10461 C C . ILE E 1 114 ? 41.161 90.133 -38.992 1.00 23.84 114 ILE E C 1
ATOM 10462 O O . ILE E 1 114 ? 40.280 89.340 -39.171 1.00 23.61 114 ILE E O 1
ATOM 10467 N N . SER E 1 115 ? 41.350 91.212 -39.741 1.00 25.70 115 SER E N 1
ATOM 10468 C CA . SER E 1 115 ? 40.402 91.478 -40.820 1.00 31.33 115 SER E CA 1
ATOM 10469 C C . SER E 1 115 ? 40.742 90.624 -42.037 1.00 33.55 115 SER E C 1
ATOM 10470 O O . SER E 1 115 ? 41.879 90.150 -42.228 1.00 32.73 115 SER E O 1
ATOM 10473 N N . SER E 1 116 ? 39.722 90.433 -42.864 1.00 37.50 116 SER E N 1
ATOM 10474 C CA . SER E 1 116 ? 39.785 89.546 -44.025 1.00 40.65 116 SER E CA 1
ATOM 10475 C C . SER E 1 116 ? 41.025 89.743 -44.935 1.00 41.81 116 SER E C 1
ATOM 10476 O O . SER E 1 116 ? 41.508 88.755 -45.537 1.00 43.83 116 SER E O 1
ATOM 10479 N N . THR E 1 117 ? 41.562 90.973 -44.997 1.00 41.84 117 THR E N 1
ATOM 10480 C CA . THR E 1 117 ? 42.697 91.303 -45.866 1.00 41.79 117 THR E CA 1
ATOM 10481 C C . THR E 1 117 ? 44.065 91.431 -45.175 1.00 41.63 117 THR E C 1
ATOM 10482 O O . THR E 1 117 ? 45.058 91.876 -45.788 1.00 40.45 117 THR E O 1
ATOM 10486 N N . ALA E 1 118 ? 44.117 91.077 -43.892 1.00 40.49 118 ALA E N 1
ATOM 10487 C CA . ALA E 1 118 ? 45.312 91.350 -43.105 1.00 40.02 118 ALA E CA 1
ATOM 10488 C C . ALA E 1 118 ? 46.369 90.308 -43.404 1.00 40.02 118 ALA E C 1
ATOM 10489 O O . ALA E 1 118 ? 47.568 90.605 -43.353 1.00 39.79 118 ALA E O 1
ATOM 10491 N N . THR E 1 119 ? 45.913 89.098 -43.725 1.00 39.24 119 THR E N 1
ATOM 10492 C CA . THR E 1 119 ? 46.786 87.938 -43.902 1.00 39.45 119 THR E CA 1
ATOM 10493 C C . THR E 1 119 ? 46.914 87.511 -45.368 1.00 39.65 119 THR E C 1
ATOM 10494 O O . THR E 1 119 ? 46.185 87.983 -46.258 1.00 40.59 119 THR E O 1
ATOM 10498 N N . CYS E 1 120 ? 47.854 86.611 -45.623 1.00 38.44 120 CYS E N 1
ATOM 10499 C CA . CYS E 1 120 ? 47.968 85.994 -46.937 1.00 37.03 120 CYS E CA 1
ATOM 10500 C C . CYS E 1 120 ? 46.907 84.896 -47.056 1.00 36.12 120 CYS E C 1
ATOM 10501 O O . CYS E 1 120 ? 46.325 84.422 -46.022 1.00 33.21 120 CYS E O 1
ATOM 10504 N N . ASP E 1 121 ? 46.597 84.508 -48.303 1.00 36.71 121 ASP E N 1
ATOM 10505 C CA . ASP E 1 121 ? 45.593 83.445 -48.586 1.00 37.43 121 ASP E CA 1
ATOM 10506 C C . ASP E 1 121 ? 45.962 82.111 -47.930 1.00 35.96 121 ASP E C 1
ATOM 10507 O O . ASP E 1 121 ? 45.096 81.351 -47.489 1.00 36.40 121 ASP E O 1
ATOM 10512 N N . ASP E 1 122 ? 47.263 81.819 -47.891 1.00 34.76 122 ASP E N 1
ATOM 10513 C CA . ASP E 1 122 ? 47.740 8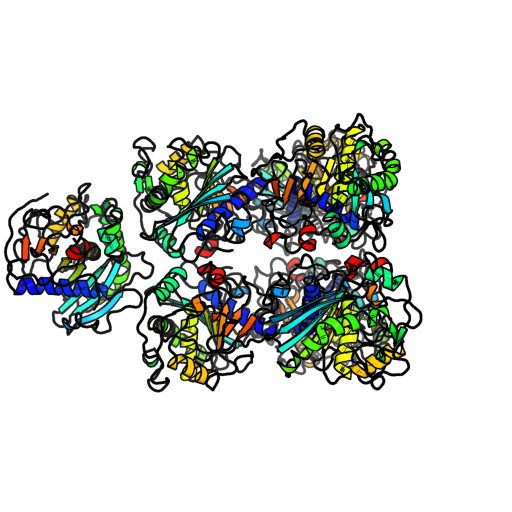0.546 -47.367 1.00 32.87 122 ASP E CA 1
ATOM 10514 C C . ASP E 1 122 ? 48.334 80.684 -45.964 1.00 30.76 122 ASP E C 1
ATOM 10515 O O . ASP E 1 122 ? 49.221 79.909 -45.590 1.00 30.34 122 ASP E O 1
ATOM 10520 N N . CYS E 1 123 ? 47.818 81.628 -45.177 1.00 27.98 123 CYS E N 1
ATOM 10521 C CA A CYS E 1 123 ? 48.391 81.916 -43.852 0.50 26.56 123 CYS E CA 1
ATOM 10522 C CA B CYS E 1 123 ? 48.407 81.894 -43.867 0.50 26.27 123 CYS E CA 1
ATOM 10523 C C . CYS E 1 123 ? 47.672 81.036 -42.855 1.00 24.23 123 CYS E C 1
ATOM 10524 O O . CYS E 1 123 ? 46.690 81.492 -42.191 1.00 25.32 123 CYS E O 1
ATOM 10529 N N . LEU E 1 124 ? 48.134 79.779 -42.748 1.00 21.68 124 LEU E N 1
ATOM 10530 C CA . LEU E 1 124 ? 47.415 78.807 -41.963 1.00 19.63 124 LEU E CA 1
ATOM 10531 C C . LEU E 1 124 ? 48.054 78.471 -40.574 1.00 20.31 124 LEU E C 1
ATOM 10532 O O . LEU E 1 124 ? 49.268 78.377 -40.500 1.00 19.17 124 LEU E O 1
ATOM 10537 N N . VAL E 1 125 ? 47.235 78.273 -39.543 1.00 19.81 125 VAL E N 1
ATOM 10538 C CA . VAL E 1 125 ? 47.770 78.114 -38.156 1.00 18.57 125 VAL E CA 1
ATOM 10539 C C . VAL E 1 125 ? 47.046 76.988 -37.426 1.00 19.14 125 VAL E C 1
ATOM 10540 O O . VAL E 1 125 ? 45.873 76.738 -37.657 1.00 20.30 125 VAL E O 1
ATOM 10544 N N . HIS E 1 126 ? 47.765 76.281 -36.537 1.00 18.77 126 HIS E N 1
ATOM 10545 C CA . HIS E 1 126 ? 47.211 75.188 -35.757 1.00 19.33 126 HIS E CA 1
ATOM 10546 C C . HIS E 1 126 ? 45.952 75.714 -35.136 1.00 21.02 126 HIS E C 1
ATOM 10547 O O . HIS E 1 126 ? 45.960 76.728 -34.446 1.00 17.57 126 HIS E O 1
ATOM 10554 N N . ASN E 1 127 ? 44.830 75.019 -35.324 1.00 21.34 127 ASN E N 1
ATOM 10555 C CA . ASN E 1 127 ? 43.564 75.528 -34.799 1.00 22.82 127 ASN E CA 1
ATOM 10556 C C . ASN E 1 127 ? 43.495 75.669 -33.258 1.00 23.39 127 ASN E C 1
ATOM 10557 O O . ASN E 1 127 ? 42.819 76.615 -32.752 1.00 25.36 127 ASN E O 1
ATOM 10562 N N . GLY E 1 128 ? 44.171 74.765 -32.532 1.00 19.40 128 GLY E N 1
ATOM 10563 C CA . GLY E 1 128 ? 44.363 74.870 -31.076 1.00 19.93 128 GLY E CA 1
ATOM 10564 C C . GLY E 1 128 ? 45.053 76.253 -30.723 1.00 18.94 128 GLY E C 1
ATOM 10565 O O . GLY E 1 128 ? 44.631 76.928 -29.775 1.00 18.72 128 GLY E O 1
ATOM 10566 N N . PHE E 1 129 ? 46.109 76.606 -31.430 1.00 17.26 129 PHE E N 1
ATOM 10567 C CA . PHE E 1 129 ? 46.845 77.848 -31.100 1.00 16.46 129 PHE E CA 1
ATOM 10568 C C . PHE E 1 129 ? 46.016 79.050 -31.445 1.00 17.53 129 PHE E C 1
ATOM 10569 O O . PHE E 1 129 ? 46.127 80.087 -30.801 1.00 16.54 129 PHE E O 1
ATOM 10577 N N . ILE E 1 130 ? 45.167 78.960 -32.505 1.00 17.24 130 ILE E N 1
ATOM 10578 C CA . ILE E 1 130 ? 44.245 80.042 -32.756 1.00 18.03 130 ILE E CA 1
ATOM 10579 C C . ILE E 1 130 ? 43.320 80.230 -31.554 1.00 17.81 130 ILE E C 1
ATOM 10580 O O . ILE E 1 130 ? 43.021 81.367 -31.173 1.00 18.07 130 ILE E O 1
ATOM 10585 N N . GLN E 1 131 ? 42.833 79.144 -30.998 1.00 17.55 131 GLN E N 1
ATOM 10586 C CA . GLN E 1 131 ? 42.025 79.167 -29.768 1.00 18.17 131 GLN E CA 1
ATOM 10587 C C . GLN E 1 131 ? 42.780 79.845 -28.620 1.00 17.68 131 GLN E C 1
ATOM 10588 O O . GLN E 1 131 ? 42.152 80.632 -27.937 1.00 19.52 131 GLN E O 1
ATOM 10590 N N . SER E 1 132 ? 44.053 79.471 -28.378 1.00 16.14 132 SER E N 1
ATOM 10591 C CA A SER E 1 132 ? 44.871 80.120 -27.305 0.50 14.71 132 SER E CA 1
ATOM 10592 C CA B SER E 1 132 ? 44.841 80.125 -27.278 0.50 15.63 132 SER E CA 1
ATOM 10593 C C . SER E 1 132 ? 44.953 81.643 -27.534 1.00 13.74 132 SER E C 1
ATOM 10594 O O . SER E 1 132 ? 44.773 82.429 -26.565 1.00 16.42 132 SER E O 1
ATOM 10599 N N . TYR E 1 133 ? 45.230 82.050 -28.775 1.00 13.84 133 TYR E N 1
ATOM 10600 C CA . TYR E 1 133 ? 45.242 83.474 -29.122 1.00 14.39 133 TYR E CA 1
ATOM 10601 C C . TYR E 1 133 ? 43.834 84.088 -28.898 1.00 16.02 133 TYR E C 1
ATOM 10602 O O . TYR E 1 133 ? 43.705 85.179 -28.357 1.00 13.70 133 TYR E O 1
ATOM 10611 N N . ASN E 1 134 ? 42.791 83.400 -29.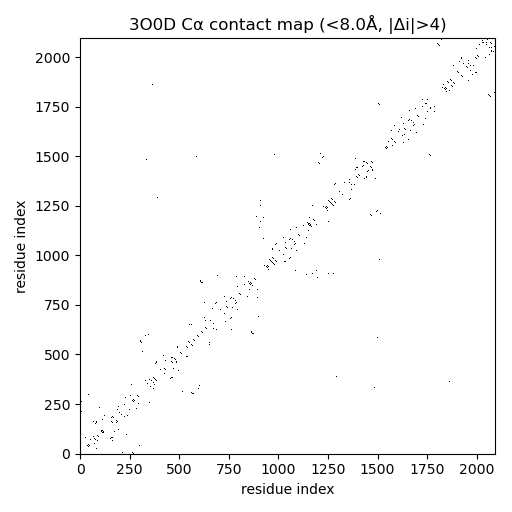377 1.00 15.11 134 ASN E N 1
ATOM 10612 C CA . ASN E 1 134 ? 41.456 83.939 -29.161 1.00 16.65 134 ASN E CA 1
ATOM 10613 C C . ASN E 1 134 ? 41.096 84.096 -27.699 1.00 14.82 134 ASN E C 1
ATOM 10614 O O . ASN E 1 134 ? 40.432 85.085 -27.312 1.00 15.07 134 ASN E O 1
ATOM 10619 N N . ASN E 1 135 ? 41.518 83.141 -26.880 1.00 15.01 135 ASN E N 1
ATOM 10620 C CA . ASN E 1 135 ? 41.221 83.163 -25.443 1.00 15.09 135 ASN E CA 1
ATOM 10621 C C . ASN E 1 135 ? 42.052 84.349 -24.787 1.00 14.78 135 ASN E C 1
ATOM 10622 O O . ASN E 1 135 ? 41.591 84.926 -23.806 1.00 13.42 135 ASN E O 1
ATOM 10627 N N . THR E 1 136 ? 43.208 84.685 -25.356 1.00 13.40 136 THR E N 1
ATOM 10628 C CA . THR E 1 136 ? 43.946 85.862 -24.851 1.00 12.75 136 THR E CA 1
ATOM 10629 C C . THR E 1 136 ? 43.157 87.122 -25.171 1.00 12.41 136 THR E C 1
ATOM 10630 O O . THR E 1 136 ? 42.815 87.898 -24.252 1.00 13.78 136 THR E O 1
ATOM 10634 N N . TYR E 1 137 ? 42.827 87.259 -26.455 1.00 12.13 137 TYR E N 1
ATOM 10635 C CA . TYR E 1 137 ? 42.181 88.465 -26.901 1.00 13.41 137 TYR E CA 1
ATOM 10636 C C . TYR E 1 137 ? 40.842 88.667 -26.167 1.00 14.29 137 TYR E C 1
ATOM 10637 O O . TYR E 1 137 ? 40.513 89.771 -25.779 1.00 14.10 137 TYR E O 1
ATOM 10646 N N . ASN E 1 138 ? 40.058 87.607 -25.992 1.00 15.43 138 ASN E N 1
ATOM 10647 C CA . ASN E 1 138 ? 38.740 87.721 -25.308 1.00 16.34 138 ASN E CA 1
ATOM 10648 C C . ASN E 1 138 ? 38.825 88.062 -23.823 1.00 17.46 138 ASN E C 1
ATOM 10649 O O . ASN E 1 138 ? 37.889 88.590 -23.227 1.00 17.68 138 ASN E O 1
ATOM 10654 N N . GLN E 1 139 ? 39.941 87.668 -23.173 1.00 16.64 139 GLN E N 1
ATOM 10655 C CA . GLN E 1 139 ? 40.123 87.985 -21.778 1.00 16.23 139 GLN E CA 1
ATOM 10656 C C . GLN E 1 139 ? 40.827 89.320 -21.500 1.00 16.19 139 GLN E C 1
ATOM 10657 O O . GLN E 1 139 ? 40.646 89.871 -20.378 1.00 18.89 139 GLN E O 1
ATOM 10663 N N . ILE E 1 140 ? 41.616 89.833 -22.444 1.00 13.96 140 ILE E N 1
ATOM 10664 C CA . ILE E 1 140 ? 42.415 91.031 -22.136 1.00 13.43 140 ILE E CA 1
ATOM 10665 C C . ILE E 1 140 ? 42.460 92.073 -23.225 1.00 13.57 140 ILE E C 1
ATOM 10666 O O . ILE E 1 140 ? 42.989 93.179 -23.006 1.00 12.93 140 ILE E O 1
ATOM 10671 N N . GLY E 1 141 ? 41.945 91.790 -24.439 1.00 13.98 141 GLY E N 1
ATOM 10672 C CA . GLY E 1 141 ? 42.141 92.734 -25.540 1.00 15.06 141 GLY E CA 1
ATOM 10673 C C . GLY E 1 141 ? 41.481 94.085 -25.218 1.00 16.32 141 GLY E C 1
ATOM 10674 O O . GLY E 1 141 ? 42.125 95.111 -25.360 1.00 14.16 141 GLY E O 1
ATOM 10675 N N . PRO E 1 142 ? 40.219 94.097 -24.680 1.00 17.20 142 PRO E N 1
ATOM 10676 C CA . PRO E 1 142 ? 39.588 95.414 -24.383 1.00 17.64 142 PRO E CA 1
ATOM 10677 C C . PRO E 1 142 ? 40.411 96.232 -23.366 1.00 17.48 142 PRO E C 1
ATOM 10678 O O . PRO E 1 142 ? 40.564 97.471 -23.522 1.00 16.36 142 PRO E O 1
ATOM 10682 N N . LYS E 1 143 ? 40.891 95.567 -22.311 1.00 16.36 143 LYS E N 1
ATOM 10683 C CA . LYS E 1 143 ? 41.714 96.283 -21.310 1.00 14.13 143 LYS E CA 1
ATOM 10684 C C . LYS E 1 143 ? 43.004 96.769 -21.902 1.00 15.18 143 LYS E C 1
ATOM 10685 O O . LYS E 1 143 ? 43.435 97.923 -21.687 1.00 14.36 143 LYS E O 1
ATOM 10691 N N . LEU E 1 144 ? 43.601 95.937 -22.736 1.00 14.17 144 LEU E N 1
ATOM 10692 C CA . LEU E 1 144 ? 44.807 96.421 -23.423 1.00 14.15 144 LEU E CA 1
ATOM 10693 C C . LEU E 1 144 ? 44.628 97.654 -24.249 1.00 14.19 144 LEU E C 1
ATOM 10694 O O . LEU E 1 144 ? 45.440 98.542 -24.224 1.00 11.73 144 LEU E O 1
ATOM 10699 N N . ASP E 1 145 ? 43.542 97.744 -25.055 1.00 11.53 145 ASP E N 1
ATOM 10700 C CA . ASP E 1 145 ? 43.393 98.944 -25.796 1.00 12.43 145 ASP E CA 1
ATOM 10701 C C . ASP E 1 145 ? 43.213 100.171 -24.913 1.00 12.09 145 ASP E C 1
ATOM 10702 O O . ASP E 1 145 ? 43.651 101.250 -25.272 1.00 13.02 145 ASP E O 1
ATOM 10707 N N A SER E 1 146 ? 42.607 99.972 -23.749 0.50 13.22 146 SER E N 1
ATOM 10708 N N B SER E 1 146 ? 42.605 100.023 -23.731 0.50 12.56 146 SER E N 1
ATOM 10709 C CA A SER E 1 146 ? 42.473 101.040 -22.805 0.50 13.20 146 SER E CA 1
ATOM 10710 C CA B SER E 1 146 ? 42.519 101.169 -22.840 0.50 11.93 146 SER E CA 1
ATOM 10711 C C A SER E 1 146 ? 43.839 101.483 -22.265 0.50 13.01 146 SER E C 1
ATOM 10712 C C B SER E 1 146 ? 43.889 101.526 -22.291 0.50 12.28 146 SER E C 1
ATOM 10713 O O A SER E 1 146 ? 44.100 102.680 -22.163 0.50 12.56 146 SER E O 1
ATOM 10714 O O B SER E 1 146 ? 44.199 102.707 -22.196 0.50 12.04 146 SER E O 1
ATOM 10719 N N . VAL E 1 147 ? 44.714 100.499 -22.008 1.00 11.41 147 VAL E N 1
ATOM 10720 C CA . VAL E 1 147 ? 46.087 100.823 -21.490 1.00 12.44 147 VAL E CA 1
ATOM 10721 C C . VAL E 1 147 ? 46.952 101.511 -22.590 1.00 11.27 147 VAL E C 1
ATOM 10722 O O . VAL E 1 147 ? 47.674 102.494 -22.377 1.00 12.12 147 VAL E O 1
ATOM 10726 N N . ILE E 1 148 ? 46.831 101.032 -23.799 1.00 12.86 148 ILE E N 1
ATOM 10727 C CA . ILE E 1 148 ? 47.551 101.625 -24.904 1.00 12.59 148 ILE E CA 1
ATOM 10728 C C . ILE E 1 148 ? 47.157 103.118 -25.042 1.00 13.37 148 ILE E C 1
ATOM 10729 O O . ILE E 1 148 ? 47.985 103.970 -25.300 1.00 15.54 148 ILE E O 1
ATOM 10734 N N . GLU E 1 149 ? 45.856 103.411 -24.940 1.00 13.87 149 GLU E N 1
ATOM 10735 C CA . GLU E 1 149 ? 45.367 104.772 -25.061 1.00 15.49 149 GLU E CA 1
ATOM 10736 C C . GLU E 1 149 ? 45.924 105.637 -23.926 1.00 15.09 149 GLU E C 1
ATOM 10737 O O . GLU E 1 149 ? 46.201 106.796 -24.148 1.00 15.43 149 GLU E O 1
ATOM 10743 N N . GLN E 1 150 ? 46.131 105.055 -22.733 1.00 14.48 150 GLN E N 1
ATOM 10744 C CA . GLN E 1 150 ? 46.667 105.792 -21.594 1.00 15.01 150 GLN E CA 1
ATOM 10745 C C . GLN E 1 150 ? 48.148 106.121 -21.729 1.00 13.96 150 GLN E C 1
ATOM 10746 O O . GLN E 1 150 ? 48.644 107.173 -21.232 1.00 12.76 150 GLN E O 1
ATOM 10752 N N . TYR E 1 151 ? 48.852 105.210 -22.405 1.00 11.29 151 TYR E N 1
ATOM 10753 C CA . TYR E 1 151 ? 50.323 105.314 -22.558 1.00 12.45 151 TYR E CA 1
ATOM 10754 C C . TYR E 1 151 ? 50.713 105.055 -24.006 1.00 14.80 151 TYR E C 1
ATOM 10755 O O . TYR E 1 151 ? 51.339 104.035 -24.374 1.00 15.18 151 TYR E O 1
ATOM 10764 N N . PRO E 1 152 ? 50.386 106.026 -24.877 1.00 15.11 152 PRO E N 1
ATOM 10765 C CA . PRO E 1 152 ? 50.525 105.809 -26.316 1.00 15.65 152 PRO E CA 1
ATOM 10766 C C . PRO E 1 152 ? 52.018 105.843 -26.722 1.00 15.46 152 PRO E C 1
ATOM 10767 O O . PRO E 1 152 ? 52.320 105.394 -27.761 1.00 18.88 152 PRO E O 1
ATOM 10771 N N . ASP E 1 153 ? 52.876 106.364 -25.852 1.00 15.01 153 ASP E N 1
ATOM 10772 C CA A ASP E 1 153 ? 54.304 106.429 -26.125 0.50 15.77 153 ASP E CA 1
ATOM 10773 C CA B ASP E 1 153 ? 54.319 106.303 -26.274 0.50 15.44 153 ASP E CA 1
ATOM 10774 C C . ASP E 1 153 ? 55.083 105.212 -25.630 1.00 15.13 153 ASP E C 1
ATOM 10775 O O . ASP E 1 153 ? 56.247 105.051 -25.995 1.00 18.08 153 ASP E O 1
ATOM 10784 N N . TYR E 1 154 ? 54.455 104.369 -24.814 1.00 13.88 154 TYR E N 1
ATOM 10785 C CA . TYR E 1 154 ? 55.157 103.174 -24.292 1.00 13.62 154 TYR E CA 1
ATOM 10786 C C . TYR E 1 154 ? 55.178 102.080 -25.326 1.00 12.43 154 TYR E C 1
ATOM 10787 O O . TYR E 1 154 ? 54.235 101.858 -26.120 1.00 13.96 154 TYR E O 1
ATOM 10796 N N . GLN E 1 155 ? 56.280 101.337 -25.324 1.00 11.71 155 GLN E N 1
ATOM 10797 C CA . GLN E 1 155 ? 56.423 100.240 -26.245 1.00 13.08 155 GLN E CA 1
ATOM 10798 C C . GLN E 1 155 ? 55.644 99.038 -25.708 1.00 13.34 155 GLN E C 1
ATOM 10799 O O . GLN E 1 155 ? 55.795 98.712 -24.559 1.00 12.12 155 GLN E O 1
ATOM 10805 N N . ILE E 1 156 ? 54.793 98.428 -26.517 1.00 9.57 156 ILE E N 1
ATOM 10806 C CA . ILE E 1 156 ? 54.106 97.202 -26.146 1.00 12.19 156 ILE E CA 1
ATOM 10807 C C . ILE E 1 156 ? 55.025 95.995 -26.326 1.00 12.09 156 ILE E C 1
ATOM 10808 O O . ILE E 1 156 ? 55.594 95.812 -27.437 1.00 12.68 156 ILE E O 1
ATOM 10813 N N . ALA E 1 157 ? 55.183 95.161 -25.296 1.00 9.58 157 ALA E N 1
ATOM 10814 C CA . ALA E 1 157 ? 55.991 93.930 -25.502 1.00 10.53 157 ALA E CA 1
ATOM 10815 C C . ALA E 1 157 ? 55.135 92.734 -25.110 1.00 11.06 157 ALA E C 1
ATOM 10816 O O . ALA E 1 157 ? 54.534 92.781 -24.006 1.00 12.77 157 ALA E O 1
ATOM 10818 N N . VAL E 1 158 ? 55.103 91.664 -25.879 1.00 9.58 158 VAL E N 1
ATOM 10819 C CA . VAL E 1 158 ? 54.302 90.551 -25.531 1.00 9.61 158 VAL E CA 1
ATOM 10820 C C . VAL E 1 158 ? 55.247 89.383 -25.389 1.00 10.23 158 VAL E C 1
ATOM 10821 O O . VAL E 1 158 ? 56.103 89.205 -26.260 1.00 10.68 158 VAL E O 1
ATOM 10825 N N . THR E 1 159 ? 55.103 88.621 -24.326 1.00 11.73 159 THR E N 1
ATOM 10826 C CA . THR E 1 159 ? 56.007 87.505 -24.163 1.00 10.73 159 THR E CA 1
ATOM 10827 C C . THR E 1 159 ? 55.277 86.312 -23.610 1.00 10.88 159 THR E C 1
ATOM 10828 O O . THR E 1 159 ? 54.257 86.485 -22.973 1.00 11.07 159 THR E O 1
ATOM 10832 N N . GLY E 1 160 ? 55.820 85.099 -23.727 1.00 10.02 160 GLY E N 1
ATOM 10833 C CA . GLY E 1 160 ? 55.233 83.961 -23.025 1.00 10.07 160 GLY E CA 1
ATOM 10834 C C . GLY E 1 160 ? 56.084 82.726 -23.258 1.00 8.35 160 GLY E C 1
ATOM 10835 O O . GLY E 1 160 ? 56.882 82.654 -24.223 1.00 9.60 160 GLY E O 1
ATOM 10836 N N . HIS E 1 161 ? 55.939 81.784 -22.344 1.00 10.41 161 HIS E N 1
ATOM 10837 C CA . HIS E 1 161 ? 56.672 80.534 -22.431 1.00 9.76 161 HIS E CA 1
ATOM 10838 C C . HIS E 1 161 ? 55.677 79.424 -22.872 1.00 12.04 161 HIS E C 1
ATOM 10839 O O . HIS E 1 161 ? 54.542 79.429 -22.436 1.00 12.41 161 HIS E O 1
ATOM 10846 N N . SER E 1 162 ? 56.158 78.488 -23.696 1.00 10.56 162 SER E N 1
ATOM 10847 C CA . SER E 1 162 ? 55.411 77.239 -24.034 1.00 11.72 162 SER E CA 1
ATOM 10848 C C . SER E 1 162 ? 54.151 77.638 -24.832 1.00 11.99 162 SER E C 1
ATOM 10849 O O . SER E 1 162 ? 54.288 78.399 -25.780 1.00 11.05 162 SER E O 1
ATOM 10852 N N . LEU E 1 163 ? 52.972 77.127 -24.422 1.00 12.68 163 LEU E N 1
ATOM 10853 C CA . LEU E 1 163 ? 51.723 77.531 -25.103 1.00 13.13 163 LEU E CA 1
ATOM 10854 C C . LEU E 1 163 ? 51.597 79.094 -25.087 1.00 13.22 163 LEU E C 1
ATOM 10855 O O . LEU E 1 163 ? 51.068 79.701 -26.051 1.00 12.68 163 LEU E O 1
ATOM 10860 N N . GLY E 1 164 ? 52.066 79.732 -24.015 1.00 11.58 164 GLY E N 1
ATOM 10861 C CA . GLY E 1 164 ? 52.023 81.198 -23.925 1.00 11.26 164 GLY E CA 1
ATOM 10862 C C . GLY E 1 164 ? 52.885 81.829 -25.003 1.00 11.96 164 GLY E C 1
ATOM 10863 O O . GLY E 1 164 ? 52.617 82.918 -25.436 1.00 11.03 164 GLY E O 1
ATOM 10864 N N . GLY E 1 165 ? 53.963 81.191 -25.410 1.00 10.86 165 GLY E N 1
ATOM 10865 C CA . GLY E 1 165 ? 54.738 81.632 -26.566 1.00 11.46 165 GLY E CA 1
ATOM 10866 C C . GLY E 1 165 ? 54.035 81.614 -27.888 1.00 11.81 165 GLY E C 1
ATOM 10867 O O . GLY E 1 165 ? 54.167 82.533 -28.636 1.00 11.31 165 GLY E O 1
ATOM 10868 N N . ALA E 1 166 ? 53.315 80.522 -28.140 1.00 10.99 166 ALA E N 1
ATOM 10869 C CA . ALA E 1 166 ? 52.469 80.459 -29.362 1.00 11.48 166 ALA E CA 1
ATOM 10870 C C . ALA E 1 166 ? 51.417 81.580 -29.278 1.00 9.93 166 ALA E C 1
ATOM 10871 O O . ALA E 1 166 ? 51.250 82.300 -30.275 1.00 11.51 166 ALA E O 1
ATOM 10873 N N . ALA E 1 167 ? 50.713 81.717 -28.150 1.00 11.94 167 ALA E N 1
ATOM 10874 C CA . ALA E 1 167 ? 49.721 82.834 -27.985 1.00 12.26 167 ALA E CA 1
ATOM 10875 C C . ALA E 1 167 ? 50.369 84.195 -28.158 1.00 14.16 167 ALA E C 1
ATOM 10876 O O . ALA E 1 167 ? 49.823 85.038 -28.818 1.00 11.85 167 ALA E O 1
ATOM 10878 N N . ALA E 1 168 ? 51.579 84.394 -27.590 1.00 11.53 168 ALA E N 1
ATOM 10879 C CA . ALA E 1 168 ? 52.245 85.632 -27.737 1.00 11.48 168 ALA E CA 1
ATOM 10880 C C . ALA E 1 168 ? 52.635 85.997 -29.174 1.00 11.66 168 ALA E C 1
ATOM 10881 O O . ALA E 1 168 ? 52.531 87.166 -29.622 1.00 12.03 168 ALA E O 1
ATOM 10883 N N . LEU E 1 169 ? 53.143 85.022 -29.910 1.00 10.90 169 LEU E N 1
ATOM 10884 C CA . LEU E 1 169 ? 53.486 85.314 -31.293 1.00 9.81 169 LEU E CA 1
ATOM 10885 C C . LEU E 1 169 ? 52.185 85.734 -32.091 1.00 10.16 169 LEU E C 1
ATOM 10886 O O . LEU E 1 169 ? 52.200 86.760 -32.805 1.00 11.15 169 LEU E O 1
ATOM 10891 N N . LEU E 1 170 ? 51.161 84.911 -31.942 1.00 12.74 170 LEU E N 1
ATOM 10892 C CA . LEU E 1 170 ? 49.888 85.284 -32.613 1.00 11.95 170 LEU E CA 1
ATOM 10893 C C . LEU E 1 170 ? 49.339 86.655 -32.133 1.00 13.40 170 LEU E C 1
ATOM 10894 O O . LEU E 1 170 ? 48.886 87.475 -32.932 1.00 12.85 170 LEU E O 1
ATOM 10899 N N . PHE E 1 171 ? 49.400 86.946 -30.849 1.00 10.85 171 PHE E N 1
ATOM 10900 C CA . PHE E 1 171 ? 48.918 88.223 -30.363 1.00 11.59 171 PHE E CA 1
ATOM 10901 C C . PHE E 1 171 ? 49.781 89.339 -30.881 1.00 11.56 171 PHE E C 1
ATOM 10902 O O . PHE E 1 171 ? 49.247 90.393 -31.216 1.00 12.34 171 PHE E O 1
ATOM 10910 N N . GLY E 1 172 ? 51.116 89.114 -30.980 1.00 10.09 172 GLY E N 1
ATOM 10911 C CA . GLY E 1 172 ? 52.016 90.107 -31.508 1.00 11.61 172 GLY E CA 1
ATOM 10912 C C . GLY E 1 172 ? 51.657 90.418 -32.969 1.00 13.62 172 GLY E C 1
ATOM 10913 O O . GLY E 1 172 ? 51.636 91.557 -33.413 1.00 12.82 172 GLY E O 1
ATOM 10914 N N . ILE E 1 173 ? 51.363 89.368 -33.719 1.00 12.59 173 ILE E N 1
ATOM 10915 C CA . ILE E 1 173 ? 50.960 89.543 -35.113 1.00 13.31 173 ILE E CA 1
ATOM 10916 C C . ILE E 1 173 ? 49.669 90.350 -35.229 1.00 12.65 173 ILE E C 1
ATOM 10917 O O . ILE E 1 173 ? 49.653 91.303 -36.021 1.00 15.45 173 ILE E O 1
ATOM 10922 N N . ASN E 1 174 ? 48.680 90.041 -34.381 1.00 13.20 174 ASN E N 1
ATOM 10923 C CA . ASN E 1 174 ? 47.401 90.774 -34.331 1.00 13.35 174 ASN E CA 1
ATOM 10924 C C . ASN E 1 174 ? 47.656 92.238 -34.086 1.00 14.29 174 ASN E C 1
ATOM 10925 O O . ASN E 1 174 ? 47.228 93.104 -34.822 1.00 14.23 174 ASN E O 1
ATOM 10930 N N . LEU E 1 175 ? 48.552 92.543 -33.112 1.00 12.08 175 LEU E N 1
ATOM 10931 C CA . LEU E 1 175 ? 48.906 93.923 -32.893 1.00 13.66 175 LEU E CA 1
ATOM 10932 C C . LEU E 1 175 ? 49.616 94.665 -34.045 1.00 14.42 175 LEU E C 1
ATOM 10933 O O . LEU E 1 175 ? 49.339 95.844 -34.369 1.00 17.17 175 LEU E O 1
ATOM 10938 N N . LYS E 1 176 ? 50.520 94.016 -34.728 1.00 14.04 176 LYS E N 1
ATOM 10939 C CA A LYS E 1 176 ? 51.265 94.485 -35.802 0.50 15.28 176 LYS E CA 1
ATOM 10940 C CA B LYS E 1 176 ? 51.234 94.604 -35.735 0.50 15.69 176 LYS E CA 1
ATOM 10941 C C . LYS E 1 176 ? 50.291 94.756 -36.979 1.00 16.08 176 LYS E C 1
ATOM 10942 O O . LYS E 1 176 ? 50.527 95.766 -37.580 1.00 17.05 176 LYS E O 1
ATOM 10953 N N . VAL E 1 177 ? 49.453 93.839 -37.397 1.00 15.57 177 VAL E N 1
ATOM 10954 C CA . VAL E 1 177 ? 48.642 94.096 -38.555 1.00 16.55 177 VAL E CA 1
ATOM 10955 C C . VAL E 1 177 ? 47.594 95.131 -38.255 1.00 19.04 177 VAL E C 1
ATOM 10956 O O . VAL E 1 177 ? 47.041 95.709 -39.143 1.00 19.18 177 VAL E O 1
ATOM 10960 N N . ASN E 1 178 ? 47.328 95.312 -36.972 1.00 16.23 178 ASN E N 1
ATOM 10961 C CA . ASN E 1 178 ? 46.351 96.289 -36.519 1.00 15.48 178 ASN E CA 1
ATOM 10962 C C . ASN E 1 178 ? 46.945 97.621 -36.093 1.00 17.43 178 ASN E C 1
ATOM 10963 O O . ASN E 1 178 ? 46.377 98.332 -35.340 1.00 20.31 178 ASN E O 1
ATOM 10968 N N . GLY E 1 179 ? 48.076 97.956 -36.646 1.00 18.56 179 GLY E N 1
ATOM 10969 C CA . GLY E 1 179 ? 48.596 99.288 -36.530 1.00 20.17 179 GLY E CA 1
ATOM 10970 C C . GLY E 1 179 ? 49.479 99.621 -35.349 1.00 20.45 179 GLY E C 1
ATOM 10971 O O . GLY E 1 179 ? 49.804 100.754 -35.167 1.00 23.57 179 GLY E O 1
ATOM 10972 N N . HIS E 1 180 ? 49.862 98.629 -34.565 1.00 18.97 180 HIS E N 1
ATOM 10973 C CA . HIS E 1 180 ? 50.824 98.831 -33.445 1.00 17.42 180 HIS E CA 1
ATOM 10974 C C . HIS E 1 180 ? 52.206 98.259 -33.816 1.00 18.27 180 HIS E C 1
ATOM 10975 O O . HIS E 1 180 ? 52.381 97.745 -34.947 1.00 19.25 180 HIS E O 1
ATOM 10982 N N . ASP E 1 181 ? 53.190 98.508 -32.957 1.00 16.57 181 ASP E N 1
ATOM 10983 C CA . ASP E 1 181 ? 54.568 98.091 -33.331 1.00 17.54 181 ASP E CA 1
ATOM 10984 C C . ASP E 1 181 ? 55.142 97.294 -32.106 1.00 13.24 181 ASP E C 1
ATOM 10985 O O . ASP E 1 181 ? 55.994 97.786 -31.406 1.00 15.18 181 ASP E O 1
ATOM 10990 N N . PRO E 1 182 ? 54.556 96.168 -31.834 1.00 12.59 182 PRO E N 1
ATOM 10991 C CA . PRO E 1 182 ? 55.018 95.451 -30.644 1.00 13.44 182 PRO E CA 1
ATOM 10992 C C . PRO E 1 182 ? 56.356 94.737 -30.749 1.00 12.72 182 PRO E C 1
ATOM 10993 O O . PRO E 1 182 ? 56.788 94.372 -31.844 1.00 14.94 182 PRO E O 1
ATOM 10997 N N . LEU E 1 183 ? 57.001 94.567 -29.585 1.00 11.41 183 LEU E N 1
ATOM 10998 C CA . LEU E 1 183 ? 58.150 93.664 -29.458 1.00 10.16 183 LEU E CA 1
ATOM 10999 C C . LEU E 1 183 ? 57.552 92.355 -29.052 1.00 8.83 183 LEU E C 1
ATOM 11000 O O . LEU E 1 183 ? 56.690 92.281 -28.128 1.00 11.14 183 LEU E O 1
ATOM 11005 N N . VAL E 1 184 ? 58.036 91.277 -29.699 1.00 9.90 184 VAL E N 1
ATOM 11006 C CA . VAL E 1 184 ? 57.564 89.946 -29.336 1.00 8.96 184 VAL E CA 1
ATOM 11007 C C . VAL E 1 184 ? 58.763 89.070 -28.963 1.00 9.77 184 VAL E C 1
ATOM 11008 O O . VAL E 1 184 ? 59.682 88.918 -29.736 1.00 9.91 184 VAL E O 1
ATOM 11012 N N . VAL E 1 185 ? 58.691 88.471 -27.786 1.00 8.60 185 VAL E N 1
ATOM 11013 C CA . VAL E 1 185 ? 59.776 87.533 -27.362 1.00 8.54 185 VAL E CA 1
ATOM 11014 C C . VAL E 1 185 ? 59.115 86.291 -26.856 1.00 9.85 185 VAL E C 1
ATOM 11015 O O . VAL E 1 185 ? 58.323 86.372 -25.924 1.00 11.82 185 VAL E O 1
ATOM 11019 N N . THR E 1 186 ? 59.311 85.157 -27.553 1.00 8.08 186 THR E N 1
ATOM 11020 C CA . THR E 1 186 ? 58.744 83.897 -27.052 1.00 9.06 186 THR E CA 1
ATOM 11021 C C . THR E 1 186 ? 59.846 82.985 -26.457 1.00 7.42 186 THR E C 1
ATOM 11022 O O . THR E 1 186 ? 61.011 83.142 -26.871 1.00 9.62 186 THR E O 1
ATOM 11026 N N . LEU E 1 187 ? 59.468 82.052 -25.569 1.00 9.93 187 LEU E N 1
ATOM 11027 C CA . LEU E 1 187 ? 60.411 81.102 -25.025 1.00 9.54 187 LEU E CA 1
ATOM 11028 C C . LEU E 1 187 ? 59.804 79.676 -25.113 1.00 8.86 187 LEU E C 1
ATOM 11029 O O . LEU E 1 187 ? 58.665 79.452 -24.678 1.00 9.40 187 LEU E O 1
ATOM 11034 N N . GLY E 1 188 ? 60.533 78.745 -25.694 1.00 8.14 188 GLY E N 1
ATOM 11035 C CA . GLY E 1 188 ? 60.098 77.308 -25.757 1.00 10.94 188 GLY E CA 1
ATOM 11036 C C . GLY E 1 188 ? 58.799 77.262 -26.567 1.00 13.54 188 GLY E C 1
ATOM 11037 O O . GLY E 1 188 ? 57.920 76.497 -26.234 1.00 10.21 188 GLY E O 1
ATOM 11038 N N . GLN E 1 189 ? 58.724 78.089 -27.605 1.00 10.84 189 GLN E N 1
ATOM 11039 C CA . GLN E 1 189 ? 57.442 78.170 -28.358 1.00 12.24 189 GLN E CA 1
ATOM 11040 C C . GLN E 1 189 ? 57.331 77.048 -29.379 1.00 11.60 189 GLN E C 1
ATOM 11041 O O . GLN E 1 189 ? 58.223 76.913 -30.174 1.00 12.24 189 GLN E O 1
ATOM 11047 N N . PRO E 1 190 ? 56.228 76.299 -29.404 1.00 10.68 190 PRO E N 1
ATOM 11048 C CA . PRO E 1 190 ? 56.010 75.306 -30.505 1.00 11.77 190 PRO E CA 1
ATOM 11049 C C . PRO E 1 190 ? 55.838 75.960 -31.859 1.00 13.09 190 PRO E C 1
ATOM 11050 O O . PRO E 1 190 ? 55.654 77.165 -31.991 1.00 13.71 190 PRO E O 1
ATOM 11054 N N . ILE E 1 191 ? 55.918 75.166 -32.913 1.00 12.43 191 ILE E N 1
ATOM 11055 C CA . ILE E 1 191 ? 55.611 75.615 -34.258 1.00 14.23 191 ILE E CA 1
ATOM 11056 C C . ILE E 1 191 ? 54.135 75.920 -34.483 1.00 14.56 191 ILE E C 1
ATOM 11057 O O . ILE E 1 191 ? 53.276 75.167 -34.064 1.00 17.61 191 ILE E O 1
ATOM 11062 N N . VAL E 1 192 ? 53.852 77.126 -34.970 1.00 14.44 192 VAL E N 1
ATOM 11063 C CA . VAL E 1 192 ? 52.509 77.647 -34.910 1.00 15.77 192 VAL E CA 1
ATOM 11064 C C . VAL E 1 192 ? 51.755 77.382 -36.232 1.00 18.11 192 VAL E C 1
ATOM 11065 O O . VAL E 1 192 ? 50.586 77.095 -36.194 1.00 18.47 192 VAL E O 1
ATOM 11069 N N . GLY E 1 193 ? 52.453 77.505 -37.343 1.00 14.62 193 GLY E N 1
ATOM 11070 C CA . GLY E 1 193 ? 51.726 77.475 -38.643 1.00 16.39 193 GLY E CA 1
ATOM 11071 C C . GLY E 1 193 ? 52.497 76.792 -39.739 1.00 16.79 193 GLY E C 1
ATOM 11072 O O . GLY E 1 193 ? 53.494 76.108 -39.533 1.00 15.82 193 GLY E O 1
ATOM 11073 N N . ASN E 1 194 ? 51.974 76.949 -40.952 1.00 18.51 194 ASN E N 1
ATOM 11074 C CA . ASN E 1 194 ? 52.617 76.378 -42.106 1.00 18.61 194 ASN E CA 1
ATOM 11075 C C . ASN E 1 194 ? 53.640 77.284 -42.762 1.00 18.47 194 ASN E C 1
ATOM 11076 O O . ASN E 1 194 ? 54.001 78.397 -42.274 1.00 18.42 194 ASN E O 1
ATOM 11081 N N . ALA E 1 195 ? 54.112 76.875 -43.946 1.00 19.64 195 ALA E N 1
ATOM 11082 C CA . ALA E 1 195 ? 55.067 77.697 -44.684 1.00 19.87 195 ALA E CA 1
ATOM 11083 C C . ALA E 1 195 ? 54.529 79.084 -45.060 1.00 21.37 195 ALA E C 1
ATOM 11084 O O . ALA E 1 195 ? 55.270 80.073 -45.015 1.00 20.73 195 ALA E O 1
ATOM 11086 N N . GLY E 1 196 ? 53.241 79.157 -45.477 1.00 20.83 196 GLY E N 1
ATOM 11087 C CA . GLY E 1 196 ? 52.648 80.439 -45.856 1.00 20.72 196 GLY E CA 1
ATOM 11088 C C . GLY E 1 196 ? 52.683 81.423 -44.687 1.00 19.49 196 GLY E C 1
ATOM 11089 O O . GLY E 1 196 ? 53.090 82.601 -44.852 1.00 20.28 196 GLY E O 1
ATOM 11090 N N . PHE E 1 197 ? 52.229 80.931 -43.539 1.00 19.95 197 PHE E N 1
ATOM 11091 C CA . PHE E 1 197 ? 52.262 81.719 -42.279 1.00 19.13 197 PHE E CA 1
ATOM 11092 C C . PHE E 1 197 ? 53.695 82.130 -41.964 1.00 18.83 197 PHE E C 1
ATOM 11093 O O . PHE E 1 197 ? 53.948 83.324 -41.796 1.00 19.05 197 PHE E O 1
ATOM 11101 N N . ALA E 1 198 ? 54.622 81.171 -41.935 1.00 18.04 198 ALA E N 1
ATOM 11102 C CA . ALA E 1 198 ? 56.050 81.496 -41.582 1.00 16.85 198 ALA E CA 1
ATOM 11103 C C . ALA E 1 198 ? 56.676 82.554 -42.437 1.00 19.45 198 ALA E C 1
ATOM 11104 O O . ALA E 1 198 ? 57.301 83.464 -41.962 1.00 15.33 198 ALA E O 1
ATOM 11106 N N . ASN E 1 199 ? 56.577 82.400 -43.768 1.00 17.13 199 ASN E N 1
ATOM 11107 C CA . ASN E 1 199 ? 57.193 83.365 -44.657 1.00 18.35 199 ASN E CA 1
ATOM 11108 C C . ASN E 1 199 ? 56.503 84.715 -44.593 1.00 16.35 199 ASN E C 1
ATOM 11109 O O . ASN E 1 199 ? 57.174 85.739 -44.725 1.00 16.27 199 ASN E O 1
ATOM 11114 N N . TRP E 1 200 ? 55.206 84.722 -44.326 1.00 16.46 200 TRP E N 1
ATOM 11115 C CA . TRP E 1 200 ? 54.504 85.962 -44.165 1.00 18.36 200 TRP E CA 1
ATOM 11116 C C . TRP E 1 200 ? 54.915 86.675 -42.834 1.00 19.21 200 TRP E C 1
ATOM 11117 O O . TRP E 1 200 ? 55.160 87.899 -42.830 1.00 20.00 200 TRP E O 1
ATOM 11128 N N . VAL E 1 201 ? 55.047 85.886 -41.757 1.00 17.44 201 VAL E N 1
ATOM 11129 C CA . VAL E 1 201 ? 55.553 86.478 -40.492 1.00 15.88 201 VAL E CA 1
ATOM 11130 C C . VAL E 1 201 ? 56.940 87.098 -40.739 1.00 13.93 201 VAL E C 1
ATOM 11131 O O . VAL E 1 201 ? 57.234 88.206 -40.254 1.00 14.29 201 VAL E O 1
ATOM 11135 N N . ASP E 1 202 ? 57.858 86.384 -41.422 1.00 14.28 202 ASP E N 1
ATOM 11136 C CA . ASP E 1 202 ? 59.163 86.923 -41.701 1.00 16.13 202 ASP E CA 1
ATOM 11137 C C . ASP E 1 202 ? 59.041 88.285 -42.480 1.00 17.91 202 ASP E C 1
ATOM 11138 O O . ASP E 1 202 ? 59.690 89.269 -42.139 1.00 16.10 202 ASP E O 1
ATOM 11143 N N . LYS E 1 203 ? 58.221 88.345 -43.529 1.00 17.99 203 LYS E N 1
ATOM 11144 C CA . LYS E 1 203 ? 58.103 89.625 -44.216 1.00 18.32 203 LYS E CA 1
ATOM 11145 C C . LYS E 1 203 ? 57.542 90.742 -43.307 1.00 16.81 203 LYS E C 1
ATOM 11146 O O . LYS E 1 203 ? 58.038 91.896 -43.349 1.00 16.28 203 LYS E O 1
ATOM 11150 N N . LEU E 1 204 ? 56.597 90.348 -42.461 1.00 17.42 204 LEU E N 1
ATOM 11151 C CA . LEU E 1 204 ? 55.883 91.293 -41.585 1.00 18.57 204 LEU E CA 1
ATOM 11152 C C . LEU E 1 204 ? 56.838 91.905 -40.547 1.00 20.35 204 LEU E C 1
ATOM 11153 O O . LEU E 1 204 ? 56.874 93.162 -40.349 1.00 18.84 204 LEU E O 1
ATOM 11158 N N . PHE E 1 205 ? 57.579 91.001 -39.864 1.00 18.16 205 PHE E N 1
ATOM 11159 C CA . PHE E 1 205 ? 58.515 91.457 -38.827 1.00 17.67 205 PHE E CA 1
ATOM 11160 C C . PHE E 1 205 ? 59.897 91.812 -39.293 1.00 18.24 205 PHE E C 1
ATOM 11161 O O . PHE E 1 205 ? 60.529 92.743 -38.706 1.00 19.97 205 PHE E O 1
ATOM 11169 N N . PHE E 1 206 ? 60.457 91.122 -40.305 1.00 16.21 206 PHE E N 1
ATOM 11170 C CA . PHE E 1 206 ? 61.858 91.474 -40.705 1.00 16.82 206 PHE E CA 1
ATOM 11171 C C . PHE E 1 206 ? 61.984 92.170 -42.048 1.00 20.65 206 PHE E C 1
ATOM 11172 O O . PHE E 1 206 ? 63.069 92.645 -42.408 1.00 22.00 206 PHE E O 1
ATOM 11180 N N . GLY E 1 207 ? 60.866 92.295 -42.759 1.00 21.71 207 GLY E N 1
ATOM 11181 C CA . GLY E 1 207 ? 60.886 93.120 -43.977 1.00 20.67 207 GLY E CA 1
ATOM 11182 C C . GLY E 1 207 ? 61.122 92.329 -45.264 1.00 25.31 207 GLY E C 1
ATOM 11183 O O . GLY E 1 207 ? 60.977 92.912 -46.386 1.00 25.26 207 GLY E O 1
ATOM 11184 N N . GLN E 1 208 ? 61.475 91.037 -45.142 1.00 23.89 208 GLN E N 1
ATOM 11185 C CA . GLN E 1 208 ? 61.703 90.201 -46.324 1.00 24.41 208 GLN E CA 1
ATOM 11186 C C . GLN E 1 208 ? 61.760 88.746 -45.941 1.00 24.96 208 GLN E C 1
ATOM 11187 O O . GLN E 1 208 ? 61.960 88.420 -44.760 1.00 21.95 208 GLN E O 1
ATOM 11193 N N . GLU E 1 209 ? 61.652 87.889 -46.929 1.00 23.40 209 GLU E N 1
ATOM 11194 C CA . GLU E 1 209 ? 61.916 86.497 -46.735 1.00 22.13 209 GLU E CA 1
ATOM 11195 C C . GLU E 1 209 ? 63.403 86.234 -46.565 1.00 20.76 209 GLU E C 1
ATOM 11196 O O . GLU E 1 209 ? 64.185 86.974 -47.027 1.00 21.33 209 GLU E O 1
ATOM 11202 N N A ASN E 1 210 ? 63.753 85.091 -45.974 0.50 20.70 210 ASN E N 1
ATOM 11203 N N B ASN E 1 210 ? 63.715 85.119 -45.923 0.50 20.15 210 ASN E N 1
ATOM 11204 C CA A ASN E 1 210 ? 65.154 84.725 -45.708 0.50 19.64 210 ASN E CA 1
ATOM 11205 C CA B ASN E 1 210 ? 65.087 84.752 -45.636 0.50 19.41 210 ASN E CA 1
ATOM 11206 C C A ASN E 1 210 ? 65.935 85.857 -45.011 0.50 17.48 210 ASN E C 1
ATOM 11207 C C B ASN E 1 210 ? 65.927 85.865 -45.014 0.50 17.43 210 ASN E C 1
ATOM 11208 O O A ASN E 1 210 ? 66.970 86.197 -45.397 0.50 16.82 210 ASN E O 1
ATOM 11209 O O B ASN E 1 210 ? 66.963 86.183 -45.415 0.50 17.68 210 ASN E O 1
ATOM 11218 N N . PRO E 1 211 ? 65.368 86.437 -43.995 1.00 16.90 211 PRO E N 1
ATOM 11219 C CA . PRO E 1 211 ? 65.965 87.581 -43.349 1.00 15.01 211 PRO E CA 1
ATOM 11220 C C . PRO E 1 211 ? 67.243 87.280 -42.586 1.00 15.43 211 PRO E C 1
ATOM 11221 O O . PRO E 1 211 ? 67.373 86.229 -42.128 1.00 15.44 211 PRO E O 1
ATOM 11225 N N . ASP E 1 212 ? 68.128 88.254 -42.534 1.00 15.02 212 ASP E N 1
ATOM 11226 C CA . ASP E 1 212 ? 69.350 88.231 -41.740 1.00 15.70 212 ASP E CA 1
ATOM 11227 C C . ASP E 1 212 ? 68.897 88.507 -40.289 1.00 15.05 212 ASP E C 1
ATOM 11228 O O . ASP E 1 212 ? 68.502 89.646 -39.928 1.00 14.84 212 ASP E O 1
ATOM 11233 N N . VAL E 1 213 ? 68.935 87.466 -39.469 1.00 12.57 213 VAL E N 1
ATOM 11234 C CA . VAL E 1 213 ? 68.482 87.636 -38.065 1.00 11.45 213 VAL E CA 1
ATOM 11235 C C . VAL E 1 213 ? 69.676 87.326 -37.120 1.00 11.45 213 VAL E C 1
ATOM 11236 O O . VAL E 1 213 ? 69.479 86.802 -36.024 1.00 12.95 213 VAL E O 1
ATOM 11240 N N . SER E 1 214 ? 70.885 87.628 -37.585 1.00 12.42 214 SER E N 1
ATOM 11241 C CA . SER E 1 214 ? 72.059 87.424 -36.742 1.00 11.88 214 SER E CA 1
ATOM 11242 C C . SER E 1 214 ? 72.284 88.429 -35.643 1.00 12.00 214 SER E C 1
ATOM 11243 O O . SER E 1 214 ? 73.186 88.194 -34.827 1.00 13.27 214 SER E O 1
ATOM 11246 N N . LYS E 1 215 ? 71.598 89.584 -35.656 1.00 13.01 215 LYS E N 1
ATOM 11247 C CA . LYS E 1 215 ? 71.920 90.641 -34.670 1.00 12.67 215 LYS E CA 1
ATOM 11248 C C . LYS E 1 215 ? 70.739 90.978 -33.823 1.00 11.89 215 LYS E C 1
ATOM 11249 O O . LYS E 1 215 ? 69.589 90.915 -34.282 1.00 13.39 215 LYS E O 1
ATOM 11255 N N . VAL E 1 216 ? 71.057 91.416 -32.581 1.00 10.94 216 VAL E N 1
ATOM 11256 C CA . VAL E 1 216 ? 70.096 92.042 -31.696 1.00 11.84 216 VAL E CA 1
ATOM 11257 C C . VAL E 1 216 ? 70.210 93.539 -31.966 1.00 14.54 216 VAL E C 1
ATOM 11258 O O . VAL E 1 216 ? 71.305 94.074 -32.150 1.00 16.14 216 VAL E O 1
ATOM 11262 N N . SER E 1 217 ? 69.076 94.219 -32.021 1.00 16.48 217 SER E N 1
ATOM 11263 C CA . SER E 1 217 ? 69.116 95.660 -32.241 1.00 18.21 217 SER E CA 1
ATOM 11264 C C . SER E 1 217 ? 67.813 96.278 -31.741 1.00 19.55 217 SER E C 1
ATOM 11265 O O . SER E 1 217 ? 66.850 95.568 -31.549 1.00 17.44 217 SER E O 1
ATOM 11268 N N . LYS E 1 218 ? 67.860 97.596 -31.475 1.00 20.24 218 LYS E N 1
ATOM 11269 C CA . LYS E 1 218 ? 66.710 98.298 -30.978 1.00 22.57 218 LYS E CA 1
ATOM 11270 C C . LYS E 1 218 ? 65.551 98.187 -31.929 1.00 21.03 218 LYS E C 1
ATOM 11271 O O . LYS E 1 218 ? 64.370 98.134 -31.458 1.00 24.16 218 LYS E O 1
ATOM 11277 N N . ASP E 1 219 ? 65.798 98.137 -33.245 1.00 20.30 219 ASP E N 1
ATOM 11278 C CA A ASP E 1 219 ? 64.769 98.091 -34.302 0.50 20.14 219 ASP E CA 1
ATOM 11279 C CA B ASP E 1 219 ? 64.605 98.124 -34.108 0.50 20.19 219 ASP E CA 1
ATOM 11280 C C . ASP E 1 219 ? 64.078 96.732 -34.531 1.00 19.45 219 ASP E C 1
ATOM 11281 O O . ASP E 1 219 ? 63.030 96.638 -35.224 1.00 18.99 219 ASP E O 1
ATOM 11290 N N . ARG E 1 220 ? 64.743 95.661 -34.066 1.00 15.41 220 ARG E N 1
ATOM 11291 C CA . ARG E 1 220 ? 64.235 94.351 -34.292 1.00 13.43 220 ARG E CA 1
ATOM 11292 C C . ARG E 1 220 ? 63.112 94.008 -33.309 1.00 12.05 220 ARG E C 1
ATOM 11293 O O . ARG E 1 220 ? 63.191 94.348 -32.132 1.00 13.64 220 ARG E O 1
ATOM 11301 N N . LYS E 1 221 ? 62.066 93.355 -33.770 1.00 10.37 221 LYS E N 1
ATOM 11302 C CA . LYS E 1 221 ? 60.891 93.193 -32.934 1.00 10.13 221 LYS E CA 1
ATOM 11303 C C . LYS E 1 221 ? 60.431 91.762 -32.684 1.00 10.29 221 LYS E C 1
ATOM 11304 O O . LYS E 1 221 ? 59.337 91.520 -32.098 1.00 10.44 221 LYS E O 1
ATOM 11310 N N . LEU E 1 222 ? 61.242 90.792 -33.121 1.00 10.56 222 LEU E N 1
ATOM 11311 C CA . LEU E 1 222 ? 60.804 89.422 -32.945 1.00 9.56 222 LEU E CA 1
ATOM 11312 C C . LEU E 1 222 ? 62.010 88.514 -32.581 1.00 10.26 222 LEU E C 1
ATOM 11313 O O . LEU E 1 222 ? 63.040 88.555 -33.246 1.00 9.19 222 LEU E O 1
ATOM 11318 N N . TYR E 1 223 ? 61.841 87.728 -31.497 1.00 10.83 223 TYR E N 1
ATOM 11319 C CA . TYR E 1 223 ? 62.878 86.725 -31.015 1.00 9.85 223 TYR E CA 1
ATOM 11320 C C . TYR E 1 223 ? 62.182 85.513 -30.475 1.00 9.54 223 TYR E C 1
ATOM 11321 O O . TYR E 1 223 ? 61.206 85.621 -29.627 1.00 10.73 223 TYR E O 1
ATOM 11330 N N . ARG E 1 224 ? 62.606 84.333 -30.943 1.00 9.14 224 ARG E N 1
ATOM 11331 C CA . ARG E 1 224 ? 62.056 83.102 -30.453 1.00 7.79 224 ARG E CA 1
ATOM 11332 C C . ARG E 1 224 ? 63.184 82.404 -29.719 1.00 8.85 224 ARG E C 1
ATOM 11333 O O . ARG E 1 224 ? 64.141 81.891 -30.325 1.00 10.00 224 ARG E O 1
ATOM 11341 N N . ILE E 1 225 ? 63.097 82.398 -28.401 1.00 7.07 225 ILE E N 1
ATOM 11342 C CA . ILE E 1 225 ? 64.217 81.826 -27.646 1.00 9.29 225 ILE E CA 1
ATOM 11343 C C . ILE E 1 225 ? 63.961 80.336 -27.506 1.00 8.68 225 ILE E C 1
ATOM 11344 O O . ILE E 1 225 ? 62.812 79.924 -27.180 1.00 9.84 225 ILE E O 1
ATOM 11349 N N . THR E 1 226 ? 65.000 79.521 -27.768 1.00 7.44 226 THR E N 1
ATOM 11350 C CA . THR E 1 226 ? 64.854 78.039 -27.666 1.00 8.05 226 THR E CA 1
ATOM 11351 C C . THR E 1 226 ? 66.024 77.529 -26.845 1.00 10.02 226 THR E C 1
ATOM 11352 O O . THR E 1 226 ? 67.016 78.218 -26.685 1.00 10.85 226 THR E O 1
ATOM 11356 N N . HIS E 1 227 ? 65.926 76.297 -26.379 1.00 10.13 227 HIS E N 1
ATOM 11357 C CA . HIS E 1 227 ? 66.969 75.789 -25.433 1.00 9.44 227 HIS E CA 1
ATOM 11358 C C . HIS E 1 227 ? 67.368 74.443 -25.915 1.00 10.76 227 HIS E C 1
ATOM 11359 O O . HIS E 1 227 ? 66.514 73.614 -26.225 1.00 10.56 227 HIS E O 1
ATOM 11366 N N . ARG E 1 228 ? 68.672 74.188 -25.911 1.00 11.27 228 ARG E N 1
ATOM 11367 C CA . ARG E 1 228 ? 69.202 72.870 -26.228 1.00 10.46 228 ARG E CA 1
ATOM 11368 C C . ARG E 1 228 ? 68.447 71.773 -25.479 1.00 11.72 228 ARG E C 1
ATOM 11369 O O . ARG E 1 228 ? 68.269 71.835 -24.263 1.00 12.94 228 ARG E O 1
ATOM 11377 N N . GLY E 1 229 ? 68.010 70.773 -26.233 1.00 11.11 229 GLY E N 1
ATOM 11378 C CA . GLY E 1 229 ? 67.264 69.612 -25.711 1.00 11.22 229 GLY E CA 1
ATOM 11379 C C . GLY E 1 229 ? 65.743 69.795 -25.632 1.00 13.89 229 GLY E C 1
ATOM 11380 O O . GLY E 1 229 ? 64.997 68.818 -25.324 1.00 14.32 229 GLY E O 1
ATOM 11381 N N . ASP E 1 230 ? 65.244 71.018 -25.725 1.00 10.51 230 ASP E N 1
ATOM 11382 C CA . ASP E 1 230 ? 63.831 71.200 -25.516 1.00 9.20 230 ASP E CA 1
ATOM 11383 C C . ASP E 1 230 ? 63.086 70.807 -26.832 1.00 9.75 230 ASP E C 1
ATOM 11384 O O . ASP E 1 230 ? 63.339 71.416 -27.846 1.00 10.32 230 ASP E O 1
ATOM 11389 N N . ILE E 1 231 ? 62.222 69.785 -26.759 1.00 11.07 231 ILE E N 1
ATOM 11390 C CA . ILE E 1 231 ? 61.559 69.360 -27.977 1.00 12.83 231 ILE E CA 1
ATOM 11391 C C . ILE E 1 231 ? 60.362 70.242 -28.316 1.00 14.84 231 ILE E C 1
ATOM 11392 O O . ILE E 1 231 ? 59.834 70.138 -29.419 1.00 12.14 231 ILE E O 1
ATOM 11397 N N . VAL E 1 232 ? 59.904 71.084 -27.400 1.00 12.88 232 VAL E N 1
ATOM 11398 C CA . VAL E 1 232 ? 58.662 71.857 -27.680 1.00 13.30 232 VAL E CA 1
ATOM 11399 C C . VAL E 1 232 ? 58.805 72.790 -28.916 1.00 12.76 232 VAL E C 1
ATOM 11400 O O . VAL E 1 232 ? 57.855 72.826 -29.735 1.00 12.33 232 VAL E O 1
ATOM 11404 N N . PRO E 1 233 ? 59.927 73.427 -29.116 1.00 11.30 233 PRO E N 1
ATOM 11405 C CA . PRO E 1 233 ? 60.092 74.194 -30.341 1.00 12.12 233 PRO E CA 1
ATOM 11406 C C . PRO E 1 233 ? 60.222 73.321 -31.597 1.00 13.60 233 PRO E C 1
ATOM 11407 O O . PRO E 1 233 ? 60.403 73.873 -32.622 1.00 16.39 233 PRO E O 1
ATOM 11411 N N . GLN E 1 234 ? 60.158 72.001 -31.483 1.00 14.01 234 GLN E N 1
ATOM 11412 C CA . GLN E 1 234 ? 60.323 71.149 -32.661 1.00 14.63 234 GLN E CA 1
ATOM 11413 C C . GLN E 1 234 ? 59.017 70.469 -32.952 1.00 16.12 234 GLN E C 1
ATOM 11414 O O . GLN E 1 234 ? 58.972 69.602 -33.849 1.00 17.71 234 GLN E O 1
ATOM 11420 N N . VAL E 1 235 ? 57.977 70.800 -32.215 1.00 15.29 235 VAL E N 1
ATOM 11421 C CA . VAL E 1 235 ? 56.677 70.170 -32.459 1.00 17.06 235 VAL E CA 1
ATOM 11422 C C . VAL E 1 235 ? 55.662 71.291 -32.686 1.00 18.71 235 VAL E C 1
ATOM 11423 O O . VAL E 1 235 ? 55.856 72.428 -32.281 1.00 15.75 235 VAL E O 1
ATOM 11427 N N . PRO E 1 236 ? 54.543 70.983 -33.337 1.00 21.02 236 PRO E N 1
ATOM 11428 C CA . PRO E 1 236 ? 54.086 69.716 -33.911 1.00 24.65 236 PRO E CA 1
ATOM 11429 C C . PRO E 1 236 ? 55.040 69.369 -35.022 1.00 27.86 236 PRO E C 1
ATOM 11430 O O . PRO E 1 236 ? 55.429 70.260 -35.785 1.00 29.21 236 PRO E O 1
ATOM 11434 N N . PHE E 1 237 ? 55.404 68.093 -35.126 1.00 33.01 237 PHE E N 1
ATOM 11435 C CA . PHE E 1 237 ? 56.339 67.631 -36.148 1.00 36.85 237 PHE E CA 1
ATOM 11436 C C . PHE E 1 237 ? 55.643 66.861 -37.270 1.00 39.34 237 PHE E C 1
ATOM 11437 O O . PHE E 1 237 ? 55.824 65.652 -37.415 1.00 40.67 237 PHE E O 1
ATOM 11440 N N . TRP E 1 238 ? 54.852 67.577 -38.061 1.00 41.25 238 TRP E N 1
ATOM 11441 C CA . TRP E 1 238 ? 54.183 67.024 -39.190 1.00 42.39 238 TRP E CA 1
ATOM 11442 C C . TRP E 1 238 ? 53.700 67.972 -40.215 1.00 42.85 238 TRP E C 1
ATOM 11443 O O . TRP E 1 238 ? 53.844 69.147 -40.118 1.00 43.03 238 TRP E O 1
ATOM 11454 N N . ASP E 1 239 ? 53.145 67.326 -41.235 1.00 41.93 239 ASP E N 1
ATOM 11455 C CA . ASP E 1 239 ? 52.824 67.882 -42.529 1.00 40.66 239 ASP E CA 1
ATOM 11456 C C . ASP E 1 239 ? 52.783 69.385 -42.577 1.00 38.55 239 ASP E C 1
ATOM 11457 O O . ASP E 1 239 ? 51.744 69.991 -42.316 1.00 40.02 239 ASP E O 1
ATOM 11459 N N . GLY E 1 240 ? 53.899 70.000 -42.948 1.00 33.43 240 GLY E N 1
ATOM 11460 C CA . GLY E 1 240 ? 53.780 71.355 -43.388 1.00 28.89 240 GLY E CA 1
ATOM 11461 C C . GLY E 1 240 ? 54.046 72.424 -42.349 1.00 25.81 240 GLY E C 1
ATOM 11462 O O . GLY E 1 240 ? 54.269 73.533 -42.702 1.00 27.24 240 GLY E O 1
ATOM 11463 N N . TYR E 1 241 ? 54.048 72.037 -41.092 1.00 22.02 241 TYR E N 1
ATOM 11464 C CA . TYR E 1 241 ? 54.336 73.024 -40.003 1.00 22.33 241 TYR E CA 1
ATOM 11465 C C . TYR E 1 241 ? 55.779 73.481 -40.144 1.00 20.32 241 TYR E C 1
ATOM 11466 O O . TYR E 1 241 ? 56.710 72.661 -40.377 1.00 22.47 241 TYR E O 1
ATOM 11475 N N . GLN E 1 242 ? 56.020 74.784 -39.989 1.00 16.71 242 GLN E N 1
ATOM 11476 C CA . GLN E 1 242 ? 57.403 75.238 -39.962 1.00 17.81 242 GLN E CA 1
ATOM 11477 C C . GLN E 1 242 ? 57.505 76.570 -39.232 1.00 16.17 242 GLN E C 1
ATOM 11478 O O . GLN E 1 242 ? 56.508 77.347 -39.224 1.00 13.93 242 GLN E O 1
ATOM 11484 N N . HIS E 1 243 ? 58.680 76.861 -38.649 1.00 15.02 243 HIS E N 1
ATOM 11485 C CA . HIS E 1 243 ? 58.789 78.120 -37.909 1.00 14.08 243 HIS E CA 1
ATOM 11486 C C . HIS E 1 243 ? 59.051 79.307 -38.818 1.00 15.06 243 HIS E C 1
ATOM 11487 O O . HIS E 1 243 ? 59.592 79.171 -39.929 1.00 15.08 243 HIS E O 1
ATOM 11494 N N . CYS E 1 244 ? 58.771 80.506 -38.297 1.00 13.02 244 CYS E N 1
ATOM 11495 C CA . CYS E 1 244 ? 59.377 81.712 -38.839 1.00 14.04 244 CYS E CA 1
ATOM 11496 C C . CYS E 1 244 ? 60.834 81.852 -38.403 1.00 15.37 244 CYS E C 1
ATOM 11497 O O . CYS E 1 244 ? 61.322 81.026 -37.572 1.00 15.92 244 CYS E O 1
ATOM 11500 N N . SER E 1 245 ? 61.531 82.855 -38.902 1.00 14.02 245 SER E N 1
ATOM 11501 C CA . SER E 1 245 ? 62.922 83.040 -38.580 1.00 15.24 245 SER E CA 1
ATOM 11502 C C . SER E 1 245 ? 62.943 83.709 -37.195 1.00 15.79 245 SER E C 1
ATOM 11503 O O . SER E 1 245 ? 61.882 84.221 -36.678 1.00 17.69 245 SER E O 1
ATOM 11506 N N . GLY E 1 246 ? 64.146 83.826 -36.664 1.00 13.87 246 GLY E N 1
ATOM 11507 C CA . GLY E 1 246 ? 64.350 84.681 -35.498 1.00 12.28 246 GLY E CA 1
ATOM 11508 C C . GLY E 1 246 ? 64.762 83.890 -34.256 1.00 11.73 246 GLY E C 1
ATOM 11509 O O . GLY E 1 246 ? 64.592 84.394 -33.099 1.00 10.61 246 GLY E O 1
ATOM 11510 N N . GLU E 1 247 ? 65.290 82.683 -34.478 1.00 9.95 247 GLU E N 1
ATOM 11511 C CA . GLU E 1 247 ? 65.660 81.814 -33.302 1.00 9.63 247 GLU E CA 1
ATOM 11512 C C . GLU E 1 247 ? 66.861 82.383 -32.494 1.00 10.17 247 GLU E C 1
ATOM 11513 O O . GLU E 1 247 ? 67.878 82.820 -33.075 1.00 11.25 247 GLU E O 1
ATOM 11519 N N . VAL E 1 248 ? 66.777 82.280 -31.147 1.00 9.59 248 VAL E N 1
ATOM 11520 C CA . VAL E 1 248 ? 67.894 82.677 -30.266 1.00 9.77 248 VAL E CA 1
ATOM 11521 C C . VAL E 1 248 ? 68.042 81.433 -29.452 1.00 10.18 248 VAL E C 1
ATOM 11522 O O . VAL E 1 248 ? 67.120 81.075 -28.738 1.00 10.44 248 VAL E O 1
ATOM 11526 N N . PHE E 1 249 ? 69.226 80.801 -29.453 1.00 7.93 249 PHE E N 1
ATOM 11527 C CA . PHE E 1 249 ? 69.334 79.415 -28.907 1.00 7.58 249 PHE E CA 1
ATOM 11528 C C . PHE E 1 249 ? 70.301 79.409 -27.701 1.00 6.80 249 PHE E C 1
ATOM 11529 O O . PHE E 1 249 ? 71.397 79.961 -27.768 1.00 8.87 249 PHE E O 1
ATOM 11537 N N . ILE E 1 250 ? 69.783 78.845 -26.615 1.00 9.17 250 ILE E N 1
ATOM 11538 C CA . ILE E 1 250 ? 70.631 78.675 -25.404 1.00 7.20 250 ILE E CA 1
ATOM 11539 C C . ILE E 1 250 ? 71.292 77.333 -25.582 1.00 7.95 250 ILE E C 1
ATOM 11540 O O . ILE E 1 250 ? 70.686 76.272 -25.305 1.00 9.12 250 ILE E O 1
ATOM 11545 N N . ASP E 1 251 ? 72.562 77.364 -25.896 1.00 8.79 251 ASP E N 1
ATOM 11546 C CA . ASP E 1 251 ? 73.357 76.127 -26.094 1.00 9.91 251 ASP E CA 1
ATOM 11547 C C . ASP E 1 251 ? 74.069 75.746 -24.818 1.00 9.26 251 ASP E C 1
ATOM 11548 O O . ASP E 1 251 ? 75.238 75.926 -24.678 1.00 10.27 251 ASP E O 1
ATOM 11553 N N . TRP E 1 252 ? 73.265 75.304 -23.830 1.00 8.16 252 TRP E N 1
ATOM 11554 C CA . TRP E 1 252 ? 73.818 75.027 -22.476 1.00 9.10 252 TRP E CA 1
ATOM 11555 C C . TRP E 1 252 ? 72.789 74.161 -21.820 1.00 9.87 252 TRP E C 1
ATOM 11556 O O . TRP E 1 252 ? 71.575 74.351 -22.045 1.00 11.40 252 TRP E O 1
ATOM 11567 N N . PRO E 1 253 ? 73.199 73.244 -20.935 1.00 12.12 253 PRO E N 1
ATOM 11568 C CA . PRO E 1 253 ? 72.175 72.349 -20.393 1.00 14.18 253 PRO E CA 1
ATOM 11569 C C . PRO E 1 253 ? 71.331 72.927 -19.253 1.00 16.44 253 PRO E C 1
ATOM 11570 O O . PRO E 1 253 ? 70.284 72.357 -18.970 1.00 19.52 253 PRO E O 1
ATOM 11574 N N . LEU E 1 254 ? 71.799 73.987 -18.603 1.00 13.11 254 LEU E N 1
ATOM 11575 C CA . LEU E 1 254 ? 71.186 74.509 -17.388 1.00 12.71 254 LEU E CA 1
ATOM 11576 C C . LEU E 1 254 ? 70.641 75.920 -17.536 1.00 11.68 254 LEU E C 1
ATOM 11577 O O . LEU E 1 254 ? 70.832 76.599 -18.529 1.00 13.84 254 LEU E O 1
ATOM 11582 N N . ILE E 1 255 ? 69.928 76.371 -16.509 1.00 10.51 255 ILE E N 1
ATOM 11583 C CA . ILE E 1 255 ? 69.645 77.811 -16.357 1.00 9.17 255 ILE E CA 1
ATOM 11584 C C . ILE E 1 255 ? 70.956 78.581 -16.181 1.00 10.63 255 ILE E C 1
ATOM 11585 O O . ILE E 1 255 ? 72.035 77.989 -16.082 1.00 11.84 255 ILE E O 1
ATOM 11590 N N . HIS E 1 256 ? 70.836 79.923 -16.222 1.00 10.06 256 HIS E N 1
ATOM 11591 C CA . HIS E 1 256 ? 71.968 80.889 -16.098 1.00 11.05 256 HIS E CA 1
ATOM 11592 C C . HIS E 1 256 ? 73.126 80.473 -16.991 1.00 9.22 256 HIS E C 1
ATOM 11593 O O . HIS E 1 256 ? 74.250 80.223 -16.515 1.00 11.52 256 HIS E O 1
ATOM 11600 N N . PRO E 1 257 ? 72.887 80.393 -18.284 1.00 9.17 257 PRO E N 1
ATOM 11601 C CA . PRO E 1 257 ? 73.970 79.971 -19.235 1.00 9.18 257 PRO E CA 1
ATOM 11602 C C . PRO E 1 257 ? 75.042 81.034 -19.321 1.00 9.80 257 PRO E C 1
ATOM 11603 O O . PRO E 1 257 ? 74.778 82.215 -19.069 1.00 9.40 257 PRO E O 1
ATOM 11607 N N . PRO E 1 258 ? 76.296 80.614 -19.590 1.00 10.11 258 PRO E N 1
ATOM 11608 C CA . PRO E 1 258 ? 77.309 81.643 -19.862 1.00 10.87 258 PRO E CA 1
ATOM 11609 C C . PRO E 1 258 ? 76.996 82.486 -21.103 1.00 9.80 258 PRO E C 1
ATOM 11610 O O . PRO E 1 258 ? 76.275 82.010 -22.029 1.00 10.20 258 PRO E O 1
ATOM 11614 N N . LEU E 1 259 ? 77.523 83.715 -21.095 1.00 8.82 259 LEU E N 1
ATOM 11615 C CA . LEU E 1 259 ? 77.219 84.637 -22.187 1.00 7.79 259 LEU E CA 1
ATOM 11616 C C . LEU E 1 259 ? 77.612 84.024 -23.525 1.00 8.66 259 LEU E C 1
ATOM 11617 O O . LEU E 1 259 ? 76.954 84.268 -24.536 1.00 8.34 259 LEU E O 1
ATOM 11622 N N . SER E 1 260 ? 78.706 83.255 -23.513 1.00 7.64 260 SER E N 1
ATOM 11623 C CA . SER E 1 260 ? 79.247 82.693 -24.781 1.00 10.39 260 SER E CA 1
ATOM 11624 C C . SER E 1 260 ? 78.252 81.700 -25.375 1.00 11.00 260 SER E C 1
ATOM 11625 O O . SER E 1 260 ? 78.418 81.299 -26.535 1.00 11.44 260 SER E O 1
ATOM 11628 N N . ASN E 1 261 ? 77.279 81.239 -24.616 1.00 8.31 261 ASN E N 1
ATOM 11629 C CA . ASN E 1 261 ? 76.462 80.121 -25.060 1.00 9.42 261 ASN E CA 1
ATOM 11630 C C . ASN E 1 261 ? 75.056 80.462 -25.404 1.00 11.73 261 ASN E C 1
ATOM 11631 O O . ASN E 1 261 ? 74.218 79.561 -25.530 1.00 12.51 261 ASN E O 1
ATOM 11636 N N . VAL E 1 262 ? 74.781 81.730 -25.615 1.00 9.51 262 VAL E N 1
ATOM 11637 C CA . VAL E 1 262 ? 73.442 82.066 -26.160 1.00 9.47 262 VAL E CA 1
ATOM 11638 C C . VAL E 1 262 ? 73.812 82.651 -27.549 1.00 9.30 262 VAL E C 1
ATOM 11639 O O . VAL E 1 262 ? 74.521 83.701 -27.651 1.00 10.92 262 VAL E O 1
ATOM 11643 N N . VAL E 1 263 ? 73.219 82.078 -28.603 1.00 8.50 263 VAL E N 1
ATOM 11644 C CA . VAL E 1 263 ? 73.602 82.512 -29.929 1.00 8.49 263 VAL E CA 1
ATOM 11645 C C . VAL E 1 263 ? 72.382 82.855 -30.781 1.00 9.09 263 VAL E C 1
ATOM 11646 O O . VAL E 1 263 ? 71.291 82.365 -30.518 1.00 10.50 263 VAL E O 1
ATOM 11650 N N . MET E 1 264 ? 72.605 83.746 -31.734 1.00 9.67 264 MET E N 1
ATOM 11651 C CA . MET E 1 264 ? 71.536 84.100 -32.687 1.00 9.12 264 MET E CA 1
ATOM 11652 C C . MET E 1 264 ? 71.627 83.163 -33.898 1.00 10.17 264 MET E C 1
ATOM 11653 O O . MET E 1 264 ? 72.711 83.082 -34.470 1.00 11.70 264 MET E O 1
ATOM 11658 N N . CYS E 1 265 ? 70.555 82.497 -34.271 1.00 10.95 265 CYS E N 1
ATOM 11659 C CA . CYS E 1 265 ? 70.590 81.516 -35.314 1.00 11.55 265 CYS E CA 1
ATOM 11660 C C . CYS E 1 265 ? 69.980 82.053 -36.584 1.00 11.77 265 CYS E C 1
ATOM 11661 O O . CYS E 1 265 ? 68.936 82.616 -36.507 1.00 13.15 265 CYS E O 1
ATOM 11664 N N . GLN E 1 266 ? 70.656 81.854 -37.717 1.00 11.44 266 GLN E N 1
ATOM 11665 C CA . GLN E 1 266 ? 69.954 82.159 -39.019 1.00 12.50 266 GLN E CA 1
ATOM 11666 C C . GLN E 1 266 ? 68.951 81.088 -39.369 1.00 13.49 266 GLN E C 1
ATOM 11667 O O . GLN E 1 266 ? 69.042 79.927 -38.935 1.00 13.55 266 GLN E O 1
ATOM 11673 N N . GLY E 1 267 ? 67.963 81.435 -40.208 1.00 12.08 267 GLY E N 1
ATOM 11674 C CA . GLY E 1 267 ? 67.084 80.384 -40.719 1.00 15.21 267 GLY E CA 1
ATOM 11675 C C . GLY E 1 267 ? 65.804 80.111 -40.049 1.00 13.91 267 GLY E C 1
ATOM 11676 O O . GLY E 1 267 ? 65.665 80.337 -38.877 1.00 15.46 267 GLY E O 1
ATOM 11677 N N . GLN E 1 268 ? 64.907 79.393 -40.751 1.00 11.92 268 GLN E N 1
ATOM 11678 C CA . GLN E 1 268 ? 63.752 78.864 -40.138 1.00 12.42 268 GLN E CA 1
ATOM 11679 C C . GLN E 1 268 ? 63.990 77.523 -39.510 1.00 13.51 268 GLN E C 1
ATOM 11680 O O . GLN E 1 268 ? 63.148 77.034 -38.724 1.00 13.91 268 GLN E O 1
ATOM 11686 N N . SER E 1 269 ? 65.147 76.936 -39.846 1.00 14.31 269 SER E N 1
ATOM 11687 C CA . SER E 1 269 ? 65.591 75.662 -39.254 1.00 15.67 269 SER E CA 1
ATOM 11688 C C . SER E 1 269 ? 67.078 75.731 -39.254 1.00 14.25 269 SER E C 1
ATOM 11689 O O . SER E 1 269 ? 67.663 76.171 -40.202 1.00 14.25 269 SER E O 1
ATOM 11692 N N . ASN E 1 270 ? 67.760 75.264 -38.173 1.00 13.14 270 ASN E N 1
ATOM 11693 C CA . ASN E 1 270 ? 69.156 75.466 -38.122 1.00 11.47 270 ASN E CA 1
ATOM 11694 C C . ASN E 1 270 ? 69.752 74.370 -37.239 1.00 12.89 270 ASN E C 1
ATOM 11695 O O . ASN E 1 270 ? 69.395 74.306 -36.039 1.00 12.71 270 ASN E O 1
ATOM 11700 N N . LYS E 1 271 ? 70.570 73.467 -37.834 1.00 12.54 271 LYS E N 1
ATOM 11701 C CA . LYS E 1 271 ? 70.985 72.289 -37.075 1.00 11.54 271 LYS E CA 1
ATOM 11702 C C . LYS E 1 271 ? 72.065 72.641 -36.020 1.00 12.55 271 LYS E C 1
ATOM 11703 O O . LYS E 1 271 ? 72.500 71.756 -35.275 1.00 13.66 271 LYS E O 1
ATOM 11709 N N . GLN E 1 272 ? 72.554 73.881 -36.005 1.00 10.50 272 GLN E N 1
ATOM 11710 C CA . GLN E 1 272 ? 73.437 74.262 -34.878 1.00 12.11 272 GLN E CA 1
ATOM 11711 C C . GLN E 1 272 ? 72.607 74.657 -33.677 1.00 13.04 272 GLN E C 1
ATOM 11712 O O . GLN E 1 272 ? 73.183 74.896 -32.587 1.00 12.70 272 GLN E O 1
ATOM 11718 N N . CYS E 1 273 ? 71.316 74.836 -33.885 1.00 13.23 273 CYS E N 1
ATOM 11719 C CA . CYS E 1 273 ? 70.338 75.275 -32.913 1.00 11.82 273 CYS E CA 1
ATOM 11720 C C . CYS E 1 273 ? 69.263 74.199 -32.663 1.00 12.75 273 CYS E C 1
ATOM 11721 O O . CYS E 1 273 ? 69.607 73.068 -32.665 1.00 14.16 273 CYS E O 1
ATOM 11724 N N . SER E 1 274 ? 68.003 74.538 -32.399 1.00 10.64 274 SER E N 1
ATOM 11725 C CA A SER E 1 274 ? 67.008 73.525 -31.958 0.50 13.36 274 SER E CA 1
ATOM 11726 C CA B SER E 1 274 ? 67.094 73.490 -31.908 0.50 11.91 274 SER E CA 1
ATOM 11727 C C . SER E 1 274 ? 66.892 72.330 -32.890 1.00 13.33 274 SER E C 1
ATOM 11728 O O . SER E 1 274 ? 66.706 71.217 -32.456 1.00 12.96 274 SER E O 1
ATOM 11733 N N . ALA E 1 275 ? 66.976 72.580 -34.186 1.00 14.17 275 ALA E N 1
ATOM 11734 C CA . ALA E 1 275 ? 66.769 71.516 -35.184 1.00 14.06 275 ALA E CA 1
ATOM 11735 C C . ALA E 1 275 ? 67.866 70.460 -35.108 1.00 15.78 275 ALA E C 1
ATOM 11736 O O . ALA E 1 275 ? 67.612 69.308 -35.537 1.00 17.65 275 ALA E O 1
ATOM 11738 N N . GLY E 1 276 ? 68.997 70.783 -34.451 1.00 14.41 276 GLY E N 1
ATOM 11739 C CA . GLY E 1 276 ? 70.100 69.837 -34.271 1.00 15.04 276 GLY E CA 1
ATOM 11740 C C . GLY E 1 276 ? 70.099 69.125 -32.907 1.00 14.82 276 GLY E C 1
ATOM 11741 O O . GLY E 1 276 ? 71.046 68.351 -32.603 1.00 17.01 276 GLY E O 1
ATOM 11742 N N . ASN E 1 277 ? 68.998 69.273 -32.140 1.00 14.71 277 ASN E N 1
ATOM 11743 C CA . ASN E 1 277 ? 68.862 68.517 -30.876 1.00 14.55 277 ASN E CA 1
ATOM 11744 C C . ASN E 1 277 ? 69.035 66.980 -31.128 1.00 16.36 277 ASN E C 1
ATOM 11745 O O . ASN E 1 277 ? 68.335 66.379 -32.007 1.00 16.72 277 ASN E O 1
ATOM 11750 N N . THR E 1 278 ? 69.900 66.355 -30.351 1.00 16.27 278 THR E N 1
ATOM 11751 C CA . THR E 1 278 ? 70.115 64.886 -30.513 1.00 17.13 278 THR E CA 1
ATOM 11752 C C . THR E 1 278 ? 69.100 64.071 -29.758 1.00 17.65 278 THR E C 1
ATOM 11753 O O . THR E 1 278 ? 68.422 64.553 -28.802 1.00 16.40 278 THR E O 1
ATOM 11757 N N . LEU E 1 279 ? 68.997 62.769 -30.112 1.00 17.59 279 LEU E N 1
ATOM 11758 C CA . LEU E 1 279 ? 68.108 61.936 -29.292 1.00 19.69 279 LEU E CA 1
ATOM 11759 C C . LEU E 1 279 ? 68.396 61.952 -27.807 1.00 19.16 279 LEU E C 1
ATOM 11760 O O . LEU E 1 279 ? 67.449 61.987 -26.977 1.00 19.78 279 LEU E O 1
ATOM 11765 N N . LEU E 1 280 ? 69.671 61.863 -27.454 1.00 18.31 280 LEU E N 1
ATOM 11766 C CA . LEU E 1 280 ? 70.050 61.855 -26.047 1.00 19.44 280 LEU E CA 1
ATOM 11767 C C . LEU E 1 280 ? 69.701 63.213 -25.394 1.00 19.55 280 LEU E C 1
ATOM 11768 O O . LEU E 1 280 ? 69.217 63.253 -24.245 1.00 19.23 280 LEU E O 1
ATOM 11773 N N . GLN E 1 281 ? 69.936 64.312 -26.132 1.00 18.33 281 GLN E N 1
ATOM 11774 C CA . GLN E 1 281 ? 69.582 65.634 -25.515 1.00 17.37 281 GLN E CA 1
ATOM 11775 C C . GLN E 1 281 ? 68.083 65.789 -25.320 1.00 17.03 281 GLN E C 1
ATOM 11776 O O . GLN E 1 281 ? 67.683 66.508 -24.469 1.00 18.89 281 GLN E O 1
ATOM 11782 N N . GLN E 1 282 ? 67.258 65.128 -26.116 1.00 18.37 282 GLN E N 1
ATOM 11783 C CA . GLN E 1 282 ? 65.791 65.239 -26.056 1.00 19.58 282 GLN E CA 1
ATOM 11784 C C . GLN E 1 282 ? 65.144 64.424 -24.972 1.00 20.64 282 GLN E C 1
ATOM 11785 O O . GLN E 1 282 ? 63.897 64.484 -24.815 1.00 20.76 282 GLN E O 1
ATOM 11791 N N . VAL E 1 283 ? 65.936 63.611 -24.265 1.00 21.60 283 VAL E N 1
ATOM 11792 C CA . VAL E 1 283 ? 65.357 62.628 -23.366 1.00 22.80 283 VAL E CA 1
ATOM 11793 C C . VAL E 1 283 ? 64.485 63.258 -22.310 1.00 23.10 283 VAL E C 1
ATOM 11794 O O . VAL E 1 283 ? 63.304 62.875 -22.154 1.00 23.39 283 VAL E O 1
ATOM 11798 N N . ASN E 1 284 ? 65.012 64.270 -21.610 1.00 21.14 284 ASN E N 1
ATOM 11799 C CA . ASN E 1 284 ? 64.297 64.757 -20.467 1.00 19.81 284 ASN E CA 1
ATOM 11800 C C . ASN E 1 284 ? 63.320 65.934 -20.790 1.00 20.43 284 ASN E C 1
ATOM 11801 O O . ASN E 1 284 ? 63.634 67.138 -20.639 1.00 19.05 284 ASN E O 1
ATOM 11806 N N . VAL E 1 285 ? 62.133 65.578 -21.259 1.00 16.97 285 VAL E N 1
ATOM 11807 C CA . VAL E 1 285 ? 61.295 66.551 -21.981 1.00 16.69 285 VAL E CA 1
ATOM 11808 C C . VAL E 1 285 ? 60.883 67.750 -21.105 1.00 16.76 285 VAL E C 1
ATOM 11809 O O . VAL E 1 285 ? 61.193 68.902 -21.480 1.00 14.05 285 VAL E O 1
ATOM 11813 N N . ILE E 1 286 ? 60.207 67.525 -19.969 1.00 16.30 286 ILE E N 1
ATOM 11814 C CA . ILE E 1 286 ? 59.725 68.682 -19.188 1.00 17.50 286 ILE E CA 1
ATOM 11815 C C . ILE E 1 286 ? 60.944 69.490 -18.628 1.00 15.65 286 ILE E C 1
ATOM 11816 O O . ILE E 1 286 ? 60.935 70.750 -18.697 1.00 15.51 286 ILE E O 1
ATOM 11821 N N . GLY E 1 287 ? 61.944 68.807 -18.044 1.00 13.82 287 GLY E N 1
ATOM 11822 C CA . GLY E 1 287 ? 63.033 69.544 -17.399 1.00 14.07 287 GLY E CA 1
ATOM 11823 C C . GLY E 1 287 ? 63.700 70.453 -18.431 1.00 13.42 287 GLY E C 1
ATOM 11824 O O . GLY E 1 287 ? 63.993 71.623 -18.132 1.00 13.37 287 GLY E O 1
ATOM 11825 N N . ASN E 1 288 ? 63.920 69.961 -19.638 1.00 12.00 288 ASN E N 1
ATOM 11826 C CA . ASN E 1 288 ? 64.632 70.717 -20.678 1.00 13.70 288 ASN E CA 1
ATOM 11827 C C . ASN E 1 288 ? 63.817 71.950 -21.144 1.00 11.28 288 ASN E C 1
ATOM 11828 O O . ASN E 1 288 ? 64.347 72.980 -21.541 1.00 12.26 288 ASN E O 1
ATOM 11833 N N . HIS E 1 289 ? 62.491 71.795 -21.061 1.00 12.79 289 HIS E N 1
ATOM 11834 C CA . HIS E 1 289 ? 61.599 72.871 -21.460 1.00 11.00 289 HIS E CA 1
ATOM 11835 C C . HIS E 1 289 ? 61.529 73.982 -20.421 1.00 12.49 289 HIS E C 1
ATOM 11836 O O . HIS E 1 289 ? 61.042 75.079 -20.733 1.00 13.42 289 HIS E O 1
ATOM 11843 N N . LEU E 1 290 ? 61.961 73.731 -19.169 1.00 11.43 290 LEU E N 1
ATOM 11844 C CA . LEU E 1 290 ? 61.852 74.781 -18.143 1.00 10.98 290 LEU E CA 1
ATOM 11845 C C . LEU E 1 290 ? 63.064 75.672 -18.134 1.00 12.06 290 LEU E C 1
ATOM 11846 O O . LEU E 1 290 ? 63.018 76.736 -17.522 1.00 13.76 290 LEU E O 1
ATOM 11851 N N . GLN E 1 291 ? 64.179 75.239 -18.746 1.00 9.80 291 GLN E N 1
ATOM 11852 C CA . GLN E 1 291 ? 65.514 75.859 -18.464 1.00 11.66 291 GLN E CA 1
ATOM 11853 C C . GLN E 1 291 ? 65.757 77.006 -19.456 1.00 10.65 291 GLN E C 1
ATOM 11854 O O . GLN E 1 291 ? 66.466 76.858 -20.489 1.00 10.90 291 GLN E O 1
ATOM 11860 N N . TYR E 1 292 ? 65.156 78.175 -19.138 1.00 11.29 292 TYR E N 1
ATOM 11861 C CA . TYR E 1 292 ? 65.325 79.368 -20.027 1.00 10.10 292 TYR E CA 1
ATOM 11862 C C . TYR E 1 292 ? 65.833 80.620 -19.256 1.00 10.16 292 TYR E C 1
ATOM 11863 O O . TYR E 1 292 ? 65.037 81.515 -18.891 1.00 9.13 292 TYR E O 1
ATOM 11872 N N . PHE E 1 293 ? 67.144 80.625 -18.980 1.00 8.74 293 PHE E N 1
ATOM 11873 C CA . PHE E 1 293 ? 67.800 81.632 -18.179 1.00 9.02 293 PHE E CA 1
ATOM 11874 C C . PHE E 1 293 ? 67.466 81.443 -16.690 1.00 9.83 293 PHE E C 1
ATOM 11875 O O . PHE E 1 293 ? 68.316 81.257 -15.913 1.00 10.87 293 PHE E O 1
ATOM 11883 N N . VAL E 1 294 ? 66.181 81.512 -16.387 1.00 10.22 294 VAL E N 1
ATOM 11884 C CA . VAL E 1 294 ? 65.637 81.152 -15.069 1.00 9.11 294 VAL E CA 1
ATOM 11885 C C . VAL E 1 294 ? 64.781 79.896 -15.272 1.00 11.04 294 VAL E C 1
ATOM 11886 O O . VAL E 1 294 ? 64.431 79.537 -16.418 1.00 10.25 294 VAL E O 1
ATOM 11890 N N A THR E 1 295 ? 64.365 79.251 -14.178 0.50 10.14 295 THR E N 1
ATOM 11891 N N B THR E 1 295 ? 64.385 79.240 -14.191 0.50 11.41 295 THR E N 1
ATOM 11892 C CA A THR E 1 295 ? 63.485 78.078 -14.307 0.50 10.43 295 THR E CA 1
ATOM 11893 C CA B THR E 1 295 ? 63.481 78.128 -14.389 0.50 13.19 295 THR E CA 1
ATOM 11894 C C A THR E 1 295 ? 62.038 78.511 -14.546 0.50 12.11 295 THR E C 1
ATOM 11895 C C B THR E 1 295 ? 62.105 78.688 -14.703 0.50 13.24 295 THR E C 1
ATOM 11896 O O A THR E 1 295 ? 61.487 79.267 -13.721 0.50 14.17 295 THR E O 1
ATOM 11897 O O B THR E 1 295 ? 61.650 79.688 -14.086 0.50 15.36 295 THR E O 1
ATOM 11904 N N . GLU E 1 296 ? 61.432 78.046 -15.639 1.00 12.66 296 GLU E N 1
ATOM 11905 C CA . GLU E 1 296 ? 60.082 78.511 -16.039 1.00 10.90 296 GLU E CA 1
ATOM 11906 C C . GLU E 1 296 ? 59.078 77.483 -15.495 1.00 13.31 296 GLU E C 1
ATOM 11907 O O . GLU E 1 296 ? 59.411 76.300 -15.204 1.00 14.38 296 GLU E O 1
ATOM 11913 N N . GLY E 1 297 ? 57.863 77.908 -15.266 1.00 13.66 297 GLY E N 1
ATOM 11914 C CA . GLY E 1 297 ? 56.827 76.924 -14.958 1.00 12.02 297 GLY E CA 1
ATOM 11915 C C . GLY E 1 297 ? 56.351 76.923 -13.568 1.00 14.46 297 GLY E C 1
ATOM 11916 O O . GLY E 1 297 ? 55.273 76.315 -13.277 1.00 15.99 297 GLY E O 1
ATOM 11917 N N . VAL E 1 298 ? 57.094 77.510 -12.656 1.00 14.14 298 VAL E N 1
ATOM 11918 C CA . VAL E 1 298 ? 56.714 77.409 -11.221 1.00 17.65 298 VAL E CA 1
ATOM 11919 C C . VAL E 1 298 ? 56.834 78.794 -10.600 1.00 18.71 298 VAL E C 1
ATOM 11920 O O . VAL E 1 298 ? 57.928 79.386 -10.660 1.00 20.08 298 VAL E O 1
ATOM 11924 N N . CYS E 1 299 ? 55.745 79.313 -10.021 1.00 17.03 299 CYS E N 1
ATOM 11925 C CA . CYS E 1 299 ? 55.832 80.586 -9.244 1.00 17.11 299 CYS E CA 1
ATOM 11926 C C . CYS E 1 299 ? 56.717 80.446 -8.044 1.00 19.89 299 CYS E C 1
ATOM 11927 O O . CYS E 1 299 ? 56.573 79.515 -7.266 1.00 18.83 299 CYS E O 1
ATOM 11930 N N . GLY E 1 300 ? 57.644 81.397 -7.926 1.00 22.04 300 GLY E N 1
ATOM 11931 C CA . GLY E 1 300 ? 58.327 81.662 -6.681 1.00 26.02 300 GLY E CA 1
ATOM 11932 C C . GLY E 1 300 ? 59.795 81.342 -6.731 1.00 29.32 300 GLY E C 1
ATOM 11933 O O . GLY E 1 300 ? 60.556 81.736 -5.823 1.00 29.84 300 GLY E O 1
ATOM 11934 N N . ILE E 1 301 ? 60.215 80.620 -7.766 1.00 31.14 301 ILE E N 1
ATOM 11935 C CA . ILE E 1 301 ? 61.673 80.445 -7.947 1.00 31.91 301 ILE E CA 1
ATOM 11936 C C . ILE E 1 301 ? 62.047 81.199 -9.238 1.00 30.56 301 ILE E C 1
ATOM 11937 O O . ILE E 1 301 ? 61.068 81.583 -9.892 1.00 26.99 301 ILE E O 1
ATOM 11943 N N . VAL F 1 1 ? 115.038 100.660 -24.510 1.00 39.51 1 VAL F N 1
ATOM 11944 C CA . VAL F 1 1 ? 113.749 100.011 -24.091 1.00 38.70 1 VAL F CA 1
ATOM 11945 C C . VAL F 1 1 ? 112.866 101.100 -23.544 1.00 38.15 1 VAL F C 1
ATOM 11946 O O . VAL F 1 1 ? 113.196 101.737 -22.509 1.00 36.78 1 VAL F O 1
ATOM 11950 N N . TYR F 1 2 ? 111.732 101.288 -24.220 1.00 36.58 2 TYR F N 1
ATOM 11951 C CA . TYR F 1 2 ? 110.770 102.314 -23.849 1.00 36.06 2 TYR F CA 1
ATOM 11952 C C . TYR F 1 2 ? 110.045 101.845 -22.586 1.00 34.68 2 TYR F C 1
ATOM 11953 O O . TYR F 1 2 ? 109.430 100.751 -22.566 1.00 32.47 2 TYR F O 1
ATOM 11962 N N . THR F 1 3 ? 110.202 102.661 -21.542 1.00 34.10 3 THR F N 1
ATOM 11963 C CA . THR F 1 3 ? 109.806 102.382 -20.173 1.00 33.48 3 THR F CA 1
ATOM 11964 C C . THR F 1 3 ? 108.635 103.315 -19.807 1.00 32.11 3 THR F C 1
ATOM 11965 O O . THR F 1 3 ? 108.537 104.449 -20.367 1.00 29.99 3 THR F O 1
ATOM 11969 N N . SER F 1 4 ? 107.746 102.849 -18.900 1.00 28.21 4 SER F N 1
ATOM 11970 C CA . SER F 1 4 ? 106.566 103.628 -18.520 1.00 25.49 4 SER F CA 1
ATOM 11971 C C . SER F 1 4 ? 106.002 103.108 -17.200 1.00 22.77 4 SER F C 1
ATOM 11972 O O . SER F 1 4 ? 106.294 101.964 -16.784 1.00 20.54 4 SER F O 1
ATOM 11975 N N . THR F 1 5 ? 105.181 103.932 -16.548 1.00 21.17 5 THR F N 1
ATOM 11976 C CA . THR F 1 5 ? 104.388 103.408 -15.404 1.00 20.68 5 THR F CA 1
ATOM 11977 C C . THR F 1 5 ? 102.914 103.703 -15.608 1.00 19.55 5 THR F C 1
ATOM 11978 O O . THR F 1 5 ? 102.123 103.636 -14.660 1.00 19.87 5 THR F O 1
ATOM 11982 N N . GLU F 1 6 ? 102.556 104.091 -16.824 1.00 19.07 6 GLU F N 1
ATOM 11983 C CA . GLU F 1 6 ? 101.174 104.445 -17.182 1.00 19.44 6 GLU F CA 1
ATOM 11984 C C . GLU F 1 6 ? 100.401 103.143 -17.480 1.00 17.16 6 GLU F C 1
ATOM 11985 O O . GLU F 1 6 ? 100.880 102.225 -18.209 1.00 17.44 6 GLU F O 1
ATOM 11991 N N . THR F 1 7 ? 99.175 103.102 -16.954 1.00 15.60 7 THR F N 1
ATOM 11992 C CA . THR F 1 7 ? 98.298 101.944 -17.195 1.00 13.06 7 THR F CA 1
ATOM 11993 C C . THR F 1 7 ? 96.892 102.523 -17.326 1.00 12.38 7 THR F C 1
ATOM 11994 O O . THR F 1 7 ? 96.624 103.676 -16.902 1.00 12.91 7 THR F O 1
ATOM 11998 N N . SER F 1 8 ? 95.991 101.697 -17.853 1.00 12.56 8 SER F N 1
ATOM 11999 C CA . SER F 1 8 ? 94.590 102.156 -18.074 1.00 13.50 8 SER F CA 1
ATOM 12000 C C . SER F 1 8 ? 93.644 100.994 -17.816 1.00 12.97 8 SER F C 1
ATOM 12001 O O . SER F 1 8 ? 93.997 99.834 -18.026 1.00 12.75 8 SER F O 1
ATOM 12004 N N . HIS F 1 9 ? 92.436 101.350 -17.381 1.00 11.77 9 HIS F N 1
ATOM 12005 C CA . HIS F 1 9 ? 91.437 100.270 -17.130 1.00 10.28 9 HIS F CA 1
ATOM 12006 C C . HIS F 1 9 ? 90.802 99.822 -18.423 1.00 11.14 9 HIS F C 1
ATOM 12007 O O . HIS F 1 9 ? 90.942 100.464 -19.440 1.00 12.99 9 HIS F O 1
ATOM 12014 N N . ILE F 1 10 ? 90.042 98.729 -18.355 1.00 10.84 10 ILE F N 1
ATOM 12015 C CA . ILE F 1 10 ? 89.291 98.225 -19.509 1.00 10.25 10 ILE F CA 1
ATOM 12016 C C . ILE F 1 10 ? 87.804 97.970 -19.204 1.00 10.85 10 ILE F C 1
ATOM 12017 O O . ILE F 1 10 ? 87.405 97.963 -18.027 1.00 11.03 10 ILE F O 1
ATOM 12022 N N . ASP F 1 11 ? 87.005 97.831 -20.280 1.00 11.40 11 ASP F N 1
ATOM 12023 C CA . ASP F 1 11 ? 85.543 97.549 -20.071 1.00 12.29 11 ASP F CA 1
ATOM 12024 C C . ASP F 1 11 ? 85.300 96.050 -20.119 1.00 10.94 11 ASP F C 1
ATOM 12025 O O . ASP F 1 11 ? 86.174 95.219 -20.398 1.00 11.10 11 ASP F O 1
ATOM 12030 N N . GLN F 1 12 ? 84.101 95.669 -19.677 1.00 9.23 12 GLN F N 1
ATOM 12031 C CA . GLN F 1 12 ? 83.767 94.256 -19.615 1.00 10.45 12 GLN F CA 1
ATOM 12032 C C . GLN F 1 12 ? 83.851 93.517 -20.967 1.00 10.13 12 GLN F C 1
ATOM 12033 O O . GLN F 1 12 ? 84.233 92.355 -20.977 1.00 9.92 12 GLN F O 1
ATOM 12039 N N . GLU F 1 13 ? 83.431 94.153 -22.083 1.00 11.17 13 GLU F N 1
ATOM 12040 C CA . GLU F 1 13 ? 83.497 93.502 -23.373 1.00 11.75 13 GLU F CA 1
ATOM 12041 C C . GLU F 1 13 ? 84.991 93.157 -23.693 1.00 10.13 13 GLU F C 1
ATOM 12042 O O . GLU F 1 13 ? 85.316 92.045 -24.163 1.00 10.41 13 GLU F O 1
ATOM 12048 N N . SER F 1 14 ? 85.867 94.097 -23.369 1.00 9.81 14 SER F N 1
ATOM 12049 C CA . SER F 1 14 ? 87.345 93.783 -23.424 1.00 10.53 14 SER F CA 1
ATOM 12050 C C . SER F 1 14 ? 87.856 92.658 -22.535 1.00 8.98 14 SER F C 1
ATOM 12051 O O . SER F 1 14 ? 88.602 91.732 -22.999 1.00 8.89 14 SER F O 1
ATOM 12054 N N . TYR F 1 15 ? 87.391 92.670 -21.290 1.00 8.44 15 TYR F N 1
ATOM 12055 C CA . TYR F 1 15 ? 87.753 91.582 -20.402 1.00 7.34 15 TYR F CA 1
ATOM 12056 C C . TYR F 1 15 ? 87.280 90.211 -20.972 1.00 9.17 15 TYR F C 1
ATOM 12057 O O . TYR F 1 15 ? 88.062 89.251 -20.972 1.00 7.27 15 TYR F O 1
ATOM 12066 N N . ASN F 1 16 ? 86.038 90.160 -21.495 1.00 7.12 16 ASN F N 1
ATOM 12067 C CA . ASN F 1 16 ? 85.486 88.889 -22.022 1.00 7.31 16 ASN F CA 1
ATOM 12068 C C . ASN F 1 16 ? 86.312 88.395 -23.253 1.00 8.12 16 ASN F C 1
ATOM 12069 O O . ASN F 1 16 ? 86.469 87.192 -23.395 1.00 9.79 16 ASN F O 1
ATOM 12074 N N . PHE F 1 17 ? 86.828 89.358 -24.003 1.00 7.86 17 PHE F N 1
ATOM 12075 C CA . PHE F 1 17 ? 87.682 89.107 -25.183 1.00 9.85 17 PHE F CA 1
ATOM 12076 C C . PHE F 1 17 ? 89.004 88.483 -24.724 1.00 9.76 17 PHE F C 1
ATOM 12077 O O . PHE F 1 17 ? 89.381 87.409 -25.206 1.00 10.77 17 PHE F O 1
ATOM 12085 N N . PHE F 1 18 ? 89.678 89.101 -23.782 1.00 9.43 18 PHE F N 1
ATOM 12086 C CA . PHE F 1 18 ? 90.889 88.437 -23.231 1.00 9.89 18 PHE F CA 1
ATOM 12087 C C . PHE F 1 18 ? 90.611 87.054 -22.630 1.00 10.60 18 PHE F C 1
ATOM 12088 O O . PHE F 1 18 ? 91.393 86.109 -22.808 1.00 10.28 18 PHE F O 1
ATOM 12096 N N . GLU F 1 19 ? 89.511 86.904 -21.880 1.00 9.69 19 GLU F N 1
ATOM 12097 C CA . GLU F 1 19 ? 89.214 85.569 -21.302 1.00 8.74 19 GLU F CA 1
ATOM 12098 C C . GLU F 1 19 ? 88.963 84.505 -22.374 1.00 10.05 19 GLU F C 1
ATOM 12099 O O . GLU F 1 19 ? 89.338 83.339 -22.223 1.00 8.97 19 GLU F O 1
ATOM 12105 N N . LYS F 1 20 ? 88.308 84.925 -23.471 1.00 9.55 20 LYS F N 1
ATOM 12106 C CA . LYS F 1 20 ? 88.092 83.980 -24.580 1.00 8.61 20 LYS F CA 1
ATOM 12107 C C . LYS F 1 20 ? 89.399 83.327 -25.065 1.00 7.90 20 LYS F C 1
ATOM 12108 O O . LYS F 1 20 ? 89.484 82.099 -25.226 1.00 9.05 20 LYS F O 1
ATOM 12114 N N . TYR F 1 21 ? 90.415 84.168 -25.315 1.00 9.51 21 TYR F N 1
ATOM 12115 C CA . TYR F 1 21 ? 91.722 83.601 -25.807 1.00 9.79 21 TYR F CA 1
ATOM 12116 C C . TYR F 1 21 ? 92.423 82.825 -24.713 1.00 9.67 21 TYR F C 1
ATOM 12117 O O . TYR F 1 21 ? 93.081 81.796 -25.011 1.00 8.94 21 TYR F O 1
ATOM 12126 N N . ALA F 1 22 ? 92.209 83.222 -23.437 1.00 10.83 22 ALA F N 1
ATOM 12127 C CA . ALA F 1 22 ? 92.712 82.383 -22.352 1.00 9.93 22 ALA F CA 1
ATOM 12128 C C . ALA F 1 22 ? 92.104 80.977 -22.383 1.00 9.25 22 ALA F C 1
ATOM 12129 O O . ALA F 1 22 ? 92.773 79.974 -22.178 1.00 9.21 22 ALA F O 1
ATOM 12131 N N . ARG F 1 23 ? 90.811 80.926 -22.687 1.00 8.59 23 ARG F N 1
ATOM 12132 C CA . ARG F 1 23 ? 90.101 79.660 -22.816 1.00 8.84 23 ARG F CA 1
ATOM 12133 C C . ARG F 1 23 ? 90.645 78.829 -23.977 1.00 8.55 23 ARG F C 1
ATOM 12134 O O . ARG F 1 23 ? 90.914 77.638 -23.821 1.00 8.61 23 ARG F O 1
ATOM 12142 N N . LEU F 1 24 ? 90.805 79.458 -25.138 1.00 8.50 24 LEU F N 1
ATOM 12143 C CA . LEU F 1 24 ? 91.312 78.745 -26.337 1.00 8.75 24 LEU F CA 1
ATOM 12144 C C . LEU F 1 24 ? 92.739 78.249 -26.104 1.00 9.72 24 LEU F C 1
ATOM 12145 O O . LEU F 1 24 ? 93.039 77.073 -26.440 1.00 11.73 24 LEU F O 1
ATOM 12150 N N . ALA F 1 25 ? 93.541 79.070 -25.459 1.00 8.18 25 ALA F N 1
ATOM 12151 C CA . ALA F 1 25 ? 94.928 78.625 -25.140 1.00 9.71 25 ALA F CA 1
ATOM 12152 C C . ALA F 1 25 ? 94.999 77.415 -24.183 1.00 11.53 25 ALA F C 1
ATOM 12153 O O . ALA F 1 25 ? 95.795 76.482 -24.366 1.00 11.18 25 ALA F O 1
ATOM 12155 N N . ASN F 1 26 ? 94.041 77.354 -23.252 1.00 9.74 26 ASN F N 1
ATOM 12156 C CA . ASN F 1 26 ? 93.994 76.301 -22.247 1.00 10.04 26 ASN F CA 1
ATOM 12157 C C . ASN F 1 26 ? 93.644 75.004 -22.976 1.00 11.10 26 ASN F C 1
ATOM 12158 O O . ASN F 1 26 ? 94.149 73.935 -22.699 1.00 10.64 26 ASN F O 1
ATOM 12163 N N . ILE F 1 27 ? 92.761 75.106 -23.961 1.00 9.55 27 ILE F N 1
ATOM 12164 C CA . ILE F 1 27 ? 92.364 73.892 -24.690 1.00 9.47 27 ILE F CA 1
ATOM 12165 C C . ILE F 1 27 ? 93.551 73.326 -25.525 1.00 10.33 27 ILE F C 1
ATOM 12166 O O . ILE F 1 27 ? 93.542 72.135 -25.824 1.00 11.38 27 ILE F O 1
ATOM 12171 N N . GLY F 1 28 ? 94.592 74.105 -25.706 1.00 10.89 28 GLY F N 1
ATOM 12172 C CA . GLY F 1 28 ? 95.849 73.602 -26.301 1.00 12.46 28 GLY F CA 1
ATOM 12173 C C . GLY F 1 28 ? 96.431 72.470 -25.484 1.00 12.44 28 GLY F C 1
ATOM 12174 O O . GLY F 1 28 ? 97.098 71.538 -26.017 1.00 12.64 28 GLY F O 1
ATOM 12175 N N . TYR F 1 29 ? 96.231 72.543 -24.157 1.00 11.34 29 TYR F N 1
ATOM 12176 C CA . TYR F 1 29 ? 96.722 71.505 -23.271 1.00 11.07 29 TYR F CA 1
ATOM 12177 C C . TYR F 1 29 ? 95.918 70.205 -23.366 1.00 10.30 29 TYR F C 1
ATOM 12178 O O . TYR F 1 29 ? 96.255 69.184 -22.725 1.00 14.02 29 TYR F O 1
ATOM 12187 N N . CYS F 1 30 ? 94.858 70.178 -24.196 1.00 11.36 30 CYS F N 1
ATOM 12188 C CA . CYS F 1 30 ? 94.057 68.952 -24.397 1.00 12.10 30 CYS F CA 1
ATOM 12189 C C . CYS F 1 30 ? 94.544 68.179 -25.660 1.00 13.52 30 CYS F C 1
ATOM 12190 O O . CYS F 1 30 ? 93.900 67.208 -26.057 1.00 16.27 30 CYS F O 1
ATOM 12193 N N . VAL F 1 31 ? 95.627 68.689 -26.235 1.00 15.16 31 VAL F N 1
ATOM 12194 C CA . VAL F 1 31 ? 96.274 68.046 -27.459 1.00 17.37 31 VAL F CA 1
ATOM 12195 C C . VAL F 1 31 ? 97.475 67.265 -26.976 1.00 18.23 31 VAL F C 1
ATOM 12196 O O . VAL F 1 31 ? 98.423 67.858 -26.353 1.00 22.29 31 VAL F O 1
ATOM 12200 N N . GLY F 1 32 ? 97.492 65.993 -27.310 1.00 21.23 32 GLY F N 1
ATOM 12201 C CA . GLY F 1 32 ? 98.694 65.191 -26.990 1.00 22.28 32 GLY F CA 1
ATOM 12202 C C . GLY F 1 32 ? 98.292 63.861 -26.406 1.00 22.86 32 GLY F C 1
ATOM 12203 O O . GLY F 1 32 ? 97.106 63.532 -26.264 1.00 23.76 32 GLY F O 1
ATOM 12204 N N . PRO F 1 33 ? 99.279 63.028 -26.125 1.00 23.84 33 PRO F N 1
ATOM 12205 C CA . PRO F 1 33 ? 99.024 61.752 -25.463 1.00 23.45 33 PRO F CA 1
ATOM 12206 C C . PRO F 1 33 ? 98.398 61.996 -24.109 1.00 22.71 33 PRO F C 1
ATOM 12207 O O . PRO F 1 33 ? 98.802 62.892 -23.387 1.00 25.16 33 PRO F O 1
ATOM 12211 N N . GLY F 1 34 ? 97.420 61.183 -23.808 1.00 22.44 34 GLY F N 1
ATOM 12212 C CA . GLY F 1 34 ? 96.767 61.155 -22.497 1.00 21.50 34 GLY F CA 1
ATOM 12213 C C . GLY F 1 34 ? 95.750 62.234 -22.363 1.00 19.05 34 GLY F C 1
ATOM 12214 O O . GLY F 1 34 ? 95.271 62.493 -21.258 1.00 20.27 34 GLY F O 1
ATOM 12215 N N A THR F 1 35 ? 95.483 62.955 -23.470 0.50 17.38 35 THR F N 1
ATOM 12216 N N B THR F 1 35 ? 95.338 62.823 -23.478 0.50 18.43 35 THR F N 1
ATOM 12217 C CA A THR F 1 35 ? 94.384 63.937 -23.523 0.50 15.18 35 THR F CA 1
ATOM 12218 C CA B THR F 1 35 ? 94.190 63.697 -23.411 0.50 17.20 35 THR F CA 1
ATOM 12219 C C A THR F 1 35 ? 93.632 63.760 -24.865 0.50 15.33 35 THR F C 1
ATOM 12220 C C B THR F 1 35 ? 93.654 63.820 -24.844 0.50 16.42 35 THR F C 1
ATOM 12221 O O A THR F 1 35 ? 94.136 63.060 -25.773 0.50 15.50 35 THR F O 1
ATOM 12222 O O B THR F 1 35 ? 94.343 63.393 -25.792 0.50 16.26 35 THR F O 1
ATOM 12229 N N . LYS F 1 36 ? 92.443 64.364 -24.979 1.00 14.79 36 LYS F N 1
ATOM 12230 C CA . LYS F 1 36 ? 91.734 64.380 -26.275 1.00 16.57 36 LYS F CA 1
ATOM 12231 C C . LYS F 1 36 ? 90.886 65.597 -26.459 1.00 16.69 36 LYS F C 1
ATOM 12232 O O . LYS F 1 36 ? 90.301 66.076 -25.485 1.00 18.65 36 LYS F O 1
ATOM 12238 N N . ILE F 1 37 ? 90.830 66.084 -27.719 1.00 16.37 37 ILE F N 1
ATOM 12239 C CA . ILE F 1 37 ? 89.746 66.962 -28.115 1.00 15.43 37 ILE F CA 1
ATOM 12240 C C . ILE F 1 37 ? 88.999 66.098 -29.112 1.00 17.35 37 ILE F C 1
ATOM 12241 O O . ILE F 1 37 ? 89.549 65.782 -30.123 1.00 21.51 37 ILE F O 1
ATOM 12246 N N . PHE F 1 38 ? 87.780 65.731 -28.831 1.00 20.20 38 PHE F N 1
ATOM 12247 C CA . PHE F 1 38 ? 87.083 64.898 -29.810 1.00 22.47 38 PHE F CA 1
ATOM 12248 C C . PHE F 1 38 ? 86.296 65.818 -30.721 1.00 23.24 38 PHE F C 1
ATOM 12249 O O . PHE F 1 38 ? 86.042 66.979 -30.372 1.00 21.03 38 PHE F O 1
ATOM 12257 N N . LYS F 1 39 ? 85.967 65.298 -31.883 1.00 24.58 39 LYS F N 1
ATOM 12258 C CA . LYS F 1 39 ? 85.345 66.142 -32.910 1.00 24.27 39 LYS F CA 1
ATOM 12259 C C . LYS F 1 39 ? 83.867 66.193 -32.533 1.00 21.79 39 LYS F C 1
ATOM 12260 O O . LYS F 1 39 ? 83.316 65.249 -32.026 1.00 24.35 39 LYS F O 1
ATOM 12266 N N . PRO F 1 40 ? 83.174 67.329 -32.761 1.00 19.91 40 PRO F N 1
ATOM 12267 C CA . PRO F 1 40 ? 83.727 68.517 -33.427 1.00 17.54 40 PRO F CA 1
ATOM 12268 C C . PRO F 1 40 ? 84.640 69.345 -32.597 1.00 15.75 40 PRO F C 1
ATOM 12269 O O . PRO F 1 40 ? 85.682 69.760 -33.097 1.00 17.86 40 PRO F O 1
ATOM 12273 N N . PHE F 1 41 ? 84.341 69.589 -31.337 1.00 15.15 41 PHE F N 1
ATOM 12274 C CA . PHE F 1 41 ? 85.208 70.391 -30.489 1.00 14.75 41 PHE F CA 1
ATOM 12275 C C . PHE F 1 41 ? 84.762 70.174 -29.062 1.00 15.01 41 PHE F C 1
ATOM 12276 O O . PHE F 1 41 ? 84.229 71.017 -28.451 1.00 14.60 41 PHE F O 1
ATOM 12284 N N . ASN F 1 42 ? 85.005 68.977 -28.596 1.00 16.17 42 ASN F N 1
ATOM 12285 C CA . ASN F 1 42 ? 84.571 68.611 -27.267 1.00 18.93 42 ASN F CA 1
ATOM 12286 C C . ASN F 1 42 ? 85.771 68.252 -26.426 1.00 18.63 42 ASN F C 1
ATOM 12287 O O . ASN F 1 42 ? 86.571 67.432 -26.846 1.00 19.53 42 ASN F O 1
ATOM 12292 N N . CYS F 1 43 ? 85.898 68.858 -25.254 1.00 18.66 43 CYS F N 1
ATOM 12293 C CA . CYS F 1 43 ? 87.019 68.560 -24.377 1.00 18.79 43 CYS F CA 1
ATOM 12294 C C . CYS F 1 43 ? 86.684 68.962 -22.954 1.00 20.16 43 CYS F C 1
ATOM 12295 O O . CYS F 1 43 ? 87.564 69.347 -22.184 1.00 22.56 43 CYS F O 1
ATOM 12298 N N . GLY F 1 44 ? 85.405 68.876 -22.604 1.00 19.92 44 GLY F N 1
ATOM 12299 C CA . GLY F 1 44 ? 84.987 69.277 -21.283 1.00 18.59 44 GLY F CA 1
ATOM 12300 C C . GLY F 1 44 ? 84.651 70.776 -21.219 1.00 19.86 44 GLY F C 1
ATOM 12301 O O . GLY F 1 44 ? 84.166 71.415 -22.192 1.00 17.70 44 GLY F O 1
ATOM 12302 N N . LEU F 1 45 ? 84.827 71.326 -20.019 1.00 17.82 45 LEU F N 1
ATOM 12303 C CA . LEU F 1 45 ? 84.322 72.631 -19.692 1.00 19.11 45 LEU F CA 1
ATOM 12304 C C . LEU F 1 45 ? 84.757 73.769 -20.611 1.00 17.30 45 LEU F C 1
ATOM 12305 O O . LEU F 1 45 ? 83.946 74.670 -20.948 1.00 16.66 45 LEU F O 1
ATOM 12310 N N . GLN F 1 46 ? 86.051 73.831 -20.939 1.00 12.40 46 GLN F N 1
ATOM 12311 C CA . GLN F 1 46 ? 86.454 75.012 -21.672 1.00 12.98 46 GLN F CA 1
ATOM 12312 C C . GLN F 1 46 ? 85.945 74.975 -23.135 1.00 11.38 46 GLN F C 1
ATOM 12313 O O . GLN F 1 46 ? 85.486 75.992 -23.649 1.00 12.65 46 GLN F O 1
ATOM 12319 N N . CYS F 1 47 ? 85.965 73.818 -23.751 1.00 12.00 47 CYS F N 1
ATOM 12320 C CA . CYS F 1 47 ? 85.423 73.650 -25.154 1.00 11.74 47 CYS F CA 1
ATOM 12321 C C . CYS F 1 47 ? 83.945 73.939 -25.188 1.00 11.41 47 CYS F C 1
ATOM 12322 O O . CYS F 1 47 ? 83.432 74.365 -26.289 1.00 11.79 47 CYS F O 1
ATOM 12325 N N . ALA F 1 48 ? 83.247 73.750 -24.038 1.00 12.95 48 ALA F N 1
ATOM 12326 C CA . ALA F 1 48 ? 81.785 73.896 -24.020 1.00 14.02 48 ALA F CA 1
ATOM 12327 C C . ALA F 1 48 ? 81.417 75.366 -24.223 1.00 12.56 48 ALA F C 1
ATOM 12328 O O . ALA F 1 48 ? 80.245 75.629 -24.569 1.00 14.47 48 ALA F O 1
ATOM 12330 N N . HIS F 1 49 ? 82.368 76.327 -24.119 1.00 9.82 49 HIS F N 1
ATOM 12331 C CA . HIS F 1 49 ? 82.071 77.720 -24.365 1.00 11.21 49 HIS F CA 1
ATOM 12332 C C . HIS F 1 49 ? 82.192 78.151 -25.824 1.00 9.51 49 HIS F C 1
ATOM 12333 O O . HIS F 1 49 ? 82.067 79.359 -26.158 1.00 10.84 49 HIS F O 1
ATOM 12340 N N . PHE F 1 50 ? 82.331 77.181 -26.715 1.00 9.76 50 PHE F N 1
ATOM 12341 C CA . PHE F 1 50 ? 82.574 77.464 -28.159 1.00 8.87 50 PHE F CA 1
ATOM 12342 C C . PHE F 1 50 ? 81.627 76.793 -29.089 1.00 10.68 50 PHE F C 1
ATOM 12343 O O . PHE F 1 50 ? 81.986 75.872 -29.846 1.00 11.59 50 PHE F O 1
ATOM 12351 N N . PRO F 1 51 ? 80.371 77.262 -29.154 1.00 10.45 51 PRO F N 1
ATOM 12352 C CA . PRO F 1 51 ? 79.432 76.655 -30.100 1.00 9.58 51 PRO F CA 1
ATOM 12353 C C . PRO F 1 51 ? 79.821 76.987 -31.535 1.00 10.70 51 PRO F C 1
ATOM 12354 O O . PRO F 1 51 ? 80.429 78.057 -31.805 1.00 12.65 51 PRO F O 1
ATOM 12358 N N . ASN F 1 52 ? 79.481 76.055 -32.428 1.00 10.63 52 ASN F N 1
ATOM 12359 C CA . ASN F 1 52 ? 79.806 76.247 -33.854 1.00 9.68 52 ASN F CA 1
ATOM 12360 C C . ASN F 1 52 ? 81.312 76.276 -34.163 1.00 11.28 52 ASN F C 1
ATOM 12361 O O . ASN F 1 52 ? 81.775 76.883 -35.188 1.00 11.97 52 ASN F O 1
ATOM 12366 N N . VAL F 1 53 ? 82.118 75.693 -33.262 1.00 9.66 53 VAL F N 1
ATOM 12367 C CA . VAL F 1 53 ? 83.563 75.514 -33.622 1.00 10.20 53 VAL F CA 1
ATOM 12368 C C . VAL F 1 53 ? 83.812 74.053 -34.010 1.00 10.48 53 VAL F C 1
ATOM 12369 O O . VAL F 1 53 ? 83.247 73.131 -33.437 1.00 11.10 53 VAL F O 1
ATOM 12373 N N . GLU F 1 54 ? 84.664 73.897 -35.028 1.00 11.85 54 GLU F N 1
ATOM 12374 C CA . GLU F 1 54 ? 85.144 72.592 -35.433 1.00 15.57 54 GLU F CA 1
ATOM 12375 C C . GLU F 1 54 ? 86.660 72.548 -35.405 1.00 13.58 54 GLU F C 1
ATOM 12376 O O . GLU F 1 54 ? 87.320 73.460 -35.935 1.00 15.33 54 GLU F O 1
ATOM 12382 N N . LEU F 1 55 ? 87.184 71.478 -34.801 1.00 14.62 55 LEU F N 1
ATOM 12383 C CA . LEU F 1 55 ? 88.583 71.188 -34.856 1.00 13.96 55 LEU F CA 1
ATOM 12384 C C . LEU F 1 55 ? 88.876 70.660 -36.271 1.00 13.93 55 LEU F C 1
ATOM 12385 O O . LEU F 1 55 ? 88.193 69.729 -36.752 1.00 14.39 55 LEU F O 1
ATOM 12390 N N . ILE F 1 56 ? 89.867 71.295 -36.872 1.00 14.09 56 ILE F N 1
ATOM 12391 C CA . ILE F 1 56 ? 90.322 70.898 -38.228 1.00 14.09 56 ILE F CA 1
ATOM 12392 C C . ILE F 1 56 ? 91.458 69.870 -38.083 1.00 13.06 56 ILE F C 1
ATOM 12393 O O . ILE F 1 56 ? 91.333 68.762 -38.668 1.00 15.79 56 ILE F O 1
ATOM 12398 N N . GLU F 1 57 ? 92.484 70.188 -37.290 1.00 13.42 57 GLU F N 1
ATOM 12399 C CA . GLU F 1 57 ? 93.649 69.300 -37.199 1.00 15.42 57 GLU F CA 1
ATOM 12400 C C . GLU F 1 57 ? 94.431 69.620 -35.931 1.00 17.61 57 GLU F C 1
ATOM 12401 O O . GLU F 1 57 ? 94.566 70.775 -35.577 1.00 15.66 57 GLU F O 1
ATOM 12407 N N . GLU F 1 58 ? 94.957 68.599 -35.290 1.00 17.37 58 GLU F N 1
ATOM 12408 C CA . GLU F 1 58 ? 95.865 68.804 -34.171 1.00 19.56 58 GLU F CA 1
ATOM 12409 C C . GLU F 1 58 ? 97.259 68.612 -34.667 1.00 20.83 58 GLU F C 1
ATOM 12410 O O . GLU F 1 58 ? 97.448 67.929 -35.715 1.00 21.99 58 GLU F O 1
ATOM 12416 N N . PHE F 1 59 ? 98.231 69.111 -33.925 1.00 18.09 59 PHE F N 1
ATOM 12417 C CA . PHE F 1 59 ? 99.642 68.709 -34.196 1.00 17.89 59 PHE F CA 1
ATOM 12418 C C . PHE F 1 59 ? 100.369 68.506 -32.873 1.00 18.37 59 PHE F C 1
ATOM 12419 O O . PHE F 1 59 ? 100.006 69.110 -31.846 1.00 15.29 59 PHE F O 1
ATOM 12427 N N . HIS F 1 60 ? 101.362 67.590 -32.839 1.00 18.94 60 HIS F N 1
ATOM 12428 C CA . HIS F 1 60 ? 102.148 67.313 -31.640 1.00 20.42 60 HIS F CA 1
ATOM 12429 C C . HIS F 1 60 ? 103.529 66.764 -32.039 1.00 20.91 60 HIS F C 1
ATOM 12430 O O . HIS F 1 60 ? 103.606 65.765 -32.766 1.00 20.35 60 HIS F O 1
ATOM 12437 N N . ASP F 1 61 ? 104.573 67.411 -31.546 1.00 18.09 61 ASP F N 1
ATOM 12438 C CA . ASP F 1 61 ? 105.970 66.868 -31.786 1.00 19.51 61 ASP F CA 1
ATOM 12439 C C . ASP F 1 61 ? 106.718 66.941 -30.477 1.00 19.23 61 ASP F C 1
ATOM 12440 O O . ASP F 1 61 ? 106.878 68.051 -29.954 1.00 17.89 61 ASP F O 1
ATOM 12445 N N . PRO F 1 62 ? 107.155 65.773 -29.944 1.00 18.97 62 PRO F N 1
ATOM 12446 C CA . PRO F 1 62 ? 107.891 65.729 -28.683 1.00 20.52 62 PRO F CA 1
ATOM 12447 C C . PRO F 1 62 ? 109.416 65.660 -28.855 1.00 22.07 62 PRO F C 1
ATOM 12448 O O . PRO F 1 62 ? 110.132 65.569 -27.847 1.00 22.35 62 PRO F O 1
ATOM 12452 N N A ARG F 1 63 ? 109.907 65.804 -30.085 0.50 21.76 63 ARG F N 1
ATOM 12453 N N B ARG F 1 63 ? 109.898 65.759 -30.091 0.50 21.73 63 ARG F N 1
ATOM 12454 C CA A ARG F 1 63 ? 111.348 65.499 -30.407 0.50 22.78 63 ARG F CA 1
ATOM 12455 C CA B ARG F 1 63 ? 111.346 65.512 -30.377 0.50 22.57 63 ARG F CA 1
ATOM 12456 C C A ARG F 1 63 ? 112.399 66.389 -29.757 0.50 23.08 63 ARG F C 1
ATOM 12457 C C B ARG F 1 63 ? 112.256 66.354 -29.501 0.50 23.14 63 ARG F C 1
ATOM 12458 O O A ARG F 1 63 ? 113.480 65.907 -29.397 0.50 23.53 63 ARG F O 1
ATOM 12459 O O B ARG F 1 63 ? 113.073 65.810 -28.722 0.50 23.48 63 ARG F O 1
ATOM 12474 N N . LEU F 1 64 ? 112.108 67.682 -29.621 1.00 22.24 64 LEU F N 1
ATOM 12475 C CA . LEU F 1 64 ? 113.049 68.656 -29.012 1.00 23.72 64 LEU F CA 1
ATOM 12476 C C . LEU F 1 64 ? 112.400 69.414 -27.882 1.00 23.48 64 LEU F C 1
ATOM 12477 O O . LEU F 1 64 ? 111.167 69.488 -27.846 1.00 24.51 64 LEU F O 1
ATOM 12482 N N . ILE F 1 65 ? 113.211 69.968 -26.960 1.00 25.56 65 ILE F N 1
ATOM 12483 C CA . ILE F 1 65 ? 112.661 70.649 -25.771 1.00 24.80 65 ILE F CA 1
ATOM 12484 C C . ILE F 1 65 ? 111.828 71.878 -26.169 1.00 23.75 65 ILE F C 1
ATOM 12485 O O . ILE F 1 65 ? 110.876 72.233 -25.430 1.00 23.12 65 ILE F O 1
ATOM 12490 N N . PHE F 1 66 ? 112.103 72.463 -27.339 1.00 20.66 66 PHE F N 1
ATOM 12491 C CA . PHE F 1 66 ? 111.327 73.639 -27.777 1.00 18.61 66 PHE F CA 1
ATOM 12492 C C . PHE F 1 66 ? 110.276 73.271 -28.788 1.00 16.80 66 PHE F C 1
ATOM 12493 O O . PHE F 1 66 ? 109.737 74.156 -29.402 1.00 19.74 66 PHE F O 1
ATOM 12501 N N . ASP F 1 67 ? 109.943 72.000 -28.970 1.00 15.87 67 ASP F N 1
ATOM 12502 C CA . ASP F 1 67 ? 108.894 71.631 -29.941 1.00 15.74 67 ASP F CA 1
ATOM 12503 C C . ASP F 1 67 ? 107.475 71.872 -29.389 1.00 16.52 67 ASP F C 1
ATOM 12504 O O . ASP F 1 67 ? 107.311 71.970 -28.157 1.00 18.34 67 ASP F O 1
ATOM 12509 N N . VAL F 1 68 ? 106.515 71.852 -30.278 1.00 15.33 68 VAL F N 1
ATOM 12510 C CA . VAL F 1 68 ? 105.144 72.401 -29.938 1.00 14.34 68 VAL F CA 1
ATOM 12511 C C . VAL F 1 68 ? 104.081 71.442 -30.259 1.00 15.40 68 VAL F C 1
ATOM 12512 O O . VAL F 1 68 ? 104.291 70.464 -31.019 1.00 15.98 68 VAL F O 1
ATOM 12516 N N . SER F 1 69 ? 102.851 71.701 -29.713 1.00 12.87 69 SER F N 1
ATOM 12517 C CA . SER F 1 69 ? 101.703 70.904 -29.971 1.00 13.51 69 SER F CA 1
ATOM 12518 C C . SER F 1 69 ? 100.581 71.942 -30.019 1.00 14.53 69 SER F C 1
ATOM 12519 O O . SER F 1 69 ? 100.813 73.054 -29.575 1.00 13.16 69 SER F O 1
ATOM 12522 N N . GLY F 1 70 ? 99.434 71.566 -30.566 1.00 14.33 70 GLY F N 1
ATOM 12523 C CA . GLY F 1 70 ? 98.348 72.574 -30.603 1.00 14.05 70 GLY F CA 1
ATOM 12524 C C . GLY F 1 70 ? 97.336 72.153 -31.635 1.00 10.29 70 GLY F C 1
ATOM 12525 O O . GLY F 1 70 ? 97.205 70.975 -31.998 1.00 13.72 70 GLY F O 1
ATOM 12526 N N . TYR F 1 71 ? 96.467 73.094 -31.986 1.00 11.33 71 TYR F N 1
ATOM 12527 C CA . TYR F 1 71 ? 95.389 72.766 -32.938 1.00 8.84 71 TYR F CA 1
ATOM 12528 C C . TYR F 1 71 ? 94.999 73.925 -33.803 1.00 11.32 71 TYR F C 1
ATOM 12529 O O . TYR F 1 71 ? 95.330 75.053 -33.530 1.00 11.01 71 TYR F O 1
ATOM 12538 N N . LEU F 1 72 ? 94.315 73.597 -34.888 1.00 12.07 72 LEU F N 1
ATOM 12539 C CA . LEU F 1 72 ? 93.771 74.532 -35.809 1.00 11.14 72 LEU F CA 1
ATOM 12540 C C . LEU F 1 72 ? 92.297 74.238 -35.784 1.00 11.66 72 LEU F C 1
ATOM 12541 O O . LEU F 1 72 ? 91.837 73.057 -35.937 1.00 12.93 72 LEU F O 1
ATOM 12546 N N . ALA F 1 73 ? 91.525 75.318 -35.610 1.00 12.60 73 ALA F N 1
ATOM 12547 C CA . ALA F 1 73 ? 90.061 75.161 -35.582 1.00 12.88 73 ALA F CA 1
ATOM 12548 C C . ALA F 1 73 ? 89.402 76.288 -36.342 1.00 11.59 73 ALA F C 1
ATOM 12549 O O . ALA F 1 73 ? 89.989 77.325 -36.537 1.00 14.27 73 ALA F O 1
ATOM 12551 N N . VAL F 1 74 ? 88.149 76.085 -36.729 1.00 11.84 74 VAL F N 1
ATOM 12552 C CA . VAL F 1 74 ? 87.368 77.158 -37.373 1.00 11.50 74 VAL F CA 1
ATOM 12553 C C . VAL F 1 74 ? 86.134 77.461 -36.503 1.00 11.48 74 VAL F C 1
ATOM 12554 O O . VAL F 1 74 ? 85.427 76.523 -36.096 1.00 12.69 74 VAL F O 1
ATOM 12558 N N . ASP F 1 75 ? 85.976 78.751 -36.188 1.00 9.37 75 ASP F N 1
ATOM 12559 C CA . ASP F 1 75 ? 84.744 79.166 -35.394 1.00 9.25 75 ASP F CA 1
ATOM 12560 C C . ASP F 1 75 ? 83.728 79.826 -36.340 1.00 9.08 75 ASP F C 1
ATOM 12561 O O . ASP F 1 75 ? 83.948 80.990 -36.737 1.00 11.92 75 ASP F O 1
ATOM 12566 N N . HIS F 1 76 ? 82.705 79.083 -36.733 1.00 11.37 76 HIS F N 1
ATOM 12567 C CA . HIS F 1 76 ? 81.698 79.623 -37.641 1.00 12.18 76 HIS F CA 1
ATOM 12568 C C . HIS F 1 76 ? 80.790 80.643 -36.943 1.00 12.62 76 HIS F C 1
ATOM 12569 O O . HIS F 1 76 ? 80.002 81.279 -37.613 1.00 15.76 76 HIS F O 1
ATOM 12576 N N . ALA F 1 77 ? 80.793 80.670 -35.601 1.00 12.28 77 ALA F N 1
ATOM 12577 C CA . ALA F 1 77 ? 79.971 81.671 -34.896 1.00 11.88 77 ALA F CA 1
ATOM 12578 C C . ALA F 1 77 ? 80.646 83.016 -34.882 1.00 12.65 77 ALA F C 1
ATOM 12579 O O . ALA F 1 77 ? 79.961 84.078 -35.046 1.00 14.80 77 ALA F O 1
ATOM 12581 N N . SER F 1 78 ? 81.969 83.063 -34.597 1.00 12.05 78 SER F N 1
ATOM 12582 C CA . SER F 1 78 ? 82.709 84.364 -34.548 1.00 12.74 78 SER F CA 1
ATOM 12583 C C . SER F 1 78 ? 83.340 84.725 -35.933 1.00 13.84 78 SER F C 1
ATOM 12584 O O . SER F 1 78 ? 83.883 85.816 -36.116 1.00 13.75 78 SER F O 1
ATOM 12587 N N . LYS F 1 79 ? 83.287 83.760 -36.870 1.00 14.57 79 LYS F N 1
ATOM 12588 C CA . LYS F 1 79 ? 83.911 83.864 -38.246 1.00 14.15 79 LYS F CA 1
ATOM 12589 C C . LYS F 1 79 ? 85.389 84.045 -38.162 1.00 12.22 79 LYS F C 1
ATOM 12590 O O . LYS F 1 79 ? 85.938 85.070 -38.663 1.00 14.73 79 LYS F O 1
ATOM 12596 N N . GLN F 1 80 ? 86.068 83.106 -37.459 1.00 13.24 80 GLN F N 1
ATOM 12597 C CA . GLN F 1 80 ? 87.519 83.172 -37.253 1.00 11.15 80 GLN F CA 1
ATOM 12598 C C . GLN F 1 80 ? 88.104 81.794 -37.449 1.00 11.35 80 GLN F C 1
ATOM 12599 O O . GLN F 1 80 ? 87.407 80.771 -37.380 1.00 11.54 80 GLN F O 1
ATOM 12605 N N . ILE F 1 81 ? 89.379 81.801 -37.754 1.00 11.44 81 ILE F N 1
ATOM 12606 C CA . ILE F 1 81 ? 90.208 80.627 -37.788 1.00 10.65 81 ILE F CA 1
ATOM 12607 C C . ILE F 1 81 ? 91.123 80.790 -36.558 1.00 10.02 81 ILE F C 1
ATOM 12608 O O . ILE F 1 81 ? 91.783 81.816 -36.386 1.00 13.31 81 ILE F O 1
ATOM 12613 N N . TYR F 1 82 ? 91.211 79.725 -35.719 1.00 9.56 82 TYR F N 1
ATOM 12614 C CA . TYR F 1 82 ? 92.117 79.786 -34.571 1.00 9.75 82 TYR F CA 1
ATOM 12615 C C . TYR F 1 82 ? 93.325 78.893 -34.728 1.00 10.53 82 TYR F C 1
ATOM 12616 O O . TYR F 1 82 ? 93.145 77.701 -35.086 1.00 13.02 82 TYR F O 1
ATOM 12625 N N . LEU F 1 83 ? 94.507 79.420 -34.502 1.00 10.63 83 LEU F N 1
ATOM 12626 C CA . LEU F 1 83 ? 95.703 78.556 -34.406 1.00 10.63 83 LEU F CA 1
ATOM 12627 C C . LEU F 1 83 ? 96.147 78.713 -32.971 1.00 11.31 83 LEU F C 1
ATOM 12628 O O . LEU F 1 83 ? 96.435 79.806 -32.557 1.00 12.28 83 LEU F O 1
ATOM 12633 N N . VAL F 1 84 ? 96.142 77.592 -32.229 1.00 9.10 84 VAL F N 1
ATOM 12634 C CA . VAL F 1 84 ? 96.537 77.591 -30.825 1.00 10.85 84 VAL F CA 1
ATOM 12635 C C . VAL F 1 84 ? 97.758 76.721 -30.636 1.00 10.51 84 VAL F C 1
ATOM 12636 O O . VAL F 1 84 ? 97.827 75.649 -31.163 1.00 12.97 84 VAL F O 1
ATOM 12640 N N . ILE F 1 85 ? 98.718 77.233 -29.894 1.00 11.24 85 ILE F N 1
ATOM 12641 C CA . ILE F 1 85 ? 100.052 76.584 -29.755 1.00 11.94 85 ILE F CA 1
ATOM 12642 C C . ILE F 1 85 ? 100.404 76.448 -28.284 1.00 13.15 85 ILE F C 1
ATOM 12643 O O . ILE F 1 85 ? 100.075 77.328 -27.492 1.00 13.86 85 ILE F O 1
ATOM 12648 N N . ARG F 1 86 ? 101.063 75.377 -27.911 1.00 12.97 86 ARG F N 1
ATOM 12649 C CA . ARG F 1 86 ? 101.746 75.321 -26.640 1.00 12.89 86 ARG F CA 1
ATOM 12650 C C . ARG F 1 86 ? 102.994 74.447 -26.713 1.00 14.94 86 ARG F C 1
ATOM 12651 O O . ARG F 1 86 ? 103.156 73.770 -27.668 1.00 16.44 86 ARG F O 1
ATOM 12659 N N . GLY F 1 87 ? 103.818 74.499 -25.673 1.00 13.42 87 GLY F N 1
ATOM 12660 C CA . GLY F 1 87 ? 105.024 73.621 -25.659 1.00 14.41 87 GLY F CA 1
ATOM 12661 C C . GLY F 1 87 ? 104.656 72.190 -25.425 1.00 18.20 87 GLY F C 1
ATOM 12662 O O . GLY F 1 87 ? 103.806 71.883 -24.589 1.00 15.73 87 GLY F O 1
ATOM 12663 N N . THR F 1 88 ? 105.290 71.254 -26.122 1.00 15.23 88 THR F N 1
ATOM 12664 C CA . THR F 1 88 ? 104.952 69.881 -25.972 1.00 17.32 88 THR F CA 1
ATOM 12665 C C . THR F 1 88 ? 105.399 69.341 -24.608 1.00 16.37 88 THR F C 1
ATOM 12666 O O . THR F 1 88 ? 104.612 68.618 -23.957 1.00 15.92 88 THR F O 1
ATOM 12670 N N . HIS F 1 89 ? 106.555 69.772 -24.163 1.00 18.75 89 HIS F N 1
ATOM 12671 C CA . HIS F 1 89 ? 107.135 69.189 -22.956 1.00 20.71 89 HIS F CA 1
ATOM 12672 C C . HIS F 1 89 ? 106.567 69.869 -21.708 1.00 21.47 89 HIS F C 1
ATOM 12673 O O . HIS F 1 89 ? 106.035 71.000 -21.795 1.00 21.56 89 HIS F O 1
ATOM 12680 N N . SER F 1 90 ? 106.661 69.175 -20.551 1.00 20.98 90 SER F N 1
ATOM 12681 C CA . SER F 1 90 ? 106.184 69.811 -19.294 1.00 21.86 90 SER F CA 1
ATOM 12682 C C . SER F 1 90 ? 106.575 71.249 -19.118 1.00 21.19 90 SER F C 1
ATOM 12683 O O . SER F 1 90 ? 107.743 71.635 -19.289 1.00 22.37 90 SER F O 1
ATOM 12686 N N . LEU F 1 91 ? 105.615 72.080 -18.683 1.00 21.63 91 LEU F N 1
ATOM 12687 C CA . LEU F 1 91 ? 105.898 73.516 -18.484 1.00 24.14 91 LEU F CA 1
ATOM 12688 C C . LEU F 1 91 ? 107.084 73.704 -17.517 1.00 24.97 91 LEU F C 1
ATOM 12689 O O . LEU F 1 91 ? 108.021 74.491 -17.720 1.00 25.02 91 LEU F O 1
ATOM 12694 N N . GLU F 1 92 ? 107.048 72.959 -16.419 1.00 26.08 92 GLU F N 1
ATOM 12695 C CA . GLU F 1 92 ? 108.102 73.101 -15.438 1.00 28.62 92 GLU F CA 1
ATOM 12696 C C . GLU F 1 92 ? 109.474 72.824 -16.051 1.00 30.30 92 GLU F C 1
ATOM 12697 O O . GLU F 1 92 ? 110.445 73.477 -15.715 1.00 32.42 92 GLU F O 1
ATOM 12703 N N . ASP F 1 93 ? 109.560 71.867 -16.955 1.00 31.82 93 ASP F N 1
ATOM 12704 C CA . ASP F 1 93 ? 110.867 71.592 -17.591 1.00 32.71 93 ASP F CA 1
ATOM 12705 C C . ASP F 1 93 ? 111.256 72.550 -18.719 1.00 32.45 93 ASP F C 1
ATOM 12706 O O . ASP F 1 93 ? 112.415 72.887 -18.871 1.00 34.08 93 ASP F O 1
ATOM 12711 N N . VAL F 1 94 ? 110.312 72.979 -19.527 1.00 31.33 94 VAL F N 1
ATOM 12712 C CA . VAL F 1 94 ? 110.630 74.012 -20.508 1.00 31.12 94 VAL F CA 1
ATOM 12713 C C . VAL F 1 94 ? 111.081 75.318 -19.817 1.00 32.77 94 VAL F C 1
ATOM 12714 O O . VAL F 1 94 ? 112.091 75.909 -20.211 1.00 32.62 94 VAL F O 1
ATOM 12718 N N . ILE F 1 95 ? 110.350 75.794 -18.794 1.00 33.66 95 ILE F N 1
ATOM 12719 C CA . ILE F 1 95 ? 110.712 77.069 -18.159 1.00 36.61 95 ILE F CA 1
ATOM 12720 C C . ILE F 1 95 ? 112.170 77.106 -17.674 1.00 39.56 95 ILE F C 1
ATOM 12721 O O . ILE F 1 95 ? 112.880 78.089 -17.931 1.00 40.78 95 ILE F O 1
ATOM 12726 N N . THR F 1 96 ? 112.602 76.057 -16.966 1.00 41.86 96 THR F N 1
ATOM 12727 C CA . THR F 1 96 ? 114.020 75.894 -16.573 1.00 44.71 96 THR F CA 1
ATOM 12728 C C . THR F 1 96 ? 114.989 76.175 -17.718 1.00 46.25 96 THR F C 1
ATOM 12729 O O . THR F 1 96 ? 115.863 77.062 -17.645 1.00 47.92 96 THR F O 1
ATOM 12733 N N . ASP F 1 97 ? 114.814 75.423 -18.787 1.00 46.96 97 ASP F N 1
ATOM 12734 C CA . ASP F 1 97 ? 115.583 75.578 -20.007 1.00 48.04 97 ASP F CA 1
ATOM 12735 C C . ASP F 1 97 ? 115.577 76.929 -20.759 1.00 47.89 97 ASP F C 1
ATOM 12736 O O . ASP F 1 97 ? 116.559 77.287 -21.426 1.00 47.56 97 ASP F O 1
ATOM 12741 N N . ILE F 1 98 ? 114.474 77.674 -20.710 1.00 48.43 98 ILE F N 1
ATOM 12742 C CA . ILE F 1 98 ? 114.456 78.972 -21.365 1.00 48.63 98 ILE F CA 1
ATOM 12743 C C . ILE F 1 98 ? 115.465 79.902 -20.711 1.00 50.45 98 ILE F C 1
ATOM 12744 O O . ILE F 1 98 ? 116.317 80.466 -21.397 1.00 50.86 98 ILE F O 1
ATOM 12749 N N . ARG F 1 99 ? 115.372 80.035 -19.384 1.00 51.92 99 ARG F N 1
ATOM 12750 C CA . ARG F 1 99 ? 116.059 81.099 -18.645 1.00 53.14 99 ARG F CA 1
ATOM 12751 C C . ARG F 1 99 ? 117.511 81.303 -19.092 1.00 53.57 99 ARG F C 1
ATOM 12752 O O . ARG F 1 99 ? 118.399 80.551 -18.689 1.00 54.52 99 ARG F O 1
ATOM 12760 N N . ALA F 1 103 ? 119.999 81.896 -23.649 1.00 55.55 103 ALA F N 1
ATOM 12761 C CA . ALA F 1 103 ? 121.147 81.802 -24.563 1.00 56.04 103 ALA F CA 1
ATOM 12762 C C . ALA F 1 103 ? 120.972 82.664 -25.843 1.00 55.84 103 ALA F C 1
ATOM 12763 O O . ALA F 1 103 ? 120.289 83.697 -25.767 1.00 56.05 103 ALA F O 1
ATOM 12765 N N . PRO F 1 104 ? 121.558 82.243 -27.013 1.00 55.23 104 PRO F N 1
ATOM 12766 C CA . PRO F 1 104 ? 121.938 83.217 -28.059 1.00 54.52 104 PRO F CA 1
ATOM 12767 C C . PRO F 1 104 ? 120.837 83.561 -29.051 1.00 53.73 104 PRO F C 1
ATOM 12768 O O . PRO F 1 104 ? 119.793 82.890 -29.117 1.00 53.73 104 PRO F O 1
ATOM 12772 N N . LEU F 1 105 ? 121.109 84.573 -29.864 1.00 52.74 105 LEU F N 1
ATOM 12773 C CA . LEU F 1 105 ? 120.135 85.102 -30.791 1.00 50.28 105 LEU F CA 1
ATOM 12774 C C . LEU F 1 105 ? 120.532 84.812 -32.226 1.00 49.69 105 LEU F C 1
ATOM 12775 O O . LEU F 1 105 ? 121.718 84.863 -32.575 1.00 49.50 105 LEU F O 1
ATOM 12780 N N . THR F 1 106 ? 119.533 84.505 -33.048 1.00 47.41 106 THR F N 1
ATOM 12781 C CA . THR F 1 106 ? 119.719 84.290 -34.474 1.00 46.20 106 THR F CA 1
ATOM 12782 C C . THR F 1 106 ? 118.689 85.085 -35.288 1.00 44.77 106 THR F C 1
ATOM 12783 O O . THR F 1 106 ? 117.598 85.386 -34.765 1.00 43.59 106 THR F O 1
ATOM 12787 N N . ASN F 1 107 ? 119.026 85.477 -36.526 1.00 43.10 107 ASN F N 1
ATOM 12788 C CA . ASN F 1 107 ? 118.139 86.353 -37.344 1.00 42.82 107 ASN F CA 1
ATOM 12789 C C . ASN F 1 107 ? 116.835 85.681 -37.764 1.00 41.15 107 ASN F C 1
ATOM 12790 O O . ASN F 1 107 ? 116.831 84.526 -38.262 1.00 39.49 107 ASN F O 1
ATOM 12795 N N . PHE F 1 108 ? 115.731 86.418 -37.579 1.00 40.58 108 PHE F N 1
ATOM 12796 C CA . PHE F 1 108 ? 114.405 85.873 -37.903 1.00 38.80 108 PHE F CA 1
ATOM 12797 C C . PHE F 1 108 ? 114.222 85.471 -39.384 1.00 38.76 108 PHE F C 1
ATOM 12798 O O . PHE F 1 108 ? 113.412 84.592 -39.683 1.00 37.02 108 PHE F O 1
ATOM 12806 N N . ASP F 1 109 ? 115.033 86.014 -40.310 1.00 39.22 109 ASP F N 1
ATOM 12807 C CA . ASP F 1 109 ? 114.909 85.569 -41.714 1.00 38.68 109 ASP F CA 1
ATOM 12808 C C . ASP F 1 109 ? 115.345 84.130 -41.972 1.00 37.13 109 ASP F C 1
ATOM 12809 O O . ASP F 1 109 ? 115.079 83.597 -43.031 1.00 38.17 109 ASP F O 1
ATOM 12814 N N . LEU F 1 110 ? 115.958 83.490 -40.988 1.00 36.19 110 LEU F N 1
ATOM 12815 C CA . LEU F 1 110 ? 116.308 82.076 -41.060 1.00 35.00 110 LEU F CA 1
ATOM 12816 C C . LEU F 1 110 ? 115.122 81.114 -40.823 1.00 34.25 110 LEU F C 1
ATOM 12817 O O . LEU F 1 110 ? 115.238 79.866 -40.977 1.00 34.49 110 LEU F O 1
ATOM 12822 N N . ALA F 1 111 ? 114.010 81.697 -40.396 1.00 31.01 111 ALA F N 1
ATOM 12823 C CA . ALA F 1 111 ? 112.772 80.960 -40.073 1.00 29.42 111 ALA F CA 1
ATOM 12824 C C . ALA F 1 111 ? 111.941 80.570 -41.300 1.00 27.10 111 ALA F C 1
ATOM 12825 O O . ALA F 1 111 ? 111.945 81.298 -42.326 1.00 26.48 111 ALA F O 1
ATOM 12827 N N . ALA F 1 112 ? 111.217 79.459 -41.212 1.00 26.22 112 ALA F N 1
ATOM 12828 C CA . ALA F 1 112 ? 110.275 79.066 -42.280 1.00 25.84 112 ALA F CA 1
ATOM 12829 C C . ALA F 1 112 ? 109.361 80.209 -42.757 1.00 27.07 112 ALA F C 1
ATOM 12830 O O . ALA F 1 112 ? 108.750 80.939 -41.958 1.00 26.14 112 ALA F O 1
ATOM 12832 N N . ASN F 1 113 ? 109.277 80.351 -44.076 1.00 26.32 113 ASN F N 1
ATOM 12833 C CA . ASN F 1 113 ? 108.408 81.325 -44.710 1.00 27.62 113 ASN F CA 1
ATOM 12834 C C . ASN F 1 113 ? 108.823 82.766 -44.531 1.00 27.69 113 ASN F C 1
ATOM 12835 O O . ASN F 1 113 ? 108.093 83.659 -44.948 1.00 28.51 113 ASN F O 1
ATOM 12840 N N . ILE F 1 114 ? 109.978 83.052 -43.950 1.00 29.18 114 ILE F N 1
ATOM 12841 C CA . ILE F 1 114 ? 110.315 84.469 -43.813 1.00 32.06 114 ILE F CA 1
ATOM 12842 C C . ILE F 1 114 ? 111.404 84.846 -44.851 1.00 36.81 114 ILE F C 1
ATOM 12843 O O . ILE F 1 114 ? 112.555 84.431 -44.679 1.00 36.49 114 ILE F O 1
ATOM 12848 N N . SER F 1 115 ? 111.025 85.622 -45.872 1.00 39.59 115 SER F N 1
ATOM 12849 C CA . SER F 1 115 ? 111.982 86.039 -46.945 1.00 43.05 115 SER F CA 1
ATOM 12850 C C . SER F 1 115 ? 113.168 86.898 -46.439 1.00 44.06 115 SER F C 1
ATOM 12851 O O . SER F 1 115 ? 113.199 87.407 -45.310 1.00 44.90 115 SER F O 1
ATOM 12854 N N . SER F 1 116 ? 114.176 87.048 -47.282 1.00 46.81 116 SER F N 1
ATOM 12855 C CA . SER F 1 116 ? 115.332 87.837 -46.877 1.00 48.67 116 SER F CA 1
ATOM 12856 C C . SER F 1 116 ? 114.992 89.287 -46.469 1.00 48.64 116 SER F C 1
ATOM 12857 O O . SER F 1 116 ? 115.555 89.797 -45.504 1.00 49.08 116 SER F O 1
ATOM 12860 N N . THR F 1 117 ? 114.042 89.902 -47.175 1.00 49.04 117 THR F N 1
ATOM 12861 C CA . THR F 1 117 ? 113.700 91.325 -47.019 1.00 48.95 117 THR F CA 1
ATOM 12862 C C . THR F 1 117 ? 112.496 91.630 -46.090 1.00 49.30 117 THR F C 1
ATOM 12863 O O . THR F 1 117 ? 112.218 92.799 -45.807 1.00 48.60 117 THR F O 1
ATOM 12866 N N . ALA F 1 118 ? 111.787 90.585 -45.628 1.00 48.80 118 ALA F N 1
ATOM 12867 C CA . ALA F 1 118 ? 110.631 90.732 -44.695 1.00 48.10 118 ALA F CA 1
ATOM 12868 C C . ALA F 1 118 ? 110.936 91.500 -43.398 1.00 48.00 118 ALA F C 1
ATOM 12869 O O . ALA F 1 118 ? 110.087 92.229 -42.871 1.00 46.98 118 ALA F O 1
ATOM 12871 N N . THR F 1 119 ? 112.173 91.363 -42.930 1.00 48.45 119 THR F N 1
ATOM 12872 C CA . THR F 1 119 ? 112.579 91.740 -41.590 1.00 48.75 119 THR F CA 1
ATOM 12873 C C . THR F 1 119 ? 113.649 92.839 -41.591 1.00 49.34 119 THR F C 1
ATOM 12874 O O . THR F 1 119 ? 114.229 93.137 -42.637 1.00 49.93 119 THR F O 1
ATOM 12878 N N . CYS F 1 120 ? 113.906 93.434 -40.421 1.00 48.46 120 CYS F N 1
ATOM 12879 C CA . CYS F 1 120 ? 114.953 94.432 -40.264 1.00 47.92 120 CYS F CA 1
ATOM 12880 C C . CYS F 1 120 ? 116.308 93.714 -40.124 1.00 46.99 120 CYS F C 1
ATOM 12881 O O . CYS F 1 120 ? 116.356 92.526 -39.838 1.00 46.34 120 CYS F O 1
ATOM 12884 N N . ASP F 1 121 ? 117.412 94.409 -40.374 1.00 46.75 121 ASP F N 1
ATOM 12885 C CA . ASP F 1 121 ? 118.707 93.732 -40.381 1.00 46.26 121 ASP F CA 1
ATOM 12886 C C . ASP F 1 121 ? 119.165 93.216 -39.003 1.00 45.08 121 ASP F C 1
ATOM 12887 O O . ASP F 1 121 ? 119.810 92.175 -38.916 1.00 44.17 121 ASP F O 1
ATOM 12892 N N . ASP F 1 122 ? 118.792 93.941 -37.951 1.00 43.89 122 ASP F N 1
ATOM 12893 C CA . ASP F 1 122 ? 119.158 93.622 -36.565 1.00 42.76 122 ASP F CA 1
ATOM 12894 C C . ASP F 1 122 ? 118.005 92.898 -35.795 1.00 41.93 122 ASP F C 1
ATOM 12895 O O . ASP F 1 122 ? 117.900 92.993 -34.568 1.00 41.81 122 ASP F O 1
ATOM 12900 N N . CYS F 1 123 ? 117.171 92.156 -36.523 1.00 38.90 123 CYS F N 1
ATOM 12901 C CA . CYS F 1 123 ? 115.970 91.527 -35.926 1.00 38.02 123 CYS F CA 1
ATOM 12902 C C . CYS F 1 123 ? 116.258 90.081 -35.476 1.00 34.56 123 CYS F C 1
ATOM 12903 O O . CYS F 1 123 ? 115.991 89.106 -36.210 1.00 33.12 123 CYS F O 1
ATOM 12906 N N . LEU F 1 124 ? 116.797 89.990 -34.261 1.00 31.42 124 LEU F N 1
ATOM 12907 C CA . LEU F 1 124 ? 117.352 88.753 -33.678 1.00 30.57 124 LEU F CA 1
ATOM 12908 C C . LEU F 1 124 ? 116.399 88.140 -32.622 1.00 29.13 124 LEU F C 1
ATOM 12909 O O . LEU F 1 124 ? 115.852 88.877 -31.835 1.00 26.46 124 LEU F O 1
ATOM 12914 N N . VAL F 1 125 ? 116.268 86.807 -32.631 1.00 28.35 125 VAL F N 1
ATOM 12915 C CA . VAL F 1 125 ? 115.312 86.036 -31.811 1.00 29.16 125 VAL F CA 1
ATOM 12916 C C . VAL F 1 125 ? 116.057 84.889 -31.100 1.00 30.59 125 VAL F C 1
ATOM 12917 O O . VAL F 1 125 ? 117.004 84.343 -31.646 1.00 31.81 125 VAL F O 1
ATOM 12921 N N . HIS F 1 126 ? 115.705 84.591 -29.872 1.00 30.16 126 HIS F N 1
ATOM 12922 C CA . HIS F 1 126 ? 116.098 83.393 -29.132 1.00 31.05 126 HIS F CA 1
ATOM 12923 C C . HIS F 1 126 ? 116.054 82.184 -30.020 1.00 30.93 126 HIS F C 1
ATOM 12924 O O . HIS F 1 126 ? 115.073 81.951 -30.664 1.00 27.85 126 HIS F O 1
ATOM 12931 N N . ASN F 1 127 ? 117.146 81.429 -30.080 1.00 31.76 127 ASN F N 1
ATOM 12932 C CA . ASN F 1 127 ? 117.260 80.357 -31.077 1.00 32.88 127 ASN F CA 1
ATOM 12933 C C . ASN F 1 127 ? 116.312 79.190 -30.814 1.00 31.87 127 ASN F C 1
ATOM 12934 O O . ASN F 1 127 ? 115.828 78.543 -31.761 1.00 32.98 127 ASN F O 1
ATOM 12939 N N . GLY F 1 128 ? 116.006 78.975 -29.543 1.00 28.26 128 GLY F N 1
ATOM 12940 C CA . GLY F 1 128 ? 114.986 78.041 -29.103 1.00 26.53 128 GLY F CA 1
ATOM 12941 C C . GLY F 1 128 ? 113.597 78.468 -29.557 1.00 24.69 128 GLY F C 1
ATOM 12942 O O . GLY F 1 128 ? 112.913 77.683 -30.134 1.00 23.08 128 GLY F O 1
ATOM 12943 N N . PHE F 1 129 ? 113.222 79.728 -29.333 1.00 23.17 129 PHE F N 1
ATOM 12944 C CA . PHE F 1 129 ? 111.865 80.172 -29.735 1.00 22.87 129 PHE F CA 1
ATOM 12945 C C . PHE F 1 129 ? 111.724 80.125 -31.213 1.00 22.21 129 PHE F C 1
ATOM 12946 O O . PHE F 1 129 ? 110.664 79.784 -31.777 1.00 22.60 129 PHE F O 1
ATOM 12954 N N . ILE F 1 130 ? 112.806 80.381 -31.936 1.00 24.44 130 ILE F N 1
ATOM 12955 C CA . ILE F 1 130 ? 112.745 80.285 -33.388 1.00 23.51 130 ILE F CA 1
ATOM 12956 C C . ILE F 1 130 ? 112.490 78.845 -33.816 1.00 22.47 130 ILE F C 1
ATOM 12957 O O . ILE F 1 130 ? 111.754 78.592 -34.723 1.00 20.67 130 ILE F O 1
ATOM 12962 N N . GLN F 1 131 ? 113.028 77.884 -33.079 1.00 21.47 131 GLN F N 1
ATOM 12963 C CA . GLN F 1 131 ? 112.645 76.478 -33.282 1.00 21.87 131 GLN F CA 1
ATOM 12964 C C . GLN F 1 131 ? 111.145 76.197 -32.958 1.00 20.16 131 GLN F C 1
ATOM 12965 O O . GLN F 1 131 ? 110.538 75.372 -33.606 1.00 21.66 131 GLN F O 1
ATOM 12971 N N . SER F 1 132 ? 110.572 76.858 -31.963 1.00 20.50 132 SER F N 1
ATOM 12972 C CA A SER F 1 132 ? 109.160 76.582 -31.646 0.50 18.50 132 SER F CA 1
ATOM 12973 C CA B SER F 1 132 ? 109.158 76.564 -31.660 0.50 19.64 132 SER F CA 1
ATOM 12974 C C . SER F 1 132 ? 108.297 77.065 -32.812 1.00 19.25 132 SER F C 1
ATOM 12975 O O . SER F 1 132 ? 107.377 76.387 -33.202 1.00 18.82 132 SER F O 1
ATOM 12980 N N . TYR F 1 133 ? 108.627 78.242 -33.351 1.00 19.58 133 TYR F N 1
ATOM 12981 C CA . TYR F 1 133 ? 107.921 78.774 -34.527 1.00 19.73 133 TYR F CA 1
ATOM 12982 C C . TYR F 1 133 ? 108.094 77.816 -35.707 1.00 20.33 133 TYR F C 1
ATOM 12983 O O . TYR F 1 133 ? 107.169 77.376 -36.323 1.00 17.80 133 TYR F O 1
ATOM 12992 N N . ASN F 1 134 ? 109.342 77.484 -36.009 1.00 21.26 134 ASN F N 1
ATOM 12993 C CA . ASN F 1 134 ? 109.572 76.521 -37.085 1.00 21.52 134 ASN F CA 1
ATOM 12994 C C . ASN F 1 134 ? 108.802 75.203 -36.991 1.00 19.55 134 ASN F C 1
ATOM 12995 O O . ASN F 1 134 ? 108.262 74.714 -37.964 1.00 19.92 134 ASN F O 1
ATOM 13000 N N . ASN F 1 135 ? 108.752 74.637 -35.792 1.00 18.59 135 ASN F N 1
ATOM 13001 C CA . ASN F 1 135 ? 108.040 73.426 -35.558 1.00 18.89 135 ASN F CA 1
ATOM 13002 C C . ASN F 1 135 ? 106.542 73.631 -35.686 1.00 18.22 135 ASN F C 1
ATOM 13003 O O . ASN F 1 135 ? 105.854 72.720 -36.100 1.00 18.63 135 ASN F O 1
ATOM 13008 N N . THR F 1 136 ? 106.038 74.821 -35.339 1.00 17.57 136 THR F N 1
ATOM 13009 C CA . THR F 1 136 ? 104.605 75.078 -35.621 1.00 16.65 136 THR F CA 1
ATOM 13010 C C . THR F 1 136 ? 104.405 75.098 -37.184 1.00 16.60 136 THR F C 1
ATOM 13011 O O . THR F 1 136 ? 103.584 74.383 -37.729 1.00 17.60 136 THR F O 1
ATOM 13015 N N . TYR F 1 137 ? 105.204 75.932 -37.865 1.00 17.70 137 TYR F N 1
ATOM 13016 C CA . TYR F 1 137 ? 105.047 76.062 -39.325 1.00 18.82 137 TYR F CA 1
ATOM 13017 C C . TYR F 1 137 ? 105.165 74.725 -40.071 1.00 19.32 137 TYR F C 1
ATOM 13018 O O . TYR F 1 137 ? 104.336 74.375 -40.929 1.00 19.46 137 TYR F O 1
ATOM 13027 N N . ASN F 1 138 ? 106.179 73.945 -39.704 1.00 20.29 138 ASN F N 1
ATOM 13028 C CA . ASN F 1 138 ? 106.439 72.662 -40.366 1.00 22.15 138 ASN F CA 1
ATOM 13029 C C . ASN F 1 138 ? 105.368 71.616 -40.124 1.00 22.74 138 ASN F C 1
ATOM 13030 O O . ASN F 1 138 ? 105.099 70.790 -40.963 1.00 24.15 138 ASN F O 1
ATOM 13035 N N . GLN F 1 139 ? 104.641 71.724 -39.002 1.00 19.53 139 GLN F N 1
ATOM 13036 C CA . GLN F 1 139 ? 103.516 70.858 -38.762 1.00 18.72 139 GLN F CA 1
ATOM 13037 C C . GLN F 1 139 ? 102.153 71.341 -39.325 1.00 19.48 139 GLN F C 1
ATOM 13038 O O . GLN F 1 139 ? 101.346 70.523 -39.715 1.00 22.73 139 GLN F O 1
ATOM 13044 N N . ILE F 1 140 ? 101.844 72.642 -39.315 1.00 18.67 140 ILE F N 1
ATOM 13045 C CA . ILE F 1 140 ? 100.490 73.001 -39.639 1.00 20.12 140 ILE F CA 1
ATOM 13046 C C . ILE F 1 140 ? 100.337 74.063 -40.728 1.00 20.69 140 ILE F C 1
ATOM 13047 O O . ILE F 1 140 ? 99.210 74.319 -41.161 1.00 22.31 140 ILE F O 1
ATOM 13052 N N . GLY F 1 141 ? 101.452 74.696 -41.103 1.00 22.21 141 GLY F N 1
ATOM 13053 C CA . GLY F 1 141 ? 101.472 75.840 -42.059 1.00 24.23 141 GLY F CA 1
ATOM 13054 C C . GLY F 1 141 ? 100.713 75.612 -43.363 1.00 25.32 141 GLY F C 1
ATOM 13055 O O . GLY F 1 141 ? 99.849 76.392 -43.706 1.00 23.96 141 GLY F O 1
ATOM 13056 N N . PRO F 1 142 ? 101.012 74.540 -44.092 1.00 25.26 142 PRO F N 1
ATOM 13057 C CA . PRO F 1 142 ? 100.211 74.232 -45.278 1.00 25.23 142 PRO F CA 1
ATOM 13058 C C . PRO F 1 142 ? 98.726 73.929 -45.050 1.00 24.80 142 PRO F C 1
ATOM 13059 O O . PRO F 1 142 ? 97.868 74.283 -45.904 1.00 23.45 142 PRO F O 1
ATOM 13063 N N . LYS F 1 143 ? 98.364 73.321 -43.917 1.00 21.78 143 LYS F N 1
ATOM 13064 C CA . LYS F 1 143 ? 96.940 73.056 -43.672 1.00 20.86 143 LYS F CA 1
ATOM 13065 C C . LYS F 1 143 ? 96.265 74.426 -43.352 1.00 18.27 143 LYS F C 1
ATOM 13066 O O . LYS F 1 143 ? 95.117 74.696 -43.740 1.00 19.54 143 LYS F O 1
ATOM 13072 N N . LEU F 1 144 ? 96.936 75.218 -42.556 1.00 19.54 144 LEU F N 1
ATOM 13073 C CA . LEU F 1 144 ? 96.463 76.583 -42.321 1.00 17.72 144 LEU F CA 1
ATOM 13074 C C . LEU F 1 144 ? 96.210 77.376 -43.616 1.00 19.84 144 LEU F C 1
ATOM 13075 O O . LEU F 1 144 ? 95.136 77.981 -43.809 1.00 19.55 144 LEU F O 1
ATOM 13080 N N . ASP F 1 145 ? 97.162 77.350 -44.555 1.00 19.16 145 ASP F N 1
ATOM 13081 C CA . ASP F 1 145 ? 96.840 77.975 -45.866 1.00 20.44 145 ASP F CA 1
ATOM 13082 C C . ASP F 1 145 ? 95.659 77.399 -46.544 1.00 20.65 145 ASP F C 1
ATOM 13083 O O . ASP F 1 145 ? 94.906 78.135 -47.153 1.00 22.11 145 ASP F O 1
ATOM 13088 N N . SER F 1 146 ? 95.479 76.094 -46.454 1.00 21.19 146 SER F N 1
ATOM 13089 C CA . SER F 1 146 ? 94.342 75.490 -47.086 1.00 21.27 146 SER F CA 1
ATOM 13090 C C . SER F 1 146 ? 93.011 75.970 -46.393 1.00 21.11 146 SER F C 1
ATOM 13091 O O . SER F 1 146 ? 92.002 76.214 -47.036 1.00 19.37 146 SER F O 1
ATOM 13094 N N . VAL F 1 147 ? 93.042 76.159 -45.063 1.00 19.42 147 VAL F N 1
ATOM 13095 C CA . VAL F 1 147 ? 91.821 76.656 -44.395 1.00 19.23 147 VAL F CA 1
ATOM 13096 C C . VAL F 1 147 ? 91.496 78.133 -44.741 1.00 18.47 147 VAL F C 1
ATOM 13097 O O . VAL F 1 147 ? 90.334 78.514 -44.920 1.00 19.43 147 VAL F O 1
ATOM 13101 N N . ILE F 1 148 ? 92.522 78.960 -44.791 1.00 16.81 148 ILE F N 1
ATOM 13102 C CA A ILE F 1 148 ? 92.379 80.354 -45.167 0.50 19.66 148 ILE F CA 1
ATOM 13103 C CA B ILE F 1 148 ? 92.471 80.366 -45.183 0.50 19.09 148 ILE F CA 1
ATOM 13104 C C . ILE F 1 148 ? 91.761 80.470 -46.577 1.00 20.55 148 ILE F C 1
ATOM 13105 O O . ILE F 1 148 ? 90.913 81.330 -46.829 1.00 20.91 148 ILE F O 1
ATOM 13114 N N . GLU F 1 149 ? 92.130 79.578 -47.477 1.00 21.66 149 GLU F N 1
ATOM 13115 C CA A GLU F 1 149 ? 91.527 79.602 -48.823 0.50 21.90 149 GLU F CA 1
ATOM 13116 C CA B GLU F 1 149 ? 91.540 79.595 -48.829 0.50 21.20 149 GLU F CA 1
ATOM 13117 C C . GLU F 1 149 ? 90.063 79.221 -48.799 1.00 21.93 149 GLU F C 1
ATOM 13118 O O . GLU F 1 149 ? 89.253 79.811 -49.568 1.00 22.76 149 GLU F O 1
ATOM 13123 N N . GLN F 1 150 ? 89.700 78.272 -47.918 1.00 21.01 150 GLN F N 1
ATOM 13124 C CA . GLN F 1 150 ? 88.325 77.785 -47.777 1.00 22.53 150 GLN F CA 1
ATOM 13125 C C . GLN F 1 150 ? 87.507 78.907 -47.147 1.00 21.23 150 GLN F C 1
ATOM 13126 O O . GLN F 1 150 ? 86.326 79.027 -47.457 1.00 21.05 150 GLN F O 1
ATOM 13132 N N . TYR F 1 151 ? 88.125 79.720 -46.285 1.00 19.35 151 TYR F N 1
ATOM 13133 C CA . TYR F 1 151 ? 87.405 80.758 -45.493 1.00 19.03 151 TYR F CA 1
ATOM 13134 C C . TYR F 1 151 ? 88.043 82.131 -45.567 1.00 20.27 151 TYR F C 1
ATOM 13135 O O . TYR F 1 151 ? 88.582 82.687 -44.617 1.00 19.09 151 TYR F O 1
ATOM 13144 N N . PRO F 1 152 ? 88.001 82.754 -46.761 1.00 19.37 152 PRO F N 1
ATOM 13145 C CA . PRO F 1 152 ? 88.885 83.889 -46.976 1.00 20.19 152 PRO F CA 1
ATOM 13146 C C . PRO F 1 152 ? 88.404 85.111 -46.226 1.00 20.73 152 PRO F C 1
ATOM 13147 O O . PRO F 1 152 ? 89.179 86.022 -46.019 1.00 23.11 152 PRO F O 1
ATOM 13151 N N . ASP F 1 153 ? 87.145 85.144 -45.790 1.00 21.49 153 ASP F N 1
ATOM 13152 C CA . ASP F 1 153 ? 86.653 86.336 -45.102 1.00 21.66 153 ASP F CA 1
ATOM 13153 C C . ASP F 1 153 ? 86.660 86.106 -43.566 1.00 21.67 153 ASP F C 1
ATOM 13154 O O . ASP F 1 153 ? 86.205 86.975 -42.830 1.00 21.54 153 ASP F O 1
ATOM 13159 N N . TYR F 1 154 ? 87.190 84.971 -43.111 1.00 18.53 154 TYR F N 1
ATOM 13160 C CA . TYR F 1 154 ? 87.318 84.770 -41.619 1.00 17.65 154 TYR F CA 1
ATOM 13161 C C . TYR F 1 154 ? 88.595 85.411 -41.145 1.00 17.07 154 TYR F C 1
ATOM 13162 O O . TYR F 1 154 ? 89.651 85.357 -41.818 1.00 19.40 154 TYR F O 1
ATOM 13171 N N . GLN F 1 155 ? 88.574 85.956 -39.930 1.00 15.69 155 GLN F N 1
ATOM 13172 C CA . GLN F 1 155 ? 89.753 86.538 -39.332 1.00 16.14 155 GLN F CA 1
ATOM 13173 C C . GLN F 1 155 ? 90.641 85.460 -38.726 1.00 16.05 155 GLN F C 1
ATOM 13174 O O . GLN F 1 155 ? 90.123 84.525 -38.050 1.00 16.71 155 GLN F O 1
ATOM 13180 N N . ILE F 1 156 ? 91.965 85.567 -38.939 1.00 15.45 156 ILE F N 1
ATOM 13181 C CA . ILE F 1 156 ? 92.867 84.547 -38.378 1.00 15.72 156 ILE F CA 1
ATOM 13182 C C . ILE F 1 156 ? 93.325 85.074 -37.023 1.00 15.72 156 ILE F C 1
ATOM 13183 O O . ILE F 1 156 ? 93.701 86.251 -36.866 1.00 15.31 156 ILE F O 1
ATOM 13188 N N . ALA F 1 157 ? 93.171 84.211 -36.005 1.00 15.16 157 ALA F N 1
ATOM 13189 C CA . ALA F 1 157 ? 93.633 84.601 -34.666 1.00 14.68 157 ALA F CA 1
ATOM 13190 C C . ALA F 1 157 ? 94.644 83.530 -34.201 1.00 13.44 157 ALA F C 1
ATOM 13191 O O . ALA F 1 157 ? 94.321 82.334 -34.274 1.00 14.77 157 ALA F O 1
ATOM 13193 N N . VAL F 1 158 ? 95.797 83.968 -33.699 1.00 14.84 158 VAL F N 1
ATOM 13194 C CA . VAL F 1 158 ? 96.856 83.045 -33.202 1.00 14.09 158 VAL F CA 1
ATOM 13195 C C . VAL F 1 158 ? 97.048 83.261 -31.715 1.00 15.84 158 VAL F C 1
ATOM 13196 O O . VAL F 1 158 ? 97.200 84.375 -31.286 1.00 15.59 158 VAL F O 1
ATOM 13200 N N . THR F 1 159 ? 96.981 82.190 -30.918 1.00 13.40 159 THR F N 1
ATOM 13201 C CA . THR F 1 159 ? 97.122 82.396 -29.474 1.00 12.69 159 THR F CA 1
ATOM 13202 C C . THR F 1 159 ? 97.940 81.276 -28.863 1.00 11.88 159 THR F C 1
ATOM 13203 O O . THR F 1 159 ? 97.976 80.148 -29.438 1.00 12.63 159 THR F O 1
ATOM 13207 N N . GLY F 1 160 ? 98.489 81.520 -27.682 1.00 12.28 160 GLY F N 1
ATOM 13208 C CA . GLY F 1 160 ? 99.129 80.450 -26.927 1.00 11.74 160 GLY F CA 1
ATOM 13209 C C . GLY F 1 160 ? 99.650 80.937 -25.610 1.00 11.25 160 GLY F C 1
ATOM 13210 O O . GLY F 1 160 ? 99.902 82.102 -25.429 1.00 11.84 160 GLY F O 1
ATOM 13211 N N . HIS F 1 161 ? 99.846 79.984 -24.719 1.00 10.13 161 HIS F N 1
ATOM 13212 C CA . HIS F 1 161 ? 100.395 80.259 -23.433 1.00 9.90 161 HIS F CA 1
ATOM 13213 C C . HIS F 1 161 ? 101.829 79.766 -23.343 1.00 13.17 161 HIS F C 1
ATOM 13214 O O . HIS F 1 161 ? 102.120 78.677 -23.898 1.00 13.78 161 HIS F O 1
ATOM 13221 N N . SER F 1 162 ? 102.675 80.530 -22.645 1.00 13.26 162 SER F N 1
ATOM 13222 C CA . SER F 1 162 ? 104.030 80.043 -22.169 1.00 12.90 162 SER F CA 1
ATOM 13223 C C . SER F 1 162 ? 104.874 79.956 -23.443 1.00 12.68 162 SER F C 1
ATOM 13224 O O . SER F 1 162 ? 104.839 80.893 -24.262 1.00 13.87 162 SER F O 1
ATOM 13227 N N . LEU F 1 163 ? 105.543 78.803 -23.688 1.00 15.93 163 LEU F N 1
ATOM 13228 C CA . LEU F 1 163 ? 106.275 78.652 -24.977 1.00 15.61 163 LEU F CA 1
ATOM 13229 C C . LEU F 1 163 ? 105.340 78.814 -26.150 1.00 16.40 163 LEU F C 1
ATOM 13230 O O . LEU F 1 163 ? 105.719 79.336 -27.173 1.00 17.18 163 LEU F O 1
ATOM 13235 N N . GLY F 1 164 ? 104.097 78.333 -26.019 1.00 13.62 164 GLY F N 1
ATOM 13236 C CA . GLY F 1 164 ? 103.140 78.541 -27.131 1.00 12.43 164 GLY F CA 1
ATOM 13237 C C . GLY F 1 164 ? 102.885 80.006 -27.406 1.00 13.01 164 GLY F C 1
ATOM 13238 O O . GLY F 1 164 ? 102.495 80.348 -28.507 1.00 14.04 164 GLY F O 1
ATOM 13239 N N . GLY F 1 165 ? 103.027 80.863 -26.392 1.00 13.39 165 GLY F N 1
ATOM 13240 C CA . GLY F 1 165 ? 102.868 82.285 -26.627 1.00 13.03 165 GLY F CA 1
ATOM 13241 C C . GLY F 1 165 ? 104.010 82.876 -27.480 1.00 14.09 165 GLY F C 1
ATOM 13242 O O . GLY F 1 165 ? 103.805 83.738 -28.301 1.00 15.78 165 GLY F O 1
ATOM 13243 N N . ALA F 1 166 ? 105.215 82.456 -27.171 1.00 14.49 166 ALA F N 1
ATOM 13244 C CA . ALA F 1 166 ? 106.377 82.795 -28.009 1.00 14.25 166 ALA F CA 1
ATOM 13245 C C . ALA F 1 166 ? 106.162 82.310 -29.426 1.00 14.28 166 ALA F C 1
ATOM 13246 O O . ALA F 1 166 ? 106.341 83.123 -30.360 1.00 15.82 166 ALA F O 1
ATOM 13248 N N . ALA F 1 167 ? 105.791 81.041 -29.649 1.00 14.69 167 ALA F N 1
ATOM 13249 C CA . ALA F 1 167 ? 105.558 80.535 -30.980 1.00 12.59 167 ALA F CA 1
ATOM 13250 C C . ALA F 1 167 ? 104.431 81.378 -31.650 1.00 14.64 167 ALA F C 1
ATOM 13251 O O . ALA F 1 167 ? 104.448 81.645 -32.844 1.00 15.30 167 ALA F O 1
ATOM 13253 N N . ALA F 1 168 ? 103.415 81.803 -30.876 1.00 13.08 168 ALA F N 1
ATOM 13254 C CA . ALA F 1 168 ? 102.278 82.488 -31.475 1.00 13.75 168 ALA F CA 1
ATOM 13255 C C . ALA F 1 168 ? 102.628 83.925 -31.943 1.00 13.69 168 ALA F C 1
ATOM 13256 O O . ALA F 1 168 ? 102.182 84.393 -33.016 1.00 15.06 168 ALA F O 1
ATOM 13258 N N . LEU F 1 169 ? 103.503 84.581 -31.211 1.00 13.64 169 LEU F N 1
ATOM 13259 C CA . LEU F 1 169 ? 103.920 85.927 -31.580 1.00 14.07 169 LEU F CA 1
ATOM 13260 C C . LEU F 1 169 ? 104.706 85.811 -32.925 1.00 15.73 169 LEU F C 1
ATOM 13261 O O . LEU F 1 169 ? 104.424 86.531 -33.881 1.00 16.55 169 LEU F O 1
ATOM 13266 N N . LEU F 1 170 ? 105.599 84.833 -32.978 1.00 17.39 170 LEU F N 1
ATOM 13267 C CA . LEU F 1 170 ? 106.449 84.658 -34.198 1.00 16.17 170 LEU F CA 1
ATOM 13268 C C . LEU F 1 170 ? 105.572 84.175 -35.330 1.00 16.66 170 LEU F C 1
ATOM 13269 O O . LEU F 1 170 ? 105.758 84.648 -36.442 1.00 16.90 170 LEU F O 1
ATOM 13274 N N . PHE F 1 171 ? 104.571 83.307 -35.086 1.00 16.46 171 PHE F N 1
ATOM 13275 C CA . PHE F 1 171 ? 103.704 82.855 -36.141 1.00 16.21 171 PHE F CA 1
ATOM 13276 C C . PHE F 1 171 ? 102.866 84.025 -36.682 1.00 17.73 171 PHE F C 1
ATOM 13277 O O . PHE F 1 171 ? 102.635 84.159 -37.947 1.00 17.06 171 PHE F O 1
ATOM 13285 N N . GLY F 1 172 ? 102.378 84.854 -35.719 1.00 17.93 172 GLY F N 1
ATOM 13286 C CA . GLY F 1 172 ? 101.633 86.081 -36.044 1.00 18.68 172 GLY F CA 1
ATOM 13287 C C . GLY F 1 172 ? 102.420 87.009 -36.967 1.00 19.55 172 GLY F C 1
ATOM 13288 O O . GLY F 1 172 ? 101.933 87.488 -38.009 1.00 17.28 172 GLY F O 1
ATOM 13289 N N . ILE F 1 173 ? 103.642 87.251 -36.561 1.00 19.99 173 ILE F N 1
ATOM 13290 C CA . ILE F 1 173 ? 104.523 88.062 -37.419 1.00 21.22 173 ILE F CA 1
ATOM 13291 C C . ILE F 1 173 ? 104.656 87.438 -38.853 1.00 20.26 173 ILE F C 1
ATOM 13292 O O . ILE F 1 173 ? 104.564 88.165 -39.842 1.00 21.11 173 ILE F O 1
ATOM 13297 N N . ASN F 1 174 ? 104.882 86.126 -38.951 1.00 21.93 174 ASN F N 1
ATOM 13298 C CA . ASN F 1 174 ? 105.002 85.406 -40.233 1.00 21.43 174 ASN F CA 1
ATOM 13299 C C . ASN F 1 174 ? 103.788 85.642 -41.121 1.00 22.68 174 ASN F C 1
ATOM 13300 O O . ASN F 1 174 ? 103.907 86.089 -42.282 1.00 20.43 174 ASN F O 1
ATOM 13305 N N . LEU F 1 175 ? 102.576 85.439 -40.559 1.00 21.38 175 LEU F N 1
ATOM 13306 C CA . LEU F 1 175 ? 101.371 85.706 -41.269 1.00 21.82 175 LEU F CA 1
ATOM 13307 C C . LEU F 1 175 ? 101.306 87.167 -41.711 1.00 22.05 175 LEU F C 1
ATOM 13308 O O . LEU F 1 175 ? 100.863 87.451 -42.851 1.00 23.52 175 LEU F O 1
ATOM 13313 N N . LYS F 1 176 ? 101.710 88.071 -40.837 1.00 21.88 176 LYS F N 1
ATOM 13314 C CA . LYS F 1 176 ? 101.551 89.507 -41.096 1.00 23.18 176 LYS F CA 1
ATOM 13315 C C . LYS F 1 176 ? 102.503 89.953 -42.208 1.00 24.49 176 LYS F C 1
ATOM 13316 O O . LYS F 1 176 ? 102.103 90.692 -43.102 1.00 27.12 176 LYS F O 1
ATOM 13322 N N . VAL F 1 177 ? 103.745 89.494 -42.151 1.00 23.58 177 VAL F N 1
ATOM 13323 C CA . VAL F 1 177 ? 104.691 89.871 -43.256 1.00 26.41 177 VAL F CA 1
ATOM 13324 C C . VAL F 1 177 ? 104.354 89.206 -44.577 1.00 27.45 177 VAL F C 1
ATOM 13325 O O . VAL F 1 177 ? 104.787 89.702 -45.635 1.00 29.07 177 VAL F O 1
ATOM 13329 N N . ASN F 1 178 ? 103.624 88.082 -44.551 1.00 25.75 178 ASN F N 1
ATOM 13330 C CA . ASN F 1 178 ? 103.298 87.315 -45.742 1.00 25.24 178 ASN F CA 1
ATOM 13331 C C . ASN F 1 178 ? 101.906 87.664 -46.244 1.00 25.25 178 ASN F C 1
ATOM 13332 O O . ASN F 1 178 ? 101.238 86.852 -46.862 1.00 25.92 178 ASN F O 1
ATOM 13337 N N . GLY F 1 179 ? 101.425 88.842 -45.860 1.00 25.58 179 GLY F N 1
ATOM 13338 C CA . GLY F 1 179 ? 100.180 89.339 -46.430 1.00 25.18 179 GLY F CA 1
ATOM 13339 C C . GLY F 1 179 ? 98.852 89.157 -45.715 1.00 25.48 179 GLY F C 1
ATOM 13340 O O . GLY F 1 179 ? 97.800 89.394 -46.273 1.00 26.75 179 GLY F O 1
ATOM 13341 N N . HIS F 1 180 ? 98.866 88.663 -44.505 1.00 24.92 180 HIS F N 1
ATOM 13342 C CA . HIS F 1 180 ? 97.583 88.429 -43.880 1.00 22.97 180 HIS F CA 1
ATOM 13343 C C . HIS F 1 180 ? 97.476 89.455 -42.742 1.00 23.78 180 HIS F C 1
ATOM 13344 O O . HIS F 1 180 ? 98.399 90.199 -42.507 1.00 22.28 180 HIS F O 1
ATOM 13351 N N . ASP F 1 181 ? 96.344 89.469 -42.026 1.00 23.22 181 ASP F N 1
ATOM 13352 C CA . ASP F 1 181 ? 96.114 90.501 -40.966 1.00 21.87 181 ASP F CA 1
ATOM 13353 C C . ASP F 1 181 ? 95.657 89.717 -39.679 1.00 19.28 181 ASP F C 1
ATOM 13354 O O . ASP F 1 181 ? 94.478 89.815 -39.285 1.00 21.05 181 ASP F O 1
ATOM 13359 N N . PRO F 1 182 ? 96.551 88.908 -39.120 1.00 18.31 182 PRO F N 1
ATOM 13360 C CA . PRO F 1 182 ? 96.158 88.096 -37.964 1.00 16.06 182 PRO F CA 1
ATOM 13361 C C . PRO F 1 182 ? 95.937 88.970 -36.676 1.00 15.28 182 PRO F C 1
ATOM 13362 O O . PRO F 1 182 ? 96.528 90.054 -36.464 1.00 17.71 182 PRO F O 1
ATOM 13366 N N . LEU F 1 183 ? 95.092 88.454 -35.783 1.00 13.20 183 LEU F N 1
ATOM 13367 C CA . LEU F 1 183 ? 95.061 88.924 -34.370 1.00 13.52 183 LEU F CA 1
ATOM 13368 C C . LEU F 1 183 ? 96.031 87.978 -33.602 1.00 12.49 183 LEU F C 1
ATOM 13369 O O . LEU F 1 183 ? 95.980 86.753 -33.829 1.00 14.67 183 LEU F O 1
ATOM 13374 N N . VAL F 1 184 ? 96.834 88.537 -32.708 1.00 12.65 184 VAL F N 1
ATOM 13375 C CA . VAL F 1 184 ? 97.780 87.779 -31.921 1.00 13.02 184 VAL F CA 1
ATOM 13376 C C . VAL F 1 184 ? 97.513 88.099 -30.444 1.00 12.74 184 VAL F C 1
ATOM 13377 O O . VAL F 1 184 ? 97.554 89.221 -30.050 1.00 11.25 184 VAL F O 1
ATOM 13381 N N . VAL F 1 185 ? 97.207 87.068 -29.654 1.00 11.94 185 VAL F N 1
ATOM 13382 C CA . VAL F 1 185 ? 97.062 87.246 -28.224 1.00 10.99 185 VAL F CA 1
ATOM 13383 C C . VAL F 1 185 ? 97.934 86.198 -27.583 1.00 11.76 185 VAL F C 1
ATOM 13384 O O . VAL F 1 185 ? 97.723 85.021 -27.800 1.00 13.62 185 VAL F O 1
ATOM 13388 N N . THR F 1 186 ? 98.900 86.604 -26.780 1.00 11.60 186 THR F N 1
ATOM 13389 C CA . THR F 1 186 ? 99.741 85.632 -26.058 1.00 12.19 186 THR F CA 1
ATOM 13390 C C . THR F 1 186 ? 99.509 85.750 -24.549 1.00 12.26 186 THR F C 1
ATOM 13391 O O . THR F 1 186 ? 99.072 86.821 -24.079 1.00 12.30 186 THR F O 1
ATOM 13395 N N . LEU F 1 187 ? 99.760 84.662 -23.800 1.00 11.50 187 LEU F N 1
ATOM 13396 C CA . LEU F 1 187 ? 99.554 84.645 -22.346 1.00 10.71 187 LEU F CA 1
ATOM 13397 C C . LEU F 1 187 ? 100.850 84.097 -21.755 1.00 11.44 187 LEU F C 1
ATOM 13398 O O . LEU F 1 187 ? 101.308 83.018 -22.142 1.00 14.03 187 LEU F O 1
ATOM 13403 N N . GLY F 1 188 ? 101.395 84.800 -20.790 1.00 11.43 188 GLY F N 1
ATOM 13404 C CA . GLY F 1 188 ? 102.588 84.282 -20.039 1.00 9.72 188 GLY F CA 1
ATOM 13405 C C . GLY F 1 188 ? 103.765 84.107 -20.996 1.00 13.03 188 GLY F C 1
ATOM 13406 O O . GLY F 1 188 ? 104.551 83.173 -20.797 1.00 13.87 188 GLY F O 1
ATOM 13407 N N . GLN F 1 189 ? 103.882 84.966 -21.985 1.00 12.20 189 GLN F N 1
ATOM 13408 C CA . GLN F 1 189 ? 104.887 84.764 -23.038 1.00 12.84 189 GLN F CA 1
ATOM 13409 C C . GLN F 1 189 ? 106.239 85.288 -22.593 1.00 15.48 189 GLN F C 1
ATOM 13410 O O . GLN F 1 189 ? 106.333 86.435 -22.191 1.00 15.11 189 GLN F O 1
ATOM 13416 N N . PRO F 1 190 ? 107.294 84.454 -22.733 1.00 13.48 190 PRO F N 1
ATOM 13417 C CA . PRO F 1 190 ? 108.662 84.931 -22.442 1.00 14.88 190 PRO F CA 1
ATOM 13418 C C . PRO F 1 190 ? 109.109 85.982 -23.481 1.00 16.97 190 PRO F C 1
ATOM 13419 O O . PRO F 1 190 ? 108.521 86.129 -24.565 1.00 17.12 190 PRO F O 1
ATOM 13423 N N . ILE F 1 191 ? 110.226 86.651 -23.215 1.00 18.11 191 ILE F N 1
ATOM 13424 C CA . ILE F 1 191 ? 110.715 87.632 -24.166 1.00 17.08 191 ILE F CA 1
ATOM 13425 C C . ILE F 1 191 ? 111.360 86.946 -25.328 1.00 20.49 191 ILE F C 1
ATOM 13426 O O . ILE F 1 191 ? 112.035 85.990 -25.126 1.00 21.32 191 ILE F O 1
ATOM 13431 N N . VAL F 1 192 ? 111.079 87.370 -26.552 1.00 19.69 192 VAL F N 1
ATOM 13432 C CA . VAL F 1 192 ? 111.445 86.526 -27.645 1.00 21.67 192 VAL F CA 1
ATOM 13433 C C . VAL F 1 192 ? 112.754 86.953 -28.370 1.00 22.69 192 VAL F C 1
ATOM 13434 O O . VAL F 1 192 ? 113.473 86.100 -28.987 1.00 24.68 192 VAL F O 1
ATOM 13438 N N . GLY F 1 193 ? 113.023 88.236 -28.349 1.00 23.18 193 GLY F N 1
ATOM 13439 C CA . GLY F 1 193 ? 114.156 88.759 -29.160 1.00 22.57 193 GLY F CA 1
ATOM 13440 C C . GLY F 1 193 ? 114.820 89.986 -28.580 1.00 23.01 193 GLY F C 1
ATOM 13441 O O . GLY F 1 193 ? 114.579 90.379 -27.479 1.00 21.67 193 GLY F O 1
ATOM 13442 N N . ASN F 1 194 ? 115.659 90.652 -29.383 1.00 24.70 194 ASN F N 1
ATOM 13443 C CA . ASN F 1 194 ? 116.423 91.767 -28.880 1.00 25.81 194 ASN F CA 1
ATOM 13444 C C . ASN F 1 194 ? 115.691 93.115 -29.039 1.00 25.64 194 ASN F C 1
ATOM 13445 O O . ASN F 1 194 ? 114.518 93.156 -29.525 1.00 23.61 194 ASN F O 1
ATOM 13450 N N . ALA F 1 195 ? 116.390 94.232 -28.787 1.00 26.22 195 ALA F N 1
ATOM 13451 C CA . ALA F 1 195 ? 115.769 95.549 -29.032 1.00 26.21 195 ALA F CA 1
ATOM 13452 C C . ALA F 1 195 ? 115.355 95.790 -30.472 1.00 26.57 195 ALA F C 1
ATOM 13453 O O . ALA F 1 195 ? 114.312 96.407 -30.749 1.00 25.53 195 ALA F O 1
ATOM 13455 N N . GLY F 1 196 ? 116.194 95.364 -31.424 1.00 26.98 196 GLY F N 1
ATOM 13456 C CA . GLY F 1 196 ? 115.835 95.598 -32.831 1.00 26.30 196 GLY F CA 1
ATOM 13457 C C . GLY F 1 196 ? 114.563 94.877 -33.226 1.00 25.90 196 GLY F C 1
ATOM 13458 O O . GLY F 1 196 ? 113.656 95.451 -33.851 1.00 26.18 196 GLY F O 1
ATOM 13459 N N . PHE F 1 197 ? 114.504 93.611 -32.849 1.00 25.80 197 PHE F N 1
ATOM 13460 C CA . PHE F 1 197 ? 113.272 92.798 -33.024 1.00 23.99 197 PHE F CA 1
ATOM 13461 C C . PHE F 1 197 ? 112.039 93.487 -32.392 1.00 23.16 197 PHE F C 1
ATOM 13462 O O . PHE F 1 197 ? 111.013 93.644 -33.074 1.00 22.58 197 PHE F O 1
ATOM 13470 N N . ALA F 1 198 ? 112.159 93.887 -31.122 1.00 23.39 198 ALA F N 1
ATOM 13471 C CA . ALA F 1 198 ? 111.033 94.509 -30.362 1.00 23.08 198 ALA F CA 1
ATOM 13472 C C . ALA F 1 198 ? 110.507 95.775 -31.001 1.00 24.22 198 ALA F C 1
ATOM 13473 O O . ALA F 1 198 ? 109.291 95.967 -31.161 1.00 23.07 198 ALA F O 1
ATOM 13475 N N . ASN F 1 199 ? 111.422 96.637 -31.451 1.00 22.92 199 ASN F N 1
ATOM 13476 C CA . ASN F 1 199 ? 110.980 97.878 -32.066 1.00 24.00 199 ASN F CA 1
ATOM 13477 C C . ASN F 1 199 ? 110.485 97.672 -33.479 1.00 22.27 199 ASN F C 1
ATOM 13478 O O . ASN F 1 199 ? 109.605 98.390 -33.916 1.00 22.07 199 ASN F O 1
ATOM 13483 N N . TRP F 1 200 ? 110.981 96.646 -34.185 1.00 22.23 200 TRP F N 1
ATOM 13484 C CA . TRP F 1 200 ? 110.426 96.327 -35.501 1.00 21.64 200 TRP F CA 1
ATOM 13485 C C . TRP F 1 200 ? 109.001 95.769 -35.341 1.00 22.37 200 TRP F C 1
ATOM 13486 O O . TRP F 1 200 ? 108.118 96.115 -36.115 1.00 21.77 200 TRP F O 1
ATOM 13497 N N . VAL F 1 201 ? 108.767 94.940 -34.319 1.00 22.20 201 VAL F N 1
ATOM 13498 C CA . VAL F 1 201 ? 107.401 94.380 -34.116 1.00 21.21 201 VAL F CA 1
ATOM 13499 C C . VAL F 1 201 ? 106.447 95.480 -33.819 1.00 20.62 201 VAL F C 1
ATOM 13500 O O . VAL F 1 201 ? 105.315 95.510 -34.341 1.00 22.64 201 VAL F O 1
ATOM 13504 N N . ASP F 1 202 ? 106.915 96.429 -33.019 1.00 21.85 202 ASP F N 1
ATOM 13505 C CA . ASP F 1 202 ? 106.105 97.572 -32.666 1.00 22.70 202 ASP F CA 1
ATOM 13506 C C . ASP F 1 202 ? 105.706 98.370 -33.918 1.00 23.90 202 ASP F C 1
ATOM 13507 O O . ASP F 1 202 ? 104.544 98.699 -34.109 1.00 22.76 202 ASP F O 1
ATOM 13512 N N . LYS F 1 203 ? 106.681 98.635 -34.817 1.00 23.74 203 LYS F N 1
ATOM 13513 C CA . LYS F 1 203 ? 106.288 99.225 -36.094 1.00 24.24 203 LYS F CA 1
ATOM 13514 C C . LYS F 1 203 ? 105.307 98.410 -36.869 1.00 22.71 203 LYS F C 1
ATOM 13515 O O . LYS F 1 203 ? 104.333 98.969 -37.407 1.00 24.68 203 LYS F O 1
ATOM 13518 N N . LEU F 1 204 ? 105.528 97.098 -36.950 1.00 23.36 204 LEU F N 1
ATOM 13519 C CA . LEU F 1 204 ? 104.695 96.203 -37.742 1.00 24.06 204 LEU F CA 1
ATOM 13520 C C . LEU F 1 204 ? 103.228 96.173 -37.252 1.00 23.66 204 LEU F C 1
ATOM 13521 O O . LEU F 1 204 ? 102.275 96.289 -38.029 1.00 23.70 204 LEU F O 1
ATOM 13526 N N . PHE F 1 205 ? 103.058 96.098 -35.948 1.00 23.46 205 PHE F N 1
ATOM 13527 C CA . PHE F 1 205 ? 101.715 95.947 -35.404 1.00 23.68 205 PHE F CA 1
ATOM 13528 C C . PHE F 1 205 ? 101.090 97.245 -35.013 1.00 23.66 205 PHE F C 1
ATOM 13529 O O . PHE F 1 205 ? 99.892 97.408 -35.170 1.00 26.50 205 PHE F O 1
ATOM 13537 N N . PHE F 1 206 ? 101.876 98.184 -34.509 1.00 22.76 206 PHE F N 1
ATOM 13538 C CA . PHE F 1 206 ? 101.322 99.461 -34.042 1.00 23.04 206 PHE F CA 1
ATOM 13539 C C . PHE F 1 206 ? 101.641 100.721 -34.913 1.00 25.73 206 PHE F C 1
ATOM 13540 O O . PHE F 1 206 ? 101.199 101.828 -34.604 1.00 25.86 206 PHE F O 1
ATOM 13548 N N . GLY F 1 207 ? 102.396 100.531 -35.972 1.00 27.38 207 GLY F N 1
ATOM 13549 C CA . GLY F 1 207 ? 102.597 101.580 -36.966 1.00 29.30 207 GLY F CA 1
ATOM 13550 C C . GLY F 1 207 ? 103.671 102.574 -36.583 1.00 30.32 207 GLY F C 1
ATOM 13551 O O . GLY F 1 207 ? 103.940 103.511 -37.359 1.00 30.52 207 GLY F O 1
ATOM 13552 N N . GLN F 1 208 ? 104.292 102.391 -35.420 1.00 29.78 208 GLN F N 1
ATOM 13553 C CA . GLN F 1 208 ? 105.355 103.285 -34.943 1.00 31.12 208 GLN F CA 1
ATOM 13554 C C . GLN F 1 208 ? 106.087 102.669 -33.767 1.00 32.16 208 GLN F C 1
ATOM 13555 O O . GLN F 1 208 ? 105.592 101.712 -33.171 1.00 31.38 208 GLN F O 1
ATOM 13561 N N . GLU F 1 209 ? 107.252 103.234 -33.413 1.00 31.38 209 GLU F N 1
ATOM 13562 C CA . GLU F 1 209 ? 107.924 102.894 -32.174 1.00 32.26 209 GLU F CA 1
ATOM 13563 C C . GLU F 1 209 ? 107.327 103.664 -31.029 1.00 30.78 209 GLU F C 1
ATOM 13564 O O . GLU F 1 209 ? 106.757 104.744 -31.209 1.00 31.66 209 GLU F O 1
ATOM 13570 N N . ASN F 1 210 ? 107.530 103.155 -29.822 1.00 30.28 210 ASN F N 1
ATOM 13571 C CA . ASN F 1 210 ? 106.948 103.751 -28.632 1.00 29.25 210 ASN F CA 1
ATOM 13572 C C . ASN F 1 210 ? 105.439 104.005 -28.783 1.00 27.36 210 ASN F C 1
ATOM 13573 O O . ASN F 1 210 ? 104.967 105.095 -28.443 1.00 26.37 210 ASN F O 1
ATOM 13576 N N . PRO F 1 211 ? 104.666 102.984 -29.210 1.00 24.22 211 PRO F N 1
ATOM 13577 C CA . PRO F 1 211 ? 103.257 103.269 -29.559 1.00 22.75 211 PRO F CA 1
ATOM 13578 C C . PRO F 1 211 ? 102.402 103.483 -28.329 1.00 22.61 211 PRO F C 1
ATOM 13579 O O . PRO F 1 211 ? 102.657 102.928 -27.261 1.00 21.95 211 PRO F O 1
ATOM 13583 N N . ASP F 1 212 ? 101.299 104.170 -28.528 1.00 22.36 212 ASP F N 1
ATOM 13584 C CA . ASP F 1 212 ? 100.238 104.241 -27.503 1.00 22.90 212 ASP F CA 1
ATOM 13585 C C . ASP F 1 212 ? 99.448 102.923 -27.561 1.00 21.99 212 ASP F C 1
ATOM 13586 O O . ASP F 1 212 ? 98.711 102.651 -28.547 1.00 22.78 212 ASP F O 1
ATOM 13591 N N . VAL F 1 213 ? 99.556 102.168 -26.475 1.00 19.29 213 VAL F N 1
ATOM 13592 C CA . VAL F 1 213 ? 98.882 100.858 -26.414 1.00 17.18 213 VAL F CA 1
ATOM 13593 C C . VAL F 1 213 ? 97.938 100.796 -25.224 1.00 18.03 213 VAL F C 1
ATOM 13594 O O . VAL F 1 213 ? 97.687 99.686 -24.664 1.00 17.64 213 VAL F O 1
ATOM 13598 N N . SER F 1 214 ? 97.353 101.951 -24.908 1.00 16.32 214 SER F N 1
ATOM 13599 C CA . SER F 1 214 ? 96.496 102.072 -23.701 1.00 17.38 214 SER F CA 1
ATOM 13600 C C . SER F 1 214 ? 95.086 101.514 -23.986 1.00 16.87 214 SER F C 1
ATOM 13601 O O . SER F 1 214 ? 94.358 101.260 -23.027 1.00 16.26 214 SER F O 1
ATOM 13604 N N . LYS F 1 215 ? 94.703 101.385 -25.261 1.00 16.41 215 LYS F N 1
ATOM 13605 C CA . LYS F 1 215 ? 93.300 101.008 -25.636 1.00 16.68 215 LYS F CA 1
ATOM 13606 C C . LYS F 1 215 ? 93.142 99.652 -26.311 1.00 16.06 215 LYS F C 1
ATOM 13607 O O . LYS F 1 215 ? 94.014 99.220 -27.068 1.00 17.42 215 LYS F O 1
ATOM 13613 N N . VAL F 1 216 ? 92.031 98.966 -26.008 1.00 14.14 216 VAL F N 1
ATOM 13614 C CA . VAL F 1 216 ? 91.544 97.782 -26.718 1.00 15.89 216 VAL F CA 1
ATOM 13615 C C . VAL F 1 216 ? 90.679 98.332 -27.892 1.00 19.30 216 VAL F C 1
ATOM 13616 O O . VAL F 1 216 ? 89.858 99.239 -27.713 1.00 18.87 216 VAL F O 1
ATOM 13620 N N . SER F 1 217 ? 90.883 97.833 -29.110 1.00 19.82 217 SER F N 1
ATOM 13621 C CA . SER F 1 217 ? 90.027 98.270 -30.190 1.00 21.72 217 SER F CA 1
ATOM 13622 C C . SER F 1 217 ? 89.967 97.201 -31.232 1.00 22.77 217 SER F C 1
ATOM 13623 O O . SER F 1 217 ? 90.817 96.335 -31.241 1.00 22.79 217 SER F O 1
ATOM 13626 N N . LYS F 1 218 ? 88.966 97.257 -32.112 1.00 24.92 218 LYS F N 1
ATOM 13627 C CA . LYS F 1 218 ? 88.794 96.171 -33.095 1.00 26.66 218 LYS F CA 1
ATOM 13628 C C . LYS F 1 218 ? 89.924 96.164 -34.087 1.00 27.12 218 LYS F C 1
ATOM 13629 O O . LYS F 1 218 ? 90.248 95.138 -34.716 1.00 27.84 218 LYS F O 1
ATOM 13631 N N . ASP F 1 219 ? 90.540 97.308 -34.254 1.00 26.50 219 ASP F N 1
ATOM 13632 C CA . ASP F 1 219 ? 91.615 97.388 -35.219 1.00 27.14 219 ASP F CA 1
ATOM 13633 C C . ASP F 1 219 ? 92.993 97.017 -34.686 1.00 24.83 219 ASP F C 1
ATOM 13634 O O . ASP F 1 219 ? 93.912 96.776 -35.475 1.00 24.08 219 ASP F O 1
ATOM 13639 N N . ARG F 1 220 ? 93.134 96.921 -33.355 1.00 21.32 220 ARG F N 1
ATOM 13640 C CA . ARG F 1 220 ? 94.374 96.531 -32.710 1.00 18.16 220 ARG F CA 1
ATOM 13641 C C . ARG F 1 220 ? 94.579 95.019 -32.848 1.00 17.71 220 ARG F C 1
ATOM 13642 O O . ARG F 1 220 ? 93.621 94.199 -32.687 1.00 19.46 220 ARG F O 1
ATOM 13650 N N . LYS F 1 221 ? 95.834 94.591 -33.095 1.00 15.74 221 LYS F N 1
ATOM 13651 C CA . LYS F 1 221 ? 95.980 93.148 -33.445 1.00 16.40 221 LYS F CA 1
ATOM 13652 C C . LYS F 1 221 ? 97.028 92.427 -32.608 1.00 14.63 221 LYS F C 1
ATOM 13653 O O . LYS F 1 221 ? 97.380 91.287 -32.902 1.00 16.89 221 LYS F O 1
ATOM 13659 N N . LEU F 1 222 ? 97.533 93.060 -31.581 1.00 15.17 222 LEU F N 1
ATOM 13660 C CA . LEU F 1 222 ? 98.527 92.378 -30.754 1.00 14.90 222 LEU F CA 1
ATOM 13661 C C . LEU F 1 222 ? 98.298 92.733 -29.267 1.00 13.75 222 LEU F C 1
ATOM 13662 O O . LEU F 1 222 ? 98.241 93.967 -28.869 1.00 14.07 222 LEU F O 1
ATOM 13667 N N . TYR F 1 223 ? 98.233 91.658 -28.475 1.00 13.02 223 TYR F N 1
ATOM 13668 C CA . TYR F 1 223 ? 98.106 91.780 -27.032 1.00 12.06 223 TYR F CA 1
ATOM 13669 C C . TYR F 1 223 ? 98.938 90.710 -26.360 1.00 9.80 223 TYR F C 1
ATOM 13670 O O . TYR F 1 223 ? 98.859 89.484 -26.729 1.00 14.65 223 TYR F O 1
ATOM 13679 N N . ARG F 1 224 ? 99.741 91.124 -25.407 1.00 11.20 224 ARG F N 1
ATOM 13680 C CA . ARG F 1 224 ? 100.582 90.166 -24.619 1.00 10.20 224 ARG F CA 1
ATOM 13681 C C . ARG F 1 224 ? 100.023 90.220 -23.171 1.00 11.15 224 ARG F C 1
ATOM 13682 O O . ARG F 1 224 ? 100.281 91.210 -22.428 1.00 12.18 224 ARG F O 1
ATOM 13690 N N . ILE F 1 225 ? 99.301 89.143 -22.813 1.00 8.69 225 ILE F N 1
ATOM 13691 C CA . ILE F 1 225 ? 98.734 89.111 -21.430 1.00 9.29 225 ILE F CA 1
ATOM 13692 C C . ILE F 1 225 ? 99.739 88.615 -20.451 1.00 7.75 225 ILE F C 1
ATOM 13693 O O . ILE F 1 225 ? 100.395 87.514 -20.724 1.00 10.26 225 ILE F O 1
ATOM 13698 N N . THR F 1 226 ? 99.828 89.302 -19.337 1.00 9.24 226 THR F N 1
ATOM 13699 C CA . THR F 1 226 ? 100.834 88.899 -18.285 1.00 10.09 226 THR F CA 1
ATOM 13700 C C . THR F 1 226 ? 100.111 88.907 -16.950 1.00 13.49 226 THR F C 1
ATOM 13701 O O . THR F 1 226 ? 99.011 89.448 -16.860 1.00 12.29 226 THR F O 1
ATOM 13705 N N . HIS F 1 227 ? 100.683 88.263 -15.936 1.00 12.38 227 HIS F N 1
ATOM 13706 C CA . HIS F 1 227 ? 99.991 88.119 -14.645 1.00 13.41 227 HIS F CA 1
ATOM 13707 C C . HIS F 1 227 ? 100.940 88.488 -13.518 1.00 14.59 227 HIS F C 1
ATOM 13708 O O . HIS F 1 227 ? 102.135 88.051 -13.542 1.00 13.97 227 HIS F O 1
ATOM 13715 N N . ARG F 1 228 ? 100.392 89.189 -12.534 1.00 12.80 228 ARG F N 1
ATOM 13716 C CA A ARG F 1 228 ? 101.063 89.425 -11.222 0.50 13.33 228 ARG F CA 1
ATOM 13717 C CA B ARG F 1 228 ? 101.160 89.475 -11.302 0.50 13.51 228 ARG F CA 1
ATOM 13718 C C . ARG F 1 228 ? 101.789 88.165 -10.746 1.00 12.93 228 ARG F C 1
ATOM 13719 O O . ARG F 1 228 ? 101.175 87.074 -10.630 1.00 14.21 228 ARG F O 1
ATOM 13734 N N . GLY F 1 229 ? 103.091 88.279 -10.434 1.00 14.02 229 GLY F N 1
ATOM 13735 C CA . GLY F 1 229 ? 103.773 87.106 -9.877 1.00 13.40 229 GLY F CA 1
ATOM 13736 C C . GLY F 1 229 ? 104.362 86.139 -10.896 1.00 14.63 229 GLY F C 1
ATOM 13737 O O . GLY F 1 229 ? 105.138 85.264 -10.486 1.00 16.53 229 GLY F O 1
ATOM 13738 N N . ASP F 1 230 ? 104.028 86.226 -12.193 1.00 13.13 230 ASP F N 1
ATOM 13739 C CA . ASP F 1 230 ? 104.512 85.301 -13.184 1.00 15.30 230 ASP F CA 1
ATOM 13740 C C . ASP F 1 230 ? 105.809 85.813 -13.727 1.00 14.30 230 ASP F C 1
ATOM 13741 O O . ASP F 1 230 ? 105.856 86.868 -14.352 1.00 16.66 230 ASP F O 1
ATOM 13746 N N . ILE F 1 231 ? 106.902 85.147 -13.379 1.00 15.86 231 ILE F N 1
ATOM 13747 C CA . ILE F 1 231 ? 108.193 85.644 -13.944 1.00 17.83 231 ILE F CA 1
ATOM 13748 C C . ILE F 1 231 ? 108.506 85.198 -15.349 1.00 18.99 231 ILE F C 1
ATOM 13749 O O . ILE F 1 231 ? 109.560 85.630 -15.878 1.00 17.53 231 ILE F O 1
ATOM 13754 N N . VAL F 1 232 ? 107.695 84.320 -15.978 1.00 17.30 232 VAL F N 1
ATOM 13755 C CA . VAL F 1 232 ? 108.029 83.835 -17.318 1.00 16.77 232 VAL F CA 1
ATOM 13756 C C . VAL F 1 232 ? 108.068 84.967 -18.312 1.00 17.26 232 VAL F C 1
ATOM 13757 O O . VAL F 1 232 ? 108.934 84.961 -19.174 1.00 16.68 232 VAL F O 1
ATOM 13761 N N . PRO F 1 233 ? 107.163 85.993 -18.213 1.00 15.88 233 PRO F N 1
ATOM 13762 C CA . PRO F 1 233 ? 107.324 87.145 -19.103 1.00 16.63 233 PRO F CA 1
ATOM 13763 C C . PRO F 1 233 ? 108.566 88.006 -18.861 1.00 18.33 233 PRO F C 1
ATOM 13764 O O . PRO F 1 233 ? 108.732 88.951 -19.578 1.00 18.93 233 PRO F O 1
ATOM 13768 N N . GLN F 1 234 ? 109.367 87.670 -17.830 1.00 17.51 234 GLN F N 1
ATOM 13769 C CA . GLN F 1 234 ? 110.551 88.460 -17.539 1.00 18.73 234 GLN F CA 1
ATOM 13770 C C . GLN F 1 234 ? 111.748 87.653 -17.981 1.00 19.74 234 GLN F C 1
ATOM 13771 O O . GLN F 1 234 ? 112.833 88.111 -17.766 1.00 22.03 234 GLN F O 1
ATOM 13777 N N . VAL F 1 235 ? 111.551 86.429 -18.482 1.00 19.80 235 VAL F N 1
ATOM 13778 C CA . VAL F 1 235 ? 112.724 85.590 -18.894 1.00 23.24 235 VAL F CA 1
ATOM 13779 C C . VAL F 1 235 ? 112.807 85.587 -20.431 1.00 24.19 235 VAL F C 1
ATOM 13780 O O . VAL F 1 235 ? 111.789 85.699 -21.133 1.00 21.51 235 VAL F O 1
ATOM 13784 N N . PRO F 1 236 ? 114.042 85.509 -20.986 1.00 25.58 236 PRO F N 1
ATOM 13785 C CA . PRO F 1 236 ? 115.352 85.476 -20.311 1.00 28.63 236 PRO F CA 1
ATOM 13786 C C . PRO F 1 236 ? 115.727 86.775 -19.577 1.00 30.22 236 PRO F C 1
ATOM 13787 O O . PRO F 1 236 ? 115.449 87.849 -20.091 1.00 31.45 236 PRO F O 1
ATOM 13791 N N . PHE F 1 237 ? 116.354 86.629 -18.392 1.00 34.66 237 PHE F N 1
ATOM 13792 C CA . PHE F 1 237 ? 116.830 87.733 -17.506 1.00 39.22 237 PHE F CA 1
ATOM 13793 C C . PHE F 1 237 ? 118.221 88.212 -17.976 1.00 41.18 237 PHE F C 1
ATOM 13794 O O . PHE F 1 237 ? 119.181 88.215 -17.166 1.00 42.32 237 PHE F O 1
ATOM 13802 N N . TRP F 1 238 ? 118.349 88.558 -19.248 1.00 42.67 238 TRP F N 1
ATOM 13803 C CA . TRP F 1 238 ? 119.612 89.000 -19.818 1.00 44.72 238 TRP F CA 1
ATOM 13804 C C . TRP F 1 238 ? 119.337 90.257 -20.613 1.00 45.18 238 TRP F C 1
ATOM 13805 O O . TRP F 1 238 ? 118.376 90.332 -21.388 1.00 44.97 238 TRP F O 1
ATOM 13816 N N . ASP F 1 239 ? 120.176 91.269 -20.398 1.00 45.13 239 ASP F N 1
ATOM 13817 C CA . ASP F 1 239 ? 119.813 92.633 -20.807 1.00 43.88 239 ASP F CA 1
ATOM 13818 C C . ASP F 1 239 ? 119.731 92.853 -22.334 1.00 42.72 239 ASP F C 1
ATOM 13819 O O . ASP F 1 239 ? 119.188 93.892 -22.769 1.00 44.53 239 ASP F O 1
ATOM 13821 N N . GLY F 1 240 ? 120.220 91.900 -23.148 1.00 39.36 240 GLY F N 1
ATOM 13822 C CA . GLY F 1 240 ? 119.938 91.912 -24.608 1.00 35.54 240 GLY F CA 1
ATOM 13823 C C . GLY F 1 240 ? 118.458 91.699 -25.005 1.00 33.64 240 GLY F C 1
ATOM 13824 O O . GLY F 1 240 ? 117.942 92.285 -25.981 1.00 32.07 240 GLY F O 1
ATOM 13825 N N . TYR F 1 241 ? 117.763 90.862 -24.239 1.00 30.49 241 TYR F N 1
ATOM 13826 C CA . TYR F 1 241 ? 116.332 90.628 -24.480 1.00 28.42 241 TYR F CA 1
ATOM 13827 C C . TYR F 1 241 ? 115.424 91.814 -24.114 1.00 26.57 241 TYR F C 1
ATOM 13828 O O . TYR F 1 241 ? 115.506 92.342 -23.038 1.00 26.22 241 TYR F O 1
ATOM 13837 N N . GLN F 1 242 ? 114.524 92.197 -25.021 1.00 25.43 242 GLN F N 1
ATOM 13838 C CA . GLN F 1 242 ? 113.468 93.168 -24.656 1.00 24.04 242 GLN F CA 1
ATOM 13839 C C . GLN F 1 242 ? 112.109 92.844 -25.366 1.00 19.57 242 GLN F C 1
ATOM 13840 O O . GLN F 1 242 ? 112.067 92.362 -26.492 1.00 20.99 242 GLN F O 1
ATOM 13846 N N . HIS F 1 243 ? 110.982 93.093 -24.655 1.00 20.13 243 HIS F N 1
ATOM 13847 C CA . HIS F 1 243 ? 109.682 92.820 -25.222 1.00 18.13 243 HIS F CA 1
ATOM 13848 C C . HIS F 1 243 ? 109.264 93.919 -26.198 1.00 17.83 243 HIS F C 1
ATOM 13849 O O . HIS F 1 243 ? 109.615 95.104 -26.082 1.00 19.91 243 HIS F O 1
ATOM 13856 N N . CYS F 1 244 ? 108.374 93.551 -27.067 1.00 17.65 244 CYS F N 1
ATOM 13857 C CA . CYS F 1 244 ? 107.601 94.504 -27.799 1.00 19.89 244 CYS F CA 1
ATOM 13858 C C . CYS F 1 244 ? 106.530 95.094 -26.882 1.00 19.58 244 CYS F C 1
ATOM 13859 O O . CYS F 1 244 ? 106.385 94.669 -25.792 1.00 20.63 244 CYS F O 1
ATOM 13862 N N . SER F 1 245 ? 105.861 96.123 -27.350 1.00 17.63 245 SER F N 1
ATOM 13863 C CA . SER F 1 245 ? 104.763 96.786 -26.586 1.00 18.07 245 SER F CA 1
ATOM 13864 C C . SER F 1 245 ? 103.524 95.954 -26.699 1.00 17.40 245 SER F C 1
ATOM 13865 O O . SER F 1 245 ? 103.437 95.020 -27.530 1.00 20.44 245 SER F O 1
ATOM 13868 N N . GLY F 1 246 ? 102.543 96.271 -25.870 1.00 15.98 246 GLY F N 1
ATOM 13869 C CA . GLY F 1 246 ? 101.264 95.576 -26.060 1.00 16.12 246 GLY F CA 1
ATOM 13870 C C . GLY F 1 246 ? 100.831 94.795 -24.801 1.00 15.35 246 GLY F C 1
ATOM 13871 O O . GLY F 1 246 ? 99.922 93.945 -24.926 1.00 15.39 246 GLY F O 1
ATOM 13872 N N . GLU F 1 247 ? 101.487 95.026 -23.653 1.00 14.23 247 GLU F N 1
ATOM 13873 C CA . GLU F 1 247 ? 101.163 94.278 -22.413 1.00 13.99 247 GLU F CA 1
ATOM 13874 C C . GLU F 1 247 ? 99.795 94.603 -21.845 1.00 13.52 247 GLU F C 1
ATOM 13875 O O . GLU F 1 247 ? 99.381 95.777 -21.718 1.00 13.78 247 GLU F O 1
ATOM 13881 N N . VAL F 1 248 ? 99.123 93.517 -21.465 1.00 12.98 248 VAL F N 1
ATOM 13882 C CA . VAL F 1 248 ? 97.818 93.616 -20.733 1.00 12.52 248 VAL F CA 1
ATOM 13883 C C . VAL F 1 248 ? 98.100 92.829 -19.432 1.00 11.10 248 VAL F C 1
ATOM 13884 O O . VAL F 1 248 ? 98.358 91.572 -19.487 1.00 13.53 248 VAL F O 1
ATOM 13888 N N . PHE F 1 249 ? 97.953 93.479 -18.293 1.00 11.25 249 PHE F N 1
ATOM 13889 C CA . PHE F 1 249 ? 98.427 92.900 -17.020 1.00 10.21 249 PHE F CA 1
ATOM 13890 C C . PHE F 1 249 ? 97.280 92.553 -16.082 1.00 11.15 249 PHE F C 1
ATOM 13891 O O . PHE F 1 249 ? 96.435 93.429 -15.859 1.00 12.95 249 PHE F O 1
ATOM 13899 N N . ILE F 1 250 ? 97.300 91.320 -15.607 1.00 9.86 250 ILE F N 1
ATOM 13900 C CA . ILE F 1 250 ? 96.289 90.865 -14.616 1.00 9.05 250 ILE F CA 1
ATOM 13901 C C . ILE F 1 250 ? 96.883 91.171 -13.278 1.00 9.64 250 ILE F C 1
ATOM 13902 O O . ILE F 1 250 ? 97.719 90.401 -12.786 1.00 10.54 250 ILE F O 1
ATOM 13907 N N . ASP F 1 251 ? 96.448 92.272 -12.669 1.00 10.98 251 ASP F N 1
ATOM 13908 C CA . ASP F 1 251 ? 96.959 92.653 -11.351 1.00 12.62 251 ASP F CA 1
ATOM 13909 C C . ASP F 1 251 ? 96.142 92.036 -10.226 1.00 11.67 251 ASP F C 1
ATOM 13910 O O . ASP F 1 251 ? 95.377 92.743 -9.597 1.00 12.67 251 ASP F O 1
ATOM 13915 N N . TRP F 1 252 ? 96.265 90.740 -10.030 1.00 10.85 252 TRP F N 1
ATOM 13916 C CA . TRP F 1 252 ? 95.377 90.059 -9.084 1.00 12.53 252 TRP F CA 1
ATOM 13917 C C . TRP F 1 252 ? 96.056 88.704 -8.878 1.00 13.73 252 TRP F C 1
ATOM 13918 O O . TRP F 1 252 ? 96.667 88.186 -9.793 1.00 12.41 252 TRP F O 1
ATOM 13929 N N . PRO F 1 253 ? 95.976 88.139 -7.687 1.00 11.76 253 PRO F N 1
ATOM 13930 C CA . PRO F 1 253 ? 96.780 86.939 -7.497 1.00 16.68 253 PRO F CA 1
ATOM 13931 C C . PRO F 1 253 ? 96.130 85.610 -7.914 1.00 17.65 253 PRO F C 1
ATOM 13932 O O . PRO F 1 253 ? 96.821 84.570 -7.807 1.00 21.64 253 PRO F O 1
ATOM 13936 N N . LEU F 1 254 ? 94.866 85.611 -8.374 1.00 15.65 254 LEU F N 1
ATOM 13937 C CA . LEU F 1 254 ? 94.106 84.378 -8.604 1.00 13.91 254 LEU F CA 1
ATOM 13938 C C . LEU F 1 254 ? 93.654 84.403 -10.074 1.00 12.68 254 LEU F C 1
ATOM 13939 O O . LEU F 1 254 ? 93.708 85.462 -10.769 1.00 14.79 254 LEU F O 1
ATOM 13944 N N . ILE F 1 255 ? 93.021 83.302 -10.454 1.00 13.46 255 ILE F N 1
ATOM 13945 C CA . ILE F 1 255 ? 92.221 83.329 -11.646 1.00 12.53 255 ILE F CA 1
ATOM 13946 C C . ILE F 1 255 ? 90.959 84.206 -11.411 1.00 12.65 255 ILE F C 1
ATOM 13947 O O . ILE F 1 255 ? 90.702 84.677 -10.275 1.00 14.25 255 ILE F O 1
ATOM 13952 N N . HIS F 1 256 ? 90.161 84.349 -12.477 1.00 13.20 256 HIS F N 1
ATOM 13953 C CA . HIS F 1 256 ? 88.883 85.136 -12.436 1.00 12.13 256 HIS F CA 1
ATOM 13954 C C . HIS F 1 256 ? 89.033 86.487 -11.767 1.00 11.13 256 HIS F C 1
ATOM 13955 O O . HIS F 1 256 ? 88.398 86.810 -10.726 1.00 11.83 256 HIS F O 1
ATOM 13962 N N . PRO F 1 257 ? 89.970 87.312 -12.244 1.00 10.47 257 PRO F N 1
ATOM 13963 C CA . PRO F 1 257 ? 90.149 88.599 -11.639 1.00 10.31 257 PRO F CA 1
ATOM 13964 C C . PRO F 1 257 ? 88.950 89.508 -11.773 1.00 10.01 257 PRO F C 1
ATOM 13965 O O . PRO F 1 257 ? 88.212 89.398 -12.737 1.00 9.19 257 PRO F O 1
ATOM 13969 N N . PRO F 1 258 ? 88.833 90.447 -10.876 1.00 10.41 258 PRO F N 1
ATOM 13970 C CA . PRO F 1 258 ? 87.827 91.498 -11.079 1.00 12.19 258 PRO F CA 1
ATOM 13971 C C . PRO F 1 258 ? 88.161 92.393 -12.257 1.00 10.35 258 PRO F C 1
ATOM 13972 O O . PRO F 1 258 ? 89.329 92.539 -12.624 1.00 9.98 258 PRO F O 1
ATOM 13976 N N . LEU F 1 259 ? 87.104 92.944 -12.867 1.00 8.77 259 LEU F N 1
ATOM 13977 C CA . LEU F 1 259 ? 87.232 93.831 -14.051 1.00 9.03 259 LEU F CA 1
ATOM 13978 C C . LEU F 1 259 ? 88.224 94.962 -13.783 1.00 9.01 259 LEU F C 1
ATOM 13979 O O . LEU F 1 259 ? 89.016 95.275 -14.665 1.00 10.09 259 LEU F O 1
ATOM 13984 N N . SER F 1 260 ? 88.207 95.490 -12.565 1.00 8.84 260 SER F N 1
ATOM 13985 C CA . SER F 1 260 ? 89.074 96.635 -12.244 1.00 10.30 260 SER F CA 1
ATOM 13986 C C . SER F 1 260 ? 90.571 96.242 -12.253 1.00 11.15 260 SER F C 1
ATOM 13987 O O . SER F 1 260 ? 91.394 97.115 -12.243 1.00 11.80 260 SER F O 1
ATOM 13990 N N . ASN F 1 261 ? 90.896 94.986 -12.215 1.00 10.77 261 ASN F N 1
ATOM 13991 C CA . ASN F 1 261 ? 92.264 94.579 -12.024 1.00 10.73 261 ASN F CA 1
ATOM 13992 C C . ASN F 1 261 ? 92.926 94.032 -13.247 1.00 10.25 261 ASN F C 1
ATOM 13993 O O . ASN F 1 261 ? 93.996 93.417 -13.143 1.00 13.93 261 ASN F O 1
ATOM 13998 N N . VAL F 1 262 ? 92.329 94.210 -14.420 1.00 9.62 262 VAL F N 1
ATOM 13999 C CA . VAL F 1 262 ? 93.063 93.915 -15.659 1.00 9.37 262 VAL F CA 1
ATOM 14000 C C . VAL F 1 262 ? 93.334 95.274 -16.364 1.00 10.97 262 VAL F C 1
ATOM 14001 O O . VAL F 1 262 ? 92.412 96.050 -16.710 1.00 12.52 262 VAL F O 1
ATOM 14005 N N . VAL F 1 263 ? 94.626 95.578 -16.614 1.00 10.69 263 VAL F N 1
ATOM 14006 C CA . VAL F 1 263 ? 94.986 96.971 -17.080 1.00 12.99 263 VAL F CA 1
ATOM 14007 C C . VAL F 1 263 ? 95.840 96.858 -18.339 1.00 12.23 263 VAL F C 1
ATOM 14008 O O . VAL F 1 263 ? 96.515 95.854 -18.536 1.00 12.53 263 VAL F O 1
ATOM 14012 N N . MET F 1 264 ? 95.693 97.862 -19.191 1.00 12.35 264 MET F N 1
ATOM 14013 C CA . MET F 1 264 ? 96.504 98.035 -20.416 1.00 11.29 264 MET F CA 1
ATOM 14014 C C . MET F 1 264 ? 97.762 98.835 -19.915 1.00 13.87 264 MET F C 1
ATOM 14015 O O . MET F 1 264 ? 97.613 99.890 -19.240 1.00 12.95 264 MET F O 1
ATOM 14020 N N . CYS F 1 265 ? 98.978 98.329 -20.244 1.00 12.87 265 CYS F N 1
ATOM 14021 C CA . CYS F 1 265 ? 100.221 98.972 -19.736 1.00 13.70 265 CYS F CA 1
ATOM 14022 C C . CYS F 1 265 ? 100.898 99.562 -20.944 1.00 15.78 265 CYS F C 1
ATOM 14023 O O . CYS F 1 265 ? 100.975 98.932 -21.998 1.00 16.34 265 CYS F O 1
ATOM 14026 N N . GLN F 1 266 ? 101.352 100.799 -20.810 1.00 16.61 266 GLN F N 1
ATOM 14027 C CA . GLN F 1 266 ? 102.236 101.334 -21.857 1.00 16.53 266 GLN F CA 1
ATOM 14028 C C . GLN F 1 266 ? 103.648 100.799 -21.722 1.00 16.92 266 GLN F C 1
ATOM 14029 O O . GLN F 1 266 ? 104.090 100.344 -20.648 1.00 16.07 266 GLN F O 1
ATOM 14035 N N . GLY F 1 267 ? 104.384 100.864 -22.845 1.00 19.45 267 GLY F N 1
ATOM 14036 C CA . GLY F 1 267 ? 105.816 100.633 -22.767 1.00 19.22 267 GLY F CA 1
ATOM 14037 C C . GLY F 1 267 ? 106.234 99.197 -23.000 1.00 22.00 267 GLY F C 1
ATOM 14038 O O . GLY F 1 267 ? 105.410 98.267 -23.027 1.00 22.14 267 GLY F O 1
ATOM 14039 N N . GLN F 1 268 ? 107.552 98.999 -23.154 1.00 18.88 268 GLN F N 1
ATOM 14040 C CA . GLN F 1 268 ? 108.101 97.682 -23.327 1.00 19.52 268 GLN F CA 1
ATOM 14041 C C . GLN F 1 268 ? 108.510 97.116 -21.986 1.00 17.58 268 GLN F C 1
ATOM 14042 O O . GLN F 1 268 ? 108.792 95.913 -21.872 1.00 21.60 268 GLN F O 1
ATOM 14048 N N . SER F 1 269 ? 108.559 97.952 -20.983 1.00 18.73 269 SER F N 1
ATOM 14049 C CA . SER F 1 269 ? 108.845 97.540 -19.623 1.00 20.29 269 SER F CA 1
ATOM 14050 C C . SER F 1 269 ? 108.028 98.490 -18.771 1.00 21.08 269 SER F C 1
ATOM 14051 O O . SER F 1 269 ? 108.119 99.732 -18.929 1.00 22.43 269 SER F O 1
ATOM 14054 N N . ASN F 1 270 ? 107.262 97.929 -17.830 1.00 19.66 270 ASN F N 1
ATOM 14055 C CA . ASN F 1 270 ? 106.390 98.774 -16.983 1.00 17.92 270 ASN F CA 1
ATOM 14056 C C . ASN F 1 270 ? 106.344 98.316 -15.521 1.00 18.08 270 ASN F C 1
ATOM 14057 O O . ASN F 1 270 ? 105.880 97.230 -15.199 1.00 16.83 270 ASN F O 1
ATOM 14062 N N . LYS F 1 271 ? 106.879 99.139 -14.619 1.00 16.78 271 LYS F N 1
ATOM 14063 C CA . LYS F 1 271 ? 106.959 98.726 -13.227 1.00 17.74 271 LYS F CA 1
ATOM 14064 C C . LYS F 1 271 ? 105.596 98.587 -12.551 1.00 16.55 271 LYS F C 1
ATOM 14065 O O . LYS F 1 271 ? 105.521 98.096 -11.478 1.00 16.43 271 LYS F O 1
ATOM 14071 N N . GLN F 1 272 ? 104.529 99.062 -13.197 1.00 15.12 272 GLN F N 1
ATOM 14072 C CA . GLN F 1 272 ? 103.150 98.850 -12.622 1.00 15.95 272 GLN F CA 1
ATOM 14073 C C . GLN F 1 272 ? 102.662 97.427 -13.021 1.00 16.84 272 GLN F C 1
ATOM 14074 O O . GLN F 1 272 ? 101.707 96.883 -12.476 1.00 16.38 272 GLN F O 1
ATOM 14080 N N . CYS F 1 273 ? 103.380 96.825 -13.948 1.00 17.22 273 CYS F N 1
ATOM 14081 C CA . CYS F 1 273 ? 102.974 95.545 -14.545 1.00 17.46 273 CYS F CA 1
ATOM 14082 C C . CYS F 1 273 ? 104.040 94.468 -14.345 1.00 17.18 273 CYS F C 1
ATOM 14083 O O . CYS F 1 273 ? 104.632 94.403 -13.291 1.00 15.59 273 CYS F O 1
ATOM 14086 N N . SER F 1 274 ? 104.324 93.684 -15.358 1.00 16.48 274 SER F N 1
ATOM 14087 C CA . SER F 1 274 ? 105.168 92.479 -15.149 1.00 17.32 274 SER F CA 1
ATOM 14088 C C . SER F 1 274 ? 106.544 92.863 -14.583 1.00 17.90 274 SER F C 1
ATOM 14089 O O . SER F 1 274 ? 107.075 92.144 -13.732 1.00 17.24 274 SER F O 1
ATOM 14092 N N . ALA F 1 275 ? 107.077 93.971 -15.121 1.00 17.39 275 ALA F N 1
ATOM 14093 C CA . ALA F 1 275 ? 108.474 94.347 -14.749 1.00 18.05 275 ALA F CA 1
ATOM 14094 C C . ALA F 1 275 ? 108.559 94.670 -13.296 1.00 20.65 275 ALA F C 1
ATOM 14095 O O . ALA F 1 275 ? 109.656 94.695 -12.761 1.00 22.27 275 ALA F O 1
ATOM 14097 N N . GLY F 1 276 ? 107.415 94.980 -12.666 1.00 20.74 276 GLY F N 1
ATOM 14098 C CA . GLY F 1 276 ? 107.322 95.252 -11.248 1.00 20.44 276 GLY F CA 1
ATOM 14099 C C . GLY F 1 276 ? 107.226 94.026 -10.383 1.00 24.04 276 GLY F C 1
ATOM 14100 O O . GLY F 1 276 ? 107.175 94.174 -9.158 1.00 26.19 276 GLY F O 1
ATOM 14101 N N . ASN F 1 277 ? 107.247 92.817 -10.965 1.00 21.75 277 ASN F N 1
ATOM 14102 C CA . ASN F 1 277 ? 107.131 91.680 -10.109 1.00 27.86 277 ASN F CA 1
ATOM 14103 C C . ASN F 1 277 ? 108.189 91.693 -8.990 1.00 32.10 277 ASN F C 1
ATOM 14104 O O . ASN F 1 277 ? 109.358 91.950 -9.242 1.00 34.28 277 ASN F O 1
ATOM 14109 N N . THR F 1 278 ? 107.715 91.548 -7.752 1.00 36.06 278 THR F N 1
ATOM 14110 C CA . THR F 1 278 ? 108.558 91.642 -6.557 1.00 40.52 278 THR F CA 1
ATOM 14111 C C . THR F 1 278 ? 109.006 90.210 -6.212 1.00 42.17 278 THR F C 1
ATOM 14112 O O . THR F 1 278 ? 108.250 89.273 -6.439 1.00 42.06 278 THR F O 1
ATOM 14116 N N A LEU F 1 279 ? 110.216 90.081 -5.662 0.50 43.31 279 LEU F N 1
ATOM 14117 N N B LEU F 1 279 ? 110.206 90.021 -5.663 0.50 43.27 279 LEU F N 1
ATOM 14118 C CA A LEU F 1 279 ? 110.750 88.812 -5.141 0.50 44.49 279 LEU F CA 1
ATOM 14119 C CA B LEU F 1 279 ? 110.639 88.652 -5.335 0.50 44.36 279 LEU F CA 1
ATOM 14120 C C A LEU F 1 279 ? 109.703 87.933 -4.428 0.50 45.34 279 LEU F C 1
ATOM 14121 C C B LEU F 1 279 ? 109.620 87.874 -4.467 0.50 45.23 279 LEU F C 1
ATOM 14122 O O A LEU F 1 279 ? 109.634 86.719 -4.663 0.50 45.70 279 LEU F O 1
ATOM 14123 O O B LEU F 1 279 ? 109.487 86.654 -4.634 0.50 45.49 279 LEU F O 1
ATOM 14128 N N . LEU F 1 280 ? 108.892 88.562 -3.572 1.00 45.26 280 LEU F N 1
ATOM 14129 C CA . LEU F 1 280 ? 107.804 87.882 -2.842 1.00 45.98 280 LEU F CA 1
ATOM 14130 C C . LEU F 1 280 ? 106.633 87.414 -3.762 1.00 45.39 280 LEU F C 1
ATOM 14131 O O . LEU F 1 280 ? 106.097 86.285 -3.590 1.00 44.71 280 LEU F O 1
ATOM 14134 N N . GLN F 1 281 ? 106.254 88.278 -4.719 1.00 44.73 281 GLN F N 1
ATOM 14135 C CA . GLN F 1 281 ? 105.243 87.953 -5.779 1.00 44.81 281 GLN F CA 1
ATOM 14136 C C . GLN F 1 281 ? 105.680 86.827 -6.715 1.00 43.84 281 GLN F C 1
ATOM 14137 O O . GLN F 1 281 ? 104.902 85.932 -7.017 1.00 44.16 281 GLN F O 1
ATOM 14143 N N . GLN F 1 282 ? 106.937 86.888 -7.149 1.00 44.03 282 GLN F N 1
ATOM 14144 C CA . GLN F 1 282 ? 107.568 85.924 -8.042 1.00 44.67 282 GLN F CA 1
ATOM 14145 C C . GLN F 1 282 ? 107.674 84.520 -7.446 1.00 44.02 282 GLN F C 1
ATOM 14146 O O . GLN F 1 282 ? 107.813 83.543 -8.201 1.00 44.98 282 GLN F O 1
ATOM 14152 N N . VAL F 1 283 ? 107.629 84.411 -6.118 1.00 42.54 283 VAL F N 1
ATOM 14153 C CA . VAL F 1 283 ? 107.536 83.138 -5.458 1.00 40.05 283 VAL F CA 1
ATOM 14154 C C . VAL F 1 283 ? 106.383 82.372 -6.126 1.00 37.15 283 VAL F C 1
ATOM 14155 O O . VAL F 1 283 ? 105.633 82.905 -6.870 1.00 40.32 283 VAL F O 1
ATOM 14159 N N . ASN F 1 284 ? 106.256 81.127 -5.871 1.00 32.57 284 ASN F N 1
ATOM 14160 C CA . ASN F 1 284 ? 105.307 80.338 -6.576 1.00 28.42 284 ASN F CA 1
ATOM 14161 C C . ASN F 1 284 ? 105.351 80.484 -8.070 1.00 25.70 284 ASN F C 1
ATOM 14162 O O . ASN F 1 284 ? 104.391 80.816 -8.687 1.00 23.60 284 ASN F O 1
ATOM 14167 N N . VAL F 1 285 ? 106.509 80.197 -8.608 1.00 22.87 285 VAL F N 1
ATOM 14168 C CA . VAL F 1 285 ? 106.776 80.319 -10.039 1.00 24.06 285 VAL F CA 1
ATOM 14169 C C . VAL F 1 285 ? 105.773 79.578 -10.931 1.00 21.17 285 VAL F C 1
ATOM 14170 O O . VAL F 1 285 ? 105.138 80.212 -11.793 1.00 22.35 285 VAL F O 1
ATOM 14174 N N . ILE F 1 286 ? 105.605 78.257 -10.745 1.00 20.39 286 ILE F N 1
ATOM 14175 C CA . ILE F 1 286 ? 104.686 77.545 -11.623 1.00 21.46 286 ILE F CA 1
ATOM 14176 C C . ILE F 1 286 ? 103.253 78.012 -11.401 1.00 18.75 286 ILE F C 1
ATOM 14177 O O . ILE F 1 286 ? 102.565 78.322 -12.386 1.00 17.76 286 ILE F O 1
ATOM 14182 N N . GLY F 1 287 ? 102.787 78.005 -10.155 1.00 17.46 287 GLY F N 1
ATOM 14183 C CA . GLY F 1 287 ? 101.367 78.385 -9.897 1.00 16.35 287 GLY F CA 1
ATOM 14184 C C . GLY F 1 287 ? 101.021 79.732 -10.510 1.00 15.87 287 GLY F C 1
ATOM 14185 O O . GLY F 1 287 ? 99.940 79.872 -11.130 1.00 14.63 287 GLY F O 1
ATOM 14186 N N . ASN F 1 288 ? 101.847 80.788 -10.322 1.00 13.97 288 ASN F N 1
ATOM 14187 C CA . ASN F 1 288 ? 101.535 82.132 -10.859 1.00 14.80 288 ASN F CA 1
ATOM 14188 C C . ASN F 1 288 ? 101.538 82.179 -12.385 1.00 14.18 288 ASN F C 1
ATOM 14189 O O . ASN F 1 288 ? 100.784 82.928 -12.989 1.00 13.36 288 ASN F O 1
ATOM 14194 N N . HIS F 1 289 ? 102.231 81.229 -12.988 1.00 13.16 289 HIS F N 1
ATOM 14195 C CA . HIS F 1 289 ? 102.265 81.167 -14.466 1.00 13.47 289 HIS F CA 1
ATOM 14196 C C . HIS F 1 289 ? 101.039 80.494 -15.026 1.00 14.21 289 HIS F C 1
ATOM 14197 O O . HIS F 1 289 ? 100.764 80.588 -16.216 1.00 13.96 289 HIS F O 1
ATOM 14204 N N . LEU F 1 290 ? 100.244 79.842 -14.178 1.00 11.06 290 LEU F N 1
ATOM 14205 C CA . LEU F 1 290 ? 99.016 79.198 -14.665 1.00 13.46 290 LEU F CA 1
ATOM 14206 C C . LEU F 1 290 ? 97.745 80.070 -14.571 1.00 13.25 290 LEU F C 1
ATOM 14207 O O . LEU F 1 290 ? 96.760 79.763 -15.250 1.00 14.42 290 LEU F O 1
ATOM 14212 N N . GLN F 1 291 ? 97.805 81.177 -13.859 1.00 11.58 291 GLN F N 1
ATOM 14213 C CA . GLN F 1 291 ? 96.555 81.949 -13.480 1.00 10.02 291 GLN F CA 1
ATOM 14214 C C . GLN F 1 291 ? 96.344 83.053 -14.458 1.00 11.02 291 GLN F C 1
ATOM 14215 O O . GLN F 1 291 ? 96.800 84.170 -14.257 1.00 12.10 291 GLN F O 1
ATOM 14221 N N . TYR F 1 292 ? 95.652 82.730 -15.547 1.00 10.52 292 TYR F N 1
ATOM 14222 C CA . TYR F 1 292 ? 95.360 83.675 -16.643 1.00 11.56 292 TYR F CA 1
ATOM 14223 C C . TYR F 1 292 ? 93.884 83.610 -16.976 1.00 11.96 292 TYR F C 1
ATOM 14224 O O . TYR F 1 292 ? 93.483 83.020 -17.987 1.00 11.34 292 TYR F O 1
ATOM 14233 N N . PHE F 1 293 ? 93.058 84.252 -16.152 1.00 12.47 293 PHE F N 1
ATOM 14234 C CA . PHE F 1 293 ? 91.591 84.239 -16.232 1.00 11.23 293 PHE F CA 1
ATOM 14235 C C . PHE F 1 293 ? 91.029 82.868 -15.843 1.00 11.10 293 PHE F C 1
ATOM 14236 O O . PHE F 1 293 ? 90.315 82.734 -14.901 1.00 12.17 293 PHE F O 1
ATOM 14244 N N . VAL F 1 294 ? 91.379 81.877 -16.617 1.00 10.26 294 VAL F N 1
ATOM 14245 C CA . VAL F 1 294 ? 91.234 80.483 -16.188 1.00 9.30 294 VAL F CA 1
ATOM 14246 C C . VAL F 1 294 ? 92.577 79.844 -15.851 1.00 12.58 294 VAL F C 1
ATOM 14247 O O . VAL F 1 294 ? 93.642 80.463 -16.074 1.00 13.11 294 VAL F O 1
ATOM 14251 N N . THR F 1 295 ? 92.564 78.633 -15.271 1.00 11.14 295 THR F N 1
ATOM 14252 C CA . THR F 1 295 ? 93.835 77.949 -15.012 1.00 12.92 295 THR F CA 1
ATOM 14253 C C . THR F 1 295 ? 94.394 77.499 -16.341 1.00 12.88 295 THR F C 1
ATOM 14254 O O . THR F 1 295 ? 93.650 76.939 -17.156 1.00 17.77 295 THR F O 1
ATOM 14258 N N . GLU F 1 296 ? 95.674 77.770 -16.627 1.00 12.91 296 GLU F N 1
ATOM 14259 C CA . GLU F 1 296 ? 96.238 77.277 -17.868 1.00 14.05 296 GLU F CA 1
ATOM 14260 C C . GLU F 1 296 ? 97.103 76.006 -17.538 1.00 15.99 296 GLU F C 1
ATOM 14261 O O . GLU F 1 296 ? 97.601 75.914 -16.447 1.00 16.82 296 GLU F O 1
ATOM 14267 N N . GLY F 1 297 ? 97.260 75.080 -18.465 1.00 15.99 297 GLY F N 1
ATOM 14268 C CA . GLY F 1 297 ? 98.247 73.981 -18.266 1.00 14.76 297 GLY F CA 1
ATOM 14269 C C . GLY F 1 297 ? 97.622 72.597 -17.931 1.00 16.61 297 GLY F C 1
ATOM 14270 O O . GLY F 1 297 ? 98.339 71.590 -17.993 1.00 18.82 297 GLY F O 1
ATOM 14271 N N . VAL F 1 298 ? 96.308 72.540 -17.607 1.00 14.72 298 VAL F N 1
ATOM 14272 C CA . VAL F 1 298 ? 95.683 71.257 -17.243 1.00 16.83 298 VAL F CA 1
ATOM 14273 C C . VAL F 1 298 ? 94.422 71.126 -18.076 1.00 16.42 298 VAL F C 1
ATOM 14274 O O . VAL F 1 298 ? 93.576 71.950 -17.933 1.00 18.04 298 VAL F O 1
ATOM 14278 N N . CYS F 1 299 ? 94.333 70.092 -18.893 1.00 16.53 299 CYS F N 1
ATOM 14279 C CA . CYS F 1 299 ? 93.162 69.839 -19.716 1.00 17.04 299 CYS F CA 1
ATOM 14280 C C . CYS F 1 299 ? 92.027 69.445 -18.784 1.00 19.70 299 CYS F C 1
ATOM 14281 O O . CYS F 1 299 ? 92.234 68.641 -17.877 1.00 16.62 299 CYS F O 1
ATOM 14284 N N . GLY F 1 300 ? 90.862 70.060 -18.973 1.00 21.12 300 GLY F N 1
ATOM 14285 C CA . GLY F 1 300 ? 89.660 69.592 -18.290 1.00 22.95 300 GLY F CA 1
ATOM 14286 C C . GLY F 1 300 ? 89.206 70.523 -17.185 1.00 25.47 300 GLY F C 1
ATOM 14287 O O . GLY F 1 300 ? 88.037 70.421 -16.730 1.00 26.80 300 GLY F O 1
ATOM 14288 N N . ILE F 1 301 ? 90.086 71.436 -16.737 1.00 25.47 301 ILE F N 1
ATOM 14289 C CA . ILE F 1 301 ? 89.625 72.520 -15.869 1.00 25.23 301 ILE F CA 1
ATOM 14290 C C . ILE F 1 301 ? 89.748 73.906 -16.586 1.00 26.93 301 ILE F C 1
ATOM 14291 O O . ILE F 1 301 ? 90.365 74.032 -17.677 1.00 23.98 301 ILE F O 1
ATOM 14297 N N . VAL G 1 1 ? 19.465 68.639 -47.833 1.00 39.70 1 VAL G N 1
ATOM 14298 C CA . VAL G 1 1 ? 18.937 67.867 -46.651 1.00 41.14 1 VAL G CA 1
ATOM 14299 C C . VAL G 1 1 ? 17.574 67.201 -46.909 1.00 41.56 1 VAL G C 1
ATOM 14300 O O . VAL G 1 1 ? 16.622 67.880 -47.352 1.00 42.88 1 VAL G O 1
ATOM 14303 N N . TYR G 1 2 ? 17.451 65.906 -46.601 1.00 40.55 2 TYR G N 1
ATOM 14304 C CA . TYR G 1 2 ? 16.143 65.229 -46.750 1.00 39.35 2 TYR G CA 1
ATOM 14305 C C . TYR G 1 2 ? 15.269 65.662 -45.585 1.00 38.40 2 TYR G C 1
ATOM 14306 O O . TYR G 1 2 ? 15.581 65.318 -44.442 1.00 36.57 2 TYR G O 1
ATOM 14315 N N . THR G 1 3 ? 14.217 66.452 -45.847 1.00 37.06 3 THR G N 1
ATOM 14316 C CA . THR G 1 3 ? 13.360 66.879 -44.746 1.00 35.04 3 THR G CA 1
ATOM 14317 C C . THR G 1 3 ? 12.025 66.134 -44.763 1.00 35.08 3 THR G C 1
ATOM 14318 O O . THR G 1 3 ? 11.556 65.593 -45.814 1.00 31.20 3 THR G O 1
ATOM 14322 N N . SER G 1 4 ? 11.407 66.106 -43.584 1.00 33.44 4 SER G N 1
ATOM 14323 C CA . SER G 1 4 ? 10.139 65.420 -43.452 1.00 33.59 4 SER G CA 1
ATOM 14324 C C . SER G 1 4 ? 9.354 65.986 -42.271 1.00 34.58 4 SER G C 1
ATOM 14325 O O . SER G 1 4 ? 9.943 66.661 -41.374 1.00 34.46 4 SER G O 1
ATOM 14328 N N . THR G 1 5 ? 8.033 65.740 -42.262 1.00 33.47 5 THR G N 1
ATOM 14329 C CA . THR G 1 5 ? 7.213 66.023 -41.063 1.00 34.46 5 THR G CA 1
ATOM 14330 C C . THR G 1 5 ? 6.443 64.783 -40.579 1.00 35.15 5 THR G C 1
ATOM 14331 O O . THR G 1 5 ? 5.500 64.901 -39.797 1.00 35.81 5 THR G O 1
ATOM 14335 N N . GLU G 1 6 ? 6.828 63.613 -41.083 1.00 35.11 6 GLU G N 1
ATOM 14336 C CA . GLU G 1 6 ? 6.143 62.352 -40.774 1.00 35.41 6 GLU G CA 1
ATOM 14337 C C . GLU G 1 6 ? 6.785 61.735 -39.532 1.00 35.63 6 GLU G C 1
ATOM 14338 O O . GLU G 1 6 ? 8.010 61.719 -39.407 1.00 34.28 6 GLU G O 1
ATOM 14344 N N . THR G 1 7 ? 5.947 61.238 -38.634 1.00 36.81 7 THR G N 1
ATOM 14345 C CA . THR G 1 7 ? 6.395 60.476 -37.443 1.00 38.19 7 THR G CA 1
ATOM 14346 C C . THR G 1 7 ? 5.483 59.239 -37.249 1.00 39.05 7 THR G C 1
ATOM 14347 O O . THR G 1 7 ? 4.350 59.205 -37.785 1.00 37.92 7 THR G O 1
ATOM 14351 N N . SER G 1 8 ? 5.979 58.229 -36.518 1.00 38.67 8 SER G N 1
ATOM 14352 C CA . SER G 1 8 ? 5.233 56.981 -36.224 1.00 39.41 8 SER G CA 1
ATOM 14353 C C . SER G 1 8 ? 5.377 56.653 -34.753 1.00 39.29 8 SER G C 1
ATOM 14354 O O . SER G 1 8 ? 6.444 56.878 -34.165 1.00 38.12 8 SER G O 1
ATOM 14357 N N . HIS G 1 9 ? 4.282 56.184 -34.151 1.00 37.71 9 HIS G N 1
ATOM 14358 C CA . HIS G 1 9 ? 4.302 55.698 -32.765 1.00 38.38 9 HIS G CA 1
ATOM 14359 C C . HIS G 1 9 ? 5.123 54.395 -32.574 1.00 38.23 9 HIS G C 1
ATOM 14360 O O . HIS G 1 9 ? 5.497 53.720 -33.549 1.00 37.03 9 HIS G O 1
ATOM 14367 N N . ILE G 1 10 ? 5.404 54.044 -31.310 1.00 37.82 10 ILE G N 1
ATOM 14368 C CA . ILE G 1 10 ? 6.168 52.845 -30.996 1.00 38.51 10 ILE G CA 1
ATOM 14369 C C . ILE G 1 10 ? 5.414 52.068 -29.903 1.00 40.22 10 ILE G C 1
ATOM 14370 O O . ILE G 1 10 ? 4.643 52.683 -29.124 1.00 40.71 10 ILE G O 1
ATOM 14375 N N . ASP G 1 11 ? 5.626 50.758 -29.834 1.00 41.40 11 ASP G N 1
ATOM 14376 C CA . ASP G 1 11 ? 4.937 49.943 -28.812 1.00 43.42 11 ASP G CA 1
ATOM 14377 C C . ASP G 1 11 ? 5.784 49.920 -27.526 1.00 44.51 11 ASP G C 1
ATOM 14378 O O . ASP G 1 11 ? 6.877 50.542 -27.488 1.00 44.14 11 ASP G O 1
ATOM 14383 N N . GLN G 1 12 ? 5.326 49.175 -26.505 1.00 45.11 12 GLN G N 1
ATOM 14384 C CA . GLN G 1 12 ? 6.059 49.125 -25.216 1.00 45.97 12 GLN G CA 1
ATOM 14385 C C . GLN G 1 12 ? 7.429 48.477 -25.324 1.00 46.09 12 GLN G C 1
ATOM 14386 O O . GLN G 1 12 ? 8.388 48.914 -24.658 1.00 47.04 12 GLN G O 1
ATOM 14392 N N . GLU G 1 13 ? 7.526 47.427 -26.130 1.00 45.29 13 GLU G N 1
ATOM 14393 C CA . GLU G 1 13 ? 8.770 46.681 -26.242 1.00 45.07 13 GLU G CA 1
ATOM 14394 C C . GLU G 1 13 ? 9.900 47.589 -26.798 1.00 43.39 13 GLU G C 1
ATOM 14395 O O . GLU G 1 13 ? 11.039 47.557 -26.290 1.00 43.02 13 GLU G O 1
ATOM 14401 N N . SER G 1 14 ? 9.566 48.423 -27.789 1.00 40.84 14 SER G N 1
ATOM 14402 C CA . SER G 1 14 ? 10.519 49.414 -28.376 1.00 39.57 14 SER G CA 1
ATOM 14403 C C . SER G 1 14 ? 10.922 50.486 -27.364 1.00 39.15 14 SER G C 1
ATOM 14404 O O . SER G 1 14 ? 12.098 50.849 -27.285 1.00 39.23 14 SER G O 1
ATOM 14407 N N . TYR G 1 15 ? 9.948 51.011 -26.621 1.00 37.17 15 TYR G N 1
ATOM 14408 C CA . TYR G 1 15 ? 10.225 52.009 -25.562 1.00 38.12 15 TYR G CA 1
ATOM 14409 C C . TYR G 1 15 ? 11.251 51.441 -24.529 1.00 38.93 15 TYR G C 1
ATOM 14410 O O . TYR G 1 15 ? 12.202 52.135 -24.161 1.00 37.67 15 TYR G O 1
ATOM 14419 N N . ASN G 1 16 ? 11.063 50.177 -24.099 1.00 39.66 16 ASN G N 1
ATOM 14420 C CA . ASN G 1 16 ? 11.963 49.528 -23.112 1.00 39.84 16 ASN G CA 1
ATOM 14421 C C . ASN G 1 16 ? 13.379 49.401 -23.666 1.00 40.29 16 ASN G C 1
ATOM 14422 O O . ASN G 1 16 ? 14.374 49.523 -22.944 1.00 39.26 16 ASN G O 1
ATOM 14427 N N . PHE G 1 17 ? 13.450 49.150 -24.971 1.00 40.24 17 PHE G N 1
ATOM 14428 C CA . PHE G 1 17 ? 14.720 48.996 -25.708 1.00 39.75 17 PHE G CA 1
ATOM 14429 C C . PHE G 1 17 ? 15.516 50.317 -25.668 1.00 39.19 17 PHE G C 1
ATOM 14430 O O . PHE G 1 17 ? 16.688 50.338 -25.286 1.00 38.68 17 PHE G O 1
ATOM 14438 N N . PHE G 1 18 ? 14.859 51.414 -26.032 1.00 39.54 18 PHE G N 1
ATOM 14439 C CA . PHE G 1 18 ? 15.500 52.752 -25.961 1.00 39.05 18 PHE G CA 1
ATOM 14440 C C . PHE G 1 18 ? 15.920 53.100 -24.517 1.00 39.03 18 PHE G C 1
ATOM 14441 O O . PHE G 1 18 ? 17.087 53.456 -24.262 1.00 38.55 18 PHE G O 1
ATOM 14449 N N . GLU G 1 19 ? 14.957 53.000 -23.589 1.00 39.27 19 GLU G N 1
ATOM 14450 C CA . GLU G 1 19 ? 15.222 53.159 -22.142 1.00 39.71 19 GLU G CA 1
ATOM 14451 C C . GLU G 1 19 ? 16.415 52.304 -21.620 1.00 39.10 19 GLU G C 1
ATOM 14452 O O . GLU G 1 19 ? 17.206 52.778 -20.765 1.00 38.06 19 GLU G O 1
ATOM 14458 N N . LYS G 1 20 ? 16.543 51.065 -22.112 1.00 38.34 20 LYS G N 1
ATOM 14459 C CA . LYS G 1 20 ? 17.714 50.232 -21.772 1.00 38.30 20 LYS G CA 1
ATOM 14460 C C . LYS G 1 20 ? 19.045 50.963 -22.080 1.00 38.89 20 LYS G C 1
ATOM 14461 O O . LYS G 1 20 ? 19.909 51.067 -21.184 1.00 38.21 20 LYS G O 1
ATOM 14467 N N . TYR G 1 21 ? 19.187 51.503 -23.309 1.00 38.80 21 TYR G N 1
ATOM 14468 C CA . TYR G 1 21 ? 20.441 52.166 -23.688 1.00 38.78 21 TYR G CA 1
ATOM 14469 C C . TYR G 1 21 ? 20.586 53.527 -23.001 1.00 39.67 21 TYR G C 1
ATOM 14470 O O . TYR G 1 21 ? 21.721 53.928 -22.681 1.00 40.38 21 TYR G O 1
ATOM 14479 N N . ALA G 1 22 ? 19.457 54.209 -22.761 1.00 37.69 22 ALA G N 1
ATOM 14480 C CA . ALA G 1 22 ? 19.449 55.396 -21.913 1.00 37.72 22 ALA G CA 1
ATOM 14481 C C . ALA G 1 22 ? 20.044 55.096 -20.516 1.00 37.48 22 ALA G C 1
ATOM 14482 O O . ALA G 1 22 ? 20.752 55.945 -19.969 1.00 37.48 22 ALA G O 1
ATOM 14484 N N . ARG G 1 23 ? 19.778 53.906 -19.956 1.00 37.04 23 ARG G N 1
ATOM 14485 C CA . ARG G 1 23 ? 20.335 53.555 -18.615 1.00 37.95 23 ARG G CA 1
ATOM 14486 C C . ARG G 1 23 ? 21.840 53.233 -18.672 1.00 36.80 23 ARG G C 1
ATOM 14487 O O . ARG G 1 23 ? 22.623 53.653 -17.797 1.00 36.89 23 ARG G O 1
ATOM 14495 N N . LEU G 1 24 ? 22.217 52.458 -19.690 1.00 36.07 24 LEU G N 1
ATOM 14496 C CA . LEU G 1 24 ? 23.582 52.044 -19.860 1.00 35.15 24 LEU G CA 1
ATOM 14497 C C . LEU G 1 24 ? 24.424 53.264 -20.149 1.00 36.15 24 LEU G C 1
ATOM 14498 O O . LEU G 1 24 ? 25.593 53.296 -19.718 1.00 35.59 24 LEU G O 1
ATOM 14503 N N . ALA G 1 25 ? 23.866 54.217 -20.931 1.00 34.70 25 ALA G N 1
ATOM 14504 C CA . ALA G 1 25 ? 24.597 55.470 -21.262 1.00 35.94 25 ALA G CA 1
ATOM 14505 C C . ALA G 1 25 ? 24.869 56.234 -19.989 1.00 36.81 25 ALA G C 1
ATOM 14506 O O . ALA G 1 25 ? 26.005 56.697 -19.754 1.00 35.24 25 ALA G O 1
ATOM 14508 N N . ASN G 1 26 ? 23.803 56.366 -19.181 1.00 37.64 26 ASN G N 1
ATOM 14509 C CA . ASN G 1 26 ? 23.884 56.980 -17.840 1.00 38.94 26 ASN G CA 1
ATOM 14510 C C . ASN G 1 26 ? 24.912 56.366 -16.855 1.00 39.13 26 ASN G C 1
ATOM 14511 O O . ASN G 1 26 ? 25.538 57.087 -16.070 1.00 39.42 26 ASN G O 1
ATOM 14516 N N . ILE G 1 27 ? 25.067 55.052 -16.886 1.00 38.68 27 ILE G N 1
ATOM 14517 C CA . ILE G 1 27 ? 26.032 54.384 -15.984 1.00 39.31 27 ILE G CA 1
ATOM 14518 C C . ILE G 1 27 ? 27.463 54.809 -16.360 1.00 39.03 27 ILE G C 1
ATOM 14519 O O . ILE G 1 27 ? 28.398 54.726 -15.526 1.00 38.70 27 ILE G O 1
ATOM 14524 N N . GLY G 1 28 ? 27.627 55.240 -17.622 1.00 37.85 28 GLY G N 1
ATOM 14525 C CA . GLY G 1 28 ? 28.866 55.897 -18.058 1.00 38.23 28 GLY G CA 1
ATOM 14526 C C . GLY G 1 28 ? 29.309 57.003 -17.103 1.00 37.70 28 GLY G C 1
ATOM 14527 O O . GLY G 1 28 ? 30.515 57.181 -16.870 1.00 37.15 28 GLY G O 1
ATOM 14528 N N . TYR G 1 29 ? 28.353 57.733 -16.521 1.00 37.05 29 TYR G N 1
ATOM 14529 C CA . TYR G 1 29 ? 28.698 58.866 -15.644 1.00 37.50 29 TYR G CA 1
ATOM 14530 C C . TYR G 1 29 ? 29.277 58.423 -14.273 1.00 38.70 29 TYR G C 1
ATOM 14531 O O . TYR G 1 29 ? 29.679 59.254 -13.429 1.00 37.44 29 TYR G O 1
ATOM 14540 N N . CYS G 1 30 ? 29.309 57.112 -14.055 1.00 39.82 30 CYS G N 1
ATOM 14541 C CA . CYS G 1 30 ? 29.985 56.521 -12.860 1.00 41.58 30 CYS G CA 1
ATOM 14542 C C . CYS G 1 30 ? 31.504 56.384 -13.057 1.00 41.26 30 CYS G C 1
ATOM 14543 O O . CYS G 1 30 ? 32.256 56.230 -12.093 1.00 40.75 30 CYS G O 1
ATOM 14546 N N . VAL G 1 31 ? 31.934 56.472 -14.309 1.00 40.52 31 VAL G N 1
ATOM 14547 C CA . VAL G 1 31 ? 33.330 56.433 -14.658 1.00 40.24 31 VAL G CA 1
ATOM 14548 C C . VAL G 1 31 ? 33.806 57.890 -14.632 1.00 41.86 31 VAL G C 1
ATOM 14549 O O . VAL G 1 31 ? 33.553 58.649 -15.590 1.00 42.60 31 VAL G O 1
ATOM 14553 N N . GLY G 1 32 ? 34.441 58.277 -13.517 1.00 42.22 32 GLY G N 1
ATOM 14554 C CA . GLY G 1 32 ? 35.031 59.625 -13.294 1.00 41.95 32 GLY G CA 1
ATOM 14555 C C . GLY G 1 32 ? 36.294 59.506 -12.412 1.00 42.67 32 GLY G C 1
ATOM 14556 O O . GLY G 1 32 ? 36.777 58.365 -12.178 1.00 40.46 32 GLY G O 1
ATOM 14557 N N . PRO G 1 33 ? 36.825 60.664 -11.899 1.00 43.17 33 PRO G N 1
ATOM 14558 C CA . PRO G 1 33 ? 38.039 60.681 -11.003 1.00 43.78 33 PRO G CA 1
ATOM 14559 C C . PRO G 1 33 ? 37.752 60.235 -9.570 1.00 44.81 33 PRO G C 1
ATOM 14560 O O . PRO G 1 33 ? 36.804 60.723 -8.939 1.00 44.21 33 PRO G O 1
ATOM 14564 N N . GLY G 1 34 ? 38.576 59.316 -9.061 1.00 46.60 34 GLY G N 1
ATOM 14565 C CA . GLY G 1 34 ? 38.281 58.589 -7.826 1.00 49.45 34 GLY G CA 1
ATOM 14566 C C . GLY G 1 34 ? 37.097 57.611 -7.903 1.00 51.19 34 GLY G C 1
ATOM 14567 O O . GLY G 1 34 ? 36.758 56.977 -6.908 1.00 51.24 34 GLY G O 1
ATOM 14568 N N . THR G 1 35 ? 36.454 57.472 -9.066 1.00 53.18 35 THR G N 1
ATOM 14569 C CA . THR G 1 35 ? 35.161 56.744 -9.107 1.00 55.13 35 THR G CA 1
ATOM 14570 C C . THR G 1 35 ? 35.136 55.586 -10.127 1.00 55.75 35 THR G C 1
ATOM 14571 O O . THR G 1 35 ? 35.928 55.573 -11.090 1.00 55.62 35 THR G O 1
ATOM 14575 N N . LYS G 1 36 ? 34.266 54.592 -9.863 1.00 56.90 36 LYS G N 1
ATOM 14576 C CA . LYS G 1 36 ? 34.250 53.327 -10.632 1.00 57.53 36 LYS G CA 1
ATOM 14577 C C . LYS G 1 36 ? 32.910 52.559 -10.594 1.00 57.77 36 LYS G C 1
ATOM 14578 O O . LYS G 1 36 ? 32.107 52.716 -9.663 1.00 57.09 36 LYS G O 1
ATOM 14584 N N . ILE G 1 37 ? 32.691 51.733 -11.620 1.00 58.28 37 ILE G N 1
ATOM 14585 C CA . ILE G 1 37 ? 31.666 50.681 -11.575 1.00 58.75 37 ILE G CA 1
ATOM 14586 C C . ILE G 1 37 ? 32.316 49.483 -10.853 1.00 59.58 37 ILE G C 1
ATOM 14587 O O . ILE G 1 37 ? 33.361 48.964 -11.287 1.00 58.98 37 ILE G O 1
ATOM 14592 N N . PHE G 1 38 ? 31.723 49.070 -9.735 1.00 60.54 38 PHE G N 1
ATOM 14593 C CA . PHE G 1 38 ? 32.250 47.921 -8.992 1.00 61.68 38 PHE G CA 1
ATOM 14594 C C . PHE G 1 38 ? 31.891 46.592 -9.671 1.00 62.27 38 PHE G C 1
ATOM 14595 O O . PHE G 1 38 ? 30.768 46.402 -10.158 1.00 62.17 38 PHE G O 1
ATOM 14603 N N . LYS G 1 39 ? 32.877 45.695 -9.708 1.00 63.02 39 LYS G N 1
ATOM 14604 C CA . LYS G 1 39 ? 32.784 44.395 -10.383 1.00 63.80 39 LYS G CA 1
ATOM 14605 C C . LYS G 1 39 ? 31.834 43.454 -9.601 1.00 63.86 39 LYS G C 1
ATOM 14606 O O . LYS G 1 39 ? 31.913 43.393 -8.375 1.00 63.98 39 LYS G O 1
ATOM 14612 N N . PRO G 1 40 ? 30.938 42.708 -10.294 1.00 64.10 40 PRO G N 1
ATOM 14613 C CA . PRO G 1 40 ? 30.758 42.565 -11.753 1.00 64.00 40 PRO G CA 1
ATOM 14614 C C . PRO G 1 40 ? 30.047 43.756 -12.427 1.00 64.10 40 PRO G C 1
ATOM 14615 O O . PRO G 1 40 ? 30.496 44.191 -13.485 1.00 64.28 40 PRO G O 1
ATOM 14619 N N . PHE G 1 41 ? 28.983 44.280 -11.819 1.00 64.22 41 PHE G N 1
ATOM 14620 C CA . PHE G 1 41 ? 28.230 45.455 -12.324 1.00 64.20 41 PHE G CA 1
ATOM 14621 C C . PHE G 1 41 ? 27.383 46.082 -11.195 1.00 64.86 41 PHE G C 1
ATOM 14622 O O . PHE G 1 41 ? 26.218 45.814 -11.034 1.00 64.36 41 PHE G O 1
ATOM 14630 N N . ASN G 1 42 ? 28.025 46.909 -10.396 1.00 65.67 42 ASN G N 1
ATOM 14631 C CA . ASN G 1 42 ? 27.409 47.444 -9.181 1.00 66.96 42 ASN G CA 1
ATOM 14632 C C . ASN G 1 42 ? 27.791 48.905 -8.934 1.00 67.57 42 ASN G C 1
ATOM 14633 O O . ASN G 1 42 ? 28.922 49.216 -8.536 1.00 67.67 42 ASN G O 1
ATOM 14635 N N . CYS G 1 43 ? 26.844 49.803 -9.188 1.00 68.24 43 CYS G N 1
ATOM 14636 C CA . CYS G 1 43 ? 27.066 51.234 -9.003 1.00 69.07 43 CYS G CA 1
ATOM 14637 C C . CYS G 1 43 ? 25.847 51.879 -8.355 1.00 69.78 43 CYS G C 1
ATOM 14638 O O . CYS G 1 43 ? 25.560 53.057 -8.570 1.00 69.98 43 CYS G O 1
ATOM 14641 N N . GLY G 1 44 ? 25.135 51.089 -7.560 1.00 69.97 44 GLY G N 1
ATOM 14642 C CA . GLY G 1 44 ? 23.921 51.538 -6.879 1.00 70.49 44 GLY G CA 1
ATOM 14643 C C . GLY G 1 44 ? 22.654 51.093 -7.596 1.00 70.82 44 GLY G C 1
ATOM 14644 O O . GLY G 1 44 ? 22.590 49.969 -8.124 1.00 70.77 44 GLY G O 1
ATOM 14645 N N . LEU G 1 45 ? 21.659 51.978 -7.643 1.00 71.02 45 LEU G N 1
ATOM 14646 C CA . LEU G 1 45 ? 20.360 51.682 -8.255 1.00 71.13 45 LEU G CA 1
ATOM 14647 C C . LEU G 1 45 ? 20.223 52.141 -9.720 1.00 70.95 45 LEU G C 1
ATOM 14648 O O . LEU G 1 45 ? 19.299 52.850 -10.125 1.00 70.95 45 LEU G O 1
ATOM 14653 N N . GLN G 1 46 ? 21.172 51.668 -10.522 1.00 70.27 46 GLN G N 1
ATOM 14654 C CA . GLN G 1 46 ? 21.164 51.850 -11.969 1.00 69.21 46 GLN G CA 1
ATOM 14655 C C . GLN G 1 46 ? 21.725 50.588 -12.623 1.00 68.46 46 GLN G C 1
ATOM 14656 O O . GLN G 1 46 ? 21.177 50.077 -13.600 1.00 68.14 46 GLN G O 1
ATOM 14658 N N . CYS G 1 47 ? 22.823 50.094 -12.059 1.00 67.74 47 CYS G N 1
ATOM 14659 C CA . CYS G 1 47 ? 23.455 48.838 -12.474 1.00 67.34 47 CYS G CA 1
ATOM 14660 C C . CYS G 1 47 ? 22.640 47.622 -12.029 1.00 67.11 47 CYS G C 1
ATOM 14661 O O . CYS G 1 47 ? 22.794 46.527 -12.599 1.00 66.55 47 CYS G O 1
ATOM 14664 N N . ALA G 1 48 ? 21.786 47.838 -11.012 1.00 66.82 48 ALA G N 1
ATOM 14665 C CA . ALA G 1 48 ? 20.819 46.839 -10.526 1.00 66.59 48 ALA G CA 1
ATOM 14666 C C . ALA G 1 48 ? 19.825 46.377 -11.617 1.00 66.33 48 ALA G C 1
ATOM 14667 O O . ALA G 1 48 ? 19.401 45.221 -11.614 1.00 66.29 48 ALA G O 1
ATOM 14669 N N . HIS G 1 49 ? 19.481 47.272 -12.551 1.00 65.98 49 HIS G N 1
ATOM 14670 C CA . HIS G 1 49 ? 18.623 46.942 -13.718 1.00 65.54 49 HIS G CA 1
ATOM 14671 C C . HIS G 1 49 ? 19.250 45.951 -14.717 1.00 64.86 49 HIS G C 1
ATOM 14672 O O . HIS G 1 49 ? 18.575 45.495 -15.663 1.00 64.34 49 HIS G O 1
ATOM 14679 N N . PHE G 1 50 ? 20.538 45.643 -14.511 1.00 64.22 50 PHE G N 1
ATOM 14680 C CA . PHE G 1 50 ? 21.293 44.745 -15.400 1.00 63.92 50 PHE G CA 1
ATOM 14681 C C . PHE G 1 50 ? 21.997 43.605 -14.626 1.00 64.68 50 PHE G C 1
ATOM 14682 O O . PHE G 1 50 ? 23.224 43.658 -14.403 1.00 64.47 50 PHE G O 1
ATOM 14690 N N . PRO G 1 51 ? 21.217 42.578 -14.194 1.00 65.05 51 PRO G N 1
ATOM 14691 C CA . PRO G 1 51 ? 21.866 41.346 -13.723 1.00 65.40 51 PRO G CA 1
ATOM 14692 C C . PRO G 1 51 ? 22.421 40.565 -14.935 1.00 65.65 51 PRO G C 1
ATOM 14693 O O . PRO G 1 51 ? 21.893 40.704 -16.056 1.00 66.19 51 PRO G O 1
ATOM 14697 N N . ASN G 1 52 ? 23.481 39.784 -14.719 1.00 65.40 52 ASN G N 1
ATOM 14698 C CA . ASN G 1 52 ? 24.169 39.028 -15.791 1.00 64.88 52 ASN G CA 1
ATOM 14699 C C . ASN G 1 52 ? 25.106 39.876 -16.655 1.00 64.24 52 ASN G C 1
ATOM 14700 O O . ASN G 1 52 ? 25.546 39.432 -17.717 1.00 64.05 52 ASN G O 1
ATOM 14705 N N . VAL G 1 53 ? 25.396 41.093 -16.193 1.00 63.43 53 VAL G N 1
ATOM 14706 C CA . VAL G 1 53 ? 26.380 41.965 -16.834 1.00 62.54 53 VAL G CA 1
ATOM 14707 C C . VAL G 1 53 ? 27.686 41.890 -16.041 1.00 62.11 53 VAL G C 1
ATOM 14708 O O . VAL G 1 53 ? 27.685 41.977 -14.800 1.00 62.75 53 VAL G O 1
ATOM 14711 N N . GLU G 1 54 ? 28.792 41.699 -16.751 1.00 61.11 54 GLU G N 1
ATOM 14712 C CA . GLU G 1 54 ? 30.129 41.673 -16.153 1.00 60.12 54 GLU G CA 1
ATOM 14713 C C . GLU G 1 54 ? 30.975 42.834 -16.737 1.00 58.44 54 GLU G C 1
ATOM 14714 O O . GLU G 1 54 ? 31.238 42.856 -17.947 1.00 58.38 54 GLU G O 1
ATOM 14720 N N . LEU G 1 55 ? 31.371 43.798 -15.899 1.00 56.54 55 LEU G N 1
ATOM 14721 C CA . LEU G 1 55 ? 32.268 44.883 -16.334 1.00 55.24 55 LEU G CA 1
ATOM 14722 C C . LEU G 1 55 ? 33.620 44.289 -16.724 1.00 54.78 55 LEU G C 1
ATOM 14723 O O . LEU G 1 55 ? 34.206 43.503 -15.951 1.00 54.17 55 LEU G O 1
ATOM 14728 N N . ILE G 1 56 ? 34.093 44.662 -17.922 1.00 53.63 56 ILE G N 1
ATOM 14729 C CA . ILE G 1 56 ? 35.383 44.215 -18.460 1.00 53.03 56 ILE G CA 1
ATOM 14730 C C . ILE G 1 56 ? 36.494 45.242 -18.167 1.00 52.16 56 ILE G C 1
ATOM 14731 O O . ILE G 1 56 ? 37.553 44.880 -17.657 1.00 52.19 56 ILE G O 1
ATOM 14736 N N . GLU G 1 57 ? 36.256 46.508 -18.504 1.00 50.96 57 GLU G N 1
ATOM 14737 C CA . GLU G 1 57 ? 37.196 47.600 -18.169 1.00 50.55 57 GLU G CA 1
ATOM 14738 C C . GLU G 1 57 ? 36.603 48.992 -18.430 1.00 49.40 57 GLU G C 1
ATOM 14739 O O . GLU G 1 57 ? 35.838 49.197 -19.377 1.00 49.45 57 GLU G O 1
ATOM 14742 N N . GLU G 1 58 ? 36.948 49.940 -17.570 1.00 48.48 58 GLU G N 1
ATOM 14743 C CA . GLU G 1 58 ? 36.644 51.337 -17.830 1.00 47.35 58 GLU G CA 1
ATOM 14744 C C . GLU G 1 58 ? 37.867 51.944 -18.500 1.00 45.85 58 GLU G C 1
ATOM 14745 O O . GLU G 1 58 ? 38.984 51.400 -18.396 1.00 45.70 58 GLU G O 1
ATOM 14751 N N . PHE G 1 59 ? 37.654 53.042 -19.208 1.00 42.60 59 PHE G N 1
ATOM 14752 C CA . PHE G 1 59 ? 38.748 53.903 -19.619 1.00 41.96 59 PHE G CA 1
ATOM 14753 C C . PHE G 1 59 ? 38.376 55.286 -19.093 1.00 40.67 59 PHE G C 1
ATOM 14754 O O . PHE G 1 59 ? 37.188 55.658 -19.065 1.00 41.10 59 PHE G O 1
ATOM 14762 N N . HIS G 1 60 ? 39.389 56.013 -18.621 1.00 38.96 60 HIS G N 1
ATOM 14763 C CA . HIS G 1 60 ? 39.184 57.278 -17.909 1.00 37.65 60 HIS G CA 1
ATOM 14764 C C . HIS G 1 60 ? 40.032 58.336 -18.616 1.00 35.98 60 HIS G C 1
ATOM 14765 O O . HIS G 1 60 ? 40.850 58.035 -19.507 1.00 35.14 60 HIS G O 1
ATOM 14772 N N . ASP G 1 61 ? 39.858 59.577 -18.182 1.00 35.43 61 ASP G N 1
ATOM 14773 C CA . ASP G 1 61 ? 40.547 60.707 -18.734 1.00 34.87 61 ASP G CA 1
ATOM 14774 C C . ASP G 1 61 ? 41.071 61.613 -17.583 1.00 34.28 61 ASP G C 1
ATOM 14775 O O . ASP G 1 61 ? 40.675 62.777 -17.450 1.00 33.26 61 ASP G O 1
ATOM 14780 N N . PRO G 1 62 ? 41.963 61.069 -16.745 1.00 33.68 62 PRO G N 1
ATOM 14781 C CA . PRO G 1 62 ? 42.340 61.837 -15.554 1.00 33.88 62 PRO G CA 1
ATOM 14782 C C . PRO G 1 62 ? 43.048 63.167 -15.887 1.00 35.81 62 PRO G C 1
ATOM 14783 O O . PRO G 1 62 ? 43.058 64.078 -15.048 1.00 36.48 62 PRO G O 1
ATOM 14787 N N . ARG G 1 63 ? 43.667 63.267 -17.078 1.00 36.22 63 ARG G N 1
ATOM 14788 C CA . ARG G 1 63 ? 44.343 64.520 -17.495 1.00 37.35 63 ARG G CA 1
ATOM 14789 C C . ARG G 1 63 ? 43.408 65.489 -18.234 1.00 38.44 63 ARG G C 1
ATOM 14790 O O . ARG G 1 63 ? 43.766 66.674 -18.500 1.00 37.86 63 ARG G O 1
ATOM 14798 N N . LEU G 1 64 ? 42.228 64.986 -18.586 1.00 38.44 64 LEU G N 1
ATOM 14799 C CA . LEU G 1 64 ? 41.242 65.789 -19.296 1.00 39.62 64 LEU G CA 1
ATOM 14800 C C . LEU G 1 64 ? 41.868 66.219 -20.648 1.00 39.60 64 LEU G C 1
ATOM 14801 O O . LEU G 1 64 ? 41.933 67.417 -20.974 1.00 40.42 64 LEU G O 1
ATOM 14806 N N . ILE G 1 65 ? 42.364 65.221 -21.387 1.00 38.76 65 ILE G N 1
ATOM 14807 C CA . ILE G 1 65 ? 43.002 65.434 -22.698 1.00 38.68 65 ILE G CA 1
ATOM 14808 C C . ILE G 1 65 ? 42.453 64.506 -23.790 1.00 38.37 65 ILE G C 1
ATOM 14809 O O . ILE G 1 65 ? 42.688 64.720 -24.984 1.00 39.28 65 ILE G O 1
ATOM 14814 N N . PHE G 1 66 ? 41.738 63.468 -23.378 1.00 38.17 66 PHE G N 1
ATOM 14815 C CA . PHE G 1 66 ? 41.166 62.501 -24.324 1.00 37.89 66 PHE G CA 1
ATOM 14816 C C . PHE G 1 66 ? 39.748 62.913 -24.745 1.00 38.09 66 PHE G C 1
ATOM 14817 O O . PHE G 1 66 ? 39.289 62.566 -25.854 1.00 37.76 66 PHE G O 1
ATOM 14825 N N . ASP G 1 67 ? 39.075 63.614 -23.816 1.00 36.63 67 ASP G N 1
ATOM 14826 C CA . ASP G 1 67 ? 37.703 64.137 -23.961 1.00 36.92 67 ASP G CA 1
ATOM 14827 C C . ASP G 1 67 ? 36.634 63.075 -23.886 1.00 35.96 67 ASP G C 1
ATOM 14828 O O . ASP G 1 67 ? 35.441 63.372 -24.058 1.00 35.26 67 ASP G O 1
ATOM 14833 N N . VAL G 1 68 ? 37.064 61.845 -23.593 1.00 34.95 68 VAL G N 1
ATOM 14834 C CA . VAL G 1 68 ? 36.144 60.725 -23.474 1.00 34.13 68 VAL G CA 1
ATOM 14835 C C . VAL G 1 68 ? 36.579 59.821 -22.368 1.00 34.73 68 VAL G C 1
ATOM 14836 O O . VAL G 1 68 ? 37.783 59.680 -22.116 1.00 33.00 68 VAL G O 1
ATOM 14840 N N . SER G 1 69 ? 35.592 59.203 -21.717 1.00 34.69 69 SER G N 1
ATOM 14841 C CA . SER G 1 69 ? 35.816 58.050 -20.835 1.00 34.46 69 SER G CA 1
ATOM 14842 C C . SER G 1 69 ? 34.660 57.054 -21.037 1.00 34.21 69 SER G C 1
ATOM 14843 O O . SER G 1 69 ? 33.733 57.327 -21.818 1.00 33.82 69 SER G O 1
ATOM 14846 N N . GLY G 1 70 ? 34.668 55.915 -20.354 1.00 32.78 70 GLY G N 1
ATOM 14847 C CA . GLY G 1 70 ? 33.549 54.998 -20.551 1.00 33.07 70 GLY G CA 1
ATOM 14848 C C . GLY G 1 70 ? 33.825 53.591 -20.041 1.00 34.87 70 GLY G C 1
ATOM 14849 O O . GLY G 1 70 ? 34.719 53.398 -19.188 1.00 33.17 70 GLY G O 1
ATOM 14850 N N . TYR G 1 71 ? 33.067 52.596 -20.537 1.00 34.66 71 TYR G N 1
ATOM 14851 C CA . TYR G 1 71 ? 33.349 51.236 -20.108 1.00 36.53 71 TYR G CA 1
ATOM 14852 C C . TYR G 1 71 ? 33.031 50.241 -21.194 1.00 38.11 71 TYR G C 1
ATOM 14853 O O . TYR G 1 71 ? 32.241 50.538 -22.114 1.00 36.74 71 TYR G O 1
ATOM 14862 N N . LEU G 1 72 ? 33.650 49.068 -21.083 1.00 38.94 72 LEU G N 1
ATOM 14863 C CA . LEU G 1 72 ? 33.345 47.930 -21.950 1.00 41.62 72 LEU G CA 1
ATOM 14864 C C . LEU G 1 72 ? 32.798 46.832 -21.040 1.00 42.67 72 LEU G C 1
ATOM 14865 O O . LEU G 1 72 ? 33.417 46.536 -20.007 1.00 43.52 72 LEU G O 1
ATOM 14869 N N . ALA G 1 73 ? 31.640 46.264 -21.392 1.00 44.29 73 ALA G N 1
ATOM 14870 C CA . ALA G 1 73 ? 30.992 45.226 -20.555 1.00 45.93 73 ALA G CA 1
ATOM 14871 C C . ALA G 1 73 ? 30.409 44.111 -21.410 1.00 47.50 73 ALA G C 1
ATOM 14872 O O . ALA G 1 73 ? 30.281 44.263 -22.630 1.00 48.10 73 ALA G O 1
ATOM 14874 N N . VAL G 1 74 ? 30.077 42.984 -20.771 1.00 49.78 74 VAL G N 1
ATOM 14875 C CA . VAL G 1 74 ? 29.385 41.879 -21.434 1.00 51.69 74 VAL G CA 1
ATOM 14876 C C . VAL G 1 74 ? 28.118 41.510 -20.672 1.00 53.32 74 VAL G C 1
ATOM 14877 O O . VAL G 1 74 ? 28.169 41.207 -19.470 1.00 53.20 74 VAL G O 1
ATOM 14881 N N . ASP G 1 75 ? 26.980 41.579 -21.372 1.00 55.21 75 ASP G N 1
ATOM 14882 C CA . ASP G 1 75 ? 25.721 40.983 -20.890 1.00 57.07 75 ASP G CA 1
ATOM 14883 C C . ASP G 1 75 ? 25.707 39.487 -21.331 1.00 57.72 75 ASP G C 1
ATOM 14884 O O . ASP G 1 75 ? 25.656 39.180 -22.538 1.00 57.10 75 ASP G O 1
ATOM 14889 N N . HIS G 1 76 ? 25.812 38.580 -20.352 1.00 58.47 76 HIS G N 1
ATOM 14890 C CA . HIS G 1 76 ? 25.784 37.128 -20.595 1.00 59.86 76 HIS G CA 1
ATOM 14891 C C . HIS G 1 76 ? 24.372 36.595 -20.881 1.00 60.23 76 HIS G C 1
ATOM 14892 O O . HIS G 1 76 ? 24.208 35.549 -21.548 1.00 60.64 76 HIS G O 1
ATOM 14899 N N . ALA G 1 77 ? 23.370 37.338 -20.419 1.00 60.42 77 ALA G N 1
ATOM 14900 C CA . ALA G 1 77 ? 21.974 37.024 -20.696 1.00 60.57 77 ALA G CA 1
ATOM 14901 C C . ALA G 1 77 ? 21.609 37.385 -22.134 1.00 60.51 77 ALA G C 1
ATOM 14902 O O . ALA G 1 77 ? 21.336 36.503 -22.949 1.00 60.69 77 ALA G O 1
ATOM 14904 N N . SER G 1 78 ? 21.605 38.679 -22.447 1.00 59.77 78 SER G N 1
ATOM 14905 C CA . SER G 1 78 ? 21.281 39.127 -23.821 1.00 58.82 78 SER G CA 1
ATOM 14906 C C . SER G 1 78 ? 22.304 38.687 -24.916 1.00 57.95 78 SER G C 1
ATOM 14907 O O . SER G 1 78 ? 22.034 38.830 -26.126 1.00 57.08 78 SER G O 1
ATOM 14910 N N . LYS G 1 79 ? 23.444 38.134 -24.475 1.00 56.34 79 LYS G N 1
ATOM 14911 C CA . LYS G 1 79 ? 24.546 37.743 -25.371 1.00 55.45 79 LYS G CA 1
ATOM 14912 C C . LYS G 1 79 ? 25.023 38.962 -26.171 1.00 54.63 79 LYS G C 1
ATOM 14913 O O . LYS G 1 79 ? 25.045 38.969 -27.407 1.00 53.99 79 LYS G O 1
ATOM 14916 N N . GLN G 1 80 ? 25.416 39.992 -25.422 1.00 53.60 80 GLN G N 1
ATOM 14917 C CA . GLN G 1 80 ? 25.827 41.278 -25.999 1.00 52.16 80 GLN G CA 1
ATOM 14918 C C . GLN G 1 80 ? 27.107 41.844 -25.385 1.00 50.39 80 GLN G C 1
ATOM 14919 O O . GLN G 1 80 ? 27.383 41.642 -24.187 1.00 49.94 80 GLN G O 1
ATOM 14925 N N . ILE G 1 81 ? 27.848 42.571 -26.221 1.00 47.85 81 ILE G N 1
ATOM 14926 C CA . ILE G 1 81 ? 28.991 43.360 -25.800 1.00 46.26 81 ILE G CA 1
ATOM 14927 C C . ILE G 1 81 ? 28.602 44.855 -25.832 1.00 45.15 81 ILE G C 1
ATOM 14928 O O . ILE G 1 81 ? 28.317 45.415 -26.893 1.00 43.63 81 ILE G O 1
ATOM 14933 N N . TYR G 1 82 ? 28.590 45.474 -24.650 1.00 43.12 82 TYR G N 1
ATOM 14934 C CA . TYR G 1 82 ? 28.304 46.899 -24.510 1.00 41.85 82 TYR G CA 1
ATOM 14935 C C . TYR G 1 82 ? 29.608 47.718 -24.525 1.00 40.82 82 TYR G C 1
ATOM 14936 O O . TYR G 1 82 ? 30.535 47.423 -23.745 1.00 40.52 82 TYR G O 1
ATOM 14945 N N . LEU G 1 83 ? 29.666 48.756 -25.368 1.00 38.66 83 LEU G N 1
ATOM 14946 C CA . LEU G 1 83 ? 30.694 49.818 -25.271 1.00 36.34 83 LEU G CA 1
ATOM 14947 C C . LEU G 1 83 ? 29.951 51.131 -25.095 1.00 35.89 83 LEU G C 1
ATOM 14948 O O . LEU G 1 83 ? 29.118 51.499 -25.937 1.00 34.69 83 LEU G O 1
ATOM 14953 N N . VAL G 1 84 ? 30.218 51.806 -23.973 1.00 34.16 84 VAL G N 1
ATOM 14954 C CA . VAL G 1 84 ? 29.457 52.988 -23.532 1.00 33.23 84 VAL G CA 1
ATOM 14955 C C . VAL G 1 84 ? 30.459 54.130 -23.328 1.00 32.68 84 VAL G C 1
ATOM 14956 O O . VAL G 1 84 ? 31.473 53.964 -22.580 1.00 31.99 84 VAL G O 1
ATOM 14960 N N . ILE G 1 85 ? 30.225 55.245 -24.031 1.00 31.28 85 ILE G N 1
ATOM 14961 C CA . ILE G 1 85 ? 31.180 56.371 -24.011 1.00 31.29 85 ILE G CA 1
ATOM 14962 C C . ILE G 1 85 ? 30.453 57.586 -23.506 1.00 31.86 85 ILE G C 1
ATOM 14963 O O . ILE G 1 85 ? 29.274 57.792 -23.814 1.00 31.23 85 ILE G O 1
ATOM 14968 N N . ARG G 1 86 ? 31.149 58.388 -22.710 1.00 32.18 86 ARG G N 1
ATOM 14969 C CA . ARG G 1 86 ? 30.630 59.658 -22.237 1.00 32.39 86 ARG G CA 1
ATOM 14970 C C . ARG G 1 86 ? 31.728 60.649 -22.631 1.00 32.25 86 ARG G C 1
ATOM 14971 O O . ARG G 1 86 ? 32.877 60.240 -22.931 1.00 31.35 86 ARG G O 1
ATOM 14979 N N . GLY G 1 87 ? 31.382 61.935 -22.656 1.00 31.33 87 GLY G N 1
ATOM 14980 C CA . GLY G 1 87 ? 32.417 62.965 -22.924 1.00 32.01 87 GLY G CA 1
ATOM 14981 C C . GLY G 1 87 ? 32.983 63.368 -21.571 1.00 34.45 87 GLY G C 1
ATOM 14982 O O . GLY G 1 87 ? 32.321 63.149 -20.511 1.00 32.80 87 GLY G O 1
ATOM 14983 N N . THR G 1 88 ? 34.160 64.006 -21.587 1.00 36.39 88 THR G N 1
ATOM 14984 C CA . THR G 1 88 ? 34.733 64.507 -20.320 1.00 38.69 88 THR G CA 1
ATOM 14985 C C . THR G 1 88 ? 34.793 66.025 -20.099 1.00 40.87 88 THR G C 1
ATOM 14986 O O . THR G 1 88 ? 35.157 66.478 -19.001 1.00 41.70 88 THR G O 1
ATOM 14990 N N . HIS G 1 89 ? 34.402 66.816 -21.108 1.00 43.45 89 HIS G N 1
ATOM 14991 C CA . HIS G 1 89 ? 34.063 68.235 -20.858 1.00 45.06 89 HIS G CA 1
ATOM 14992 C C . HIS G 1 89 ? 32.864 68.148 -19.931 1.00 45.91 89 HIS G C 1
ATOM 14993 O O . HIS G 1 89 ? 31.992 67.248 -20.115 1.00 46.25 89 HIS G O 1
ATOM 15000 N N . SER G 1 90 ? 32.792 69.051 -18.945 1.00 47.01 90 SER G N 1
ATOM 15001 C CA . SER G 1 90 ? 31.609 69.105 -18.080 1.00 48.28 90 SER G CA 1
ATOM 15002 C C . SER G 1 90 ? 30.379 69.390 -18.984 1.00 48.71 90 SER G C 1
ATOM 15003 O O . SER G 1 90 ? 30.531 70.028 -20.057 1.00 48.22 90 SER G O 1
ATOM 15006 N N . LEU G 1 91 ? 29.191 68.923 -18.566 1.00 49.06 91 LEU G N 1
ATOM 15007 C CA . LEU G 1 91 ? 27.944 69.130 -19.336 1.00 49.82 91 LEU G CA 1
ATOM 15008 C C . LEU G 1 91 ? 27.568 70.597 -19.342 1.00 50.52 91 LEU G C 1
ATOM 15009 O O . LEU G 1 91 ? 27.050 71.101 -20.333 1.00 50.50 91 LEU G O 1
ATOM 15014 N N . GLU G 1 92 ? 27.878 71.269 -18.232 1.00 51.50 92 GLU G N 1
ATOM 15015 C CA . GLU G 1 92 ? 27.833 72.727 -18.131 1.00 51.91 92 GLU G CA 1
ATOM 15016 C C . GLU G 1 92 ? 28.577 73.381 -19.315 1.00 51.22 92 GLU G C 1
ATOM 15017 O O . GLU G 1 92 ? 28.045 74.283 -19.958 1.00 51.17 92 GLU G O 1
ATOM 15023 N N . ASP G 1 93 ? 29.800 72.922 -19.609 1.00 50.53 93 ASP G N 1
ATOM 15024 C CA . ASP G 1 93 ? 30.625 73.520 -20.698 1.00 49.75 93 ASP G CA 1
ATOM 15025 C C . ASP G 1 93 ? 30.108 73.123 -22.106 1.00 49.04 93 ASP G C 1
ATOM 15026 O O . ASP G 1 93 ? 29.998 73.979 -22.982 1.00 48.40 93 ASP G O 1
ATOM 15031 N N . VAL G 1 94 ? 29.787 71.837 -22.309 1.00 47.88 94 VAL G N 1
ATOM 15032 C CA . VAL G 1 94 ? 29.119 71.374 -23.551 1.00 47.82 94 VAL G CA 1
ATOM 15033 C C . VAL G 1 94 ? 27.919 72.277 -23.972 1.00 47.40 94 VAL G C 1
ATOM 15034 O O . VAL G 1 94 ? 27.763 72.610 -25.140 1.00 46.55 94 VAL G O 1
ATOM 15038 N N . ILE G 1 95 ? 27.098 72.705 -23.019 1.00 47.55 95 ILE G N 1
ATOM 15039 C CA . ILE G 1 95 ? 25.877 73.483 -23.361 1.00 48.07 95 ILE G CA 1
ATOM 15040 C C . ILE G 1 95 ? 26.078 75.007 -23.449 1.00 47.80 95 ILE G C 1
ATOM 15041 O O . ILE G 1 95 ? 25.142 75.753 -23.841 1.00 47.82 95 ILE G O 1
ATOM 15046 N N . THR G 1 96 ? 27.277 75.480 -23.081 1.00 45.91 96 THR G N 1
ATOM 15047 C CA . THR G 1 96 ? 27.520 76.933 -22.961 1.00 44.47 96 THR G CA 1
ATOM 15048 C C . THR G 1 96 ? 28.689 77.438 -23.769 1.00 43.30 96 THR G C 1
ATOM 15049 O O . THR G 1 96 ? 28.707 78.600 -24.155 1.00 43.06 96 THR G O 1
ATOM 15053 N N . ASP G 1 97 ? 29.672 76.575 -24.018 1.00 42.12 97 ASP G N 1
ATOM 15054 C CA . ASP G 1 97 ? 30.890 77.023 -24.727 1.00 41.05 97 ASP G CA 1
ATOM 15055 C C . ASP G 1 97 ? 30.790 76.626 -26.195 1.00 40.42 97 ASP G C 1
ATOM 15056 O O . ASP G 1 97 ? 31.043 75.450 -26.551 1.00 39.25 97 ASP G O 1
ATOM 15061 N N . ILE G 1 98 ? 30.412 77.594 -27.043 1.00 38.57 98 ILE G N 1
ATOM 15062 C CA . ILE G 1 98 ? 30.248 77.317 -28.479 1.00 38.32 98 ILE G CA 1
ATOM 15063 C C . ILE G 1 98 ? 31.557 76.762 -29.110 1.00 37.49 98 ILE G C 1
ATOM 15064 O O . ILE G 1 98 ? 31.493 76.064 -30.125 1.00 37.01 98 ILE G O 1
ATOM 15069 N N . ARG G 1 99 ? 32.728 77.071 -28.510 1.00 35.88 99 ARG G N 1
ATOM 15070 C CA . ARG G 1 99 ? 34.035 76.621 -29.059 1.00 36.99 99 ARG G CA 1
ATOM 15071 C C . ARG G 1 99 ? 34.098 75.103 -29.300 1.00 37.21 99 ARG G C 1
ATOM 15072 O O . ARG G 1 99 ? 34.662 74.631 -30.286 1.00 37.93 99 ARG G O 1
ATOM 15080 N N . ILE G 1 100 ? 33.498 74.351 -28.378 1.00 38.08 100 ILE G N 1
ATOM 15081 C CA . ILE G 1 100 ? 33.462 72.882 -28.466 1.00 39.15 100 ILE G CA 1
ATOM 15082 C C . ILE G 1 100 ? 32.785 72.409 -29.750 1.00 40.19 100 ILE G C 1
ATOM 15083 O O . ILE G 1 100 ? 33.230 71.413 -30.368 1.00 40.00 100 ILE G O 1
ATOM 15088 N N . MET G 1 101 ? 31.745 73.133 -30.177 1.00 41.66 101 MET G N 1
ATOM 15089 C CA . MET G 1 101 ? 30.984 72.722 -31.365 1.00 43.76 101 MET G CA 1
ATOM 15090 C C . MET G 1 101 ? 31.647 73.102 -32.668 1.00 46.00 101 MET G C 1
ATOM 15091 O O . MET G 1 101 ? 31.410 72.453 -33.685 1.00 46.80 101 MET G O 1
ATOM 15096 N N . GLN G 1 102 ? 32.482 74.142 -32.628 1.00 48.21 102 GLN G N 1
ATOM 15097 C CA . GLN G 1 102 ? 33.038 74.827 -33.788 1.00 50.13 102 GLN G CA 1
ATOM 15098 C C . GLN G 1 102 ? 34.344 74.311 -34.367 1.00 51.52 102 GLN G C 1
ATOM 15099 O O . GLN G 1 102 ? 35.164 75.108 -34.818 1.00 52.28 102 GLN G O 1
ATOM 15105 N N . ALA G 1 103 ? 34.562 73.010 -34.376 1.00 51.75 103 ALA G N 1
ATOM 15106 C CA . ALA G 1 103 ? 35.799 72.484 -34.964 1.00 52.21 103 ALA G CA 1
ATOM 15107 C C . ALA G 1 103 ? 35.725 72.566 -36.511 1.00 52.74 103 ALA G C 1
ATOM 15108 O O . ALA G 1 103 ? 34.619 72.682 -37.066 1.00 52.27 103 ALA G O 1
ATOM 15110 N N . PRO G 1 104 ? 36.900 72.564 -37.207 1.00 53.07 104 PRO G N 1
ATOM 15111 C CA . PRO G 1 104 ? 36.871 72.462 -38.678 1.00 52.96 104 PRO G CA 1
ATOM 15112 C C . PRO G 1 104 ? 36.429 71.060 -39.133 1.00 53.69 104 PRO G C 1
ATOM 15113 O O . PRO G 1 104 ? 36.547 70.079 -38.370 1.00 53.57 104 PRO G O 1
ATOM 15117 N N . LEU G 1 105 ? 35.928 70.977 -40.366 1.00 53.63 105 LEU G N 1
ATOM 15118 C CA . LEU G 1 105 ? 35.641 69.678 -40.988 1.00 53.72 105 LEU G CA 1
ATOM 15119 C C . LEU G 1 105 ? 36.970 69.003 -41.441 1.00 53.40 105 LEU G C 1
ATOM 15120 O O . LEU G 1 105 ? 37.814 69.652 -42.071 1.00 53.21 105 LEU G O 1
ATOM 15122 N N . THR G 1 106 ? 37.148 67.726 -41.066 1.00 52.67 106 THR G N 1
ATOM 15123 C CA . THR G 1 106 ? 38.346 66.920 -41.352 1.00 52.64 106 THR G CA 1
ATOM 15124 C C . THR G 1 106 ? 37.908 65.636 -42.068 1.00 52.24 106 THR G C 1
ATOM 15125 O O . THR G 1 106 ? 36.818 65.130 -41.779 1.00 51.05 106 THR G O 1
ATOM 15129 N N . ASN G 1 107 ? 38.724 65.099 -42.986 1.00 51.85 107 ASN G N 1
ATOM 15130 C CA . ASN G 1 107 ? 38.347 63.824 -43.600 1.00 52.37 107 ASN G CA 1
ATOM 15131 C C . ASN G 1 107 ? 38.311 62.652 -42.615 1.00 52.82 107 ASN G C 1
ATOM 15132 O O . ASN G 1 107 ? 39.240 62.461 -41.800 1.00 52.60 107 ASN G O 1
ATOM 15137 N N . PHE G 1 108 ? 37.203 61.903 -42.676 1.00 53.16 108 PHE G N 1
ATOM 15138 C CA . PHE G 1 108 ? 36.978 60.788 -41.770 1.00 54.04 108 PHE G CA 1
ATOM 15139 C C . PHE G 1 108 ? 37.964 59.652 -42.046 1.00 54.70 108 PHE G C 1
ATOM 15140 O O . PHE G 1 108 ? 38.178 58.800 -41.191 1.00 54.54 108 PHE G O 1
ATOM 15148 N N . ASP G 1 109 ? 38.582 59.655 -43.231 1.00 55.78 109 ASP G N 1
ATOM 15149 C CA . ASP G 1 109 ? 39.637 58.658 -43.548 1.00 57.43 109 ASP G CA 1
ATOM 15150 C C . ASP G 1 109 ? 40.921 58.801 -42.675 1.00 57.81 109 ASP G C 1
ATOM 15151 O O . ASP G 1 109 ? 41.713 57.864 -42.571 1.00 58.56 109 ASP G O 1
ATOM 15156 N N . LEU G 1 110 ? 41.098 59.969 -42.056 1.00 58.72 110 LEU G N 1
ATOM 15157 C CA . LEU G 1 110 ? 42.171 60.236 -41.085 1.00 59.23 110 LEU G CA 1
ATOM 15158 C C . LEU G 1 110 ? 41.835 59.744 -39.640 1.00 59.57 110 LEU G C 1
ATOM 15159 O O . LEU G 1 110 ? 42.702 59.764 -38.760 1.00 59.61 110 LEU G O 1
ATOM 15164 N N . ALA G 1 111 ? 40.601 59.293 -39.390 1.00 59.04 111 ALA G N 1
ATOM 15165 C CA . ALA G 1 111 ? 40.308 58.612 -38.114 1.00 59.13 111 ALA G CA 1
ATOM 15166 C C . ALA G 1 111 ? 40.946 57.205 -38.093 1.00 59.46 111 ALA G C 1
ATOM 15167 O O . ALA G 1 111 ? 41.111 56.574 -39.161 1.00 59.02 111 ALA G O 1
ATOM 15169 N N . ALA G 1 112 ? 41.333 56.739 -36.897 1.00 59.16 112 ALA G N 1
ATOM 15170 C CA . ALA G 1 112 ? 41.941 55.401 -36.713 1.00 59.15 112 ALA G CA 1
ATOM 15171 C C . ALA G 1 112 ? 41.062 54.288 -37.298 1.00 59.27 112 ALA G C 1
ATOM 15172 O O . ALA G 1 112 ? 39.816 54.348 -37.205 1.00 58.49 112 ALA G O 1
ATOM 15174 N N . ASN G 1 113 ? 41.718 53.290 -37.907 1.00 59.18 113 ASN G N 1
ATOM 15175 C CA . ASN G 1 113 ? 41.035 52.107 -38.454 1.00 59.18 113 ASN G CA 1
ATOM 15176 C C . ASN G 1 113 ? 40.014 52.443 -39.566 1.00 59.72 113 ASN G C 1
ATOM 15177 O O . ASN G 1 113 ? 39.091 51.646 -39.830 1.00 59.55 113 ASN G O 1
ATOM 15182 N N . ILE G 1 114 ? 40.169 53.620 -40.190 1.00 59.74 114 ILE G N 1
ATOM 15183 C CA . ILE G 1 114 ? 39.372 54.005 -41.376 1.00 60.76 114 ILE G CA 1
ATOM 15184 C C . ILE G 1 114 ? 40.305 54.164 -42.594 1.00 60.87 114 ILE G C 1
ATOM 15185 O O . ILE G 1 114 ? 41.039 55.149 -42.694 1.00 60.89 114 ILE G O 1
ATOM 15190 N N . SER G 1 115 ? 40.286 53.172 -43.493 1.00 61.13 115 SER G N 1
ATOM 15191 C CA . SER G 1 115 ? 41.101 53.214 -44.725 1.00 61.12 115 SER G CA 1
ATOM 15192 C C . SER G 1 115 ? 40.727 54.393 -45.642 1.00 61.18 115 SER G C 1
ATOM 15193 O O . SER G 1 115 ? 39.640 54.980 -45.515 1.00 61.16 115 SER G O 1
ATOM 15196 N N . SER G 1 116 ? 41.635 54.730 -46.560 1.00 61.26 116 SER G N 1
ATOM 15197 C CA . SER G 1 116 ? 41.453 55.869 -47.476 1.00 61.47 116 SER G CA 1
ATOM 15198 C C . SER G 1 116 ? 40.291 55.734 -48.484 1.00 61.15 116 SER G C 1
ATOM 15199 O O . SER G 1 116 ? 39.867 56.729 -49.081 1.00 61.76 116 SER G O 1
ATOM 15202 N N . THR G 1 117 ? 39.784 54.511 -48.660 1.00 60.43 117 THR G N 1
ATOM 15203 C CA . THR G 1 117 ? 38.617 54.252 -49.521 1.00 59.83 117 THR G CA 1
ATOM 15204 C C . THR G 1 117 ? 37.435 53.594 -48.780 1.00 59.81 117 THR G C 1
ATOM 15205 O O . THR G 1 117 ? 36.404 53.290 -49.401 1.00 59.89 117 THR G O 1
ATOM 15209 N N . ALA G 1 118 ? 37.578 53.367 -47.469 1.00 59.37 118 ALA G N 1
ATOM 15210 C CA . ALA G 1 118 ? 36.469 52.830 -46.659 1.00 59.14 118 ALA G CA 1
ATOM 15211 C C . ALA G 1 118 ? 35.333 53.840 -46.509 1.00 58.83 118 ALA G C 1
ATOM 15212 O O . ALA G 1 118 ? 34.173 53.446 -46.371 1.00 59.49 118 ALA G O 1
ATOM 15214 N N . THR G 1 119 ? 35.666 55.131 -46.538 1.00 58.33 119 THR G N 1
ATOM 15215 C CA . THR G 1 119 ? 34.657 56.195 -46.554 1.00 58.06 119 THR G CA 1
ATOM 15216 C C . THR G 1 119 ? 34.526 56.845 -47.920 1.00 58.31 119 THR G C 1
ATOM 15217 O O . THR G 1 119 ? 35.386 56.660 -48.802 1.00 58.06 119 THR G O 1
ATOM 15221 N N . CYS G 1 120 ? 33.456 57.625 -48.075 1.00 58.02 120 CYS G N 1
ATOM 15222 C CA . CYS G 1 120 ? 33.264 58.453 -49.257 1.00 57.25 120 CYS G CA 1
ATOM 15223 C C . CYS G 1 120 ? 34.328 59.555 -49.272 1.00 57.38 120 CYS G C 1
ATOM 15224 O O . CYS G 1 120 ? 34.760 60.027 -48.201 1.00 57.39 120 CYS G O 1
ATOM 15227 N N . ASP G 1 121 ? 34.759 59.925 -50.486 1.00 56.86 121 ASP G N 1
ATOM 15228 C CA . ASP G 1 121 ? 35.781 60.973 -50.737 1.00 56.50 121 ASP G CA 1
ATOM 15229 C C . ASP G 1 121 ? 35.457 62.332 -50.111 1.00 55.99 121 ASP G C 1
ATOM 15230 O O . ASP G 1 121 ? 36.360 63.133 -49.835 1.00 55.91 121 ASP G O 1
ATOM 15235 N N . ASP G 1 122 ? 34.166 62.602 -49.917 1.00 55.18 122 ASP G N 1
ATOM 15236 C CA . ASP G 1 122 ? 33.724 63.869 -49.343 1.00 54.11 122 ASP G CA 1
ATOM 15237 C C . ASP G 1 122 ? 33.075 63.687 -47.945 1.00 52.68 122 ASP G C 1
ATOM 15238 O O . ASP G 1 122 ? 32.181 64.457 -47.549 1.00 51.82 122 ASP G O 1
ATOM 15243 N N . CYS G 1 123 ? 33.540 62.679 -47.203 1.00 50.77 123 CYS G N 1
ATOM 15244 C CA . CYS G 1 123 ? 32.974 62.383 -45.880 1.00 49.27 123 CYS G CA 1
ATOM 15245 C C . CYS G 1 123 ? 33.752 63.160 -44.831 1.00 47.37 123 CYS G C 1
ATOM 15246 O O . CYS G 1 123 ? 34.800 62.717 -44.375 1.00 46.91 123 CYS G O 1
ATOM 15249 N N . LEU G 1 124 ? 33.242 64.329 -44.475 1.00 44.81 124 LEU G N 1
ATOM 15250 C CA . LEU G 1 124 ? 33.967 65.226 -43.582 1.00 42.95 124 LEU G CA 1
ATOM 15251 C C . LEU G 1 124 ? 33.208 65.311 -42.256 1.00 42.25 124 LEU G C 1
ATOM 15252 O O . LEU G 1 124 ? 31.948 65.242 -42.235 1.00 42.02 124 LEU G O 1
ATOM 15257 N N . VAL G 1 125 ? 33.982 65.445 -41.170 1.00 40.40 125 VAL G N 1
ATOM 15258 C CA . VAL G 1 125 ? 33.510 65.302 -39.779 1.00 39.34 125 VAL G CA 1
ATOM 15259 C C . VAL G 1 125 ? 34.176 66.420 -38.930 1.00 38.51 125 VAL G C 1
ATOM 15260 O O . VAL G 1 125 ? 35.328 66.779 -39.193 1.00 37.11 125 VAL G O 1
ATOM 15264 N N . HIS G 1 126 ? 33.454 66.936 -37.955 1.00 37.47 126 HIS G N 1
ATOM 15265 C CA . HIS G 1 126 ? 33.974 67.744 -36.878 1.00 35.70 126 HIS G CA 1
ATOM 15266 C C . HIS G 1 126 ? 35.281 67.166 -36.346 1.00 35.27 126 HIS G C 1
ATOM 15267 O O . HIS G 1 126 ? 35.313 66.045 -35.900 1.00 32.52 126 HIS G O 1
ATOM 15274 N N . ASN G 1 127 ? 36.357 67.952 -36.406 1.00 35.38 127 ASN G N 1
ATOM 15275 C CA . ASN G 1 127 ? 37.714 67.459 -36.071 1.00 36.59 127 ASN G CA 1
ATOM 15276 C C . ASN G 1 127 ? 37.905 67.009 -34.598 1.00 36.61 127 ASN G C 1
ATOM 15277 O O . ASN G 1 127 ? 38.632 66.028 -34.309 1.00 36.82 127 ASN G O 1
ATOM 15282 N N . GLY G 1 128 ? 37.247 67.734 -33.685 1.00 37.69 128 GLY G N 1
ATOM 15283 C CA . GLY G 1 128 ? 37.190 67.377 -32.264 1.00 37.73 128 GLY G CA 1
ATOM 15284 C C . GLY G 1 128 ? 36.596 65.988 -32.028 1.00 37.77 128 GLY G C 1
ATOM 15285 O O . GLY G 1 128 ? 37.231 65.156 -31.357 1.00 38.37 128 GLY G O 1
ATOM 15286 N N . PHE G 1 129 ? 35.389 65.726 -32.565 1.00 37.29 129 PHE G N 1
ATOM 15287 C CA . PHE G 1 129 ? 34.788 64.343 -32.487 1.00 36.90 129 PHE G CA 1
ATOM 15288 C C . PHE G 1 129 ? 35.674 63.251 -33.106 1.00 37.06 129 PHE G C 1
ATOM 15289 O O . PHE G 1 129 ? 35.678 62.109 -32.620 1.00 36.40 129 PHE G O 1
ATOM 15297 N N . ILE G 1 130 ? 36.421 63.598 -34.165 1.00 37.35 130 ILE G N 1
ATOM 15298 C CA . ILE G 1 130 ? 37.406 62.663 -34.760 1.00 38.56 130 ILE G CA 1
ATOM 15299 C C . ILE G 1 130 ? 38.507 62.263 -33.771 1.00 39.09 130 ILE G C 1
ATOM 15300 O O . ILE G 1 130 ? 38.819 61.063 -33.631 1.00 38.00 130 ILE G O 1
ATOM 15305 N N . GLN G 1 131 ? 39.064 63.244 -33.064 1.00 40.52 131 GLN G N 1
ATOM 15306 C CA . GLN G 1 131 ? 40.031 62.937 -31.946 1.00 42.25 131 GLN G CA 1
ATOM 15307 C C . GLN G 1 131 ? 39.393 62.163 -30.804 1.00 41.90 131 GLN G C 1
ATOM 15308 O O . GLN G 1 131 ? 39.978 61.197 -30.282 1.00 42.16 131 GLN G O 1
ATOM 15314 N N . SER G 1 132 ? 38.220 62.623 -30.370 1.00 41.09 132 SER G N 1
ATOM 15315 C CA . SER G 1 132 ? 37.479 61.912 -29.331 1.00 40.86 132 SER G CA 1
ATOM 15316 C C . SER G 1 132 ? 37.372 60.441 -29.725 1.00 40.81 132 SER G C 1
ATOM 15317 O O . SER G 1 132 ? 37.759 59.558 -28.925 1.00 40.82 132 SER G O 1
ATOM 15320 N N . TYR G 1 133 ? 36.927 60.176 -30.969 1.00 39.87 133 TYR G N 1
ATOM 15321 C CA . TYR G 1 133 ? 36.817 58.796 -31.456 1.00 39.48 133 TYR G CA 1
ATOM 15322 C C . TYR G 1 133 ? 38.204 58.096 -31.398 1.00 40.05 133 TYR G C 1
ATOM 15323 O O . TYR G 1 133 ? 38.344 56.986 -30.832 1.00 37.99 133 TYR G O 1
ATOM 15332 N N . ASN G 1 134 ? 39.199 58.768 -31.992 1.00 40.90 134 ASN G N 1
ATOM 15333 C CA . ASN G 1 134 ? 40.592 58.320 -32.038 1.00 42.98 134 ASN G CA 1
ATOM 15334 C C . ASN G 1 134 ? 41.126 57.918 -30.668 1.00 42.64 134 ASN G C 1
ATOM 15335 O O . ASN G 1 134 ? 41.649 56.819 -30.498 1.00 42.21 134 ASN G O 1
ATOM 15340 N N . ASN G 1 135 ? 40.938 58.800 -29.688 1.00 42.22 135 ASN G N 1
ATOM 15341 C CA . ASN G 1 135 ? 41.282 58.496 -28.290 1.00 42.49 135 ASN G CA 1
ATOM 15342 C C . ASN G 1 135 ? 40.512 57.322 -27.676 1.00 43.17 135 ASN G C 1
ATOM 15343 O O . ASN G 1 135 ? 41.055 56.631 -26.810 1.00 43.79 135 ASN G O 1
ATOM 15348 N N . THR G 1 136 ? 39.259 57.103 -28.097 1.00 43.12 136 THR G N 1
ATOM 15349 C CA . THR G 1 136 ? 38.474 55.962 -27.578 1.00 43.07 136 THR G CA 1
ATOM 15350 C C . THR G 1 136 ? 39.049 54.688 -28.174 1.00 43.44 136 THR G C 1
ATOM 15351 O O . THR G 1 136 ? 39.287 53.700 -27.458 1.00 42.29 136 THR G O 1
ATOM 15355 N N . TYR G 1 137 ? 39.262 54.725 -29.495 1.00 44.64 137 TYR G N 1
ATOM 15356 C CA . TYR G 1 137 ? 39.862 53.608 -30.230 1.00 46.40 137 TYR G CA 1
ATOM 15357 C C . TYR G 1 137 ? 41.208 53.238 -29.590 1.00 47.34 137 TYR G C 1
ATOM 15358 O O . TYR G 1 137 ? 41.451 52.067 -29.296 1.00 46.33 137 TYR G O 1
ATOM 15367 N N . ASN G 1 138 ? 42.050 54.263 -29.368 1.00 48.59 138 ASN G N 1
ATOM 15368 C CA . ASN G 1 138 ? 43.400 54.072 -28.822 1.00 49.88 138 ASN G CA 1
ATOM 15369 C C . ASN G 1 138 ? 43.365 53.416 -27.429 1.00 50.64 138 ASN G C 1
ATOM 15370 O O . ASN G 1 138 ? 44.237 52.584 -27.120 1.00 51.08 138 ASN G O 1
ATOM 15375 N N . GLN G 1 139 ? 42.352 53.755 -26.620 1.00 51.33 139 GLN G N 1
ATOM 15376 C CA . GLN G 1 139 ? 42.275 53.299 -25.214 1.00 52.88 139 GLN G CA 1
ATOM 15377 C C . GLN G 1 139 ? 41.668 51.907 -25.051 1.00 53.06 139 GLN G C 1
ATOM 15378 O O . GLN G 1 139 ? 42.152 51.092 -24.251 1.00 53.51 139 GLN G O 1
ATOM 15384 N N . ILE G 1 140 ? 40.592 51.645 -25.794 1.00 52.93 140 ILE G N 1
ATOM 15385 C CA . ILE G 1 140 ? 39.734 50.468 -25.538 1.00 53.14 140 ILE G CA 1
ATOM 15386 C C . ILE G 1 140 ? 39.560 49.544 -26.773 1.00 53.32 140 ILE G C 1
ATOM 15387 O O . ILE G 1 140 ? 38.923 48.487 -26.680 1.00 52.42 140 ILE G O 1
ATOM 15392 N N . GLY G 1 141 ? 40.145 49.959 -27.898 1.00 53.37 141 GLY G N 1
ATOM 15393 C CA . GLY G 1 141 ? 40.129 49.188 -29.145 1.00 54.55 141 GLY G CA 1
ATOM 15394 C C . GLY G 1 141 ? 40.667 47.754 -29.054 1.00 55.19 141 GLY G C 1
ATOM 15395 O O . GLY G 1 141 ? 39.944 46.805 -29.411 1.00 54.41 141 GLY G O 1
ATOM 15396 N N . PRO G 1 142 ? 41.941 47.592 -28.594 1.00 56.16 142 PRO G N 1
ATOM 15397 C CA . PRO G 1 142 ? 42.589 46.259 -28.457 1.00 56.49 142 PRO G CA 1
ATOM 15398 C C . PRO G 1 142 ? 41.902 45.323 -27.454 1.00 56.79 142 PRO G C 1
ATOM 15399 O O . PRO G 1 142 ? 41.814 44.111 -27.699 1.00 57.05 142 PRO G O 1
ATOM 15403 N N . LYS G 1 143 ? 41.422 45.884 -26.340 1.00 57.25 143 LYS G N 1
ATOM 15404 C CA . LYS G 1 143 ? 40.661 45.117 -25.350 1.00 57.76 143 LYS G CA 1
ATOM 15405 C C . LYS G 1 143 ? 39.312 44.640 -25.906 1.00 58.27 143 LYS G C 1
ATOM 15406 O O . LYS G 1 143 ? 38.917 43.487 -25.676 1.00 57.69 143 LYS G O 1
ATOM 15412 N N . LEU G 1 144 ? 38.615 45.540 -26.616 1.00 58.48 144 LEU G N 1
ATOM 15413 C CA . LEU G 1 144 ? 37.350 45.218 -27.274 1.00 59.27 144 LEU G CA 1
ATOM 15414 C C . LEU G 1 144 ? 37.507 44.084 -28.299 1.00 59.68 144 LEU G C 1
ATOM 15415 O O . LEU G 1 144 ? 36.679 43.175 -28.346 1.00 59.76 144 LEU G O 1
ATOM 15420 N N . ASP G 1 145 ? 38.564 44.129 -29.109 1.00 60.67 145 ASP G N 1
ATOM 15421 C CA . ASP G 1 145 ? 38.775 43.075 -30.110 1.00 61.66 145 ASP G CA 1
ATOM 15422 C C . ASP G 1 145 ? 39.186 41.738 -29.496 1.00 62.03 145 ASP G C 1
ATOM 15423 O O . ASP G 1 145 ? 38.915 40.680 -30.076 1.00 62.01 145 ASP G O 1
ATOM 15428 N N . SER G 1 146 ? 39.837 41.800 -28.332 1.00 62.42 146 SER G N 1
ATOM 15429 C CA . SER G 1 146 ? 40.126 40.611 -27.529 1.00 63.74 146 SER G CA 1
ATOM 15430 C C . SER G 1 146 ? 38.812 39.979 -27.033 1.00 64.24 146 SER G C 1
ATOM 15431 O O . SER G 1 146 ? 38.661 38.759 -27.078 1.00 64.14 146 SER G O 1
ATOM 15434 N N . VAL G 1 147 ? 37.868 40.824 -26.596 1.00 64.66 147 VAL G N 1
ATOM 15435 C CA . VAL G 1 147 ? 36.543 40.388 -26.152 1.00 65.50 147 VAL G CA 1
ATOM 15436 C C . VAL G 1 147 ? 35.638 39.971 -27.316 1.00 66.56 147 VAL G C 1
ATOM 15437 O O . VAL G 1 147 ? 34.744 39.129 -27.133 1.00 66.58 147 VAL G O 1
ATOM 15441 N N . ILE G 1 148 ? 35.856 40.558 -28.496 1.00 67.84 148 ILE G N 1
ATOM 15442 C CA . ILE G 1 148 ? 35.156 40.127 -29.727 1.00 69.28 148 ILE G CA 1
ATOM 15443 C C . ILE G 1 148 ? 35.680 38.750 -30.194 1.00 70.12 148 ILE G C 1
ATOM 15444 O O . ILE G 1 148 ? 34.913 37.921 -30.713 1.00 70.24 148 ILE G O 1
ATOM 15449 N N . GLU G 1 149 ? 36.981 38.518 -30.006 1.00 70.87 149 GLU G N 1
ATOM 15450 C CA . GLU G 1 149 ? 37.566 37.203 -30.256 1.00 71.77 149 GLU G CA 1
ATOM 15451 C C . GLU G 1 149 ? 36.991 36.149 -29.286 1.00 72.27 149 GLU G C 1
ATOM 15452 O O . GLU G 1 149 ? 36.678 35.031 -29.716 1.00 72.65 149 GLU G O 1
ATOM 15454 N N . GLN G 1 150 ? 36.823 36.526 -28.010 1.00 72.50 150 GLN G N 1
ATOM 15455 C CA . GLN G 1 150 ? 36.301 35.640 -26.943 1.00 73.02 150 GLN G CA 1
ATOM 15456 C C . GLN G 1 150 ? 34.876 35.088 -27.153 1.00 73.19 150 GLN G C 1
ATOM 15457 O O . GLN G 1 150 ? 34.634 33.882 -26.987 1.00 73.36 150 GLN G O 1
ATOM 15463 N N . TYR G 1 151 ? 33.934 35.974 -27.478 1.00 73.15 151 TYR G N 1
ATOM 15464 C CA . TYR G 1 151 ? 32.563 35.572 -27.779 1.00 72.98 151 TYR G CA 1
ATOM 15465 C C . TYR G 1 151 ? 32.235 36.040 -29.200 1.00 72.58 151 TYR G C 1
ATOM 15466 O O . TYR G 1 151 ? 31.553 37.067 -29.374 1.00 72.47 151 TYR G O 1
ATOM 15475 N N . PRO G 1 152 ? 32.723 35.297 -30.225 1.00 72.03 152 PRO G N 1
ATOM 15476 C CA . PRO G 1 152 ? 32.730 35.805 -31.609 1.00 71.20 152 PRO G CA 1
ATOM 15477 C C . PRO G 1 152 ? 31.349 36.095 -32.215 1.00 70.13 152 PRO G C 1
ATOM 15478 O O . PRO G 1 152 ? 31.267 36.723 -33.278 1.00 70.41 152 PRO G O 1
ATOM 15482 N N . ASP G 1 153 ? 30.287 35.657 -31.536 1.00 68.77 153 ASP G N 1
ATOM 15483 C CA . ASP G 1 153 ? 28.920 35.748 -32.062 1.00 67.30 153 ASP G CA 1
ATOM 15484 C C . ASP G 1 153 ? 27.985 36.669 -31.232 1.00 65.95 153 ASP G C 1
ATOM 15485 O O . ASP G 1 153 ? 26.808 36.854 -31.578 1.00 65.67 153 ASP G O 1
ATOM 15487 N N . TYR G 1 154 ? 28.522 37.242 -30.152 1.00 63.88 154 TYR G N 1
ATOM 15488 C CA . TYR G 1 154 ? 27.816 38.238 -29.328 1.00 62.24 154 TYR G CA 1
ATOM 15489 C C . TYR G 1 154 ? 27.518 39.529 -30.109 1.00 60.66 154 TYR G C 1
ATOM 15490 O O . TYR G 1 154 ? 28.382 40.012 -30.847 1.00 60.59 154 TYR G O 1
ATOM 15499 N N . GLN G 1 155 ? 26.315 40.085 -29.956 1.00 58.51 155 GLN G N 1
ATOM 15500 C CA . GLN G 1 155 ? 26.020 41.363 -30.618 1.00 56.61 155 GLN G CA 1
ATOM 15501 C C . GLN G 1 155 ? 26.683 42.530 -29.869 1.00 54.63 155 GLN G C 1
ATOM 15502 O O . GLN G 1 155 ? 26.476 42.703 -28.654 1.00 54.28 155 GLN G O 1
ATOM 15508 N N . ILE G 1 156 ? 27.490 43.301 -30.598 1.00 51.45 156 ILE G N 1
ATOM 15509 C CA . ILE G 1 156 ? 28.107 44.506 -30.066 1.00 49.37 156 ILE G CA 1
ATOM 15510 C C . ILE G 1 156 ? 27.088 45.655 -30.163 1.00 47.61 156 ILE G C 1
ATOM 15511 O O . ILE G 1 156 ? 26.531 45.903 -31.238 1.00 47.36 156 ILE G O 1
ATOM 15516 N N . ALA G 1 157 ? 26.843 46.325 -29.040 1.00 44.41 157 ALA G N 1
ATOM 15517 C CA . ALA G 1 157 ? 26.033 47.543 -29.013 1.00 42.74 157 ALA G CA 1
ATOM 15518 C C . ALA G 1 157 ? 26.867 48.703 -28.462 1.00 41.25 157 ALA G C 1
ATOM 15519 O O . ALA G 1 157 ? 27.499 48.574 -27.408 1.00 40.08 157 ALA G O 1
ATOM 15521 N N . VAL G 1 158 ? 26.899 49.814 -29.198 1.00 39.80 158 VAL G N 1
ATOM 15522 C CA . VAL G 1 158 ? 27.656 51.000 -28.756 1.00 38.42 158 VAL G CA 1
ATOM 15523 C C . VAL G 1 158 ? 26.694 52.137 -28.442 1.00 37.39 158 VAL G C 1
ATOM 15524 O O . VAL G 1 158 ? 25.888 52.530 -29.296 1.00 36.34 158 VAL G O 1
ATOM 15528 N N . THR G 1 159 ? 26.803 52.691 -27.239 1.00 35.97 159 THR G N 1
ATOM 15529 C CA . THR G 1 159 ? 25.910 53.751 -26.869 1.00 34.98 159 THR G CA 1
ATOM 15530 C C . THR G 1 159 ? 26.682 54.868 -26.178 1.00 35.15 159 THR G C 1
ATOM 15531 O O . THR G 1 159 ? 27.817 54.630 -25.717 1.00 35.48 159 THR G O 1
ATOM 15535 N N . GLY G 1 160 ? 26.089 56.075 -26.164 1.00 34.14 160 GLY G N 1
ATOM 15536 C CA . GLY G 1 160 ? 26.636 57.213 -25.389 1.00 32.00 160 GLY G CA 1
ATOM 15537 C C . GLY G 1 160 ? 25.673 58.386 -25.452 1.00 30.93 160 GLY G C 1
ATOM 15538 O O . GLY G 1 160 ? 24.900 58.508 -26.419 1.00 28.18 160 GLY G O 1
ATOM 15539 N N . HIS G 1 161 ? 25.698 59.226 -24.404 1.00 29.78 161 HIS G N 1
ATOM 15540 C CA . HIS G 1 161 ? 24.912 60.459 -24.309 1.00 29.74 161 HIS G CA 1
ATOM 15541 C C . HIS G 1 161 ? 25.810 61.657 -24.694 1.00 29.73 161 HIS G C 1
ATOM 15542 O O . HIS G 1 161 ? 27.067 61.609 -24.553 1.00 29.12 161 HIS G O 1
ATOM 15549 N N . SER G 1 162 ? 25.214 62.698 -25.262 1.00 29.03 162 SER G N 1
ATOM 15550 C CA . SER G 1 162 ? 25.925 63.973 -25.493 1.00 29.24 162 SER G CA 1
ATOM 15551 C C . SER G 1 162 ? 27.108 63.779 -26.424 1.00 29.92 162 SER G C 1
ATOM 15552 O O . SER G 1 162 ? 26.969 63.117 -27.476 1.00 30.47 162 SER G O 1
ATOM 15555 N N . LEU G 1 163 ? 28.265 64.354 -26.069 1.00 29.67 163 LEU G N 1
ATOM 15556 C CA . LEU G 1 163 ? 29.484 64.176 -26.884 1.00 30.28 163 LEU G CA 1
ATOM 15557 C C . LEU G 1 163 ? 29.986 62.723 -26.917 1.00 29.28 163 LEU G C 1
ATOM 15558 O O . LEU G 1 163 ? 30.688 62.273 -27.886 1.00 29.23 163 LEU G O 1
ATOM 15563 N N . GLY G 1 164 ? 29.637 61.985 -25.864 1.00 28.68 164 GLY G N 1
ATOM 15564 C CA . GLY G 1 164 ? 29.880 60.518 -25.869 1.00 28.22 164 GLY G CA 1
ATOM 15565 C C . GLY G 1 164 ? 29.061 59.857 -26.971 1.00 27.60 164 GLY G C 1
ATOM 15566 O O . GLY G 1 164 ? 29.463 58.794 -27.496 1.00 27.11 164 GLY G O 1
ATOM 15567 N N . GLY G 1 165 ? 27.892 60.453 -27.262 1.00 26.51 165 GLY G N 1
ATOM 15568 C CA . GLY G 1 165 ? 27.002 60.005 -28.382 1.00 27.65 165 GLY G CA 1
ATOM 15569 C C . GLY G 1 165 ? 27.689 60.233 -29.723 1.00 28.93 165 GLY G C 1
ATOM 15570 O O . GLY G 1 165 ? 27.640 59.362 -30.614 1.00 29.16 165 GLY G O 1
ATOM 15571 N N . ALA G 1 166 ? 28.327 61.418 -29.884 1.00 29.49 166 ALA G N 1
ATOM 15572 C CA . ALA G 1 166 ? 29.176 61.668 -31.083 1.00 29.73 166 ALA G CA 1
ATOM 15573 C C . ALA G 1 166 ? 30.236 60.557 -31.237 1.00 31.24 166 ALA G C 1
ATOM 15574 O O . ALA G 1 166 ? 30.340 59.929 -32.304 1.00 31.09 166 ALA G O 1
ATOM 15576 N N . ALA G 1 167 ? 31.024 60.307 -30.177 1.00 31.12 167 ALA G N 1
ATOM 15577 C CA . ALA G 1 167 ? 32.045 59.237 -30.256 1.00 31.48 167 ALA G CA 1
ATOM 15578 C C . ALA G 1 167 ? 31.433 57.840 -30.525 1.00 31.70 167 ALA G C 1
ATOM 15579 O O . ALA G 1 167 ? 31.999 57.084 -31.333 1.00 32.28 167 ALA G O 1
ATOM 15581 N N . ALA G 1 168 ? 30.291 57.520 -29.890 1.00 31.80 168 ALA G N 1
ATOM 15582 C CA . ALA G 1 168 ? 29.545 56.260 -30.170 1.00 31.88 168 ALA G CA 1
ATOM 15583 C C . ALA G 1 168 ? 29.159 56.079 -31.649 1.00 33.13 168 ALA G C 1
ATOM 15584 O O . ALA G 1 168 ? 29.317 54.992 -32.216 1.00 34.41 168 ALA G O 1
ATOM 15586 N N . LEU G 1 169 ? 28.676 57.153 -32.275 1.00 33.62 169 LEU G N 1
ATOM 15587 C CA . LEU G 1 169 ? 28.398 57.114 -33.722 1.00 33.96 169 LEU G CA 1
ATOM 15588 C C . LEU G 1 169 ? 29.649 56.768 -34.565 1.00 33.82 169 LEU G C 1
ATOM 15589 O O . LEU G 1 169 ? 29.618 55.847 -35.370 1.00 33.94 169 LEU G O 1
ATOM 15594 N N . LEU G 1 170 ? 30.727 57.520 -34.389 1.00 33.18 170 LEU G N 1
ATOM 15595 C CA . LEU G 1 170 ? 31.949 57.250 -35.124 1.00 33.84 170 LEU G CA 1
ATOM 15596 C C . LEU G 1 170 ? 32.504 55.841 -34.805 1.00 34.26 170 LEU G C 1
ATOM 15597 O O . LEU G 1 170 ? 32.958 55.113 -35.717 1.00 32.48 170 LEU G O 1
ATOM 15602 N N . PHE G 1 171 ? 32.424 55.436 -33.533 1.00 34.17 171 PHE G N 1
ATOM 15603 C CA . PHE G 1 171 ? 32.900 54.103 -33.139 1.00 35.93 171 PHE G CA 1
ATOM 15604 C C . PHE G 1 171 ? 32.020 52.965 -33.745 1.00 37.28 171 PHE G C 1
ATOM 15605 O O . PHE G 1 171 ? 32.562 51.968 -34.278 1.00 38.46 171 PHE G O 1
ATOM 15613 N N . GLY G 1 172 ? 30.694 53.137 -33.711 1.00 37.06 172 GLY G N 1
ATOM 15614 C CA . GLY G 1 172 ? 29.789 52.301 -34.532 1.00 38.48 172 GLY G CA 1
ATOM 15615 C C . GLY G 1 172 ? 30.121 52.279 -36.028 1.00 38.88 172 GLY G C 1
ATOM 15616 O O . GLY G 1 172 ? 30.109 51.188 -36.660 1.00 39.73 172 GLY G O 1
ATOM 15617 N N . ILE G 1 173 ? 30.436 53.448 -36.612 1.00 38.70 173 ILE G N 1
ATOM 15618 C CA . ILE G 1 173 ? 30.838 53.485 -38.049 1.00 40.02 173 ILE G CA 1
ATOM 15619 C C . ILE G 1 173 ? 32.149 52.694 -38.327 1.00 40.85 173 ILE G C 1
ATOM 15620 O O . ILE G 1 173 ? 32.265 51.941 -39.318 1.00 40.49 173 ILE G O 1
ATOM 15625 N N . ASN G 1 174 ? 33.133 52.887 -37.455 1.00 41.03 174 ASN G N 1
ATOM 15626 C CA . ASN G 1 174 ? 34.357 52.111 -37.518 1.00 42.42 174 ASN G CA 1
ATOM 15627 C C . ASN G 1 174 ? 34.073 50.580 -37.471 1.00 43.29 174 ASN G C 1
ATOM 15628 O O . ASN G 1 174 ? 34.565 49.797 -38.300 1.00 43.47 174 ASN G O 1
ATOM 15633 N N . LEU G 1 175 ? 33.302 50.151 -36.488 1.00 44.94 175 LEU G N 1
ATOM 15634 C CA . LEU G 1 175 ? 32.988 48.716 -36.353 1.00 47.18 175 LEU G CA 1
ATOM 15635 C C . LEU G 1 175 ? 32.240 48.141 -37.581 1.00 48.58 175 LEU G C 1
ATOM 15636 O O . LEU G 1 175 ? 32.528 47.010 -38.030 1.00 48.20 175 LEU G O 1
ATOM 15641 N N . LYS G 1 176 ? 31.318 48.933 -38.136 1.00 49.63 176 LYS G N 1
ATOM 15642 C CA . LYS G 1 176 ? 30.550 48.524 -39.333 1.00 51.46 176 LYS G CA 1
ATOM 15643 C C . LYS G 1 176 ? 31.368 48.338 -40.639 1.00 52.01 176 LYS G C 1
ATOM 15644 O O . LYS G 1 176 ? 31.245 47.305 -41.312 1.00 52.20 176 LYS G O 1
ATOM 15650 N N . VAL G 1 177 ? 32.181 49.338 -40.994 1.00 53.00 177 VAL G N 1
ATOM 15651 C CA . VAL G 1 177 ? 32.980 49.297 -42.236 1.00 54.11 177 VAL G CA 1
ATOM 15652 C C . VAL G 1 177 ? 34.095 48.248 -42.099 1.00 54.46 177 VAL G C 1
ATOM 15653 O O . VAL G 1 177 ? 34.664 47.786 -43.103 1.00 54.64 177 VAL G O 1
ATOM 15657 N N . ASN G 1 178 ? 34.371 47.870 -40.844 1.00 54.54 178 ASN G N 1
ATOM 15658 C CA . ASN G 1 178 ? 35.402 46.876 -40.526 1.00 55.13 178 ASN G CA 1
ATOM 15659 C C . ASN G 1 178 ? 34.874 45.459 -40.262 1.00 55.04 178 ASN G C 1
ATOM 15660 O O . ASN G 1 178 ? 35.535 44.654 -39.585 1.00 55.38 178 ASN G O 1
ATOM 15665 N N . GLY G 1 179 ? 33.693 45.168 -40.812 1.00 55.06 179 GLY G N 1
ATOM 15666 C CA . GLY G 1 179 ? 33.170 43.800 -40.899 1.00 54.67 179 GLY G CA 1
ATOM 15667 C C . GLY G 1 179 ? 32.443 43.320 -39.668 1.00 54.45 179 GLY G C 1
ATOM 15668 O O . GLY G 1 179 ? 32.010 42.153 -39.599 1.00 54.48 179 GLY G O 1
ATOM 15669 N N . HIS G 1 180 ? 32.333 44.191 -38.666 1.00 54.02 180 HIS G N 1
ATOM 15670 C CA . HIS G 1 180 ? 31.466 43.884 -37.551 1.00 53.89 180 HIS G CA 1
ATOM 15671 C C . HIS G 1 180 ? 30.029 44.306 -37.945 1.00 53.79 180 HIS G C 1
ATOM 15672 O O . HIS G 1 180 ? 29.769 44.706 -39.120 1.00 53.82 180 HIS G O 1
ATOM 15679 N N . ASP G 1 181 ? 29.101 44.201 -36.989 1.00 51.84 181 ASP G N 1
ATOM 15680 C CA . ASP G 1 181 ? 27.699 44.514 -37.262 1.00 50.65 181 ASP G CA 1
ATOM 15681 C C . ASP G 1 181 ? 27.094 45.059 -35.950 1.00 48.80 181 ASP G C 1
ATOM 15682 O O . ASP G 1 181 ? 26.229 44.419 -35.297 1.00 48.54 181 ASP G O 1
ATOM 15687 N N . PRO G 1 182 ? 27.578 46.252 -35.539 1.00 46.39 182 PRO G N 1
ATOM 15688 C CA . PRO G 1 182 ? 27.188 46.804 -34.259 1.00 44.19 182 PRO G CA 1
ATOM 15689 C C . PRO G 1 182 ? 25.775 47.360 -34.289 1.00 42.08 182 PRO G C 1
ATOM 15690 O O . PRO G 1 182 ? 25.265 47.715 -35.355 1.00 42.06 182 PRO G O 1
ATOM 15694 N N . LEU G 1 183 ? 25.170 47.463 -33.112 1.00 39.85 183 LEU G N 1
ATOM 15695 C CA . LEU G 1 183 ? 24.009 48.319 -32.905 1.00 37.43 183 LEU G CA 1
ATOM 15696 C C . LEU G 1 183 ? 24.477 49.672 -32.352 1.00 36.40 183 LEU G C 1
ATOM 15697 O O . LEU G 1 183 ? 25.333 49.697 -31.475 1.00 35.66 183 LEU G O 1
ATOM 15702 N N . VAL G 1 184 ? 23.928 50.785 -32.842 1.00 34.05 184 VAL G N 1
ATOM 15703 C CA . VAL G 1 184 ? 24.363 52.088 -32.373 1.00 34.21 184 VAL G CA 1
ATOM 15704 C C . VAL G 1 184 ? 23.162 52.917 -31.894 1.00 33.95 184 VAL G C 1
ATOM 15705 O O . VAL G 1 184 ? 22.228 53.204 -32.685 1.00 32.90 184 VAL G O 1
ATOM 15709 N N . VAL G 1 185 ? 23.180 53.308 -30.611 1.00 31.06 185 VAL G N 1
ATOM 15710 C CA . VAL G 1 185 ? 22.094 54.104 -30.046 1.00 30.72 185 VAL G CA 1
ATOM 15711 C C . VAL G 1 185 ? 22.707 55.345 -29.397 1.00 31.39 185 VAL G C 1
ATOM 15712 O O . VAL G 1 185 ? 23.494 55.234 -28.447 1.00 32.75 185 VAL G O 1
ATOM 15716 N N . THR G 1 186 ? 22.399 56.525 -29.900 1.00 29.15 186 THR G N 1
ATOM 15717 C CA . THR G 1 186 ? 22.986 57.701 -29.289 1.00 28.80 186 THR G CA 1
ATOM 15718 C C . THR G 1 186 ? 21.816 58.451 -28.668 1.00 29.46 186 THR G C 1
ATOM 15719 O O . THR G 1 186 ? 20.631 58.227 -29.091 1.00 27.66 186 THR G O 1
ATOM 15723 N N . LEU G 1 187 ? 22.129 59.256 -27.638 1.00 29.06 187 LEU G N 1
ATOM 15724 C CA . LEU G 1 187 ? 21.116 60.053 -26.916 1.00 28.85 187 LEU G CA 1
ATOM 15725 C C . LEU G 1 187 ? 21.611 61.499 -26.811 1.00 29.09 187 LEU G C 1
ATOM 15726 O O . LEU G 1 187 ? 22.734 61.740 -26.318 1.00 29.79 187 LEU G O 1
ATOM 15731 N N . GLY G 1 188 ? 20.845 62.457 -27.310 1.00 26.41 188 GLY G N 1
ATOM 15732 C CA . GLY G 1 188 ? 21.332 63.851 -27.214 1.00 28.32 188 GLY G CA 1
ATOM 15733 C C . GLY G 1 188 ? 22.651 64.157 -27.975 1.00 28.50 188 GLY G C 1
ATOM 15734 O O . GLY G 1 188 ? 23.437 65.048 -27.572 1.00 28.39 188 GLY G O 1
ATOM 15735 N N . GLN G 1 189 ? 22.855 63.457 -29.098 1.00 28.10 189 GLN G N 1
ATOM 15736 C CA . GLN G 1 189 ? 24.090 63.561 -29.885 1.00 27.61 189 GLN G CA 1
ATOM 15737 C C . GLN G 1 189 ? 24.074 64.838 -30.763 1.00 28.06 189 GLN G C 1
ATOM 15738 O O . GLN G 1 189 ? 23.084 65.107 -31.499 1.00 27.47 189 GLN G O 1
ATOM 15744 N N . PRO G 1 190 ? 25.173 65.623 -30.727 1.00 27.25 190 PRO G N 1
ATOM 15745 C CA . PRO G 1 190 ? 25.249 66.802 -31.619 1.00 28.64 190 PRO G CA 1
ATOM 15746 C C . PRO G 1 190 ? 25.374 66.353 -33.083 1.00 29.10 190 PRO G C 1
ATOM 15747 O O . PRO G 1 190 ? 25.591 65.134 -33.350 1.00 28.34 190 PRO G O 1
ATOM 15751 N N . ILE G 1 191 ? 25.228 67.299 -34.018 1.00 29.22 191 ILE G N 1
ATOM 15752 C CA . ILE G 1 191 ? 25.537 66.975 -35.421 1.00 31.12 191 ILE G CA 1
ATOM 15753 C C . ILE G 1 191 ? 27.057 66.666 -35.533 1.00 31.96 191 ILE G C 1
ATOM 15754 O O . ILE G 1 191 ? 27.871 67.328 -34.846 1.00 33.02 191 ILE G O 1
ATOM 15759 N N . VAL G 1 192 ? 27.445 65.691 -36.371 1.00 31.71 192 VAL G N 1
ATOM 15760 C CA . VAL G 1 192 ? 28.846 65.188 -36.382 1.00 31.74 192 VAL G CA 1
ATOM 15761 C C . VAL G 1 192 ? 29.600 65.549 -37.656 1.00 33.00 192 VAL G C 1
ATOM 15762 O O . VAL G 1 192 ? 30.860 65.747 -37.639 1.00 32.52 192 VAL G O 1
ATOM 15766 N N . GLY G 1 193 ? 28.848 65.626 -38.762 1.00 31.86 193 GLY G N 1
ATOM 15767 C CA . GLY G 1 193 ? 29.504 65.764 -40.059 1.00 32.45 193 GLY G CA 1
ATOM 15768 C C . GLY G 1 193 ? 28.715 66.538 -41.093 1.00 33.63 193 GLY G C 1
ATOM 15769 O O . GLY G 1 193 ? 27.663 67.166 -40.776 1.00 31.00 193 GLY G O 1
ATOM 15770 N N . ASN G 1 194 ? 29.240 66.515 -42.320 1.00 34.36 194 ASN G N 1
ATOM 15771 C CA . ASN G 1 194 ? 28.638 67.311 -43.413 1.00 36.23 194 ASN G CA 1
ATOM 15772 C C . ASN G 1 194 ? 27.584 66.492 -44.245 1.00 37.39 194 ASN G C 1
ATOM 15773 O O . ASN G 1 194 ? 27.186 65.380 -43.841 1.00 38.00 194 ASN G O 1
ATOM 15778 N N . ALA G 1 195 ? 27.147 67.017 -45.400 1.00 38.01 195 ALA G N 1
ATOM 15779 C CA . ALA G 1 195 ? 26.177 66.281 -46.237 1.00 38.12 195 ALA G CA 1
ATOM 15780 C C . ALA G 1 195 ? 26.765 64.966 -46.761 1.00 38.71 195 ALA G C 1
ATOM 15781 O O . ALA G 1 195 ? 26.068 63.928 -46.811 1.00 38.43 195 ALA G O 1
ATOM 15783 N N . GLY G 1 196 ? 28.034 65.011 -47.193 1.00 38.09 196 GLY G N 1
ATOM 15784 C CA . GLY G 1 196 ? 28.690 63.810 -47.730 1.00 37.55 196 GLY G CA 1
ATOM 15785 C C . GLY G 1 196 ? 28.674 62.704 -46.674 1.00 38.13 196 GLY G C 1
ATOM 15786 O O . GLY G 1 196 ? 28.343 61.535 -46.968 1.00 37.74 196 GLY G O 1
ATOM 15787 N N . PHE G 1 197 ? 29.032 63.074 -45.434 1.00 37.11 197 PHE G N 1
ATOM 15788 C CA . PHE G 1 197 ? 29.123 62.125 -44.314 1.00 37.33 197 PHE G CA 1
ATOM 15789 C C . PHE G 1 197 ? 27.750 61.586 -43.981 1.00 37.15 197 PHE G C 1
ATOM 15790 O O . PHE G 1 197 ? 27.603 60.367 -43.761 1.00 36.19 197 PHE G O 1
ATOM 15798 N N . ALA G 1 198 ? 26.760 62.490 -43.946 1.00 36.60 198 ALA G N 1
ATOM 15799 C CA . ALA G 1 198 ? 25.419 62.138 -43.470 1.00 36.71 198 ALA G CA 1
ATOM 15800 C C . ALA G 1 198 ? 24.748 61.116 -44.377 1.00 36.86 198 ALA G C 1
ATOM 15801 O O . ALA G 1 198 ? 24.039 60.215 -43.907 1.00 36.39 198 ALA G O 1
ATOM 15803 N N . ASN G 1 199 ? 24.959 61.267 -45.682 1.00 37.58 199 ASN G N 1
ATOM 15804 C CA . ASN G 1 199 ? 24.266 60.395 -46.666 1.00 37.18 199 ASN G CA 1
ATOM 15805 C C . ASN G 1 199 ? 24.986 59.032 -46.809 1.00 38.07 199 ASN G C 1
ATOM 15806 O O . ASN G 1 199 ? 24.357 57.953 -47.062 1.00 38.24 199 ASN G O 1
ATOM 15811 N N . TRP G 1 200 ? 26.316 59.097 -46.647 1.00 37.71 200 TRP G N 1
ATOM 15812 C CA . TRP G 1 200 ? 27.129 57.923 -46.559 1.00 37.74 200 TRP G CA 1
ATOM 15813 C C . TRP G 1 200 ? 26.713 57.086 -45.323 1.00 37.61 200 TRP G C 1
ATOM 15814 O O . TRP G 1 200 ? 26.552 55.847 -45.442 1.00 36.71 200 TRP G O 1
ATOM 15825 N N . VAL G 1 201 ? 26.531 57.734 -44.152 1.00 36.98 201 VAL G N 1
ATOM 15826 C CA . VAL G 1 201 ? 26.094 56.987 -42.946 1.00 36.45 201 VAL G CA 1
ATOM 15827 C C . VAL G 1 201 ? 24.717 56.349 -43.167 1.00 36.73 201 VAL G C 1
ATOM 15828 O O . VAL G 1 201 ? 24.435 55.209 -42.712 1.00 35.55 201 VAL G O 1
ATOM 15832 N N . ASP G 1 202 ? 23.854 57.104 -43.870 1.00 36.23 202 ASP G N 1
ATOM 15833 C CA . ASP G 1 202 ? 22.514 56.605 -44.212 1.00 37.23 202 ASP G CA 1
ATOM 15834 C C . ASP G 1 202 ? 22.628 55.333 -45.094 1.00 37.22 202 ASP G C 1
ATOM 15835 O O . ASP G 1 202 ? 22.077 54.258 -44.764 1.00 37.43 202 ASP G O 1
ATOM 15840 N N . LYS G 1 203 ? 23.418 55.440 -46.158 1.00 37.54 203 LYS G N 1
ATOM 15841 C CA . LYS G 1 203 ? 23.723 54.281 -47.008 1.00 38.12 203 LYS G CA 1
ATOM 15842 C C . LYS G 1 203 ? 24.401 53.109 -46.224 1.00 38.12 203 LYS G C 1
ATOM 15843 O O . LYS G 1 203 ? 24.053 51.922 -46.418 1.00 38.46 203 LYS G O 1
ATOM 15849 N N . LEU G 1 204 ? 25.363 53.427 -45.346 1.00 37.62 204 LEU G N 1
ATOM 15850 C CA . LEU G 1 204 ? 26.022 52.373 -44.508 1.00 37.95 204 LEU G CA 1
ATOM 15851 C C . LEU G 1 204 ? 25.094 51.576 -43.610 1.00 37.63 204 LEU G C 1
ATOM 15852 O O . LEU G 1 204 ? 25.192 50.348 -43.544 1.00 36.76 204 LEU G O 1
ATOM 15857 N N . PHE G 1 205 ? 24.214 52.289 -42.901 1.00 36.69 205 PHE G N 1
ATOM 15858 C CA . PHE G 1 205 ? 23.376 51.709 -41.857 1.00 38.01 205 PHE G CA 1
ATOM 15859 C C . PHE G 1 205 ? 21.959 51.340 -42.338 1.00 38.84 205 PHE G C 1
ATOM 15860 O O . PHE G 1 205 ? 21.331 50.395 -41.825 1.00 38.05 205 PHE G O 1
ATOM 15868 N N . PHE G 1 206 ? 21.457 52.113 -43.297 1.00 39.29 206 PHE G N 1
ATOM 15869 C CA . PHE G 1 206 ? 20.064 51.969 -43.739 1.00 39.46 206 PHE G CA 1
ATOM 15870 C C . PHE G 1 206 ? 19.975 51.429 -45.160 1.00 39.55 206 PHE G C 1
ATOM 15871 O O . PHE G 1 206 ? 18.869 51.121 -45.635 1.00 39.36 206 PHE G O 1
ATOM 15879 N N . GLY G 1 207 ? 21.138 51.337 -45.819 1.00 39.61 207 GLY G N 1
ATOM 15880 C CA . GLY G 1 207 ? 21.258 50.679 -47.124 1.00 40.85 207 GLY G CA 1
ATOM 15881 C C . GLY G 1 207 ? 21.072 51.580 -48.332 1.00 41.68 207 GLY G C 1
ATOM 15882 O O . GLY G 1 207 ? 21.439 51.188 -49.460 1.00 42.08 207 GLY G O 1
ATOM 15883 N N . GLN G 1 208 ? 20.517 52.779 -48.106 1.00 42.18 208 GLN G N 1
ATOM 15884 C CA . GLN G 1 208 ? 20.229 53.761 -49.180 1.00 42.45 208 GLN G CA 1
ATOM 15885 C C . GLN G 1 208 ? 20.014 55.188 -48.617 1.00 42.66 208 GLN G C 1
ATOM 15886 O O . GLN G 1 208 ? 19.692 55.353 -47.415 1.00 42.46 208 GLN G O 1
ATOM 15892 N N . GLU G 1 209 ? 20.159 56.199 -49.481 1.00 42.75 209 GLU G N 1
ATOM 15893 C CA . GLU G 1 209 ? 19.853 57.583 -49.113 1.00 44.21 209 GLU G CA 1
ATOM 15894 C C . GLU G 1 209 ? 18.353 57.792 -48.927 1.00 44.64 209 GLU G C 1
ATOM 15895 O O . GLU G 1 209 ? 17.527 57.057 -49.543 1.00 44.87 209 GLU G O 1
ATOM 15901 N N . ASN G 1 210 ? 18.015 58.790 -48.093 1.00 43.95 210 ASN G N 1
ATOM 15902 C CA . ASN G 1 210 ? 16.618 59.043 -47.649 1.00 43.45 210 ASN G CA 1
ATOM 15903 C C . ASN G 1 210 ? 15.810 57.786 -47.206 1.00 41.91 210 ASN G C 1
ATOM 15904 O O . ASN G 1 210 ? 14.691 57.560 -47.697 1.00 39.82 210 ASN G O 1
ATOM 15909 N N . PRO G 1 211 ? 16.367 57.000 -46.253 1.00 41.41 211 PRO G N 1
ATOM 15910 C CA . PRO G 1 211 ? 15.778 55.668 -45.891 1.00 40.76 211 PRO G CA 1
ATOM 15911 C C . PRO G 1 211 ? 14.462 55.786 -45.092 1.00 40.86 211 PRO G C 1
ATOM 15912 O O . PRO G 1 211 ? 14.190 56.830 -44.479 1.00 41.54 211 PRO G O 1
ATOM 15916 N N . ASP G 1 212 ? 13.657 54.726 -45.113 1.00 40.50 212 ASP G N 1
ATOM 15917 C CA . ASP G 1 212 ? 12.483 54.647 -44.264 1.00 39.97 212 ASP G CA 1
ATOM 15918 C C . ASP G 1 212 ? 12.960 54.263 -42.872 1.00 38.86 212 ASP G C 1
ATOM 15919 O O . ASP G 1 212 ? 13.450 53.144 -42.626 1.00 38.20 212 ASP G O 1
ATOM 15924 N N . VAL G 1 213 ? 12.852 55.218 -41.969 1.00 38.22 213 VAL G N 1
ATOM 15925 C CA . VAL G 1 213 ? 13.334 55.040 -40.607 1.00 37.94 213 VAL G CA 1
ATOM 15926 C C . VAL G 1 213 ? 12.162 55.183 -39.628 1.00 38.67 213 VAL G C 1
ATOM 15927 O O . VAL G 1 213 ? 12.366 55.533 -38.442 1.00 37.45 213 VAL G O 1
ATOM 15931 N N . SER G 1 214 ? 10.946 54.911 -40.143 1.00 38.43 214 SER G N 1
ATOM 15932 C CA . SER G 1 214 ? 9.697 54.925 -39.368 1.00 40.08 214 SER G CA 1
ATOM 15933 C C . SER G 1 214 ? 9.511 53.824 -38.280 1.00 41.00 214 SER G C 1
ATOM 15934 O O . SER G 1 214 ? 8.667 54.017 -37.386 1.00 40.52 214 SER G O 1
ATOM 15937 N N . LYS G 1 215 ? 10.213 52.679 -38.402 1.00 42.19 215 LYS G N 1
ATOM 15938 C CA . LYS G 1 215 ? 10.018 51.501 -37.524 1.00 45.72 215 LYS G CA 1
ATOM 15939 C C . LYS G 1 215 ? 11.249 51.125 -36.697 1.00 46.58 215 LYS G C 1
ATOM 15940 O O . LYS G 1 215 ? 12.392 51.233 -37.165 1.00 46.55 215 LYS G O 1
ATOM 15946 N N . VAL G 1 216 ? 11.003 50.647 -35.480 1.00 47.91 216 VAL G N 1
ATOM 15947 C CA . VAL G 1 216 ? 12.010 49.890 -34.741 1.00 49.37 216 VAL G CA 1
ATOM 15948 C C . VAL G 1 216 ? 11.842 48.403 -35.129 1.00 50.69 216 VAL G C 1
ATOM 15949 O O . VAL G 1 216 ? 10.695 47.916 -35.284 1.00 50.04 216 VAL G O 1
ATOM 15953 N N . SER G 1 217 ? 12.977 47.707 -35.285 1.00 52.02 217 SER G N 1
ATOM 15954 C CA . SER G 1 217 ? 13.028 46.275 -35.639 1.00 53.74 217 SER G CA 1
ATOM 15955 C C . SER G 1 217 ? 14.423 45.683 -35.334 1.00 54.87 217 SER G C 1
ATOM 15956 O O . SER G 1 217 ? 15.416 46.440 -35.170 1.00 54.52 217 SER G O 1
ATOM 15959 N N . LYS G 1 218 ? 14.496 44.347 -35.258 1.00 55.70 218 LYS G N 1
ATOM 15960 C CA . LYS G 1 218 ? 15.759 43.648 -34.940 1.00 56.50 218 LYS G CA 1
ATOM 15961 C C . LYS G 1 218 ? 16.889 43.959 -35.942 1.00 56.09 218 LYS G C 1
ATOM 15962 O O . LYS G 1 218 ? 18.056 44.081 -35.555 1.00 56.03 218 LYS G O 1
ATOM 15968 N N . ASP G 1 219 ? 16.543 44.100 -37.224 1.00 55.63 219 ASP G N 1
ATOM 15969 C CA . ASP G 1 219 ? 17.559 44.295 -38.273 1.00 54.94 219 ASP G CA 1
ATOM 15970 C C . ASP G 1 219 ? 18.053 45.763 -38.451 1.00 53.15 219 ASP G C 1
ATOM 15971 O O . ASP G 1 219 ? 19.070 45.998 -39.131 1.00 53.45 219 ASP G O 1
ATOM 15976 N N . ARG G 1 220 ? 17.335 46.731 -37.860 1.00 50.42 220 ARG G N 1
ATOM 15977 C CA . ARG G 1 220 ? 17.809 48.133 -37.832 1.00 47.16 220 ARG G CA 1
ATOM 15978 C C . ARG G 1 220 ? 18.943 48.303 -36.796 1.00 45.02 220 ARG G C 1
ATOM 15979 O O . ARG G 1 220 ? 18.879 47.715 -35.708 1.00 46.39 220 ARG G O 1
ATOM 15987 N N . LYS G 1 221 ? 19.966 49.098 -37.120 1.00 41.73 221 LYS G N 1
ATOM 15988 C CA . LYS G 1 221 ? 21.164 49.181 -36.250 1.00 39.00 221 LYS G CA 1
ATOM 15989 C C . LYS G 1 221 ? 21.597 50.614 -35.821 1.00 37.34 221 LYS G C 1
ATOM 15990 O O . LYS G 1 221 ? 22.630 50.779 -35.127 1.00 36.03 221 LYS G O 1
ATOM 15996 N N . LEU G 1 222 ? 20.823 51.631 -36.226 1.00 35.37 222 LEU G N 1
ATOM 15997 C CA . LEU G 1 222 ? 21.152 53.020 -35.877 1.00 34.48 222 LEU G CA 1
ATOM 15998 C C . LEU G 1 222 ? 19.904 53.779 -35.404 1.00 34.57 222 LEU G C 1
ATOM 15999 O O . LEU G 1 222 ? 18.853 53.787 -36.087 1.00 33.43 222 LEU G O 1
ATOM 16004 N N . TYR G 1 223 ? 20.018 54.377 -34.207 1.00 32.43 223 TYR G N 1
ATOM 16005 C CA . TYR G 1 223 ? 18.952 55.162 -33.621 1.00 32.25 223 TYR G CA 1
ATOM 16006 C C . TYR G 1 223 ? 19.604 56.384 -32.991 1.00 31.95 223 TYR G C 1
ATOM 16007 O O . TYR G 1 223 ? 20.564 56.242 -32.218 1.00 29.95 223 TYR G O 1
ATOM 16016 N N . ARG G 1 224 ? 19.102 57.562 -33.289 1.00 31.18 224 ARG G N 1
ATOM 16017 C CA . ARG G 1 224 ? 19.602 58.784 -32.690 1.00 31.36 224 ARG G CA 1
ATOM 16018 C C . ARG G 1 224 ? 18.487 59.355 -31.830 1.00 31.18 224 ARG G C 1
ATOM 16019 O O . ARG G 1 224 ? 17.594 59.943 -32.343 1.00 31.25 224 ARG G O 1
ATOM 16027 N N . ILE G 1 225 ? 18.553 59.164 -30.520 1.00 30.14 225 ILE G N 1
ATOM 16028 C CA . ILE G 1 225 ? 17.439 59.585 -29.666 1.00 30.02 225 ILE G CA 1
ATOM 16029 C C . ILE G 1 225 ? 17.598 61.065 -29.330 1.00 29.55 225 ILE G C 1
ATOM 16030 O O . ILE G 1 225 ? 18.718 61.490 -28.956 1.00 28.91 225 ILE G O 1
ATOM 16035 N N . THR G 1 226 ? 16.521 61.855 -29.512 1.00 28.35 226 THR G N 1
ATOM 16036 C CA . THR G 1 226 ? 16.575 63.305 -29.233 1.00 28.87 226 THR G CA 1
ATOM 16037 C C . THR G 1 226 ? 15.432 63.688 -28.288 1.00 29.31 226 THR G C 1
ATOM 16038 O O . THR G 1 226 ? 14.441 62.972 -28.212 1.00 29.28 226 THR G O 1
ATOM 16042 N N . HIS G 1 227 ? 15.583 64.801 -27.573 1.00 29.49 227 HIS G N 1
ATOM 16043 C CA . HIS G 1 227 ? 14.585 65.229 -26.570 1.00 30.14 227 HIS G CA 1
ATOM 16044 C C . HIS G 1 227 ? 14.056 66.616 -26.919 1.00 30.12 227 HIS G C 1
ATOM 16045 O O . HIS G 1 227 ? 14.846 67.485 -27.339 1.00 28.31 227 HIS G O 1
ATOM 16052 N N . ARG G 1 228 ? 12.728 66.809 -26.781 1.00 29.71 228 ARG G N 1
ATOM 16053 C CA . ARG G 1 228 ? 12.113 68.120 -26.975 1.00 31.40 228 ARG G CA 1
ATOM 16054 C C . ARG G 1 228 ? 12.906 69.217 -26.234 1.00 33.18 228 ARG G C 1
ATOM 16055 O O . ARG G 1 228 ? 13.186 69.088 -25.002 1.00 34.43 228 ARG G O 1
ATOM 16063 N N . GLY G 1 229 ? 13.284 70.276 -26.964 1.00 33.27 229 GLY G N 1
ATOM 16064 C CA . GLY G 1 229 ? 13.927 71.466 -26.339 1.00 34.19 229 GLY G CA 1
ATOM 16065 C C . GLY G 1 229 ? 15.439 71.389 -26.140 1.00 34.48 229 GLY G C 1
ATOM 16066 O O . GLY G 1 229 ? 16.052 72.387 -25.747 1.00 34.79 229 GLY G O 1
ATOM 16067 N N . ASP G 1 230 ? 16.031 70.217 -26.400 1.00 33.48 230 ASP G N 1
ATOM 16068 C CA . ASP G 1 230 ? 17.496 70.018 -26.232 1.00 33.66 230 ASP G CA 1
ATOM 16069 C C . ASP G 1 230 ? 18.221 70.627 -27.433 1.00 34.23 230 ASP G C 1
ATOM 16070 O O . ASP G 1 230 ? 18.025 70.176 -28.585 1.00 33.67 230 ASP G O 1
ATOM 16075 N N . ILE G 1 231 ? 19.040 71.657 -27.182 1.00 34.31 231 ILE G N 1
ATOM 16076 C CA . ILE G 1 231 ? 19.730 72.337 -28.277 1.00 34.32 231 ILE G CA 1
ATOM 16077 C C . ILE G 1 231 ? 20.942 71.519 -28.809 1.00 33.32 231 ILE G C 1
ATOM 16078 O O . ILE G 1 231 ? 21.394 71.734 -29.943 1.00 30.57 231 ILE G O 1
ATOM 16083 N N . VAL G 1 232 ? 21.455 70.571 -28.016 1.00 33.32 232 VAL G N 1
ATOM 16084 C CA . VAL G 1 232 ? 22.722 69.868 -28.419 1.00 32.91 232 VAL G CA 1
ATOM 16085 C C . VAL G 1 232 ? 22.572 69.131 -29.780 1.00 33.18 232 VAL G C 1
ATOM 16086 O O . VAL G 1 232 ? 23.411 69.323 -30.661 1.00 33.38 232 VAL G O 1
ATOM 16090 N N . PRO G 1 233 ? 21.482 68.338 -29.962 1.00 33.39 233 PRO G N 1
ATOM 16091 C CA . PRO G 1 233 ? 21.279 67.694 -31.282 1.00 33.10 233 PRO G CA 1
ATOM 16092 C C . PRO G 1 233 ? 21.027 68.685 -32.436 1.00 33.95 233 PRO G C 1
ATOM 16093 O O . PRO G 1 233 ? 20.811 68.262 -33.582 1.00 33.54 233 PRO G O 1
ATOM 16097 N N . GLN G 1 234 ? 20.980 69.978 -32.161 1.00 34.06 234 GLN G N 1
ATOM 16098 C CA . GLN G 1 234 ? 20.728 70.905 -33.282 1.00 35.26 234 GLN G CA 1
ATOM 16099 C C . GLN G 1 234 ? 21.993 71.658 -33.733 1.00 35.06 234 GLN G C 1
ATOM 16100 O O . GLN G 1 234 ? 21.910 72.538 -34.588 1.00 34.59 234 GLN G O 1
ATOM 16106 N N . VAL G 1 235 ? 23.148 71.328 -33.145 1.00 34.25 235 VAL G N 1
ATOM 16107 C CA . VAL G 1 235 ? 24.413 72.057 -33.429 1.00 34.86 235 VAL G CA 1
ATOM 16108 C C . VAL G 1 235 ? 25.520 71.011 -33.585 1.00 35.04 235 VAL G C 1
ATOM 16109 O O . VAL G 1 235 ? 25.378 69.909 -33.044 1.00 33.73 235 VAL G O 1
ATOM 16113 N N . PRO G 1 236 ? 26.596 71.333 -34.343 1.00 34.98 236 PRO G N 1
ATOM 16114 C CA . PRO G 1 236 ? 26.729 72.551 -35.177 1.00 36.64 236 PRO G CA 1
ATOM 16115 C C . PRO G 1 236 ? 25.834 72.360 -36.425 1.00 38.88 236 PRO G C 1
ATOM 16116 O O . PRO G 1 236 ? 25.485 71.217 -36.755 1.00 38.91 236 PRO G O 1
ATOM 16120 N N . PHE G 1 237 ? 25.414 73.454 -37.051 1.00 41.37 237 PHE G N 1
ATOM 16121 C CA . PHE G 1 237 ? 24.543 73.388 -38.248 1.00 44.20 237 PHE G CA 1
ATOM 16122 C C . PHE G 1 237 ? 25.068 74.277 -39.407 1.00 45.25 237 PHE G C 1
ATOM 16123 O O . PHE G 1 237 ? 24.460 74.323 -40.504 1.00 45.38 237 PHE G O 1
ATOM 16131 N N . TRP G 1 238 ? 26.182 74.987 -39.150 1.00 45.98 238 TRP G N 1
ATOM 16132 C CA . TRP G 1 238 ? 26.819 75.854 -40.148 1.00 46.12 238 TRP G CA 1
ATOM 16133 C C . TRP G 1 238 ? 27.652 75.017 -41.129 1.00 46.64 238 TRP G C 1
ATOM 16134 O O . TRP G 1 238 ? 27.851 73.811 -40.900 1.00 46.02 238 TRP G O 1
ATOM 16145 N N . ASP G 1 239 ? 28.105 75.644 -42.230 1.00 46.61 239 ASP G N 1
ATOM 16146 C CA . ASP G 1 239 ? 29.213 75.103 -43.042 1.00 46.42 239 ASP G CA 1
ATOM 16147 C C . ASP G 1 239 ? 28.938 73.701 -43.623 1.00 45.25 239 ASP G C 1
ATOM 16148 O O . ASP G 1 239 ? 29.876 72.956 -43.956 1.00 45.34 239 ASP G O 1
ATOM 16153 N N . GLY G 1 240 ? 27.659 73.339 -43.752 1.00 43.16 240 GLY G N 1
ATOM 16154 C CA . GLY G 1 240 ? 27.303 72.053 -44.354 1.00 40.78 240 GLY G CA 1
ATOM 16155 C C . GLY G 1 240 ? 27.058 70.971 -43.318 1.00 40.28 240 GLY G C 1
ATOM 16156 O O . GLY G 1 240 ? 26.750 69.830 -43.662 1.00 40.39 240 GLY G O 1
ATOM 16157 N N . TYR G 1 241 ? 27.152 71.326 -42.037 1.00 39.12 241 TYR G N 1
ATOM 16158 C CA . TYR G 1 241 ? 26.909 70.335 -40.970 1.00 37.39 241 TYR G CA 1
ATOM 16159 C C . TYR G 1 241 ? 25.443 69.914 -41.013 1.00 36.69 241 TYR G C 1
ATOM 16160 O O . TYR G 1 241 ? 24.559 70.795 -41.079 1.00 36.02 241 TYR G O 1
ATOM 16169 N N . GLN G 1 242 ? 25.178 68.596 -40.970 1.00 34.50 242 GLN G N 1
ATOM 16170 C CA . GLN G 1 242 ? 23.790 68.103 -40.934 1.00 34.51 242 GLN G CA 1
ATOM 16171 C C . GLN G 1 242 ? 23.743 66.668 -40.405 1.00 33.93 242 GLN G C 1
ATOM 16172 O O . GLN G 1 242 ? 24.751 65.924 -40.503 1.00 34.21 242 GLN G O 1
ATOM 16178 N N . HIS G 1 243 ? 22.586 66.291 -39.841 1.00 31.93 243 HIS G N 1
ATOM 16179 C CA . HIS G 1 243 ? 22.386 64.969 -39.242 1.00 32.10 243 HIS G CA 1
ATOM 16180 C C . HIS G 1 243 ? 22.231 63.883 -40.320 1.00 31.47 243 HIS G C 1
ATOM 16181 O O . HIS G 1 243 ? 21.790 64.169 -41.448 1.00 31.49 243 HIS G O 1
ATOM 16188 N N . CYS G 1 244 ? 22.584 62.643 -39.967 1.00 31.41 244 CYS G N 1
ATOM 16189 C CA . CYS G 1 244 ? 22.048 61.514 -40.712 1.00 31.92 244 CYS G CA 1
ATOM 16190 C C . CYS G 1 244 ? 20.560 61.288 -40.322 1.00 31.49 244 CYS G C 1
ATOM 16191 O O . CYS G 1 244 ? 19.976 62.035 -39.506 1.00 31.30 244 CYS G O 1
ATOM 16194 N N . SER G 1 245 ? 19.962 60.240 -40.911 1.00 31.67 245 SER G N 1
ATOM 16195 C CA . SER G 1 245 ? 18.580 59.829 -40.595 1.00 31.47 245 SER G CA 1
ATOM 16196 C C . SER G 1 245 ? 18.550 58.938 -39.377 1.00 31.64 245 SER G C 1
ATOM 16197 O O . SER G 1 245 ? 19.611 58.415 -38.961 1.00 32.55 245 SER G O 1
ATOM 16200 N N . GLY G 1 246 ? 17.357 58.762 -38.781 1.00 30.32 246 GLY G N 1
ATOM 16201 C CA . GLY G 1 246 ? 17.190 57.732 -37.759 1.00 30.62 246 GLY G CA 1
ATOM 16202 C C . GLY G 1 246 ? 16.840 58.277 -36.403 1.00 29.90 246 GLY G C 1
ATOM 16203 O O . GLY G 1 246 ? 17.108 57.615 -35.389 1.00 30.56 246 GLY G O 1
ATOM 16204 N N . GLU G 1 247 ? 16.204 59.460 -36.405 1.00 29.84 247 GLU G N 1
ATOM 16205 C CA . GLU G 1 247 ? 15.900 60.218 -35.204 1.00 29.85 247 GLU G CA 1
ATOM 16206 C C . GLU G 1 247 ? 14.719 59.541 -34.524 1.00 31.62 247 GLU G C 1
ATOM 16207 O O . GLU G 1 247 ? 13.689 59.208 -35.185 1.00 27.87 247 GLU G O 1
ATOM 16213 N N . VAL G 1 248 ? 14.859 59.407 -33.197 1.00 30.60 248 VAL G N 1
ATOM 16214 C CA . VAL G 1 248 ? 13.770 58.995 -32.326 1.00 30.94 248 VAL G CA 1
ATOM 16215 C C . VAL G 1 248 ? 13.581 60.153 -31.345 1.00 31.14 248 VAL G C 1
ATOM 16216 O O . VAL G 1 248 ? 14.523 60.567 -30.665 1.00 31.48 248 VAL G O 1
ATOM 16220 N N . PHE G 1 249 ? 12.356 60.650 -31.248 1.00 31.72 249 PHE G N 1
ATOM 16221 C CA . PHE G 1 249 ? 12.107 61.909 -30.565 1.00 31.58 249 PHE G CA 1
ATOM 16222 C C . PHE G 1 249 ? 11.208 61.724 -29.355 1.00 32.88 249 PHE G C 1
ATOM 16223 O O . PHE G 1 249 ? 10.107 61.160 -29.459 1.00 31.77 249 PHE G O 1
ATOM 16231 N N . ILE G 1 250 ? 11.676 62.204 -28.199 1.00 32.36 250 ILE G N 1
ATOM 16232 C CA . ILE G 1 250 ? 10.870 62.172 -26.962 1.00 32.71 250 ILE G CA 1
ATOM 16233 C C . ILE G 1 250 ? 10.132 63.514 -26.880 1.00 34.76 250 ILE G C 1
ATOM 16234 O O . ILE G 1 250 ? 10.724 64.562 -26.507 1.00 34.91 250 ILE G O 1
ATOM 16239 N N . ASP G 1 251 ? 8.854 63.491 -27.255 1.00 36.28 251 ASP G N 1
ATOM 16240 C CA . ASP G 1 251 ? 8.049 64.707 -27.287 1.00 39.12 251 ASP G CA 1
ATOM 16241 C C . ASP G 1 251 ? 7.344 64.851 -25.938 1.00 40.61 251 ASP G C 1
ATOM 16242 O O . ASP G 1 251 ? 6.107 64.704 -25.843 1.00 41.11 251 ASP G O 1
ATOM 16247 N N . TRP G 1 252 ? 8.152 65.114 -24.911 1.00 41.64 252 TRP G N 1
ATOM 16248 C CA . TRP G 1 252 ? 7.700 65.184 -23.529 1.00 42.16 252 TRP G CA 1
ATOM 16249 C C . TRP G 1 252 ? 8.802 65.936 -22.797 1.00 42.90 252 TRP G C 1
ATOM 16250 O O . TRP G 1 252 ? 9.995 65.657 -23.069 1.00 42.17 252 TRP G O 1
ATOM 16261 N N . PRO G 1 253 ? 8.429 66.894 -21.896 1.00 43.17 253 PRO G N 1
ATOM 16262 C CA . PRO G 1 253 ? 9.426 67.781 -21.261 1.00 42.97 253 PRO G CA 1
ATOM 16263 C C . PRO G 1 253 ? 10.179 67.134 -20.123 1.00 43.18 253 PRO G C 1
ATOM 16264 O O . PRO G 1 253 ? 11.116 67.752 -19.605 1.00 43.59 253 PRO G O 1
ATOM 16268 N N . LEU G 1 254 ? 9.786 65.910 -19.755 1.00 42.62 254 LEU G N 1
ATOM 16269 C CA . LEU G 1 254 ? 10.311 65.234 -18.562 1.00 43.54 254 LEU G CA 1
ATOM 16270 C C . LEU G 1 254 ? 10.992 63.897 -18.900 1.00 43.47 254 LEU G C 1
ATOM 16271 O O . LEU G 1 254 ? 10.898 63.401 -20.031 1.00 43.78 254 LEU G O 1
ATOM 16276 N N . ILE G 1 255 ? 11.685 63.337 -17.907 1.00 42.87 255 ILE G N 1
ATOM 16277 C CA . ILE G 1 255 ? 12.042 61.909 -17.882 1.00 42.38 255 ILE G CA 1
ATOM 16278 C C . ILE G 1 255 ? 10.804 61.005 -17.845 1.00 41.82 255 ILE G C 1
ATOM 16279 O O . ILE G 1 255 ? 9.686 61.482 -17.650 1.00 41.77 255 ILE G O 1
ATOM 16284 N N . HIS G 1 256 ? 11.020 59.700 -18.008 1.00 41.71 256 HIS G N 1
ATOM 16285 C CA . HIS G 1 256 ? 9.930 58.700 -18.010 1.00 43.02 256 HIS G CA 1
ATOM 16286 C C . HIS G 1 256 ? 8.672 59.104 -18.809 1.00 42.15 256 HIS G C 1
ATOM 16287 O O . HIS G 1 256 ? 7.546 59.085 -18.261 1.00 41.33 256 HIS G O 1
ATOM 16294 N N . PRO G 1 257 ? 8.866 59.457 -20.112 1.00 41.52 257 PRO G N 1
ATOM 16295 C CA . PRO G 1 257 ? 7.759 60.008 -20.952 1.00 41.51 257 PRO G CA 1
ATOM 16296 C C . PRO G 1 257 ? 6.679 58.935 -21.219 1.00 41.53 257 PRO G C 1
ATOM 16297 O O . PRO G 1 257 ? 7.014 57.722 -21.300 1.00 39.78 257 PRO G O 1
ATOM 16301 N N . PRO G 1 258 ? 5.388 59.369 -21.331 1.00 41.16 258 PRO G N 1
ATOM 16302 C CA . PRO G 1 258 ? 4.365 58.385 -21.703 1.00 41.49 258 PRO G CA 1
ATOM 16303 C C . PRO G 1 258 ? 4.778 57.685 -23.002 1.00 41.35 258 PRO G C 1
ATOM 16304 O O . PRO G 1 258 ? 5.504 58.301 -23.836 1.00 40.35 258 PRO G O 1
ATOM 16308 N N . LEU G 1 259 ? 4.299 56.452 -23.178 1.00 40.91 259 LEU G N 1
ATOM 16309 C CA . LEU G 1 259 ? 4.567 55.677 -24.405 1.00 41.16 259 LEU G CA 1
ATOM 16310 C C . LEU G 1 259 ? 4.162 56.420 -25.699 1.00 41.32 259 LEU G C 1
ATOM 16311 O O . LEU G 1 259 ? 4.814 56.286 -26.755 1.00 41.32 259 LEU G O 1
ATOM 16316 N N . SER G 1 260 ? 3.076 57.185 -25.618 1.00 40.88 260 SER G N 1
ATOM 16317 C CA . SER G 1 260 ? 2.495 57.848 -26.790 1.00 42.00 260 SER G CA 1
ATOM 16318 C C . SER G 1 260 ? 3.394 59.003 -27.320 1.00 42.27 260 SER G C 1
ATOM 16319 O O . SER G 1 260 ? 3.322 59.336 -28.528 1.00 41.87 260 SER G O 1
ATOM 16322 N N . ASN G 1 261 ? 4.236 59.566 -26.433 1.00 41.32 261 ASN G N 1
ATOM 16323 C CA . ASN G 1 261 ? 5.121 60.694 -26.779 1.00 41.77 261 ASN G CA 1
ATOM 16324 C C . ASN G 1 261 ? 6.578 60.328 -27.162 1.00 40.44 261 ASN G C 1
ATOM 16325 O O . ASN G 1 261 ? 7.434 61.217 -27.278 1.00 40.55 261 ASN G O 1
ATOM 16330 N N . VAL G 1 262 ? 6.863 59.048 -27.366 1.00 39.09 262 VAL G N 1
ATOM 16331 C CA . VAL G 1 262 ? 8.133 58.712 -28.008 1.00 38.99 262 VAL G CA 1
ATOM 16332 C C . VAL G 1 262 ? 7.780 58.347 -29.459 1.00 38.44 262 VAL G C 1
ATOM 16333 O O . VAL G 1 262 ? 6.927 57.443 -29.670 1.00 38.68 262 VAL G O 1
ATOM 16337 N N . VAL G 1 263 ? 8.342 59.099 -30.424 1.00 36.95 263 VAL G N 1
ATOM 16338 C CA . VAL G 1 263 ? 8.024 58.923 -31.859 1.00 36.20 263 VAL G CA 1
ATOM 16339 C C . VAL G 1 263 ? 9.257 58.670 -32.762 1.00 36.44 263 VAL G C 1
ATOM 16340 O O . VAL G 1 263 ? 10.354 59.179 -32.481 1.00 37.40 263 VAL G O 1
ATOM 16344 N N . MET G 1 264 ? 9.080 57.855 -33.808 1.00 35.19 264 MET G N 1
ATOM 16345 C CA . MET G 1 264 ? 10.086 57.682 -34.855 1.00 34.57 264 MET G CA 1
ATOM 16346 C C . MET G 1 264 ? 9.881 58.805 -35.899 1.00 35.04 264 MET G C 1
ATOM 16347 O O . MET G 1 264 ? 8.745 58.981 -36.426 1.00 34.11 264 MET G O 1
ATOM 16352 N N . CYS G 1 265 ? 10.944 59.602 -36.155 1.00 32.28 265 CYS G N 1
ATOM 16353 C CA . CYS G 1 265 ? 10.886 60.709 -37.141 1.00 32.66 265 CYS G CA 1
ATOM 16354 C C . CYS G 1 265 ? 11.533 60.278 -38.452 1.00 31.55 265 CYS G C 1
ATOM 16355 O O . CYS G 1 265 ? 12.571 59.636 -38.438 1.00 30.08 265 CYS G O 1
ATOM 16358 N N . GLN G 1 266 ? 10.888 60.565 -39.580 1.00 32.02 266 GLN G N 1
ATOM 16359 C CA . GLN G 1 266 ? 11.545 60.384 -40.888 1.00 31.27 266 GLN G CA 1
ATOM 16360 C C . GLN G 1 266 ? 12.457 61.609 -41.142 1.00 31.69 266 GLN G C 1
ATOM 16361 O O . GLN G 1 266 ? 12.256 62.665 -40.548 1.00 32.15 266 GLN G O 1
ATOM 16367 N N . GLY G 1 267 ? 13.441 61.464 -42.046 1.00 31.19 267 GLY G N 1
ATOM 16368 C CA . GLY G 1 267 ? 14.175 62.636 -42.543 1.00 31.23 267 GLY G CA 1
ATOM 16369 C C . GLY G 1 267 ? 15.448 62.956 -41.757 1.00 32.63 267 GLY G C 1
ATOM 16370 O O . GLY G 1 267 ? 15.635 62.500 -40.604 1.00 31.44 267 GLY G O 1
ATOM 16371 N N . GLN G 1 268 ? 16.321 63.760 -42.358 1.00 32.92 268 GLN G N 1
ATOM 16372 C CA . GLN G 1 268 ? 17.534 64.277 -41.654 1.00 33.37 268 GLN G CA 1
ATOM 16373 C C . GLN G 1 268 ? 17.221 65.526 -40.799 1.00 34.53 268 GLN G C 1
ATOM 16374 O O . GLN G 1 268 ? 17.946 65.860 -39.821 1.00 33.37 268 GLN G O 1
ATOM 16380 N N . SER G 1 269 ? 16.106 66.188 -41.154 1.00 34.07 269 SER G N 1
ATOM 16381 C CA . SER G 1 269 ? 15.540 67.297 -40.380 1.00 34.52 269 SER G CA 1
ATOM 16382 C C . SER G 1 269 ? 14.010 67.103 -40.421 1.00 34.01 269 SER G C 1
ATOM 16383 O O . SER G 1 269 ? 13.467 66.670 -41.454 1.00 33.94 269 SER G O 1
ATOM 16386 N N . ASN G 1 270 ? 13.325 67.416 -39.314 1.00 34.05 270 ASN G N 1
ATOM 16387 C CA . ASN G 1 270 ? 11.885 67.127 -39.163 1.00 32.75 270 ASN G CA 1
ATOM 16388 C C . ASN G 1 270 ? 11.346 68.129 -38.152 1.00 34.83 270 ASN G C 1
ATOM 16389 O O . ASN G 1 270 ? 11.760 68.102 -36.957 1.00 35.41 270 ASN G O 1
ATOM 16394 N N . LYS G 1 271 ? 10.479 69.047 -38.615 1.00 34.32 271 LYS G N 1
ATOM 16395 C CA . LYS G 1 271 ? 9.898 70.095 -37.740 1.00 36.52 271 LYS G CA 1
ATOM 16396 C C . LYS G 1 271 ? 8.934 69.599 -36.666 1.00 37.25 271 LYS G C 1
ATOM 16397 O O . LYS G 1 271 ? 8.623 70.328 -35.701 1.00 36.99 271 LYS G O 1
ATOM 16403 N N . GLN G 1 272 ? 8.479 68.364 -36.829 1.00 37.32 272 GLN G N 1
ATOM 16404 C CA . GLN G 1 272 ? 7.678 67.723 -35.808 1.00 38.67 272 GLN G CA 1
ATOM 16405 C C . GLN G 1 272 ? 8.558 67.142 -34.694 1.00 38.81 272 GLN G C 1
ATOM 16406 O O . GLN G 1 272 ? 8.033 66.737 -33.630 1.00 37.85 272 GLN G O 1
ATOM 16412 N N . CYS G 1 273 ? 9.883 67.125 -34.921 1.00 37.68 273 CYS G N 1
ATOM 16413 C CA . CYS G 1 273 ? 10.821 66.526 -33.944 1.00 36.80 273 CYS G CA 1
ATOM 16414 C C . CYS G 1 273 ? 11.784 67.567 -33.407 1.00 37.15 273 CYS G C 1
ATOM 16415 O O . CYS G 1 273 ? 11.335 68.665 -33.055 1.00 37.58 273 CYS G O 1
ATOM 16418 N N A SER G 1 274 ? 13.076 67.241 -33.337 0.50 37.14 274 SER G N 1
ATOM 16419 N N B SER G 1 274 ? 13.079 67.250 -33.336 0.50 37.23 274 SER G N 1
ATOM 16420 C CA A SER G 1 274 ? 14.063 68.138 -32.750 0.50 37.37 274 SER G CA 1
ATOM 16421 C CA B SER G 1 274 ? 14.040 68.163 -32.723 0.50 37.58 274 SER G CA 1
ATOM 16422 C C A SER G 1 274 ? 14.164 69.474 -33.478 0.50 37.88 274 SER G C 1
ATOM 16423 C C B SER G 1 274 ? 14.232 69.473 -33.482 0.50 38.03 274 SER G C 1
ATOM 16424 O O A SER G 1 274 ? 14.332 70.517 -32.837 0.50 37.82 274 SER G O 1
ATOM 16425 O O B SER G 1 274 ? 14.522 70.506 -32.861 0.50 37.99 274 SER G O 1
ATOM 16430 N N . ALA G 1 275 ? 14.078 69.434 -34.807 1.00 38.12 275 ALA G N 1
ATOM 16431 C CA . ALA G 1 275 ? 14.253 70.630 -35.651 1.00 40.50 275 ALA G CA 1
ATOM 16432 C C . ALA G 1 275 ? 13.251 71.741 -35.367 1.00 42.61 275 ALA G C 1
ATOM 16433 O O . ALA G 1 275 ? 13.518 72.914 -35.665 1.00 41.74 275 ALA G O 1
ATOM 16435 N N . GLY G 1 276 ? 12.117 71.364 -34.757 1.00 45.88 276 GLY G N 1
ATOM 16436 C CA . GLY G 1 276 ? 11.039 72.312 -34.402 1.00 50.54 276 GLY G CA 1
ATOM 16437 C C . GLY G 1 276 ? 11.051 72.799 -32.955 1.00 53.64 276 GLY G C 1
ATOM 16438 O O . GLY G 1 276 ? 10.008 73.215 -32.432 1.00 53.23 276 GLY G O 1
ATOM 16439 N N . ASN G 1 277 ? 12.227 72.730 -32.314 1.00 56.96 277 ASN G N 1
ATOM 16440 C CA . ASN G 1 277 ? 12.478 73.322 -30.973 1.00 59.98 277 ASN G CA 1
ATOM 16441 C C . ASN G 1 277 ? 12.479 74.871 -31.020 1.00 61.92 277 ASN G C 1
ATOM 16442 O O . ASN G 1 277 ? 13.385 75.495 -31.600 1.00 61.88 277 ASN G O 1
ATOM 16447 N N . THR G 1 278 ? 11.479 75.500 -30.405 1.00 64.03 278 THR G N 1
ATOM 16448 C CA . THR G 1 278 ? 11.315 76.943 -30.597 1.00 66.27 278 THR G CA 1
ATOM 16449 C C . THR G 1 278 ? 11.791 77.828 -29.404 1.00 67.25 278 THR G C 1
ATOM 16450 O O . THR G 1 278 ? 11.191 77.807 -28.307 1.00 67.58 278 THR G O 1
ATOM 16454 N N . LEU G 1 279 ? 12.884 78.575 -29.650 1.00 68.19 279 LEU G N 1
ATOM 16455 C CA . LEU G 1 279 ? 13.457 79.565 -28.713 1.00 68.79 279 LEU G CA 1
ATOM 16456 C C . LEU G 1 279 ? 12.954 80.985 -29.001 1.00 69.20 279 LEU G C 1
ATOM 16457 O O . LEU G 1 279 ? 11.797 81.335 -28.702 1.00 69.81 279 LEU G O 1
ATOM 16459 N N . ASN G 1 284 ? 16.793 76.392 -19.724 1.00 64.09 284 ASN G N 1
ATOM 16460 C CA . ASN G 1 284 ? 16.382 75.029 -19.403 1.00 63.92 284 ASN G CA 1
ATOM 16461 C C . ASN G 1 284 ? 17.282 74.072 -20.148 1.00 63.37 284 ASN G C 1
ATOM 16462 O O . ASN G 1 284 ? 17.032 72.850 -20.165 1.00 62.97 284 ASN G O 1
ATOM 16467 N N . VAL G 1 285 ? 18.315 74.663 -20.766 1.00 62.30 285 VAL G N 1
ATOM 16468 C CA . VAL G 1 285 ? 19.329 73.985 -21.591 1.00 61.97 285 VAL G CA 1
ATOM 16469 C C . VAL G 1 285 ? 19.911 72.733 -20.908 1.00 60.91 285 VAL G C 1
ATOM 16470 O O . VAL G 1 285 ? 20.024 71.663 -21.539 1.00 61.50 285 VAL G O 1
ATOM 16474 N N . ILE G 1 286 ? 20.283 72.887 -19.627 1.00 59.36 286 ILE G N 1
ATOM 16475 C CA . ILE G 1 286 ? 20.761 71.782 -18.767 1.00 57.09 286 ILE G CA 1
ATOM 16476 C C . ILE G 1 286 ? 19.668 70.709 -18.628 1.00 54.94 286 ILE G C 1
ATOM 16477 O O . ILE G 1 286 ? 19.883 69.557 -19.021 1.00 54.52 286 ILE G O 1
ATOM 16480 N N . GLY G 1 287 ? 18.508 71.114 -18.099 1.00 51.99 287 GLY G N 1
ATOM 16481 C CA . GLY G 1 287 ? 17.323 70.254 -17.962 1.00 49.10 287 GLY G CA 1
ATOM 16482 C C . GLY G 1 287 ? 17.023 69.424 -19.204 1.00 46.54 287 GLY G C 1
ATOM 16483 O O . GLY G 1 287 ? 17.010 68.185 -19.150 1.00 47.07 287 GLY G O 1
ATOM 16484 N N . ASN G 1 288 ? 16.817 70.122 -20.319 1.00 43.45 288 ASN G N 1
ATOM 16485 C CA . ASN G 1 288 ? 16.495 69.508 -21.604 1.00 40.50 288 ASN G CA 1
ATOM 16486 C C . ASN G 1 288 ? 17.584 68.567 -22.139 1.00 38.56 288 ASN G C 1
ATOM 16487 O O . ASN G 1 288 ? 17.274 67.561 -22.794 1.00 36.16 288 ASN G O 1
ATOM 16492 N N . HIS G 1 289 ? 18.847 68.892 -21.886 1.00 34.92 289 HIS G N 1
ATOM 16493 C CA . HIS G 1 289 ? 19.907 67.989 -22.350 1.00 34.65 289 HIS G CA 1
ATOM 16494 C C . HIS G 1 289 ? 20.036 66.714 -21.522 1.00 33.84 289 HIS G C 1
ATOM 16495 O O . HIS G 1 289 ? 20.571 65.710 -21.968 1.00 33.77 289 HIS G O 1
ATOM 16502 N N . LEU G 1 290 ? 19.525 66.754 -20.311 1.00 34.43 290 LEU G N 1
ATOM 16503 C CA . LEU G 1 290 ? 19.725 65.632 -19.382 1.00 36.09 290 LEU G CA 1
ATOM 16504 C C . LEU G 1 290 ? 18.560 64.630 -19.401 1.00 36.40 290 LEU G C 1
ATOM 16505 O O . LEU G 1 290 ? 18.762 63.477 -19.053 1.00 36.56 290 LEU G O 1
ATOM 16510 N N . GLN G 1 291 ? 17.348 65.099 -19.753 1.00 37.17 291 GLN G N 1
ATOM 16511 C CA . GLN G 1 291 ? 16.135 64.259 -19.578 1.00 37.79 291 GLN G CA 1
ATOM 16512 C C . GLN G 1 291 ? 15.832 63.240 -20.722 1.00 37.27 291 GLN G C 1
ATOM 16513 O O . GLN G 1 291 ? 15.042 63.513 -21.637 1.00 37.75 291 GLN G O 1
ATOM 16519 N N . TYR G 1 292 ? 16.439 62.051 -20.647 1.00 35.80 292 TYR G N 1
ATOM 16520 C CA . TYR G 1 292 ? 16.374 61.115 -21.769 1.00 35.00 292 TYR G CA 1
ATOM 16521 C C . TYR G 1 292 ? 15.906 59.776 -21.209 1.00 35.48 292 TYR G C 1
ATOM 16522 O O . TYR G 1 292 ? 16.700 58.834 -21.060 1.00 34.09 292 TYR G O 1
ATOM 16531 N N . PHE G 1 293 ? 14.617 59.734 -20.885 1.00 35.94 293 PHE G N 1
ATOM 16532 C CA . PHE G 1 293 ? 13.991 58.599 -20.242 1.00 37.12 293 PHE G CA 1
ATOM 16533 C C . PHE G 1 293 ? 14.355 58.620 -18.775 1.00 38.21 293 PHE G C 1
ATOM 16534 O O . PHE G 1 293 ? 13.499 58.586 -17.921 1.00 39.49 293 PHE G O 1
ATOM 16542 N N . VAL G 1 294 ? 15.648 58.690 -18.502 1.00 39.15 294 VAL G N 1
ATOM 16543 C CA . VAL G 1 294 ? 16.185 58.856 -17.127 1.00 39.24 294 VAL G CA 1
ATOM 16544 C C . VAL G 1 294 ? 17.007 60.142 -17.110 1.00 40.18 294 VAL G C 1
ATOM 16545 O O . VAL G 1 294 ? 17.226 60.767 -18.153 1.00 39.07 294 VAL G O 1
ATOM 16549 N N . THR G 1 295 ? 17.438 60.556 -15.932 1.00 41.34 295 THR G N 1
ATOM 16550 C CA . THR G 1 295 ? 18.297 61.730 -15.875 1.00 42.44 295 THR G CA 1
ATOM 16551 C C . THR G 1 295 ? 19.729 61.320 -16.256 1.00 43.65 295 THR G C 1
ATOM 16552 O O . THR G 1 295 ? 20.375 60.543 -15.549 1.00 44.23 295 THR G O 1
ATOM 16556 N N . GLU G 1 296 ? 20.204 61.827 -17.388 1.00 44.84 296 GLU G N 1
ATOM 16557 C CA . GLU G 1 296 ? 21.610 61.653 -17.783 1.00 45.74 296 GLU G CA 1
ATOM 16558 C C . GLU G 1 296 ? 22.489 62.645 -17.012 1.00 47.07 296 GLU G C 1
ATOM 16559 O O . GLU G 1 296 ? 22.011 63.693 -16.588 1.00 46.19 296 GLU G O 1
ATOM 16565 N N . GLY G 1 297 ? 23.755 62.280 -16.802 1.00 49.22 297 GLY G N 1
ATOM 16566 C CA . GLY G 1 297 ? 24.731 63.196 -16.223 1.00 51.74 297 GLY G CA 1
ATOM 16567 C C . GLY G 1 297 ? 25.143 62.917 -14.789 1.00 53.85 297 GLY G C 1
ATOM 16568 O O . GLY G 1 297 ? 26.172 63.429 -14.333 1.00 53.63 297 GLY G O 1
ATOM 16569 N N . VAL G 1 298 ? 24.350 62.105 -14.085 1.00 55.39 298 VAL G N 1
ATOM 16570 C CA . VAL G 1 298 ? 24.518 61.918 -12.626 1.00 57.66 298 VAL G CA 1
ATOM 16571 C C . VAL G 1 298 ? 24.643 60.428 -12.260 1.00 58.26 298 VAL G C 1
ATOM 16572 O O . VAL G 1 298 ? 23.745 59.629 -12.560 1.00 57.99 298 VAL G O 1
ATOM 16576 N N . CYS G 1 299 ? 25.754 60.066 -11.620 1.00 59.80 299 CYS G N 1
ATOM 16577 C CA . CYS G 1 299 ? 25.932 58.689 -11.138 1.00 61.07 299 CYS G CA 1
ATOM 16578 C C . CYS G 1 299 ? 25.267 58.486 -9.778 1.00 62.28 299 CYS G C 1
ATOM 16579 O O . CYS G 1 299 ? 25.590 59.182 -8.805 1.00 62.70 299 CYS G O 1
ATOM 16582 N N . GLY G 1 300 ? 24.351 57.514 -9.717 1.00 63.69 300 GLY G N 1
ATOM 16583 C CA . GLY G 1 300 ? 23.665 57.155 -8.471 1.00 64.61 300 GLY G CA 1
ATOM 16584 C C . GLY G 1 300 ? 22.156 57.168 -8.615 1.00 65.28 300 GLY G C 1
ATOM 16585 O O . GLY G 1 300 ? 21.496 56.179 -8.302 1.00 66.43 300 GLY G O 1
#

CATH classification: 3.40.50.1820

Organism: Yarrowia lipolytica (NCBI:txid4952)

InterPro domains:
  IPR002921 Fungal lipase-type domain [PF01764] (115-271)
  IPR005592 Mono-/di-acylglycerol lipase, N-terminal [PF03893] (7-88)
  IPR029058 Alpha/Beta hydrolase fold [G3DSA:3.40.50.1820] (34-334)
  IPR029058 Alpha/Beta hydrolase fold [SSF53474] (42-326)
  IPR051299 Alpha/beta hydrolase lipase/esterase [PTHR46640] (15-333)

Secondary structure (DSSP, 8-state):
--EE--EE---HHHHHHHHHHHHHHHHGGGSSTT---BTTTB-STTGGG-TTEEEEEEEE--SSTT-EEEEEEEETTTTEEEEEEEESS-HHHHHHHHHH--PPEEEGGGSTT--TTTS-TT-EEEHHHHHHHHHHHHHHHHHHHHHHHHSTTSEEEEEEETHHHHHHHHHHHHHHHTT---EEEEESPPP-BBHHHHHHHHHHHHSSSS-------TT--EEEEEETT--GGG---STTB-PPS-EEEE-SSSSS--GGGEEEE-SSEETTTGGG--TTTTSSHHHHHHEESEE-SSTT-/--EE--EEE--HHHHHHHHHHHHHHHHGGGSSTT---BTTTBSSTTGGG-TTEEEEEEEE--SSTT-EEEEEEEETTTTEEEEEEEESS-HHHHHHHHHH----EEEGGGSTT--TTTS-TT-EEEHHHHHHHHHHHHHHHHHHHHHHHH-TTSEEEEEEETHHHHHHHHHHHHHHHTT---EEEEESPPP-BBHHHHHHHHHHHHSSSS-------TT--EEEEEETT--GGG---STTB-PPS-EEEE-SSSSS--GGGEEEE-SSEETTTGGG--TTTT-SHHHHHHEESEE-SSTT-/--EE--EEE--HHHHHHHHHHHHHHHHGGGSSTT---BTTTBSSTTGGG-TTEEEEEEEE--SSTT-EEEEEEEETTTTEEEEEEEESS-HHHHHHHHHH----EEEGGGSTT--TTTS-TT-EEEHHHHHHHHHHHHHHHHHHHHHHHH-TTSEEEEEEETHHHHHHHHHHHHHHHTT---EEEEESPPP-BBHHHHHHHHHHHHSSSS-------TT--EEEEEETT--GGG----TTB-PPS-EEEE-SSSSS--GGGEEEE-SSEETTTGGG--TTTT-SHHHHHHEESEE-SSTT-/--EE--EEE--HHHHHHHHHHHHHHHHGGGSSTT---BTTTB-STTGGG-TTEEEEEEEE--SSTT-EEEEEEEETTTTEEEEEEEESS-HHHHHHHHH--EEGGGSTT--TTTS-TT-EE-HHHHHHHHHHHHHHHHHHHHHHHH-TTSEEEEEEETHHHHHHHHHHHHHHHTT---EEEEESPPP-EEHHHHHHHHHHHHSSSS-------TT--EEEEEETT--GGG-S-STTEEPPS-EEEE-SSSSS--GGGEEEE-SSEETTTGGG--TTTT-SHHHHHHEESEE-SSTT-/--EE--EEE--HHHHHHHHHHHHHHHHGGGSSTT---BTTTBSSTTGGG-TTEEEEEEEE--SSTT-EEEEEEEETTTTEEEEEEEESS-HHHHHHHHHHS-PPEEEGGGSTT--TTTS-TT-EEEHHHHHHHHHHHHHHHHHHHHHHHH-TTSEEEEEEETHHHHHHHHHHHHHHHTT---EEEEESPPP-EEHHHHHHHHHHHHSSSS-------TT--EEEEEETT--GGG-S-STTEE--S-EEEE-SSSSS--GGGEEEE-SSEETTTGGG--TTTTSSHHHHHHEESEE-SSTT-/--EE--EEE--HHHHHHHHHHHHHHHHGGGSSTT---BTTTB-STTGGG-TTEEEEEEEE--SSTT-EEEEEEEETTTTEEEEEEEESS-HHHHHHHH---EEEGGGSTT--TTSS-TT-EEEHHHHHHHHHHHHHHHHHHHHHHHH-TTSEEEEEEETHHHHHHHHHHHHHHHTT---EEEEESPPP-BBHHHHHHHHHHHHSSSS-------TT--EEEEEETT--GGG-S-STTB-PPS-EEEE-SSSSS--GGGEEEE-SSEETTTGGG--HHHH-SHHHHHHEESEE-SSTT-/--EE--EEE--HHHHHHHHHHHHHHHHGGG-STT--PBTTTBSSTTGGG-TTEEEEEEE--TTS-S-EEEEEEEETTTTEEEEEEEE-S-HHHHTT-GGGT-PPEEEGGGSTT--TTTS-TT-EEEHHHHHHHHHHHHHHHHHHHHHHHHSTTSEEEEEEEHHHHHHHHHHHHHHHHTT---EEEEESPPP-B-HHHHHHHHHHHHSSSS-------TT--EEEEEETT-SGGG---STT-B--S-EEEE-SSSSS--GGGEEEEPSSEETTTGGG----HHHHHHEESEETT---

Foldseek 3Di:
DWEDADWAFDDPVVVVVLLLLLLQQQCQLQDDPPHHQDPQGRFADSSVVQPQKGWDDWAADDPDQLAKTGTWMARPVQLEIETHIEGRDAPVSNLCCFQPPDADWDALCVAPQRDPVLADPQQTWGPSLSVHLRNSCVTCVVVVVVVCVVRVPGAYEYEHAQSRLSSQLSNCSSQQSVPHQHAREYELYAQTFFPRNQQRSCCSQQNHGQHDQQDDDPRHRYAYEYEAQACRNVPPPPPRTWHHAHYWYQDDQAAQGDSRRTIHGGDRYHLNGRNVRDVVSNPPHQQSSQRRNHGHNDGND/DWEDADWAFADPVVVVVQLLQVLQQQCFLQDDPPHHQDPQGRFADSSVVAPQKGWDDWAADPPDQLAKTWTWMARPVQQEIETHIEGRDALVSNVVCQAPDQADWDALCVAPQRHPPLADPQQTWGVSLSVHLNNSCVGPVVVVVVVCVVRVPGAYEYEHAESRLSNQLSNCSSQQSVPHQHAGEYALYAFIFFPRNQQRSCCSQVVHGQHDQQDDDPSGRYAYEYEAQACRNVPDPDPGTWHHAHYWYQDDQAAQGDSRRTIHGGTRAHCNGNNVRDPVRNPPNPQSSQRRNHGHNDGHD/DWEDQDWAFADPVVVVVQLLQVLQQQCQLQDDPPHDQDPQGDFADSSVVAPQKGWDDWAADDPDQLEKIWTWMARPVQQEIETHIEGRDALVVNLVCQQPDFADWAALCVAPQRHPVQADPQQTWGPSLSVHLNNSCVGCVVVVVVVCVVRVPGAYEYEHAQSRLSNQVSNCVSQQSVPHQHAGEYELYAQTFFPSNQQSSCCSQPNGGQHDQQDDDVNHRYAYEYEAQACSNVPDPDDGTWHHAHYWYQDDQAAQGDSRRTIHGGDRAHLNGNNVRDPVSNPPNVQSSQRRNHGHDDGND/DWEAADWAFADPVVVVVQLLLLLQQQCQLQDDPPHHQDPQGDFADSSVVQPQKGWDDWAADDPDQLAKTWTWMARPVQQEIETHIEGRDALVSNLVVQLVWDALCPAPQHHPVLADPQAIWDPSLSVHLRNSCVGPVVVVVVVCVVRVPGAYEYEHAQSRLSSQLSNCSSQLSVPHQHAGEYELYAQTFFPRNQQVSCCSQVVHGQHDQQDDDPNGRYAYEYEAQACRNCPNVDPRTWHHAHYWYQDDQAAQGPSRRIIHDGDRAHLNGRNVRDPVSNPPHVQRSQRRNHGHRHGHD/DFEDADWAFADPVVVVVLLLLLLQQQCFLQDDPPHDQDPQGDFADSSVVAPQKGWDDWAADDPDQLAKTWTWMARPVQLAIETHIEGRDALVVSLVCQAPPDFDWDALCPAPLRDPPLADPQQTWGVSLSVHLNNSCVGPVVVVVVVCVVRVPGAYEYEHAESRLSSQLSNCSSQQSVPHQHAYEYELYAQTGFPRNQQRSCCSQQVHGQHDQQDDDPRHRYAYEYEAQACRNVPPPDDGGFHHAHYWYQDDQAAQGDSRRTITGGDRAHLNGRNVRDPVSNPPHPQRRQGRNHGHRHGHD/DWEDADWAFDDPVVVVVLVLLVLQQQCQLQWDPPHDQDPQGDFADSSVVAPQKGWDDWAADPPDQLAKIGTWMARPVQLEIETHIDGRDALVVSLVVQLDDWDALCVAPQRDPPLADPQQIWDPSLSVHLNNSCVTCVVVVVVVCVVRVPGAYEYEYEQSRLSSRLSNCSSCLSVDHHHAHEYALYAFIFFPRNQQRSCCSQVVGGQHDQQDDDPSHRYAYEYEALACRNVPNVDNRTWHHAHYWYQDDQAAQGDSRRTIRGGTRAHCNGNNVRDVVSVPVHVQRSQRRNHGHNDGHD/DWEDADWAFDDPVVVVVQVVLLLQQQLFLQAAVVGDQDFQGHQDPRSVVQDQKGWDDKAYDNVLPLQKIGTWIARPVLLAIETHMEGPDAVVCLLPPCVLQDADWDDLCPAPLRHPPLADPQQTWRVNLSSNLNSVCVGCVVVVVVVCVVSVPGAYEYEHAESSLSSQLSNCSSCQSVPHQHAGEYELYAQITFPRNQQRSCCSQQVGGQHDQRDDDPSHRDAYEAEAQACRNVPDPPPRGFHHAHYWAQQDQAAQGPSRRTITDGTRAHCNGRNVRPDCNQSRRQRRNDGHNDRD

B-factor: mean 23.07, std 13.07, range [2.0, 76.33]

Solvent-accessible surface area: 71615 Å² total; per-residue (Å²): 119,77,94,24,81,96,2,20,62,21,81,65,131,12,17,42,54,0,30,49,2,0,32,0,0,0,0,0,14,1,1,16,102,33,23,101,4,87,142,81,9,77,16,50,95,8,3,48,17,14,14,16,6,59,8,40,60,59,12,66,10,66,194,101,61,18,1,0,0,0,0,0,0,0,1,37,4,36,72,12,0,0,0,0,0,28,6,15,50,5,27,62,60,2,4,64,35,0,61,91,108,126,21,102,61,31,27,0,42,136,4,22,72,12,63,87,130,27,14,40,140,82,0,50,0,3,47,10,0,16,58,0,0,38,11,0,43,102,46,0,3,95,85,2,65,59,4,15,138,117,44,107,130,38,64,12,1,1,1,0,1,1,1,0,0,0,0,0,2,0,2,0,0,2,8,46,39,64,73,53,83,0,7,0,0,0,0,0,2,0,15,3,0,20,41,20,3,0,23,34,0,0,107,50,20,42,61,107,61,82,6,104,2,12,145,45,58,194,103,23,25,0,2,4,0,2,0,48,1,0,22,0,3,40,4,0,125,52,136,49,17,19,18,4,1,0,6,0,0,0,24,41,90,96,57,103,5,30,40,31,2,0,1,1,0,25,3,8,40,1,148,57,0,9,33,19,14,66,138,140,64,44,32,27,12,40,6,21,0,6,16,0,0,4,16,0,21,14,11,26,63,112,74,89,25,85,56,1,17,63,22,76,65,137,10,16,41,54,0,30,51,2,0,32,0,0,1,0,0,20,1,1,17,108,30,24,94,1,81,134,79,9,79,16,50,91,7,2,46,18,14,13,17,7,60,9,43,62,59,12,67,8,57,156,50,7,6,1,0,0,0,0,0,0,0,1,38,5,36,74,13,0,0,0,0,0,26,7,14,10,6,29,75,32,4,7,83,20,3,105,139,116,120,23,103,63,27,29,0,43,130,6,22,72,12,63,94,129,28,11,43,138,80,0,53,0,2,41,3,0,14,51,0,0,37,10,0,41,102,47,0,2,90,75,2,71,54,0,24,146,107,50,101,141,43,63,12,1,1,1,0,0,3,4,0,0,0,0,0,2,0,1,0,0,2,8,49,38,60,76,54,81,0,7,0,0,0,0,0,3,0,13,3,0,19,45,17,4,0,31,29,0,0,94,49,20,42,66,104,76,68,3,103,1,12,147,47,42,160,117,16,28,0,1,2,0,1,0,43,1,0,9,1,2,31,0,6,124,61,147,55,26,20,14,4,0,0,6,0,0,0,25,48,82,95,56,105,4,31,39,31,4,0,2,0,0,15,1,7,34,2,147,56,0,6,22,21,14,67,156,124,68,20,36,22,19,45,7,20,0,6,13,0,0,4,18,0,23,15,11,30,57,108,75,99,24,81,101,2,17,66,19,81,63,134,13,18,43,56,0,30,51,2,0,33,0,1,0,0,0,21,1,2,16,107,39,28,48,6,95,132,79,9,80,15,51,87,7,4,45,20,13,13,19,7,59,7,39,63,66,12,65,10,64,196,100,59,20,2,0,0,0,0,0,0,0,1,41,4,36,64,12,0,0,0,0,0,27,6,19,56,14,28,39,53,3,6,81,42,2,100,138,122,114,18,94,55,37,24,0,40,132,5,25,74,12,51,84,130,30,15,47,143,77,0,50,0,2,44,7,0,17,57,0,0,33,12,0,43,101,46,0,4,93,81,3,71,57,0,24,147,114,49,106,117,29,66,12,1,1,1,0,0,2,4,0,0,0,0,0,1,0,1,0,0,2,8,49,38,59,73,56,84,0,6,0,0,0,0,0,3,0,17,3,0,21,42,16,4,0,26,31,0,0,108,51,23,46,61,100,60,74,6,109,1,12,148,42,61,187,119,22,25,0,2,3,0,1,0,42,2,0,9,1,2,24,0,2,126,59,154,47,22,17,17,4,0,0,7,0,0,0,24,40,85,94,57,103,4,32,38,33,1,0,1,1,0,28,2,8,31,0,138,57,0,7,23,20,14,67,154,131,66,22,35,23,17,52,8,20,0,7,16,0,0,3,17,0,23,16,10,26,59,123,20,103,26,84,100,2,19,62,22,78,64,133,14,18,40,54,0,30,49,3,0,30,0,0,0,0,0,17,1,2,17,111,35,24,59,9,87,137,81,7,74,13,52,89,10,3,45,16,14,13,16,5,75,10,44,64,64,13,62,14,68,185,88,52,32,0,0,0,0,0,0,0,0,1,26,9,37,103,12,0,1,0,0,0,26,4,17,56,25,19,75,50,2,8,90,58,3,104,159,106,37,27,0,34,124,6,20,80,18,59,88,131,33,11,40,106,84,0,36,0,21,98,5,0,15,58,0,0,38,4,0,48,100,50,0,3,92,90,3,77,51,7,26,124,113,61,107,100,23,65,11,1,1,1,0,0,0,1,0,0,0,0,0,2,0,2,0,0,2,6,56,40,63,75,55,80,0,6,0,0,0,0,0,3,0,17,3,0,22,38,14,3,0,38,38,0,0,66,48,19,43,62,103,102,108,9,103,1,14,148,41,56,113,118,22,32,0,1,4,0,1,0,46,1,0,15,0,2,48,8,5,102,68,107,50,40,23,20,4,1,0,6,0,0,0,27,42,85,93,56,106,4,33,37,30,2,0,2,1,0,26,10,9,44,1,87,56,0,8,42,21,14,70,103,95,65,46,54,23,22,39,5,17,0,8,16,0,1,3,17,0,21,16,4,31,70,126,60,89,25,83,71,1,18,63,20,76,64,132,13,18,44,54,0,30,50,2,0,32,0,0,1,0,0,15,2,1,15,109,34,24,64,12,89,140,80,9,80,14,51,113,10,3,44,21,13,13,16,5,78,14,55,55,68,14,65,13,67,112,25,32,26,0,0,0,0,0,0,0,0,1,32,4,36,75,11,0,0,0,0,0,26,7,8,41,13,31,67,2,2,5,29,8,1,113,106,14,101,8,28,47,21,27,0,38,132,6,22,77,12,63,94,124,26,18,41,143,76,0,48,0,2,42,11,0,15,26,0,0,40,4,0,50,99,43,0,4,96,80,2,80,51,6,24,128,118,60,103,118,31,62,11,0,1,0,0,0,0,2,0,0,0,0,0,2,0,2,0,0,3,8,43,39,58,72,58,82,0,6,0,1,0,0,0,3,0,19,2,0,17,42,16,4,0,39,38,0,0,78,52,19,43,64,99,84,89,2,103,2,10,148,41,49,200,120,18,30,0,1,3,0,1,0,45,1,0,12,0,3,42,11,1,92,56,84,53,19,20,20,3,0,0,7,0,0,0,27,43,85,93,56,105,4,31,39,32,2,0,2,1,0,12,0,11,37,1,158,57,0,9,42,23,15,63,158,134,63,40,45,26,14,48,5,20,0,7,18,0,0,3,17,0,20,15,6,26,62,104,89,96,24,76,70,6,30,64,20,78,63,135,11,18,42,53,0,29,48,2,0,31,0,0,1,0,0,19,1,2,18,100,26,21,102,10,103,143,83,9,84,17,52,93,5,4,46,18,16,14,17,8,62,10,38,62,71,13,68,8,67,191,95,63,28,2,0,0,0,0,0,0,0,0,36,5,37,62,12,0,0,0,0,0,25,7,22,59,22,32,59,48,2,16,105,88,2,144,78,84,51,34,28,0,46,134,7,23,74,11,65,106,106,28,15,40,145,85,0,51,0,9,64,11,0,16,52,0,0,38,7,0,41,102,50,0,4,93,73,3,66,52,0,24,96,110,48,101,139,40,64,12,1,0,0,0,0,0,2,0,0,0,0,0,2,0,1,0,0,2,8,46,39,62,69,58,82,0,5,0,0,0,0,0,2,0,15,2,0,19,40,18,4,0,28,40,0,0,54,49,21,41,67,99,79,63,9,102,2,16,146,43,59,97,127,24,25,0,1,3,0,1,1,45,1,0,21,0,2,35,0,2,100,128,116,47,16,21,19,3,1,0,6,0,0,0,26,41,82,93,56,105,5,31,39,32,3,0,2,0,0,38,10,9,29,1,134,58,0,8,30,17,14,60,106,100,60,42,45,24,28,60,4,18,2,7,15,0,0,3,18,0,24,15,10,27,57,101,80,103,24,91,113,56,40,138,18,84,90,132,11,16,74,54,0,20,46,2,0,50,0,1,19,1,0,24,2,1,16,82,44,70,104,0,123,152,82,15,51,20,54,162,17,2,76,109,16,103,96,6,58,16,43,46,28,12,15,10,22,54,102,5,50,42,1,3,0,0,0,0,0,10,70,62,55,59,15,0,1,0,0,0,30,10,26,47,56,34,99,22,8,42,85,6,104,60,17,7,87,20,33,53,16,32,0,42,129,4,23,69,10,68,91,126,33,8,40,137,85,0,49,0,3,13,25,6,8,38,11,0,41,7,0,54,101,51,3,3,92,94,3,66,61,1,22,74,120,55,112,102,48,60,10,0,0,1,0,1,2,12,0,0,0,0,0,2,0,2,0,0,3,6,53,40,67,75,56,76,0,7,0,0,0,0,0,4,0,11,3,0,21,47,20,4,0,27,38,0,0,121,44,20,38,42,110,85,76,8,98,0,17,142,38,55,197,124,20,29,0,1,4,1,2,0,95,30,0,80,2,2,38,23,0,137,64,135,45,16,26,14,5,0,0,4,0,5,0,47,83,63,99,60,101,3,51,62,68,38,0,16,1,0,30,3,9,27,1,133,108,3,9,28,35,33,140,154,156,57,68,28,29,1,29,39,0,0,23,58,0,25,94,54,67

Sequence (2095 aa):
VVYTSTETSHIDQESYNFFEKYARLANIGYCVGPGTTKIFKPFNCGLQCAHFPNVELIEEFHDPRLIFDVSGYLAVDHASKQIYLVIRRGTHSLEDVITDIRRIMQAPLTNFDLAANISSTATCDDCCLVVHNGFIQSSYNNTYNQIGPKLDSVIEQYPDYQIIAVTGHSLGGAAALLFGINLKVNGHDPLVVTLGQPIVGNAGFANWVDKLFFGQENPDVSKVSKDRKLYRITHRGDIVPQVPFWDGYQHCSGEVFIDWPLIHPPLSNVVMCQGQSNKQCSSAGNTLLLQQVNVIGNHLQYFVTEGVCGIVYTSTEEETSHIDQESYNFFEKYARLANIGYCVGPGTTKIFKPFNCGLQCAHFPNVELIEEFHDPRLIFDVSGYLAVDHASKQIYLVIRGTHSSLEDVITDIRIMQAPLLTNFDLAANISSTATCDDCCLVHNGFIQSSYNNTYNQIGPKLDSSVIEQYPDYQIAVTGHSLGGAAALLFGINLKVNGHDPLVVTLGQPIIVGNAGFANWVDKLFFGQENPDVSKVSKDRKLYRITHRGDIVPQVPFWDGYQHCSGEVFIDWPLIHPPLSNVVMCQGQSNKQCSAGNTLLQQVNVIGNHLQYFVTEGVCGIVYTSTETSHIDQESYNFFEKYARLANIGYCVGPGTKIFKPFNCGLQCAHFPNVELIEEFHDPRLIFDVSGYLAVDHASKQIYLVIRGTHSSLEEDVITDIRIMQAPLTNFDLAANISSTATCDDCCLVHNGFIQSSYNNTYNQIGPKLDSSVIEQYPDYQIAVTGHSLGGAAALLFGINLKVNGHDPLVVTLGQPIVGNAGFANWVDKLFFGQENPDVSKVSKDRKLYRITHRGDIVPQVPFWDGYQHCSGEVFIDWPLIHPPLSNVVMCQGQSNKQCSSAGNTLLQQVNVIGNHLQYFVTEGVCGIVYYTSTETSHIDQESYNFFEKYARLANIGYCVGPGTTKIFKPFNCGLLQCAHFPNVELIEEFHDPRLIFDVSGYLAVDHASKQIYLVIRGTHSLEDVITDIRILTNFDLAANISSTATCDDCLLVHHNGFIQSSYNNTYNQIGPKLDSSVIEQYPDYQIAVTGHSLGGAAALLFGINLKVNGHDPLVVTLGQPIVGNAGFANWVDKLFFGQENPDVSKVSKDRKLYRITHRRGDIVPQVPFWDGYQHCSGEVFIDWPLIHPPLSNVVMCQGQSNKQCSSAGNTLLQQVNVIGNHLQYFVTEGVCGIVYYTSTEETSHIDQESYNFFEKYARLANIGYCVGPGTTKIFKPFNCGLQCAHFPNVELIEEEFHDPRLIFDVSGYLAVDHASKQIYLVIRGTHSLEDVITDIRIMQAPLTNFDLAANISSTATCDDCCLVHNGFIQSSYNNTYNQIGPKLDSSVIEQYPDDYQIAVTGHSLGGAAALLFGINLKKVNGHDPLVVTLGQPIVGNAGFANWVDKLFFGQENNPDVSKVSKDDRKLYRITHRGDIVPQVPFWDGYQHCSGEVFIDWPLIHPPLSNVVMCQGQSNKQCSSAGNTLLQQVNVIGNHLQYFVTTEGVCGIVYTSTETSHIDQESYNFFEKYARLANIGYCVGPGTTKIFKPFNCGLQCAHFPNVELIEEFHDPRRLIFDVSGYLAVDHASKQIYLVIRGTHSLEDVITDIRAPLTNFDLAANISSTATCDDCLVHNGFIQSSYNNTYNQIGPKLDSVIIEEQYPDYQIAVTGHSLGGAAALLFGINLKVNGHDPLVVTLGQPIVGNAGFANWVDKLFFGQENPDVSKVSKDRKLYRITHRRGDIVPQVPFWDGYQHCSGEVFIDWPLIHPPLSNVVMCQGQSNKQCSAGNTLLLQQVNVIGNHLQYFVTEGVCGIVYTSTETSHIDQESYNFFEKYARLANIGYCVGPGTKIFKPFNCGLQCAHFPNVELIEEFHDPRLIFDVSGYLAVDHASKQIYLVIRGTHSLEDVITDIRIMQAPLTNFDLAANISSTATCDDCLVHNGFIQSYNNTYNQIGPKLDSVIEQYPDYQIAVTGHSLGGAAALLFGINLKVNGHDPLVVTLGQPIVGNAGFANWVDKLFFGQENPDVSKVSKDRKLYRITHRGDIVPQVPFWDGYQHCSGEVFIDWPLIHPPLSNVVMCQGQSNKQCSSAGNTLNVIGNHLQYFVTEGVCG